Protein AF-0000000084711616 (afdb_homodimer)

Foldseek 3Di:
DDPDPPVPDDPDPDDDPDPPPPPPPPPPLPQVPDPDDDDDPPPPPPPPPDDPDPDPDDDDDDDDDPPDDDDDDDDDPPPDDDDPDDPPPCVPPPPDPPPPDCPPCPPVVVVVVVVVVVLLVVLLVLLLLVQLLQLQLLLLLLEALVLPLDPADSLLSSLLFLVLQLLLLVLCLPQPPFFFFHKTFDSLLSQLSHVLLVVLCVVQPSNALQSLLQSLLLQLVLLLVLLQVLQVCLVVVVLVVLVVDDPLLLLLSLQLSLLVLLQSLLCLQQSDHAAPDPVRVVVCPPPLRVCSLVLLVVLLVVCVVVSSVDVDPSPVSVSLVVPLVVVVVVCVVVVHDPVNCVVSPQFDDQRPPDFLCVLVVSNDVVSHPPVCSVVSVLSSVLSSSSVSNVQVVQQVLLCVLVVHDDRSSSQSNSQSVSSSVSSVVSHHHMHGDNSSSSSSVVSPHGGSVSSNVSSVVSVVCSRVVSRVRRSGTSSSSSNVSNNSSVVSNCSSQPVCPVPDDPLSNVLSNQLSVCCRHPHNSVSSVSSVVSVVVSVVCVCLDPDVNAQWPDKDQCLLAAFLDDDAPVLVVLCNPCSLLEMETETAEEQDPRRLVVVVVVLVLVQDPPPDVPPPPDPPVVCVVVCVCPPPRDHRQEYEYFCQRYDYYDPNSLVVVLVSLVVCVVSNHAYEYAQDDPVCVVSVVVSCVVVDPPVSYYYYNHLSRRNVSVSVVSLVVVCVVVVPPVPPVPCPVPPDQLQLVLLCRLQDPDDVVLVVVLLVLWDKDKDAAFDWPDAFFAWQFKKKAWRDAKKKWFQPPPPTDIDIDDHNDIPSLVCNVVRDTHRTIMGGNHTTMITMRGPVSLVVCCVVPVVSNVSSVSSVVVVLQSVLSNPNVVSPPVVSHDD/DDPDPPPPDDPPPPDDPDPPDPPPPPPPLPPVPDPDDDDDPPPPPPPPPDDPDPDPDDDDDDDDPDPDDDDDYDDDDDDDPDDPDDVPPCPPPVPDPPPPPCPPCVPVVVVVVVVLVVLLVVLLVLLLLVQLLQLQLLLLLLEDLVLPLDPADSLLSSLQFLVLQLLLLVLCLPQPPFFQFHKTFDSLLSQLSHVLLVVLCVVQPSNALQSLLQSLLLQLVLLLVLLVVLQVCLVVVVLCVLVVDDPLLLLLSLQQSLLVLLQSLLCLQQSDHAAPDPVRVVVCPPPLRVCSLVLLVVLLVVCVVVCSVDVDPSPVSVSLVVVLVVVVVVCVVVVHDPVNCVVSPQFDDQRPPDFLCVLVVSNDVVSHPPVVSVVSVLSSVLSSSSVSNVLVVQQVLLCVLVVHDDRSSSQSNSQSVSSSVSSVVSHHHMHGDNSSSSSSVVSPHGGSVSSNVSSVVSVVCSRVVSRVRRSGTSSSSSNVSNNSSVVSNCSSQPVCPVPDDPLSNVLSNQLSVCCRHPHSSRSSVSSVVSVVVSVVCVCLDPDVNAQWPDKDQCLLAAFLDDDAPVLVVLCNPCSLLEMETETAEAQDPRRLVVVVVVLVLVQDPPPPVPPPPDPPVVCVVVCVCPPPRDHRQEYEYECQRYDYYDPNSLVVVLVSLVVCVVSNHAYEYAQDDPVCVVSVVVSCVVVPPPVSYYYYNHLSRRNVSVSVVSLVVVCVVVVPPVPPVPPPVPPDQLQLVLLCRLQDPDDVVLVVVLLVLWDKDKDAAFDWPDAFQAWQFKKKAWRDAKKKWFQPPPVTDIDIDDHNDIPSLVCNVVRNTHRTIMGGNHTTMIIMRGPVSLVVCCVVPVVSNVSSVSSVVVVLQSVLSNPNVCSPPVVSHDD

InterPro domains:
  IPR000595 Cyclic nucleotide-binding domain [PF00027] (762-845)
  IPR000595 Cyclic nucleotide-binding domain [PS50042] (742-842)
  IPR000595 Cyclic nucleotide-binding domain [cd00038] (747-852)
  IPR002645 STAS domain [PF01740] (578-678)
  IPR002645 STAS domain [PS50801] (580-706)
  IPR011547 SLC26A/SulP transporter domain [PF00916] (157-495)
  IPR014710 RmlC-like jelly roll fold [G3DSA:2.60.120.10] (714-872)
  IPR018490 Cyclic nucleotide-binding domain superfamily [SSF51206] (729-853)
  IPR036513 STAS domain superfamily [G3DSA:3.30.750.24] (564-711)
  IPR036513 STAS domain superfamily [SSF52091] (573-707)
  IPR052706 Membrane-associated Transporter-like [PTHR43310] (111-846)

Solvent-accessible surface area (backbone atoms only — not comparable to full-atom values): 94488 Å² total; per-residue (Å²): 135,80,82,69,78,76,66,76,75,76,80,72,82,75,77,79,76,72,82,70,76,72,71,72,73,71,76,72,71,62,62,86,54,71,79,78,76,82,79,83,78,77,83,71,81,75,74,74,74,81,79,73,84,78,76,78,81,83,84,74,86,80,82,80,76,78,74,85,78,82,90,86,89,83,83,76,77,73,77,74,77,74,78,78,72,76,81,72,71,79,69,65,79,70,62,79,64,78,72,70,83,70,71,80,59,53,72,63,45,53,51,52,51,48,47,53,48,57,67,32,43,63,27,50,51,50,53,52,48,46,51,52,62,51,32,51,46,54,10,45,48,48,48,63,66,74,55,74,62,54,89,59,63,57,50,55,29,33,39,31,36,29,47,15,15,20,49,28,20,50,40,37,50,72,57,36,89,52,51,46,64,37,40,32,46,46,69,81,47,36,66,51,44,30,52,52,41,54,53,46,32,67,72,68,34,67,82,41,81,32,40,61,24,33,42,49,51,48,44,10,48,40,9,30,54,34,6,49,51,30,25,54,30,15,72,68,61,43,47,68,60,51,45,56,54,51,49,48,50,56,35,7,50,41,21,16,43,10,51,47,36,31,45,47,10,45,20,55,9,48,65,43,74,67,50,101,42,71,67,34,58,58,54,49,67,36,87,82,38,31,64,36,34,48,53,9,49,48,51,28,50,50,48,57,58,46,50,66,72,44,83,56,85,61,48,63,57,51,54,60,65,45,42,52,62,51,50,54,51,51,30,60,75,67,70,49,55,72,65,59,40,39,75,66,45,45,28,45,72,76,48,69,91,66,63,67,63,50,70,64,66,49,62,40,77,87,46,36,52,71,82,60,54,69,75,46,44,64,50,43,50,48,43,32,53,56,58,51,56,48,51,69,52,27,53,57,50,46,23,62,73,69,73,42,92,70,65,63,28,57,45,27,32,36,43,7,51,27,10,28,52,17,12,76,72,62,15,36,46,41,40,71,38,39,71,62,19,50,50,30,44,74,62,64,33,65,37,42,66,55,30,46,50,51,21,51,51,3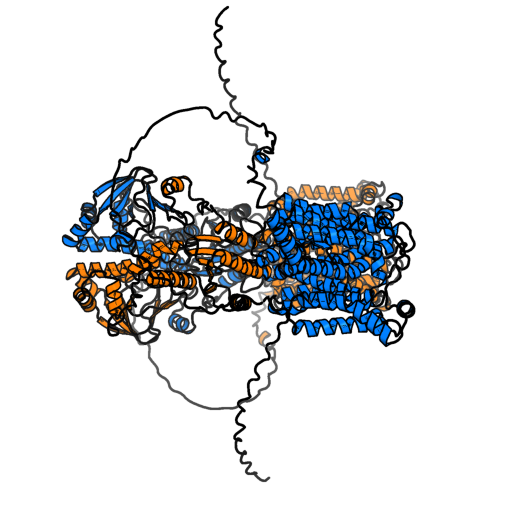6,46,49,39,36,62,54,38,56,62,57,50,36,75,36,42,19,38,52,38,11,16,53,28,37,41,52,10,47,51,33,29,40,52,33,69,54,63,37,64,82,68,42,54,69,67,47,47,51,43,20,52,50,17,17,49,34,23,64,75,73,27,62,62,57,12,53,51,50,28,54,46,44,51,34,48,45,49,51,50,59,57,36,36,77,76,58,32,42,38,59,74,48,68,33,44,27,53,74,54,42,34,81,65,88,69,52,72,68,55,47,55,52,42,58,67,53,27,48,23,28,34,38,37,34,33,30,27,68,36,25,40,61,30,40,60,56,54,54,52,48,54,50,44,68,72,37,91,78,63,63,80,65,78,36,79,31,62,67,72,62,49,59,74,57,44,78,67,64,68,76,80,63,72,57,43,33,38,36,42,29,28,76,51,42,40,42,74,37,63,42,23,52,52,50,53,54,48,47,53,55,56,29,53,76,63,67,25,28,41,31,43,10,19,65,58,74,90,46,47,68,55,52,50,49,49,47,65,70,64,41,87,72,73,46,52,46,81,26,77,31,61,46,55,38,41,41,50,52,50,50,51,51,53,53,53,51,31,61,68,66,67,42,64,62,71,49,86,49,77,56,57,86,80,57,59,57,36,58,56,42,49,46,66,52,38,71,92,59,59,68,68,59,54,51,58,57,51,68,53,35,43,81,45,77,42,54,54,74,38,67,78,47,46,56,64,36,76,51,59,46,26,37,33,32,64,40,59,34,41,34,33,32,37,77,73,48,73,40,50,68,46,77,52,58,64,23,40,71,34,36,44,60,30,41,74,66,67,40,53,30,75,33,21,34,33,20,75,29,62,21,39,30,35,38,38,39,60,67,47,48,53,49,34,47,71,77,36,35,65,58,43,37,50,53,53,46,32,43,38,47,52,51,49,53,36,31,51,33,43,65,69,42,90,74,48,65,71,38,53,78,89,138,76,86,71,80,77,69,76,75,76,80,73,80,76,78,77,76,75,83,72,77,73,73,75,76,71,77,73,70,60,69,88,53,72,80,78,74,84,82,82,79,76,82,71,80,75,75,72,72,80,76,73,81,80,76,79,81,85,87,81,86,85,87,81,83,80,79,85,79,86,83,87,86,88,86,82,82,82,83,74,82,72,76,87,69,78,82,69,75,78,73,61,81,70,61,78,64,76,69,69,80,67,69,80,58,52,70,62,46,51,49,53,51,49,48,52,47,58,67,31,41,63,29,50,51,50,52,52,49,46,50,54,62,51,33,50,45,54,11,44,49,47,48,63,64,72,54,75,62,54,90,60,64,56,50,55,30,33,40,32,36,30,46,14,16,20,48,27,19,49,39,37,50,73,56,36,88,51,48,48,64,38,38,31,46,44,69,81,45,37,66,51,44,32,52,52,43,52,52,45,31,69,71,67,33,68,81,40,81,31,39,62,23,34,42,50,50,48,43,9,48,40,9,29,53,34,5,49,51,30,25,53,31,15,72,69,62,42,49,68,62,52,46,55,54,51,49,48,48,55,36,7,51,42,21,18,45,11,52,48,35,30,44,49,10,45,20,55,9,49,65,44,75,67,51,101,42,73,67,34,58,60,54,48,66,35,86,83,36,31,65,38,35,48,53,8,50,50,51,28,49,49,47,56,57,47,51,70,73,45,82,55,86,60,48,63,57,52,54,59,63,45,41,52,62,51,50,53,50,51,30,58,74,67,71,50,54,72,64,59,41,38,76,64,46,47,29,45,72,76,47,70,93,66,62,66,61,50,69,64,64,50,61,41,77,87,47,36,52,70,81,60,54,69,76,44,46,66,50,42,49,48,44,32,54,57,58,50,56,48,50,71,53,27,52,59,51,44,22,62,73,69,72,42,92,70,65,64,26,56,46,26,31,35,42,6,52,25,10,28,51,16,12,76,72,61,14,36,47,41,40,72,38,40,71,62,20,51,50,31,45,73,62,64,33,65,37,42,65,55,31,46,51,52,21,52,51,36,47,49,39,37,62,54,39,55,64,58,50,37,74,37,43,18,37,53,39,9,16,53,27,37,40,52,10,46,51,33,29,40,54,33,69,54,62,37,65,84,68,43,54,70,65,47,47,51,44,19,52,48,16,19,48,34,24,66,75,74,27,62,62,58,11,51,52,51,29,55,45,44,50,33,48,45,49,53,51,59,58,36,38,75,75,58,32,42,37,60,74,49,68,36,44,27,54,74,53,39,32,80,67,89,70,53,73,68,52,48,56,51,43,60,66,53,27,47,23,28,36,38,36,33,33,30,28,67,35,25,39,59,31,39,60,57,53,54,51,48,54,49,44,66,71,37,92,79,62,62,79,63,78,37,79,33,62,67,72,62,49,58,73,59,43,79,67,65,69,78,82,63,72,57,44,33,40,35,40,30,29,73,52,43,39,41,76,40,62,41,25,53,52,51,54,56,48,46,53,53,56,30,54,76,64,67,25,27,40,33,42,11,20,67,58,74,91,47,46,67,56,53,50,49,49,47,63,71,64,39,88,72,72,45,53,46,80,26,78,31,60,44,53,35,42,42,51,52,50,50,52,52,52,54,52,51,32,61,68,66,68,42,65,62,72,48,88,51,77,60,58,87,80,57,59,59,36,59,56,42,49,46,66,52,39,71,92,61,58,69,68,58,55,51,57,57,51,67,53,35,43,81,45,79,42,53,54,74,37,69,77,47,46,56,63,37,76,50,58,45,25,35,34,31,64,43,58,35,40,35,34,32,36,77,72,47,72,40,48,69,46,77,51,58,62,23,40,71,34,35,44,58,30,42,74,67,65,41,54,30,75,34,22,34,32,20,76,28,63,22,39,31,35,39,37,40,60,68,46,48,52,48,35,47,71,75,36,36,64,60,42,37,49,53,51,44,33,43,38,46,53,52,49,51,37,30,52,32,41,61,71,44,90,73,46,68,70,37,53,76,90

Secondary structure (DSSP, 8-state):
------------------------------SS-----------------------------------------------------------GGGS------SSSHHHHHHHHHHHHHHHHHHHHHHHHHHHHHHHHHHHHTTS-TT-TT-SS-TTHHHHHHHHHHHHHHHHHHHH-S-TT--EEE-GGGHHHHHHHHHHHHHHH-TT-TTHHHHHHHHHHHHHHHHHHHHHHHHHTT-GGGGGGS-HHHHHHHHHHHHHHHHHHHHHHHHSS---SSHHHHHHTTSTTTHHHHHHHHHHHHHHHHHHHH---TTHHHHHHHHHHHHHHHHHHHHT--HHHHHHTTSB--------TTHHHHT--TTT--TTTGGGGHHHHHHHHHHHHTTHHHHHHHHHHHHT----HHHHHHHHHHHHHHHHHTT---EEE-HHHHHHHHHTT---HHHHHHHHHHHHHHHHHHHHHGGGSBHHHHHHHHHHHHHHHHIIIIIGGGTTS-HHHHHHHHHHHHHHHHT-HHHHHHHHHHHHHHHHHHHHH-TTTT-SEEEEEETTS---SS---HHHHHHHHHHGGGEEEEEEEEEE-TTTHHHHHHHHHHHHSTT--TT-S---HHHHHHHHTT-PPPPPP-EEEEEEEEEEEE-HHHHHHHHHHHHHHHHTT-EEEEE---GGGHHHHHHHHHHHTTSSSEEEESSHHHHHHHHHHHHHHHHHHHT------S----TTS-HHHHHHHHHSTT--HHHHHHHHTT-EEEEE-TT-EEE-TTPPP-EEEEEEES-EEEE-TTSS--EEEEPTT-EESHHHHHH-PPP-SEEEESS-EEEEEEEHHHHHHHHHH-HHHHHHHHHHHHHHHHHHHHT-GGGGT-GGGS--/------------------------------SS-----------------------------------------------------------GGGS------SSSHHHHHHHHHHHHHHHHHHHHHHHHHHHHHHHHHHHHTTS-TT-TT-SS-TTHHHHHHHHHHHHHHHHHHHH-S-TT--EEE-GGGHHHHHHHHHHHHHHH-TT-TTHHHHHHHHHHHHHHHHHHHHHHHHHTT-GGGGGGS-HHHHHHHHHHHHHHHHHHHHHHHHSS---SSHHHHHHTTSTTTHHHHHHHHHHHHHHHHHHHH---TTHHHHHHHHHHHHHHHHHHHHT--HHHHHHTTSB--------TTHHHHT--TTT--TTTGGGGHHHHHHHHHHHHTTHHHHHHHHHHHHT----HHHHHHHHHHHHHHHHHTT---EEE-HHHHHHHHHTT---HHHHHHHHHHHHHHHHHHHHHGGGSBHHHHHHHHHHHHHHHHIIIIIGGGTTS-HHHHHHHHHHHHHHHHT-HHHHHHHHHHHHHHHHHHHHH-TTTT-SEEEEEETTS---SS---HHHHHHHHHHGGGEEEEEEEEEE-TTTHHHHHHHHHHHHSTT--TT-S---HHHHHHHHTT---PPPP-EEEEEEEEEEEE-HHHHHHHHHHHHHHHHTT-EEEEE---GGGHHHHHHHHHHHTTSSSEEEESSHHHHHHHHHHHHHHHHHHHT------S----TTS-HHHHHHHHHSTT--HHHHHHHHTT-EEEEE-TT-EEE-TTPPP-EEEEEEES-EEEE-TTSS--EEEEPTT-EESHHHHHH-PPP-SEEEESS-EEEEEEEHHHHHHHHHH-HHHHHHHHHHHHHHHHHHHHT-TTTTT-GGGS--

Nearest PDB structures (foldseek):
  7lhv-assembly1_B  TM=7.183E-01  e=6.179E-16  Arabidopsis thaliana
  8opq-assembly1_B  TM=6.925E-01  e=3.090E-16  Homo sapiens
  7xuj-assembly1_B  TM=6.799E-01  e=1.535E-15  Homo sapiens
  3r6s-assembly4_F-3  TM=8.055E-01  e=1.710E-05  Corynebacterium glutamicum
  7tj6-assembly1_A  TM=3.256E-01  e=1.217E-06  Spirochaeta thermophila DSM 6578

Sequence (1758 aa):
MELLDDKPPPLPQLLRSPRRNAPTPEPSGMIFEPPPLRRDASITSLHFPPAPPVATPSPSGLESLPTTVASAVAASPPCNYAHYGATQLSIESWANSHFPDARDCSRFGWRRGVLDVVQAVPSVAIVVLVNLMICVPFGLSFFPVEWHEMPVPRALGIQMFLLTSAICQFTFVTLSNFDGAICQMMVENVPFMHTISMAIIQELGATNPSVLPTILVTYALSSVVCGLLFFVLGYWKLGNIVYLFPKHIIVGAVGGIGAFVLQSGIENATGRAFDWSWHGVKGLFDQTVVWLWVSSAILALILFFLARRIKSPLFPPLFFVSVPPLFYVVLLLLNISTDTAREHGWFFDRAPNVPFYSLWEQYDFSLVAWHVIPKHFGTVVGLTFFSLMHVPINIPSLSLTIDKEVDINDELVAHGISNTLGGLCGSVQNYLCYSTSALYYKCGGSGRRSGFVIGLILLFFFFVGPSAVSHLPRCMAGCVMMHLGWDLLKEALIDTYVQLDVLELGTVWAIAGTMTFWGMNQGLAVGALLACLTFVMQSARTPTNAPIRGSMSAATLRSNTWRTTDELDVLDRECRKIHVVQLKGHLFFGNINQLSEYVRELFGKGYSPTNCKVEPLLDSKLHEDVRPRLDICWLVLDFTLVVGLDSSAADRLTKIKCACDTHNCKIVFAAVPSAYEKFTIHLIELFGDNGMFYVASDLDSALAWCENGILEKTMVNKGEPVVSTSATNEDESAHIRNLRRFMPGQPLSVQQRLLDYFRMEEVDKDTVVWRQGDTPDRALLLIDGALTAVVEEEAGTTESVSVGSIVGEMCFLTGEKRKTSLIATKHSLVYVLDRKSFAIMLEKDCYLAFLFQGISLRYTSYRLQYVGNRIWETKCLPIMELLDDKPPPLPQLLRSPRRNAPTPEPSGMIFEPPPLRRDASITSLHFPPAPPVATPSPSGLESLPTTVASAVAASPPCNYAHYGATQLSIESWANSHFPDARDCSRFGWRRGVLDVVQAVPSVAIVVLVNLMICVPFGLSFFPVEWHEMPVPRALGIQMFLLTSAICQFTFVTLSNFDGAICQMMVENVPFMHTISMAIIQELGATNPSVLPTILVTYALSSVVCGLLFFVLGYWKLGNIVYLFPKHIIVGAVGGIGAFVLQSGIENATGRAFDWSWHGVKGLFDQTVVWLWVSSAILALILFFLARRIKSPLFPPLFFVSVPPLFYVVLLLLNISTDTAREHGWFFDRAPNVPFYSLWEQYDFSLVAWHVIPKHFGTVVGLTFFSLMHVPINIPSLSLTIDKEVDINDELVAHGISNTLGGLCGSVQNYLCYSTSALYYKCGGSGRRSGFVIGLILLFFFFVGPSAVSHLPRCMAGCVMMHLGWDLLKEALIDTYVQLDVLELGTVWAIAGTMTFWGMNQGLAVGALLACLTFVMQSARTPTNAPIRGSMSAATLRSNTWRTTDELDVLDRECRKIHVVQLKGHLFFGNINQLSEYVRELFGKGYSPTNCKVEPLLDSKLHEDVRPRLDICWLVLDFTLVVGLDSSAADRLTKIKCACDTHNCKIVFAAVPSAYEKFTIHLIELFGDNGMFYVASDLDSALAWCENGILEKTMVNKGEPVVSTSATNEDESAHIRNLRRFMPGQPLSVQQRLLDYFRMEEVDKDTVVWRQGDTPDRALLLIDGALTAVVEEEAGTTESVSVGSIVGEMCFLTGEKRKTSLIATKHSLVYVLDRKSFAIMLEKDCYLAFLFQGISLRYTSYRLQYVGNRIWETKCLPI

Structure (mmCIF, N/CA/C/O backbone):
data_AF-0000000084711616-model_v1
#
loop_
_entity.id
_entity.type
_entity.pdbx_description
1 polymer 'Cyclic nucleotide-binding domain-containing protein'
#
loop_
_atom_site.group_PDB
_atom_site.id
_atom_site.type_symbol
_atom_site.label_atom_id
_atom_site.label_alt_id
_atom_site.label_comp_id
_atom_site.label_asym_id
_atom_site.label_entity_id
_atom_site.label_seq_id
_atom_site.pdbx_PDB_ins_code
_atom_site.Cartn_x
_atom_site.Cartn_y
_atom_site.Cartn_z
_atom_site.occupancy
_atom_site.B_iso_or_equiv
_atom_site.auth_seq_id
_atom_site.auth_comp_id
_atom_site.auth_asym_id
_atom_site.auth_atom_id
_atom_site.pdbx_PDB_model_num
ATOM 1 N N . MET A 1 1 ? 4.207 -33.156 72.562 1 22.09 1 MET A N 1
ATOM 2 C CA . MET A 1 1 ? 3.299 -32.125 72.062 1 22.09 1 MET A CA 1
ATOM 3 C C . MET A 1 1 ? 3.986 -30.781 72.062 1 22.09 1 MET A C 1
ATOM 5 O O . MET A 1 1 ? 3.332 -29.75 71.875 1 22.09 1 MET A O 1
ATOM 9 N N . GLU A 1 2 ? 5.25 -30.812 72.25 1 22.62 2 GLU A N 1
ATOM 10 C CA . GLU A 1 2 ? 6.297 -29.891 72.688 1 22.62 2 GLU A CA 1
ATOM 11 C C . GLU A 1 2 ? 6.473 -28.75 71.688 1 22.62 2 GLU A C 1
ATOM 13 O O . GLU A 1 2 ? 6.598 -28.969 70.5 1 22.62 2 GLU A O 1
ATOM 18 N N . LEU A 1 3 ? 5.852 -27.531 72.062 1 23.45 3 LEU A N 1
ATOM 19 C CA . LEU A 1 3 ? 5.496 -26.172 71.75 1 23.45 3 LEU A CA 1
ATOM 20 C C . LEU A 1 3 ? 6.715 -25.406 71.188 1 23.45 3 LEU A C 1
ATOM 22 O O . LEU A 1 3 ? 7.453 -24.812 72 1 23.45 3 LEU A O 1
ATOM 26 N N . LEU A 1 4 ? 7.5 -26.188 70.375 1 22.62 4 LEU A N 1
ATOM 27 C CA . LEU A 1 4 ? 8.922 -25.953 70.125 1 22.62 4 LEU A CA 1
ATOM 28 C C . LEU A 1 4 ? 9.156 -24.547 69.562 1 22.62 4 LEU A C 1
ATOM 30 O O . LEU A 1 4 ? 8.352 -24.062 68.812 1 22.62 4 LEU A O 1
ATOM 34 N N . ASP A 1 5 ? 9.922 -23.719 70.188 1 23.73 5 ASP A N 1
ATOM 35 C CA . ASP A 1 5 ? 10.367 -22.359 70.438 1 23.73 5 ASP A CA 1
ATOM 36 C C . ASP A 1 5 ? 10.938 -21.734 69.125 1 23.73 5 ASP A C 1
ATOM 38 O O . ASP A 1 5 ? 11.852 -20.906 69.188 1 23.73 5 ASP A O 1
ATOM 42 N N . ASP A 1 6 ? 10.32 -22.094 67.938 1 23.09 6 ASP A N 1
ATOM 43 C CA . ASP A 1 6 ? 11.047 -22.203 66.625 1 23.09 6 ASP A CA 1
ATOM 44 C C . ASP A 1 6 ? 11.516 -20.844 66.188 1 23.09 6 ASP A C 1
ATOM 46 O O . ASP A 1 6 ? 10.711 -20.031 65.688 1 23.09 6 ASP A O 1
ATOM 50 N N . LYS A 1 7 ? 12.375 -20.266 66.938 1 28.77 7 LYS A N 1
ATOM 51 C CA . LYS A 1 7 ? 12.805 -18.875 66.875 1 28.77 7 LYS A CA 1
ATOM 52 C C . LYS A 1 7 ? 13.305 -18.5 65.5 1 28.77 7 LYS A C 1
ATOM 54 O O . LYS A 1 7 ? 14.195 -19.172 64.938 1 28.77 7 LYS A O 1
ATOM 59 N N . PRO A 1 8 ? 12.531 -17.969 64.625 1 26.58 8 PRO A N 1
ATOM 60 C CA . PRO A 1 8 ? 12.758 -18.094 63.188 1 26.58 8 PRO A CA 1
ATOM 61 C C . PRO A 1 8 ? 14.062 -17.453 62.719 1 26.58 8 PRO A C 1
ATOM 63 O O . PRO A 1 8 ? 14.461 -16.422 63.25 1 26.58 8 PRO A O 1
ATOM 66 N N . PRO A 1 9 ? 15.023 -18.234 62.344 1 25.8 9 PRO A N 1
ATOM 67 C CA . PRO A 1 9 ? 16.453 -17.891 62.25 1 25.8 9 PRO A CA 1
ATOM 68 C C . PRO A 1 9 ? 16.703 -16.609 61.469 1 25.8 9 PRO A C 1
ATOM 70 O O . PRO A 1 9 ? 15.859 -16.188 60.656 1 25.8 9 PRO A O 1
ATOM 73 N N . PRO A 1 10 ? 17.688 -15.906 61.875 1 22.61 10 PRO A N 1
ATOM 74 C CA . PRO A 1 10 ? 18.219 -14.562 61.594 1 22.61 10 PRO A CA 1
ATOM 75 C C . PRO A 1 10 ? 18.453 -14.312 60.125 1 22.61 10 PRO A C 1
ATOM 77 O O . PRO A 1 10 ? 18.719 -15.258 59.344 1 22.61 10 PRO A O 1
ATOM 80 N N . LEU A 1 11 ? 17.781 -13.43 59.5 1 23.38 11 LEU A N 1
ATOM 81 C CA . LEU A 1 11 ? 17.594 -13.008 58.125 1 23.38 11 LEU A CA 1
ATOM 82 C C . LEU A 1 11 ? 18.953 -12.75 57.469 1 23.38 11 LEU A C 1
ATOM 84 O O . LEU A 1 11 ? 19.688 -11.859 57.875 1 23.38 11 LEU A O 1
ATOM 88 N N . PRO A 1 12 ? 19.672 -13.875 57.188 1 20.2 12 PRO A N 1
ATOM 89 C CA . PRO A 1 12 ? 21.094 -13.75 56.844 1 20.2 12 PRO A CA 1
ATOM 90 C C . PRO A 1 12 ? 21.375 -12.594 55.875 1 20.2 12 PRO A C 1
ATOM 92 O O . PRO A 1 12 ? 20.469 -12.164 55.156 1 20.2 12 PRO A O 1
ATOM 95 N N . GLN A 1 13 ? 22.5 -11.875 56.062 1 21.14 13 GLN A N 1
ATOM 96 C CA . GLN A 1 13 ? 23.266 -10.719 55.625 1 21.14 13 GLN A CA 1
ATOM 97 C C . GLN A 1 13 ? 23.578 -10.812 54.125 1 21.14 13 GLN A C 1
ATOM 99 O O . GLN A 1 13 ? 24.688 -11.219 53.75 1 21.14 13 GLN A O 1
ATOM 104 N N . LEU A 1 14 ? 22.719 -11.516 53.406 1 19.17 14 LEU A N 1
ATOM 105 C CA . LEU A 1 14 ? 23.25 -12.086 52.156 1 19.17 14 LEU A CA 1
ATOM 106 C C . LEU A 1 14 ? 24.094 -11.062 51.438 1 19.17 14 LEU A C 1
ATOM 108 O O . LEU A 1 14 ? 23.828 -9.859 51.5 1 19.17 14 LEU A O 1
ATOM 112 N N . LEU A 1 15 ? 24.969 -11.578 50.531 1 19.47 15 LEU A N 1
ATOM 113 C CA . LEU A 1 15 ? 26.281 -11.406 49.938 1 19.47 15 LEU A CA 1
ATOM 114 C C . LEU A 1 15 ? 26.297 -10.203 49 1 19.47 15 LEU A C 1
ATOM 116 O O . LEU A 1 15 ? 25.281 -9.867 48.406 1 19.47 15 LEU A O 1
ATOM 120 N N . ARG A 1 16 ? 27.266 -9.305 49.188 1 21.33 16 ARG A N 1
ATOM 121 C CA . ARG A 1 16 ? 27.938 -8.117 48.688 1 21.33 16 ARG A CA 1
ATOM 122 C C . ARG A 1 16 ? 28.156 -8.227 47.188 1 21.33 16 ARG A C 1
ATOM 124 O O . ARG A 1 16 ? 28.859 -9.133 46.719 1 21.33 16 ARG A O 1
ATOM 131 N N . SER A 1 17 ? 27.125 -8.062 46.438 1 20.48 17 SER A N 1
ATOM 132 C CA . SER A 1 17 ? 27.031 -8.445 45.031 1 20.48 17 SER A CA 1
ATOM 133 C C . SER A 1 17 ? 28.266 -7.977 44.25 1 20.48 17 SER A C 1
ATOM 135 O O . SER A 1 17 ? 28.641 -6.805 44.312 1 20.48 17 SER A O 1
ATOM 137 N N . PRO A 1 18 ? 29.25 -8.781 44.125 1 21 18 PRO A N 1
ATOM 138 C CA . PRO A 1 18 ? 30.562 -8.391 43.594 1 21 18 PRO A CA 1
ATOM 139 C C . PRO A 1 18 ? 30.469 -7.52 42.344 1 21 18 PRO A C 1
ATOM 141 O O . PRO A 1 18 ? 29.453 -7.562 41.625 1 21 18 PRO A O 1
ATOM 144 N N . ARG A 1 19 ? 31.297 -6.473 42.25 1 23.02 19 ARG A N 1
ATOM 145 C CA . ARG A 1 19 ? 31.641 -5.383 41.344 1 23.02 19 ARG A CA 1
ATOM 146 C C . ARG A 1 19 ? 32 -5.914 39.938 1 23.02 19 ARG A C 1
ATOM 148 O O . ARG A 1 19 ? 33.156 -6.258 39.688 1 23.02 19 ARG A O 1
ATOM 155 N N . ARG A 1 20 ? 31.25 -7.016 39.562 1 21.27 20 ARG A N 1
ATOM 156 C CA . ARG A 1 20 ? 31.844 -7.805 38.5 1 21.27 20 ARG A CA 1
ATOM 157 C C . ARG A 1 20 ? 32.312 -6.91 37.344 1 21.27 20 ARG A C 1
ATOM 159 O O . ARG A 1 20 ? 31.641 -5.938 37 1 21.27 20 ARG A O 1
ATOM 166 N N . ASN A 1 21 ? 33.594 -7.047 37.062 1 20.8 21 ASN A N 1
ATOM 167 C CA . ASN A 1 21 ? 34.469 -6.488 36.031 1 20.8 21 ASN A CA 1
ATOM 168 C C . ASN A 1 21 ? 33.844 -6.59 34.656 1 20.8 21 ASN A C 1
ATOM 170 O O . ASN A 1 21 ? 33.531 -7.684 34.188 1 20.8 21 ASN A O 1
ATOM 174 N N . ALA A 1 22 ? 33.031 -5.695 34.344 1 23.88 22 ALA A N 1
ATOM 175 C CA . ALA A 1 22 ? 32.25 -5.598 33.125 1 23.88 22 ALA A CA 1
ATOM 176 C C . ALA A 1 22 ? 33.094 -5.898 31.906 1 23.88 22 ALA A C 1
ATOM 178 O O . ALA A 1 22 ? 34.062 -5.195 31.625 1 23.88 22 ALA A O 1
ATOM 179 N N . PRO A 1 23 ? 33.312 -7.242 31.688 1 22.81 23 PRO A N 1
ATOM 180 C CA . PRO A 1 23 ? 34.25 -7.504 30.594 1 22.81 23 PRO A CA 1
ATOM 181 C C . PRO A 1 23 ? 33.969 -6.641 29.359 1 22.81 23 PRO A C 1
ATOM 183 O O . PRO A 1 23 ? 32.844 -6.207 29.141 1 22.81 23 PRO A O 1
ATOM 186 N N . THR A 1 24 ? 35 -5.961 28.938 1 25.36 24 THR A N 1
ATOM 187 C CA . THR A 1 24 ? 35.094 -5.043 27.812 1 25.36 24 THR A CA 1
ATOM 188 C C . THR A 1 24 ? 34.594 -5.699 26.531 1 25.36 24 THR A C 1
ATOM 190 O O . THR A 1 24 ? 35.031 -6.785 26.172 1 25.36 24 THR A O 1
ATOM 193 N N . PRO A 1 25 ? 33.344 -5.629 26.359 1 25.62 25 PRO A N 1
ATOM 194 C CA . PRO A 1 25 ? 32.781 -6.402 25.25 1 25.62 25 PRO A CA 1
ATOM 195 C C . PRO A 1 25 ? 33.625 -6.348 23.984 1 25.62 25 PRO A C 1
ATOM 197 O O . PRO A 1 25 ? 34.219 -5.305 23.688 1 25.62 25 PRO A O 1
ATOM 200 N N . GLU A 1 26 ? 34.344 -7.395 23.766 1 25.12 26 GLU A N 1
ATOM 201 C CA . GLU A 1 26 ? 35.188 -7.555 22.578 1 25.12 26 GLU A CA 1
ATOM 202 C C . GLU A 1 26 ? 34.469 -7.016 21.344 1 25.12 26 GLU A C 1
ATOM 204 O O . GLU A 1 26 ? 33.25 -7.18 21.188 1 25.12 26 GLU A O 1
ATOM 209 N N . PRO A 1 27 ? 35.156 -6.055 20.781 1 25.75 27 PRO A N 1
ATOM 210 C CA . PRO A 1 27 ? 34.688 -5.309 19.609 1 25.75 27 PRO A CA 1
ATOM 211 C C . PRO A 1 27 ? 34.219 -6.223 18.469 1 25.75 27 PRO A C 1
ATOM 213 O O . PRO A 1 27 ? 34.938 -7.133 18.078 1 25.75 27 PRO A O 1
ATOM 216 N N . SER A 1 28 ? 33.062 -6.785 18.766 1 26.11 28 SER A N 1
ATOM 217 C CA . SER A 1 28 ? 32.531 -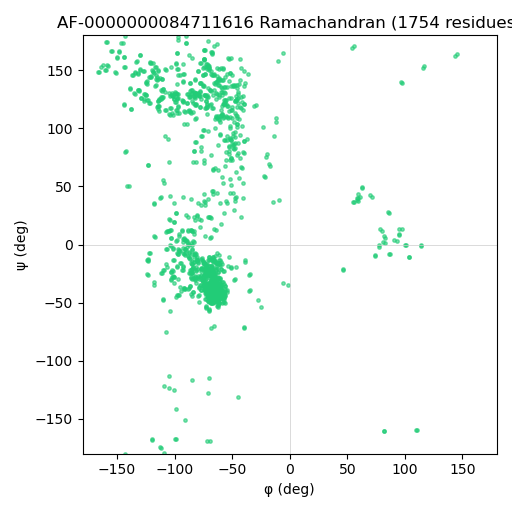7.715 17.781 1 26.11 28 SER A CA 1
ATOM 218 C C . SER A 1 28 ? 32.812 -7.234 16.359 1 26.11 28 SER A C 1
ATOM 220 O O . SER A 1 28 ? 32.5 -6.09 16.016 1 26.11 28 SER A O 1
ATOM 222 N N . GLY A 1 29 ? 33.906 -7.695 15.945 1 23.16 29 GLY A N 1
ATOM 223 C CA . GLY A 1 29 ? 34.531 -7.477 14.641 1 23.16 29 GLY A CA 1
ATOM 224 C C . GLY A 1 29 ? 33.531 -7.551 13.5 1 23.16 29 GLY A C 1
ATOM 225 O O . GLY A 1 29 ? 32.969 -8.617 13.227 1 23.16 29 GLY A O 1
ATOM 226 N N . MET A 1 30 ? 32.688 -6.555 13.562 1 23.88 30 MET A N 1
ATOM 227 C CA . MET A 1 30 ? 31.812 -6.516 12.406 1 23.88 30 MET A CA 1
ATOM 228 C C . MET A 1 30 ? 32.594 -6.672 11.109 1 23.88 30 MET A C 1
ATOM 230 O O . MET A 1 30 ? 33.562 -5.949 10.875 1 23.88 30 MET A O 1
ATOM 234 N N . ILE A 1 31 ? 32.781 -7.852 10.75 1 22.47 31 ILE A N 1
ATOM 235 C CA . ILE A 1 31 ? 33.688 -8.156 9.648 1 22.47 31 ILE A CA 1
ATOM 236 C C . ILE A 1 31 ? 33.531 -7.117 8.539 1 22.47 31 ILE A C 1
ATOM 238 O O . ILE A 1 31 ? 34.531 -6.637 7.977 1 22.47 31 ILE A O 1
ATOM 242 N N . PHE A 1 32 ? 32.406 -7.242 7.887 1 22.02 32 PHE A N 1
ATOM 243 C CA . PHE A 1 32 ? 32.438 -6.441 6.668 1 22.02 32 PHE A CA 1
ATOM 244 C C . PHE A 1 32 ? 32.281 -4.957 6.988 1 22.02 32 PHE A C 1
ATOM 246 O O . PHE A 1 32 ? 31.203 -4.508 7.379 1 22.02 32 PHE A O 1
ATOM 253 N N . GLU A 1 33 ? 33.312 -4.387 7.547 1 25.12 33 GLU A N 1
ATOM 254 C CA . GLU A 1 33 ? 33.469 -3.023 8.039 1 25.12 33 GLU A CA 1
ATOM 255 C C . GLU A 1 33 ? 33.156 -2.004 6.945 1 25.12 33 GLU A C 1
ATOM 257 O O . GLU A 1 33 ? 33.625 -2.141 5.812 1 25.12 33 GLU A O 1
ATOM 262 N N . PRO A 1 34 ? 32.125 -1.296 7.031 1 24.52 34 PRO A N 1
ATOM 263 C CA . PRO A 1 34 ? 32.062 -0.269 5.988 1 24.52 34 PRO A CA 1
ATOM 264 C C . PRO A 1 34 ? 33.406 0.456 5.801 1 24.52 34 PRO A C 1
ATOM 266 O O . PRO A 1 34 ? 34.188 0.514 6.727 1 24.52 34 PRO A O 1
ATOM 269 N N . PRO A 1 35 ? 33.906 0.601 4.594 1 24.47 35 PRO A N 1
ATOM 270 C CA . PRO A 1 35 ? 35.281 1.098 4.449 1 24.47 35 PRO A CA 1
ATOM 271 C C . PRO A 1 35 ? 35.594 2.246 5.406 1 24.47 35 PRO A C 1
ATOM 273 O O . PRO A 1 35 ? 34.688 2.992 5.797 1 24.47 35 PRO A O 1
ATOM 276 N N . PRO A 1 36 ? 36.688 2.119 6.18 1 23.94 36 PRO A N 1
ATOM 277 C CA . PRO A 1 36 ? 37.062 3.062 7.23 1 23.94 36 PRO A CA 1
ATOM 278 C C . PRO A 1 36 ? 37.156 4.5 6.727 1 23.94 36 PRO A C 1
ATOM 280 O O . PRO A 1 36 ? 37.719 4.75 5.648 1 23.94 36 PRO A O 1
ATOM 283 N N . LEU A 1 37 ? 36.344 5.305 7.07 1 21.38 37 LEU A N 1
ATOM 284 C CA . LEU A 1 37 ? 36.438 6.73 6.766 1 21.38 37 LEU A CA 1
ATOM 285 C C . LEU A 1 37 ? 37.812 7.289 7.16 1 21.38 37 LEU A C 1
ATOM 287 O O . LEU A 1 37 ? 38.406 6.82 8.125 1 21.38 37 LEU A O 1
ATOM 291 N N . ARG A 1 38 ? 38.594 7.965 6.27 1 19.94 38 ARG A N 1
ATOM 292 C CA . ARG A 1 38 ? 39.938 8.539 6.414 1 19.94 38 ARG A CA 1
ATOM 293 C C . ARG A 1 38 ? 40.094 9.195 7.785 1 19.94 38 ARG A C 1
ATOM 295 O O . ARG A 1 38 ? 39.125 9.664 8.375 1 19.94 38 ARG A O 1
ATOM 302 N N . ARG A 1 39 ? 41.312 8.906 8.414 1 21.34 39 ARG A N 1
ATOM 303 C CA . ARG A 1 39 ? 41.906 9.359 9.664 1 21.34 39 ARG A CA 1
ATOM 304 C C . ARG A 1 39 ? 41.875 10.883 9.766 1 21.34 39 ARG A C 1
ATOM 306 O O . ARG A 1 39 ? 41.844 11.578 8.742 1 21.34 39 ARG A O 1
ATOM 313 N N . ASP A 1 40 ? 42 11.406 11.008 1 20.06 40 ASP A N 1
ATOM 314 C CA . ASP A 1 40 ? 42.094 12.672 11.719 1 20.06 40 ASP A CA 1
ATOM 315 C C . ASP A 1 40 ? 43.375 13.422 11.344 1 20.06 40 ASP A C 1
ATOM 317 O O . ASP A 1 40 ? 44.469 12.992 11.672 1 20.06 40 ASP A O 1
ATOM 321 N N . ALA A 1 41 ? 43.625 13.914 10.117 1 19.41 41 ALA A N 1
ATOM 322 C CA . ALA A 1 41 ? 44.812 14.75 9.969 1 19.41 41 ALA A CA 1
ATOM 323 C C . ALA A 1 41 ? 44.906 15.797 11.078 1 19.41 41 ALA A C 1
ATOM 325 O O . ALA A 1 41 ? 43.906 16.422 11.422 1 19.41 41 ALA A O 1
ATOM 326 N N . SER A 1 42 ? 45.875 15.695 11.984 1 19.47 42 SER A N 1
ATOM 327 C CA . SER A 1 42 ? 46.312 16.609 13.031 1 19.47 42 SER A CA 1
ATOM 328 C C . SER A 1 42 ? 46.406 18.047 12.508 1 19.47 42 SER A C 1
ATOM 330 O O . SER A 1 42 ? 46.812 18.266 11.359 1 19.47 42 SER A O 1
ATOM 332 N N . ILE A 1 43 ? 45.688 18.953 13.109 1 20.64 43 ILE A N 1
ATOM 333 C CA . ILE A 1 43 ? 45.5 20.391 13.016 1 20.64 43 ILE A CA 1
ATOM 334 C C . ILE A 1 43 ? 46.844 21.094 13.016 1 20.64 43 ILE A C 1
ATOM 336 O O . ILE A 1 43 ? 47.5 21.234 14.07 1 20.64 43 ILE A O 1
ATOM 340 N N . THR A 1 44 ? 47.906 20.656 12.266 1 19.2 44 THR A N 1
ATOM 341 C CA . THR A 1 44 ? 49.031 21.578 12.398 1 19.2 44 THR A CA 1
ATOM 342 C C . THR A 1 44 ? 48.562 23.016 12.133 1 19.2 44 THR A C 1
ATOM 344 O O . THR A 1 44 ? 47.719 23.25 11.281 1 19.2 44 THR A O 1
ATOM 347 N N . SER A 1 45 ? 49.031 24.016 13.008 1 20.2 45 SER A N 1
ATOM 348 C CA . SER A 1 45 ? 48.844 25.438 13.32 1 20.2 45 SER A CA 1
ATOM 349 C C . SER A 1 45 ? 49.125 26.312 12.109 1 20.2 45 SER A C 1
ATOM 351 O O . SER A 1 45 ? 50.25 26.484 11.711 1 20.2 45 SER A O 1
ATOM 353 N N . LEU A 1 46 ? 48.438 25.984 10.969 1 18.48 46 LEU A N 1
ATOM 354 C CA . LEU A 1 46 ? 48.844 26.812 9.844 1 18.48 46 LEU A CA 1
ATOM 355 C C . LEU A 1 46 ? 48.781 28.281 10.203 1 18.48 46 LEU A C 1
ATOM 357 O O . LEU A 1 46 ? 47.719 28.766 10.648 1 18.48 46 LEU A O 1
ATOM 361 N N . HIS A 1 47 ? 49.906 28.906 10.523 1 19.83 47 HIS A N 1
ATOM 362 C CA . HIS A 1 47 ? 50.25 30.281 10.852 1 19.83 47 HIS A CA 1
ATOM 363 C C . HIS A 1 47 ? 49.812 31.234 9.75 1 19.83 47 HIS A C 1
ATOM 365 O O . HIS A 1 47 ? 50.281 31.141 8.617 1 19.83 47 HIS A O 1
ATOM 371 N N . PHE A 1 48 ? 48.469 31.438 9.688 1 19.81 48 PHE A N 1
ATOM 372 C CA . PHE A 1 48 ? 47.938 32.344 8.664 1 19.81 48 PHE A CA 1
ATOM 373 C C . PHE A 1 48 ? 48.656 33.688 8.695 1 19.81 48 PHE A C 1
ATOM 375 O O . PHE A 1 48 ? 48.781 34.281 9.758 1 19.81 48 PHE A O 1
ATOM 382 N N . PRO A 1 49 ? 49.531 33.844 7.781 1 20.38 49 PRO A N 1
ATOM 383 C CA . PRO A 1 49 ? 50.25 35.094 7.816 1 20.38 49 PRO A CA 1
ATOM 384 C C . PRO A 1 49 ? 49.344 36.312 7.773 1 20.38 49 PRO A C 1
ATOM 386 O O . PRO A 1 49 ? 48.188 36.219 7.289 1 20.38 49 PRO A O 1
ATOM 389 N N . PRO A 1 50 ? 49.656 37.375 8.438 1 19.5 50 PRO A N 1
ATOM 390 C CA . PRO A 1 50 ? 48.906 38.594 8.789 1 19.5 50 PRO A CA 1
ATOM 391 C C . PRO A 1 50 ? 48.406 39.344 7.562 1 19.5 50 PRO A C 1
ATOM 393 O O . PRO A 1 50 ? 49.062 39.375 6.527 1 19.5 50 PRO A O 1
ATOM 396 N N . ALA A 1 51 ? 47.062 39.375 7.371 1 19.73 51 ALA A N 1
ATOM 397 C CA . ALA A 1 51 ? 46.281 40 6.305 1 19.73 51 ALA A CA 1
ATOM 398 C C . ALA A 1 51 ? 46.75 41.406 6.02 1 19.73 51 ALA A C 1
ATOM 400 O O . ALA A 1 51 ? 46.906 42.219 6.941 1 19.73 51 ALA A O 1
ATOM 401 N N . PRO A 1 52 ? 47.531 41.531 4.922 1 20.77 52 PRO A N 1
ATOM 402 C CA . PRO A 1 52 ? 48 42.906 4.738 1 20.77 52 PRO A CA 1
ATOM 403 C C . PRO A 1 52 ? 46.875 43.938 4.613 1 20.77 52 PRO A C 1
ATOM 405 O O . PRO A 1 52 ? 45.75 43.562 4.262 1 20.77 52 PRO A O 1
ATOM 408 N N . PRO A 1 53 ? 47.062 45.188 5.004 1 20.5 53 PRO A N 1
ATOM 409 C CA . PRO A 1 53 ? 46.156 46.312 5.277 1 20.5 53 PRO A CA 1
ATOM 410 C C . PRO A 1 53 ? 45.469 46.844 4.02 1 20.5 53 PRO A C 1
ATOM 412 O O . PRO A 1 53 ? 46.156 47.25 3.061 1 20.5 53 PRO A O 1
ATOM 415 N N . VAL A 1 54 ? 44.438 46.094 3.555 1 19.33 54 VAL A N 1
ATOM 416 C CA . VAL A 1 54 ? 43.781 46.438 2.299 1 19.33 54 VAL A CA 1
ATOM 417 C C . VAL A 1 54 ? 43.375 47.906 2.309 1 19.33 54 VAL A C 1
ATOM 419 O O . VAL A 1 54 ? 42.719 48.375 3.246 1 19.33 54 VAL A O 1
ATOM 422 N N . ALA A 1 55 ? 44 48.688 1.374 1 20.44 55 ALA A N 1
ATOM 423 C CA . ALA A 1 55 ? 43.906 50.125 1.162 1 20.44 55 ALA A CA 1
ATOM 424 C C . ALA A 1 55 ? 42.5 50.531 0.714 1 20.44 55 ALA A C 1
ATOM 426 O O . ALA A 1 55 ? 41.812 49.75 0.046 1 20.44 55 ALA A O 1
ATOM 427 N N . THR A 1 56 ? 41.875 51.531 1.263 1 19.11 56 THR A N 1
ATOM 428 C CA . THR A 1 56 ? 40.594 52.188 1.403 1 19.11 56 THR A CA 1
ATOM 429 C C . THR A 1 56 ? 40.188 52.875 0.094 1 19.11 56 THR A C 1
ATOM 431 O O . THR A 1 56 ? 39.156 53.562 0.033 1 19.11 56 THR A O 1
ATOM 434 N N . PRO A 1 57 ? 40.5 52.156 -1.192 1 18.27 57 PRO A N 1
ATOM 435 C CA . PRO A 1 57 ? 40.406 53.281 -2.135 1 18.27 57 PRO A CA 1
ATOM 436 C C . PRO A 1 57 ? 39 53.906 -2.199 1 18.27 57 PRO A C 1
ATOM 438 O O . PRO A 1 57 ? 38.031 53.25 -1.804 1 18.27 57 PRO A O 1
ATOM 441 N N . SER A 1 58 ? 38.906 55.094 -2.979 1 18.55 58 SER A N 1
ATOM 442 C CA . SER A 1 58 ? 38.125 56.344 -3.014 1 18.55 58 SER A CA 1
ATOM 443 C C . SER A 1 58 ? 36.812 56.125 -3.768 1 18.55 58 SER A C 1
ATOM 445 O O . SER A 1 58 ? 36.688 55.219 -4.602 1 18.55 58 SER A O 1
ATOM 447 N N . PRO A 1 59 ? 35.781 56.969 -3.615 1 18.19 59 PRO A N 1
ATOM 448 C CA . PRO A 1 59 ? 34.344 57.094 -3.633 1 18.19 59 PRO A CA 1
ATOM 449 C C . PRO A 1 59 ? 33.781 57.281 -5.043 1 18.19 59 PRO A C 1
ATOM 451 O O . PRO A 1 59 ? 32.562 57.312 -5.227 1 18.19 59 PRO A O 1
ATOM 454 N N . SER A 1 60 ? 34.625 57.125 -6.234 1 16.45 60 SER A N 1
ATOM 455 C CA . SER A 1 60 ? 34.156 58.219 -7.051 1 16.45 60 SER A CA 1
ATOM 456 C C . SER A 1 60 ? 32.75 57.969 -7.566 1 16.45 60 SER A C 1
ATOM 458 O O . SER A 1 60 ? 31.844 58.781 -7.371 1 16.45 60 SER A O 1
ATOM 460 N N . GLY A 1 61 ? 32.594 57.812 -8.992 1 17.38 61 GLY A N 1
ATOM 461 C CA . GLY A 1 61 ? 31.828 58.688 -9.883 1 17.38 61 GLY A CA 1
ATOM 462 C C . GLY A 1 61 ? 30.438 58.125 -10.172 1 17.38 61 GLY A C 1
ATOM 463 O O . GLY A 1 61 ? 30.203 56.938 -10.133 1 17.38 61 GLY A O 1
ATOM 464 N N . LEU A 1 62 ? 29.344 58.906 -10.195 1 16.61 62 LEU A N 1
ATOM 465 C CA . LEU A 1 62 ? 27.891 59.031 -10.039 1 16.61 62 LEU A CA 1
ATOM 466 C C . LEU A 1 62 ? 27.172 58.562 -11.305 1 16.61 62 LEU A C 1
ATOM 468 O O . LEU A 1 62 ? 25.984 58.219 -11.266 1 16.61 62 LEU A O 1
ATOM 472 N N . GLU A 1 63 ? 27.891 58.281 -12.555 1 16.75 63 GLU A N 1
ATOM 473 C CA . GLU A 1 63 ? 27.062 58.969 -13.547 1 16.75 63 GLU A CA 1
ATOM 474 C C . GLU A 1 63 ? 25.75 58.25 -13.781 1 16.75 63 GLU A C 1
ATOM 476 O O . GLU A 1 63 ? 25.609 57.062 -13.445 1 16.75 63 GLU A O 1
ATOM 481 N N . SER A 1 64 ? 25 58.75 -14.93 1 17.31 64 SER A N 1
ATOM 482 C CA . SER A 1 64 ? 23.672 59.25 -15.281 1 17.31 64 SER A CA 1
ATOM 483 C C . SER A 1 64 ? 22.828 58.125 -15.883 1 17.31 64 SER A C 1
ATOM 485 O O . SER A 1 64 ? 23.359 57.219 -16.562 1 17.31 64 SER A O 1
ATOM 487 N N . LEU A 1 65 ? 21.656 57.844 -15.375 1 17 65 LEU A N 1
ATOM 488 C CA . LEU A 1 65 ? 20.594 56.844 -15.359 1 17 65 LEU A CA 1
ATOM 489 C C . LEU A 1 65 ? 19.906 56.75 -16.719 1 17 65 LEU A C 1
ATOM 491 O O . LEU A 1 65 ? 18.938 56.031 -16.875 1 17 65 LEU A O 1
ATOM 495 N N . PRO A 1 66 ? 20.734 56.688 -17.938 1 17.19 66 PRO A N 1
ATOM 496 C CA . PRO A 1 66 ? 19.797 57.188 -18.938 1 17.19 66 PRO A CA 1
ATOM 497 C C . PRO A 1 66 ? 18.609 56.25 -19.188 1 17.19 66 PRO A C 1
ATOM 499 O O . PRO A 1 66 ? 18.75 55.031 -19.031 1 17.19 66 PRO A O 1
ATOM 502 N N . THR A 1 67 ? 17.391 56.75 -19.125 1 17.02 67 THR A N 1
ATOM 503 C CA . THR A 1 67 ? 16.047 56.188 -18.969 1 17.02 67 THR A CA 1
ATOM 504 C C . THR A 1 67 ? 15.562 55.594 -20.297 1 17.02 67 THR A C 1
ATOM 506 O O . THR A 1 67 ? 14.469 55.031 -20.359 1 17.02 67 THR A O 1
ATOM 509 N N . THR A 1 68 ? 16.453 55.344 -21.359 1 16.67 68 THR A N 1
ATOM 510 C CA . THR A 1 68 ? 15.68 55.562 -22.578 1 16.67 68 THR A CA 1
ATOM 511 C C . THR A 1 68 ? 14.625 54.469 -22.75 1 16.67 68 THR A C 1
ATOM 513 O O . THR A 1 68 ? 14.898 53.281 -22.5 1 16.67 68 THR A O 1
ATOM 516 N N . VAL A 1 69 ? 13.383 54.875 -23.062 1 16.31 69 VAL A N 1
ATOM 517 C CA . VAL A 1 69 ? 12 54.406 -22.938 1 16.31 69 VAL A CA 1
ATOM 518 C C . VAL A 1 69 ? 11.703 53.375 -24.016 1 16.31 69 VAL A C 1
ATOM 520 O O . VAL A 1 69 ? 11.102 52.312 -23.734 1 16.31 69 VAL A O 1
ATOM 523 N N . ALA A 1 70 ? 11.992 53.562 -25.438 1 15.22 70 ALA A N 1
ATOM 524 C CA . ALA A 1 70 ? 10.781 53.75 -26.234 1 15.22 70 ALA A CA 1
ATOM 525 C C . ALA A 1 70 ? 10.164 52.406 -26.625 1 15.22 70 ALA A C 1
ATOM 527 O O . ALA A 1 70 ? 8.992 52.156 -26.344 1 15.22 70 ALA A O 1
ATOM 528 N N . SER A 1 71 ? 10.117 52.094 -28.016 1 15.24 71 SER A N 1
ATOM 529 C CA . SER A 1 71 ? 8.906 52.062 -28.828 1 15.24 71 SER A CA 1
ATOM 530 C C . SER A 1 71 ? 8.406 50.625 -29.047 1 15.24 71 SER A C 1
ATOM 532 O O . SER A 1 71 ? 9.078 49.688 -28.656 1 15.24 71 SER A O 1
ATOM 534 N N . ALA A 1 72 ? 8.195 50.156 -30.422 1 15.41 72 ALA A N 1
ATOM 535 C CA . ALA A 1 72 ? 6.98 49.969 -31.203 1 15.41 72 ALA A CA 1
ATOM 536 C C . ALA A 1 72 ? 6.617 48.5 -31.344 1 15.41 72 ALA A C 1
ATOM 538 O O . ALA A 1 72 ? 5.504 48.094 -31 1 15.41 72 ALA A O 1
ATOM 539 N N . VAL A 1 73 ? 6.695 47.938 -32.625 1 15.87 73 VAL A N 1
ATOM 540 C CA . VAL A 1 73 ? 5.57 47.531 -33.469 1 15.87 73 VAL A CA 1
ATOM 541 C C . VAL A 1 73 ? 5.359 46.031 -33.344 1 15.87 73 VAL A C 1
ATOM 543 O O . VAL A 1 73 ? 6.234 45.312 -32.875 1 15.87 73 VAL A O 1
ATOM 546 N N . ALA A 1 74 ? 5.004 45.312 -34.562 1 16.25 74 ALA A N 1
ATOM 547 C CA . ALA A 1 74 ? 3.795 44.688 -35.094 1 16.25 74 ALA A CA 1
ATOM 548 C C . ALA A 1 74 ? 3.9 43.188 -35.062 1 16.25 74 ALA A C 1
ATOM 550 O O . ALA A 1 74 ? 2.996 42.5 -34.562 1 16.25 74 ALA A O 1
ATOM 551 N N . ALA A 1 75 ? 4.695 42.594 -36 1 16.75 75 ALA A N 1
ATOM 552 C CA . ALA A 1 75 ? 4.121 41.781 -37.062 1 16.75 75 ALA A CA 1
ATOM 553 C C . ALA A 1 75 ? 4.016 40.312 -36.656 1 16.75 75 ALA A C 1
ATOM 555 O O . ALA A 1 75 ? 4.684 39.906 -35.688 1 16.75 75 ALA A O 1
ATOM 556 N N . SER A 1 76 ? 3.467 39.531 -37.625 1 18.36 76 SER A N 1
ATOM 557 C CA . SER A 1 76 ? 2.557 38.406 -37.812 1 18.36 76 SER A CA 1
ATOM 558 C C . SER A 1 76 ? 3.26 37.094 -37.594 1 18.36 76 SER A C 1
ATOM 560 O O . SER A 1 76 ? 4.418 36.906 -37.969 1 18.36 76 SER A O 1
ATOM 562 N N . PRO A 1 77 ? 2.734 36.312 -36.75 1 18.06 77 PRO A N 1
ATOM 563 C CA . PRO A 1 77 ? 3.379 35.219 -36.031 1 18.06 77 PRO A CA 1
ATOM 564 C C . PRO A 1 77 ? 3.617 34 -36.969 1 18.06 77 PRO A C 1
ATOM 566 O O . PRO A 1 77 ? 3.951 32.906 -36.469 1 18.06 77 PRO A O 1
ATOM 569 N N . PRO A 1 78 ? 4.109 34.312 -38.25 1 18.59 78 PRO A N 1
ATOM 570 C CA . PRO A 1 78 ? 3.77 33.188 -39.125 1 18.59 78 PRO A CA 1
ATOM 571 C C . PRO A 1 78 ? 4.324 31.875 -38.625 1 18.59 78 PRO A C 1
ATOM 573 O O . PRO A 1 78 ? 5.469 31.797 -38.156 1 18.59 78 PRO A O 1
ATOM 576 N N . CYS A 1 79 ? 3.443 31.062 -38.188 1 17.86 79 CYS A N 1
ATOM 577 C CA . CYS A 1 79 ? 3.688 29.828 -37.438 1 17.86 79 CYS A CA 1
ATOM 578 C C . CYS A 1 79 ? 4.387 28.797 -38.312 1 17.86 79 CYS A C 1
ATOM 580 O O . CYS A 1 79 ? 3.732 28.062 -39.062 1 17.86 79 CYS A O 1
ATOM 582 N N . ASN A 1 80 ? 5.434 29.359 -39.094 1 16.77 80 ASN A N 1
ATOM 583 C CA . ASN A 1 80 ? 6.043 28.469 -40.062 1 16.77 80 ASN A CA 1
ATOM 584 C C . ASN A 1 80 ? 6.363 27.109 -39.469 1 16.77 80 ASN A C 1
ATOM 586 O O . ASN A 1 80 ? 6.898 27.031 -38.344 1 16.77 80 ASN A O 1
ATOM 590 N N . TYR A 1 81 ? 5.688 26.141 -40.094 1 16.7 81 TYR A N 1
ATOM 591 C CA . TYR A 1 81 ? 5.59 24.719 -39.844 1 16.7 81 TYR A CA 1
ATOM 592 C C . TYR A 1 81 ? 6.961 24.109 -39.562 1 16.7 81 TYR A C 1
ATOM 594 O O . TYR A 1 81 ? 7.98 24.797 -39.688 1 16.7 81 TYR A O 1
ATOM 602 N N . ALA A 1 82 ? 7.215 23.062 -40.219 1 17.27 82 ALA A N 1
ATOM 603 C CA . ALA A 1 82 ? 7.441 21.656 -39.906 1 17.27 82 ALA A CA 1
ATOM 604 C C . ALA A 1 82 ? 8.93 21.328 -39.906 1 17.27 82 ALA A C 1
ATOM 606 O O . ALA A 1 82 ? 9.367 20.422 -39.188 1 17.27 82 ALA A O 1
ATOM 607 N N . HIS A 1 83 ? 9.703 22 -40.781 1 17.39 83 HIS A N 1
ATOM 608 C CA . HIS A 1 83 ? 10.695 21.109 -41.406 1 17.39 83 HIS A CA 1
ATOM 609 C C . HIS A 1 83 ? 11.766 20.719 -40.406 1 17.39 83 HIS A C 1
ATOM 611 O O . HIS A 1 83 ? 12.375 21.578 -39.75 1 17.39 83 HIS A O 1
ATOM 617 N N . TYR A 1 84 ? 11.57 19.484 -39.812 1 18 84 TYR A N 1
ATOM 618 C CA . TYR A 1 84 ? 12.414 18.812 -38.812 1 18 84 TYR A CA 1
ATOM 619 C C . TYR A 1 84 ? 13.867 18.766 -39.281 1 18 84 TYR A C 1
ATOM 621 O O . TYR A 1 84 ? 14.211 18.031 -40.188 1 18 84 TYR A O 1
ATOM 629 N N . GLY A 1 85 ? 14.383 20 -39.562 1 16.83 85 GLY A N 1
ATOM 630 C CA . GLY A 1 85 ? 15.695 20.062 -40.188 1 16.83 85 GLY A CA 1
ATOM 631 C C . GLY A 1 85 ? 16.703 19.141 -39.531 1 16.83 85 GLY A C 1
ATOM 632 O O . GLY A 1 85 ? 16.531 18.75 -38.375 1 16.83 85 GLY A O 1
ATOM 633 N N . ALA A 1 86 ? 17.469 18.469 -40.406 1 18.64 86 ALA A N 1
ATOM 634 C CA . ALA A 1 86 ? 18.547 17.484 -40.469 1 18.64 86 ALA A CA 1
ATOM 635 C C . ALA A 1 86 ? 19.703 17.875 -39.562 1 18.64 86 ALA A C 1
ATOM 637 O O . ALA A 1 86 ? 20.047 19.062 -39.438 1 18.64 86 ALA A O 1
ATOM 638 N N . THR A 1 87 ? 19.812 17.094 -38.469 1 18.03 87 THR A N 1
ATOM 639 C CA . THR A 1 87 ? 20.797 17.047 -37.406 1 18.03 87 THR A CA 1
ATOM 640 C C . THR A 1 87 ? 22.203 17.234 -37.938 1 18.03 87 THR A C 1
ATOM 642 O O . THR A 1 87 ? 22.797 16.312 -38.469 1 18.03 87 THR A O 1
ATOM 645 N N . GLN A 1 88 ? 22.359 18.188 -38.938 1 19.22 88 GLN A N 1
ATOM 646 C CA . GLN A 1 88 ? 23.734 18.219 -39.406 1 19.22 88 GLN A CA 1
ATOM 647 C C . GLN A 1 88 ? 24.703 18.453 -38.25 1 19.22 88 GLN A C 1
ATOM 649 O O . GLN A 1 88 ? 24.703 19.531 -37.656 1 19.22 88 GLN A O 1
ATOM 654 N N . LEU A 1 89 ? 24.953 17.375 -37.562 1 18.88 89 LEU A N 1
ATOM 655 C CA . LEU A 1 89 ? 25.938 17.312 -36.5 1 18.88 89 LEU A CA 1
ATOM 656 C C . LEU A 1 89 ? 27.25 17.984 -36.906 1 18.88 89 LEU A C 1
ATOM 658 O O . LEU A 1 89 ? 27.703 17.797 -38.031 1 18.88 89 LEU A O 1
ATOM 662 N N . SER A 1 90 ? 27.562 19.125 -36.344 1 21.5 90 SER A N 1
ATOM 663 C CA . SER A 1 90 ? 28.672 20.062 -36.406 1 21.5 90 SER A CA 1
ATOM 664 C C . SER A 1 90 ? 30.016 19.344 -36.312 1 21.5 90 SER A C 1
ATOM 666 O O . SER A 1 90 ? 30.391 18.844 -35.281 1 21.5 90 SER A O 1
ATOM 668 N N . ILE A 1 91 ? 30.359 18.469 -37.25 1 21.81 91 ILE A N 1
ATOM 669 C CA . ILE A 1 91 ? 31.641 17.766 -37.25 1 21.81 91 ILE A CA 1
ATOM 670 C C . ILE A 1 91 ? 32.781 18.797 -37.312 1 21.81 91 ILE A C 1
ATOM 672 O O . ILE A 1 91 ? 33.938 18.422 -37.188 1 21.81 91 ILE A O 1
ATOM 676 N N . GLU A 1 92 ? 32.438 20.016 -37.656 1 21.83 92 GLU A N 1
ATOM 677 C CA . GLU A 1 92 ? 33.562 20.688 -38.281 1 21.83 92 GLU A CA 1
ATOM 678 C C . GLU A 1 92 ? 34.656 21.031 -37.281 1 21.83 92 GLU A C 1
ATOM 680 O O . GLU A 1 92 ? 35.812 21.25 -37.625 1 21.83 92 GLU A O 1
ATOM 685 N N . SER A 1 93 ? 34.156 21.375 -36.094 1 23.88 93 SER A N 1
ATOM 686 C CA . SER A 1 93 ? 35.094 22.297 -35.438 1 23.88 93 SER A CA 1
ATOM 687 C C . SER A 1 93 ? 36.375 21.578 -35.031 1 23.88 93 SER A C 1
ATOM 689 O O . SER A 1 93 ? 37.125 22.078 -34.188 1 23.88 93 SER A O 1
ATOM 691 N N . TRP A 1 94 ? 36.531 20.312 -35.406 1 21.66 94 TRP A N 1
ATOM 692 C CA . TRP A 1 94 ? 37.688 19.641 -34.812 1 21.66 94 TRP A CA 1
ATOM 693 C C . TRP A 1 94 ? 38.969 20.344 -35.219 1 21.66 94 TRP A C 1
ATOM 695 O O . TRP A 1 94 ? 40.062 19.938 -34.812 1 21.66 94 TRP A O 1
ATOM 705 N N . ALA A 1 95 ? 38.812 21.141 -36.25 1 22.97 95 ALA A N 1
ATOM 706 C CA . ALA A 1 95 ? 40.062 21.234 -36.969 1 22.97 95 ALA A CA 1
ATOM 707 C C . ALA A 1 95 ? 41.125 22.016 -36.188 1 22.97 95 ALA A C 1
ATOM 709 O O . ALA A 1 95 ? 42.281 21.656 -36.156 1 22.97 95 ALA A O 1
ATOM 710 N N . ASN A 1 96 ? 40.688 23.234 -35.844 1 23.62 96 ASN A N 1
ATOM 711 C CA . ASN A 1 96 ? 41.844 24.156 -35.781 1 23.62 96 ASN A CA 1
ATOM 712 C C . ASN A 1 96 ? 42.562 24.047 -34.438 1 23.62 96 ASN A C 1
ATOM 714 O O . ASN A 1 96 ? 42.375 24.891 -33.562 1 23.62 96 ASN A O 1
ATOM 718 N N . SER A 1 97 ? 42.438 22.891 -33.719 1 25.53 97 SER A N 1
ATOM 719 C CA . SER A 1 97 ? 43.25 22.875 -32.5 1 25.53 97 SER A CA 1
ATOM 720 C C . SER A 1 97 ? 44.688 23.234 -32.781 1 25.53 97 SER A C 1
ATOM 722 O O . SER A 1 97 ? 45.312 22.656 -33.688 1 25.53 97 SER A O 1
ATOM 724 N N . HIS A 1 98 ? 45 24.469 -32.719 1 27.84 98 HIS A N 1
ATOM 725 C CA . HIS A 1 98 ? 46.406 24.922 -32.781 1 27.84 98 HIS A CA 1
ATOM 726 C C . HIS A 1 98 ? 47.281 24.031 -31.922 1 27.84 98 HIS A C 1
ATOM 728 O O . HIS A 1 98 ? 47.031 23.828 -30.734 1 27.84 98 HIS A O 1
ATOM 734 N N . PHE A 1 99 ? 47.875 23.031 -32.562 1 27.98 99 PHE A N 1
ATOM 735 C CA . PHE A 1 99 ? 48.875 22.078 -32.094 1 27.98 99 PHE A CA 1
ATOM 736 C C . PHE A 1 99 ? 50.031 22.812 -31.375 1 27.98 99 PHE A C 1
ATOM 738 O O . PHE A 1 99 ? 50.656 23.703 -31.938 1 27.98 99 PHE A O 1
ATOM 745 N N . PRO A 1 100 ? 49.906 23.078 -30.047 1 29.83 100 PRO A N 1
ATOM 746 C CA . PRO A 1 100 ? 51.094 23.719 -29.469 1 29.83 100 PRO A CA 1
ATOM 747 C C . PRO A 1 100 ? 52.406 23.141 -30 1 29.83 100 PRO A C 1
ATOM 749 O O . PRO A 1 100 ? 52.406 22.031 -30.531 1 29.83 100 PRO A O 1
ATOM 752 N N . ASP A 1 101 ? 53.5 23.844 -30.125 1 30.03 101 ASP A N 1
ATOM 753 C CA . ASP A 1 101 ? 54.812 23.469 -30.688 1 30.03 101 ASP A CA 1
ATOM 754 C C . ASP A 1 101 ? 55.281 22.125 -30.141 1 30.03 101 ASP A C 1
ATOM 756 O O . ASP A 1 101 ? 55.25 21.906 -28.922 1 30.03 101 ASP A O 1
ATOM 760 N N . ALA A 1 102 ? 55.406 21 -30.891 1 29.14 102 ALA A N 1
ATOM 761 C CA . ALA A 1 102 ? 55.719 19.578 -30.797 1 29.14 102 ALA A CA 1
ATOM 762 C C . ALA A 1 102 ? 57.031 19.359 -30.094 1 29.14 102 ALA A C 1
ATOM 764 O O . ALA A 1 102 ? 57.531 18.219 -30 1 29.14 102 ALA A O 1
ATOM 765 N N . ARG A 1 103 ? 57.906 20.422 -30 1 33.78 103 ARG A N 1
ATOM 766 C CA . ARG A 1 103 ? 59.281 20.062 -29.766 1 33.78 103 ARG A CA 1
ATOM 767 C C . ARG A 1 103 ? 59.469 19.469 -28.375 1 33.78 103 ARG A C 1
ATOM 769 O O . ARG A 1 103 ? 60.188 18.469 -28.219 1 33.78 103 ARG A O 1
ATOM 776 N N . ASP A 1 104 ? 59.375 20.328 -27.359 1 32.41 104 ASP A N 1
ATOM 777 C CA . ASP A 1 104 ? 59.906 19.922 -26.062 1 32.41 104 ASP A CA 1
ATOM 778 C C . ASP A 1 104 ? 59 18.906 -25.375 1 32.41 104 ASP A C 1
ATOM 780 O O . ASP A 1 104 ? 59.281 18.438 -24.266 1 32.41 104 ASP A O 1
ATOM 784 N N . CYS A 1 105 ? 57.719 18.953 -25.719 1 31.56 105 CYS A N 1
ATOM 785 C CA . CYS A 1 105 ? 56.75 18.188 -24.953 1 31.56 105 CYS A CA 1
ATOM 786 C C . CYS A 1 105 ? 56.812 16.719 -25.297 1 31.56 105 CYS A C 1
ATOM 788 O O . CYS A 1 105 ? 56.031 15.914 -24.812 1 31.56 105 CYS A O 1
ATOM 790 N N . SER A 1 106 ? 57.5 16.328 -26.344 1 35.75 106 SER A N 1
ATOM 791 C CA . SER A 1 106 ? 57.469 14.961 -26.875 1 35.75 106 SER A CA 1
ATOM 792 C C . SER A 1 106 ? 58.094 13.969 -25.906 1 35.75 106 SER A C 1
ATOM 794 O O . SER A 1 106 ? 57.594 12.844 -25.766 1 35.75 106 SER A O 1
ATOM 796 N N . ARG A 1 107 ? 59.344 14.336 -25.438 1 37.97 107 ARG A N 1
ATOM 797 C CA . ARG A 1 107 ? 60.094 13.297 -24.734 1 37.97 107 ARG A CA 1
ATOM 798 C C . ARG A 1 107 ? 59.438 12.953 -23.406 1 37.97 107 ARG A C 1
ATOM 800 O O . ARG A 1 107 ? 59.438 11.797 -22.969 1 37.97 107 ARG A O 1
ATOM 807 N N . PHE A 1 108 ? 59.031 13.969 -22.609 1 38.69 108 PHE A N 1
ATOM 808 C CA . PHE A 1 108 ? 58.531 13.75 -21.25 1 38.69 108 PHE A CA 1
ATOM 809 C C . PHE A 1 108 ? 57.094 13.297 -21.266 1 38.69 108 PHE A C 1
ATOM 811 O O . PHE A 1 108 ? 56.531 12.914 -20.234 1 38.69 108 PHE A O 1
ATOM 818 N N . GLY A 1 109 ? 56.375 13.414 -22.328 1 42.56 109 GLY A N 1
ATOM 819 C CA . GLY A 1 109 ? 54.969 12.969 -22.375 1 42.56 109 GLY A CA 1
ATOM 820 C C . GLY A 1 109 ? 54.844 11.461 -22.359 1 42.56 109 GLY A C 1
ATOM 821 O O . GLY A 1 109 ? 53.938 10.922 -21.734 1 42.56 109 GLY A O 1
ATOM 822 N N . TRP A 1 110 ? 55.688 10.805 -23.125 1 45.84 110 TRP A N 1
ATOM 823 C CA . TRP A 1 110 ? 55.625 9.344 -23.172 1 45.84 110 TRP A CA 1
ATOM 824 C C . TRP A 1 110 ? 56 8.75 -21.812 1 45.84 110 TRP A C 1
ATOM 826 O O . TRP A 1 110 ? 55.469 7.723 -21.406 1 45.84 110 TRP A O 1
ATOM 836 N N . ARG A 1 111 ? 56.906 9.336 -21.125 1 47.59 111 ARG A N 1
ATOM 837 C CA . ARG A 1 111 ? 57.281 8.836 -19.797 1 47.59 111 ARG A CA 1
ATOM 838 C C . ARG A 1 111 ? 56.125 8.969 -18.812 1 47.59 111 ARG A C 1
ATOM 840 O O . ARG A 1 111 ? 55.875 8.062 -18.016 1 47.59 111 ARG A O 1
ATOM 847 N N . ARG A 1 112 ? 55.438 10.086 -18.828 1 51.19 112 ARG A N 1
ATOM 848 C CA . ARG A 1 112 ? 54.281 10.203 -17.938 1 51.19 112 ARG A CA 1
ATOM 849 C C . ARG A 1 112 ? 53.188 9.203 -18.328 1 51.19 112 ARG A C 1
ATOM 851 O O . ARG A 1 112 ? 52.531 8.633 -17.453 1 51.19 112 ARG A O 1
ATOM 858 N N . GLY A 1 113 ? 53.062 9.055 -19.609 1 50.72 113 GLY A N 1
ATOM 859 C CA . GLY A 1 113 ? 52.125 8.047 -20.078 1 50.72 113 GLY A CA 1
ATOM 860 C C . GLY A 1 113 ? 52.5 6.637 -19.672 1 50.72 113 GLY A C 1
ATOM 861 O O . GLY A 1 113 ? 51.688 5.871 -19.188 1 50.72 113 GLY A O 1
ATOM 862 N N . VAL A 1 114 ? 53.812 6.316 -19.875 1 53.16 114 VAL A N 1
ATOM 863 C CA . VAL A 1 114 ? 54.312 5 -19.5 1 53.16 114 VAL A CA 1
ATOM 864 C C . VAL A 1 114 ? 54.25 4.852 -17.969 1 53.16 114 VAL A C 1
ATOM 866 O O . VAL A 1 114 ? 53.875 3.795 -17.469 1 53.16 114 VAL A O 1
ATOM 869 N N . LEU A 1 115 ? 54.562 5.879 -17.234 1 53.47 115 LEU A N 1
ATOM 870 C CA . LEU A 1 115 ? 54.531 5.805 -15.781 1 53.47 115 LEU A CA 1
ATOM 871 C C . LEU A 1 115 ? 53.094 5.66 -15.289 1 53.47 115 LEU A C 1
ATOM 873 O O . LEU A 1 115 ? 52.844 4.922 -14.336 1 53.47 115 LEU A O 1
ATOM 877 N N . ASP A 1 116 ? 52.219 6.363 -15.938 1 57.91 116 ASP A N 1
ATOM 878 C CA . ASP A 1 116 ? 50.812 6.207 -15.57 1 57.91 116 ASP A CA 1
ATOM 879 C C . ASP A 1 116 ? 50.312 4.789 -15.859 1 57.91 116 ASP A C 1
ATOM 881 O O . ASP A 1 116 ? 49.562 4.219 -15.07 1 57.91 116 ASP A O 1
ATOM 885 N N . VAL A 1 117 ? 50.906 4.289 -16.938 1 56.78 117 VAL A N 1
ATOM 886 C CA . VAL A 1 117 ? 50.531 2.924 -17.312 1 56.78 117 VAL A CA 1
ATOM 887 C C . VAL A 1 117 ? 51.156 1.943 -16.312 1 56.78 117 VAL A C 1
ATOM 889 O O . VAL A 1 117 ? 50.531 0.979 -15.898 1 56.78 117 VAL A O 1
ATOM 892 N N . VAL A 1 118 ? 52.5 2.219 -15.969 1 59.66 118 VAL A N 1
ATOM 893 C CA . VAL A 1 118 ? 53.188 1.32 -15.039 1 59.66 118 VAL A CA 1
ATOM 894 C C . VAL A 1 118 ? 52.5 1.4 -13.672 1 59.66 118 VAL A C 1
ATOM 896 O O . VAL A 1 118 ? 52.375 0.388 -12.977 1 59.66 118 VAL A O 1
ATOM 899 N N . GLN A 1 119 ? 52.062 2.537 -13.32 1 62.44 119 GLN A N 1
ATOM 900 C CA . GLN A 1 119 ? 51.406 2.676 -12.023 1 62.44 119 GLN A CA 1
ATOM 901 C C . GLN A 1 119 ? 50 2.037 -12.031 1 62.44 119 GLN A C 1
ATOM 903 O O . GLN A 1 119 ? 49.531 1.604 -10.992 1 62.44 119 GLN A O 1
ATOM 908 N N . ALA A 1 120 ? 49.531 1.89 -13.227 1 75.12 120 ALA A N 1
ATOM 909 C CA . ALA A 1 120 ? 48.188 1.307 -13.336 1 75.12 120 ALA A CA 1
ATOM 910 C C . ALA A 1 120 ? 48.25 -0.211 -13.484 1 75.12 120 ALA A C 1
ATOM 912 O O . ALA A 1 120 ? 47.25 -0.909 -13.297 1 75.12 120 ALA A O 1
ATOM 913 N N . VAL A 1 121 ? 49.469 -0.809 -13.664 1 80.81 121 VAL A N 1
ATOM 914 C CA . VAL A 1 121 ? 49.656 -2.213 -14.016 1 80.81 121 VAL A CA 1
ATOM 915 C C . VAL A 1 121 ? 49.25 -3.098 -12.836 1 80.81 121 VAL A C 1
ATOM 917 O O . VAL A 1 121 ? 48.531 -4.07 -13.008 1 80.81 121 VAL A O 1
ATOM 920 N N . PRO A 1 122 ? 49.688 -2.629 -11.68 1 79.94 122 PRO A N 1
ATOM 921 C CA . PRO A 1 122 ? 49.25 -3.512 -10.586 1 79.94 122 PRO A CA 1
ATOM 922 C C . PRO A 1 122 ? 47.75 -3.557 -10.43 1 79.94 122 PRO A C 1
ATOM 924 O O . PRO A 1 122 ? 47.188 -4.617 -10.141 1 79.94 122 PRO A O 1
ATOM 927 N N . SER A 1 123 ? 47.062 -2.449 -10.609 1 85.62 123 SER A N 1
ATOM 928 C CA . SER A 1 123 ? 45.625 -2.422 -10.477 1 85.62 123 SER A CA 1
ATOM 929 C C . SER A 1 123 ? 44.938 -3.227 -11.586 1 85.62 123 SER A C 1
ATOM 931 O O . SER A 1 123 ? 43.969 -3.938 -11.344 1 85.62 123 SER A O 1
ATOM 933 N N . VAL A 1 124 ? 45.469 -3.15 -12.758 1 89.38 124 VAL A N 1
ATOM 934 C CA . VAL A 1 124 ? 44.906 -3.889 -13.898 1 89.38 124 VAL A CA 1
ATOM 935 C C . VAL A 1 124 ? 45.125 -5.387 -13.695 1 89.38 124 VAL A C 1
ATOM 937 O O . VAL A 1 124 ? 44.25 -6.191 -13.953 1 89.38 124 VAL A O 1
ATOM 940 N N . ALA A 1 125 ? 46.312 -5.715 -13.211 1 85.62 125 ALA A N 1
ATOM 941 C CA . ALA A 1 125 ? 46.625 -7.117 -12.969 1 85.62 125 ALA A CA 1
ATOM 942 C C . ALA A 1 125 ? 45.688 -7.715 -11.914 1 85.62 125 ALA A C 1
ATOM 944 O O . ALA A 1 125 ? 45.25 -8.859 -12.047 1 85.62 125 ALA A O 1
ATOM 945 N N . ILE A 1 126 ? 45.406 -6.945 -10.992 1 82.5 126 ILE A N 1
ATOM 946 C CA . ILE A 1 126 ? 44.562 -7.422 -9.906 1 82.5 126 ILE A CA 1
ATOM 947 C C . ILE A 1 126 ? 43.156 -7.672 -10.43 1 82.5 126 ILE A C 1
ATOM 949 O O . ILE A 1 126 ? 42.531 -8.711 -10.133 1 82.5 126 ILE A O 1
ATOM 953 N N . VAL A 1 127 ? 42.656 -6.789 -11.156 1 88.31 127 VAL A N 1
ATOM 954 C CA . VAL A 1 127 ? 41.281 -6.902 -11.648 1 88.31 127 VAL A CA 1
ATOM 955 C C . VAL A 1 127 ? 41.156 -8.062 -12.633 1 88.31 127 VAL A C 1
ATOM 957 O O . VAL A 1 127 ? 40.188 -8.789 -12.641 1 88.31 127 VAL A O 1
ATOM 960 N N . VAL A 1 128 ? 42.156 -8.242 -13.469 1 88.19 128 VAL A N 1
ATOM 961 C CA . VAL A 1 128 ? 42.156 -9.344 -14.43 1 88.19 128 VAL A CA 1
ATOM 962 C C . VAL A 1 128 ? 42.219 -10.672 -13.688 1 88.19 128 VAL A C 1
ATOM 964 O O . VAL A 1 128 ? 41.531 -11.633 -14.055 1 88.19 128 VAL A O 1
ATOM 967 N N . LEU A 1 129 ? 42.969 -10.641 -12.703 1 82.56 129 LEU A N 1
ATOM 968 C CA . LEU A 1 129 ? 43.094 -11.852 -11.898 1 82.56 129 LEU A CA 1
ATOM 969 C C . LEU A 1 129 ? 41.781 -12.203 -11.234 1 82.56 129 LEU A C 1
ATOM 971 O O . LEU A 1 129 ? 41.406 -13.375 -11.188 1 82.56 129 LEU A O 1
ATOM 975 N N . VAL A 1 130 ? 41.125 -11.242 -10.695 1 85.25 130 VAL A N 1
ATOM 976 C CA . VAL A 1 130 ? 39.844 -11.461 -10.047 1 85.25 130 VAL A CA 1
ATOM 977 C C . VAL A 1 130 ? 38.844 -11.977 -11.062 1 85.25 130 VAL A C 1
ATOM 979 O O . VAL A 1 130 ? 38.094 -12.922 -10.789 1 85.25 130 VAL A O 1
ATOM 982 N N . ASN A 1 131 ? 38.844 -11.453 -12.195 1 88.69 131 ASN A N 1
ATOM 983 C CA . ASN A 1 131 ? 37.906 -11.859 -13.25 1 88.69 131 ASN A CA 1
ATOM 984 C C . ASN A 1 131 ? 38.188 -13.297 -13.688 1 88.69 131 ASN A C 1
ATOM 986 O O . ASN A 1 131 ? 37.25 -14.062 -13.922 1 88.69 131 ASN A O 1
ATOM 990 N N . LEU A 1 132 ? 39.406 -13.633 -13.789 1 84.5 132 LEU A N 1
ATOM 991 C CA . LEU A 1 132 ? 39.781 -14.977 -14.234 1 84.5 132 LEU A CA 1
ATOM 992 C C . LEU A 1 132 ? 39.438 -16.016 -13.164 1 84.5 132 LEU A C 1
ATOM 994 O O . LEU A 1 132 ? 39.031 -17.125 -13.484 1 84.5 132 LEU A O 1
ATOM 998 N N . MET A 1 133 ? 39.625 -15.609 -11.984 1 82.44 133 MET A N 1
ATOM 999 C CA . MET A 1 133 ? 39.344 -16.516 -10.875 1 82.44 133 MET A CA 1
ATOM 1000 C C . MET A 1 133 ? 37.844 -16.812 -10.797 1 82.44 133 MET A C 1
ATOM 1002 O O . MET A 1 133 ? 37.438 -17.922 -10.445 1 82.44 133 MET A O 1
ATOM 1006 N N . ILE A 1 134 ? 37.062 -15.883 -11.109 1 88.56 134 ILE A N 1
ATOM 1007 C CA . ILE A 1 134 ? 35.625 -16.031 -11.055 1 88.56 134 ILE A CA 1
ATOM 1008 C C . ILE A 1 134 ? 35.125 -16.719 -12.32 1 88.56 134 ILE A C 1
ATOM 1010 O O . ILE A 1 134 ? 34.156 -17.516 -12.273 1 88.56 134 ILE A O 1
ATOM 1014 N N . CYS A 1 135 ? 35.781 -16.562 -13.367 1 90.56 135 CYS A N 1
ATOM 1015 C CA . CYS A 1 135 ? 35.375 -17.047 -14.688 1 90.56 135 CYS A CA 1
ATOM 1016 C C . CYS A 1 135 ? 35.406 -18.578 -14.734 1 90.56 135 CYS A C 1
ATOM 1018 O O . CYS A 1 135 ? 34.469 -19.188 -15.273 1 90.56 135 CYS A O 1
ATOM 1020 N N . VAL A 1 136 ? 36.344 -19.172 -14.133 1 85.88 136 VAL A N 1
ATOM 1021 C CA . VAL A 1 136 ? 36.531 -20.609 -14.289 1 85.88 136 VAL A CA 1
ATOM 1022 C C . VAL A 1 136 ? 35.406 -21.375 -13.594 1 85.88 136 VAL A C 1
ATOM 1024 O O . VAL A 1 136 ? 34.688 -22.125 -14.234 1 85.88 136 VAL A O 1
ATOM 1027 N N . PRO A 1 137 ? 35.281 -21.094 -12.305 1 88.75 137 PRO A N 1
ATOM 1028 C CA . PRO A 1 137 ? 34.219 -21.875 -11.656 1 88.75 137 PRO A CA 1
ATOM 1029 C C . PRO A 1 137 ? 32.844 -21.531 -12.18 1 88.75 137 PRO A C 1
ATOM 1031 O O . PRO A 1 137 ? 32 -22.422 -12.383 1 88.75 137 PRO A O 1
ATOM 1034 N N . PHE A 1 138 ? 32.5 -20.328 -12.469 1 91.88 138 PHE A N 1
ATOM 1035 C CA . PHE A 1 138 ? 31.172 -19.953 -12.914 1 91.88 138 PHE A CA 1
ATOM 1036 C C . PHE A 1 138 ? 30.938 -20.359 -14.367 1 91.88 138 PHE A C 1
ATOM 1038 O O . PHE A 1 138 ? 29.844 -20.75 -14.742 1 91.88 138 PHE A O 1
ATOM 1045 N N . GLY A 1 139 ? 31.984 -20.266 -15.156 1 90.06 139 GLY A N 1
ATOM 1046 C CA . GLY A 1 139 ? 31.859 -20.719 -16.531 1 90.06 139 GLY A CA 1
ATOM 1047 C C . GLY A 1 139 ? 31.516 -22.188 -16.641 1 90.06 139 GLY A C 1
ATOM 1048 O O . GLY A 1 139 ? 30.719 -22.594 -17.484 1 90.06 139 GLY A O 1
ATOM 1049 N N . LEU A 1 140 ? 32.062 -22.938 -15.766 1 87.06 140 LEU A N 1
ATOM 1050 C CA . LEU A 1 140 ? 31.812 -24.359 -15.75 1 87.06 140 LEU A CA 1
ATOM 1051 C C . LEU A 1 140 ? 30.391 -24.656 -15.273 1 87.06 140 LEU A C 1
ATOM 1053 O O . LEU A 1 140 ? 29.828 -25.703 -15.594 1 87.06 140 LEU A O 1
ATOM 1057 N N . SER A 1 141 ? 29.828 -23.703 -14.594 1 89.81 141 SER A N 1
ATOM 1058 C CA . SER A 1 141 ? 28.531 -23.922 -13.969 1 89.81 141 SER A CA 1
ATOM 1059 C C . SER A 1 141 ? 27.391 -23.531 -14.906 1 89.81 141 SER A C 1
ATOM 1061 O O . SER A 1 141 ? 26.219 -23.641 -14.539 1 89.81 141 SER A O 1
ATOM 1063 N N . PHE A 1 142 ? 27.734 -23.141 -16.141 1 92.38 142 PHE A N 1
ATOM 1064 C CA . PHE A 1 142 ? 26.688 -22.797 -17.109 1 92.38 142 PHE A CA 1
ATOM 1065 C C . PHE A 1 142 ? 25.891 -24.047 -17.5 1 92.38 142 PHE A C 1
ATOM 1067 O O . PHE A 1 142 ? 24.719 -23.953 -17.875 1 92.38 142 PHE A O 1
ATOM 1074 N N . PHE A 1 143 ? 26.656 -25.125 -17.469 1 92 143 PHE A N 1
ATOM 1075 C CA . PHE A 1 143 ? 26.062 -26.391 -17.875 1 92 143 PHE A CA 1
ATOM 1076 C C . PHE A 1 143 ? 26.031 -27.375 -16.703 1 92 143 PHE A C 1
ATOM 1078 O O . PHE A 1 143 ? 26.984 -27.469 -15.93 1 92 143 PHE A O 1
ATOM 1085 N N . PRO A 1 144 ? 24.891 -28.062 -16.594 1 90.56 144 PRO A N 1
ATOM 1086 C CA . PRO A 1 144 ? 24.766 -28.953 -15.453 1 90.56 144 PRO A CA 1
ATOM 1087 C C . PRO A 1 144 ? 25.828 -30.062 -15.445 1 90.56 144 PRO A C 1
ATOM 1089 O O . PRO A 1 144 ? 26.156 -30.609 -16.5 1 90.56 144 PRO A O 1
ATOM 1092 N N . VAL A 1 145 ? 26.297 -30.391 -14.312 1 87.19 145 VAL A N 1
ATOM 1093 C CA . VAL A 1 145 ? 27.328 -31.406 -14.148 1 87.19 145 VAL A CA 1
ATOM 1094 C C . VAL A 1 145 ? 26.75 -32.781 -14.445 1 87.19 145 VAL A C 1
ATOM 1096 O O . VAL A 1 145 ? 27.469 -33.688 -14.852 1 87.19 145 VAL A O 1
ATOM 1099 N N . GLU A 1 146 ? 25.469 -32.844 -14.344 1 85.62 146 GLU A N 1
ATOM 1100 C CA . GLU A 1 146 ? 24.781 -34.125 -14.547 1 85.62 146 GLU A CA 1
ATOM 1101 C C . GLU A 1 146 ? 24.75 -34.5 -16.031 1 85.62 146 GLU A C 1
ATOM 1103 O O . GLU A 1 146 ? 24.5 -35.656 -16.375 1 85.62 146 GLU A O 1
ATOM 1108 N N . TRP A 1 147 ? 25.031 -33.5 -16.859 1 89.81 147 TRP A N 1
ATOM 1109 C CA . TRP A 1 147 ? 24.984 -33.781 -18.281 1 89.81 147 TRP A CA 1
ATOM 1110 C C . TRP A 1 147 ? 26.297 -34.406 -18.766 1 89.81 147 TRP A C 1
ATOM 1112 O O . TRP A 1 147 ? 27.125 -33.719 -19.375 1 89.81 147 TRP A O 1
ATOM 1122 N N . HIS A 1 148 ? 26.469 -35.688 -18.562 1 84.44 148 HIS A N 1
ATOM 1123 C CA . HIS A 1 148 ? 27.703 -36.375 -18.906 1 84.44 148 HIS A CA 1
ATOM 1124 C C . HIS A 1 148 ? 27.844 -36.562 -20.406 1 84.44 148 HIS A C 1
ATOM 1126 O O . HIS A 1 148 ? 28.953 -36.719 -20.922 1 84.44 148 HIS A O 1
ATOM 1132 N N . GLU A 1 149 ? 26.734 -36.5 -21.062 1 85.94 149 GLU A N 1
ATOM 1133 C CA . GLU A 1 149 ? 26.734 -36.781 -22.5 1 85.94 149 GLU A CA 1
ATOM 1134 C C . GLU A 1 149 ? 27 -35.531 -23.312 1 85.94 149 GLU A C 1
ATOM 1136 O O . GLU A 1 149 ? 26.828 -35.531 -24.531 1 85.94 149 GLU A O 1
ATOM 1141 N N . MET A 1 150 ? 27.438 -34.469 -22.656 1 87.94 150 MET A N 1
ATOM 1142 C CA . MET A 1 150 ? 27.703 -33.219 -23.391 1 87.94 150 MET A CA 1
ATOM 1143 C C . MET A 1 150 ? 28.766 -33.469 -24.469 1 87.94 150 MET A C 1
ATOM 1145 O O . MET A 1 150 ? 29.828 -34.031 -24.188 1 87.94 150 MET A O 1
ATOM 1149 N N . PRO A 1 151 ? 28.422 -33 -25.656 1 82.06 151 PRO A N 1
ATOM 1150 C CA . PRO A 1 151 ? 29.297 -33.312 -26.781 1 82.06 151 PRO A CA 1
ATOM 1151 C C . PRO A 1 151 ? 30.609 -32.531 -26.734 1 82.06 151 PRO A C 1
ATOM 1153 O O . PRO A 1 151 ? 31.594 -32.906 -27.375 1 82.06 151 PRO A O 1
ATOM 1156 N N . VAL A 1 152 ? 30.562 -31.391 -26.109 1 82.38 152 VAL A N 1
ATOM 1157 C CA . VAL A 1 152 ? 31.75 -30.547 -26.031 1 82.38 152 VAL A CA 1
ATOM 1158 C C . VAL A 1 152 ? 32.156 -30.359 -24.562 1 82.38 152 VAL A C 1
ATOM 1160 O O . VAL A 1 152 ? 31.328 -30.547 -23.656 1 82.38 152 VAL A O 1
ATOM 1163 N N . PRO A 1 153 ? 33.406 -30.062 -24.391 1 78.88 153 PRO A N 1
ATOM 1164 C CA . PRO A 1 153 ? 33.812 -29.828 -23 1 78.88 153 PRO A CA 1
ATOM 1165 C C . PRO A 1 153 ? 33.094 -28.625 -22.375 1 78.88 153 PRO A C 1
ATOM 1167 O O . PRO A 1 153 ? 32.75 -27.672 -23.078 1 78.88 153 PRO A O 1
ATOM 1170 N N . ARG A 1 154 ? 32.938 -28.672 -21.125 1 84.94 154 ARG A N 1
ATOM 1171 C CA . ARG A 1 154 ? 32.25 -27.641 -20.375 1 84.94 154 ARG A CA 1
ATOM 1172 C C . ARG A 1 154 ? 33 -26.312 -20.406 1 84.94 154 ARG A C 1
ATOM 1174 O O . ARG A 1 154 ? 32.469 -25.266 -20.094 1 84.94 154 ARG A O 1
ATOM 1181 N N . ALA A 1 155 ? 34.188 -26.422 -20.844 1 82 155 ALA A N 1
ATOM 1182 C CA . ALA A 1 155 ? 35.062 -25.234 -20.953 1 82 155 ALA A CA 1
ATOM 1183 C C . ALA A 1 155 ? 34.469 -24.219 -21.922 1 82 155 ALA A C 1
ATOM 1185 O O . ALA A 1 155 ? 34.875 -23.062 -21.938 1 82 155 ALA A O 1
ATOM 1186 N N . LEU A 1 156 ? 33.469 -24.672 -22.672 1 87.94 156 LEU A N 1
ATOM 1187 C CA . LEU A 1 156 ? 32.719 -23.75 -23.531 1 87.94 156 LEU A CA 1
ATOM 1188 C C . LEU A 1 156 ? 32.125 -22.594 -22.734 1 87.94 156 LEU A C 1
ATOM 1190 O O . LEU A 1 156 ? 32.062 -21.469 -23.219 1 87.94 156 LEU A O 1
ATOM 1194 N N . GLY A 1 157 ? 31.719 -22.906 -21.516 1 90.81 157 GLY A N 1
ATOM 1195 C CA . GLY A 1 157 ? 31.188 -21.875 -20.641 1 90.81 157 GLY A CA 1
ATOM 1196 C C . GLY A 1 157 ? 32.188 -20.812 -20.281 1 90.81 157 GLY A C 1
ATOM 1197 O O . GLY A 1 157 ? 31.844 -19.641 -20.109 1 90.81 157 GLY A O 1
ATOM 1198 N N . ILE A 1 158 ? 33.438 -21.156 -20.125 1 89.75 158 ILE A N 1
ATOM 1199 C CA . ILE A 1 158 ? 34.5 -20.219 -19.812 1 89.75 158 ILE A CA 1
ATOM 1200 C C . ILE A 1 158 ? 34.688 -19.25 -20.984 1 89.75 158 ILE A C 1
ATOM 1202 O O . ILE A 1 158 ? 34.906 -18.062 -20.781 1 89.75 158 ILE A O 1
ATOM 1206 N N . GLN A 1 159 ? 34.625 -19.812 -22.188 1 90.56 159 GLN A N 1
ATOM 1207 C CA . GLN A 1 159 ? 34.75 -18.969 -23.375 1 90.56 159 GLN A CA 1
ATOM 1208 C C . GLN A 1 159 ? 33.594 -17.953 -23.438 1 90.56 159 GLN A C 1
ATOM 1210 O O . GLN A 1 159 ? 33.844 -16.781 -23.766 1 90.56 159 GLN A O 1
ATOM 1215 N N . MET A 1 160 ? 32.438 -18.438 -23.156 1 93.5 160 MET A N 1
ATOM 1216 C CA . MET A 1 160 ? 31.266 -17.547 -23.172 1 93.5 160 MET A CA 1
ATOM 1217 C C . MET A 1 160 ? 31.406 -16.453 -22.125 1 93.5 160 MET A C 1
ATOM 1219 O O . MET A 1 160 ? 31.109 -15.289 -22.391 1 93.5 160 MET A O 1
ATOM 1223 N N . PHE A 1 161 ? 31.875 -16.844 -20.891 1 94.38 161 PHE A N 1
ATOM 1224 C CA . PHE A 1 161 ? 32.094 -15.898 -19.797 1 94.38 161 PHE A CA 1
ATOM 1225 C C . PHE A 1 161 ? 33.062 -14.805 -20.203 1 94.38 161 PHE A C 1
ATOM 1227 O O . PHE A 1 161 ? 32.781 -13.617 -20.016 1 94.38 161 PHE A O 1
ATOM 1234 N N . LEU A 1 162 ? 34.156 -15.164 -20.797 1 93.06 162 LEU A N 1
ATOM 1235 C CA . LEU A 1 162 ? 35.219 -14.227 -21.156 1 93.06 162 LEU A CA 1
ATOM 1236 C C . LEU A 1 162 ? 34.781 -13.352 -22.328 1 93.06 162 LEU A C 1
ATOM 1238 O O . LEU A 1 162 ? 35.094 -12.156 -22.359 1 93.06 162 LEU A O 1
ATOM 1242 N N . LEU A 1 163 ? 34.094 -13.953 -23.234 1 94.25 163 LEU A N 1
ATOM 1243 C CA . LEU A 1 163 ? 33.625 -13.188 -24.391 1 94.25 163 LEU A CA 1
ATOM 1244 C C . LEU A 1 163 ? 32.688 -12.078 -23.953 1 94.25 163 LEU A C 1
ATOM 1246 O O . LEU A 1 163 ? 32.875 -10.922 -24.359 1 94.25 163 LEU A O 1
ATOM 1250 N N . THR A 1 164 ? 31.672 -12.414 -23.172 1 96.44 164 THR A N 1
ATOM 1251 C CA . THR A 1 164 ? 30.688 -11.422 -22.766 1 96.44 164 THR A CA 1
ATOM 1252 C C . THR A 1 164 ? 31.328 -10.359 -21.875 1 96.44 164 THR A C 1
ATOM 1254 O O . THR A 1 164 ? 30.953 -9.188 -21.938 1 96.44 164 THR A O 1
ATOM 1257 N N . SER A 1 165 ? 32.281 -10.742 -21.016 1 96.12 165 SER A N 1
ATOM 1258 C CA . SER A 1 165 ? 32.969 -9.781 -20.172 1 96.12 165 SER A CA 1
ATOM 1259 C C . SER A 1 165 ? 33.781 -8.797 -21 1 96.12 165 SER A C 1
ATOM 1261 O O . SER A 1 165 ? 33.844 -7.605 -20.688 1 96.12 165 SER A O 1
ATOM 1263 N N . ALA A 1 166 ? 34.438 -9.32 -22.047 1 95.62 166 ALA A N 1
ATOM 1264 C CA . ALA A 1 166 ? 35.219 -8.461 -22.922 1 95.62 166 ALA A CA 1
ATOM 1265 C C . ALA A 1 166 ? 34.312 -7.484 -23.672 1 95.62 166 ALA A C 1
ATOM 1267 O O . ALA A 1 166 ? 34.625 -6.289 -23.75 1 95.62 166 ALA A O 1
ATOM 1268 N N . ILE A 1 167 ? 33.281 -8.008 -24.203 1 96.88 167 ILE A N 1
ATOM 1269 C CA . ILE A 1 167 ? 32.344 -7.152 -24.922 1 96.88 167 ILE A CA 1
ATOM 1270 C C . ILE A 1 167 ? 31.812 -6.051 -24 1 96.88 167 ILE A C 1
ATOM 1272 O O . ILE A 1 167 ? 31.75 -4.887 -24.391 1 96.88 167 ILE A O 1
ATOM 1276 N N . CYS A 1 168 ? 31.469 -6.477 -22.797 1 96.94 168 CYS A N 1
ATOM 1277 C CA . CYS A 1 168 ? 30.953 -5.527 -21.812 1 96.94 168 CYS A CA 1
ATOM 1278 C C . CYS A 1 168 ? 32 -4.465 -21.5 1 96.94 168 CYS A C 1
ATOM 1280 O O . CYS A 1 168 ? 31.688 -3.275 -21.438 1 96.94 168 CYS A O 1
ATOM 1282 N N . GLN A 1 169 ? 33.188 -4.859 -21.312 1 96.12 169 GLN A N 1
ATOM 1283 C CA . GLN A 1 169 ? 34.281 -3.936 -20.969 1 96.12 169 GLN A CA 1
ATOM 1284 C C . GLN A 1 169 ? 34.5 -2.906 -22.062 1 96.12 169 GLN A C 1
ATOM 1286 O O . GLN A 1 169 ? 34.656 -1.716 -21.781 1 96.12 169 GLN A O 1
ATOM 1291 N N . PHE A 1 170 ? 34.5 -3.355 -23.281 1 96.12 170 PHE A N 1
ATOM 1292 C CA . PHE A 1 170 ? 34.688 -2.447 -24.406 1 96.12 170 PHE A CA 1
ATOM 1293 C C . PHE A 1 170 ? 33.531 -1.475 -24.531 1 96.12 170 PHE A C 1
ATOM 1295 O O . PHE A 1 170 ? 33.719 -0.292 -24.812 1 96.12 170 PHE A O 1
ATOM 1302 N N . THR A 1 171 ? 32.344 -1.986 -24.344 1 96.56 171 THR A N 1
ATOM 1303 C CA . THR A 1 171 ? 31.172 -1.14 -24.453 1 96.56 171 THR A CA 1
ATOM 1304 C C . THR A 1 171 ? 31.172 -0.059 -23.375 1 96.56 171 THR A C 1
ATOM 1306 O O . THR A 1 171 ? 30.859 1.1 -23.641 1 96.56 171 THR A O 1
ATOM 1309 N N . PHE A 1 172 ? 31.516 -0.421 -22.141 1 95.5 172 PHE A N 1
ATOM 1310 C CA . PHE A 1 172 ? 31.469 0.521 -21.031 1 95.5 172 PHE A CA 1
ATOM 1311 C C . PHE A 1 172 ? 32.594 1.53 -21.125 1 95.5 172 PHE A C 1
ATOM 1313 O O . PHE A 1 172 ? 32.469 2.672 -20.672 1 95.5 172 PHE A O 1
ATOM 1320 N N . VAL A 1 173 ? 33.719 1.177 -21.703 1 94.31 173 VAL A N 1
ATOM 1321 C CA . VAL A 1 173 ? 34.812 2.115 -21.922 1 94.31 173 VAL A CA 1
ATOM 1322 C C . VAL A 1 173 ? 34.375 3.191 -22.922 1 94.31 173 VAL A C 1
ATOM 1324 O O . VAL A 1 173 ? 34.75 4.355 -22.781 1 94.31 173 VAL A O 1
ATOM 1327 N N . THR A 1 174 ? 33.5 2.826 -23.797 1 94.06 174 THR A N 1
ATOM 1328 C CA . THR A 1 174 ? 33.094 3.742 -24.859 1 94.06 174 THR A CA 1
ATOM 1329 C C . THR A 1 174 ? 31.875 4.547 -24.438 1 94.06 174 THR A C 1
ATOM 1331 O O . THR A 1 174 ? 31.781 5.746 -24.719 1 94.06 174 THR A O 1
ATOM 1334 N N . LEU A 1 175 ? 30.953 3.889 -23.734 1 93.44 175 LEU A N 1
ATOM 1335 C CA . LEU A 1 175 ? 29.656 4.516 -23.594 1 93.44 175 LEU A CA 1
ATOM 1336 C C . LEU A 1 175 ? 29.422 4.957 -22.141 1 93.44 175 LEU A C 1
ATOM 1338 O O . LEU A 1 175 ? 28.594 5.844 -21.891 1 93.44 175 LEU A O 1
ATOM 1342 N N . SER A 1 176 ? 30.047 4.383 -21.141 1 93.5 176 SER A N 1
ATOM 1343 C CA . SER A 1 176 ? 29.75 4.656 -19.75 1 93.5 176 SER A CA 1
ATOM 1344 C C . SER A 1 176 ? 30.297 6.02 -19.328 1 93.5 176 SER A C 1
ATOM 1346 O O . SER A 1 176 ? 31.266 6.504 -19.891 1 93.5 176 SER A O 1
ATOM 1348 N N . ASN A 1 177 ? 29.656 6.609 -18.344 1 91.12 177 ASN A N 1
ATOM 1349 C CA . ASN A 1 177 ? 30.109 7.883 -17.797 1 91.12 177 ASN A CA 1
ATOM 1350 C C . ASN A 1 177 ? 31.141 7.684 -16.688 1 91.12 177 ASN A C 1
ATOM 1352 O O . ASN A 1 177 ? 31.75 8.648 -16.219 1 91.12 177 ASN A O 1
ATOM 1356 N N . PHE A 1 178 ? 31.328 6.422 -16.328 1 91.25 178 PHE A N 1
ATOM 1357 C CA . PHE A 1 178 ? 32.406 6.105 -15.391 1 91.25 178 PHE A CA 1
ATOM 1358 C C . PHE A 1 178 ? 33.719 5.934 -16.109 1 91.25 178 PHE A C 1
ATOM 1360 O O . PHE A 1 178 ? 33.781 5.27 -17.141 1 91.25 178 PHE A O 1
ATOM 1367 N N . ASP A 1 179 ? 34.75 6.48 -15.703 1 86.88 179 ASP A N 1
ATOM 1368 C CA . ASP A 1 179 ? 36.062 6.41 -16.359 1 86.88 179 ASP A CA 1
ATOM 1369 C C . ASP A 1 179 ? 36.75 5.062 -16.109 1 86.88 179 ASP A C 1
ATOM 1371 O O . ASP A 1 179 ? 37.656 4.684 -16.828 1 86.88 179 ASP A O 1
ATOM 1375 N N . GLY A 1 180 ? 36.375 4.363 -15.102 1 85.88 180 GLY A N 1
ATOM 1376 C CA . GLY A 1 180 ? 37.031 3.109 -14.773 1 85.88 180 GLY A CA 1
ATOM 1377 C C . GLY A 1 180 ? 36.062 2.039 -14.289 1 85.88 180 GLY A C 1
ATOM 1378 O O . GLY A 1 180 ? 36.375 1.34 -13.312 1 85.88 180 GLY A O 1
ATOM 1379 N N . ALA A 1 181 ? 35.031 1.849 -15.031 1 91.44 181 ALA A N 1
ATOM 1380 C CA . ALA A 1 181 ? 34.094 0.809 -14.648 1 91.44 181 ALA A CA 1
ATOM 1381 C C . ALA A 1 181 ? 34.562 -0.565 -15.117 1 91.44 181 ALA A C 1
ATOM 1383 O O . ALA A 1 181 ? 35.031 -0.712 -16.234 1 91.44 181 ALA A O 1
ATOM 1384 N N . ILE A 1 182 ? 34.562 -1.506 -14.211 1 93.62 182 ILE A N 1
ATOM 1385 C CA . ILE A 1 182 ? 34.938 -2.877 -14.539 1 93.62 182 ILE A CA 1
ATOM 1386 C C . ILE A 1 182 ? 33.688 -3.715 -14.758 1 93.62 182 ILE A C 1
ATOM 1388 O O . ILE A 1 182 ? 32.75 -3.678 -13.945 1 93.62 182 ILE A O 1
ATOM 1392 N N . CYS A 1 183 ? 33.688 -4.41 -15.891 1 94.56 183 CYS A N 1
ATOM 1393 C CA . CYS A 1 183 ? 32.5 -5.168 -16.297 1 94.56 183 CYS A CA 1
ATOM 1394 C C . CYS A 1 183 ? 32.781 -6.664 -16.297 1 94.56 183 CYS A C 1
ATOM 1396 O O . CYS A 1 183 ? 33.938 -7.078 -16.391 1 94.56 183 CYS A O 1
ATOM 1398 N N . GLN A 1 184 ? 31.781 -7.406 -16.047 1 94.06 184 GLN A N 1
ATOM 1399 C CA . GLN A 1 184 ? 31.906 -8.859 -16.031 1 94.06 184 GLN A CA 1
ATOM 1400 C C . GLN A 1 184 ? 30.562 -9.523 -16.312 1 94.06 184 GLN A C 1
ATOM 1402 O O . GLN A 1 184 ? 29.531 -8.852 -16.375 1 94.06 184 GLN A O 1
ATOM 1407 N N . MET A 1 185 ? 30.656 -10.82 -16.594 1 95.75 185 MET A N 1
ATOM 1408 C CA . MET A 1 185 ? 29.453 -11.625 -16.75 1 95.75 185 MET A CA 1
ATOM 1409 C C . MET A 1 185 ? 28.594 -11.586 -15.484 1 95.75 185 MET A C 1
ATOM 1411 O O . MET A 1 185 ? 29.125 -11.547 -14.375 1 95.75 185 MET A O 1
ATOM 1415 N N . MET A 1 186 ? 27.312 -11.547 -15.633 1 94.44 186 MET A N 1
ATOM 1416 C CA . MET A 1 186 ? 26.391 -11.508 -14.5 1 94.44 186 MET A CA 1
ATOM 1417 C C . MET A 1 186 ? 26.266 -12.891 -13.859 1 94.44 186 MET A C 1
ATOM 1419 O O . MET A 1 186 ? 25.312 -13.617 -14.148 1 94.44 186 MET A O 1
ATOM 1423 N N . VAL A 1 187 ? 27.047 -13.133 -12.875 1 91.38 187 VAL A N 1
ATOM 1424 C CA . VAL A 1 187 ? 27.156 -14.461 -12.273 1 91.38 187 VAL A CA 1
ATOM 1425 C C . VAL A 1 187 ? 25.859 -14.828 -11.562 1 91.38 187 VAL A C 1
ATOM 1427 O O . VAL A 1 187 ? 25.547 -16 -11.391 1 91.38 187 VAL A O 1
ATOM 1430 N N . GLU A 1 188 ? 25.141 -13.852 -11.203 1 88.38 188 GLU A N 1
ATOM 1431 C CA . GLU A 1 188 ? 23.906 -14.07 -10.453 1 88.38 188 GLU A CA 1
ATOM 1432 C C . GLU A 1 188 ? 22.828 -14.695 -11.336 1 88.38 188 GLU A C 1
ATOM 1434 O O . GLU A 1 188 ? 21.828 -15.211 -10.836 1 88.38 188 GLU A O 1
ATOM 1439 N N . ASN A 1 189 ? 23.031 -14.695 -12.594 1 93.88 189 ASN A N 1
ATOM 1440 C CA . ASN A 1 189 ? 22.047 -15.25 -13.516 1 93.88 189 ASN A CA 1
ATOM 1441 C C . ASN A 1 189 ? 22.312 -16.734 -13.789 1 93.88 189 ASN A C 1
ATOM 1443 O O . ASN A 1 189 ? 21.484 -17.406 -14.414 1 93.88 189 ASN A O 1
ATOM 1447 N N . VAL A 1 190 ? 23.359 -17.297 -13.273 1 93.44 190 VAL A N 1
ATOM 1448 C CA . VAL A 1 190 ? 23.781 -18.672 -13.562 1 93.44 190 VAL A CA 1
ATOM 1449 C C . VAL A 1 190 ? 22.688 -19.656 -13.109 1 93.44 190 VAL A C 1
ATOM 1451 O O . VAL A 1 190 ? 22.375 -20.609 -13.82 1 93.44 190 VAL A O 1
ATOM 1454 N N . PRO A 1 191 ? 22.094 -19.406 -11.977 1 92.12 191 PRO A N 1
ATOM 1455 C CA . PRO A 1 191 ? 21.047 -20.344 -11.57 1 92.12 191 PRO A CA 1
ATOM 1456 C C . PRO A 1 191 ? 19.875 -20.375 -12.562 1 92.12 191 PRO A C 1
ATOM 1458 O O . PRO A 1 191 ? 19.281 -21.438 -12.766 1 92.12 191 PRO A O 1
ATOM 1461 N N . PHE A 1 192 ? 19.531 -19.281 -13.148 1 93.5 192 PHE A N 1
ATOM 1462 C CA . PHE A 1 192 ? 18.484 -19.25 -14.156 1 93.5 192 PHE A CA 1
ATOM 1463 C C . PHE A 1 192 ? 18.906 -20.016 -15.406 1 93.5 192 PHE A C 1
ATOM 1465 O O . PHE A 1 192 ? 18.094 -20.719 -16.016 1 93.5 192 PHE A O 1
ATOM 1472 N N . MET A 1 193 ? 20.141 -19.859 -15.742 1 93.81 193 MET A N 1
ATOM 1473 C CA . MET A 1 193 ? 20.688 -20.578 -16.891 1 93.81 193 MET A CA 1
ATOM 1474 C C . MET A 1 193 ? 20.688 -22.078 -16.656 1 93.81 193 MET A C 1
ATOM 1476 O O . MET A 1 193 ? 20.344 -22.859 -17.547 1 93.81 193 MET A O 1
ATOM 1480 N N . HIS A 1 194 ? 21.062 -22.375 -15.477 1 91.38 194 HIS A N 1
ATOM 1481 C CA . HIS A 1 194 ? 21.047 -23.781 -15.094 1 91.38 194 HIS A CA 1
ATOM 1482 C C . HIS A 1 194 ? 19.641 -24.359 -15.188 1 91.38 194 HIS A C 1
ATOM 1484 O O . HIS A 1 194 ? 19.453 -25.484 -15.656 1 91.38 194 HIS A O 1
ATOM 1490 N N . THR A 1 195 ? 18.672 -23.594 -14.797 1 90.69 195 THR A N 1
ATOM 1491 C CA . THR A 1 195 ? 17.281 -24.031 -14.867 1 90.69 195 THR A CA 1
ATOM 1492 C C . THR A 1 195 ? 16.844 -24.234 -16.312 1 90.69 195 THR A C 1
ATOM 1494 O O . THR A 1 195 ? 16.172 -25.203 -16.625 1 90.69 195 THR A O 1
ATOM 1497 N N . ILE A 1 196 ? 17.25 -23.438 -17.188 1 94.44 196 ILE A N 1
ATOM 1498 C CA . ILE A 1 196 ? 16.922 -23.516 -18.594 1 94.44 196 ILE A CA 1
ATOM 1499 C C . ILE A 1 196 ? 17.547 -24.781 -19.203 1 94.44 196 ILE A C 1
ATOM 1501 O O . ILE A 1 196 ? 16.875 -25.562 -19.875 1 94.44 196 ILE A O 1
ATOM 1505 N N . SER A 1 197 ? 18.828 -25 -18.938 1 94.88 197 SER A N 1
ATOM 1506 C CA . SER A 1 197 ? 19.547 -26.125 -19.516 1 94.88 197 SER A CA 1
ATOM 1507 C C . SER A 1 197 ? 18.969 -27.453 -19.031 1 94.88 197 SER A C 1
ATOM 1509 O O . SER A 1 197 ? 18.734 -28.375 -19.828 1 94.88 197 SER A O 1
ATOM 1511 N N . MET A 1 198 ? 18.672 -27.484 -17.75 1 92.06 198 MET A N 1
ATOM 1512 C CA . MET A 1 198 ? 18.125 -28.719 -17.203 1 92.06 198 MET A CA 1
ATOM 1513 C C . MET A 1 198 ? 16.766 -29.016 -17.797 1 92.06 198 MET A C 1
ATOM 1515 O O . MET A 1 198 ? 16.453 -30.172 -18.094 1 92.06 198 MET A O 1
ATOM 1519 N N . ALA A 1 199 ? 15.977 -28.016 -17.953 1 92.88 199 ALA A N 1
ATOM 1520 C CA . ALA A 1 199 ? 14.633 -28.203 -18.5 1 92.88 199 ALA A CA 1
ATOM 1521 C C . ALA A 1 199 ? 14.688 -28.672 -19.953 1 92.88 199 ALA A C 1
ATOM 1523 O O . ALA A 1 199 ? 13.914 -29.531 -20.359 1 92.88 199 ALA A O 1
ATOM 1524 N N . ILE A 1 200 ? 15.625 -28.188 -20.719 1 95.38 200 ILE A N 1
ATOM 1525 C CA . ILE A 1 200 ? 15.758 -28.547 -22.125 1 95.38 200 ILE A CA 1
ATOM 1526 C C . ILE A 1 200 ? 16.281 -29.969 -22.25 1 95.38 200 ILE A C 1
ATOM 1528 O O . ILE A 1 200 ? 15.812 -30.75 -23.078 1 95.38 200 ILE A O 1
ATOM 1532 N N . ILE A 1 201 ? 17.266 -30.344 -21.422 1 95.06 201 ILE A N 1
ATOM 1533 C CA . ILE A 1 201 ? 17.828 -31.688 -21.422 1 95.06 201 ILE A CA 1
ATOM 1534 C C . ILE A 1 201 ? 16.734 -32.719 -21.078 1 95.06 201 ILE A C 1
ATOM 1536 O O . ILE A 1 201 ? 16.641 -33.75 -21.703 1 95.06 201 ILE A O 1
ATOM 1540 N N . GLN A 1 202 ? 15.914 -32.312 -20.141 1 92.62 202 GLN A N 1
ATOM 1541 C CA . GLN A 1 202 ? 14.852 -33.219 -19.703 1 92.62 202 GLN A CA 1
ATOM 1542 C C . GLN A 1 202 ? 13.781 -33.375 -20.781 1 92.62 202 GLN A C 1
ATOM 1544 O O . GLN A 1 202 ? 13.227 -34.438 -20.984 1 92.62 202 GLN A O 1
ATOM 1549 N N . GLU A 1 203 ? 13.547 -32.344 -21.484 1 93.56 203 GLU A N 1
ATOM 1550 C CA . GLU A 1 203 ? 12.484 -32.375 -22.484 1 93.56 203 GLU A CA 1
ATOM 1551 C C . GLU A 1 203 ? 12.945 -33.094 -23.75 1 93.56 203 GLU A C 1
ATOM 1553 O O . GLU A 1 203 ? 12.195 -33.875 -24.328 1 93.56 203 GLU A O 1
ATOM 1558 N N . LEU A 1 204 ? 14.164 -32.844 -24.25 1 94.62 204 LEU A N 1
ATOM 1559 C CA . LEU A 1 204 ? 14.648 -33.375 -25.516 1 94.62 204 LEU A CA 1
ATOM 1560 C C . LEU A 1 204 ? 15.391 -34.688 -25.312 1 94.62 204 LEU A C 1
ATOM 1562 O O . LEU A 1 204 ? 15.484 -35.5 -26.234 1 94.62 204 LEU A O 1
ATOM 1566 N N . GLY A 1 205 ? 15.859 -34.938 -24.188 1 93.06 205 GLY A N 1
ATOM 1567 C CA . GLY A 1 205 ? 16.688 -36.094 -23.906 1 93.06 205 GLY A CA 1
ATOM 1568 C C . GLY A 1 205 ? 18.172 -35.781 -23.922 1 93.06 205 GLY A C 1
ATOM 1569 O O . GLY A 1 205 ? 18.656 -35.062 -24.812 1 93.06 205 GLY A O 1
ATOM 1570 N N . ALA A 1 206 ? 18.969 -36.25 -23.094 1 91.25 206 ALA A N 1
ATOM 1571 C CA . ALA A 1 206 ? 20.375 -35.906 -22.844 1 91.25 206 ALA A CA 1
ATOM 1572 C C . ALA A 1 206 ? 21.25 -36.281 -24.031 1 91.25 206 ALA A C 1
ATOM 1574 O O . ALA A 1 206 ? 22.281 -35.656 -24.281 1 91.25 206 ALA A O 1
ATOM 1575 N N . THR A 1 207 ? 20.844 -37.312 -24.812 1 92.38 207 THR A N 1
ATOM 1576 C CA . THR A 1 207 ? 21.703 -37.812 -25.891 1 92.38 207 THR A CA 1
ATOM 1577 C C . THR A 1 207 ? 21.297 -37.188 -27.219 1 92.38 207 THR A C 1
ATOM 1579 O O . THR A 1 207 ? 21.984 -37.375 -28.234 1 92.38 207 THR A O 1
ATOM 1582 N N . ASN A 1 208 ? 20.266 -36.406 -27.25 1 93.88 208 ASN A N 1
ATOM 1583 C CA . ASN A 1 208 ? 19.797 -35.75 -28.469 1 93.88 208 ASN A CA 1
ATOM 1584 C C . ASN A 1 208 ? 20.734 -34.656 -28.906 1 93.88 208 ASN A C 1
ATOM 1586 O O . ASN A 1 208 ? 21.109 -33.781 -28.125 1 93.88 208 ASN A O 1
ATOM 1590 N N . PRO A 1 209 ? 21.219 -34.625 -30.141 1 93.56 209 PRO A N 1
ATOM 1591 C CA . PRO A 1 209 ? 22.156 -33.625 -30.641 1 93.56 209 PRO A CA 1
ATOM 1592 C C . PRO A 1 209 ? 21.547 -32.25 -30.703 1 93.56 209 PRO A C 1
ATOM 1594 O O . PRO A 1 209 ? 22.281 -31.25 -30.797 1 93.56 209 PRO A O 1
ATOM 1597 N N . SER A 1 210 ? 20.297 -32.125 -30.531 1 94.94 210 SER A N 1
ATOM 1598 C CA . SER A 1 210 ? 19.625 -30.812 -30.609 1 94.94 210 SER A CA 1
ATOM 1599 C C . SER A 1 210 ? 19.703 -30.094 -29.281 1 94.94 210 SER A C 1
ATOM 1601 O O . SER A 1 210 ? 19.391 -28.891 -29.188 1 94.94 210 SER A O 1
ATOM 1603 N N . VAL A 1 211 ? 20.156 -30.719 -28.25 1 95.75 211 VAL A N 1
ATOM 1604 C CA . VAL A 1 211 ? 20.094 -30.172 -26.891 1 95.75 211 VAL A CA 1
ATOM 1605 C C . VAL A 1 211 ? 21.062 -29 -26.766 1 95.75 211 VAL A C 1
ATOM 1607 O O . VAL A 1 211 ? 20.672 -27.906 -26.359 1 95.75 211 VAL A O 1
ATOM 1610 N N . LEU A 1 212 ? 22.297 -29.203 -27.188 1 95 212 LEU A N 1
ATOM 1611 C CA . LEU A 1 212 ? 23.328 -28.172 -26.984 1 95 212 LEU A CA 1
ATOM 1612 C C . LEU A 1 212 ? 23.016 -26.938 -27.812 1 95 212 LEU A C 1
ATOM 1614 O O . LEU A 1 212 ? 23 -25.812 -27.281 1 95 212 LEU A O 1
ATOM 1618 N N . PRO A 1 213 ? 22.719 -27.062 -29.125 1 95.75 213 PRO A N 1
ATOM 1619 C CA . PRO A 1 213 ? 22.391 -25.859 -29.891 1 95.75 213 PRO A CA 1
ATOM 1620 C C . PRO A 1 213 ? 21.156 -25.125 -29.359 1 95.75 213 PRO A C 1
ATOM 1622 O O . PRO A 1 213 ? 21.094 -23.906 -29.391 1 95.75 213 PRO A O 1
ATOM 1625 N N . THR A 1 214 ? 20.203 -25.844 -28.828 1 96.81 214 THR A N 1
ATOM 1626 C CA . THR A 1 214 ? 18.984 -25.234 -28.281 1 96.81 214 THR A CA 1
ATOM 1627 C C . THR A 1 214 ? 19.297 -24.453 -27 1 96.81 214 THR A C 1
ATOM 1629 O O . THR A 1 214 ? 18.781 -23.344 -26.797 1 96.81 214 THR A O 1
ATOM 1632 N N . ILE A 1 215 ? 20.141 -25 -26.172 1 96.5 215 ILE A N 1
ATOM 1633 C CA . ILE A 1 215 ? 20.547 -24.328 -24.938 1 96.5 215 ILE A CA 1
ATOM 1634 C C . ILE A 1 215 ? 21.297 -23.031 -25.281 1 96.5 215 ILE A C 1
ATOM 1636 O O . ILE A 1 215 ? 21 -21.984 -24.719 1 96.5 215 ILE A O 1
ATOM 1640 N N . LEU A 1 216 ? 22.203 -23.141 -26.234 1 96.19 216 LEU A N 1
ATOM 1641 C CA . LEU A 1 216 ? 23.031 -22 -26.594 1 96.19 216 LEU A CA 1
ATOM 1642 C C . LEU A 1 216 ? 22.188 -20.875 -27.188 1 96.19 216 LEU A C 1
ATOM 1644 O O . LEU A 1 216 ? 22.359 -19.703 -26.828 1 96.19 216 LEU A O 1
ATOM 1648 N N . VAL A 1 217 ? 21.281 -21.219 -28.016 1 96.56 217 VAL A N 1
ATOM 1649 C CA . VAL A 1 217 ? 20.422 -20.219 -28.641 1 96.56 217 VAL A CA 1
ATOM 1650 C C . VAL A 1 217 ? 19.531 -19.594 -27.578 1 96.56 217 VAL A C 1
ATOM 1652 O O . VAL A 1 217 ? 19.281 -18.375 -27.609 1 96.56 217 VAL A O 1
ATOM 1655 N N . THR A 1 218 ? 19.047 -20.391 -26.641 1 97 218 THR A N 1
ATOM 1656 C CA . THR A 1 218 ? 18.203 -19.859 -25.578 1 97 218 THR A CA 1
ATOM 1657 C C . THR A 1 218 ? 19 -18.906 -24.672 1 97 218 THR A C 1
ATOM 1659 O O . THR A 1 218 ? 18.484 -17.875 -24.266 1 97 218 THR A O 1
ATOM 1662 N N . TYR A 1 219 ? 20.219 -19.312 -24.359 1 97.19 219 TYR A N 1
ATOM 1663 C CA . TYR A 1 219 ? 21.094 -18.438 -23.594 1 97.19 219 TYR A CA 1
ATOM 1664 C C . TYR A 1 219 ? 21.297 -17.094 -24.297 1 97.19 219 TYR A C 1
ATOM 1666 O O . TYR A 1 219 ? 21.125 -16.031 -23.688 1 97.19 219 TYR A O 1
ATOM 1674 N N . ALA A 1 220 ? 21.625 -17.172 -25.547 1 97.19 220 ALA A N 1
ATOM 1675 C CA . ALA A 1 220 ? 21.891 -15.977 -26.344 1 97.19 220 ALA A CA 1
ATOM 1676 C C . ALA A 1 220 ? 20.641 -15.109 -26.453 1 97.19 220 ALA A C 1
ATOM 1678 O O . ALA A 1 220 ? 20.719 -13.883 -26.344 1 97.19 220 ALA A O 1
ATOM 1679 N N . LEU A 1 221 ? 19.562 -15.727 -26.641 1 96.56 221 LEU A N 1
ATOM 1680 C CA . LEU A 1 221 ? 18.297 -15 -26.75 1 96.56 221 LEU A CA 1
ATOM 1681 C C . LEU A 1 221 ? 17.953 -14.312 -25.438 1 96.56 221 LEU A C 1
ATOM 1683 O O . LEU A 1 221 ? 17.406 -13.203 -25.438 1 96.56 221 LEU A O 1
ATOM 1687 N N . SER A 1 222 ? 18.188 -15.016 -24.359 1 97 222 SER A N 1
ATOM 1688 C CA . SER A 1 222 ? 17.922 -14.406 -23.062 1 97 222 SER A CA 1
ATOM 1689 C C . SER A 1 222 ? 18.75 -13.141 -22.875 1 97 222 SER A C 1
ATOM 1691 O O . SER A 1 222 ? 18.281 -12.164 -22.281 1 97 222 SER A O 1
ATOM 1693 N N . SER A 1 223 ? 19.953 -13.102 -23.328 1 97.31 223 SER A N 1
ATOM 1694 C CA . SER A 1 223 ? 20.812 -11.922 -23.234 1 97.31 223 SER A CA 1
ATOM 1695 C C . SER A 1 223 ? 20.281 -10.797 -24.125 1 97.31 223 SER A C 1
ATOM 1697 O O . SER A 1 223 ? 20.328 -9.625 -23.75 1 97.31 223 SER A O 1
ATOM 1699 N N . VAL A 1 224 ? 19.766 -11.172 -25.281 1 97.31 224 VAL A N 1
ATOM 1700 C CA . VAL A 1 224 ? 19.203 -10.18 -26.188 1 97.31 224 VAL A CA 1
ATOM 1701 C C . VAL A 1 224 ? 17.953 -9.555 -25.578 1 97.31 224 VAL A C 1
ATOM 1703 O O . VAL A 1 224 ? 17.781 -8.336 -25.625 1 97.31 224 VAL A O 1
ATOM 1706 N N . VAL A 1 225 ? 17.156 -10.406 -25 1 96.44 225 VAL A N 1
ATOM 1707 C CA . VAL A 1 225 ? 15.938 -9.914 -24.359 1 96.44 225 VAL A CA 1
ATOM 1708 C C . VAL A 1 225 ? 16.297 -8.984 -23.203 1 96.44 225 VAL A C 1
ATOM 1710 O O . VAL A 1 225 ? 15.703 -7.914 -23.062 1 96.44 225 VAL A O 1
ATOM 1713 N N . CYS A 1 226 ? 17.234 -9.383 -22.438 1 95.62 226 CYS A N 1
ATOM 1714 C CA . CYS A 1 226 ? 17.719 -8.555 -21.344 1 95.62 226 CYS A CA 1
ATOM 1715 C C . CYS A 1 226 ? 18.25 -7.223 -21.859 1 95.62 226 CYS A C 1
ATOM 1717 O O . CYS A 1 226 ? 17.906 -6.164 -21.312 1 95.62 226 CYS A O 1
ATOM 1719 N N . GLY A 1 227 ? 19.047 -7.32 -22.922 1 96.44 227 GLY A N 1
ATOM 1720 C CA . GLY A 1 227 ? 19.609 -6.117 -23.5 1 96.44 227 GLY A CA 1
ATOM 1721 C C . GLY A 1 227 ? 18.578 -5.168 -24.062 1 96.44 227 GLY A C 1
ATOM 1722 O O . GLY A 1 227 ? 18.656 -3.955 -23.875 1 96.44 227 GLY A O 1
ATOM 1723 N N . LEU A 1 228 ? 17.609 -5.66 -24.656 1 96 228 LEU A N 1
ATOM 1724 C CA . LEU A 1 228 ? 16.547 -4.844 -25.234 1 96 228 LEU A CA 1
ATOM 1725 C C . LEU A 1 228 ? 15.758 -4.137 -24.141 1 96 228 LEU A C 1
ATOM 1727 O O . LEU A 1 228 ? 15.398 -2.967 -24.281 1 96 228 LEU A O 1
ATOM 1731 N N . LEU A 1 229 ? 15.539 -4.852 -23.109 1 94 229 LEU A N 1
ATOM 1732 C CA . LEU A 1 229 ? 14.789 -4.238 -22.016 1 94 229 LEU A CA 1
ATOM 1733 C C . LEU A 1 229 ? 15.609 -3.141 -21.344 1 94 229 LEU A C 1
ATOM 1735 O O . LEU A 1 229 ? 15.078 -2.078 -21.016 1 94 229 LEU A O 1
ATOM 1739 N N . PHE A 1 230 ? 16.859 -3.4 -21.141 1 94.69 230 PHE A N 1
ATOM 1740 C CA . PHE A 1 230 ? 17.734 -2.367 -20.609 1 94.69 230 PHE A CA 1
ATOM 1741 C C . PHE A 1 230 ? 17.719 -1.134 -21.516 1 94.69 230 PHE A C 1
ATOM 1743 O O . PHE A 1 230 ? 17.609 -0.007 -21.031 1 94.69 230 PHE A O 1
ATOM 1750 N N . PHE A 1 231 ? 17.812 -1.413 -22.734 1 94.56 231 PHE A N 1
ATOM 1751 C CA . PHE A 1 231 ? 17.906 -0.33 -23.703 1 94.56 231 PHE A CA 1
ATOM 1752 C C . PHE A 1 231 ? 16.609 0.479 -23.734 1 94.56 231 PHE A C 1
ATOM 1754 O O . PHE A 1 231 ? 16.641 1.711 -23.75 1 94.56 231 PHE A O 1
ATOM 1761 N N . VAL A 1 232 ? 15.523 -0.173 -23.75 1 93.81 232 VAL A N 1
ATOM 1762 C CA . VAL A 1 232 ? 14.219 0.486 -23.812 1 93.81 232 VAL A CA 1
ATOM 1763 C C . VAL A 1 232 ? 14.008 1.338 -22.562 1 93.81 232 VAL A C 1
ATOM 1765 O O . VAL A 1 232 ? 13.539 2.475 -22.656 1 93.81 232 VAL A O 1
ATOM 1768 N N . LEU A 1 233 ? 14.383 0.874 -21.422 1 90.44 233 LEU A N 1
ATOM 1769 C CA . LEU A 1 233 ? 14.234 1.616 -20.188 1 90.44 233 LEU A CA 1
ATOM 1770 C C . LEU A 1 233 ? 15.133 2.844 -20.156 1 90.44 233 LEU A C 1
ATOM 1772 O O . LEU A 1 233 ? 14.719 3.92 -19.734 1 90.44 233 LEU A O 1
ATOM 1776 N N . GLY A 1 234 ? 16.344 2.678 -20.641 1 90.25 234 GLY A N 1
ATOM 1777 C CA . GLY A 1 234 ? 17.281 3.789 -20.672 1 90.25 234 GLY A CA 1
ATOM 1778 C C . GLY A 1 234 ? 16.953 4.828 -21.719 1 90.25 234 GLY A C 1
ATOM 1779 O O . GLY A 1 234 ? 17 6.031 -21.453 1 90.25 234 GLY A O 1
ATOM 1780 N N . TYR A 1 235 ? 16.562 4.336 -22.828 1 90.62 235 TYR A N 1
ATOM 1781 C CA . TYR A 1 235 ? 16.312 5.211 -23.953 1 90.62 235 TYR A CA 1
ATOM 1782 C C . TYR A 1 235 ? 15.086 6.09 -23.703 1 90.62 235 TYR A C 1
ATOM 1784 O O . TYR A 1 235 ? 15.086 7.273 -24.062 1 90.62 235 TYR A O 1
ATOM 1792 N N . TRP A 1 236 ? 14.094 5.598 -23.016 1 89.5 236 TRP A N 1
ATOM 1793 C CA . TRP A 1 236 ? 12.883 6.359 -22.734 1 89.5 236 TRP A CA 1
ATOM 1794 C C . TRP A 1 236 ? 12.961 7.008 -21.359 1 89.5 236 TRP A C 1
ATOM 1796 O O . TRP A 1 236 ? 11.961 7.5 -20.844 1 89.5 236 TRP A O 1
ATOM 1806 N N . LYS A 1 237 ? 14.078 6.93 -20.75 1 84.31 237 LYS A N 1
ATOM 1807 C CA . LYS A 1 237 ? 14.352 7.566 -19.469 1 84.31 237 LYS A CA 1
ATOM 1808 C C . LYS A 1 237 ? 13.398 7.066 -18.391 1 84.31 237 LYS A C 1
ATOM 1810 O O . LYS A 1 237 ? 12.82 7.863 -17.641 1 84.31 237 LYS A O 1
ATOM 1815 N N . LEU A 1 238 ? 13.18 5.785 -18.484 1 78.69 238 LEU A N 1
ATOM 1816 C CA . LEU A 1 238 ? 12.328 5.117 -17.5 1 78.69 238 LEU A CA 1
ATOM 1817 C C . LEU A 1 238 ? 13.172 4.422 -16.438 1 78.69 238 LEU A C 1
ATOM 1819 O O . LEU A 1 238 ? 12.75 3.414 -15.859 1 78.69 238 LEU A O 1
ATOM 1823 N N . GLY A 1 239 ? 14.305 4.93 -16.234 1 74.62 239 GLY A N 1
ATOM 1824 C CA . GLY A 1 239 ? 15.195 4.324 -15.266 1 74.62 239 GLY A CA 1
ATOM 1825 C C . GLY A 1 239 ? 14.625 4.316 -13.859 1 74.62 239 GLY A C 1
ATOM 1826 O O . GLY A 1 239 ? 15.008 3.482 -13.031 1 74.62 239 GLY A O 1
ATOM 1827 N N . ASN A 1 240 ? 13.648 5.074 -13.609 1 72.75 240 ASN A N 1
ATOM 1828 C CA . ASN A 1 240 ? 13.047 5.16 -12.281 1 72.75 240 ASN A CA 1
ATOM 1829 C C . ASN A 1 240 ? 12.234 3.912 -11.953 1 72.75 240 ASN A C 1
ATOM 1831 O O . ASN A 1 240 ? 11.961 3.629 -10.789 1 72.75 240 ASN A O 1
ATOM 1835 N N . ILE A 1 241 ? 11.914 3.221 -12.977 1 72.62 241 ILE A N 1
ATOM 1836 C CA . ILE A 1 241 ? 11.117 2.014 -12.797 1 72.62 241 ILE A CA 1
ATOM 1837 C C . ILE A 1 241 ? 11.938 0.954 -12.062 1 72.62 241 ILE A C 1
ATOM 1839 O O . ILE A 1 241 ? 11.391 0.126 -11.336 1 72.62 241 ILE A O 1
ATOM 1843 N N . VAL A 1 242 ? 13.234 1.107 -12.188 1 70.81 242 VAL A N 1
ATOM 1844 C CA . VAL A 1 242 ? 14.102 0.087 -11.609 1 70.81 242 VAL A CA 1
ATOM 1845 C C . VAL A 1 242 ? 14.141 0.246 -10.094 1 70.81 242 VAL A C 1
ATOM 1847 O O . VAL A 1 242 ? 14.453 -0.703 -9.367 1 70.81 242 VAL A O 1
ATOM 1850 N N . TYR A 1 243 ? 13.688 1.4 -9.695 1 69.19 243 TYR A N 1
ATOM 1851 C CA . TYR A 1 243 ? 13.68 1.657 -8.266 1 69.19 243 TYR A CA 1
ATOM 1852 C C . TYR A 1 243 ? 12.391 1.16 -7.625 1 69.19 243 TYR A C 1
ATOM 1854 O O . TYR A 1 243 ? 12.242 1.195 -6.402 1 69.19 243 TYR A O 1
ATOM 1862 N N . LEU A 1 244 ? 11.578 0.629 -8.445 1 71.38 244 LEU A N 1
ATOM 1863 C CA . LEU A 1 244 ? 10.281 0.198 -7.949 1 71.38 244 LEU A CA 1
ATOM 1864 C C . LEU A 1 244 ? 10.359 -1.21 -7.367 1 71.38 244 LEU A C 1
ATOM 1866 O O . LEU A 1 244 ? 9.336 -1.797 -7.012 1 71.38 244 LEU A O 1
ATOM 1870 N N . PHE A 1 245 ? 11.594 -1.657 -7.188 1 76.31 245 PHE A N 1
ATOM 1871 C CA . PHE A 1 245 ? 11.727 -2.969 -6.566 1 76.31 245 PHE A CA 1
ATOM 1872 C C . PHE A 1 245 ? 12.086 -2.834 -5.09 1 76.31 245 PHE A C 1
ATOM 1874 O O . PHE A 1 245 ? 13.07 -2.184 -4.742 1 76.31 245 PHE A O 1
ATOM 1881 N N . PRO A 1 246 ? 11.289 -3.512 -4.273 1 78.88 246 PRO A N 1
ATOM 1882 C CA . PRO A 1 246 ? 11.617 -3.455 -2.846 1 78.88 246 PRO A CA 1
ATOM 1883 C C . PRO A 1 246 ? 12.961 -4.094 -2.52 1 78.88 246 PRO A C 1
ATOM 1885 O O . PRO A 1 246 ? 13.32 -5.121 -3.098 1 78.88 246 PRO A O 1
ATOM 1888 N N . LYS A 1 247 ? 13.664 -3.514 -1.679 1 81.25 247 LYS A N 1
ATOM 1889 C CA . LYS A 1 247 ? 15 -3.967 -1.288 1 81.25 247 LYS A CA 1
ATOM 1890 C C . LYS A 1 247 ? 14.961 -5.398 -0.768 1 81.25 247 LYS A C 1
ATOM 1892 O O . LYS A 1 247 ? 15.859 -6.195 -1.057 1 81.25 247 LYS A O 1
ATOM 1897 N N . HIS A 1 248 ? 14 -5.77 0.007 1 86.44 248 HIS A N 1
ATOM 1898 C CA . HIS A 1 248 ? 13.992 -7.082 0.644 1 86.44 248 HIS A CA 1
ATOM 1899 C C . HIS A 1 248 ? 13.773 -8.188 -0.381 1 86.44 248 HIS A C 1
ATOM 1901 O O . HIS A 1 248 ? 14.133 -9.344 -0.139 1 86.44 248 HIS A O 1
ATOM 1907 N N . ILE A 1 249 ? 13.172 -7.879 -1.572 1 86.62 249 ILE A N 1
ATOM 1908 C CA . ILE A 1 249 ? 13.062 -8.867 -2.639 1 86.62 249 ILE A CA 1
ATOM 1909 C C . ILE A 1 249 ? 14.445 -9.141 -3.227 1 86.62 249 ILE A C 1
ATOM 1911 O O . ILE A 1 249 ? 14.805 -10.297 -3.471 1 86.62 249 ILE A O 1
ATOM 1915 N N . ILE A 1 250 ? 15.148 -8.055 -3.426 1 84.31 250 ILE A N 1
ATOM 1916 C CA . ILE A 1 250 ? 16.484 -8.172 -3.988 1 84.31 250 ILE A CA 1
ATOM 1917 C C . ILE A 1 250 ? 17.391 -8.953 -3.031 1 84.31 250 ILE A C 1
ATOM 1919 O O . ILE A 1 250 ? 18.094 -9.867 -3.449 1 84.31 250 ILE A O 1
ATOM 1923 N N . VAL A 1 251 ? 17.281 -8.648 -1.777 1 89.19 251 VAL A N 1
ATOM 1924 C CA . VAL A 1 251 ? 18.094 -9.305 -0.758 1 89.19 251 VAL A CA 1
ATOM 1925 C C . VAL A 1 251 ? 17.703 -10.781 -0.652 1 89.19 251 VAL A C 1
ATOM 1927 O O . VAL A 1 251 ? 18.562 -11.648 -0.485 1 89.19 251 VAL A O 1
ATOM 1930 N N . GLY A 1 252 ? 16.438 -11.047 -0.712 1 90.44 252 GLY A N 1
ATOM 1931 C CA . GLY A 1 252 ? 15.992 -12.438 -0.702 1 90.44 252 GLY A CA 1
ATOM 1932 C C . GLY A 1 252 ? 16.484 -13.234 -1.89 1 90.44 252 GLY A C 1
ATOM 1933 O O . GLY A 1 252 ? 16.922 -14.383 -1.738 1 90.44 252 GLY A O 1
ATOM 1934 N N . ALA A 1 253 ? 16.453 -12.648 -3.037 1 90.44 253 ALA A N 1
ATOM 1935 C CA . ALA A 1 253 ? 16.953 -13.305 -4.242 1 90.44 253 ALA A CA 1
ATOM 1936 C C . ALA A 1 253 ? 18.453 -13.547 -4.148 1 90.44 253 ALA A C 1
ATOM 1938 O O . ALA A 1 253 ? 18.953 -14.57 -4.621 1 90.44 253 ALA A O 1
ATOM 1939 N N . VAL A 1 254 ? 19.156 -12.594 -3.543 1 90.12 254 VAL A N 1
ATOM 1940 C CA . VAL A 1 254 ? 20.594 -12.75 -3.332 1 90.12 254 VAL A CA 1
ATOM 1941 C C . VAL A 1 254 ? 20.859 -13.945 -2.41 1 90.12 254 VAL A C 1
ATOM 1943 O O . VAL A 1 254 ? 21.812 -14.695 -2.613 1 90.12 254 VAL A O 1
ATOM 1946 N N . GLY A 1 255 ? 20.016 -14.086 -1.457 1 92.56 255 GLY A N 1
ATOM 1947 C CA . GLY A 1 255 ? 20.125 -15.25 -0.591 1 92.56 255 GLY A CA 1
ATOM 1948 C C . GLY A 1 255 ? 19.922 -16.562 -1.325 1 92.56 255 GLY A C 1
ATOM 1949 O O . GLY A 1 255 ? 20.672 -17.516 -1.111 1 92.56 255 GLY A O 1
ATOM 1950 N N . GLY A 1 256 ? 18.922 -16.625 -2.156 1 93.31 256 GLY A N 1
ATOM 1951 C CA . GLY A 1 256 ? 18.703 -17.812 -2.961 1 93.31 256 GLY A CA 1
ATOM 1952 C C . GLY A 1 256 ? 19.859 -18.125 -3.896 1 93.31 256 GLY A C 1
ATOM 1953 O O . GLY A 1 256 ? 20.234 -19.281 -4.059 1 93.31 256 GLY A O 1
ATOM 1954 N N . ILE A 1 257 ? 20.422 -17.109 -4.445 1 92.44 257 ILE A N 1
ATOM 1955 C CA . ILE A 1 257 ? 21.578 -17.266 -5.332 1 92.44 257 ILE A CA 1
ATOM 1956 C C . ILE A 1 257 ? 22.781 -17.734 -4.531 1 92.44 257 ILE A C 1
ATOM 1958 O O . ILE A 1 257 ? 23.562 -18.578 -4.996 1 92.44 257 ILE A O 1
ATOM 1962 N N . GLY A 1 258 ? 22.938 -17.141 -3.383 1 93.94 258 GLY A N 1
ATOM 1963 C CA . GLY A 1 258 ? 24.016 -17.578 -2.523 1 93.94 258 GLY A CA 1
ATOM 1964 C C . GLY A 1 258 ? 23.984 -19.078 -2.227 1 93.94 258 GLY A C 1
ATOM 1965 O O . GLY A 1 258 ? 25.016 -19.75 -2.256 1 93.94 258 GLY A O 1
ATOM 1966 N N . ALA A 1 259 ? 22.828 -19.578 -1.999 1 94.88 259 ALA A N 1
ATOM 1967 C CA . ALA A 1 259 ? 22.672 -21.016 -1.743 1 94.88 259 ALA A CA 1
ATOM 1968 C C . ALA A 1 259 ? 23.016 -21.828 -2.986 1 94.88 259 ALA A C 1
ATOM 1970 O O . ALA A 1 259 ? 23.625 -22.891 -2.887 1 94.88 259 ALA A O 1
ATOM 1971 N N . PHE A 1 260 ? 22.625 -21.328 -4.078 1 93.38 260 PHE A N 1
ATOM 1972 C CA . PHE A 1 260 ? 22.922 -22.016 -5.332 1 93.38 260 PHE A CA 1
ATOM 1973 C C . PHE A 1 260 ? 24.422 -22.016 -5.598 1 93.38 260 PHE A C 1
ATOM 1975 O O . PHE A 1 260 ? 24.969 -23.016 -6.047 1 93.38 260 PHE A O 1
ATOM 1982 N N . VAL A 1 261 ? 25.062 -20.875 -5.391 1 93.75 261 VAL A N 1
ATOM 1983 C CA . VAL A 1 261 ? 26.5 -20.766 -5.621 1 93.75 261 VAL A CA 1
ATOM 1984 C C . VAL A 1 261 ? 27.25 -21.719 -4.688 1 93.75 261 VAL A C 1
ATOM 1986 O O . VAL A 1 261 ? 28.234 -22.359 -5.09 1 93.75 261 VAL A O 1
ATOM 1989 N N . LEU A 1 262 ? 26.781 -21.828 -3.516 1 94.62 262 LEU A N 1
ATOM 1990 C CA . LEU A 1 262 ? 27.375 -22.781 -2.586 1 94.62 262 LEU A CA 1
ATOM 1991 C C . LEU A 1 262 ? 27.203 -24.219 -3.094 1 94.62 262 LEU A C 1
ATOM 1993 O O . LEU A 1 262 ? 28.141 -25.016 -3.035 1 94.62 262 LEU A O 1
ATOM 1997 N N . GLN A 1 263 ? 26.047 -24.5 -3.541 1 94.06 263 GLN A N 1
ATOM 1998 C CA . GLN A 1 263 ? 25.781 -25.797 -4.121 1 94.06 263 GLN A CA 1
ATOM 1999 C C . GLN A 1 263 ? 26.688 -26.078 -5.324 1 94.06 263 GLN A C 1
ATOM 2001 O O . GLN A 1 263 ? 27.266 -27.156 -5.438 1 94.06 263 GLN A O 1
ATOM 2006 N N . SER A 1 264 ? 26.812 -25.094 -6.145 1 92.44 264 SER A N 1
ATOM 2007 C CA . SER A 1 264 ? 27.656 -25.234 -7.328 1 92.44 264 SER A CA 1
ATOM 2008 C C . SER A 1 264 ? 29.125 -25.375 -6.941 1 92.44 264 SER A C 1
ATOM 2010 O O . SER A 1 264 ? 29.906 -26.016 -7.656 1 92.44 264 SER A O 1
ATOM 2012 N N . GLY A 1 265 ? 29.484 -24.703 -5.848 1 93.94 265 GLY A N 1
ATOM 2013 C CA . GLY A 1 265 ? 30.828 -24.859 -5.344 1 93.94 265 GLY A CA 1
ATOM 2014 C C . GLY A 1 265 ? 31.156 -26.297 -4.945 1 93.94 265 GLY A C 1
ATOM 2015 O O . GLY A 1 265 ? 32.25 -26.797 -5.25 1 93.94 265 GLY A O 1
ATOM 2016 N N . ILE A 1 266 ? 30.25 -26.938 -4.355 1 94.06 266 ILE A N 1
ATOM 2017 C CA . ILE A 1 266 ? 30.422 -28.328 -3.977 1 94.06 266 ILE A CA 1
ATOM 2018 C C . ILE A 1 266 ? 30.484 -29.203 -5.23 1 94.06 266 ILE A C 1
ATOM 2020 O O . ILE A 1 266 ? 31.328 -30.094 -5.328 1 94.06 266 ILE A O 1
ATOM 2024 N N . GLU A 1 267 ? 29.688 -28.875 -6.141 1 93.12 267 GLU A N 1
ATOM 2025 C CA . GLU A 1 267 ? 29.641 -29.641 -7.387 1 93.12 267 GLU A CA 1
ATOM 2026 C C . GLU A 1 267 ? 30.953 -29.484 -8.164 1 93.12 267 GLU A C 1
ATOM 2028 O O . GLU A 1 267 ? 31.453 -30.453 -8.734 1 93.12 267 GLU A O 1
ATOM 2033 N N . ASN A 1 268 ? 31.438 -28.266 -8.211 1 90.88 268 ASN A N 1
ATOM 2034 C CA . ASN A 1 268 ? 32.688 -28.016 -8.922 1 90.88 268 ASN A CA 1
ATOM 2035 C C . ASN A 1 268 ? 33.875 -28.688 -8.227 1 90.88 268 ASN A C 1
ATOM 2037 O O . ASN A 1 268 ? 34.812 -29.125 -8.883 1 90.88 268 ASN A O 1
ATOM 2041 N N . ALA A 1 269 ? 33.781 -28.75 -6.953 1 93.5 269 ALA A N 1
ATOM 2042 C CA . ALA A 1 269 ? 34.844 -29.375 -6.184 1 93.5 269 ALA A CA 1
ATOM 2043 C C . ALA A 1 269 ? 34.844 -30.891 -6.344 1 93.5 269 ALA A C 1
ATOM 2045 O O . ALA A 1 269 ? 35.906 -31.531 -6.344 1 93.5 269 ALA A O 1
ATOM 2046 N N . THR A 1 270 ? 33.688 -31.531 -6.512 1 92.06 270 THR A N 1
ATOM 2047 C CA . THR A 1 270 ? 33.562 -32.969 -6.512 1 92.06 270 THR A CA 1
ATOM 2048 C C . THR A 1 270 ? 33.406 -33.5 -7.934 1 92.06 270 THR A C 1
ATOM 2050 O O . THR A 1 270 ? 33.719 -34.656 -8.219 1 92.06 270 THR A O 1
ATOM 2053 N N . GLY A 1 271 ? 32.812 -32.688 -8.781 1 88.69 271 GLY A N 1
ATOM 2054 C CA . GLY A 1 271 ? 32.5 -33.156 -10.125 1 88.69 271 GLY A CA 1
ATOM 2055 C C . GLY A 1 271 ? 31.203 -33.938 -10.18 1 88.69 271 GLY A C 1
ATOM 2056 O O . GLY A 1 271 ? 30.859 -34.5 -11.219 1 88.69 271 GLY A O 1
ATOM 2057 N N . ARG A 1 272 ? 30.516 -33.969 -9.055 1 89.88 272 ARG A N 1
ATOM 2058 C CA . ARG A 1 272 ? 29.25 -34.688 -8.969 1 89.88 272 ARG A CA 1
ATOM 2059 C C . ARG A 1 272 ? 28.094 -33.75 -8.641 1 89.88 272 ARG A C 1
ATOM 2061 O O . ARG A 1 272 ? 28.297 -32.719 -7.973 1 89.88 272 ARG A O 1
ATOM 2068 N N . ALA A 1 273 ? 26.953 -34.156 -9.211 1 90.06 273 ALA A N 1
ATOM 2069 C CA . ALA A 1 273 ? 25.75 -33.375 -8.961 1 90.06 273 ALA A CA 1
ATOM 2070 C C . ALA A 1 273 ? 25.359 -33.438 -7.488 1 90.06 273 ALA A C 1
ATOM 2072 O O . ALA A 1 273 ? 25.469 -34.469 -6.855 1 90.06 273 ALA A O 1
ATOM 2073 N N . PHE A 1 274 ? 24.953 -32.281 -6.934 1 90.81 274 PHE A N 1
ATOM 2074 C CA . PHE A 1 274 ? 24.578 -32.188 -5.531 1 90.81 274 PHE A CA 1
ATOM 2075 C C . PHE A 1 274 ? 23.234 -31.469 -5.379 1 90.81 274 PHE A C 1
ATOM 2077 O O . PHE A 1 274 ? 22.938 -30.516 -6.098 1 90.81 274 PHE A O 1
ATOM 2084 N N . ASP A 1 275 ? 22.359 -32.062 -4.582 1 86.88 275 ASP A N 1
ATOM 2085 C CA . ASP A 1 275 ? 21.109 -31.422 -4.199 1 86.88 275 ASP A CA 1
ATOM 2086 C C . ASP A 1 275 ? 20.938 -31.422 -2.682 1 86.88 275 ASP A C 1
ATOM 2088 O O . ASP A 1 275 ? 21.5 -32.25 -1.983 1 86.88 275 ASP A O 1
ATOM 2092 N N . TRP A 1 276 ? 20.266 -30.422 -2.148 1 88.06 276 TRP A N 1
ATOM 2093 C CA . TRP A 1 276 ? 20.094 -30.25 -0.71 1 88.06 276 TRP A CA 1
ATOM 2094 C C . TRP A 1 276 ? 19.078 -31.25 -0.162 1 88.06 276 TRP A C 1
ATOM 2096 O O . TRP A 1 276 ? 18.297 -30.922 0.73 1 88.06 276 TRP A O 1
ATOM 2106 N N . SER A 1 277 ? 19.141 -32.438 -0.719 1 87.88 277 SER A N 1
ATOM 2107 C CA . SER A 1 277 ? 18.328 -33.531 -0.221 1 87.88 277 SER A CA 1
ATOM 2108 C C . SER A 1 277 ? 19.141 -34.438 0.723 1 87.88 277 SER A C 1
ATOM 2110 O O . SER A 1 277 ? 20.359 -34.312 0.815 1 87.88 277 SER A O 1
ATOM 2112 N N . TRP A 1 278 ? 18.469 -35.25 1.448 1 88.75 278 TRP A N 1
ATOM 2113 C CA . TRP A 1 278 ? 19.141 -36.156 2.363 1 88.75 278 TRP A CA 1
ATOM 2114 C C . TRP A 1 278 ? 20.109 -37.062 1.609 1 88.75 278 TRP A C 1
ATOM 2116 O O . TRP A 1 278 ? 21.219 -37.344 2.08 1 88.75 278 TRP A O 1
ATOM 2126 N N . HIS A 1 279 ? 19.703 -37.5 0.477 1 89.62 279 HIS A N 1
ATOM 2127 C CA . HIS A 1 279 ? 20.562 -38.344 -0.351 1 89.62 279 HIS A CA 1
ATOM 2128 C C . HIS A 1 279 ? 21.781 -37.562 -0.856 1 89.62 279 HIS A C 1
ATOM 2130 O O . HIS A 1 279 ? 22.875 -38.125 -0.948 1 89.62 279 HIS A O 1
ATOM 2136 N N . GLY A 1 280 ? 21.547 -36.344 -1.121 1 89.12 280 GLY A N 1
ATOM 2137 C CA . GLY A 1 280 ? 22.641 -35.5 -1.57 1 89.12 280 GLY A CA 1
ATOM 2138 C C . GLY A 1 280 ? 23.672 -35.25 -0.49 1 89.12 280 GLY A C 1
ATOM 2139 O O . GLY A 1 280 ? 24.875 -35.344 -0.732 1 89.12 280 GLY A O 1
ATOM 2140 N N . VAL A 1 281 ? 23.219 -35.031 0.719 1 91.5 281 VAL A N 1
ATOM 2141 C CA . VAL A 1 281 ? 24.109 -34.719 1.83 1 91.5 281 VAL A CA 1
ATOM 2142 C C . VAL A 1 281 ? 24.891 -35.969 2.244 1 91.5 281 VAL A C 1
ATOM 2144 O O . VAL A 1 281 ? 26.078 -35.906 2.543 1 91.5 281 VAL A O 1
ATOM 2147 N N . LYS A 1 282 ? 24.188 -37.125 2.238 1 91.5 282 LYS A N 1
ATOM 2148 C CA . LYS A 1 282 ? 24.859 -38.375 2.572 1 91.5 282 LYS A CA 1
ATOM 2149 C C . LYS A 1 282 ? 25.906 -38.75 1.524 1 91.5 282 LYS A C 1
ATOM 2151 O O . LYS A 1 282 ? 26.969 -39.281 1.856 1 91.5 282 LYS A O 1
ATOM 2156 N N . GLY A 1 283 ? 25.641 -38.375 0.297 1 91.25 283 GLY A N 1
ATOM 2157 C CA . GLY A 1 283 ? 26.562 -38.625 -0.789 1 91.25 283 GLY A CA 1
ATOM 2158 C C . GLY A 1 283 ? 27.859 -37.844 -0.688 1 91.25 283 GLY A C 1
ATOM 2159 O O . GLY A 1 283 ? 28.875 -38.25 -1.234 1 91.25 283 GLY A O 1
ATOM 2160 N N . LEU A 1 284 ? 27.859 -36.844 0.03 1 92.06 284 LEU A N 1
ATOM 2161 C CA . LEU A 1 284 ? 29.047 -36 0.192 1 92.06 284 LEU A CA 1
ATOM 2162 C C . LEU A 1 284 ? 30.094 -36.688 1.058 1 92.06 284 LEU A C 1
ATOM 2164 O O . LEU A 1 284 ? 31.281 -36.344 1.003 1 92.06 284 LEU A O 1
ATOM 2168 N N . PHE A 1 285 ? 29.688 -37.688 1.782 1 92.44 285 PHE A N 1
ATOM 2169 C CA . PHE A 1 285 ? 30.609 -38.344 2.709 1 92.44 285 PHE A CA 1
ATOM 2170 C C . PHE A 1 285 ? 31.094 -39.688 2.148 1 92.44 285 PHE A C 1
ATOM 2172 O O . PHE A 1 285 ? 31.703 -40.469 2.865 1 92.44 285 PHE A O 1
ATOM 2179 N N . ASP A 1 286 ? 30.812 -39.844 0.877 1 92.06 286 ASP A N 1
ATOM 2180 C CA . ASP A 1 286 ? 31.422 -41 0.19 1 92.06 286 ASP A CA 1
ATOM 2181 C C . ASP A 1 286 ? 32.938 -40.844 0.132 1 92.06 286 ASP A C 1
ATOM 2183 O O . ASP A 1 286 ? 33.469 -39.75 -0.013 1 92.06 286 ASP A O 1
ATOM 2187 N N . GLN A 1 287 ? 33.688 -41.844 0.206 1 88.56 287 GLN A N 1
ATOM 2188 C CA . GLN A 1 287 ? 35.156 -41.875 0.307 1 88.56 287 GLN A CA 1
ATOM 2189 C C . GLN A 1 287 ? 35.812 -41.312 -0.957 1 88.56 287 GLN A C 1
ATOM 2191 O O . GLN A 1 287 ? 36.906 -40.75 -0.906 1 88.56 287 GLN A O 1
ATOM 2196 N N . THR A 1 288 ? 35.062 -41.406 -2.045 1 89.06 288 THR A N 1
ATOM 2197 C CA . THR A 1 288 ? 35.625 -40.969 -3.314 1 89.06 288 THR A CA 1
ATOM 2198 C C . THR A 1 288 ? 35.531 -39.469 -3.465 1 89.06 288 THR A C 1
ATOM 2200 O O . THR A 1 288 ? 36.312 -38.844 -4.207 1 89.06 288 THR A O 1
ATOM 2203 N N . VAL A 1 289 ? 34.625 -38.781 -2.76 1 92.12 289 VAL A N 1
ATOM 2204 C CA . VAL A 1 289 ? 34.406 -37.344 -3.041 1 92.12 289 VAL A CA 1
ATOM 2205 C C . VAL A 1 289 ? 34.625 -36.531 -1.77 1 92.12 289 VAL A C 1
ATOM 2207 O O . VAL A 1 289 ? 34.844 -35.312 -1.833 1 92.12 289 VAL A O 1
ATOM 2210 N N . VAL A 1 290 ? 34.688 -37.031 -0.594 1 93.69 290 VAL A N 1
ATOM 2211 C CA . VAL A 1 290 ? 34.688 -36.344 0.69 1 93.69 290 VAL A CA 1
ATOM 2212 C C . VAL A 1 290 ? 35.875 -35.375 0.78 1 93.69 290 VAL A C 1
ATOM 2214 O O . VAL A 1 290 ? 35.719 -34.219 1.189 1 93.69 290 VAL A O 1
ATOM 2217 N N . TRP A 1 291 ? 37.062 -35.781 0.342 1 92.88 291 TRP A N 1
ATOM 2218 C CA . TRP A 1 291 ? 38.25 -34.969 0.524 1 92.88 291 TRP A CA 1
ATOM 2219 C C . TRP A 1 291 ? 38.344 -33.875 -0.546 1 92.88 291 TRP A C 1
ATOM 2221 O O . TRP A 1 291 ? 39 -32.875 -0.363 1 92.88 291 TRP A O 1
ATOM 2231 N N . LEU A 1 292 ? 37.625 -34.094 -1.607 1 94.44 292 LEU A N 1
ATOM 2232 C CA . LEU A 1 292 ? 37.625 -33.094 -2.678 1 94.44 292 LEU A CA 1
ATOM 2233 C C . LEU A 1 292 ? 36.906 -31.812 -2.24 1 94.44 292 LEU A C 1
ATOM 2235 O O . LEU A 1 292 ? 37.406 -30.719 -2.436 1 94.44 292 LEU A O 1
ATOM 2239 N N . TRP A 1 293 ? 35.719 -31.922 -1.627 1 94.81 293 TRP A N 1
ATOM 2240 C CA . TRP A 1 293 ? 35 -30.734 -1.232 1 94.81 293 TRP A CA 1
ATOM 2241 C C . TRP A 1 293 ? 35.469 -30.234 0.132 1 94.81 293 TRP A C 1
ATOM 2243 O O . TRP A 1 293 ? 35.406 -29.031 0.408 1 94.81 293 TRP A O 1
ATOM 2253 N N . VAL A 1 294 ? 35.938 -31.125 1.021 1 95.75 294 VAL A N 1
ATOM 2254 C CA . VAL A 1 294 ? 36.406 -30.719 2.346 1 95.75 294 VAL A CA 1
ATOM 2255 C C . VAL A 1 294 ? 37.656 -29.844 2.211 1 95.75 294 VAL A C 1
ATOM 2257 O O . VAL A 1 294 ? 37.844 -28.875 2.967 1 95.75 294 VAL A O 1
ATOM 2260 N N . SER A 1 295 ? 38.562 -30.234 1.257 1 94.94 295 SER A N 1
ATOM 2261 C CA . SER A 1 295 ? 39.75 -29.391 1.019 1 94.94 295 SER A CA 1
ATOM 2262 C C . SER A 1 295 ? 39.344 -27.984 0.585 1 94.94 295 SER A C 1
ATOM 2264 O O . SER A 1 295 ? 39.906 -27 1.046 1 94.94 295 SER A O 1
ATOM 2266 N N . SER A 1 296 ? 38.344 -27.891 -0.276 1 95.88 296 SER A N 1
ATOM 2267 C CA . SER A 1 296 ? 37.844 -26.594 -0.702 1 95.88 296 SER A CA 1
ATOM 2268 C C . SER A 1 296 ? 37.219 -25.844 0.464 1 95.88 296 SER A C 1
ATOM 2270 O O . SER A 1 296 ? 37.406 -24.641 0.606 1 95.88 296 SER A O 1
ATOM 2272 N N . ALA A 1 297 ? 36.469 -26.531 1.306 1 96.19 297 ALA A N 1
ATOM 2273 C CA . ALA A 1 297 ? 35.781 -25.938 2.455 1 96.19 297 ALA A CA 1
ATOM 2274 C C . ALA A 1 297 ? 36.812 -25.406 3.465 1 96.19 297 ALA A C 1
ATOM 2276 O O . ALA A 1 297 ? 36.625 -24.344 4.055 1 96.19 297 ALA A O 1
ATOM 2277 N N . ILE A 1 298 ? 37.875 -26.172 3.662 1 96.12 298 ILE A N 1
ATOM 2278 C CA . ILE A 1 298 ? 38.906 -25.766 4.59 1 96.12 298 ILE A CA 1
ATOM 2279 C C . ILE A 1 298 ? 39.594 -24.5 4.074 1 96.12 298 ILE A C 1
ATOM 2281 O O . ILE A 1 298 ? 39.844 -23.562 4.844 1 96.12 298 ILE A O 1
ATOM 2285 N N . LEU A 1 299 ? 39.875 -24.484 2.832 1 95.56 299 LEU A N 1
ATOM 2286 C CA . LEU A 1 299 ? 40.5 -23.297 2.234 1 95.56 299 LEU A CA 1
ATOM 2287 C C . LEU A 1 299 ? 39.562 -22.094 2.375 1 95.56 299 LEU A C 1
ATOM 2289 O O . LEU A 1 299 ? 40.031 -20.984 2.67 1 95.56 299 LEU A O 1
ATOM 2293 N N . ALA A 1 300 ? 38.312 -22.281 2.1 1 95.75 300 ALA A N 1
ATOM 2294 C CA . ALA A 1 300 ? 37.344 -21.203 2.236 1 95.75 300 ALA A CA 1
ATOM 2295 C C . ALA A 1 300 ? 37.25 -20.719 3.68 1 95.75 300 ALA A C 1
ATOM 2297 O O . ALA A 1 300 ? 37.125 -19.516 3.932 1 95.75 300 ALA A O 1
ATOM 2298 N N . LEU A 1 301 ? 37.312 -21.641 4.637 1 95.12 301 LEU A N 1
ATOM 2299 C CA . LEU A 1 301 ? 37.281 -21.281 6.055 1 95.12 301 LEU A CA 1
ATOM 2300 C C . LEU A 1 301 ? 38.531 -20.516 6.461 1 95.12 301 LEU A C 1
ATOM 2302 O O . LEU A 1 301 ? 38.438 -19.578 7.254 1 95.12 301 LEU A O 1
ATOM 2306 N N . ILE A 1 302 ? 39.656 -20.906 5.945 1 94.62 302 ILE A N 1
ATOM 2307 C CA . ILE A 1 302 ? 40.906 -20.188 6.211 1 94.62 302 ILE A CA 1
ATOM 2308 C C . ILE A 1 302 ? 40.781 -18.766 5.684 1 94.62 302 ILE A C 1
ATOM 2310 O O . ILE A 1 302 ? 41.188 -17.812 6.367 1 94.62 302 ILE A O 1
ATOM 2314 N N . LEU A 1 303 ? 40.312 -18.688 4.527 1 93.56 303 LEU A N 1
ATOM 2315 C CA . LEU A 1 303 ? 40.125 -17.359 3.951 1 93.56 303 LEU A CA 1
ATOM 2316 C C . LEU A 1 303 ? 39.188 -16.516 4.809 1 93.56 303 LEU A C 1
ATOM 2318 O O . LEU A 1 303 ? 39.438 -15.336 5.039 1 93.56 303 LEU A O 1
ATOM 2322 N N . PHE A 1 304 ? 38.156 -17.156 5.254 1 90.94 304 PHE A N 1
ATOM 2323 C CA . PHE A 1 304 ? 37.156 -16.469 6.074 1 90.94 304 PHE A CA 1
ATOM 2324 C C . PHE A 1 304 ? 37.781 -15.93 7.348 1 90.94 304 PHE A C 1
ATOM 2326 O O . PHE A 1 304 ? 37.531 -14.781 7.727 1 90.94 304 PHE A O 1
ATOM 2333 N N . PHE A 1 305 ? 38.656 -16.656 7.973 1 91.44 305 PHE A N 1
ATOM 2334 C CA . PHE A 1 305 ? 39.281 -16.266 9.227 1 91.44 305 PHE A CA 1
ATOM 2335 C C . PHE A 1 305 ? 40.406 -15.258 8.977 1 91.44 305 PHE A C 1
ATOM 2337 O O . PHE A 1 305 ? 40.531 -14.281 9.719 1 91.44 305 PHE A O 1
ATOM 2344 N N . LEU A 1 306 ? 41.094 -15.43 7.961 1 91.44 306 LEU A N 1
ATOM 2345 C CA . LEU A 1 306 ? 42.219 -14.547 7.664 1 91.44 306 LEU A CA 1
ATOM 2346 C C . LEU A 1 306 ? 41.719 -13.188 7.18 1 91.44 306 LEU A C 1
ATOM 2348 O O . LEU A 1 306 ? 42.344 -12.156 7.457 1 91.44 306 LEU A O 1
ATOM 2352 N N . ALA A 1 307 ? 40.688 -13.203 6.441 1 88.75 307 ALA A N 1
ATOM 2353 C CA . ALA A 1 307 ? 40.125 -11.961 5.91 1 88.75 307 ALA A CA 1
ATOM 2354 C C . ALA A 1 307 ? 39.594 -11.07 7.031 1 88.75 307 ALA A C 1
ATOM 2356 O O . ALA A 1 307 ? 39.5 -9.852 6.871 1 88.75 307 ALA A O 1
ATOM 2357 N N . ARG A 1 308 ? 39.219 -11.625 8.117 1 85.81 308 ARG A N 1
ATOM 2358 C CA . ARG A 1 308 ? 38.75 -10.852 9.273 1 85.81 308 ARG A CA 1
ATOM 2359 C C . ARG A 1 308 ? 39.938 -10.148 9.961 1 85.81 308 ARG A C 1
ATOM 2361 O O . ARG A 1 308 ? 39.75 -9.094 10.57 1 85.81 308 ARG A O 1
ATOM 2368 N N . ARG A 1 309 ? 41.125 -10.68 9.812 1 86.88 309 ARG A N 1
ATOM 2369 C CA . ARG A 1 309 ? 42.281 -10.117 10.461 1 86.88 309 ARG A CA 1
ATOM 2370 C C . ARG A 1 309 ? 43.031 -9.164 9.531 1 86.88 309 ARG A C 1
ATOM 2372 O O . ARG A 1 309 ? 43.562 -8.141 9.969 1 86.88 309 ARG A O 1
ATOM 2379 N N . ILE A 1 310 ? 43.031 -9.57 8.289 1 87.56 310 ILE A N 1
ATOM 2380 C CA . ILE A 1 310 ? 43.719 -8.75 7.301 1 87.56 310 ILE A CA 1
ATOM 2381 C C . ILE A 1 310 ? 42.719 -7.867 6.566 1 87.56 310 ILE A C 1
ATOM 2383 O O . ILE A 1 310 ? 41.875 -8.367 5.82 1 87.56 310 ILE A O 1
ATOM 2387 N N . LYS A 1 311 ? 42.781 -6.582 6.738 1 78.56 311 LYS A N 1
ATOM 2388 C CA . LYS A 1 311 ? 41.75 -5.676 6.215 1 78.56 311 LYS A CA 1
ATOM 2389 C C . LYS A 1 311 ? 42.156 -5.148 4.84 1 78.56 311 LYS A C 1
ATOM 2391 O O . LYS A 1 311 ? 41.375 -4.43 4.203 1 78.56 311 LYS A O 1
ATOM 2396 N N . SER A 1 312 ? 43.125 -5.715 4.262 1 78.62 312 SER A N 1
ATOM 2397 C CA . SER A 1 312 ? 43.531 -5.234 2.938 1 78.62 312 SER A CA 1
ATOM 2398 C C . SER A 1 312 ? 42.562 -5.762 1.863 1 78.62 312 SER A C 1
ATOM 2400 O O . SER A 1 312 ? 42.219 -6.945 1.861 1 78.62 312 SER A O 1
ATOM 2402 N N . PRO A 1 313 ? 42.125 -4.898 1.042 1 75.94 313 PRO A N 1
ATOM 2403 C CA . PRO A 1 313 ? 41.219 -5.344 -0.03 1 75.94 313 PRO A CA 1
ATOM 2404 C C . PRO A 1 313 ? 41.906 -6.262 -1.032 1 75.94 313 PRO A C 1
ATOM 2406 O O . PRO A 1 313 ? 41.25 -6.965 -1.795 1 75.94 313 PRO A O 1
ATOM 2409 N N . LEU A 1 314 ? 43.219 -6.414 -1.022 1 79.12 314 LEU A N 1
ATOM 2410 C CA . LEU A 1 314 ? 43.969 -7.227 -1.973 1 79.12 314 LEU A CA 1
ATOM 2411 C C . LEU A 1 314 ? 44.125 -8.656 -1.456 1 79.12 314 LEU A C 1
ATOM 2413 O O . LEU A 1 314 ? 44.5 -9.555 -2.213 1 79.12 314 LEU A O 1
ATOM 2417 N N . PHE A 1 315 ? 43.781 -8.828 -0.364 1 85.94 315 PHE A N 1
ATOM 2418 C CA . PHE A 1 315 ? 44.094 -10.102 0.273 1 85.94 315 PHE A CA 1
ATOM 2419 C C . PHE A 1 315 ? 43.281 -11.234 -0.364 1 85.94 315 PHE A C 1
ATOM 2421 O O . PHE A 1 315 ? 43.844 -12.258 -0.753 1 85.94 315 PHE A O 1
ATOM 2428 N N . PRO A 1 316 ? 42 -11.109 -0.563 1 85.06 316 PRO A N 1
ATOM 2429 C CA . PRO A 1 316 ? 41.25 -12.25 -1.104 1 85.06 316 PRO A CA 1
ATOM 2430 C C . PRO A 1 316 ? 41.688 -12.648 -2.506 1 85.06 316 PRO A C 1
ATOM 2432 O O . PRO A 1 316 ? 41.938 -13.828 -2.77 1 85.06 316 PRO A O 1
ATOM 2435 N N . PRO A 1 317 ? 41.875 -11.727 -3.395 1 80.75 317 PRO A N 1
ATOM 2436 C CA . PRO A 1 317 ? 42.375 -12.109 -4.719 1 80.75 317 PRO A CA 1
ATOM 2437 C C . PRO A 1 317 ? 43.75 -12.789 -4.664 1 80.75 317 PRO A C 1
ATOM 2439 O O . PRO A 1 317 ? 44 -13.758 -5.387 1 80.75 317 PRO A O 1
ATOM 2442 N N . LEU A 1 318 ? 44.562 -12.328 -3.811 1 84.62 318 LEU A N 1
ATOM 2443 C CA . LEU A 1 318 ? 45.906 -12.93 -3.693 1 84.62 318 LEU A CA 1
ATOM 2444 C C . LEU A 1 318 ? 45.812 -14.32 -3.086 1 84.62 318 LEU A C 1
ATOM 2446 O O . LEU A 1 318 ? 46.594 -15.203 -3.43 1 84.62 318 LEU A O 1
ATOM 2450 N N . PHE A 1 319 ? 44.906 -14.43 -2.162 1 90.62 319 PHE A N 1
ATOM 2451 C CA . PHE A 1 319 ? 44.688 -15.742 -1.561 1 90.62 319 PHE A CA 1
ATOM 2452 C C . PHE A 1 319 ? 44.281 -16.75 -2.617 1 90.62 319 PHE A C 1
ATOM 2454 O O . PHE A 1 319 ? 44.844 -17.859 -2.686 1 90.62 319 PHE A O 1
ATOM 2461 N N . PHE A 1 320 ? 43.438 -16.453 -3.502 1 87.69 320 PHE A N 1
ATOM 2462 C CA . PHE A 1 320 ? 42.906 -17.359 -4.52 1 87.69 320 PHE A CA 1
ATOM 2463 C C . PHE A 1 320 ? 44 -17.703 -5.531 1 87.69 320 PHE A C 1
ATOM 2465 O O . PHE A 1 320 ? 44.125 -18.859 -5.953 1 87.69 320 PHE A O 1
ATOM 2472 N N . VAL A 1 321 ? 44.812 -16.812 -5.918 1 83.31 321 VAL A N 1
ATOM 2473 C CA . VAL A 1 321 ? 45.844 -17.031 -6.918 1 83.31 321 VAL A CA 1
ATOM 2474 C C . VAL A 1 321 ? 46.969 -17.906 -6.34 1 83.31 321 VAL A C 1
ATOM 2476 O O . VAL A 1 321 ? 47.656 -18.625 -7.074 1 83.31 321 VAL A O 1
ATOM 2479 N N . SER A 1 322 ? 47.062 -17.844 -5.098 1 89.81 322 SER A N 1
ATOM 2480 C CA . SER A 1 322 ? 48.125 -18.609 -4.461 1 89.81 322 SER A CA 1
ATOM 2481 C C . SER A 1 322 ? 47.75 -20.078 -4.309 1 89.81 322 SER A C 1
ATOM 2483 O O . SER A 1 322 ? 48.625 -20.922 -4.117 1 89.81 322 SER A O 1
ATOM 2485 N N . VAL A 1 323 ? 46.562 -20.391 -4.496 1 92.06 323 VAL A N 1
ATOM 2486 C CA . VAL A 1 323 ? 46.094 -21.734 -4.23 1 92.06 323 VAL A CA 1
ATOM 2487 C C . VAL A 1 323 ? 46.688 -22.703 -5.258 1 92.06 323 VAL A C 1
ATOM 2489 O O . VAL A 1 323 ? 47.219 -23.75 -4.898 1 92.06 323 VAL A O 1
ATOM 2492 N N . PRO A 1 324 ? 46.688 -22.422 -6.59 1 89.44 324 PRO A N 1
ATOM 2493 C CA . PRO A 1 324 ? 47.219 -23.375 -7.562 1 89.44 324 PRO A CA 1
ATOM 2494 C C . PRO A 1 324 ? 48.719 -23.672 -7.371 1 89.44 324 PRO A C 1
ATOM 2496 O O . PRO A 1 324 ? 49.094 -24.828 -7.266 1 89.44 324 PRO A O 1
ATOM 2499 N N . PRO A 1 325 ? 49.531 -22.672 -7.246 1 90.5 325 PRO A N 1
ATOM 2500 C CA . PRO A 1 325 ? 50.969 -22.984 -7.023 1 90.5 325 PRO A CA 1
ATOM 2501 C C . PRO A 1 325 ? 51.188 -23.75 -5.723 1 90.5 325 PRO A C 1
ATOM 2503 O O . PRO A 1 325 ? 52.031 -24.641 -5.676 1 90.5 325 PRO A O 1
ATOM 2506 N N . LEU A 1 326 ? 50.438 -23.375 -4.727 1 93.75 326 LEU A N 1
ATOM 2507 C CA . LEU A 1 326 ? 50.594 -24.078 -3.457 1 93.75 326 LEU A CA 1
ATOM 2508 C C . LEU A 1 326 ? 50.156 -25.531 -3.588 1 93.75 326 LEU A C 1
ATOM 2510 O O . LEU A 1 326 ? 50.719 -26.422 -2.951 1 93.75 326 LEU A O 1
ATOM 2514 N N . PHE A 1 327 ? 49.156 -25.766 -4.379 1 94.44 327 PHE A N 1
ATOM 2515 C CA . PHE A 1 327 ? 48.688 -27.109 -4.625 1 94.44 327 PHE A CA 1
ATOM 2516 C C . PHE A 1 327 ? 49.75 -27.953 -5.32 1 94.44 327 PHE A C 1
ATOM 2518 O O . PHE A 1 327 ? 49.969 -29.109 -4.945 1 94.44 327 PHE A O 1
ATOM 2525 N N . TYR A 1 328 ? 50.438 -27.391 -6.297 1 93.44 328 TYR A N 1
ATOM 2526 C CA . TYR A 1 328 ? 51.5 -28.109 -7.004 1 93.44 328 TYR A CA 1
ATOM 2527 C C . TYR A 1 328 ? 52.656 -28.391 -6.074 1 93.44 328 TYR A C 1
ATOM 2529 O O . TYR A 1 328 ? 53.312 -29.438 -6.18 1 93.44 328 TYR A O 1
ATOM 2537 N N . VAL A 1 329 ? 52.938 -27.484 -5.199 1 94.88 329 VAL A N 1
ATOM 2538 C CA . VAL A 1 329 ? 54 -27.672 -4.227 1 94.88 329 VAL A CA 1
ATOM 2539 C C . VAL A 1 329 ? 53.656 -28.844 -3.297 1 94.88 329 VAL A C 1
ATOM 2541 O O . VAL A 1 329 ? 54.5 -29.656 -2.967 1 94.88 329 VAL A O 1
ATOM 2544 N N . VAL A 1 330 ? 52.406 -28.891 -2.908 1 94.25 330 VAL A N 1
ATOM 2545 C CA . VAL A 1 330 ? 51.969 -29.969 -2.037 1 94.25 330 VAL A CA 1
ATOM 2546 C C . VAL A 1 330 ? 52.062 -31.312 -2.766 1 94.25 330 VAL A C 1
ATOM 2548 O O . VAL A 1 330 ? 52.469 -32.312 -2.174 1 94.25 330 VAL A O 1
ATOM 2551 N N . LEU A 1 331 ? 51.75 -31.312 -4.043 1 94.44 331 LEU A N 1
ATOM 2552 C CA . LEU A 1 331 ? 51.875 -32.531 -4.828 1 94.44 331 LEU A CA 1
ATOM 2553 C C . LEU A 1 331 ? 53.344 -33 -4.922 1 94.44 331 LEU A C 1
ATOM 2555 O O . LEU A 1 331 ? 53.625 -34.188 -4.824 1 94.44 331 LEU A O 1
ATOM 2559 N N . LEU A 1 332 ? 54.25 -32.031 -5.047 1 94.31 332 LEU A N 1
ATOM 2560 C CA . LEU A 1 332 ? 55.688 -32.312 -5.141 1 94.31 332 LEU A CA 1
ATOM 2561 C C . LEU A 1 332 ? 56.219 -32.844 -3.818 1 94.31 332 LEU A C 1
ATOM 2563 O O . LEU A 1 332 ? 57 -33.781 -3.801 1 94.31 332 LEU A O 1
ATOM 2567 N N . LEU A 1 333 ? 55.781 -32.312 -2.783 1 94.5 333 LEU A N 1
ATOM 2568 C CA . LEU A 1 333 ? 56.219 -32.75 -1.462 1 94.5 333 LEU A CA 1
ATOM 2569 C C . LEU A 1 333 ? 55.719 -34.125 -1.125 1 94.5 333 LEU A C 1
ATOM 2571 O O . LEU A 1 333 ? 56.438 -34.906 -0.469 1 94.5 333 LEU A O 1
ATOM 2575 N N . LEU A 1 334 ? 54.562 -34.438 -1.628 1 94.12 334 LEU A N 1
ATOM 2576 C CA . LEU A 1 334 ? 53.969 -35.75 -1.351 1 94.12 334 LEU A CA 1
ATOM 2577 C C . LEU A 1 334 ? 54.344 -36.75 -2.43 1 94.12 334 LEU A C 1
ATOM 2579 O O . LEU A 1 334 ? 54 -37.938 -2.33 1 94.12 334 LEU A O 1
ATOM 2583 N N . ASN A 1 335 ? 55 -36.438 -3.398 1 93.81 335 ASN A N 1
ATOM 2584 C CA . ASN A 1 335 ? 55.469 -37.25 -4.508 1 93.81 335 ASN A CA 1
ATOM 2585 C C . ASN A 1 335 ? 54.312 -37.906 -5.262 1 93.81 335 ASN A C 1
ATOM 2587 O O . ASN A 1 335 ? 54.344 -39.094 -5.531 1 93.81 335 ASN A O 1
ATOM 2591 N N . ILE A 1 336 ? 53.281 -37.094 -5.48 1 94.56 336 ILE A N 1
ATOM 2592 C CA . ILE A 1 336 ? 52.125 -37.531 -6.27 1 94.56 336 ILE A CA 1
ATOM 2593 C C . ILE A 1 336 ? 52.188 -36.906 -7.656 1 94.56 336 ILE A C 1
ATOM 2595 O O . ILE A 1 336 ? 52.375 -35.688 -7.785 1 94.56 336 ILE A O 1
ATOM 2599 N N . SER A 1 337 ? 52.094 -37.719 -8.641 1 93.25 337 SER A N 1
ATOM 2600 C CA . SER A 1 337 ? 52.125 -37.188 -10.008 1 93.25 337 SER A CA 1
ATOM 2601 C C . SER A 1 337 ? 50.844 -36.469 -10.352 1 93.25 337 SER A C 1
ATOM 2603 O O . SER A 1 337 ? 49.781 -36.719 -9.758 1 93.25 337 SER A O 1
ATOM 2605 N N . THR A 1 338 ? 50.875 -35.531 -11.234 1 90.69 338 THR A N 1
ATOM 2606 C CA . THR A 1 338 ? 49.719 -34.75 -11.664 1 90.69 338 THR A CA 1
ATOM 2607 C C . THR A 1 338 ? 48.688 -35.656 -12.336 1 90.69 338 THR A C 1
ATOM 2609 O O . THR A 1 338 ? 47.469 -35.406 -12.227 1 90.69 338 THR A O 1
ATOM 2612 N N . ASP A 1 339 ? 49.125 -36.719 -12.945 1 89.62 339 ASP A N 1
ATOM 2613 C CA . ASP A 1 339 ? 48.219 -37.625 -13.625 1 89.62 339 ASP A CA 1
ATOM 2614 C C . ASP A 1 339 ? 47.406 -38.469 -12.625 1 89.62 339 ASP A C 1
ATOM 2616 O O . ASP A 1 339 ? 46.219 -38.719 -12.82 1 89.62 339 ASP A O 1
ATOM 2620 N N . THR A 1 340 ? 48.125 -38.844 -11.625 1 93 340 THR A N 1
ATOM 2621 C CA . THR A 1 340 ? 47.438 -39.594 -10.578 1 93 340 THR A CA 1
ATOM 2622 C C . THR A 1 340 ? 46.406 -38.688 -9.875 1 93 340 THR A C 1
ATOM 2624 O O . THR A 1 340 ? 45.312 -39.156 -9.562 1 93 340 THR A O 1
ATOM 2627 N N . ALA A 1 341 ? 46.781 -37.531 -9.641 1 92.88 341 ALA A N 1
ATOM 2628 C CA . ALA A 1 341 ? 45.875 -36.594 -9.008 1 92.88 341 ALA A CA 1
ATOM 2629 C C . ALA A 1 341 ? 44.656 -36.344 -9.891 1 92.88 341 ALA A C 1
ATOM 2631 O O . ALA A 1 341 ? 43.531 -36.219 -9.391 1 92.88 341 ALA A O 1
ATOM 2632 N N . ARG A 1 342 ? 44.812 -36.344 -11.156 1 90.31 342 ARG A N 1
ATOM 2633 C CA . ARG A 1 342 ? 43.719 -36.125 -12.102 1 90.31 342 ARG A CA 1
ATOM 2634 C C . ARG A 1 342 ? 42.812 -37.312 -12.141 1 90.31 342 ARG A C 1
ATOM 2636 O O . ARG A 1 342 ? 41.594 -37.156 -12.242 1 90.31 342 ARG A O 1
ATOM 2643 N N . GLU A 1 343 ? 43.344 -38.469 -12.039 1 89.5 343 GLU A N 1
ATOM 2644 C CA . GLU A 1 343 ? 42.562 -39.688 -12.039 1 89.5 343 GLU A CA 1
ATOM 2645 C C . GLU A 1 343 ? 41.656 -39.75 -10.805 1 89.5 343 GLU A C 1
ATOM 2647 O O . GLU A 1 343 ? 40.562 -40.312 -10.852 1 89.5 343 GLU A O 1
ATOM 2652 N N . HIS A 1 344 ? 42.156 -39.125 -9.773 1 90.44 344 HIS A N 1
ATOM 2653 C CA . HIS A 1 344 ? 41.375 -39.156 -8.539 1 90.44 344 HIS A CA 1
ATOM 2654 C C . HIS A 1 344 ? 40.469 -37.938 -8.438 1 90.44 344 HIS A C 1
ATOM 2656 O O . HIS A 1 344 ? 39.906 -37.656 -7.379 1 90.44 344 HIS A O 1
ATOM 2662 N N . GLY A 1 345 ? 40.438 -37.094 -9.391 1 90 345 GLY A N 1
ATOM 2663 C CA . GLY A 1 345 ? 39.406 -36.031 -9.484 1 90 345 GLY A CA 1
ATOM 2664 C C . GLY A 1 345 ? 39.875 -34.688 -8.938 1 90 345 GLY A C 1
ATOM 2665 O O . GLY A 1 345 ? 39.094 -33.781 -8.727 1 90 345 GLY A O 1
ATOM 2666 N N . TRP A 1 346 ? 41.156 -34.5 -8.695 1 93.06 346 TRP A N 1
ATOM 2667 C CA . TRP A 1 346 ? 41.656 -33.281 -8.086 1 93.06 346 TRP A CA 1
ATOM 2668 C C . TRP A 1 346 ? 41.844 -32.188 -9.133 1 93.06 346 TRP A C 1
ATOM 2670 O O . TRP A 1 346 ? 41.969 -31 -8.789 1 93.06 346 TRP A O 1
ATOM 2680 N N . PHE A 1 347 ? 41.844 -32.594 -10.43 1 89.94 347 PHE A N 1
ATOM 2681 C CA . PHE A 1 347 ? 41.938 -31.656 -11.531 1 89.94 347 PHE A CA 1
ATOM 2682 C C . PHE A 1 347 ? 40.719 -31.781 -12.453 1 89.94 347 PHE A C 1
ATOM 2684 O O . PHE A 1 347 ? 40.031 -32.812 -12.43 1 89.94 347 PHE A O 1
ATOM 2691 N N . PHE A 1 348 ? 40.469 -30.719 -13.164 1 84.75 348 PHE A N 1
ATOM 2692 C CA . PHE A 1 348 ? 39.438 -30.766 -14.195 1 84.75 348 PHE A CA 1
ATOM 2693 C C . PHE A 1 348 ? 39.875 -31.609 -15.375 1 84.75 348 PHE A C 1
ATOM 2695 O O . PHE A 1 348 ? 41.094 -31.797 -15.594 1 84.75 348 PHE A O 1
ATOM 2702 N N . ASP A 1 349 ? 38.938 -32.156 -16.047 1 75.88 349 ASP A N 1
ATOM 2703 C CA . ASP A 1 349 ? 39.281 -33 -17.203 1 75.88 349 ASP A CA 1
ATOM 2704 C C . ASP A 1 349 ? 40 -32.188 -18.281 1 75.88 349 ASP A C 1
ATOM 2706 O O . ASP A 1 349 ? 39.781 -30.984 -18.422 1 75.88 349 ASP A O 1
ATOM 2710 N N . ARG A 1 350 ? 40.938 -32.844 -18.844 1 66.06 350 ARG A N 1
ATOM 2711 C CA . ARG A 1 350 ? 41.688 -32.188 -19.891 1 66.06 350 ARG A CA 1
ATOM 2712 C C . ARG A 1 350 ? 40.812 -31.781 -21.062 1 66.06 350 ARG A C 1
ATOM 2714 O O . ARG A 1 350 ? 39.969 -32.562 -21.531 1 66.06 350 ARG A O 1
ATOM 2721 N N . ALA A 1 351 ? 40.625 -30.422 -21.203 1 60.81 351 ALA A N 1
ATOM 2722 C CA . ALA A 1 351 ? 39.875 -29.938 -22.359 1 60.81 351 ALA A CA 1
ATOM 2723 C C . ALA A 1 351 ? 40.625 -30.203 -23.656 1 60.81 351 ALA A C 1
ATOM 2725 O O . ALA A 1 351 ? 41.844 -29.969 -23.75 1 60.81 351 ALA A O 1
ATOM 2726 N N . PRO A 1 352 ? 40.062 -31.016 -24.578 1 58.69 352 PRO A N 1
ATOM 2727 C CA . PRO A 1 352 ? 40.75 -31.109 -25.859 1 58.69 352 PRO A CA 1
ATOM 2728 C C . PRO A 1 352 ? 41.094 -29.75 -26.453 1 58.69 352 PRO A C 1
ATOM 2730 O O . PRO A 1 352 ? 40.5 -28.75 -26.109 1 58.69 352 PRO A O 1
ATOM 2733 N N . ASN A 1 353 ? 42.25 -29.609 -26.969 1 60.66 353 ASN A N 1
ATOM 2734 C CA . ASN A 1 353 ? 42.625 -28.391 -27.688 1 60.66 353 ASN A CA 1
ATOM 2735 C C . ASN A 1 353 ? 41.5 -27.859 -28.562 1 60.66 353 ASN A C 1
ATOM 2737 O O . ASN A 1 353 ? 41.25 -28.391 -29.656 1 60.66 353 ASN A O 1
ATOM 2741 N N . VAL A 1 354 ? 40.562 -27.188 -27.906 1 65.31 354 VAL A N 1
ATOM 2742 C CA . VAL A 1 354 ? 39.438 -26.672 -28.641 1 65.31 354 VAL A CA 1
ATOM 2743 C C . VAL A 1 354 ? 39.781 -25.312 -29.25 1 65.31 354 VAL A C 1
ATOM 2745 O O . VAL A 1 354 ? 40.344 -24.453 -28.578 1 65.31 354 VAL A O 1
ATOM 2748 N N . PRO A 1 355 ? 39.625 -25.25 -30.625 1 73.75 355 PRO A N 1
ATOM 2749 C CA . PRO A 1 355 ? 39.875 -23.953 -31.266 1 73.75 355 PRO A CA 1
ATOM 2750 C C . PRO A 1 355 ? 38.938 -22.859 -30.719 1 73.75 355 PRO A C 1
ATOM 2752 O O . PRO A 1 355 ? 37.906 -23.156 -30.141 1 73.75 355 PRO A O 1
ATOM 2755 N N . PHE A 1 356 ? 39.375 -21.656 -30.75 1 76.94 356 PHE A N 1
ATOM 2756 C CA . PHE A 1 356 ? 38.656 -20.516 -30.203 1 76.94 356 PHE A CA 1
ATOM 2757 C C . PHE A 1 356 ? 37.312 -20.344 -30.875 1 76.94 356 PHE A C 1
ATOM 2759 O O . PHE A 1 356 ? 36.375 -19.766 -30.281 1 76.94 356 PHE A O 1
ATOM 2766 N N . TYR A 1 357 ? 37.031 -20.859 -32.094 1 82.88 357 TYR A N 1
ATOM 2767 C CA . TYR A 1 357 ? 35.781 -20.688 -32.812 1 82.88 357 TYR A CA 1
ATOM 2768 C C . TYR A 1 357 ? 34.812 -21.812 -32.5 1 82.88 357 TYR A C 1
ATOM 2770 O O . TYR A 1 357 ? 33.75 -21.906 -33.125 1 82.88 357 TYR A O 1
ATOM 2778 N N . SER A 1 358 ? 35.156 -22.656 -31.625 1 83.06 358 SER A N 1
ATOM 2779 C CA . SER A 1 358 ? 34.312 -23.797 -31.266 1 83.06 358 SER A CA 1
ATOM 2780 C C . SER A 1 358 ? 32.969 -23.344 -30.766 1 83.06 358 SER A C 1
ATOM 2782 O O . SER A 1 358 ? 31.953 -24.031 -30.969 1 83.06 358 SER A O 1
ATOM 2784 N N . LEU A 1 359 ? 32.938 -22.219 -30.125 1 87.69 359 LEU A N 1
ATOM 2785 C CA . LEU A 1 359 ? 31.688 -21.672 -29.609 1 87.69 359 LEU A CA 1
ATOM 2786 C C . LEU A 1 359 ? 30.688 -21.469 -30.75 1 87.69 359 LEU A C 1
ATOM 2788 O O . LEU A 1 359 ? 29.547 -21.891 -30.656 1 87.69 359 LEU A O 1
ATOM 2792 N N . TRP A 1 360 ? 31.109 -20.984 -31.812 1 91.62 360 TRP A N 1
ATOM 2793 C CA . TRP A 1 360 ? 30.219 -20.625 -32.906 1 91.62 360 TRP A CA 1
ATOM 2794 C C . TRP A 1 360 ? 29.922 -21.844 -33.781 1 91.62 360 TRP A C 1
ATOM 2796 O O . TRP A 1 360 ? 28.906 -21.875 -34.5 1 91.62 360 TRP A O 1
ATOM 2806 N N . GLU A 1 361 ? 30.75 -22.875 -33.625 1 89.5 361 GLU A N 1
ATOM 2807 C CA . GLU A 1 361 ? 30.5 -24.109 -34.344 1 89.5 361 GLU A CA 1
ATOM 2808 C C . GLU A 1 361 ? 29.328 -24.875 -33.75 1 89.5 361 GLU A C 1
ATOM 2810 O O . GLU A 1 361 ? 28.672 -25.656 -34.438 1 89.5 361 GLU A O 1
ATOM 2815 N N . GLN A 1 362 ? 29.172 -24.578 -32.562 1 90.12 362 GLN A N 1
ATOM 2816 C CA . GLN A 1 362 ? 28.109 -25.312 -31.859 1 90.12 362 GLN A CA 1
ATOM 2817 C C . GLN A 1 362 ? 26.75 -24.656 -32.125 1 90.12 362 GLN A C 1
ATOM 2819 O O . GLN A 1 362 ? 25.703 -25.234 -31.797 1 90.12 362 GLN A O 1
ATOM 2824 N N . TYR A 1 363 ? 26.781 -23.516 -32.688 1 92.94 363 TYR A N 1
ATOM 2825 C CA . TYR A 1 363 ? 25.547 -22.844 -33.062 1 92.94 363 TYR A CA 1
ATOM 2826 C C . TYR A 1 363 ? 25.016 -23.391 -34.406 1 92.94 363 TYR A C 1
ATOM 2828 O O . TYR A 1 363 ? 25.109 -22.719 -35.438 1 92.94 363 TYR A O 1
ATOM 2836 N N . ASP A 1 364 ? 24.531 -24.578 -34.406 1 92.5 364 ASP A N 1
ATOM 2837 C CA . ASP A 1 364 ? 23.906 -25.156 -35.594 1 92.5 364 ASP A CA 1
ATOM 2838 C C . ASP A 1 364 ? 22.391 -24.891 -35.594 1 92.5 364 ASP A C 1
ATOM 2840 O O . ASP A 1 364 ? 21.625 -25.641 -34.969 1 92.5 364 ASP A O 1
ATOM 2844 N N . PHE A 1 365 ? 21.953 -24 -36.344 1 93.44 365 PHE A N 1
ATOM 2845 C CA . PHE A 1 365 ? 20.578 -23.531 -36.344 1 93.44 365 PHE A CA 1
ATOM 2846 C C . PHE A 1 365 ? 19.641 -24.578 -36.938 1 93.44 365 PHE A C 1
ATOM 2848 O O . PHE A 1 365 ? 18.422 -24.547 -36.719 1 93.44 365 PHE A O 1
ATOM 2855 N N . SER A 1 366 ? 20.219 -25.562 -37.656 1 93.62 366 SER A N 1
ATOM 2856 C CA . SER A 1 366 ? 19.422 -26.641 -38.25 1 93.62 366 SER A CA 1
ATOM 2857 C C . SER A 1 366 ? 19.016 -27.672 -37.188 1 93.62 366 SER A C 1
ATOM 2859 O O . SER A 1 366 ? 18 -28.359 -37.344 1 93.62 366 SER A O 1
ATOM 2861 N N . LEU A 1 367 ? 19.703 -27.719 -36.125 1 94.5 367 LEU A N 1
ATOM 2862 C CA . LEU A 1 367 ? 19.453 -28.719 -35.094 1 94.5 367 LEU A CA 1
ATOM 2863 C C . LEU A 1 367 ? 18.672 -28.125 -33.938 1 94.5 367 LEU A C 1
ATOM 2865 O O . LEU A 1 367 ? 18.203 -28.844 -33.031 1 94.5 367 LEU A O 1
ATOM 2869 N N . VAL A 1 368 ? 18.406 -26.906 -33.969 1 96.25 368 VAL A N 1
ATOM 2870 C CA . VAL A 1 368 ? 17.766 -26.234 -32.844 1 96.25 368 VAL A CA 1
ATOM 2871 C C . VAL A 1 368 ? 16.297 -26.609 -32.781 1 96.25 368 VAL A C 1
ATOM 2873 O O . VAL A 1 368 ? 15.594 -26.578 -33.812 1 96.25 368 VAL A O 1
ATOM 2876 N N . ALA A 1 369 ? 15.867 -27.016 -31.672 1 96.44 369 ALA A N 1
ATOM 2877 C CA . ALA A 1 369 ? 14.453 -27.266 -31.422 1 96.44 369 ALA A CA 1
ATOM 2878 C C . ALA A 1 369 ? 13.711 -25.969 -31.094 1 96.44 369 ALA A C 1
ATOM 2880 O O . ALA A 1 369 ? 13.398 -25.703 -29.938 1 96.44 369 ALA A O 1
ATOM 2881 N N . TRP A 1 370 ? 13.25 -25.328 -32.094 1 94.75 370 TRP A N 1
ATOM 2882 C CA . TRP A 1 370 ? 12.656 -24 -31.969 1 94.75 370 TRP A CA 1
ATOM 2883 C C . TRP A 1 370 ? 11.352 -24.047 -31.172 1 94.75 370 TRP A C 1
ATOM 2885 O O . TRP A 1 370 ? 10.969 -23.078 -30.516 1 94.75 370 TRP A O 1
ATOM 2895 N N . HIS A 1 371 ? 10.68 -25.141 -31.094 1 92.88 371 HIS A N 1
ATOM 2896 C CA . HIS A 1 371 ? 9.383 -25.281 -30.422 1 92.88 371 HIS A CA 1
ATOM 2897 C C . HIS A 1 371 ? 9.547 -25.328 -28.922 1 92.88 371 HIS A C 1
ATOM 2899 O O . HIS A 1 371 ? 8.602 -25.047 -28.172 1 92.88 371 HIS A O 1
ATOM 2905 N N . VAL A 1 372 ? 10.734 -25.641 -28.438 1 94.44 372 VAL A N 1
ATOM 2906 C CA . VAL A 1 372 ? 10.984 -25.781 -27.016 1 94.44 372 VAL A CA 1
ATOM 2907 C C . VAL A 1 372 ? 11.32 -24.422 -26.406 1 94.44 372 VAL A C 1
ATOM 2909 O O . VAL A 1 372 ? 11.078 -24.188 -25.219 1 94.44 372 VAL A O 1
ATOM 2912 N N . ILE A 1 373 ? 11.766 -23.453 -27.141 1 94.44 373 ILE A N 1
ATOM 2913 C CA . ILE A 1 373 ? 12.32 -22.203 -26.656 1 94.44 373 ILE A CA 1
ATOM 2914 C C . ILE A 1 373 ? 11.219 -21.359 -26.016 1 94.44 373 ILE A C 1
ATOM 2916 O O . ILE A 1 373 ? 11.383 -20.844 -24.906 1 94.44 373 ILE A O 1
ATOM 2920 N N . PRO A 1 374 ? 10 -21.266 -26.609 1 92.25 374 PRO A N 1
ATOM 2921 C CA . PRO A 1 374 ? 8.961 -20.422 -26 1 92.25 374 PRO A CA 1
ATOM 2922 C C . PRO A 1 374 ? 8.469 -20.969 -24.656 1 92.25 374 PRO A C 1
ATOM 2924 O O . PRO A 1 374 ? 7.941 -20.219 -23.844 1 92.25 374 PRO A O 1
ATOM 2927 N N . LYS A 1 375 ? 8.672 -22.219 -24.422 1 90.06 375 LYS A N 1
ATOM 2928 C CA . LYS A 1 375 ? 8.242 -22.828 -23.172 1 90.06 375 LYS A CA 1
ATOM 2929 C C . LYS A 1 375 ? 9.07 -22.297 -21.984 1 90.06 375 LYS A C 1
ATOM 2931 O O . LYS A 1 375 ? 8.641 -22.375 -20.844 1 90.06 375 LYS A O 1
ATOM 2936 N N . HIS A 1 376 ? 10.211 -21.719 -22.281 1 91.62 376 HIS A N 1
ATOM 2937 C CA . HIS A 1 376 ? 11.086 -21.234 -21.234 1 91.62 376 HIS A CA 1
ATOM 2938 C C . HIS A 1 376 ? 11.016 -19.703 -21.125 1 91.62 376 HIS A C 1
ATOM 2940 O O . HIS A 1 376 ? 11.898 -19.078 -20.547 1 91.62 376 HIS A O 1
ATOM 2946 N N . PHE A 1 377 ? 9.922 -19.172 -21.625 1 90.31 377 PHE A N 1
ATOM 2947 C CA . PHE A 1 377 ? 9.727 -17.734 -21.609 1 90.31 377 PHE A CA 1
ATOM 2948 C C . PHE A 1 377 ? 9.641 -17.219 -20.188 1 90.31 377 PHE A C 1
ATOM 2950 O O . PHE A 1 377 ? 10.148 -16.141 -19.875 1 90.31 377 PHE A O 1
ATOM 2957 N N . GLY A 1 378 ? 9.031 -18 -19.312 1 85.94 378 GLY A N 1
ATOM 2958 C CA . GLY A 1 378 ? 8.938 -17.609 -17.906 1 85.94 378 GLY A CA 1
ATOM 2959 C C . GLY A 1 378 ? 10.289 -17.453 -17.234 1 85.94 378 GLY A C 1
ATOM 2960 O O . GLY A 1 378 ? 10.523 -16.484 -16.516 1 85.94 378 GLY A O 1
ATOM 2961 N N . THR A 1 379 ? 11.203 -18.328 -17.547 1 92.31 379 THR A N 1
ATOM 2962 C CA . THR A 1 379 ? 12.531 -18.266 -16.953 1 92.31 379 THR A CA 1
ATOM 2963 C C . THR A 1 379 ? 13.344 -17.125 -17.547 1 92.31 379 THR A C 1
ATOM 2965 O O . THR A 1 379 ? 14.117 -16.469 -16.844 1 92.31 379 THR A O 1
ATOM 2968 N N . VAL A 1 380 ? 13.102 -16.891 -18.859 1 94.25 380 VAL A N 1
ATOM 2969 C CA . VAL A 1 380 ? 13.797 -15.797 -19.531 1 94.25 380 VAL A CA 1
ATOM 2970 C C . VAL A 1 380 ? 13.352 -14.461 -18.953 1 94.25 380 VAL A C 1
ATOM 2972 O O . VAL A 1 380 ? 14.172 -13.57 -18.719 1 94.25 380 VAL A O 1
ATOM 2975 N N . VAL A 1 381 ? 12.164 -14.359 -18.625 1 89.31 381 VAL A N 1
ATOM 2976 C CA . VAL A 1 381 ? 11.633 -13.141 -18.031 1 89.31 381 VAL A CA 1
ATOM 2977 C C . VAL A 1 381 ? 12.164 -12.969 -16.609 1 89.31 381 VAL A C 1
ATOM 2979 O O . VAL A 1 381 ? 12.539 -11.867 -16.219 1 89.31 381 VAL A O 1
ATOM 2982 N N . GLY A 1 382 ? 12.125 -14.086 -15.898 1 88.19 382 GLY A N 1
ATOM 2983 C CA . GLY A 1 382 ? 12.68 -14.031 -14.555 1 88.19 382 GLY A CA 1
ATOM 2984 C C . GLY A 1 382 ? 14.133 -13.602 -14.531 1 88.19 382 GLY A C 1
ATOM 2985 O O . GLY A 1 382 ? 14.523 -12.742 -13.734 1 88.19 382 GLY A O 1
ATOM 2986 N N . LEU A 1 383 ? 14.867 -14.133 -15.406 1 93.38 383 LEU A N 1
ATOM 2987 C CA . LEU A 1 383 ? 16.281 -13.805 -15.555 1 93.38 383 LEU A CA 1
ATOM 2988 C C . LEU A 1 383 ? 16.453 -12.336 -15.922 1 93.38 383 LEU A C 1
ATOM 2990 O O . LEU A 1 383 ? 17.344 -11.664 -15.398 1 93.38 383 LEU A O 1
ATOM 2994 N N . THR A 1 384 ? 15.656 -11.836 -16.781 1 92.56 384 THR A N 1
ATOM 2995 C CA . THR A 1 384 ? 15.734 -10.453 -17.234 1 92.56 384 THR A CA 1
ATOM 2996 C C . THR A 1 384 ? 15.391 -9.492 -16.094 1 92.56 384 THR A C 1
ATOM 2998 O O . THR A 1 384 ? 16.094 -8.5 -15.891 1 92.56 384 THR A O 1
ATOM 3001 N N . PHE A 1 385 ? 14.43 -9.773 -15.336 1 86.69 385 PHE A N 1
ATOM 3002 C CA . PHE A 1 385 ? 14.031 -8.922 -14.219 1 86.69 385 PHE A CA 1
ATOM 3003 C C . PHE A 1 385 ? 15.109 -8.898 -13.141 1 86.69 385 PHE A C 1
ATOM 3005 O O . PHE A 1 385 ? 15.383 -7.859 -12.547 1 86.69 385 PHE A O 1
ATOM 3012 N N . PHE A 1 386 ? 15.656 -9.977 -12.945 1 87.44 386 PHE A N 1
ATOM 3013 C CA . PHE A 1 386 ? 16.719 -10.062 -11.953 1 87.44 386 PHE A CA 1
ATOM 3014 C C . PHE A 1 386 ? 17.938 -9.266 -12.398 1 87.44 386 PHE A C 1
ATOM 3016 O O . PHE A 1 386 ? 18.609 -8.641 -11.578 1 87.44 386 PHE A O 1
ATOM 3023 N N . SER A 1 387 ? 18.172 -9.352 -13.672 1 92.19 387 SER A N 1
ATOM 3024 C CA . SER A 1 387 ? 19.281 -8.57 -14.219 1 92.19 387 SER A CA 1
ATOM 3025 C C . SER A 1 387 ? 19.047 -7.078 -14.047 1 92.19 387 SER A C 1
ATOM 3027 O O . SER A 1 387 ? 19.984 -6.328 -13.742 1 92.19 387 SER A O 1
ATOM 3029 N N . LEU A 1 388 ? 17.859 -6.672 -14.172 1 88.19 388 LEU A N 1
ATOM 3030 C CA . LEU A 1 388 ? 17.5 -5.266 -14.062 1 88.19 388 LEU A CA 1
ATOM 3031 C C . LEU A 1 388 ? 17.672 -4.762 -12.633 1 88.19 388 LEU A C 1
ATOM 3033 O O . LEU A 1 388 ? 17.969 -3.586 -12.422 1 88.19 388 LEU A O 1
ATOM 3037 N N . MET A 1 389 ? 17.578 -5.594 -11.703 1 83.12 389 MET A N 1
ATOM 3038 C CA . MET A 1 389 ? 17.594 -5.215 -10.297 1 83.12 389 MET A CA 1
ATOM 3039 C C . MET A 1 389 ? 19 -4.883 -9.828 1 83.12 389 MET A C 1
ATOM 3041 O O . MET A 1 389 ? 19.188 -4.238 -8.797 1 83.12 389 MET A O 1
ATOM 3045 N N . HIS A 1 390 ? 19.953 -5.219 -10.602 1 82.31 390 HIS A N 1
ATOM 3046 C CA . HIS A 1 390 ? 21.328 -4.992 -10.188 1 82.31 390 HIS A CA 1
ATOM 3047 C C . HIS A 1 390 ? 21.781 -3.572 -10.516 1 82.31 390 HIS A C 1
ATOM 3049 O O . HIS A 1 390 ? 22.656 -3.023 -9.844 1 82.31 390 HIS A O 1
ATOM 3055 N N . VAL A 1 391 ? 21.156 -2.926 -11.414 1 80 391 VAL A N 1
ATOM 3056 C CA . VAL A 1 391 ? 21.609 -1.632 -11.922 1 80 391 VAL A CA 1
ATOM 3057 C C . VAL A 1 391 ? 21.359 -0.551 -10.875 1 80 391 VAL A C 1
ATOM 3059 O O . VAL A 1 391 ? 22.25 0.238 -10.555 1 80 391 VAL A O 1
ATOM 3062 N N . PRO A 1 392 ? 20.188 -0.453 -10.234 1 71.19 392 PRO A N 1
ATOM 3063 C CA . PRO A 1 392 ? 19.922 0.595 -9.242 1 71.19 392 PRO A CA 1
ATOM 3064 C C . PRO A 1 392 ? 20.797 0.463 -8 1 71.19 392 PRO A C 1
ATOM 3066 O O . PRO A 1 392 ? 20.906 1.412 -7.219 1 71.19 392 PRO A O 1
ATOM 3069 N N . ILE A 1 393 ? 21.406 -0.636 -7.844 1 74.94 393 ILE A N 1
ATOM 3070 C CA . ILE A 1 393 ? 22.234 -0.854 -6.672 1 74.94 393 ILE A CA 1
ATOM 3071 C C . ILE A 1 393 ? 23.703 -0.545 -7.016 1 74.94 393 ILE A C 1
ATOM 3073 O O . ILE A 1 393 ? 24.375 0.182 -6.285 1 74.94 393 ILE A O 1
ATOM 3077 N N . ASN A 1 394 ? 24.125 -1.005 -8.172 1 86.44 394 ASN A N 1
ATOM 3078 C CA . ASN A 1 394 ? 25.547 -0.935 -8.523 1 86.44 394 ASN A CA 1
ATOM 3079 C C . ASN A 1 394 ? 25.938 0.477 -8.945 1 86.44 394 ASN A C 1
ATOM 3081 O O . ASN A 1 394 ? 27 0.973 -8.539 1 86.44 394 ASN A O 1
ATOM 3085 N N . ILE A 1 395 ? 25.156 1.152 -9.633 1 87.19 395 ILE A N 1
ATOM 3086 C CA . ILE A 1 395 ? 25.516 2.441 -10.211 1 87.19 395 ILE A CA 1
ATOM 3087 C C . ILE A 1 395 ? 25.578 3.498 -9.109 1 87.19 395 ILE A C 1
ATOM 3089 O O . ILE A 1 395 ? 26.594 4.188 -8.969 1 87.19 395 ILE A O 1
ATOM 3093 N N . PRO A 1 396 ? 24.516 3.672 -8.305 1 75.62 396 PRO A N 1
ATOM 3094 C CA . PRO A 1 396 ? 24.609 4.676 -7.246 1 75.62 396 PRO A CA 1
ATOM 3095 C C . PRO A 1 396 ? 25.703 4.355 -6.227 1 75.62 396 PRO A C 1
ATOM 3097 O O . PRO A 1 396 ? 26.328 5.27 -5.695 1 75.62 396 PRO A O 1
ATOM 3100 N N . SER A 1 397 ? 25.906 3.104 -5.969 1 81.25 397 SER A N 1
ATOM 3101 C CA . SER A 1 397 ? 26.953 2.719 -5.027 1 81.25 397 SER A CA 1
ATOM 3102 C C . SER A 1 397 ? 28.344 3.104 -5.547 1 81.25 397 SER A C 1
ATOM 3104 O O . SER A 1 397 ? 29.188 3.59 -4.789 1 81.25 397 SER A O 1
ATOM 3106 N N . LEU A 1 398 ? 28.5 2.846 -6.766 1 87.19 398 LEU A N 1
ATOM 3107 C CA . LEU A 1 398 ? 29.781 3.221 -7.355 1 87.19 398 LEU A CA 1
ATOM 3108 C C . LEU A 1 398 ? 29.938 4.738 -7.414 1 87.19 398 LEU A C 1
ATOM 3110 O O . LEU A 1 398 ? 31.031 5.266 -7.199 1 87.19 398 LEU A O 1
ATOM 3114 N N . SER A 1 399 ? 28.828 5.422 -7.641 1 83.19 399 SER A N 1
ATOM 3115 C CA . SER A 1 399 ? 28.828 6.883 -7.664 1 83.19 399 SER A CA 1
ATOM 3116 C C . SER A 1 399 ? 29.25 7.457 -6.312 1 83.19 399 SER A C 1
ATOM 3118 O O . SER A 1 399 ? 30.016 8.422 -6.25 1 83.19 399 SER A O 1
ATOM 3120 N N . LEU A 1 400 ? 28.828 6.844 -5.355 1 72.81 400 LEU A N 1
ATOM 3121 C CA . LEU A 1 400 ? 29.141 7.285 -4.004 1 72.81 400 LEU A CA 1
ATOM 3122 C C . LEU A 1 400 ? 30.594 6.992 -3.662 1 72.81 400 LEU A C 1
ATOM 3124 O O . LEU A 1 400 ? 31.25 7.781 -2.98 1 72.81 400 LEU A O 1
ATOM 3128 N N . THR A 1 401 ? 31.062 5.887 -4.152 1 78.5 401 THR A N 1
ATOM 3129 C CA . THR A 1 401 ? 32.438 5.477 -3.865 1 78.5 401 THR A CA 1
ATOM 3130 C C . THR A 1 401 ? 33.438 6.406 -4.559 1 78.5 401 THR A C 1
ATOM 3132 O O . THR A 1 401 ? 34.469 6.734 -3.99 1 78.5 401 THR A O 1
ATOM 3135 N N . ILE A 1 402 ? 33.094 6.828 -5.699 1 82.56 402 ILE A N 1
ATOM 3136 C CA . ILE A 1 402 ? 34.031 7.633 -6.469 1 82.56 402 ILE A CA 1
ATOM 3137 C C . ILE A 1 402 ? 33.625 9.102 -6.414 1 82.56 402 ILE A C 1
ATOM 3139 O O . ILE A 1 402 ? 34.281 9.961 -7.02 1 82.56 402 ILE A O 1
ATOM 3143 N N . ASP A 1 403 ? 32.531 9.422 -5.715 1 75.38 403 ASP A N 1
ATOM 3144 C CA . ASP A 1 403 ? 32.031 10.781 -5.523 1 75.38 403 ASP A CA 1
ATOM 3145 C C . ASP A 1 403 ? 31.75 11.445 -6.863 1 75.38 403 ASP A C 1
ATOM 3147 O O . ASP A 1 403 ? 32.219 12.555 -7.129 1 75.38 403 ASP A O 1
ATOM 3151 N N . LYS A 1 404 ? 31.234 10.625 -7.738 1 79.06 404 LYS A N 1
ATOM 3152 C CA . LYS A 1 404 ? 30.828 11.141 -9.047 1 79.06 404 LYS A CA 1
ATOM 3153 C C . LYS A 1 404 ? 29.375 10.805 -9.336 1 79.06 404 LYS A C 1
ATOM 3155 O O . LYS A 1 404 ? 28.953 9.656 -9.211 1 79.06 404 LYS A O 1
ATOM 3160 N N . GLU A 1 405 ? 28.641 11.805 -9.703 1 76.19 405 GLU A N 1
ATOM 3161 C CA . GLU A 1 405 ? 27.219 11.578 -10.016 1 76.19 405 GLU A CA 1
ATOM 3162 C C . GLU A 1 405 ? 27.031 11.234 -11.492 1 76.19 405 GLU A C 1
ATOM 3164 O O . GLU A 1 405 ? 27.594 11.898 -12.367 1 76.19 405 GLU A O 1
ATOM 3169 N N . VAL A 1 406 ? 26.453 10.094 -11.734 1 84.38 406 VAL A N 1
ATOM 3170 C CA . VAL A 1 406 ? 26.203 9.641 -13.094 1 84.38 406 VAL A CA 1
ATOM 3171 C C . VAL A 1 406 ? 24.703 9.453 -13.312 1 84.38 406 VAL A C 1
ATOM 3173 O O . VAL A 1 406 ? 23.969 9.164 -12.367 1 84.38 406 VAL A O 1
ATOM 3176 N N . ASP A 1 407 ? 24.328 9.664 -14.547 1 84.06 407 ASP A N 1
ATOM 3177 C CA . ASP A 1 407 ? 22.922 9.469 -14.906 1 84.06 407 ASP A CA 1
ATOM 3178 C C . ASP A 1 407 ? 22.609 7.984 -15.078 1 84.06 407 ASP A C 1
ATOM 3180 O O . ASP A 1 407 ? 23.25 7.293 -15.867 1 84.06 407 ASP A O 1
ATOM 3184 N N . ILE A 1 408 ? 21.656 7.508 -14.484 1 86.5 408 ILE A N 1
ATOM 3185 C CA . ILE A 1 408 ? 21.281 6.094 -14.477 1 86.5 408 ILE A CA 1
ATOM 3186 C C . ILE A 1 408 ? 20.781 5.684 -15.852 1 86.5 408 ILE A C 1
ATOM 3188 O O . ILE A 1 408 ? 20.984 4.547 -16.281 1 86.5 408 ILE A O 1
ATOM 3192 N N . ASN A 1 409 ? 20.125 6.574 -16.641 1 89.69 409 ASN A N 1
ATOM 3193 C CA . ASN A 1 409 ? 19.562 6.238 -17.953 1 89.69 409 ASN A CA 1
ATOM 3194 C C . ASN A 1 409 ? 20.672 5.965 -18.969 1 89.69 409 ASN A C 1
ATOM 3196 O O . ASN A 1 409 ? 20.547 5.059 -19.797 1 89.69 409 ASN A O 1
ATOM 3200 N N . ASP A 1 410 ? 21.688 6.715 -18.891 1 92 410 ASP A N 1
ATOM 3201 C CA . ASP A 1 410 ? 22.812 6.477 -19.781 1 92 410 ASP A CA 1
ATOM 3202 C C . ASP A 1 410 ? 23.469 5.129 -19.5 1 92 410 ASP A C 1
ATOM 3204 O O . ASP A 1 410 ? 23.875 4.422 -20.422 1 92 410 ASP A O 1
ATOM 3208 N N . GLU A 1 411 ? 23.578 4.891 -18.266 1 93.12 411 GLU A N 1
ATOM 3209 C CA . GLU A 1 411 ? 24.172 3.617 -17.891 1 93.12 411 GLU A CA 1
ATOM 3210 C C . GLU A 1 411 ? 23.297 2.443 -18.297 1 93.12 411 GLU A C 1
ATOM 3212 O O . GLU A 1 411 ? 23.797 1.369 -18.641 1 93.12 411 GLU A O 1
ATOM 3217 N N . LEU A 1 412 ? 22 2.633 -18.266 1 93.69 412 LEU A N 1
ATOM 3218 C CA . LEU A 1 412 ? 21.062 1.594 -18.703 1 93.69 412 LEU A CA 1
ATOM 3219 C C . LEU A 1 412 ? 21.219 1.331 -20.203 1 93.69 412 LEU A C 1
ATOM 3221 O O . LEU A 1 412 ? 21.172 0.18 -20.641 1 93.69 412 LEU A O 1
ATOM 3225 N N . VAL A 1 413 ? 21.422 2.383 -20.938 1 95.31 413 VAL A N 1
ATOM 3226 C CA . VAL A 1 413 ? 21.609 2.234 -22.375 1 95.31 413 VAL A CA 1
ATOM 3227 C C . VAL A 1 413 ? 22.906 1.463 -22.641 1 95.31 413 VAL A C 1
ATOM 3229 O O . VAL A 1 413 ? 22.938 0.593 -23.516 1 95.31 413 VAL A O 1
ATOM 3232 N N . ALA A 1 414 ? 23.906 1.826 -21.891 1 95.94 414 ALA A N 1
ATOM 3233 C CA . ALA A 1 414 ? 25.172 1.101 -22.031 1 95.94 414 ALA A CA 1
ATOM 3234 C C . ALA A 1 414 ? 24.984 -0.382 -21.719 1 95.94 414 ALA A C 1
ATOM 3236 O O . ALA A 1 414 ? 25.516 -1.241 -22.438 1 95.94 414 ALA A O 1
ATOM 3237 N N . HIS A 1 415 ? 24.25 -0.699 -20.672 1 96.31 415 HIS A N 1
ATOM 3238 C CA . HIS A 1 415 ? 23.953 -2.086 -20.328 1 96.31 415 HIS A CA 1
ATOM 3239 C C . HIS A 1 415 ? 23.141 -2.758 -21.438 1 96.31 415 HIS A C 1
ATOM 3241 O O . HIS A 1 415 ? 23.344 -3.939 -21.734 1 96.31 415 HIS A O 1
ATOM 3247 N N . GLY A 1 416 ? 22.188 -1.977 -22 1 96.81 416 GLY A N 1
ATOM 3248 C CA . GLY A 1 416 ? 21.359 -2.516 -23.078 1 96.81 416 GLY A CA 1
ATOM 3249 C C . GLY A 1 416 ? 22.172 -2.9 -24.312 1 96.81 416 GLY A C 1
ATOM 3250 O O . GLY A 1 416 ? 22 -3.996 -24.844 1 96.81 416 GLY A O 1
ATOM 3251 N N . ILE A 1 417 ? 23.078 -2.086 -24.672 1 97.38 417 ILE A N 1
ATOM 3252 C CA . ILE A 1 417 ? 23.891 -2.334 -25.859 1 97.38 417 ILE A CA 1
ATOM 3253 C C . ILE A 1 417 ? 24.859 -3.486 -25.578 1 97.38 417 ILE A C 1
ATOM 3255 O O . ILE A 1 417 ? 25.031 -4.375 -26.422 1 97.38 417 ILE A O 1
ATOM 3259 N N . SER A 1 418 ? 25.422 -3.463 -24.422 1 97.5 418 SER A N 1
ATOM 3260 C CA . SER A 1 418 ? 26.391 -4.5 -24.078 1 97.5 418 SER A CA 1
ATOM 3261 C C . SER A 1 418 ? 25.734 -5.879 -24.078 1 97.5 418 SER A C 1
ATOM 3263 O O . SER A 1 418 ? 26.297 -6.828 -24.641 1 97.5 418 SER A O 1
ATOM 3265 N N . ASN A 1 419 ? 24.578 -6.039 -23.484 1 98.06 419 ASN A N 1
ATOM 3266 C CA . ASN A 1 419 ? 23.922 -7.332 -23.406 1 98.06 419 ASN A CA 1
ATOM 3267 C C . ASN A 1 419 ? 23.359 -7.77 -24.766 1 98.06 419 ASN A C 1
ATOM 3269 O O . ASN A 1 419 ? 23.375 -8.953 -25.094 1 98.06 419 ASN A O 1
ATOM 3273 N N . THR A 1 420 ? 22.844 -6.805 -25.547 1 97.88 420 THR A N 1
ATOM 3274 C CA . THR A 1 420 ? 22.375 -7.145 -26.875 1 97.88 420 THR A CA 1
ATOM 3275 C C . THR A 1 420 ? 23.531 -7.645 -27.75 1 97.88 420 THR A C 1
ATOM 3277 O O . THR A 1 420 ? 23.406 -8.648 -28.438 1 97.88 420 THR A O 1
ATOM 3280 N N . LEU A 1 421 ? 24.641 -6.98 -27.656 1 97.38 421 LEU A N 1
ATOM 3281 C CA . LEU A 1 421 ? 25.828 -7.406 -28.406 1 97.38 421 LEU A CA 1
ATOM 3282 C C . LEU A 1 421 ? 26.328 -8.758 -27.906 1 97.38 421 LEU A C 1
ATOM 3284 O O . LEU A 1 421 ? 26.75 -9.602 -28.703 1 97.38 421 LEU A O 1
ATOM 3288 N N . GLY A 1 422 ? 26.297 -8.922 -26.625 1 96.5 422 GLY A N 1
ATOM 3289 C CA . GLY A 1 422 ? 26.672 -10.211 -26.062 1 96.5 422 GLY A CA 1
ATOM 3290 C C . GLY A 1 422 ? 25.812 -11.352 -26.578 1 96.5 422 GLY A C 1
ATOM 3291 O O . GLY A 1 422 ? 26.328 -12.398 -26.969 1 96.5 422 GLY A O 1
ATOM 3292 N N . GLY A 1 423 ? 24.484 -11.133 -26.594 1 96.62 423 GLY A N 1
ATOM 3293 C CA . GLY A 1 423 ? 23.578 -12.141 -27.109 1 96.62 423 GLY A CA 1
ATOM 3294 C C . GLY A 1 423 ? 23.75 -12.398 -28.594 1 96.62 423 GLY A C 1
ATOM 3295 O O . GLY A 1 423 ? 23.719 -13.547 -29.047 1 96.62 423 GLY A O 1
ATOM 3296 N N . LEU A 1 424 ? 24 -11.367 -29.375 1 96.31 424 LEU A N 1
ATOM 3297 C CA . LEU A 1 424 ? 24.172 -11.5 -30.828 1 96.31 424 LEU A CA 1
ATOM 3298 C C . LEU A 1 424 ? 25.469 -12.211 -31.156 1 96.31 424 LEU A C 1
ATOM 3300 O O . LEU A 1 424 ? 25.562 -12.898 -32.188 1 96.31 424 LEU A O 1
ATOM 3304 N N . CYS A 1 425 ? 26.453 -12.109 -30.234 1 95.62 425 CYS A N 1
ATOM 3305 C CA . CYS A 1 425 ? 27.719 -12.805 -30.422 1 95.62 425 CYS A CA 1
ATOM 3306 C C . CYS A 1 425 ? 27.672 -14.211 -29.828 1 95.62 425 CYS A C 1
ATOM 3308 O O . CYS A 1 425 ? 28.672 -14.922 -29.812 1 95.62 425 CYS A O 1
ATOM 3310 N N . GLY A 1 426 ? 26.531 -14.547 -29.328 1 94.44 426 GLY A N 1
ATOM 3311 C CA . GLY A 1 426 ? 26.344 -15.906 -28.844 1 94.44 426 GLY A CA 1
ATOM 3312 C C . GLY A 1 426 ? 26.797 -16.094 -27.406 1 94.44 426 GLY A C 1
ATOM 3313 O O . GLY A 1 426 ? 27.203 -17.188 -27.016 1 94.44 426 GLY A O 1
ATOM 3314 N N . SER A 1 427 ? 26.766 -15.078 -26.625 1 94.88 427 SER A N 1
ATOM 3315 C CA . SER A 1 427 ? 27.203 -15.18 -25.234 1 94.88 427 SER A CA 1
ATOM 3316 C C . SER A 1 427 ? 26.062 -14.836 -24.281 1 94.88 427 SER A C 1
ATOM 3318 O O . SER A 1 427 ? 24.891 -14.875 -24.672 1 94.88 427 SER A O 1
ATOM 3320 N N . VAL A 1 428 ? 26.422 -14.641 -23.016 1 96.75 428 VAL A N 1
ATOM 3321 C CA . VAL A 1 428 ? 25.406 -14.539 -21.953 1 96.75 428 VAL A CA 1
ATOM 3322 C C . VAL A 1 428 ? 25.391 -13.125 -21.391 1 96.75 428 VAL A C 1
ATOM 3324 O O . VAL A 1 428 ? 25.984 -12.203 -21.969 1 96.75 428 VAL A O 1
ATOM 3327 N N . GLN A 1 429 ? 24.609 -12.914 -20.359 1 96.69 429 GLN A N 1
ATOM 3328 C CA . GLN A 1 429 ? 24.359 -11.586 -19.812 1 96.69 429 GLN A CA 1
ATOM 3329 C C . GLN A 1 429 ? 25.594 -11.031 -19.109 1 96.69 429 GLN A C 1
ATOM 3331 O O . GLN A 1 429 ? 26.406 -11.789 -18.578 1 96.69 429 GLN A O 1
ATOM 3336 N N . ASN A 1 430 ? 25.703 -9.688 -19.094 1 96.94 430 ASN A N 1
ATOM 3337 C CA . ASN A 1 430 ? 26.828 -8.992 -18.469 1 96.94 430 ASN A CA 1
ATOM 3338 C C . ASN A 1 430 ? 26.375 -7.688 -17.812 1 96.94 430 ASN A C 1
ATOM 3340 O O . ASN A 1 430 ? 25.219 -7.281 -17.953 1 96.94 430 ASN A O 1
ATOM 3344 N N . TYR A 1 431 ? 27.172 -7.168 -16.922 1 94.81 431 TYR A N 1
ATOM 3345 C CA . TYR A 1 431 ? 26.844 -5.918 -16.25 1 94.81 431 TYR A CA 1
ATOM 3346 C C . TYR A 1 431 ? 28.094 -5.262 -15.664 1 94.81 431 TYR A C 1
ATOM 3348 O O . TYR A 1 431 ? 29.188 -5.82 -15.75 1 94.81 431 TYR A O 1
ATOM 3356 N N . LEU A 1 432 ? 27.891 -4.078 -15.141 1 94.5 432 LEU A N 1
ATOM 3357 C CA . LEU A 1 432 ? 28.906 -3.404 -14.344 1 94.5 432 LEU A CA 1
ATOM 3358 C C . LEU A 1 432 ? 28.953 -3.977 -12.93 1 94.5 432 LEU A C 1
ATOM 3360 O O . LEU A 1 432 ? 27.953 -3.955 -12.211 1 94.5 432 LEU A O 1
ATOM 3364 N N . CYS A 1 433 ? 30.062 -4.527 -12.586 1 92.06 433 CYS A N 1
ATOM 3365 C CA . CYS A 1 433 ? 30.203 -5.109 -11.258 1 92.06 433 CYS A CA 1
ATOM 3366 C C . CYS A 1 433 ? 30.766 -4.086 -10.273 1 92.06 433 CYS A C 1
ATOM 3368 O O . CYS A 1 433 ? 31.906 -3.658 -10.391 1 92.06 433 CYS A O 1
ATOM 3370 N N . TYR A 1 434 ? 30 -3.725 -9.328 1 88 434 TYR A N 1
ATOM 3371 C CA . TYR A 1 434 ? 30.359 -2.701 -8.352 1 88 434 TYR A CA 1
ATOM 3372 C C . TYR A 1 434 ? 31.578 -3.131 -7.543 1 88 434 TYR A C 1
ATOM 3374 O O . TYR A 1 434 ? 32.531 -2.355 -7.371 1 88 434 TYR A O 1
ATOM 3382 N N . SER A 1 435 ? 31.594 -4.371 -6.992 1 84.19 435 SER A N 1
ATOM 3383 C CA . SER A 1 435 ? 32.656 -4.828 -6.086 1 84.19 435 SER A CA 1
ATOM 3384 C C . SER A 1 435 ? 34 -4.781 -6.75 1 84.19 435 SER A C 1
ATOM 3386 O O . SER A 1 435 ? 34.969 -4.27 -6.168 1 84.19 435 SER A O 1
ATOM 3388 N N . THR A 1 436 ? 34.062 -5.23 -7.984 1 88.38 436 THR A N 1
ATOM 3389 C CA . THR A 1 436 ? 35.312 -5.242 -8.695 1 88.38 436 THR A CA 1
ATOM 3390 C C . THR A 1 436 ? 35.719 -3.832 -9.117 1 88.38 436 THR A C 1
ATOM 3392 O O . THR A 1 436 ? 36.906 -3.49 -9.109 1 88.38 436 THR A O 1
ATOM 3395 N N . SER A 1 437 ? 34.75 -3.012 -9.445 1 91 437 SER A N 1
ATOM 3396 C CA . SER A 1 437 ? 35.031 -1.624 -9.797 1 91 437 SER A CA 1
ATOM 3397 C C . SER A 1 437 ? 35.531 -0.842 -8.594 1 91 437 SER A C 1
ATOM 3399 O O . SER A 1 437 ? 36.5 -0.065 -8.703 1 91 437 SER A O 1
ATOM 3401 N N . ALA A 1 438 ? 34.875 -1.054 -7.504 1 87 438 ALA A N 1
ATOM 3402 C CA . ALA A 1 438 ? 35.312 -0.383 -6.273 1 87 438 ALA A CA 1
ATOM 3403 C C . ALA A 1 438 ? 36.719 -0.783 -5.883 1 87 438 ALA A C 1
ATOM 3405 O O . ALA A 1 438 ? 37.5 0.06 -5.453 1 87 438 ALA A O 1
ATOM 3406 N N . LEU A 1 439 ? 37 -2.031 -6.031 1 84.69 439 LEU A N 1
ATOM 3407 C CA . LEU A 1 439 ? 38.344 -2.516 -5.758 1 84.69 439 LEU A CA 1
ATOM 3408 C C . LEU A 1 439 ? 39.344 -1.872 -6.699 1 84.69 439 LEU A C 1
ATOM 3410 O O . LEU A 1 439 ? 40.438 -1.49 -6.277 1 84.69 439 LEU A O 1
ATOM 3414 N N . TYR A 1 440 ? 39.031 -1.798 -7.914 1 88.69 440 TYR A N 1
ATOM 3415 C CA . TYR A 1 440 ? 39.875 -1.193 -8.922 1 88.69 440 TYR A CA 1
ATOM 3416 C C . TYR A 1 440 ? 40.219 0.247 -8.562 1 88.69 440 TYR A C 1
ATOM 3418 O O . TYR A 1 440 ? 41.375 0.645 -8.602 1 88.69 440 TYR A O 1
ATOM 3426 N N . TYR A 1 441 ? 39.25 1.04 -8.094 1 86 441 TYR A N 1
ATOM 3427 C CA . TYR A 1 441 ? 39.438 2.439 -7.738 1 86 441 TYR A CA 1
ATOM 3428 C C . TYR A 1 441 ? 40.219 2.564 -6.434 1 86 441 TYR A C 1
ATOM 3430 O O . TYR A 1 441 ? 41.094 3.443 -6.297 1 86 441 TYR A O 1
ATOM 3438 N N . LYS A 1 442 ? 39.938 1.691 -5.508 1 81.69 442 LYS A N 1
ATOM 3439 C CA . LYS A 1 442 ? 40.625 1.731 -4.219 1 81.69 442 LYS A CA 1
ATOM 3440 C C . LYS A 1 442 ? 42.125 1.403 -4.367 1 81.69 442 LYS A C 1
ATOM 3442 O O . LYS A 1 442 ? 42.938 1.876 -3.586 1 81.69 442 LYS A O 1
ATOM 3447 N N . CYS A 1 443 ? 42.406 0.583 -5.375 1 80.38 443 CYS A N 1
ATOM 3448 C CA . CYS A 1 443 ? 43.781 0.232 -5.637 1 80.38 443 CYS A CA 1
ATOM 3449 C C . CYS A 1 443 ? 44.469 1.301 -6.48 1 80.38 443 CYS A C 1
ATOM 3451 O O . CYS A 1 443 ? 45.625 1.147 -6.863 1 80.38 443 CYS A O 1
ATOM 3453 N N . GLY A 1 444 ? 43.719 2.352 -6.773 1 78 444 GLY A N 1
ATOM 3454 C CA . GLY A 1 444 ? 44.281 3.477 -7.488 1 78 444 GLY A CA 1
ATOM 3455 C C . GLY A 1 444 ? 44.062 3.422 -8.984 1 78 444 GLY A C 1
ATOM 3456 O O . GLY A 1 444 ? 44.688 4.152 -9.75 1 78 444 GLY A O 1
ATOM 3457 N N . GLY A 1 445 ? 43.281 2.5 -9.32 1 82.44 445 GLY A N 1
ATOM 3458 C CA . GLY A 1 445 ? 42.969 2.393 -10.742 1 82.44 445 GLY A CA 1
ATOM 3459 C C . GLY A 1 445 ? 42 3.445 -11.227 1 82.44 445 GLY A C 1
ATOM 3460 O O . GLY A 1 445 ? 41.188 3.951 -10.453 1 82.44 445 GLY A O 1
ATOM 3461 N N . SER A 1 446 ? 42.25 4.016 -12.359 1 79.75 446 SER A N 1
ATOM 3462 C CA . SER A 1 446 ? 41.312 4.93 -12.992 1 79.75 446 SER A CA 1
ATOM 3463 C C . SER A 1 446 ? 41.625 5.129 -14.469 1 79.75 446 SER A C 1
ATOM 3465 O O . SER A 1 446 ? 42.688 4.668 -14.953 1 79.75 446 SER A O 1
ATOM 3467 N N . GLY A 1 447 ? 40.656 5.461 -15.219 1 83.88 447 GLY A N 1
ATOM 3468 C CA . GLY A 1 447 ? 40.906 5.863 -16.594 1 83.88 447 GLY A CA 1
ATOM 3469 C C . GLY A 1 447 ? 40.281 4.93 -17.625 1 83.88 447 GLY A C 1
ATOM 3470 O O . GLY A 1 447 ? 40.188 3.727 -17.375 1 83.88 447 GLY A O 1
ATOM 3471 N N . ARG A 1 448 ? 40 5.398 -18.719 1 88.38 448 ARG A N 1
ATOM 3472 C CA . ARG A 1 448 ? 39.375 4.668 -19.812 1 88.38 448 ARG A CA 1
ATOM 3473 C C . ARG A 1 448 ? 40.375 3.82 -20.578 1 88.38 448 ARG A C 1
ATOM 3475 O O . ARG A 1 448 ? 40.062 2.746 -21.078 1 88.38 448 ARG A O 1
ATOM 3482 N N . ARG A 1 449 ? 41.594 4.262 -20.594 1 88 449 ARG A N 1
ATOM 3483 C CA . ARG A 1 449 ? 42.656 3.51 -21.281 1 88 449 ARG A CA 1
ATOM 3484 C C . ARG A 1 449 ? 42.938 2.201 -20.562 1 88 449 ARG A C 1
ATOM 3486 O O . ARG A 1 449 ? 43.156 1.166 -21.203 1 88 449 ARG A O 1
ATOM 3493 N N . SER A 1 450 ? 43 2.33 -19.266 1 89.38 450 SER A N 1
ATOM 3494 C CA . SER A 1 450 ? 43.219 1.106 -18.5 1 89.38 450 SER A CA 1
ATOM 3495 C C . SER A 1 450 ? 42.062 0.133 -18.688 1 89.38 450 SER A C 1
ATOM 3497 O O . SER A 1 450 ? 42.281 -1.082 -18.734 1 89.38 450 SER A O 1
ATOM 3499 N N . GLY A 1 451 ? 40.906 0.7 -18.812 1 90.81 451 GLY A N 1
ATOM 3500 C CA . GLY A 1 451 ? 39.75 -0.153 -19.078 1 90.81 451 GLY A CA 1
ATOM 3501 C C . GLY A 1 451 ? 39.844 -0.869 -20.406 1 90.81 451 GLY A C 1
ATOM 3502 O O . GLY A 1 451 ? 39.469 -2.033 -20.516 1 90.81 451 GLY A O 1
ATOM 3503 N N . PHE A 1 452 ? 40.375 -0.189 -21.344 1 92.94 452 PHE A N 1
ATOM 3504 C CA . PHE A 1 452 ? 40.531 -0.768 -22.672 1 92.94 452 PHE A CA 1
ATOM 3505 C C . PHE A 1 452 ? 41.562 -1.895 -22.641 1 92.94 452 PHE A C 1
ATOM 3507 O O . PHE A 1 452 ? 41.375 -2.936 -23.266 1 92.94 452 PHE A O 1
ATOM 3514 N N . VAL A 1 453 ? 42.594 -1.71 -21.891 1 92.25 453 VAL A N 1
ATOM 3515 C CA . VAL A 1 453 ? 43.625 -2.725 -21.75 1 92.25 453 VAL A CA 1
ATOM 3516 C C . VAL A 1 453 ? 43.062 -3.961 -21.062 1 92.25 453 VAL A C 1
ATOM 3518 O O . VAL A 1 453 ? 43.375 -5.09 -21.438 1 92.25 453 VAL A O 1
ATOM 3521 N N . ILE A 1 454 ? 42.281 -3.738 -20.078 1 93.31 454 ILE A N 1
ATOM 3522 C CA . ILE A 1 454 ? 41.625 -4.855 -19.406 1 93.31 454 ILE A CA 1
ATOM 3523 C C . ILE A 1 454 ? 40.812 -5.66 -20.391 1 93.31 454 ILE A C 1
ATOM 3525 O O . ILE A 1 454 ? 40.844 -6.891 -20.406 1 93.31 454 ILE A O 1
ATOM 3529 N N . GLY A 1 455 ? 40.094 -4.961 -21.281 1 93.94 455 GLY A N 1
ATOM 3530 C CA . GLY A 1 455 ? 39.281 -5.633 -22.297 1 93.94 455 GLY A CA 1
ATOM 3531 C C . GLY A 1 455 ? 40.125 -6.465 -23.25 1 93.94 455 GLY A C 1
ATOM 3532 O O . GLY A 1 455 ? 39.75 -7.582 -23.609 1 93.94 455 GLY A O 1
ATOM 3533 N N . LEU A 1 456 ? 41.281 -6 -23.562 1 94 456 LEU A N 1
ATOM 3534 C CA . LEU A 1 456 ? 42.188 -6.703 -24.469 1 94 456 LEU A CA 1
ATOM 3535 C C . LEU A 1 456 ? 42.781 -7.949 -23.797 1 94 456 LEU A C 1
ATOM 3537 O O . LEU A 1 456 ? 42.938 -8.984 -24.453 1 94 456 LEU A O 1
ATOM 3541 N N . ILE A 1 457 ? 43.062 -7.793 -22.547 1 92.44 457 ILE A N 1
ATOM 3542 C CA . ILE A 1 457 ? 43.594 -8.938 -21.828 1 92.44 457 ILE A CA 1
ATOM 3543 C C . ILE A 1 457 ? 42.531 -10.031 -21.719 1 92.44 457 ILE A C 1
ATOM 3545 O O . ILE A 1 457 ? 42.844 -11.211 -21.891 1 92.44 457 ILE A O 1
ATOM 3549 N N . LEU A 1 458 ? 41.344 -9.625 -21.422 1 92.88 458 LEU A N 1
ATOM 3550 C CA . LEU A 1 458 ? 40.25 -10.602 -21.344 1 92.88 458 LEU A CA 1
ATOM 3551 C C . LEU A 1 458 ? 40.031 -11.273 -22.688 1 92.88 458 LEU A C 1
ATOM 3553 O O . LEU A 1 458 ? 39.781 -12.477 -22.75 1 92.88 458 LEU A O 1
ATOM 3557 N N . LEU A 1 459 ? 40.125 -10.5 -23.734 1 91.69 459 LEU A N 1
ATOM 3558 C CA . LEU A 1 459 ? 39.969 -11.047 -25.078 1 91.69 459 LEU A CA 1
ATOM 3559 C C . LEU A 1 459 ? 41.125 -12.023 -25.391 1 91.69 459 LEU A C 1
ATOM 3561 O O . LEU A 1 459 ? 40.906 -13.039 -26.047 1 91.69 459 LEU A O 1
ATOM 3565 N N . PHE A 1 460 ? 42.25 -11.711 -24.875 1 89.69 460 PHE A N 1
ATOM 3566 C CA . PHE A 1 460 ? 43.406 -12.602 -25.031 1 89.69 460 PHE A CA 1
ATOM 3567 C C . PHE A 1 460 ? 43.125 -13.953 -24.375 1 89.69 460 PHE A C 1
ATOM 3569 O O . PHE A 1 460 ? 43.406 -15 -24.969 1 89.69 460 PHE A O 1
ATOM 3576 N N . PHE A 1 461 ? 42.656 -13.906 -23.234 1 88.94 461 PHE A N 1
ATOM 3577 C CA . PHE A 1 461 ? 42.375 -15.148 -22.5 1 88.94 461 PHE A CA 1
ATOM 3578 C C . PHE A 1 461 ? 41.219 -15.898 -23.141 1 88.94 461 PHE A C 1
ATOM 3580 O O . PHE A 1 461 ? 41.094 -17.109 -22.953 1 88.94 461 PHE A O 1
ATOM 3587 N N . PHE A 1 462 ? 40.312 -15.188 -23.812 1 89.31 462 PHE A N 1
ATOM 3588 C CA . PHE A 1 462 ? 39.281 -15.836 -24.578 1 89.31 462 PHE A CA 1
ATOM 3589 C C . PHE A 1 462 ? 39.875 -16.781 -25.625 1 89.31 462 PHE A C 1
ATOM 3591 O O . PHE A 1 462 ? 39.344 -17.875 -25.859 1 89.31 462 PHE A O 1
ATOM 3598 N N . PHE A 1 463 ? 41 -16.453 -26.188 1 84.56 463 PHE A N 1
ATOM 3599 C CA . PHE A 1 463 ? 41.625 -17.234 -27.234 1 84.56 463 PHE A CA 1
ATOM 3600 C C . PHE A 1 463 ? 42.469 -18.375 -26.641 1 84.56 463 PHE A C 1
ATOM 3602 O O . PHE A 1 463 ? 42.5 -19.469 -27.203 1 84.56 463 PHE A O 1
ATOM 3609 N N . VAL A 1 464 ? 43 -18.141 -25.406 1 77.12 464 VAL A N 1
ATOM 3610 C CA . VAL A 1 464 ? 43.906 -19.125 -24.828 1 77.12 464 VAL A CA 1
ATOM 3611 C C . VAL A 1 464 ? 43.188 -19.859 -23.688 1 77.12 464 VAL A C 1
ATOM 3613 O O . VAL A 1 464 ? 43.594 -20.984 -23.328 1 77.12 464 VAL A O 1
ATOM 3616 N N . GLY A 1 465 ? 42.188 -19.391 -23.203 1 67.62 465 GLY A N 1
ATOM 3617 C CA . GLY A 1 465 ? 41.562 -19.656 -21.922 1 67.62 465 GLY A CA 1
ATOM 3618 C C . GLY A 1 465 ? 41.188 -21.125 -21.75 1 67.62 465 GLY A C 1
ATOM 3619 O O . GLY A 1 465 ? 41.594 -21.766 -20.781 1 67.62 465 GLY A O 1
ATOM 3620 N N . PRO A 1 466 ? 40.531 -21.844 -22.594 1 68.62 466 PRO A N 1
ATOM 3621 C CA . PRO A 1 466 ? 40.031 -23.172 -22.297 1 68.62 466 PRO A CA 1
ATOM 3622 C C . PRO A 1 466 ? 41.125 -24.188 -22.016 1 68.62 466 PRO A C 1
ATOM 3624 O O . PRO A 1 466 ? 40.969 -25.109 -21.234 1 68.62 466 PRO A O 1
ATOM 3627 N N . SER A 1 467 ? 42.281 -23.969 -22.453 1 73.75 467 SER A N 1
ATOM 3628 C CA . SER A 1 467 ? 43.375 -24.906 -22.25 1 73.75 467 SER A CA 1
ATOM 3629 C C . SER A 1 467 ? 44.031 -24.703 -20.875 1 73.75 467 SER A C 1
ATOM 3631 O O . SER A 1 467 ? 44.594 -25.625 -20.312 1 73.75 467 SER A O 1
ATOM 3633 N N . ALA A 1 468 ? 43.844 -23.562 -20.297 1 74.5 468 ALA A N 1
ATOM 3634 C CA . ALA A 1 468 ? 44.469 -23.234 -19.031 1 74.5 468 ALA A CA 1
ATOM 3635 C C . ALA A 1 468 ? 43.688 -23.844 -17.859 1 74.5 468 ALA A C 1
ATOM 3637 O O . ALA A 1 468 ? 44.25 -24.047 -16.781 1 74.5 468 ALA A O 1
ATOM 3638 N N . VAL A 1 469 ? 42.531 -24.281 -18.125 1 77.62 469 VAL A N 1
ATOM 3639 C CA . VAL A 1 469 ? 41.656 -24.75 -17.047 1 77.62 469 VAL A CA 1
ATOM 3640 C C . VAL A 1 469 ? 42.094 -26.141 -16.594 1 77.62 469 VAL A C 1
ATOM 3642 O O . VAL A 1 469 ? 41.938 -26.484 -15.422 1 77.62 469 VAL A O 1
ATOM 3645 N N . SER A 1 470 ? 42.719 -26.875 -17.469 1 79.56 470 SER A N 1
ATOM 3646 C CA . SER A 1 470 ? 43.125 -28.234 -17.141 1 79.56 470 SER A CA 1
ATOM 3647 C C . SER A 1 470 ? 44.219 -28.25 -16.078 1 79.56 470 SER A C 1
ATOM 3649 O O . SER A 1 470 ? 44.438 -29.266 -15.398 1 79.56 470 SER A O 1
ATOM 3651 N N . HIS A 1 471 ? 44.781 -27.078 -15.852 1 81.56 471 HIS A N 1
ATOM 3652 C CA . HIS A 1 471 ? 45.906 -27.047 -14.906 1 81.56 471 HIS A CA 1
ATOM 3653 C C . HIS A 1 471 ? 45.469 -26.484 -13.555 1 81.56 471 HIS A C 1
ATOM 3655 O O . HIS A 1 471 ? 46.25 -26.422 -12.609 1 81.56 471 HIS A O 1
ATOM 3661 N N . LEU A 1 472 ? 44.219 -26.25 -13.461 1 86.31 472 LEU A N 1
ATOM 3662 C CA . LEU A 1 472 ? 43.719 -25.672 -12.219 1 86.31 472 LEU A CA 1
ATOM 3663 C C . LEU A 1 472 ? 43.156 -26.766 -11.32 1 86.31 472 LEU A C 1
ATOM 3665 O O . LEU A 1 472 ? 42.406 -27.625 -11.781 1 86.31 472 LEU A O 1
ATOM 3669 N N . PRO A 1 473 ? 43.562 -26.797 -10.102 1 91.31 473 PRO A N 1
ATOM 3670 C CA . PRO A 1 473 ? 42.969 -27.75 -9.164 1 91.31 473 PRO A CA 1
ATOM 3671 C C . PRO A 1 473 ? 41.5 -27.422 -8.867 1 91.31 473 PRO A C 1
ATOM 3673 O O . PRO A 1 473 ? 41.125 -26.234 -8.766 1 91.31 473 PRO A O 1
ATOM 3676 N N . ARG A 1 474 ? 40.719 -28.375 -8.664 1 92.25 474 ARG A N 1
ATOM 3677 C CA . ARG A 1 474 ? 39.281 -28.219 -8.391 1 92.25 474 ARG A CA 1
ATOM 3678 C C . ARG A 1 474 ? 39.062 -27.516 -7.047 1 92.25 474 ARG A C 1
ATOM 3680 O O . ARG A 1 474 ? 38.062 -26.844 -6.852 1 92.25 474 ARG A O 1
ATOM 3687 N N . CYS A 1 475 ? 40 -27.672 -6.137 1 93.06 475 CYS A N 1
ATOM 3688 C CA . CYS A 1 475 ? 39.812 -27.094 -4.809 1 93.06 475 CYS A CA 1
ATOM 3689 C C . CYS A 1 475 ? 39.812 -25.562 -4.871 1 93.06 475 CYS A C 1
ATOM 3691 O O . CYS A 1 475 ? 39.156 -24.922 -4.043 1 93.06 475 CYS A O 1
ATOM 3693 N N . MET A 1 476 ? 40.469 -25.031 -5.84 1 91.56 476 MET A N 1
ATOM 3694 C CA . MET A 1 476 ? 40.469 -23.578 -6.004 1 91.56 476 MET A CA 1
ATOM 3695 C C . MET A 1 476 ? 39.062 -23.109 -6.426 1 91.56 476 MET A C 1
ATOM 3697 O O . MET A 1 476 ? 38.531 -22.156 -5.855 1 91.56 476 MET A O 1
ATOM 3701 N N . ALA A 1 477 ? 38.531 -23.797 -7.441 1 90.06 477 ALA A N 1
ATOM 3702 C CA . ALA A 1 477 ? 37.188 -23.453 -7.926 1 90.06 477 ALA A CA 1
ATOM 3703 C C . ALA A 1 477 ? 36.156 -23.609 -6.824 1 90.06 477 ALA A C 1
ATOM 3705 O O . ALA A 1 477 ? 35.281 -22.734 -6.652 1 90.06 477 ALA A O 1
ATOM 3706 N N . GLY A 1 478 ? 36.25 -24.656 -6.113 1 93.56 478 GLY A N 1
ATOM 3707 C CA . GLY A 1 478 ? 35.312 -24.875 -4.996 1 93.56 478 GLY A CA 1
ATOM 3708 C C . GLY A 1 478 ? 35.469 -23.812 -3.91 1 93.56 478 GLY A C 1
ATOM 3709 O O . GLY A 1 478 ? 34.469 -23.359 -3.346 1 93.56 478 GLY A O 1
ATOM 3710 N N . CYS A 1 479 ? 36.656 -23.453 -3.676 1 93.88 479 CYS A N 1
ATOM 3711 C CA . CYS A 1 479 ? 36.938 -22.469 -2.639 1 93.88 479 CYS A CA 1
ATOM 3712 C C . CYS A 1 479 ? 36.312 -21.109 -2.998 1 93.88 479 CYS A C 1
ATOM 3714 O O . CYS A 1 479 ? 35.656 -20.484 -2.172 1 93.88 479 CYS A O 1
ATOM 3716 N N . VAL A 1 480 ? 36.5 -20.703 -4.184 1 91.31 480 VAL A N 1
ATOM 3717 C CA . VAL A 1 480 ? 35.969 -19.406 -4.629 1 91.31 480 VAL A CA 1
ATOM 3718 C C . VAL A 1 480 ? 34.469 -19.406 -4.531 1 91.31 480 VAL A C 1
ATOM 3720 O O . VAL A 1 480 ? 33.875 -18.469 -3.975 1 91.31 480 VAL A O 1
ATOM 3723 N N . MET A 1 481 ? 33.875 -20.391 -4.965 1 94 481 MET A N 1
ATOM 3724 C CA . MET A 1 481 ? 32.406 -20.453 -5.012 1 94 481 MET A CA 1
ATOM 3725 C C . MET A 1 481 ? 31.828 -20.594 -3.607 1 94 481 MET A C 1
ATOM 3727 O O . MET A 1 481 ? 30.812 -19.969 -3.287 1 94 481 MET A O 1
ATOM 3731 N N . MET A 1 482 ? 32.5 -21.422 -2.805 1 95 482 MET A N 1
ATOM 3732 C CA . MET A 1 482 ? 32 -21.594 -1.438 1 95 482 MET A CA 1
ATOM 3733 C C . MET A 1 482 ? 32.125 -20.297 -0.649 1 95 482 MET A C 1
ATOM 3735 O O . MET A 1 482 ? 31.266 -19.938 0.141 1 95 482 MET A O 1
ATOM 3739 N N . HIS A 1 483 ? 33.188 -19.625 -0.91 1 93.25 483 HIS A N 1
ATOM 3740 C CA . HIS A 1 483 ? 33.406 -18.344 -0.245 1 93.25 483 HIS A CA 1
ATOM 3741 C C . HIS A 1 483 ? 32.375 -17.312 -0.708 1 93.25 483 HIS A C 1
ATOM 3743 O O . HIS A 1 483 ? 31.734 -16.641 0.114 1 93.25 483 HIS A O 1
ATOM 3749 N N . LEU A 1 484 ? 32.219 -17.188 -1.963 1 90.25 484 LEU A N 1
ATOM 3750 C CA . LEU A 1 484 ? 31.25 -16.234 -2.518 1 90.25 484 LEU A CA 1
ATOM 3751 C C . LEU A 1 484 ? 29.828 -16.594 -2.105 1 90.25 484 LEU A C 1
ATOM 3753 O O . LEU A 1 484 ? 29.031 -15.719 -1.78 1 90.25 484 LEU A O 1
ATOM 3757 N N . GLY A 1 485 ? 29.5 -17.859 -2.186 1 93.56 485 GLY A N 1
ATOM 3758 C CA . GLY A 1 485 ? 28.188 -18.312 -1.766 1 93.56 485 GLY A CA 1
ATOM 3759 C C . GLY A 1 485 ? 27.891 -18 -0.313 1 93.56 485 GLY A C 1
ATOM 3760 O O . GLY A 1 485 ? 26.797 -17.531 0.011 1 93.56 485 GLY A O 1
ATOM 3761 N N . TRP A 1 486 ? 28.859 -18.172 0.455 1 93.06 486 TRP A N 1
ATOM 3762 C CA . TRP A 1 486 ? 28.688 -17.891 1.876 1 93.06 486 TRP A CA 1
ATOM 3763 C C . TRP A 1 486 ? 28.531 -16.391 2.119 1 93.06 486 TRP A C 1
ATOM 3765 O O . TRP A 1 486 ? 27.719 -15.977 2.945 1 93.06 486 TRP A O 1
ATOM 3775 N N . ASP A 1 487 ? 29.281 -15.672 1.472 1 90.88 487 ASP A N 1
ATOM 3776 C CA . ASP A 1 487 ? 29.219 -14.219 1.61 1 90.88 487 ASP A CA 1
ATOM 3777 C C . ASP A 1 487 ? 27.828 -13.695 1.204 1 90.88 487 ASP A C 1
ATOM 3779 O O . ASP A 1 487 ? 27.281 -12.82 1.867 1 90.88 487 ASP A O 1
ATOM 3783 N N . LEU A 1 488 ? 27.344 -14.211 0.167 1 91.31 488 LEU A N 1
ATOM 3784 C CA . LEU A 1 488 ? 26.031 -13.797 -0.306 1 91.31 488 LEU A CA 1
ATOM 3785 C C . LEU A 1 488 ? 24.938 -14.227 0.667 1 91.31 488 LEU A C 1
ATOM 3787 O O . LEU A 1 488 ? 24.016 -13.461 0.948 1 91.31 488 LEU A O 1
ATOM 3791 N N . LEU A 1 489 ? 25.094 -15.43 1.21 1 94.12 489 LEU A N 1
ATOM 3792 C CA . LEU A 1 489 ? 24.125 -15.938 2.174 1 94.12 489 LEU A CA 1
ATOM 3793 C C . LEU A 1 489 ? 24.141 -15.109 3.453 1 94.12 489 LEU A C 1
ATOM 3795 O O . LEU A 1 489 ? 23.094 -14.773 3.996 1 94.12 489 LEU A O 1
ATOM 3799 N N . LYS A 1 490 ? 25.328 -14.82 3.881 1 93.12 490 LYS A N 1
ATOM 3800 C CA . LYS A 1 490 ? 25.469 -14.023 5.098 1 93.12 490 LYS A CA 1
ATOM 3801 C C . LYS A 1 490 ? 24.891 -12.617 4.906 1 93.12 490 LYS A C 1
ATOM 3803 O O . LYS A 1 490 ? 24.203 -12.102 5.781 1 93.12 490 LYS A O 1
ATOM 3808 N N . GLU A 1 491 ? 25.172 -12.094 3.85 1 89 491 GLU A N 1
ATOM 3809 C CA . GLU A 1 491 ? 24.688 -10.75 3.541 1 89 491 GLU A CA 1
ATOM 3810 C C . GLU A 1 491 ? 23.156 -10.727 3.492 1 89 491 GLU A C 1
ATOM 3812 O O . GLU A 1 491 ? 22.531 -9.773 3.965 1 89 491 GLU A O 1
ATOM 3817 N N . ALA A 1 492 ? 22.578 -11.703 2.953 1 91.56 492 ALA A N 1
ATOM 3818 C CA . ALA A 1 492 ? 21.125 -11.719 2.738 1 91.56 492 ALA A CA 1
ATOM 3819 C C . ALA A 1 492 ? 20.391 -12.188 3.988 1 91.56 492 ALA A C 1
ATOM 3821 O O . ALA A 1 492 ? 19.391 -11.594 4.387 1 91.56 492 ALA A O 1
ATOM 3822 N N . LEU A 1 493 ? 20.922 -13.234 4.703 1 92.56 493 LEU A N 1
ATOM 3823 C CA . LEU A 1 493 ? 20.125 -13.898 5.738 1 92.56 493 LEU A CA 1
ATOM 3824 C C . LEU A 1 493 ? 20.562 -13.453 7.129 1 92.56 493 LEU A C 1
ATOM 3826 O O . LEU A 1 493 ? 19.781 -13.484 8.07 1 92.56 493 LEU A O 1
ATOM 3830 N N . ILE A 1 494 ? 21.828 -12.977 7.254 1 90.88 494 ILE A N 1
ATOM 3831 C CA . ILE A 1 494 ? 22.328 -12.711 8.602 1 90.88 494 ILE A CA 1
ATOM 3832 C C . ILE A 1 494 ? 22.469 -11.203 8.805 1 90.88 494 ILE A C 1
ATOM 3834 O O . ILE A 1 494 ? 21.953 -10.648 9.781 1 90.88 494 ILE A O 1
ATOM 3838 N N . ASP A 1 495 ? 23.047 -10.562 7.91 1 86.69 495 ASP A N 1
ATOM 3839 C CA . ASP A 1 495 ? 23.328 -9.141 8.078 1 86.69 495 ASP A CA 1
ATOM 3840 C C . ASP A 1 495 ? 22.047 -8.305 8.023 1 86.69 495 ASP A C 1
ATOM 3842 O O . ASP A 1 495 ? 22.031 -7.164 8.492 1 86.69 495 ASP A O 1
ATOM 3846 N N . THR A 1 496 ? 21 -8.836 7.492 1 84.25 496 THR A N 1
ATOM 3847 C CA . THR A 1 496 ? 19.766 -8.086 7.293 1 84.25 496 THR A CA 1
ATOM 3848 C C . THR A 1 496 ? 18.906 -8.094 8.562 1 84.25 496 THR A C 1
ATOM 3850 O O . THR A 1 496 ? 17.922 -7.367 8.656 1 84.25 496 THR A O 1
ATOM 3853 N N . TYR A 1 497 ? 19.281 -8.773 9.578 1 82.81 497 TYR A N 1
ATOM 3854 C CA . TYR A 1 497 ? 18.484 -8.922 10.797 1 82.81 497 TYR A CA 1
ATOM 3855 C C . TYR A 1 497 ? 18.344 -7.586 11.516 1 82.81 497 TYR A C 1
ATOM 3857 O O . TYR A 1 497 ? 17.312 -7.328 12.148 1 82.81 497 TYR A O 1
ATOM 3865 N N . VAL A 1 498 ? 19.312 -6.684 11.391 1 74.38 498 VAL A N 1
ATOM 3866 C CA . VAL A 1 498 ? 19.281 -5.43 12.141 1 74.38 498 VAL A CA 1
ATOM 3867 C C . VAL A 1 498 ? 18.656 -4.332 11.273 1 74.38 498 VAL A C 1
ATOM 3869 O O . VAL A 1 498 ? 18.141 -3.342 11.797 1 74.38 498 VAL A O 1
ATOM 3872 N N . GLN A 1 499 ? 18.578 -4.574 10.047 1 75.94 499 GLN A N 1
ATOM 3873 C CA . GLN A 1 499 ? 18.188 -3.492 9.148 1 75.94 499 GLN A CA 1
ATOM 3874 C C . GLN A 1 499 ? 16.719 -3.621 8.734 1 75.94 499 GLN A C 1
ATOM 3876 O O . GLN A 1 499 ? 16.094 -2.633 8.367 1 75.94 499 GLN A O 1
ATOM 3881 N N . LEU A 1 500 ? 16.203 -4.859 8.727 1 82 500 LEU A N 1
ATOM 3882 C CA . LEU A 1 500 ? 14.875 -5.055 8.148 1 82 500 LEU A CA 1
ATOM 3883 C C . LEU A 1 500 ? 13.844 -5.316 9.242 1 82 500 LEU A C 1
ATOM 3885 O O . LEU A 1 500 ? 14.195 -5.77 10.336 1 82 500 LEU A O 1
ATOM 3889 N N . ASP A 1 501 ? 12.633 -4.906 8.945 1 79.06 501 ASP A N 1
ATOM 3890 C CA . ASP A 1 501 ? 11.508 -5.223 9.812 1 79.06 501 ASP A CA 1
ATOM 3891 C C . ASP A 1 501 ? 11.203 -6.719 9.805 1 79.06 501 ASP A C 1
ATOM 3893 O O . ASP A 1 501 ? 11.68 -7.449 8.93 1 79.06 501 ASP A O 1
ATOM 3897 N N . VAL A 1 502 ? 10.5 -7.176 10.68 1 83.12 502 VAL A N 1
ATOM 3898 C CA . VAL A 1 502 ? 10.242 -8.602 10.883 1 83.12 502 VAL A CA 1
ATOM 3899 C C . VAL A 1 502 ? 9.516 -9.172 9.664 1 83.12 502 VAL A C 1
ATOM 3901 O O . VAL A 1 502 ? 9.797 -10.297 9.242 1 83.12 502 VAL A O 1
ATOM 3904 N N . LEU A 1 503 ? 8.57 -8.438 9.125 1 84.38 503 LEU A N 1
ATOM 3905 C CA . LEU A 1 503 ? 7.84 -8.93 7.961 1 84.38 503 LEU A CA 1
ATOM 3906 C C . LEU A 1 503 ? 8.75 -8.992 6.738 1 84.38 503 LEU A C 1
ATOM 3908 O O . LEU A 1 503 ? 8.664 -9.945 5.949 1 84.38 503 LEU A O 1
ATOM 3912 N N . GLU A 1 504 ? 9.57 -8.047 6.637 1 87.56 504 GLU A N 1
ATOM 3913 C CA . GLU A 1 504 ? 10.523 -8.047 5.531 1 87.56 504 GLU A CA 1
ATOM 3914 C C . GLU A 1 504 ? 11.539 -9.18 5.676 1 87.56 504 GLU A C 1
ATOM 3916 O O . GLU A 1 504 ? 11.914 -9.812 4.688 1 87.56 504 GLU A O 1
ATOM 3921 N N . LEU A 1 505 ? 11.961 -9.461 6.93 1 89.31 505 LEU A N 1
ATOM 3922 C CA . LEU A 1 505 ? 12.891 -10.555 7.191 1 89.31 505 LEU A CA 1
ATOM 3923 C C . LEU A 1 505 ? 12.266 -11.898 6.828 1 89.31 505 LEU A C 1
ATOM 3925 O O . LEU A 1 505 ? 12.93 -12.758 6.246 1 89.31 505 LEU A O 1
ATOM 3929 N N . GLY A 1 506 ? 11.031 -12 7.195 1 91.19 506 GLY A N 1
ATOM 3930 C CA . GLY A 1 506 ? 10.32 -13.219 6.82 1 91.19 506 GLY A CA 1
ATOM 3931 C C . GLY A 1 506 ? 10.242 -13.422 5.32 1 91.19 506 GLY A C 1
ATOM 3932 O O . GLY A 1 506 ? 10.391 -14.547 4.832 1 91.19 506 GLY A O 1
ATOM 3933 N N . THR A 1 507 ? 10.031 -12.359 4.645 1 90.12 507 THR A N 1
ATOM 3934 C CA . THR A 1 507 ? 9.945 -12.43 3.191 1 90.12 507 THR A CA 1
ATOM 3935 C C . THR A 1 507 ? 11.297 -12.812 2.59 1 90.12 507 THR A C 1
ATOM 3937 O O . THR A 1 507 ? 11.359 -13.594 1.643 1 90.12 507 THR A O 1
ATOM 3940 N N . VAL A 1 508 ? 12.398 -12.289 3.121 1 93.5 508 VAL A N 1
ATOM 3941 C CA . VAL A 1 508 ? 13.742 -12.602 2.637 1 93.5 508 VAL A CA 1
ATOM 3942 C C . VAL A 1 508 ? 14.016 -14.094 2.795 1 93.5 508 VAL A C 1
ATOM 3944 O O . VAL A 1 508 ? 14.445 -14.758 1.849 1 93.5 508 VAL A O 1
ATOM 3947 N N . TRP A 1 509 ? 13.664 -14.656 3.877 1 94.75 509 TRP A N 1
ATOM 3948 C CA . TRP A 1 509 ? 13.898 -16.062 4.156 1 94.75 509 TRP A CA 1
ATOM 3949 C C . TRP A 1 509 ? 13 -16.953 3.295 1 94.75 509 TRP A C 1
ATOM 3951 O O . TRP A 1 509 ? 13.414 -18.016 2.83 1 94.75 509 TRP A O 1
ATOM 3961 N N . ALA A 1 510 ? 11.82 -16.5 3.074 1 93.5 510 ALA A N 1
ATOM 3962 C CA . ALA A 1 510 ? 10.883 -17.266 2.25 1 93.5 510 ALA A CA 1
ATOM 3963 C C . ALA A 1 510 ? 11.344 -17.312 0.797 1 93.5 510 ALA A C 1
ATOM 3965 O O . ALA A 1 510 ? 11.266 -18.359 0.148 1 93.5 510 ALA A O 1
ATOM 3966 N N . ILE A 1 511 ? 11.805 -16.219 0.343 1 92.88 511 ILE A N 1
ATOM 3967 C CA . ILE A 1 511 ? 12.281 -16.156 -1.035 1 92.88 511 ILE A CA 1
ATOM 3968 C C . ILE A 1 511 ? 13.516 -17.047 -1.189 1 92.88 511 ILE A C 1
ATOM 3970 O O . ILE A 1 511 ? 13.578 -17.891 -2.09 1 92.88 511 ILE A O 1
ATOM 3974 N N . ALA A 1 512 ? 14.484 -16.891 -0.249 1 94.75 512 ALA A N 1
ATOM 3975 C CA . ALA A 1 512 ? 15.703 -17.688 -0.289 1 94.75 512 ALA A CA 1
ATOM 3976 C C . ALA A 1 512 ? 15.391 -19.172 -0.182 1 94.75 512 ALA A C 1
ATOM 3978 O O . ALA A 1 512 ? 15.938 -19.984 -0.927 1 94.75 512 ALA A O 1
ATOM 3979 N N . GLY A 1 513 ? 14.508 -19.516 0.67 1 94.19 513 GLY A N 1
ATOM 3980 C CA . GLY A 1 513 ? 14.109 -20.906 0.836 1 94.19 513 GLY A CA 1
ATOM 3981 C C . GLY A 1 513 ? 13.414 -21.469 -0.383 1 94.19 513 GLY A C 1
ATOM 3982 O O . GLY A 1 513 ? 13.719 -22.594 -0.811 1 94.19 513 GLY A O 1
ATOM 3983 N N . THR A 1 514 ? 12.508 -20.719 -0.972 1 92.31 514 THR A N 1
ATOM 3984 C CA . THR A 1 514 ? 11.766 -21.203 -2.137 1 92.31 514 THR A CA 1
ATOM 3985 C C . THR A 1 514 ? 12.688 -21.344 -3.34 1 92.31 514 THR A C 1
ATOM 3987 O O . THR A 1 514 ? 12.562 -22.312 -4.109 1 92.31 514 THR A O 1
ATOM 3990 N N . MET A 1 515 ? 13.609 -20.453 -3.496 1 92.25 515 MET A N 1
ATOM 3991 C CA . MET A 1 515 ? 14.555 -20.547 -4.605 1 92.25 515 MET A CA 1
ATOM 3992 C C . MET A 1 515 ? 15.469 -21.766 -4.441 1 92.25 515 MET A C 1
ATOM 3994 O O . MET A 1 515 ? 15.844 -22.391 -5.43 1 92.25 515 MET A O 1
ATOM 3998 N N . THR A 1 516 ? 15.805 -22.109 -3.244 1 91.81 516 THR A N 1
ATOM 3999 C CA . THR A 1 516 ? 16.734 -23.203 -2.961 1 91.81 516 THR A CA 1
ATOM 4000 C C . THR A 1 516 ? 16.062 -24.562 -3.129 1 91.81 516 THR A C 1
ATOM 4002 O O . THR A 1 516 ? 16.625 -25.469 -3.734 1 91.81 516 THR A O 1
ATOM 4005 N N . PHE A 1 517 ? 14.789 -24.609 -2.779 1 90.62 517 PHE A N 1
ATOM 4006 C CA . PHE A 1 517 ? 14.188 -25.938 -2.688 1 90.62 517 PHE A CA 1
ATOM 4007 C C . PHE A 1 517 ? 13.188 -26.156 -3.814 1 90.62 517 PHE A C 1
ATOM 4009 O O . PHE A 1 517 ? 12.906 -27.297 -4.191 1 90.62 517 PHE A O 1
ATOM 4016 N N . TRP A 1 518 ? 12.672 -25.078 -4.383 1 87.75 518 TRP A N 1
ATOM 4017 C CA . TRP A 1 518 ? 11.625 -25.281 -5.375 1 87.75 518 TRP A CA 1
ATOM 4018 C C . TRP A 1 518 ? 12.055 -24.75 -6.738 1 87.75 518 TRP A C 1
ATOM 4020 O O . TRP A 1 518 ? 11.648 -25.281 -7.773 1 87.75 518 TRP A O 1
ATOM 4030 N N . GLY A 1 519 ? 12.812 -23.75 -6.789 1 87.62 519 GLY A N 1
ATOM 4031 C CA . GLY A 1 519 ? 13.273 -23.234 -8.07 1 87.62 519 GLY A CA 1
ATOM 4032 C C . GLY A 1 519 ? 13.383 -21.719 -8.102 1 87.62 519 GLY A C 1
ATOM 4033 O O . GLY A 1 519 ? 12.766 -21.031 -7.281 1 87.62 519 GLY A O 1
ATOM 4034 N N . MET A 1 520 ? 14.109 -21.266 -9.062 1 88.12 520 MET A N 1
ATOM 4035 C CA . MET A 1 520 ? 14.391 -19.828 -9.172 1 88.12 520 MET A CA 1
ATOM 4036 C C . MET A 1 520 ? 13.141 -19.062 -9.594 1 88.12 520 MET A C 1
ATOM 4038 O O . MET A 1 520 ? 12.844 -18 -9.047 1 88.12 520 MET A O 1
ATOM 4042 N N . ASN A 1 521 ? 12.406 -19.562 -10.547 1 84.5 521 ASN A N 1
ATOM 4043 C CA . ASN A 1 521 ? 11.203 -18.906 -11.031 1 84.5 521 ASN A CA 1
ATOM 4044 C C . ASN A 1 521 ? 10.141 -18.797 -9.938 1 84.5 521 ASN A C 1
ATOM 4046 O O . ASN A 1 521 ? 9.5 -17.75 -9.781 1 84.5 521 ASN A O 1
ATOM 4050 N N . GLN A 1 522 ? 10.008 -19.875 -9.203 1 84.12 522 GLN A N 1
ATOM 4051 C CA . GLN A 1 522 ? 9.031 -19.891 -8.117 1 84.12 522 GLN A CA 1
ATOM 4052 C C . GLN A 1 522 ? 9.414 -18.922 -7.004 1 84.12 522 GLN A C 1
ATOM 4054 O O . GLN A 1 522 ? 8.555 -18.281 -6.414 1 84.12 522 GLN A O 1
ATOM 4059 N N . GLY A 1 523 ? 10.703 -18.859 -6.785 1 87.06 523 GLY A N 1
ATOM 4060 C CA . GLY A 1 523 ? 11.156 -17.953 -5.754 1 87.06 523 GLY A CA 1
ATOM 4061 C C . GLY A 1 523 ? 10.883 -16.5 -6.078 1 87.06 523 GLY A C 1
ATOM 4062 O O . GLY A 1 523 ? 10.461 -15.727 -5.211 1 87.06 523 GLY A O 1
ATOM 4063 N N . LEU A 1 524 ? 11.031 -16.141 -7.277 1 85.5 524 LEU A N 1
ATOM 4064 C CA . LEU A 1 524 ? 10.789 -14.766 -7.691 1 85.5 524 LEU A CA 1
ATOM 4065 C C . LEU A 1 524 ? 9.297 -14.445 -7.652 1 85.5 524 LEU A C 1
ATOM 4067 O O . LEU A 1 524 ? 8.906 -13.336 -7.262 1 85.5 524 LEU A O 1
ATOM 4071 N N . ALA A 1 525 ? 8.484 -15.367 -8.055 1 81.19 525 ALA A N 1
ATOM 4072 C CA . ALA A 1 525 ? 7.035 -15.172 -8.039 1 81.19 525 ALA A CA 1
ATOM 4073 C C . ALA A 1 525 ? 6.523 -15.016 -6.609 1 81.19 525 ALA A C 1
ATOM 4075 O O . ALA A 1 525 ? 5.727 -14.117 -6.324 1 81.19 525 ALA A O 1
ATOM 4076 N N . VAL A 1 526 ? 7.004 -15.922 -5.781 1 83.44 526 VAL A N 1
ATOM 4077 C CA . VAL A 1 526 ? 6.617 -15.859 -4.375 1 83.44 526 VAL A CA 1
ATOM 4078 C C . VAL A 1 526 ? 7.129 -14.562 -3.758 1 83.44 526 VAL A C 1
ATOM 4080 O O . VAL A 1 526 ? 6.449 -13.945 -2.928 1 83.44 526 VAL A O 1
ATOM 4083 N N . GLY A 1 527 ? 8.328 -14.195 -4.129 1 84 527 GLY A N 1
ATOM 4084 C CA . GLY A 1 527 ? 8.883 -12.945 -3.641 1 84 527 GLY A CA 1
ATOM 4085 C C . GLY A 1 527 ? 8.055 -11.734 -4.012 1 84 527 GLY A C 1
ATOM 4086 O O . GLY A 1 527 ? 7.797 -10.867 -3.17 1 84 527 GLY A O 1
ATOM 4087 N N . ALA A 1 528 ? 7.586 -11.68 -5.207 1 80.12 528 ALA A N 1
ATOM 4088 C CA . ALA A 1 528 ? 6.746 -10.57 -5.656 1 80.12 528 ALA A CA 1
ATOM 4089 C C . ALA A 1 528 ? 5.43 -10.531 -4.887 1 80.12 528 ALA A C 1
ATOM 4091 O O . ALA A 1 528 ? 4.988 -9.461 -4.445 1 80.12 528 ALA A O 1
ATOM 4092 N N . LEU A 1 529 ? 4.852 -11.68 -4.688 1 79.69 529 LEU A N 1
ATOM 4093 C CA . LEU A 1 529 ? 3.59 -11.781 -3.959 1 79.69 529 LEU A CA 1
ATOM 4094 C C . LEU A 1 529 ? 3.764 -11.367 -2.504 1 79.69 529 LEU A C 1
ATOM 4096 O O . LEU A 1 529 ? 2.965 -10.586 -1.978 1 79.69 529 LEU A O 1
ATOM 4100 N N . LEU A 1 530 ? 4.805 -11.883 -1.957 1 82.75 530 LEU A N 1
ATOM 4101 C CA . LEU A 1 530 ? 5.023 -11.609 -0.542 1 82.75 530 LEU A CA 1
ATOM 4102 C C . LEU A 1 530 ? 5.402 -10.148 -0.327 1 82.75 530 LEU A C 1
ATOM 4104 O O . LEU A 1 530 ? 5.051 -9.555 0.696 1 82.75 530 LEU A O 1
ATOM 4108 N N . ALA A 1 531 ? 6.125 -9.602 -1.221 1 81.94 531 ALA A N 1
ATOM 4109 C CA . ALA A 1 531 ? 6.484 -8.188 -1.102 1 81.94 531 ALA A CA 1
ATOM 4110 C C . ALA A 1 531 ? 5.246 -7.301 -1.125 1 81.94 531 ALA A C 1
ATOM 4112 O O . ALA A 1 531 ? 5.137 -6.355 -0.343 1 81.94 531 ALA A O 1
ATOM 4113 N N . CYS A 1 532 ? 4.336 -7.625 -1.985 1 78.56 532 CYS A N 1
ATOM 4114 C CA . CYS A 1 532 ? 3.09 -6.871 -2.062 1 78.56 532 CYS A CA 1
ATOM 4115 C C . CYS A 1 532 ? 2.262 -7.055 -0.795 1 78.56 532 CYS A C 1
ATOM 4117 O O . CYS A 1 532 ? 1.694 -6.09 -0.276 1 78.56 532 CYS A O 1
ATOM 4119 N N . LEU A 1 533 ? 2.297 -8.305 -0.346 1 78.06 533 LEU A N 1
ATOM 4120 C CA . LEU A 1 533 ? 1.553 -8.594 0.875 1 78.06 533 LEU A CA 1
ATOM 4121 C C . LEU A 1 533 ? 2.16 -7.863 2.068 1 78.06 533 LEU A C 1
ATOM 4123 O O . LEU A 1 533 ? 1.436 -7.355 2.928 1 78.06 533 LEU A O 1
ATOM 4127 N N . THR A 1 534 ? 3.457 -7.863 2.115 1 80.19 534 THR A N 1
ATOM 4128 C CA . THR A 1 534 ? 4.152 -7.16 3.189 1 80.19 534 THR A CA 1
ATOM 4129 C C . THR A 1 534 ? 3.844 -5.668 3.15 1 80.19 534 THR A C 1
ATOM 4131 O O . THR A 1 534 ? 3.625 -5.047 4.191 1 80.19 534 THR A O 1
ATOM 4134 N N . PHE A 1 535 ? 3.807 -5.117 2.076 1 79.31 535 PHE A N 1
ATOM 4135 C CA . PHE A 1 535 ? 3.488 -3.703 1.92 1 79.31 535 PHE A CA 1
ATOM 4136 C C . PHE A 1 535 ? 2.072 -3.41 2.4 1 79.31 535 PHE A C 1
ATOM 4138 O O . PHE A 1 535 ? 1.837 -2.41 3.084 1 79.31 535 PHE A O 1
ATOM 4145 N N . VAL A 1 536 ? 1.172 -4.234 1.932 1 77.19 536 VAL A N 1
ATOM 4146 C CA . VAL A 1 536 ? -0.222 -4.051 2.324 1 77.19 536 VAL A CA 1
ATOM 4147 C C . VAL A 1 536 ? -0.351 -4.156 3.842 1 77.19 536 VAL A C 1
ATOM 4149 O O . VAL A 1 536 ? -1.029 -3.342 4.473 1 77.19 536 VAL A O 1
ATOM 4152 N N . MET A 1 537 ? 0.294 -5.117 4.375 1 77.94 537 MET A N 1
ATOM 4153 C CA . MET A 1 537 ? 0.206 -5.336 5.816 1 77.94 537 MET A CA 1
ATOM 4154 C C . MET A 1 537 ? 0.858 -4.188 6.578 1 77.94 537 MET A C 1
ATOM 4156 O O . MET A 1 537 ? 0.357 -3.768 7.625 1 77.94 537 MET A O 1
ATOM 4160 N N . GLN A 1 538 ? 1.939 -3.701 6.051 1 76.5 538 GLN A N 1
ATOM 4161 C CA . GLN A 1 538 ? 2.621 -2.576 6.68 1 76.5 538 GLN A CA 1
ATOM 4162 C C . GLN A 1 538 ? 1.792 -1.3 6.574 1 76.5 538 GLN A C 1
ATOM 4164 O O . GLN A 1 538 ? 1.832 -0.45 7.469 1 76.5 538 GLN A O 1
ATOM 4169 N N . SER A 1 539 ? 1.134 -1.168 5.5 1 76.62 539 SER A N 1
ATOM 4170 C CA . SER A 1 539 ? 0.308 0.016 5.285 1 76.62 539 SER A CA 1
ATOM 4171 C C . SER A 1 539 ? -0.964 -0.038 6.125 1 76.62 539 SER A C 1
ATOM 4173 O O . SER A 1 539 ? -1.608 0.989 6.352 1 76.62 539 SER A O 1
ATOM 4175 N N . ALA A 1 540 ? -1.319 -1.259 6.508 1 72.12 540 ALA A N 1
ATOM 4176 C CA . ALA A 1 540 ? -2.549 -1.43 7.277 1 72.12 540 ALA A CA 1
ATOM 4177 C C . ALA A 1 540 ? -2.254 -1.493 8.773 1 72.12 540 ALA A C 1
ATOM 4179 O O . ALA A 1 540 ? -3.174 -1.476 9.594 1 72.12 540 ALA A O 1
ATOM 4180 N N . ARG A 1 541 ? -0.98 -1.558 9.156 1 66.88 541 ARG A N 1
ATOM 4181 C CA . ARG A 1 541 ? -0.611 -1.769 10.547 1 66.88 541 ARG A CA 1
ATOM 4182 C C . ARG A 1 541 ? -0.896 -0.524 11.383 1 66.88 541 ARG A C 1
ATOM 4184 O O . ARG A 1 541 ? -0.591 0.594 10.961 1 66.88 541 ARG A O 1
ATOM 4191 N N . THR A 1 542 ? -1.842 -0.72 12.5 1 61.44 542 THR A N 1
ATOM 4192 C CA . THR A 1 542 ? -2.07 0.286 13.531 1 61.44 542 THR A CA 1
ATOM 4193 C C . THR A 1 542 ? -0.993 0.211 14.609 1 61.44 542 THR A C 1
ATOM 4195 O O . THR A 1 542 ? -0.406 -0.849 14.836 1 61.44 542 THR A O 1
ATOM 4198 N N . PRO A 1 543 ? -0.561 1.388 15.117 1 60.81 543 PRO A N 1
ATOM 4199 C CA . PRO A 1 543 ? -1.232 2.686 15.203 1 60.81 543 PRO A CA 1
ATOM 4200 C C . PRO A 1 543 ? -0.671 3.707 14.219 1 60.81 543 PRO A C 1
ATOM 4202 O O . PRO A 1 543 ? -1.275 4.762 14.008 1 60.81 543 PRO A O 1
ATOM 4205 N N . THR A 1 544 ? 0.359 3.225 13.555 1 59.28 544 THR A N 1
ATOM 4206 C CA . THR A 1 544 ? 1.029 4.27 12.789 1 59.28 544 THR A CA 1
ATOM 4207 C C . THR A 1 544 ? 0.211 4.645 11.555 1 59.28 544 THR A C 1
ATOM 4209 O O . THR A 1 544 ? 0.206 5.805 11.141 1 59.28 544 THR A O 1
ATOM 4212 N N . ASN A 1 545 ? -0.541 3.672 11.07 1 68.62 545 ASN A N 1
ATOM 4213 C CA . ASN A 1 545 ? -1.213 3.988 9.812 1 68.62 545 ASN A CA 1
ATOM 4214 C C . ASN A 1 545 ? -2.725 4.086 10 1 68.62 545 ASN A C 1
ATOM 4216 O O . ASN A 1 545 ? -3.486 3.658 9.125 1 68.62 545 ASN A O 1
ATOM 4220 N N . ALA A 1 546 ? -3.07 4.711 11.141 1 76.81 546 ALA A N 1
ATOM 4221 C CA . ALA A 1 546 ? -4.492 4.941 11.375 1 76.81 546 ALA A CA 1
ATOM 4222 C C . ALA A 1 546 ? -5.043 5.988 10.414 1 76.81 546 ALA A C 1
ATOM 4224 O O . ALA A 1 546 ? -4.367 6.969 10.094 1 76.81 546 ALA A O 1
ATOM 4225 N N . PRO A 1 547 ? -6.199 5.621 9.836 1 85 547 PRO A N 1
ATOM 4226 C CA . PRO A 1 547 ? -6.789 6.574 8.891 1 85 547 PRO A CA 1
ATOM 4227 C C . PRO A 1 547 ? -7.176 7.898 9.555 1 85 547 PRO A C 1
ATOM 4229 O O . PRO A 1 547 ? -7.402 8.891 8.867 1 85 547 PRO A O 1
ATOM 4232 N N . ILE A 1 548 ? -7.25 7.918 10.914 1 86.62 548 ILE A N 1
ATOM 4233 C CA . ILE A 1 548 ? -7.656 9.109 11.648 1 86.62 548 ILE A CA 1
ATOM 4234 C C . ILE A 1 548 ? -6.434 9.758 12.289 1 86.62 548 ILE A C 1
ATOM 4236 O O . ILE A 1 548 ? -5.734 9.133 13.086 1 86.62 548 ILE A O 1
ATOM 4240 N N . ARG A 1 549 ? -6.105 10.898 11.805 1 79.38 549 ARG A N 1
ATOM 4241 C CA . ARG A 1 549 ? -5.008 11.641 12.422 1 79.38 549 ARG A CA 1
ATOM 4242 C C . ARG A 1 549 ? -5.406 12.172 13.797 1 79.38 549 ARG A C 1
ATOM 4244 O O . ARG A 1 549 ? -4.621 12.102 14.742 1 79.38 549 ARG A O 1
ATOM 4251 N N . GLY A 1 550 ? -6.617 12.781 13.797 1 77.12 550 GLY A N 1
ATOM 4252 C CA . GLY A 1 550 ? -7.16 13.359 15.016 1 77.12 550 GLY A CA 1
ATOM 4253 C C . GLY A 1 550 ? -8.641 13.68 14.922 1 77.12 550 GLY A C 1
ATOM 4254 O O . GLY A 1 550 ? -9.18 13.812 13.82 1 77.12 550 GLY A O 1
ATOM 4255 N N . SER A 1 551 ? -9.312 13.578 16.047 1 81.94 551 SER A N 1
ATOM 4256 C CA . SER A 1 551 ? -10.727 13.922 16.125 1 81.94 551 SER A CA 1
ATOM 4257 C C . SER A 1 551 ? -11.016 14.828 17.312 1 81.94 551 SER A C 1
ATOM 4259 O O . SER A 1 551 ? -10.406 14.672 18.391 1 81.94 551 SER A O 1
ATOM 4261 N N . MET A 1 552 ? -11.773 15.875 17.047 1 76.81 552 MET A N 1
ATOM 4262 C CA . MET A 1 552 ? -12.102 16.797 18.125 1 76.81 552 MET A CA 1
ATOM 4263 C C . MET A 1 552 ? -13.453 17.453 17.891 1 76.81 552 MET A C 1
ATOM 4265 O O . MET A 1 552 ? -13.969 17.438 16.766 1 76.81 552 MET A O 1
ATOM 4269 N N . SER A 1 553 ? -13.922 17.938 18.984 1 80.12 553 SER A N 1
ATOM 4270 C CA . SER A 1 553 ? -15.102 18.781 18.875 1 80.12 553 SER A CA 1
ATOM 4271 C C . SER A 1 553 ? -14.742 20.156 18.297 1 80.12 553 SER A C 1
ATOM 4273 O O . SER A 1 553 ? -13.617 20.625 18.453 1 80.12 553 SER A O 1
ATOM 4275 N N . ALA A 1 554 ? -15.602 20.703 17.578 1 79.69 554 ALA A N 1
ATOM 4276 C CA . ALA A 1 554 ? -15.336 22 16.984 1 79.69 554 ALA A CA 1
ATOM 4277 C C . ALA A 1 554 ? -15.562 23.125 17.984 1 79.69 554 ALA A C 1
ATOM 4279 O O . ALA A 1 554 ? -15.922 24.25 17.609 1 79.69 554 ALA A O 1
ATOM 4280 N N . ALA A 1 555 ? -15.438 22.844 19.266 1 71.25 555 ALA A N 1
ATOM 4281 C CA . ALA A 1 555 ? -15.625 23.875 20.297 1 71.25 555 ALA A CA 1
ATOM 4282 C C . ALA A 1 555 ? -14.609 25 20.125 1 71.25 555 ALA A C 1
ATOM 4284 O O . ALA A 1 555 ? -14.906 26.156 20.438 1 71.25 555 ALA A O 1
ATOM 4285 N N . THR A 1 556 ? -13.453 24.609 19.578 1 67.5 556 THR A N 1
ATOM 4286 C CA . THR A 1 556 ? -12.406 25.625 19.438 1 67.5 556 THR A CA 1
ATOM 4287 C C . THR A 1 556 ? -12.07 25.844 17.969 1 67.5 556 THR A C 1
ATOM 4289 O O . THR A 1 556 ? -11.102 26.547 17.656 1 67.5 556 THR A O 1
ATOM 4292 N N . LEU A 1 557 ? -12.859 25.203 17.172 1 74.94 557 LEU A N 1
ATOM 4293 C CA . LEU A 1 557 ? -12.648 25.391 15.742 1 74.94 557 LEU A CA 1
ATOM 4294 C C . LEU A 1 557 ? -13.648 26.391 15.172 1 74.94 557 LEU A C 1
ATOM 4296 O O . LEU A 1 557 ? -14.82 26.375 15.539 1 74.94 557 LEU A O 1
ATOM 4300 N N . ARG A 1 558 ? -13.102 27.344 14.422 1 74.31 558 ARG A N 1
ATOM 4301 C CA . ARG A 1 558 ? -13.984 28.344 13.812 1 74.31 558 ARG A CA 1
ATOM 4302 C C . ARG A 1 558 ? -13.617 28.562 12.352 1 74.31 558 ARG A C 1
ATOM 4304 O O . ARG A 1 558 ? -12.461 28.391 11.961 1 74.31 558 ARG A O 1
ATOM 4311 N N . SER A 1 559 ? -14.648 28.844 11.641 1 77.62 559 SER A N 1
ATOM 4312 C CA . SER A 1 559 ? -14.398 29.219 10.258 1 77.62 559 SER A CA 1
ATOM 4313 C C . SER A 1 559 ? -13.82 30.625 10.164 1 77.62 559 SER A C 1
ATOM 4315 O O . SER A 1 559 ? -13.852 31.375 11.141 1 77.62 559 SER A O 1
ATOM 4317 N N . ASN A 1 560 ? -13.328 30.984 9.016 1 68.88 560 ASN A N 1
ATOM 4318 C CA . ASN A 1 560 ? -12.758 32.312 8.773 1 68.88 560 ASN A CA 1
ATOM 4319 C C . ASN A 1 560 ? -13.836 33.312 8.414 1 68.88 560 ASN A C 1
ATOM 4321 O O . ASN A 1 560 ? -13.531 34.469 8.125 1 68.88 560 ASN A O 1
ATOM 4325 N N . THR A 1 561 ? -15.07 32.906 8.617 1 69.5 561 THR A N 1
ATOM 4326 C CA . THR A 1 561 ? -16.156 33.812 8.305 1 69.5 561 THR A CA 1
ATOM 4327 C C . THR A 1 561 ? -16.344 34.844 9.43 1 69.5 561 THR A C 1
ATOM 4329 O O . THR A 1 561 ? -16.297 34.5 10.609 1 69.5 561 THR A O 1
ATOM 4332 N N . TRP A 1 562 ? -16.391 36.062 9.055 1 61.78 562 TRP A N 1
ATOM 4333 C CA . TRP A 1 562 ? -16.594 37.125 10.055 1 61.78 562 TRP A CA 1
ATOM 4334 C C . TRP A 1 562 ? -17.969 36.969 10.703 1 61.78 562 TRP A C 1
ATOM 4336 O O . TRP A 1 562 ? -18.969 36.75 10.008 1 61.78 562 TRP A O 1
ATOM 4346 N N . ARG A 1 563 ? -17.984 37 12.055 1 70.69 563 ARG A N 1
ATOM 4347 C CA . ARG A 1 563 ? -19.219 36.844 12.82 1 70.69 563 ARG A CA 1
ATOM 4348 C C . ARG A 1 563 ? -19.328 37.969 13.859 1 70.69 563 ARG A C 1
ATOM 4350 O O . ARG A 1 563 ? -18.328 38.5 14.32 1 70.69 563 ARG A O 1
ATOM 4357 N N . THR A 1 564 ? -20.547 38.312 14.172 1 61.31 564 THR A N 1
ATOM 4358 C CA . THR A 1 564 ? -20.812 39.281 15.227 1 61.31 564 THR A CA 1
ATOM 4359 C C . THR A 1 564 ? -20.594 38.688 16.609 1 61.31 564 THR A C 1
ATOM 4361 O O . THR A 1 564 ? -20.516 37.438 16.734 1 61.31 564 THR A O 1
ATOM 4364 N N . THR A 1 565 ? -20.391 39.5 17.578 1 58.94 565 THR A N 1
ATOM 4365 C CA . THR A 1 565 ? -20.172 39.031 18.953 1 58.94 565 THR A CA 1
ATOM 4366 C C . THR A 1 565 ? -21.312 38.125 19.422 1 58.94 565 THR A C 1
ATOM 4368 O O . THR A 1 565 ? -21.109 37.156 20.125 1 58.94 565 THR A O 1
ATOM 4371 N N . ASP A 1 566 ? -22.5 38.562 19 1 64.44 566 ASP A N 1
ATOM 4372 C CA . ASP A 1 566 ? -23.656 37.75 19.391 1 64.44 566 ASP A CA 1
ATOM 4373 C C . ASP A 1 566 ? -23.609 36.375 18.75 1 64.44 566 ASP A C 1
ATOM 4375 O O . ASP A 1 566 ? -23.938 35.375 19.391 1 64.44 566 ASP A O 1
ATOM 4379 N N . GLU A 1 567 ? -23.266 36.469 17.516 1 75.44 567 GLU A N 1
ATOM 4380 C CA . GLU A 1 567 ? -23.156 35.188 16.812 1 75.44 567 GLU A CA 1
ATOM 4381 C C . GLU A 1 567 ? -22.062 34.312 17.422 1 75.44 567 GLU A C 1
ATOM 4383 O O . GLU A 1 567 ? -22.219 33.094 17.531 1 75.44 567 GLU A O 1
ATOM 4388 N N . LEU A 1 568 ? -21 34.906 17.797 1 71.88 568 LEU A N 1
ATOM 4389 C CA . LEU A 1 568 ? -19.875 34.188 18.375 1 71.88 568 LEU A CA 1
ATOM 4390 C C . LEU A 1 568 ? -20.266 33.562 19.719 1 71.88 568 LEU A C 1
ATOM 4392 O O . LEU A 1 568 ? -19.797 32.469 20.062 1 71.88 568 LEU A O 1
ATOM 4396 N N . ASP A 1 569 ? -21.094 34.25 20.422 1 71.44 569 ASP A N 1
ATOM 4397 C CA . ASP A 1 569 ? -21.562 33.688 21.688 1 71.44 569 ASP A CA 1
ATOM 4398 C C . ASP A 1 569 ? -22.406 32.438 21.469 1 71.44 569 ASP A C 1
ATOM 4400 O O . ASP A 1 569 ? -22.297 31.484 22.25 1 71.44 569 ASP A O 1
ATOM 4404 N N . VAL A 1 570 ? -23.219 32.531 20.438 1 80.81 570 VAL A N 1
ATOM 4405 C CA . VAL A 1 570 ? -24.031 31.359 20.125 1 80.81 570 VAL A CA 1
ATOM 4406 C C . VAL A 1 570 ? -23.141 30.203 19.688 1 80.81 570 VAL A C 1
ATOM 4408 O O . VAL A 1 570 ? -23.344 29.062 20.094 1 80.81 570 VAL A O 1
ATOM 4411 N N . LEU A 1 571 ? -22.203 30.516 18.906 1 82.62 571 LEU A N 1
ATOM 4412 C CA . LEU A 1 571 ? -21.328 29.484 18.344 1 82.62 571 LEU A CA 1
ATOM 4413 C C . LEU A 1 571 ? -20.453 28.875 19.438 1 82.62 571 LEU A C 1
ATOM 4415 O O . LEU A 1 571 ? -20.109 27.688 19.375 1 82.62 571 LEU A O 1
ATOM 4419 N N . ASP A 1 572 ? -20.047 29.562 20.375 1 72.31 572 ASP A N 1
ATOM 4420 C CA . ASP A 1 572 ? -19.219 29.062 21.484 1 72.31 572 ASP A CA 1
ATOM 4421 C C . ASP A 1 572 ? -19.969 27.984 22.266 1 72.31 572 ASP A C 1
ATOM 4423 O O . ASP A 1 572 ? -19.359 27.047 22.781 1 72.31 572 ASP A O 1
ATOM 4427 N N . ARG A 1 573 ? -21.25 28.125 22.234 1 74.88 573 ARG A N 1
ATOM 4428 C CA . ARG A 1 573 ? -22.062 27.188 23 1 74.88 573 ARG A CA 1
ATOM 4429 C C . ARG A 1 573 ? -22.469 25.984 22.125 1 74.88 573 ARG A C 1
ATOM 4431 O O . ARG A 1 573 ? -22.438 24.844 22.594 1 74.88 573 ARG A O 1
ATOM 4438 N N . GLU A 1 574 ? -22.734 26.312 20.906 1 86.06 574 GLU A N 1
ATOM 4439 C CA . GLU A 1 574 ? -23.406 25.297 20.109 1 86.06 574 GLU A CA 1
ATOM 4440 C C . GLU A 1 574 ? -22.422 24.578 19.188 1 86.06 574 GLU A C 1
ATOM 4442 O O . GLU A 1 574 ? -22.734 23.5 18.672 1 86.06 574 GLU A O 1
ATOM 4447 N N . CYS A 1 575 ? -21.297 25.062 19.016 1 85.06 575 CYS A N 1
ATOM 4448 C CA . CYS A 1 575 ? -20.344 24.438 18.094 1 85.06 575 CYS A CA 1
ATOM 4449 C C . CYS A 1 575 ? -19.844 23.109 18.641 1 85.06 575 CYS A C 1
ATOM 4451 O O . CYS A 1 575 ? -19.281 22.312 17.906 1 85.06 575 CYS A O 1
ATOM 4453 N N . ARG A 1 576 ? -20.141 22.844 19.844 1 82.25 576 ARG A N 1
ATOM 4454 C CA . ARG A 1 576 ? -19.797 21.562 20.453 1 82.25 576 ARG A CA 1
ATOM 4455 C C . ARG A 1 576 ? -20.578 20.422 19.797 1 82.25 576 ARG A C 1
ATOM 4457 O O . ARG A 1 576 ? -20.188 19.266 19.906 1 82.25 576 ARG A O 1
ATOM 4464 N N . LYS A 1 577 ? -21.562 20.812 19.094 1 88.81 577 LYS A N 1
ATOM 4465 C CA . LYS A 1 577 ? -22.391 19.812 18.422 1 88.81 577 LYS A CA 1
ATOM 4466 C C . LYS A 1 577 ? -21.75 19.359 17.109 1 88.81 577 LYS A C 1
ATOM 4468 O O . LYS A 1 577 ? -22.203 18.406 16.484 1 88.81 577 LYS A O 1
ATOM 4473 N N . ILE A 1 578 ? -20.688 20.062 16.781 1 90.5 578 ILE A N 1
ATOM 4474 C CA . ILE A 1 578 ? -19.953 19.703 15.578 1 90.5 578 ILE A CA 1
ATOM 4475 C C . ILE A 1 578 ? -18.75 18.844 15.953 1 90.5 578 ILE A C 1
ATOM 4477 O O . ILE A 1 578 ? -17.969 19.219 16.828 1 90.5 578 ILE A O 1
ATOM 4481 N N . HIS A 1 579 ? -18.625 17.719 15.367 1 89.62 579 HIS A N 1
ATOM 4482 C CA . HIS A 1 579 ? -17.453 16.859 15.555 1 89.62 579 HIS A CA 1
ATOM 4483 C C . HIS A 1 579 ? -16.641 16.75 14.266 1 89.62 579 HIS A C 1
ATOM 4485 O O . HIS A 1 579 ? -17.203 16.438 13.211 1 89.62 579 HIS A O 1
ATOM 4491 N N . VAL A 1 580 ? -15.391 17.062 14.383 1 88.62 580 VAL A N 1
ATOM 4492 C CA . VAL A 1 580 ? -14.531 17.062 13.203 1 88.62 580 VAL A CA 1
ATOM 4493 C C . VAL A 1 580 ? -13.531 15.914 13.297 1 88.62 580 VAL A C 1
ATOM 4495 O O . VAL A 1 580 ? -12.859 15.742 14.312 1 88.62 580 VAL A O 1
ATOM 4498 N N . VAL A 1 581 ? -13.5 15.094 12.242 1 89.38 581 VAL A N 1
ATOM 4499 C CA . VAL A 1 581 ? -12.539 13.992 12.125 1 89.38 581 VAL A CA 1
ATOM 4500 C C . VAL A 1 581 ? -11.602 14.25 10.945 1 89.38 581 VAL A C 1
ATOM 4502 O O . VAL A 1 581 ? -12.047 14.375 9.805 1 89.38 581 VAL A O 1
ATOM 4505 N N . GLN A 1 582 ? -10.352 14.375 11.203 1 87.5 582 GLN A N 1
ATOM 4506 C CA . GLN A 1 582 ? -9.375 14.562 10.133 1 87.5 582 GLN A CA 1
ATOM 4507 C C . GLN A 1 582 ? -8.789 13.234 9.68 1 87.5 582 GLN A C 1
ATOM 4509 O O . GLN A 1 582 ? -8.211 12.492 10.484 1 87.5 582 GLN A O 1
ATOM 4514 N N . LEU A 1 583 ? -8.938 13.023 8.438 1 88.44 583 LEU A N 1
ATOM 4515 C CA . LEU A 1 583 ? -8.438 11.781 7.855 1 88.44 583 LEU A CA 1
ATOM 4516 C C . LEU A 1 583 ? -7.062 11.992 7.223 1 88.44 583 LEU A C 1
ATOM 4518 O O . LEU A 1 583 ? -6.695 13.125 6.895 1 88.44 583 LEU A O 1
ATOM 4522 N N . LYS A 1 584 ? -6.258 10.922 7.215 1 82.12 584 LYS A N 1
ATOM 4523 C CA . LYS A 1 584 ? -4.926 11.055 6.637 1 82.12 584 LYS A CA 1
ATOM 4524 C C . LYS A 1 584 ? -4.512 9.789 5.898 1 82.12 584 LYS A C 1
ATOM 4526 O O . LYS A 1 584 ? -5.016 8.703 6.191 1 82.12 584 LYS A O 1
ATOM 4531 N N . GLY A 1 585 ? -3.662 9.977 4.941 1 80.25 585 GLY A N 1
ATOM 4532 C CA . GLY A 1 585 ? -3.041 8.844 4.281 1 80.25 585 GLY A CA 1
ATOM 4533 C C . GLY A 1 585 ? -3.918 8.219 3.211 1 80.25 585 GLY A C 1
ATOM 4534 O O . GLY A 1 585 ? -4.723 8.906 2.582 1 80.25 585 GLY A O 1
ATOM 4535 N N . HIS A 1 586 ? -3.572 7.02 2.906 1 81.81 586 HIS A N 1
ATOM 4536 C CA . HIS A 1 586 ? -4.344 6.25 1.937 1 81.81 586 HIS A CA 1
ATOM 4537 C C . HIS A 1 586 ? -5.488 5.504 2.613 1 81.81 586 HIS A C 1
ATOM 4539 O O . HIS A 1 586 ? -5.258 4.676 3.496 1 81.81 586 HIS A O 1
ATOM 4545 N N . LEU A 1 587 ? -6.691 5.914 2.203 1 86.44 587 LEU A N 1
ATOM 4546 C CA . LEU A 1 587 ? -7.852 5.191 2.715 1 86.44 587 LEU A CA 1
ATOM 4547 C C . LEU A 1 587 ? -8.164 3.977 1.844 1 86.44 587 LEU A C 1
ATOM 4549 O O . LEU A 1 587 ? -8.492 4.125 0.665 1 86.44 587 LEU A O 1
ATOM 4553 N N . PHE A 1 588 ? -8.008 2.881 2.375 1 81.38 588 PHE A N 1
ATOM 4554 C CA . PHE A 1 588 ? -8.188 1.666 1.588 1 81.38 588 PHE A CA 1
ATOM 4555 C C . PHE A 1 588 ? -8.828 0.568 2.426 1 81.38 588 PHE A C 1
ATOM 4557 O O . PHE A 1 588 ? -9.195 0.795 3.58 1 81.38 588 PHE A O 1
ATOM 4564 N N . PHE A 1 589 ? -9.047 -0.549 1.88 1 73.81 589 PHE A N 1
ATOM 4565 C CA . PHE A 1 589 ? -9.805 -1.646 2.467 1 73.81 589 PHE A CA 1
ATOM 4566 C C . PHE A 1 589 ? -9.203 -2.074 3.797 1 73.81 589 PHE A C 1
ATOM 4568 O O . PHE A 1 589 ? -9.922 -2.504 4.703 1 73.81 589 PHE A O 1
ATOM 4575 N N . GLY A 1 590 ? -8 -1.814 4.031 1 74.12 590 GLY A N 1
ATOM 4576 C CA . GLY A 1 590 ? -7.32 -2.33 5.211 1 74.12 590 GLY A CA 1
ATOM 4577 C C . GLY A 1 590 ? -7.484 -1.44 6.43 1 74.12 590 GLY A C 1
ATOM 4578 O O . GLY A 1 590 ? -7.352 -1.903 7.562 1 74.12 590 GLY A O 1
ATOM 4579 N N . ASN A 1 591 ? -7.738 -0.15 6.238 1 81.25 591 ASN A N 1
ATOM 4580 C CA . ASN A 1 591 ? -7.734 0.73 7.402 1 81.25 591 ASN A CA 1
ATOM 4581 C C . ASN A 1 591 ? -9.062 1.47 7.551 1 81.25 591 ASN A C 1
ATOM 4583 O O . ASN A 1 591 ? -9.352 2.023 8.609 1 81.25 591 ASN A O 1
ATOM 4587 N N . ILE A 1 592 ? -9.93 1.464 6.543 1 84.69 592 ILE A N 1
ATOM 4588 C CA . ILE A 1 592 ? -11.133 2.291 6.539 1 84.69 592 ILE A CA 1
ATOM 4589 C C . ILE A 1 592 ? -12.125 1.771 7.582 1 84.69 592 ILE A C 1
ATOM 4591 O O . ILE A 1 592 ? -12.969 2.52 8.07 1 84.69 592 ILE A O 1
ATOM 4595 N N . ASN A 1 593 ? -12.023 0.532 7.934 1 79.94 593 ASN A N 1
ATOM 4596 C CA . ASN A 1 593 ? -12.938 -0.025 8.922 1 79.94 593 ASN A CA 1
ATOM 4597 C C . ASN A 1 593 ? -12.734 0.617 10.297 1 79.94 593 ASN A C 1
ATOM 4599 O O . ASN A 1 593 ? -13.664 0.679 11.102 1 79.94 593 ASN A O 1
ATOM 4603 N N . GLN A 1 594 ? -11.602 1.056 10.508 1 83.31 594 GLN A N 1
ATOM 4604 C CA . GLN A 1 594 ? -11.328 1.741 11.766 1 83.31 594 GLN A CA 1
ATOM 4605 C C . GLN A 1 594 ? -12.141 3.031 11.875 1 83.31 594 GLN A C 1
ATOM 4607 O O . GLN A 1 594 ? -12.539 3.43 12.969 1 83.31 594 GLN A O 1
ATOM 4612 N N . LEU A 1 595 ? -12.281 3.645 10.742 1 88.12 595 LEU A N 1
ATOM 4613 C CA . LEU A 1 595 ? -13.102 4.852 10.727 1 88.12 595 LEU A CA 1
ATOM 4614 C C . LEU A 1 595 ? -14.562 4.523 11.039 1 88.12 595 LEU A C 1
ATOM 4616 O O . LEU A 1 595 ? -15.211 5.234 11.812 1 88.12 595 LEU A O 1
ATOM 4620 N N . SER A 1 596 ? -15.023 3.432 10.453 1 84.12 596 SER A N 1
ATOM 4621 C CA . SER A 1 596 ? -16.406 3.018 10.703 1 84.12 596 SER A CA 1
ATOM 4622 C C . SER A 1 596 ? -16.609 2.648 12.164 1 84.12 596 SER A C 1
ATOM 4624 O O . SER A 1 596 ? -17.656 2.963 12.742 1 84.12 596 SER A O 1
ATOM 4626 N N . GLU A 1 597 ? -15.648 2.025 12.68 1 81.06 597 GLU A N 1
ATOM 4627 C CA . GLU A 1 597 ? -15.727 1.656 14.094 1 81.06 597 GLU A CA 1
ATOM 4628 C C . GLU A 1 597 ? -15.664 2.891 14.984 1 81.06 597 GLU A C 1
ATOM 4630 O O . GLU A 1 597 ? -16.375 2.967 15.992 1 81.06 597 GLU A O 1
ATOM 4635 N N . TYR A 1 598 ? -14.844 3.826 14.617 1 86.31 598 TYR A N 1
ATOM 4636 C CA . TYR A 1 598 ? -14.734 5.066 15.375 1 86.31 598 TYR A CA 1
ATOM 4637 C C . TYR A 1 598 ? -16.047 5.828 15.367 1 86.31 598 TYR A C 1
ATOM 4639 O O . TYR A 1 598 ? -16.5 6.332 16.406 1 86.31 598 TYR A O 1
ATOM 4647 N N . VAL A 1 599 ? -16.641 5.887 14.234 1 87 599 VAL A N 1
ATOM 4648 C CA . VAL A 1 599 ? -17.906 6.609 14.109 1 87 599 VAL A CA 1
ATOM 4649 C C . VAL A 1 599 ? -18.984 5.902 14.914 1 87 599 VAL A C 1
ATOM 4651 O O . VAL A 1 599 ? -19.812 6.551 15.555 1 87 599 VAL A O 1
ATOM 4654 N N . ARG A 1 600 ? -18.922 4.629 14.922 1 81.44 600 ARG A N 1
ATOM 4655 C CA . ARG A 1 600 ? -19.891 3.873 15.711 1 81.44 600 ARG A CA 1
ATOM 4656 C C . ARG A 1 600 ? -19.703 4.129 17.203 1 81.44 600 ARG A C 1
ATOM 4658 O O . ARG A 1 600 ? -20.672 4.273 17.938 1 81.44 600 ARG A O 1
ATOM 4665 N N . GLU A 1 601 ? -18.453 4.211 17.547 1 82.44 601 GLU A N 1
ATOM 4666 C CA . GLU A 1 601 ? -18.141 4.48 18.953 1 82.44 601 GLU A CA 1
ATOM 4667 C C . GLU A 1 601 ? -18.531 5.906 19.344 1 82.44 601 GLU A C 1
ATOM 4669 O O . GLU A 1 601 ? -18.906 6.16 20.5 1 82.44 601 GLU A O 1
ATOM 4674 N N . LEU A 1 602 ? -18.406 6.777 18.375 1 83.62 602 LEU A N 1
ATOM 4675 C CA . LEU A 1 602 ? -18.766 8.172 18.625 1 83.62 602 LEU A CA 1
ATOM 4676 C C . LEU A 1 602 ? -20.25 8.297 18.953 1 83.62 602 LEU A C 1
ATOM 4678 O O . LEU A 1 602 ? -20.641 9.117 19.781 1 83.62 602 LEU A O 1
ATOM 4682 N N . PHE A 1 603 ? -21.062 7.449 18.328 1 81.25 603 PHE A N 1
ATOM 4683 C CA . PHE A 1 603 ? -22.5 7.539 18.516 1 81.25 603 PHE A CA 1
ATOM 4684 C C . PHE A 1 603 ? -22.953 6.613 19.641 1 81.25 603 PHE A C 1
ATOM 4686 O O . PHE A 1 603 ? -24.078 6.73 20.141 1 81.25 603 PHE A O 1
ATOM 4693 N N . GLY A 1 604 ? -22.062 5.656 19.906 1 71.44 604 GLY A N 1
ATOM 4694 C CA . GLY A 1 604 ? -22.438 4.746 20.969 1 71.44 604 GLY A CA 1
ATOM 4695 C C . GLY A 1 604 ? -22.453 5.398 22.344 1 71.44 604 GLY A C 1
ATOM 4696 O O . GLY A 1 604 ? -21.828 6.441 22.547 1 71.44 604 GLY A O 1
ATOM 4697 N N . LYS A 1 605 ? -23.297 4.949 23.25 1 59.34 605 LYS A N 1
ATOM 4698 C CA . LYS A 1 605 ? -23.531 5.426 24.625 1 59.34 605 LYS A CA 1
ATOM 4699 C C . LYS A 1 605 ? -22.25 5.352 25.453 1 59.34 605 LYS A C 1
ATOM 4701 O O . LYS A 1 605 ? -21.547 4.344 25.422 1 59.34 605 LYS A O 1
ATOM 4706 N N . GLY A 1 606 ? -21.547 6.504 25.906 1 53.88 606 GLY A N 1
ATOM 4707 C CA . GLY A 1 606 ? -20.516 6.57 26.922 1 53.88 606 GLY A CA 1
ATOM 4708 C C . GLY A 1 606 ? -19.156 6.957 26.359 1 53.88 606 GLY A C 1
ATOM 4709 O O . GLY A 1 606 ? -18.125 6.785 27.031 1 53.88 606 GLY A O 1
ATOM 4710 N N . TYR A 1 607 ? -19.109 7.156 25.094 1 51.53 607 TYR A N 1
ATOM 4711 C CA . TYR A 1 607 ? -17.781 7.496 24.609 1 51.53 607 TYR A CA 1
ATOM 4712 C C . TYR A 1 607 ? -17.266 8.781 25.25 1 51.53 607 TYR A C 1
ATOM 4714 O O . TYR A 1 607 ? -17.969 9.797 25.266 1 51.53 607 TYR A O 1
ATOM 4722 N N . SER A 1 608 ? -16.531 8.57 26.297 1 46.72 608 SER A N 1
ATOM 4723 C CA . SER A 1 608 ? -15.836 9.742 26.828 1 46.72 608 SER A CA 1
ATOM 4724 C C . SER A 1 608 ? -14.648 10.133 25.953 1 46.72 608 SER A C 1
ATOM 4726 O O . SER A 1 608 ? -13.789 9.297 25.656 1 46.72 608 SER A O 1
ATOM 4728 N N . PRO A 1 609 ? -14.883 11.047 25.172 1 44.88 609 PRO A N 1
ATOM 4729 C CA . PRO A 1 609 ? -13.773 11.516 24.344 1 44.88 609 PRO A CA 1
ATOM 4730 C C . PRO A 1 609 ? -12.445 11.547 25.094 1 44.88 609 PRO A C 1
ATOM 4732 O O . PRO A 1 609 ? -11.43 11.977 24.531 1 44.88 609 PRO A O 1
ATOM 4735 N N . THR A 1 610 ? -12.477 11.438 26.375 1 41.25 610 THR A N 1
ATOM 4736 C CA . THR A 1 610 ? -11.352 11.773 27.25 1 41.25 610 THR A CA 1
ATOM 4737 C C . THR A 1 610 ? -10.148 10.883 26.938 1 41.25 610 THR A C 1
ATOM 4739 O O . THR A 1 610 ? -9.156 10.898 27.672 1 41.25 610 THR A O 1
ATOM 4742 N N . ASN A 1 611 ? -10.297 9.945 26.172 1 40.38 611 ASN A N 1
ATOM 4743 C CA . ASN A 1 611 ? -9.039 9.211 26.172 1 40.38 611 ASN A CA 1
ATOM 4744 C C . ASN A 1 611 ? -7.902 10.055 25.578 1 40.38 611 ASN A C 1
ATOM 4746 O O . ASN A 1 611 ? -7.121 9.562 24.766 1 40.38 611 ASN A O 1
ATOM 4750 N N . CYS A 1 612 ? -8.109 11.18 25.438 1 36.94 612 CYS A N 1
ATOM 4751 C CA . CYS A 1 612 ? -6.949 11.977 25.047 1 36.94 612 CYS A CA 1
ATOM 4752 C C . CYS A 1 612 ? -5.887 11.953 26.156 1 36.94 612 CYS A C 1
ATOM 4754 O O . CYS A 1 612 ? -6.188 12.219 27.312 1 36.94 612 CYS A O 1
ATOM 4756 N N . LYS A 1 613 ? -4.941 11.383 25.969 1 39.16 613 LYS A N 1
ATOM 4757 C CA . LYS A 1 613 ? -3.76 11.281 26.828 1 39.16 613 LYS A CA 1
ATOM 4758 C C . LYS A 1 613 ? -3.338 12.648 27.344 1 39.16 613 LYS A C 1
ATOM 4760 O O . LYS A 1 613 ? -2.396 13.258 26.828 1 39.16 613 LYS A O 1
ATOM 4765 N N . VAL A 1 614 ? -4.234 13.5 27.734 1 38.88 614 VAL A N 1
ATOM 4766 C CA . VAL A 1 614 ? -3.682 14.602 28.516 1 38.88 614 VAL A CA 1
ATOM 4767 C C . VAL A 1 614 ? -3.055 14.055 29.797 1 38.88 614 VAL A C 1
ATOM 4769 O O . VAL A 1 614 ? -3.469 13.008 30.297 1 38.88 614 VAL A O 1
ATOM 4772 N N . GLU A 1 615 ? -2.037 14.602 30.156 1 46.25 615 GLU A N 1
ATOM 4773 C CA . GLU A 1 615 ? -1.435 14.18 31.422 1 46.25 615 GLU A CA 1
ATOM 4774 C C . GLU A 1 615 ? -2.496 13.969 32.5 1 46.25 615 GLU A C 1
ATOM 4776 O O . GLU A 1 615 ? -3.373 14.812 32.688 1 46.25 615 GLU A O 1
ATOM 4781 N N . PRO A 1 616 ? -2.574 12.766 32.938 1 43.34 616 PRO A N 1
ATOM 4782 C CA . PRO A 1 616 ? -3.543 12.344 33.969 1 43.34 616 PRO A CA 1
ATOM 4783 C C . PRO A 1 616 ? -3.818 13.43 35 1 43.34 616 PRO A C 1
ATOM 4785 O O . PRO A 1 616 ? -4.949 13.57 35.469 1 43.34 616 PRO A O 1
ATOM 4788 N N . LEU A 1 617 ? -2.832 14.117 35.375 1 44.78 617 LEU A N 1
ATOM 4789 C CA . LEU A 1 617 ? -3 15.047 36.5 1 44.78 617 LEU A CA 1
ATOM 4790 C C . LEU A 1 617 ? -3.906 16.203 36.094 1 44.78 617 LEU A C 1
ATOM 4792 O O . LEU A 1 617 ? -4.727 16.656 36.906 1 44.78 617 LEU A O 1
ATOM 4796 N N . LEU A 1 618 ? -3.797 16.688 34.938 1 50.81 618 LEU A N 1
ATOM 4797 C CA . LEU A 1 618 ? -4.574 17.859 34.531 1 50.81 618 LEU A CA 1
ATOM 4798 C C . LEU A 1 618 ? -6.02 17.469 34.25 1 50.81 618 LEU A C 1
ATOM 4800 O O . LEU A 1 618 ? -6.938 18.25 34.5 1 50.81 618 LEU A O 1
ATOM 4804 N N . ASP A 1 619 ? -6.203 16.297 33.812 1 52.5 619 ASP A N 1
ATOM 4805 C CA . ASP A 1 619 ? -7.523 15.742 33.5 1 52.5 619 ASP A CA 1
ATOM 4806 C C . ASP A 1 619 ? -8.375 15.641 34.781 1 52.5 619 ASP A C 1
ATOM 4808 O O . ASP A 1 619 ? -9.578 15.898 34.719 1 52.5 619 ASP A O 1
ATOM 4812 N N . SER A 1 620 ? -7.789 15.242 35.875 1 49.5 620 SER A N 1
ATOM 4813 C CA . SER A 1 620 ? -8.547 15.062 37.094 1 49.5 620 SER A CA 1
ATOM 4814 C C . SER A 1 620 ? -9.086 16.391 37.625 1 49.5 620 SER A C 1
ATOM 4816 O O . SER A 1 620 ? -10.195 16.438 38.156 1 49.5 620 SER A O 1
ATOM 4818 N N . LYS A 1 621 ? -8.352 17.375 37.5 1 53.31 621 LYS A N 1
ATOM 4819 C CA . LYS A 1 621 ? -8.789 18.641 38.125 1 53.31 621 LYS A CA 1
ATOM 4820 C C . LYS A 1 621 ? -9.828 19.344 37.25 1 53.31 621 LYS A C 1
ATOM 4822 O O . LYS A 1 621 ? -10.711 20.016 37.781 1 53.31 621 LYS A O 1
ATOM 4827 N N . LEU A 1 622 ? -9.703 19.047 35.969 1 55.25 622 LEU A N 1
ATOM 4828 C CA . LEU A 1 622 ? -10.688 19.641 35.062 1 55.25 622 LEU A CA 1
ATOM 4829 C C . LEU A 1 622 ? -11.945 18.781 35 1 55.25 622 LEU A C 1
ATOM 4831 O O . LEU A 1 622 ? -12.984 19.234 34.531 1 55.25 622 LEU A O 1
ATOM 4835 N N . HIS A 1 623 ? -11.852 17.5 35.281 1 52.91 623 HIS A N 1
ATOM 4836 C CA . HIS A 1 623 ? -12.93 16.531 35.094 1 52.91 623 HIS A CA 1
ATOM 4837 C C . HIS A 1 623 ? -14.086 16.797 36.062 1 52.91 623 HIS A C 1
ATOM 4839 O O . HIS A 1 623 ? -15.172 16.219 35.906 1 52.91 623 HIS A O 1
ATOM 4845 N N . GLU A 1 624 ? -13.859 17.297 37.156 1 47.94 624 GLU A N 1
ATOM 4846 C CA . GLU A 1 624 ? -15.008 17.375 38.062 1 47.94 624 GLU A CA 1
ATOM 4847 C C . GLU A 1 624 ? -16.219 17.969 37.344 1 47.94 624 GLU A C 1
ATOM 4849 O O . GLU A 1 624 ? -17.359 17.625 37.656 1 47.94 624 GLU A O 1
ATOM 4854 N N . ASP A 1 625 ? -16.156 18.781 36.438 1 45.31 625 ASP A N 1
ATOM 4855 C CA . ASP A 1 625 ? -17.344 19.328 35.781 1 45.31 625 ASP A CA 1
ATOM 4856 C C . ASP A 1 625 ? -17.484 18.797 34.344 1 45.31 625 ASP A C 1
ATOM 4858 O O . ASP A 1 625 ? -17.156 19.5 33.406 1 45.31 625 ASP A O 1
ATOM 4862 N N . VAL A 1 626 ? -17.453 17.547 34.281 1 48.16 626 VAL A N 1
ATOM 4863 C CA . VAL A 1 626 ? -17.578 16.938 32.969 1 48.16 626 VAL A CA 1
ATOM 4864 C C . VAL A 1 626 ? -18.875 17.422 32.312 1 48.16 626 VAL A C 1
ATOM 4866 O O . VAL A 1 626 ? -19.969 17.125 32.781 1 48.16 626 VAL A O 1
ATOM 4869 N N . ARG A 1 627 ? -18.875 18.453 31.609 1 53 627 ARG A N 1
ATOM 4870 C CA . ARG A 1 627 ? -20.016 18.906 30.828 1 53 627 ARG A CA 1
ATOM 4871 C C . ARG A 1 627 ? -20.562 17.766 29.969 1 53 627 ARG A C 1
ATOM 4873 O O . ARG A 1 627 ? -19.797 16.984 29.391 1 53 627 ARG A O 1
ATOM 4880 N N . PRO A 1 628 ? -21.75 17.422 30.203 1 54.44 628 PRO A N 1
ATOM 4881 C CA . PRO A 1 628 ? -22.359 16.359 29.391 1 54.44 628 PRO A CA 1
ATOM 4882 C C . PRO A 1 628 ? -22.109 16.547 27.891 1 54.44 628 PRO A C 1
ATOM 4884 O O . PRO A 1 628 ? -22.125 17.672 27.391 1 54.44 628 PRO A O 1
ATOM 4887 N N . ARG A 1 629 ? -21.562 15.617 27.25 1 58.22 629 ARG A N 1
ATOM 4888 C CA . ARG A 1 629 ? -21.344 15.688 25.812 1 58.22 629 ARG A CA 1
ATOM 4889 C C . ARG A 1 629 ? -22.672 15.883 25.062 1 58.22 629 ARG A C 1
ATOM 4891 O O . ARG A 1 629 ? -23.641 15.188 25.344 1 58.22 629 ARG A O 1
ATOM 4898 N N . LEU A 1 630 ? -22.719 16.969 24.375 1 65.62 630 LEU A N 1
ATOM 4899 C CA . LEU A 1 630 ? -23.891 17.234 23.516 1 65.62 630 LEU A CA 1
ATOM 4900 C C . LEU A 1 630 ? -23.953 16.219 22.375 1 65.62 630 LEU A C 1
ATOM 4902 O O . LEU A 1 630 ? -22.953 15.609 22.016 1 65.62 630 LEU A O 1
ATOM 4906 N N . ASP A 1 631 ? -25.156 15.875 21.984 1 80.12 631 ASP A N 1
ATOM 4907 C CA . ASP A 1 631 ? -25.391 15.023 20.812 1 80.12 631 ASP A CA 1
ATOM 4908 C C . ASP A 1 631 ? -24.75 15.633 19.562 1 80.12 631 ASP A C 1
ATOM 4910 O O . ASP A 1 631 ? -24.875 16.828 19.312 1 80.12 631 ASP A O 1
ATOM 4914 N N . ILE A 1 632 ? -24.047 14.883 18.875 1 88.94 632 ILE A N 1
ATOM 4915 C CA . ILE A 1 632 ? -23.391 15.336 17.656 1 88.94 632 ILE A CA 1
ATOM 4916 C C . ILE A 1 632 ? -24.422 15.5 16.547 1 88.94 632 ILE A C 1
ATOM 4918 O O . ILE A 1 632 ? -25.125 14.547 16.188 1 88.94 632 ILE A O 1
ATOM 4922 N N . CYS A 1 633 ? -24.547 16.688 16.094 1 91.25 633 CYS A N 1
ATOM 4923 C CA . CYS A 1 633 ? -25.516 16.969 15.039 1 91.25 633 CYS A CA 1
ATOM 4924 C C . CYS A 1 633 ? -24.828 17.062 13.68 1 91.25 633 CYS A C 1
ATOM 4926 O O . CYS A 1 633 ? -25.469 16.891 12.648 1 91.25 633 CYS A O 1
ATOM 4928 N N . TRP A 1 634 ? -23.594 17.438 13.727 1 93.31 634 TRP A N 1
ATOM 4929 C CA . TRP A 1 634 ? -22.812 17.531 12.5 1 93.31 634 TRP A CA 1
ATOM 4930 C C . TRP A 1 634 ? -21.516 16.734 12.625 1 93.31 634 TRP A C 1
ATOM 4932 O O . TRP A 1 634 ? -20.797 16.859 13.625 1 93.31 634 TRP A O 1
ATOM 4942 N N . LEU A 1 635 ? -21.25 15.93 11.719 1 94.12 635 LEU A N 1
ATOM 4943 C CA . LEU A 1 635 ? -19.984 15.219 11.617 1 94.12 635 LEU A CA 1
ATOM 4944 C C . LEU A 1 635 ? -19.203 15.664 10.383 1 94.12 635 LEU A C 1
ATOM 4946 O O . LEU A 1 635 ? -19.688 15.508 9.258 1 94.12 635 LEU A O 1
ATOM 4950 N N . VAL A 1 636 ? -18.078 16.266 10.586 1 93.69 636 VAL A N 1
ATOM 4951 C CA . VAL A 1 636 ? -17.25 16.734 9.484 1 93.69 636 VAL A CA 1
ATOM 4952 C C . VAL A 1 636 ? -16.062 15.797 9.273 1 93.69 636 VAL A C 1
ATOM 4954 O O . VAL A 1 636 ? -15.258 15.602 10.18 1 93.69 636 VAL A O 1
ATOM 4957 N N . LEU A 1 637 ? -15.992 15.188 8.125 1 93.38 637 LEU A N 1
ATOM 4958 C CA . LEU A 1 637 ? -14.836 14.391 7.734 1 93.38 637 LEU A CA 1
ATOM 4959 C C . LEU A 1 637 ? -13.898 15.195 6.836 1 93.38 637 LEU A C 1
ATOM 4961 O O . LEU A 1 637 ? -14.273 15.578 5.723 1 93.38 637 LEU A O 1
ATOM 4965 N N . ASP A 1 638 ? -12.695 15.445 7.324 1 90.38 638 ASP A N 1
ATOM 4966 C CA . ASP A 1 638 ? -11.727 16.266 6.613 1 90.38 638 ASP A CA 1
ATOM 4967 C C . ASP A 1 638 ? -10.742 15.406 5.824 1 90.38 638 ASP A C 1
ATOM 4969 O O . ASP A 1 638 ? -9.938 14.68 6.414 1 90.38 638 ASP A O 1
ATOM 4973 N N . PHE A 1 639 ? -10.734 15.57 4.461 1 89.25 639 PHE A N 1
ATOM 4974 C CA . PHE A 1 639 ? -9.898 14.766 3.578 1 89.25 639 PHE A CA 1
ATOM 4975 C C . PHE A 1 639 ? -8.648 15.531 3.162 1 89.25 639 PHE A C 1
ATOM 4977 O O . PHE A 1 639 ? -7.984 15.172 2.189 1 89.25 639 PHE A O 1
ATOM 4984 N N . THR A 1 640 ? -8.273 16.531 3.859 1 81.06 640 THR A N 1
ATOM 4985 C CA . THR A 1 640 ? -7.184 17.422 3.469 1 81.06 640 THR A CA 1
ATOM 4986 C C . THR A 1 640 ? -5.879 16.625 3.332 1 81.06 640 THR A C 1
ATOM 4988 O O . THR A 1 640 ? -5.086 16.891 2.424 1 81.06 640 THR A O 1
ATOM 4991 N N . LEU A 1 641 ? -5.688 15.625 4.191 1 79.81 641 LEU A N 1
ATOM 4992 C CA . LEU A 1 641 ? -4.422 14.898 4.223 1 79.81 641 LEU A CA 1
ATOM 4993 C C . LEU A 1 641 ? -4.57 13.523 3.578 1 79.81 641 LEU A C 1
ATOM 4995 O O . LEU A 1 641 ? -3.684 12.68 3.703 1 79.81 641 LEU A O 1
ATOM 4999 N N . VAL A 1 642 ? -5.664 13.312 2.918 1 84.75 642 VAL A N 1
ATOM 5000 C CA . VAL A 1 642 ? -5.898 12.031 2.266 1 84.75 642 VAL A CA 1
ATOM 5001 C C . VAL A 1 642 ? -5.203 12.008 0.906 1 84.75 642 VAL A C 1
ATOM 5003 O O . VAL A 1 642 ? -5.348 12.945 0.112 1 84.75 642 VAL A O 1
ATOM 5006 N N . VAL A 1 643 ? -4.395 10.984 0.682 1 77.94 643 VAL A N 1
ATOM 5007 C CA . VAL A 1 643 ? -3.596 10.914 -0.537 1 77.94 643 VAL A CA 1
ATOM 5008 C C . VAL A 1 643 ? -4.25 9.961 -1.532 1 77.94 643 VAL A C 1
ATOM 5010 O O . VAL A 1 643 ? -4.012 10.047 -2.738 1 77.94 643 VAL A O 1
ATOM 5013 N N . GLY A 1 644 ? -5.039 9.094 -1.056 1 79.81 644 GLY A N 1
ATOM 5014 C CA . GLY A 1 644 ? -5.668 8.125 -1.94 1 79.81 644 GLY A CA 1
ATOM 5015 C C . GLY A 1 644 ? -6.906 7.492 -1.344 1 79.81 644 GLY A C 1
ATOM 5016 O O . GLY A 1 644 ? -7.047 7.418 -0.121 1 79.81 644 GLY A O 1
ATOM 5017 N N . LEU A 1 645 ? -7.832 7.125 -2.289 1 83.38 645 LEU A N 1
ATOM 5018 C CA . LEU A 1 645 ? -9.094 6.5 -1.908 1 83.38 645 LEU A CA 1
ATOM 5019 C C . LEU A 1 645 ? -9.43 5.348 -2.844 1 83.38 645 LEU A C 1
ATOM 5021 O O . LEU A 1 645 ? -9.539 5.535 -4.059 1 83.38 645 LEU A O 1
ATOM 5025 N N . ASP A 1 646 ? -9.469 4.172 -2.281 1 79.25 646 ASP A N 1
ATOM 5026 C CA . ASP A 1 646 ? -9.844 3.037 -3.119 1 79.25 646 ASP A CA 1
ATOM 5027 C C . ASP A 1 646 ? -11.352 2.807 -3.09 1 79.25 646 ASP A C 1
ATOM 5029 O O . ASP A 1 646 ? -12.07 3.459 -2.332 1 79.25 646 ASP A O 1
ATOM 5033 N N . SER A 1 647 ? -11.844 1.882 -3.91 1 78.94 647 SER A N 1
ATOM 5034 C CA . SER A 1 647 ? -13.281 1.644 -4.055 1 78.94 647 SER A CA 1
ATOM 5035 C C . SER A 1 647 ? -13.875 1.069 -2.777 1 78.94 647 SER A C 1
ATOM 5037 O O . SER A 1 647 ? -15.023 1.359 -2.438 1 78.94 647 SER A O 1
ATOM 5039 N N . SER A 1 648 ? -13.172 0.253 -2.045 1 80.19 648 SER A N 1
ATOM 5040 C CA . SER A 1 648 ? -13.672 -0.293 -0.788 1 80.19 648 SER A CA 1
ATOM 5041 C C . SER A 1 648 ? -13.875 0.806 0.249 1 80.19 648 SER A C 1
ATOM 5043 O O . SER A 1 648 ? -14.859 0.785 0.994 1 80.19 648 SER A O 1
ATOM 5045 N N . ALA A 1 649 ? -12.922 1.678 0.283 1 84.25 649 ALA A N 1
ATOM 5046 C CA . ALA A 1 649 ? -13.047 2.807 1.203 1 84.25 649 ALA A CA 1
ATOM 5047 C C . ALA A 1 649 ? -14.219 3.699 0.822 1 84.25 649 ALA A C 1
ATOM 5049 O O . ALA A 1 649 ? -14.938 4.195 1.693 1 84.25 649 ALA A O 1
ATOM 5050 N N . ALA A 1 650 ? -14.391 3.898 -0.466 1 83.94 650 ALA A N 1
ATOM 5051 C CA . ALA A 1 650 ? -15.516 4.699 -0.942 1 83.94 650 ALA A CA 1
ATOM 5052 C C . ALA A 1 650 ? -16.844 4.078 -0.529 1 83.94 650 ALA A C 1
ATOM 5054 O O . ALA A 1 650 ? -17.766 4.785 -0.099 1 83.94 650 ALA A O 1
ATOM 5055 N N . ASP A 1 651 ? -16.906 2.83 -0.633 1 81.38 651 ASP A N 1
ATOM 5056 C CA . ASP A 1 651 ? -18.125 2.115 -0.239 1 81.38 651 ASP A CA 1
ATOM 5057 C C . ASP A 1 651 ? -18.375 2.252 1.261 1 81.38 651 ASP A C 1
ATOM 5059 O O . ASP A 1 651 ? -19.516 2.426 1.688 1 81.38 651 ASP A O 1
ATOM 5063 N N . ARG A 1 652 ? -17.375 2.121 2.025 1 83.81 652 ARG A N 1
ATOM 5064 C CA . ARG A 1 652 ? -17.516 2.232 3.473 1 83.81 652 ARG A CA 1
ATOM 5065 C C . ARG A 1 652 ? -17.906 3.648 3.877 1 83.81 652 ARG A C 1
ATOM 5067 O O . ARG A 1 652 ? -18.672 3.836 4.832 1 83.81 652 ARG A O 1
ATOM 5074 N N . LEU A 1 653 ? -17.359 4.605 3.197 1 87.19 653 LEU A N 1
ATOM 5075 C CA . LEU A 1 653 ? -17.719 5.996 3.463 1 87.19 653 LEU A CA 1
ATOM 5076 C C . LEU A 1 653 ? -19.203 6.238 3.158 1 87.19 653 LEU A C 1
ATOM 5078 O O . LEU A 1 653 ? -19.859 6.996 3.871 1 87.19 653 LEU A O 1
ATOM 5082 N N . THR A 1 654 ? -19.688 5.574 2.127 1 82.69 654 THR A N 1
ATOM 5083 C CA . THR A 1 654 ? -21.109 5.66 1.804 1 82.69 654 THR A CA 1
ATOM 5084 C C . THR A 1 654 ? -21.953 5.055 2.918 1 82.69 654 THR A C 1
ATOM 5086 O O . THR A 1 654 ? -23 5.594 3.271 1 82.69 654 THR A O 1
ATOM 5089 N N . LYS A 1 655 ? -21.438 4.07 3.484 1 80.25 655 LYS A N 1
ATOM 5090 C CA . LYS A 1 655 ? -22.172 3.396 4.551 1 80.25 655 LYS A CA 1
ATOM 5091 C C . LYS A 1 655 ? -22.141 4.211 5.84 1 80.25 655 LYS A C 1
ATOM 5093 O O . LYS A 1 655 ? -23.062 4.137 6.652 1 80.25 655 LYS A O 1
ATOM 5098 N N . ILE A 1 656 ? -21.094 4.918 6.055 1 86.44 656 ILE A N 1
ATOM 5099 C CA . ILE A 1 656 ? -21 5.793 7.219 1 86.44 656 ILE A CA 1
ATOM 5100 C C . ILE A 1 656 ? -22.094 6.859 7.145 1 86.44 656 ILE A C 1
ATOM 5102 O O . ILE A 1 656 ? -22.688 7.223 8.164 1 86.44 656 ILE A O 1
ATOM 5106 N N . LYS A 1 657 ? -22.328 7.293 5.969 1 84.06 657 LYS A N 1
ATOM 5107 C CA . LYS A 1 657 ? -23.406 8.25 5.793 1 84.06 657 LYS A CA 1
ATOM 5108 C C . LYS A 1 657 ? -24.75 7.645 6.207 1 84.06 657 LYS A C 1
ATOM 5110 O O . LYS A 1 657 ? -25.562 8.305 6.867 1 84.06 657 LYS A O 1
ATOM 5115 N N . CYS A 1 658 ? -24.875 6.398 5.91 1 76.19 658 CYS A N 1
ATOM 5116 C CA . CYS A 1 658 ? -26.109 5.715 6.285 1 76.19 658 CYS A CA 1
ATOM 5117 C C . CYS A 1 658 ? -26.203 5.547 7.797 1 76.19 658 CYS A C 1
ATOM 5119 O O . CYS A 1 658 ? -27.281 5.68 8.375 1 76.19 658 CYS A O 1
ATOM 5121 N N . ALA A 1 659 ? -25.125 5.332 8.383 1 79 659 ALA A N 1
ATOM 5122 C CA . ALA A 1 659 ? -25.078 5.195 9.836 1 79 659 ALA A CA 1
ATOM 5123 C C . ALA A 1 659 ? -25.406 6.523 10.523 1 79 659 ALA A C 1
ATOM 5125 O O . ALA A 1 659 ? -26.062 6.547 11.555 1 79 659 ALA A O 1
ATOM 5126 N N . CYS A 1 660 ? -24.922 7.602 9.945 1 85.06 660 CYS A N 1
ATOM 5127 C CA . CYS A 1 660 ? -25.172 8.922 10.508 1 85.06 660 CYS A CA 1
ATOM 5128 C C . CYS A 1 660 ? -26.641 9.305 10.367 1 85.06 660 CYS A C 1
ATOM 5130 O O . CYS A 1 660 ? -27.203 10 11.227 1 85.06 660 CYS A O 1
ATOM 5132 N N . ASP A 1 661 ? -27.312 8.789 9.352 1 80.38 661 ASP A N 1
ATOM 5133 C CA . ASP A 1 661 ? -28.719 9.078 9.133 1 80.38 661 ASP A CA 1
ATOM 5134 C C . ASP A 1 661 ? -29.578 8.477 10.25 1 80.38 661 ASP A C 1
ATOM 5136 O O . ASP A 1 661 ? -30.594 9.062 10.648 1 80.38 661 ASP A O 1
ATOM 5140 N N . THR A 1 662 ? -29.078 7.391 10.711 1 76.81 662 THR A N 1
ATOM 5141 C CA . THR A 1 662 ? -29.812 6.73 11.789 1 76.81 662 THR A CA 1
ATOM 5142 C C . THR A 1 662 ? -29.781 7.57 13.062 1 76.81 662 THR A C 1
ATOM 5144 O O . THR A 1 662 ? -30.703 7.512 13.875 1 76.81 662 THR A O 1
ATOM 5147 N N . HIS A 1 663 ? -28.797 8.414 13.219 1 83.44 663 HIS A N 1
ATOM 5148 C CA . HIS A 1 663 ? -28.656 9.258 14.406 1 83.44 663 HIS A CA 1
ATOM 5149 C C . HIS A 1 663 ? -29 10.711 14.086 1 83.44 663 HIS A C 1
ATOM 5151 O O . HIS A 1 663 ? -28.719 11.609 14.883 1 83.44 663 HIS A O 1
ATOM 5157 N N . ASN A 1 664 ? -29.562 11 12.961 1 85.38 664 ASN A N 1
ATOM 5158 C CA . ASN A 1 664 ? -29.953 12.328 12.516 1 85.38 664 ASN A CA 1
ATOM 5159 C C . ASN A 1 664 ? -28.766 13.297 12.547 1 85.38 664 ASN A C 1
ATOM 5161 O O . ASN A 1 664 ? -28.891 14.414 13.047 1 85.38 664 ASN A O 1
ATOM 5165 N N . CYS A 1 665 ? -27.641 12.766 12.219 1 91.31 665 CYS A N 1
ATOM 5166 C CA . CYS A 1 665 ? -26.422 13.562 12.141 1 91.31 665 CYS A CA 1
ATOM 5167 C C . CYS A 1 665 ? -26.094 13.922 10.695 1 91.31 665 CYS A C 1
ATOM 5169 O O . CYS A 1 665 ? -26.109 13.055 9.82 1 91.31 665 CYS A O 1
ATOM 5171 N N . LYS A 1 666 ? -25.953 15.242 10.516 1 92.31 666 LYS A N 1
ATOM 5172 C CA . LYS A 1 666 ? -25.547 15.68 9.188 1 92.31 666 LYS A CA 1
ATOM 5173 C C . LYS A 1 666 ? -24.062 15.406 8.945 1 92.31 666 LYS A C 1
ATOM 5175 O O . LYS A 1 666 ? -23.25 15.57 9.852 1 92.31 666 LYS A O 1
ATOM 5180 N N . ILE A 1 667 ? -23.766 14.922 7.793 1 92.75 667 ILE A N 1
ATOM 5181 C CA . ILE A 1 667 ? -22.375 14.594 7.484 1 92.75 667 ILE A CA 1
ATOM 5182 C C . ILE A 1 667 ? -21.844 15.562 6.426 1 92.75 667 ILE A C 1
ATOM 5184 O O . ILE A 1 667 ? -22.562 15.906 5.48 1 92.75 667 ILE A O 1
ATOM 5188 N N . VAL A 1 668 ? -20.672 16.109 6.676 1 93.75 668 VAL A N 1
ATOM 5189 C CA . VAL A 1 668 ? -20.016 17.031 5.762 1 93.75 668 VAL A CA 1
ATOM 5190 C C . VAL A 1 668 ? -18.656 16.5 5.355 1 93.75 668 VAL A C 1
ATOM 5192 O O . VAL A 1 668 ? -17.828 16.172 6.215 1 93.75 668 VAL A O 1
ATOM 5195 N N . PHE A 1 669 ? -18.406 16.312 4.059 1 93.06 669 PHE A N 1
ATOM 5196 C CA . PHE A 1 669 ? -17.078 15.969 3.541 1 93.06 669 PHE A CA 1
ATOM 5197 C C . PHE A 1 669 ? -16.312 17.219 3.139 1 93.06 669 PHE A C 1
ATOM 5199 O O . PHE A 1 669 ? -16.797 18.031 2.336 1 93.06 669 PHE A O 1
ATOM 5206 N N . ALA A 1 670 ? -15.133 17.328 3.773 1 91.81 670 ALA A N 1
ATOM 5207 C CA . ALA A 1 670 ? -14.328 18.516 3.477 1 91.81 670 ALA A CA 1
ATOM 5208 C C . ALA A 1 670 ? -13.086 18.156 2.684 1 91.81 670 ALA A C 1
ATOM 5210 O O . ALA A 1 670 ? -12.414 17.156 2.992 1 91.81 670 ALA A O 1
ATOM 5211 N N . ALA A 1 671 ? -12.773 18.875 1.644 1 88.5 671 ALA A N 1
ATOM 5212 C CA . ALA A 1 671 ? -11.516 18.828 0.901 1 88.5 671 ALA A CA 1
ATOM 5213 C C . ALA A 1 671 ? -11.289 17.469 0.27 1 88.5 671 ALA A C 1
ATOM 5215 O O . ALA A 1 671 ? -10.211 16.875 0.402 1 88.5 671 ALA A O 1
ATOM 5216 N N . VAL A 1 672 ? -12.273 16.953 -0.406 1 87.81 672 VAL A N 1
ATOM 5217 C CA . VAL A 1 672 ? -12.094 15.719 -1.161 1 87.81 672 VAL A CA 1
ATOM 5218 C C . VAL A 1 672 ? -11.25 15.992 -2.402 1 87.81 672 VAL A C 1
ATOM 5220 O O . VAL A 1 672 ? -11.539 16.906 -3.176 1 87.81 672 VAL A O 1
ATOM 5223 N N . PRO A 1 673 ? -10.164 15.258 -2.488 1 80.25 673 PRO A N 1
ATOM 5224 C CA . PRO A 1 673 ? -9.297 15.508 -3.639 1 80.25 673 PRO A CA 1
ATOM 5225 C C . PRO A 1 673 ? -10.047 15.461 -4.969 1 80.25 673 PRO A C 1
ATOM 5227 O O . PRO A 1 673 ? -10.977 14.672 -5.129 1 80.25 673 PRO A O 1
ATOM 5230 N N . SER A 1 674 ? -9.617 16.25 -5.902 1 79.06 674 SER A N 1
ATOM 5231 C CA . SER A 1 674 ? -10.289 16.406 -7.191 1 79.06 674 SER A CA 1
ATOM 5232 C C . SER A 1 674 ? -10.219 15.117 -8.016 1 79.06 674 SER A C 1
ATOM 5234 O O . SER A 1 674 ? -11.062 14.891 -8.883 1 79.06 674 SER A O 1
ATOM 5236 N N . ALA A 1 675 ? -9.266 14.297 -7.719 1 75.5 675 ALA A N 1
ATOM 5237 C CA . ALA A 1 675 ? -9.117 13.031 -8.438 1 75.5 675 ALA A CA 1
ATOM 5238 C C . ALA A 1 675 ? -10.328 12.133 -8.203 1 75.5 675 ALA A C 1
ATOM 5240 O O . ALA A 1 675 ? -10.617 11.242 -9.008 1 75.5 675 ALA A O 1
ATOM 5241 N N . TYR A 1 676 ? -11.117 12.453 -7.184 1 80.94 676 TYR A N 1
ATOM 5242 C CA . TYR A 1 676 ? -12.242 11.602 -6.836 1 80.94 676 TYR A CA 1
ATOM 5243 C C . TYR A 1 676 ? -13.562 12.344 -6.988 1 80.94 676 TYR A C 1
ATOM 5245 O O . TYR A 1 676 ? -14.477 12.172 -6.184 1 80.94 676 TYR A O 1
ATOM 5253 N N . GLU A 1 677 ? -13.609 13.203 -7.969 1 80.62 677 GLU A N 1
ATOM 5254 C CA . GLU A 1 677 ? -14.82 13.961 -8.25 1 80.62 677 GLU A CA 1
ATOM 5255 C C . GLU A 1 677 ? -15.984 13.039 -8.594 1 80.62 677 GLU A C 1
ATOM 5257 O O . GLU A 1 677 ? -17.125 13.312 -8.227 1 80.62 677 GLU A O 1
ATOM 5262 N N . LYS A 1 678 ? -15.672 11.93 -9.25 1 77.31 678 LYS A N 1
ATOM 5263 C CA . LYS A 1 678 ? -16.719 10.969 -9.602 1 77.31 678 LYS A CA 1
ATOM 5264 C C . LYS A 1 678 ? -17.359 10.375 -8.352 1 77.31 678 LYS A C 1
ATOM 5266 O O . LYS A 1 678 ? -18.578 10.148 -8.32 1 77.31 678 LYS A O 1
ATOM 5271 N N . PHE A 1 679 ? -16.578 10.219 -7.453 1 81.38 679 PHE A N 1
ATOM 5272 C CA . PHE A 1 679 ? -17.062 9.688 -6.184 1 81.38 679 PHE A CA 1
ATOM 5273 C C . PHE A 1 679 ? -18 10.68 -5.5 1 81.38 679 PHE A C 1
ATOM 5275 O O . PHE A 1 679 ? -19.078 10.312 -5.031 1 81.38 679 PHE A O 1
ATOM 5282 N N . THR A 1 680 ? -17.578 11.938 -5.469 1 82.25 680 THR A N 1
ATOM 5283 C CA . THR A 1 680 ? -18.375 12.969 -4.82 1 82.25 680 THR A CA 1
ATOM 5284 C C . THR A 1 680 ? -19.703 13.18 -5.559 1 82.25 680 THR A C 1
ATOM 5286 O O . THR A 1 680 ? -20.75 13.375 -4.934 1 82.25 680 THR A O 1
ATOM 5289 N N . ILE A 1 681 ? -19.641 13.086 -6.816 1 81.06 681 ILE A N 1
ATOM 5290 C CA . ILE A 1 681 ? -20.844 13.266 -7.617 1 81.06 681 ILE A CA 1
ATOM 5291 C C . ILE A 1 681 ? -21.797 12.094 -7.375 1 81.06 681 ILE A C 1
ATOM 5293 O O . ILE A 1 681 ? -23 12.289 -7.25 1 81.06 681 ILE A O 1
ATOM 5297 N N . HIS A 1 682 ? -21.172 10.961 -7.234 1 79.12 682 HIS A N 1
ATOM 5298 C CA . HIS A 1 682 ? -21.984 9.773 -6.965 1 79.12 682 HIS A CA 1
ATOM 5299 C C . HIS A 1 682 ? -22.688 9.883 -5.621 1 79.12 682 HIS A C 1
ATOM 5301 O O . HIS A 1 682 ? -23.859 9.516 -5.5 1 79.12 682 HIS A O 1
ATOM 5307 N N . LEU A 1 683 ? -22.031 10.359 -4.668 1 79.31 683 LEU A N 1
ATOM 5308 C CA . LEU A 1 683 ? -22.625 10.5 -3.338 1 79.31 683 LEU A CA 1
ATOM 5309 C C . LEU A 1 683 ? -23.719 11.555 -3.34 1 79.31 683 LEU A C 1
ATOM 5311 O O . LEU A 1 683 ? -24.75 11.375 -2.689 1 79.31 683 LEU A O 1
ATOM 5315 N N . ILE A 1 684 ? -23.422 12.656 -4.051 1 78.62 684 ILE A N 1
ATOM 5316 C CA . ILE A 1 684 ? -24.406 13.734 -4.133 1 78.62 684 ILE A CA 1
ATOM 5317 C C . ILE A 1 684 ? -25.656 13.227 -4.84 1 78.62 684 ILE A C 1
ATOM 5319 O O . ILE A 1 684 ? -26.781 13.562 -4.445 1 78.62 684 ILE A O 1
ATOM 5323 N N . GLU A 1 685 ? -25.438 12.383 -5.781 1 76.5 685 GLU A N 1
ATOM 5324 C CA . GLU A 1 685 ? -26.562 11.82 -6.52 1 76.5 685 GLU A CA 1
ATOM 5325 C C . GLU A 1 685 ? -27.328 10.797 -5.676 1 76.5 685 GLU A C 1
ATOM 5327 O O . GLU A 1 685 ? -28.547 10.711 -5.746 1 76.5 685 GLU A O 1
ATOM 5332 N N . LEU A 1 686 ? -26.578 10.062 -4.957 1 74.5 686 LEU A N 1
ATOM 5333 C CA . LEU A 1 686 ? -27.172 9.008 -4.141 1 74.5 686 LEU A CA 1
ATOM 5334 C C . LEU A 1 686 ? -27.984 9.594 -2.99 1 74.5 686 LEU A C 1
ATOM 5336 O O . LEU A 1 686 ? -29.062 9.102 -2.672 1 74.5 686 LEU A O 1
ATOM 5340 N N . PHE A 1 687 ? -27.438 10.555 -2.289 1 74.06 687 PHE A N 1
ATOM 5341 C CA . PHE A 1 687 ? -28.062 11.039 -1.061 1 74.06 687 PHE A CA 1
ATOM 5342 C C . PHE A 1 687 ? -28.875 12.305 -1.321 1 74.06 687 PHE A C 1
ATOM 5344 O O . PHE A 1 687 ? -29.719 12.688 -0.506 1 74.06 687 PHE A O 1
ATOM 5351 N N . GLY A 1 688 ? -28.984 12.727 -2.488 1 62.12 688 GLY A N 1
ATOM 5352 C CA . GLY A 1 688 ? -29.781 13.883 -2.857 1 62.12 688 GLY A CA 1
ATOM 5353 C C . GLY A 1 688 ? -29.422 15.133 -2.068 1 62.12 688 GLY A C 1
ATOM 5354 O O . GLY A 1 688 ? -28.531 15.094 -1.216 1 62.12 688 GLY A O 1
ATOM 5355 N N . ASP A 1 689 ? -29.844 16.312 -2.344 1 60 689 ASP A N 1
ATOM 5356 C CA . ASP A 1 689 ? -29.656 17.609 -1.706 1 60 689 ASP A CA 1
ATOM 5357 C C . ASP A 1 689 ? -30.531 17.75 -0.458 1 60 689 ASP A C 1
ATOM 5359 O O . ASP A 1 689 ? -31.203 18.766 -0.271 1 60 689 ASP A O 1
ATOM 5363 N N . ASN A 1 690 ? -30.781 16.609 0.32 1 62.22 690 ASN A N 1
ATOM 5364 C CA . ASN A 1 690 ? -31.703 16.719 1.432 1 62.22 690 ASN A CA 1
ATOM 5365 C C . ASN A 1 690 ? -31.062 17.406 2.637 1 62.22 690 ASN A C 1
ATOM 5367 O O . ASN A 1 690 ? -31.516 17.234 3.77 1 62.22 690 ASN A O 1
ATOM 5371 N N . GLY A 1 691 ? -30.016 18.156 2.469 1 74.56 691 GLY A N 1
ATOM 5372 C CA . GLY A 1 691 ? -29.422 18.938 3.545 1 74.56 691 GLY A CA 1
ATOM 5373 C C . GLY A 1 691 ? -28.656 18.094 4.543 1 74.56 691 GLY A C 1
ATOM 5374 O O . GLY A 1 691 ? -28.031 18.625 5.457 1 74.56 691 GLY A O 1
ATOM 5375 N N . MET A 1 692 ? -28.781 16.75 4.434 1 85.62 692 MET A N 1
ATOM 5376 C CA . MET A 1 692 ? -28.125 15.898 5.418 1 85.62 692 MET A CA 1
ATOM 5377 C C . MET A 1 692 ? -26.688 15.602 4.996 1 85.62 692 MET A C 1
ATOM 5379 O O . MET A 1 692 ? -25.906 15.086 5.793 1 85.62 692 MET A O 1
ATOM 5383 N N . PHE A 1 693 ? -26.391 15.938 3.732 1 89.88 693 PHE A N 1
ATOM 5384 C CA . PHE A 1 693 ? -25.047 15.695 3.219 1 89.88 693 PHE A CA 1
ATOM 5385 C C . PHE A 1 693 ? -24.531 16.906 2.455 1 89.88 693 PHE A C 1
ATOM 5387 O O . PHE A 1 693 ? -25.281 17.516 1.678 1 89.88 693 PHE A O 1
ATOM 5394 N N . TYR A 1 694 ? -23.328 17.328 2.801 1 91.25 694 TYR A N 1
ATOM 5395 C CA . TYR A 1 694 ? -22.734 18.484 2.145 1 91.25 694 TYR A CA 1
ATOM 5396 C C . TYR A 1 694 ? -21.25 18.25 1.858 1 91.25 694 TYR A C 1
ATOM 5398 O O . TYR A 1 694 ? -20.547 17.672 2.686 1 91.25 694 TYR A O 1
ATOM 5406 N N . VAL A 1 695 ? -20.828 18.578 0.629 1 91.19 695 VAL A N 1
ATOM 5407 C CA . VAL A 1 695 ? -19.422 18.484 0.263 1 91.19 695 VAL A CA 1
ATOM 5408 C C . VAL A 1 695 ? -18.828 19.891 0.154 1 91.19 695 VAL A C 1
ATOM 5410 O O . VAL A 1 695 ? -19.266 20.703 -0.669 1 91.19 695 VAL A O 1
ATOM 5413 N N . ALA A 1 696 ? -17.875 20.125 1.064 1 90.5 696 ALA A N 1
ATOM 5414 C CA . ALA A 1 696 ? -17.219 21.422 1.077 1 90.5 696 ALA A CA 1
ATOM 5415 C C . ALA A 1 696 ? -15.867 21.375 0.361 1 90.5 696 ALA A C 1
ATOM 5417 O O . ALA A 1 696 ? -15.258 20.297 0.256 1 90.5 696 ALA A O 1
ATOM 5418 N N . SER A 1 697 ? -15.398 22.422 -0.12 1 86.31 697 SER A N 1
ATOM 5419 C CA . SER A 1 697 ? -14.125 22.5 -0.827 1 86.31 697 SER A CA 1
ATOM 5420 C C . SER A 1 697 ? -12.953 22.391 0.138 1 86.31 697 SER A C 1
ATOM 5422 O O . SER A 1 697 ? -11.898 21.859 -0.214 1 86.31 697 SER A O 1
ATOM 5424 N N . ASP A 1 698 ? -13.109 22.953 1.291 1 83.75 698 ASP A N 1
ATOM 5425 C CA . ASP A 1 698 ? -12.078 22.891 2.326 1 83.75 698 ASP A CA 1
ATOM 5426 C C . ASP A 1 698 ? -12.703 22.812 3.717 1 83.75 698 ASP A C 1
ATOM 5428 O O . ASP A 1 698 ? -13.93 22.812 3.854 1 83.75 698 ASP A O 1
ATOM 5432 N N . LEU A 1 699 ? -11.875 22.625 4.633 1 83.38 699 LEU A N 1
ATOM 5433 C CA . LEU A 1 699 ? -12.352 22.5 6.008 1 83.38 699 LEU A CA 1
ATOM 5434 C C . LEU A 1 699 ? -13.016 23.797 6.469 1 83.38 699 LEU A C 1
ATOM 5436 O O . LEU A 1 699 ? -14 23.75 7.211 1 83.38 699 LEU A O 1
ATOM 5440 N N . ASP A 1 700 ? -12.523 24.969 6.039 1 79.44 700 ASP A N 1
ATOM 5441 C CA . ASP A 1 700 ? -13.094 26.25 6.414 1 79.44 700 ASP A CA 1
ATOM 5442 C C . ASP A 1 700 ? -14.531 26.375 5.918 1 79.44 700 ASP A C 1
ATOM 5444 O O . ASP A 1 700 ? -15.414 26.812 6.66 1 79.44 700 ASP A O 1
ATOM 5448 N N . SER A 1 701 ? -14.688 26.062 4.734 1 85.19 701 SER A N 1
ATOM 5449 C CA . SER A 1 701 ? -16.016 26.125 4.156 1 85.19 701 SER A CA 1
ATOM 5450 C C . SER A 1 701 ? -16.969 25.141 4.836 1 85.19 701 SER A C 1
ATOM 5452 O O . SER A 1 701 ? -18.156 25.406 4.969 1 85.19 701 SER A O 1
ATOM 5454 N N . ALA A 1 702 ? -16.422 24.016 5.219 1 90.94 702 ALA A N 1
ATOM 5455 C CA . ALA A 1 702 ? -17.234 23.016 5.922 1 90.94 702 ALA A CA 1
ATOM 5456 C C . ALA A 1 702 ? -17.719 23.547 7.27 1 90.94 702 ALA A C 1
ATOM 5458 O O . ALA A 1 702 ? -18.891 23.422 7.617 1 90.94 702 ALA A O 1
ATOM 5459 N N . LEU A 1 703 ? -16.797 24.141 7.961 1 87.88 703 LEU A N 1
ATOM 5460 C CA . LEU A 1 703 ? -17.156 24.719 9.258 1 87.88 703 LEU A CA 1
ATOM 5461 C C . LEU A 1 703 ? -18.125 25.875 9.094 1 87.88 703 LEU A C 1
ATOM 5463 O O . LEU A 1 703 ? -19.047 26.031 9.898 1 87.88 703 LEU A O 1
ATOM 5467 N N . ALA A 1 704 ? -17.906 26.688 8.07 1 86.5 704 ALA A N 1
ATOM 5468 C CA . ALA A 1 704 ? -18.812 27.797 7.809 1 86.5 704 ALA A CA 1
ATOM 5469 C C . ALA A 1 704 ? -20.234 27.297 7.555 1 86.5 704 ALA A C 1
ATOM 5471 O O . ALA A 1 704 ? -21.203 27.891 8.016 1 86.5 704 ALA A O 1
ATOM 5472 N N . TRP A 1 705 ? -20.25 26.234 6.855 1 91.5 705 TRP A N 1
ATOM 5473 C CA . TRP A 1 705 ? -21.547 25.656 6.547 1 91.5 705 TRP A CA 1
ATOM 5474 C C . TRP A 1 705 ? -22.25 25.172 7.816 1 91.5 705 TRP A C 1
ATOM 5476 O O . TRP A 1 705 ? -23.453 25.375 7.992 1 91.5 705 TRP A O 1
ATOM 5486 N N . CYS A 1 706 ? -21.547 24.5 8.617 1 92.69 706 CYS A N 1
ATOM 5487 C CA . CYS A 1 706 ? -22.094 24.016 9.875 1 92.69 706 CYS A CA 1
ATOM 5488 C C . CYS A 1 706 ? -22.516 25.172 10.773 1 92.69 706 CYS A C 1
ATOM 5490 O O . CYS A 1 706 ? -23.578 25.141 11.383 1 92.69 706 CYS A O 1
ATOM 5492 N N . GLU A 1 707 ? -21.641 26.172 10.867 1 90 707 GLU A N 1
ATOM 5493 C CA . GLU A 1 707 ? -21.953 27.359 11.68 1 90 707 GLU A CA 1
ATOM 5494 C C . GLU A 1 707 ? -23.219 28.047 11.195 1 90 707 GLU A C 1
ATOM 5496 O O . GLU A 1 707 ? -24.047 28.453 12.008 1 90 707 GLU A O 1
ATOM 5501 N N . ASN A 1 708 ? -23.312 28.188 9.914 1 89.06 708 ASN A N 1
ATOM 5502 C CA . ASN A 1 708 ? -24.5 28.797 9.336 1 89.06 708 ASN A CA 1
ATOM 5503 C C . ASN A 1 708 ? -25.766 28 9.672 1 89.06 708 ASN A C 1
ATOM 5505 O O . ASN A 1 708 ? -26.828 28.578 9.906 1 89.06 708 ASN A O 1
ATOM 5509 N N . GLY A 1 709 ? -25.609 26.734 9.68 1 89.19 709 GLY A N 1
ATOM 5510 C CA . GLY A 1 709 ? -26.719 25.875 10.047 1 89.19 709 GLY A CA 1
ATOM 5511 C C . GLY A 1 709 ? -27.156 26.047 11.484 1 89.19 709 GLY A C 1
ATOM 5512 O O . GLY A 1 709 ? -28.359 26.078 11.773 1 89.19 709 GLY A O 1
ATOM 5513 N N . ILE A 1 710 ? -26.203 26.219 12.336 1 90 710 ILE A N 1
ATOM 5514 C CA . ILE A 1 710 ? -26.484 26.422 13.75 1 90 710 ILE A CA 1
ATOM 5515 C C . ILE A 1 710 ? -27.156 27.781 13.953 1 90 710 ILE A C 1
ATOM 5517 O O . ILE A 1 710 ? -28.141 27.891 14.688 1 90 710 ILE A O 1
ATOM 5521 N N . LEU A 1 711 ? -26.641 28.797 13.328 1 87.38 711 LEU A N 1
ATOM 5522 C CA . LEU A 1 711 ? -27.156 30.156 13.469 1 87.38 711 LEU A CA 1
ATOM 5523 C C . LEU A 1 711 ? -28.578 30.25 12.914 1 87.38 711 LEU A C 1
ATOM 5525 O O . LEU A 1 711 ? -29.422 30.938 13.477 1 87.38 711 LEU A O 1
ATOM 5529 N N . GLU A 1 712 ? -28.781 29.562 11.828 1 83.94 712 GLU A N 1
ATOM 5530 C CA . GLU A 1 712 ? -30.125 29.562 11.234 1 83.94 712 GLU A CA 1
ATOM 5531 C C . GLU A 1 712 ? -31.141 28.875 12.156 1 83.94 712 GLU A C 1
ATOM 5533 O O . GLU A 1 712 ? -32.281 29.344 12.289 1 83.94 712 GLU A O 1
ATOM 5538 N N . LYS A 1 713 ? -30.734 27.891 12.789 1 83.38 713 LYS A N 1
ATOM 5539 C CA . LYS A 1 713 ? -31.625 27.156 13.688 1 83.38 713 LYS A CA 1
ATOM 5540 C C . LYS A 1 713 ? -31.938 27.969 14.938 1 83.38 713 LYS A C 1
ATOM 5542 O O . LYS A 1 713 ? -33.062 27.953 15.438 1 83.38 713 LYS A O 1
ATOM 5547 N N . THR A 1 714 ? -30.969 28.641 15.508 1 77.44 714 THR A N 1
ATOM 5548 C CA . THR A 1 714 ? -31.156 29.422 16.719 1 77.44 714 THR A CA 1
ATOM 5549 C C . THR A 1 714 ? -31.984 30.672 16.438 1 77.44 714 THR A C 1
ATOM 5551 O O . THR A 1 714 ? -32.781 31.094 17.281 1 77.44 714 THR A O 1
ATOM 5554 N N . MET A 1 715 ? -31.781 31.266 15.352 1 65.44 715 MET A N 1
ATOM 5555 C CA . MET A 1 715 ? -32.562 32.438 14.984 1 65.44 715 MET A CA 1
ATOM 5556 C C . MET A 1 715 ? -34.031 32.062 14.82 1 65.44 715 MET A C 1
ATOM 5558 O O . MET A 1 715 ? -34.906 32.844 15.195 1 65.44 715 MET A O 1
ATOM 5562 N N . VAL A 1 716 ? -34.25 30.922 14.328 1 61 716 VAL A N 1
ATOM 5563 C CA . VAL A 1 716 ? -35.625 30.453 14.148 1 61 716 VAL A CA 1
ATOM 5564 C C . VAL A 1 716 ? -36.281 30.219 15.516 1 61 716 VAL A C 1
ATOM 5566 O O . VAL A 1 716 ? -37.438 30.562 15.719 1 61 716 VAL A O 1
ATOM 5569 N N . ASN A 1 717 ? -35.594 29.688 16.438 1 61.81 717 ASN A N 1
ATOM 5570 C CA . ASN A 1 717 ? -36.125 29.391 17.766 1 61.81 717 ASN A CA 1
ATOM 5571 C C . ASN A 1 717 ? -36.406 30.672 18.562 1 61.81 717 ASN A C 1
ATOM 5573 O O . ASN A 1 717 ? -37.312 30.719 19.375 1 61.81 717 ASN A O 1
ATOM 5577 N N . LYS A 1 718 ? -35.531 31.656 18.703 1 57.25 718 LYS A N 1
ATOM 5578 C CA . LYS A 1 718 ? -35.75 32.844 19.5 1 57.25 718 LYS A CA 1
ATOM 5579 C C . LYS A 1 718 ? -36.781 33.781 18.859 1 57.25 718 LYS A C 1
ATOM 5581 O O . LYS A 1 718 ? -37.188 34.781 19.438 1 57.25 718 LYS A O 1
ATOM 5586 N N . GLY A 1 719 ? -37.625 33.156 18.031 1 50.09 719 GLY A N 1
ATOM 5587 C CA . GLY A 1 719 ? -38.625 34.031 17.422 1 50.09 719 GLY A CA 1
ATOM 5588 C C . GLY A 1 719 ? -38.031 35.312 16.891 1 50.09 719 GLY A C 1
ATOM 5589 O O . GLY A 1 719 ? -38.75 36.281 16.656 1 50.09 719 GLY A O 1
ATOM 5590 N N . GLU A 1 720 ? -36.938 35.656 17.391 1 44.31 720 GLU A N 1
ATOM 5591 C CA . GLU A 1 720 ? -36.344 36.906 16.969 1 44.31 720 GLU A CA 1
ATOM 5592 C C . GLU A 1 720 ? -36.031 36.906 15.477 1 44.31 720 GLU A C 1
ATOM 5594 O O . GLU A 1 720 ? -35.594 35.906 14.922 1 44.31 720 GLU A O 1
ATOM 5599 N N . PRO A 1 721 ? -36.812 37.656 14.781 1 37.22 721 PRO A N 1
ATOM 5600 C CA . PRO A 1 721 ? -36.5 37.781 13.359 1 37.22 721 PRO A CA 1
ATOM 5601 C C . PRO A 1 721 ? -35 37.625 13.062 1 37.22 721 PRO A C 1
ATOM 5603 O O . PRO A 1 721 ? -34.188 37.906 13.922 1 37.22 721 PRO A O 1
ATOM 5606 N N . VAL A 1 722 ? -34.688 36.656 12.266 1 38.56 722 VAL A N 1
ATOM 5607 C CA . VAL A 1 722 ? -33.344 36.75 11.727 1 38.56 722 VAL A CA 1
ATOM 5608 C C . VAL A 1 722 ? -32.812 38.188 11.883 1 38.56 722 VAL A C 1
ATOM 5610 O O . VAL A 1 722 ? -33.406 39.125 11.344 1 38.56 722 VAL A O 1
ATOM 5613 N N . VAL A 1 723 ? -32.594 38.531 12.969 1 34.97 723 VAL A N 1
ATOM 5614 C CA . VAL A 1 723 ? -31.875 39.812 12.789 1 34.97 723 VAL A CA 1
ATOM 5615 C C . VAL A 1 723 ? -31.266 39.875 11.391 1 34.97 723 VAL A C 1
ATOM 5617 O O . VAL A 1 723 ? -30.359 39.094 11.07 1 34.97 723 VAL A O 1
ATOM 5620 N N . SER A 1 724 ? -32.094 39.75 10.367 1 32.25 724 SER A N 1
ATOM 5621 C CA . SER A 1 724 ? -31.562 40.312 9.133 1 32.25 724 SER A CA 1
ATOM 5622 C C . SER A 1 724 ? -30.312 41.156 9.398 1 32.25 724 SER A C 1
ATOM 5624 O O . SER A 1 724 ? -30.188 41.75 10.461 1 32.25 724 SER A O 1
ATOM 5626 N N . THR A 1 725 ? -29.156 40.75 9.031 1 33.47 725 THR A N 1
ATOM 5627 C CA . THR A 1 725 ? -28.359 41.938 8.719 1 33.47 725 THR A CA 1
ATOM 5628 C C . THR A 1 725 ? -29.25 43.188 8.594 1 33.47 725 THR A C 1
ATOM 5630 O O . THR A 1 725 ? -29.906 43.375 7.57 1 33.47 725 THR A O 1
ATOM 5633 N N . SER A 1 726 ? -30.312 43.312 9.414 1 32.69 726 SER A N 1
ATOM 5634 C CA . SER A 1 726 ? -31.109 44.531 9.32 1 32.69 726 SER A CA 1
ATOM 5635 C C . SER A 1 726 ? -30.484 45.531 8.375 1 32.69 726 SER A C 1
ATOM 5637 O O . SER A 1 726 ? -29.297 45.469 8.078 1 32.69 726 SER A O 1
ATOM 5639 N N . ALA A 1 727 ? -31.266 46.469 8.023 1 33.22 727 ALA A N 1
ATOM 5640 C CA . ALA A 1 727 ? -30.969 47.688 7.254 1 33.22 727 ALA A CA 1
ATOM 5641 C C . ALA A 1 727 ? -29.75 48.406 7.801 1 33.22 727 ALA A C 1
ATOM 5643 O O . ALA A 1 727 ? -29.844 49.219 8.719 1 33.22 727 ALA A O 1
ATOM 5644 N N . THR A 1 728 ? -28.828 47.719 8.375 1 33.66 728 THR A N 1
ATOM 5645 C CA . THR A 1 728 ? -27.672 48.562 8.133 1 33.66 728 THR A CA 1
ATOM 5646 C C . THR A 1 728 ? -28 49.625 7.066 1 33.66 728 THR A C 1
ATOM 5648 O O . THR A 1 728 ? -28.516 49.281 5.992 1 33.66 728 THR A O 1
ATOM 5651 N N . ASN A 1 729 ? -28.344 50.594 7.473 1 36.16 729 ASN A N 1
ATOM 5652 C CA . ASN A 1 729 ? -28.531 51.625 6.445 1 36.16 729 ASN A CA 1
ATOM 5653 C C . ASN A 1 729 ? -27.75 51.281 5.176 1 36.16 729 ASN A C 1
ATOM 5655 O O . ASN A 1 729 ? -26.516 51.219 5.199 1 36.16 729 ASN A O 1
ATOM 5659 N N . GLU A 1 730 ? -28.188 50.344 4.359 1 41.97 730 GLU A N 1
ATOM 5660 C CA . GLU A 1 730 ? -27.688 50.125 3.008 1 41.97 730 GLU A CA 1
ATOM 5661 C C . GLU A 1 730 ? -26.688 51.219 2.617 1 41.97 730 GLU A C 1
ATOM 5663 O O . GLU A 1 730 ? -25.781 50.969 1.808 1 41.97 730 GLU A O 1
ATOM 5668 N N . ASP A 1 731 ? -26.953 52.469 3.158 1 45.31 731 ASP A N 1
ATOM 5669 C CA . ASP A 1 731 ? -26.188 53.625 2.717 1 45.31 731 ASP A CA 1
ATOM 5670 C C . ASP A 1 731 ? -24.875 53.75 3.49 1 45.31 731 ASP A C 1
ATOM 5672 O O . ASP A 1 731 ? -24.109 54.688 3.283 1 45.31 731 ASP A O 1
ATOM 5676 N N . GLU A 1 732 ? -24.766 53.062 4.621 1 56 732 GLU A N 1
ATOM 5677 C CA . GLU A 1 732 ? -23.516 53.312 5.34 1 56 732 GLU A CA 1
ATOM 5678 C C . GLU A 1 732 ? -22.359 52.531 4.711 1 56 732 GLU A C 1
ATOM 5680 O O . GLU A 1 732 ? -22.5 51.375 4.355 1 56 732 GLU A O 1
ATOM 5685 N N . SER A 1 733 ? -21.359 53.25 4.445 1 67.5 733 SER A N 1
ATOM 5686 C CA . SER A 1 733 ? -20.156 52.781 3.793 1 67.5 733 SER A CA 1
ATOM 5687 C C . SER A 1 733 ? -19.547 51.594 4.566 1 67.5 733 SER A C 1
ATOM 5689 O O . SER A 1 733 ? -19.594 51.594 5.797 1 67.5 733 SER A O 1
ATOM 5691 N N . ALA A 1 734 ? -19.25 50.375 4.113 1 71.19 734 ALA A N 1
ATOM 5692 C CA . ALA A 1 734 ? -18.672 49.156 4.625 1 71.19 734 ALA A CA 1
ATOM 5693 C C . ALA A 1 734 ? -17.578 49.438 5.645 1 71.19 734 ALA A C 1
ATOM 5695 O O . ALA A 1 734 ? -17.438 48.75 6.648 1 71.19 734 ALA A O 1
ATOM 5696 N N . HIS A 1 735 ? -16.938 50.594 5.547 1 76.88 735 HIS A N 1
ATOM 5697 C CA . HIS A 1 735 ? -15.805 50.875 6.418 1 76.88 735 HIS A CA 1
ATOM 5698 C C . HIS A 1 735 ? -16.266 51.375 7.785 1 76.88 735 HIS A C 1
ATOM 5700 O O . HIS A 1 735 ? -15.664 51.031 8.805 1 76.88 735 HIS A O 1
ATOM 5706 N N . ILE A 1 736 ? -17.359 52.031 7.852 1 76.19 736 ILE A N 1
ATOM 5707 C CA . ILE A 1 736 ? -17.875 52.531 9.117 1 76.19 736 ILE A CA 1
ATOM 5708 C C . ILE A 1 736 ? -18.469 51.375 9.93 1 76.19 736 ILE A C 1
ATOM 5710 O O . ILE A 1 736 ? -18.297 51.312 11.148 1 76.19 736 ILE A O 1
ATOM 5714 N N . ARG A 1 737 ? -19.031 50.531 9.188 1 74.94 737 ARG A N 1
ATOM 5715 C CA . ARG A 1 737 ? -19.609 49.344 9.844 1 74.94 737 ARG A CA 1
ATOM 5716 C C . ARG A 1 737 ? -18.516 48.5 10.492 1 74.94 737 ARG A C 1
ATOM 5718 O O . ARG A 1 737 ? -18.688 48.031 11.617 1 74.94 737 ARG A O 1
ATOM 5725 N N . ASN A 1 738 ? -17.484 48.312 9.773 1 75.56 738 ASN A N 1
ATOM 5726 C CA . ASN A 1 738 ? -16.391 47.5 10.297 1 75.56 738 ASN A CA 1
ATOM 5727 C C . ASN A 1 738 ? -15.703 48.188 11.477 1 75.56 738 ASN A C 1
ATOM 5729 O O . ASN A 1 738 ? -15.305 47.531 12.438 1 75.56 738 ASN A O 1
ATOM 5733 N N . LEU A 1 739 ? -15.594 49.406 11.367 1 77.25 739 LEU A N 1
ATOM 5734 C CA . LEU A 1 739 ? -14.977 50.156 12.469 1 77.25 739 LEU A CA 1
ATOM 5735 C C . LEU A 1 739 ? -15.828 50.062 13.727 1 77.25 739 LEU A C 1
ATOM 5737 O O . LEU A 1 739 ? -15.289 49.969 14.836 1 77.25 739 LEU A O 1
ATOM 5741 N N . ARG A 1 740 ? -17.109 50.125 13.523 1 75.38 740 ARG A N 1
ATOM 5742 C CA . ARG A 1 740 ? -18 50 14.664 1 75.38 740 ARG A CA 1
ATOM 5743 C C . ARG A 1 740 ? -17.906 48.625 15.32 1 75.38 740 ARG A C 1
ATOM 5745 O O . ARG A 1 740 ? -17.984 48.5 16.547 1 75.38 740 ARG A O 1
ATOM 5752 N N . ARG A 1 741 ? -17.656 47.719 14.516 1 74.19 741 ARG A N 1
ATOM 5753 C CA . ARG A 1 741 ? -17.547 46.344 15 1 74.19 741 ARG A CA 1
ATOM 5754 C C . ARG A 1 741 ? -16.281 46.188 15.852 1 74.19 741 ARG A C 1
ATOM 5756 O O . ARG A 1 741 ? -16.297 45.438 16.828 1 74.19 741 ARG A O 1
ATOM 5763 N N . PHE A 1 742 ? -15.273 46.875 15.477 1 77.62 742 PHE A N 1
ATOM 5764 C CA . PHE A 1 742 ? -14 46.656 16.156 1 77.62 742 PHE A CA 1
ATOM 5765 C C . PHE A 1 742 ? -13.805 47.688 17.266 1 77.62 742 PHE A C 1
ATOM 5767 O O . PHE A 1 742 ? -12.828 47.625 18.016 1 77.62 742 PHE A O 1
ATOM 5774 N N . MET A 1 743 ? -14.688 48.594 17.359 1 78.94 743 MET A N 1
ATOM 5775 C CA . MET A 1 743 ? -14.734 49.531 18.484 1 78.94 743 MET A CA 1
ATOM 5776 C C . MET A 1 743 ? -16.094 49.469 19.188 1 78.94 743 MET A C 1
ATOM 5778 O O . MET A 1 743 ? -16.828 50.438 19.188 1 78.94 743 MET A O 1
ATOM 5782 N N . PRO A 1 744 ? -16.25 48.344 19.797 1 74.62 744 PRO A N 1
ATOM 5783 C CA . PRO A 1 744 ? -17.578 48.188 20.391 1 74.62 744 PRO A CA 1
ATOM 5784 C C . PRO A 1 744 ? -17.859 49.25 21.469 1 74.62 744 PRO A C 1
ATOM 5786 O O . PRO A 1 744 ? -16.984 49.594 22.25 1 74.62 744 PRO A O 1
ATOM 5789 N N . GLY A 1 745 ? -19.078 49.812 21.469 1 73.19 745 GLY A N 1
ATOM 5790 C CA . GLY A 1 745 ? -19.547 50.719 22.531 1 73.19 745 GLY A CA 1
ATOM 5791 C C . GLY A 1 745 ? -19.156 52.156 22.297 1 73.19 745 GLY A C 1
ATOM 5792 O O . GLY A 1 745 ? -19.547 53.031 23.078 1 73.19 745 GLY A O 1
ATOM 5793 N N . GLN A 1 746 ? -18.312 52.375 21.266 1 80.69 746 GLN A N 1
ATOM 5794 C CA . GLN A 1 746 ? -17.875 53.75 21.047 1 80.69 746 GLN A CA 1
ATOM 5795 C C . GLN A 1 746 ? -18.859 54.531 20.156 1 80.69 746 GLN A C 1
ATOM 5797 O O . GLN A 1 746 ? -19.406 53.938 19.219 1 80.69 746 GLN A O 1
ATOM 5802 N N . PRO A 1 747 ? -19.094 55.75 20.516 1 82.44 747 PRO A N 1
ATOM 5803 C CA . PRO A 1 747 ? -19.984 56.562 19.703 1 82.44 747 PRO A CA 1
ATOM 5804 C C . PRO A 1 747 ? -19.406 56.875 18.328 1 82.44 747 PRO A C 1
ATOM 5806 O O . PRO A 1 747 ? -18.203 56.719 18.109 1 82.44 747 PRO A O 1
ATOM 5809 N N . LEU A 1 748 ? -20.203 57.344 17.391 1 83.5 748 LEU A N 1
ATOM 5810 C CA . LEU A 1 748 ? -19.828 57.656 16.016 1 83.5 748 LEU A CA 1
ATOM 5811 C C . LEU A 1 748 ? -18.844 58.812 15.977 1 83.5 748 LEU A C 1
ATOM 5813 O O . LEU A 1 748 ? -18 58.906 15.078 1 83.5 748 LEU A O 1
ATOM 5817 N N . SER A 1 749 ? -18.953 59.688 16.938 1 86.31 749 SER A N 1
ATOM 5818 C CA . SER A 1 749 ? -18.062 60.844 16.969 1 86.31 749 SER A CA 1
ATOM 5819 C C . SER A 1 749 ? -16.609 60.406 17.125 1 86.31 749 SER A C 1
ATOM 5821 O O . SER A 1 749 ? -15.711 61.031 16.531 1 86.31 749 SER A O 1
ATOM 5823 N N . VAL A 1 750 ? -16.422 59.344 17.844 1 88.81 750 VAL A N 1
ATOM 5824 C CA . VAL A 1 750 ? -15.07 58.844 18.062 1 88.81 750 VAL A CA 1
ATOM 5825 C C . VAL A 1 750 ? -14.531 58.219 16.766 1 88.81 750 VAL A C 1
ATOM 5827 O O . VAL A 1 750 ? -13.352 58.375 16.453 1 88.81 750 VAL A O 1
ATOM 5830 N N . GLN A 1 751 ? -15.375 57.625 16 1 87.56 751 GLN A N 1
ATOM 5831 C CA . GLN A 1 751 ? -14.984 57.062 14.727 1 87.56 751 GLN A CA 1
ATOM 5832 C C . GLN A 1 751 ? -14.555 58.125 13.734 1 87.56 751 GLN A C 1
ATOM 5834 O O . GLN A 1 751 ? -13.555 57.969 13.023 1 87.56 751 GLN A O 1
ATOM 5839 N N . GLN A 1 752 ? -15.336 59.156 13.781 1 87 752 GLN A N 1
ATOM 5840 C CA . GLN A 1 752 ? -15.023 60.25 12.867 1 87 752 GLN A CA 1
ATOM 5841 C C . GLN A 1 752 ? -13.703 60.938 13.25 1 87 752 GLN A C 1
ATOM 5843 O O . GLN A 1 752 ? -12.922 61.312 12.375 1 87 752 GLN A O 1
ATOM 5848 N N . ARG A 1 753 ? -13.492 61.062 14.539 1 91.19 753 ARG A N 1
ATOM 5849 C CA . ARG A 1 753 ? -12.234 61.656 14.992 1 91.19 753 ARG A CA 1
ATOM 5850 C C . ARG A 1 753 ? -11.047 60.781 14.547 1 91.19 753 ARG A C 1
ATOM 5852 O O . ARG A 1 753 ? -9.992 61.312 14.203 1 91.19 753 ARG A O 1
ATOM 5859 N N . LEU A 1 754 ? -11.242 59.5 14.617 1 91.69 754 LEU A N 1
ATOM 5860 C CA . LEU A 1 754 ? -10.18 58.594 14.18 1 91.69 754 LEU A CA 1
ATOM 5861 C C . LEU A 1 754 ? -9.891 58.75 12.695 1 91.69 754 LEU A C 1
ATOM 5863 O O . LEU A 1 754 ? -8.734 58.844 12.289 1 91.69 754 LEU A O 1
ATOM 5867 N N . LEU A 1 755 ? -10.938 58.906 11.898 1 90.25 755 LEU A N 1
ATOM 5868 C CA . LEU A 1 755 ? -10.789 59 10.453 1 90.25 755 LEU A CA 1
ATOM 5869 C C . LEU A 1 755 ? -10.172 60.344 10.062 1 90.25 755 LEU A C 1
ATOM 5871 O O . LEU A 1 755 ? -9.57 60.469 8.992 1 90.25 755 LEU A O 1
ATOM 5875 N N . ASP A 1 756 ? -10.336 61.375 10.953 1 92 756 ASP A N 1
ATOM 5876 C CA . ASP A 1 756 ? -9.789 62.688 10.68 1 92 756 ASP A CA 1
ATOM 5877 C C . ASP A 1 756 ? -8.266 62.656 10.617 1 92 756 ASP A C 1
ATOM 5879 O O . ASP A 1 756 ? -7.641 63.531 10.039 1 92 756 ASP A O 1
ATOM 5883 N N . TYR A 1 757 ? -7.715 61.594 11.203 1 94.25 757 TYR A N 1
ATOM 5884 C CA . TYR A 1 757 ? -6.262 61.5 11.188 1 94.25 757 TYR A CA 1
ATOM 5885 C C . TYR A 1 757 ? -5.781 60.781 9.93 1 94.25 757 TYR A C 1
ATOM 5887 O O . TYR A 1 757 ? -4.582 60.719 9.656 1 94.25 757 TYR A O 1
ATOM 5895 N N . PHE A 1 758 ? -6.738 60.188 9.195 1 94.06 758 PHE A N 1
ATOM 5896 C CA . PHE A 1 758 ? -6.41 59.469 7.965 1 94.06 758 PHE A CA 1
ATOM 5897 C C . PHE A 1 758 ? -6.5 60.406 6.758 1 94.06 758 PHE A C 1
ATOM 5899 O O . PHE A 1 758 ? -7.289 61.344 6.754 1 94.06 758 PHE A O 1
ATOM 5906 N N . ARG A 1 759 ? -5.664 60.156 5.82 1 94.75 759 ARG A N 1
ATOM 5907 C CA . ARG A 1 759 ? -5.742 60.875 4.551 1 94.75 759 ARG A CA 1
ATOM 5908 C C . ARG A 1 759 ? -6.188 59.938 3.428 1 94.75 759 ARG A C 1
ATOM 5910 O O . ARG A 1 759 ? -5.793 58.781 3.383 1 94.75 759 ARG A O 1
ATOM 5917 N N . MET A 1 760 ? -6.969 60.406 2.533 1 93.44 760 MET A N 1
ATOM 5918 C CA . MET A 1 760 ? -7.477 59.594 1.419 1 93.44 760 MET A CA 1
ATOM 5919 C C . MET A 1 760 ? -6.461 59.531 0.283 1 93.44 760 MET A C 1
ATOM 5921 O O . MET A 1 760 ? -5.844 60.562 -0.054 1 93.44 760 MET A O 1
ATOM 5925 N N . GLU A 1 761 ? -6.238 58.406 -0.139 1 94.88 761 GLU A N 1
ATOM 5926 C CA . GLU A 1 761 ? -5.312 58.188 -1.248 1 94.88 761 GLU A CA 1
ATOM 5927 C C . GLU A 1 761 ? -5.875 57.156 -2.248 1 94.88 761 GLU A C 1
ATOM 5929 O O . GLU A 1 761 ? -6.582 56.25 -1.865 1 94.88 761 GLU A O 1
ATOM 5934 N N . GLU A 1 762 ? -5.578 57.344 -3.496 1 95.38 762 GLU A N 1
ATOM 5935 C CA . GLU A 1 762 ? -5.957 56.406 -4.547 1 95.38 762 GLU A CA 1
ATOM 5936 C C . GLU A 1 762 ? -4.77 55.531 -4.973 1 95.38 762 GLU A C 1
ATOM 5938 O O . GLU A 1 762 ? -3.648 56.031 -5.098 1 95.38 762 GLU A O 1
ATOM 5943 N N . VAL A 1 763 ? -5.016 54.344 -4.996 1 94.12 763 VAL A N 1
ATOM 5944 C CA . VAL A 1 763 ? -3.992 53.375 -5.438 1 94.12 763 VAL A CA 1
ATOM 5945 C C . VAL A 1 763 ? -4.402 52.75 -6.77 1 94.12 763 VAL A C 1
ATOM 5947 O O . VAL A 1 763 ? -5.473 52.156 -6.879 1 94.12 763 VAL A O 1
ATOM 5950 N N . ASP A 1 764 ? -3.518 52.812 -7.719 1 92.75 764 ASP A N 1
ATOM 5951 C CA . ASP A 1 764 ? -3.807 52.281 -9.047 1 92.75 764 ASP A CA 1
ATOM 5952 C C . ASP A 1 764 ? -3.691 50.781 -9.07 1 92.75 764 ASP A C 1
ATOM 5954 O O . ASP A 1 764 ? -2.994 50.188 -8.242 1 92.75 764 ASP A O 1
ATOM 5958 N N . LYS A 1 765 ? -4.395 50.281 -10.023 1 90.38 765 LYS A N 1
ATOM 5959 C CA . LYS A 1 765 ? -4.32 48.812 -10.234 1 90.38 765 LYS A CA 1
ATOM 5960 C C . LYS A 1 765 ? -2.881 48.375 -10.484 1 90.38 765 LYS A C 1
ATOM 5962 O O . LYS A 1 765 ? -2.117 49.062 -11.148 1 90.38 765 LYS A O 1
ATOM 5967 N N . ASP A 1 766 ? -2.414 47.312 -9.875 1 85.19 766 ASP A N 1
ATOM 5968 C CA . ASP A 1 766 ? -1.141 46.625 -10.07 1 85.19 766 ASP A CA 1
ATOM 5969 C C . ASP A 1 766 ? -0.011 47.344 -9.344 1 85.19 766 ASP A C 1
ATOM 5971 O O . ASP A 1 766 ? 1.167 47.062 -9.586 1 85.19 766 ASP A O 1
ATOM 5975 N N . THR A 1 767 ? -0.403 48.281 -8.5 1 89.25 767 THR A N 1
ATOM 5976 C CA . THR A 1 767 ? 0.606 48.938 -7.688 1 89.25 767 THR A CA 1
ATOM 5977 C C . THR A 1 767 ? 0.968 48.094 -6.469 1 89.25 767 THR A C 1
ATOM 5979 O O . THR A 1 767 ? 0.087 47.562 -5.801 1 89.25 767 THR A O 1
ATOM 5982 N N . VAL A 1 768 ? 2.256 47.938 -6.297 1 90 768 VAL A N 1
ATOM 5983 C CA . VAL A 1 768 ? 2.727 47.281 -5.066 1 90 768 VAL A CA 1
ATOM 5984 C C . VAL A 1 768 ? 2.773 48.312 -3.943 1 90 768 VAL A C 1
ATOM 5986 O O . VAL A 1 768 ? 3.619 49.219 -3.951 1 90 768 VAL A O 1
ATOM 5989 N N . VAL A 1 769 ? 1.898 48.219 -3.031 1 91.06 769 VAL A N 1
ATOM 5990 C CA . VAL A 1 769 ? 1.792 49.188 -1.937 1 91.06 769 VAL A CA 1
ATOM 5991 C C . VAL A 1 769 ? 3.014 49.062 -1.028 1 91.06 769 VAL A C 1
ATOM 5993 O O . VAL A 1 769 ? 3.59 50.094 -0.622 1 91.06 769 VAL A O 1
ATOM 5996 N N . TRP A 1 770 ? 3.312 47.875 -0.614 1 89.75 770 TRP A N 1
ATOM 5997 C CA . TRP A 1 770 ? 4.555 47.562 0.086 1 89.75 770 TRP A CA 1
ATOM 5998 C C . TRP A 1 770 ? 5.008 46.156 -0.211 1 89.75 770 TRP A C 1
ATOM 6000 O O . TRP A 1 770 ? 4.246 45.344 -0.763 1 89.75 770 TRP A O 1
ATOM 6010 N N . ARG A 1 771 ? 6.227 45.844 0.114 1 83.81 771 ARG A N 1
ATOM 6011 C CA . ARG A 1 771 ? 6.805 44.531 -0.12 1 83.81 771 ARG A CA 1
ATOM 6012 C C . ARG A 1 771 ? 7.156 43.844 1.196 1 83.81 771 ARG A C 1
ATOM 6014 O O . ARG A 1 771 ? 7.445 44.5 2.191 1 83.81 771 ARG A O 1
ATOM 6021 N N . GLN A 1 772 ? 7.117 42.594 1.092 1 80.19 772 GLN A N 1
ATOM 6022 C CA . GLN A 1 772 ? 7.547 41.812 2.242 1 80.19 772 GLN A CA 1
ATOM 6023 C C . GLN A 1 772 ? 8.969 42.188 2.66 1 80.19 772 GLN A C 1
ATOM 6025 O O . GLN A 1 772 ? 9.867 42.25 1.821 1 80.19 772 GLN A O 1
ATOM 6030 N N . GLY A 1 773 ? 9.125 42.562 3.924 1 77.81 773 GLY A N 1
ATOM 6031 C CA . GLY A 1 773 ? 10.438 42.938 4.43 1 77.81 773 GLY A CA 1
ATOM 6032 C C . GLY A 1 773 ? 10.617 44.438 4.574 1 77.81 773 GLY A C 1
ATOM 6033 O O . GLY A 1 773 ? 11.555 44.906 5.227 1 77.81 773 GLY A O 1
ATOM 6034 N N . ASP A 1 774 ? 9.688 45.219 4.027 1 84.31 774 ASP A N 1
ATOM 6035 C CA . ASP A 1 774 ? 9.773 46.656 4.117 1 84.31 774 ASP A CA 1
ATOM 6036 C C . ASP A 1 774 ? 9.508 47.156 5.539 1 84.31 774 ASP A C 1
ATOM 6038 O O . ASP A 1 774 ? 8.867 46.438 6.328 1 84.31 774 ASP A O 1
ATOM 6042 N N . THR A 1 775 ? 10.047 48.281 5.863 1 88.06 775 THR A N 1
ATOM 6043 C CA . THR A 1 775 ? 9.734 48.938 7.133 1 88.06 775 THR A CA 1
ATOM 6044 C C . THR A 1 775 ? 8.328 49.531 7.105 1 88.06 775 THR A C 1
ATOM 6046 O O . THR A 1 775 ? 7.953 50.219 6.152 1 88.06 775 THR A O 1
ATOM 6049 N N . PRO A 1 776 ? 7.559 49.219 8.047 1 90 776 PRO A N 1
ATOM 6050 C CA . PRO A 1 776 ? 6.172 49.688 8.055 1 90 776 PRO A CA 1
ATOM 6051 C C . PRO A 1 776 ? 6.074 51.188 8.266 1 90 776 PRO A C 1
ATOM 6053 O O . PRO A 1 776 ? 6.531 51.719 9.289 1 90 776 PRO A O 1
ATOM 6056 N N . ASP A 1 777 ? 5.473 51.969 7.332 1 91.69 777 ASP A N 1
ATOM 6057 C CA . ASP A 1 777 ? 5.398 53.406 7.426 1 91.69 777 ASP A CA 1
ATOM 6058 C C . ASP A 1 777 ? 3.947 53.906 7.398 1 91.69 777 ASP A C 1
ATOM 6060 O O . ASP A 1 777 ? 3.672 55.062 7.637 1 91.69 777 ASP A O 1
ATOM 6064 N N . ARG A 1 778 ? 3.076 52.969 7.152 1 93.06 778 ARG A N 1
ATOM 6065 C CA . ARG A 1 778 ? 1.684 53.406 7.059 1 93.06 778 ARG A CA 1
ATOM 6066 C C . ARG A 1 778 ? 0.735 52.219 7.301 1 93.06 778 ARG A C 1
ATOM 6068 O O . ARG A 1 778 ? 1.132 51.062 7.195 1 93.06 778 ARG A O 1
ATOM 6075 N N . ALA A 1 779 ? -0.439 52.469 7.738 1 94.25 779 ALA A N 1
ATOM 6076 C CA . ALA A 1 779 ? -1.58 51.562 7.812 1 94.25 779 ALA A CA 1
ATOM 6077 C C . ALA A 1 779 ? -2.711 52.031 6.898 1 94.25 779 ALA A C 1
ATOM 6079 O O . ALA A 1 779 ? -2.904 53.25 6.695 1 94.25 779 ALA A O 1
ATOM 6080 N N . LEU A 1 780 ? -3.412 51.062 6.309 1 92.62 780 LEU A N 1
ATOM 6081 C CA . LEU A 1 780 ? -4.434 51.406 5.324 1 92.62 780 LEU A CA 1
ATOM 6082 C C . LEU A 1 780 ? -5.801 50.906 5.758 1 92.62 780 LEU A C 1
ATOM 6084 O O . LEU A 1 780 ? -5.902 49.844 6.375 1 92.62 780 LEU A O 1
ATOM 6088 N N . LEU A 1 781 ? -6.777 51.625 5.477 1 91.5 781 LEU A N 1
ATOM 6089 C CA . LEU A 1 781 ? -8.172 51.219 5.523 1 91.5 781 LEU A CA 1
ATOM 6090 C C . LEU A 1 781 ? -8.781 51.188 4.125 1 91.5 781 LEU A C 1
ATOM 6092 O O . LEU A 1 781 ? -8.875 52.25 3.471 1 91.5 781 LEU A O 1
ATOM 6096 N N . LEU A 1 782 ? -9.211 50.062 3.729 1 89.44 782 LEU A N 1
ATOM 6097 C CA . LEU A 1 782 ? -9.742 49.906 2.377 1 89.44 782 LEU A CA 1
ATOM 6098 C C . LEU A 1 782 ? -11.195 50.375 2.312 1 89.44 782 LEU A C 1
ATOM 6100 O O . LEU A 1 782 ? -12.055 49.812 3.002 1 89.44 782 LEU A O 1
ATOM 6104 N N . ILE A 1 783 ? -11.445 51.281 1.523 1 87.94 783 ILE A N 1
ATOM 6105 C CA . ILE A 1 783 ? -12.797 51.812 1.381 1 87.94 783 ILE A CA 1
ATOM 6106 C C . ILE A 1 783 ? -13.469 51.188 0.163 1 87.94 783 ILE A C 1
ATOM 6108 O O . ILE A 1 783 ? -14.641 50.812 0.221 1 87.94 783 ILE A O 1
ATOM 6112 N N . ASP A 1 784 ? -12.719 51.156 -0.867 1 86.38 784 ASP A N 1
ATOM 6113 C CA . ASP A 1 784 ? -13.219 50.594 -2.115 1 86.38 784 ASP A CA 1
ATOM 6114 C C . ASP A 1 784 ? -12.078 50 -2.949 1 86.38 784 ASP A C 1
ATOM 6116 O O . ASP A 1 784 ? -10.938 50.438 -2.852 1 86.38 784 ASP A O 1
ATOM 6120 N N . GLY A 1 785 ? -12.422 49 -3.633 1 87.31 785 GLY A N 1
ATOM 6121 C CA . GLY A 1 785 ? -11.422 48.344 -4.469 1 87.31 785 GLY A CA 1
ATOM 6122 C C . GLY A 1 785 ? -11.031 46.969 -3.963 1 87.31 785 GLY A C 1
ATOM 6123 O O . GLY A 1 785 ? -11.852 46.25 -3.391 1 87.31 785 GLY A O 1
ATOM 6124 N N . ALA A 1 786 ? -9.797 46.594 -4.496 1 87.94 786 ALA A N 1
ATOM 6125 C CA . ALA A 1 786 ? -9.352 45.25 -4.133 1 87.94 786 ALA A CA 1
ATOM 6126 C C . ALA A 1 786 ? -7.84 45.219 -3.943 1 87.94 786 ALA A C 1
ATOM 6128 O O . ALA A 1 786 ? -7.086 45.594 -4.84 1 87.94 786 ALA A O 1
ATOM 6129 N N . LEU A 1 787 ? -7.477 44.812 -2.695 1 85.62 787 LEU A N 1
ATOM 6130 C CA . LEU A 1 787 ? -6.074 44.594 -2.363 1 85.62 787 LEU A CA 1
ATOM 6131 C C . LEU A 1 787 ? -5.824 43.094 -2.061 1 85.62 787 LEU A C 1
ATOM 6133 O O . LEU A 1 787 ? -6.707 42.406 -1.535 1 85.62 787 LEU A O 1
ATOM 6137 N N . THR A 1 788 ? -4.699 42.625 -2.473 1 81.88 788 THR A N 1
ATOM 6138 C CA . THR A 1 788 ? -4.34 41.219 -2.215 1 81.88 788 THR A CA 1
ATOM 6139 C C . THR A 1 788 ? -2.979 41.125 -1.531 1 81.88 788 THR A C 1
ATOM 6141 O O . THR A 1 788 ? -2.01 41.75 -1.982 1 81.88 788 THR A O 1
ATOM 6144 N N . ALA A 1 789 ? -2.969 40.469 -0.35 1 80 789 ALA A N 1
ATOM 6145 C CA . ALA A 1 789 ? -1.716 40.188 0.354 1 80 789 ALA A CA 1
ATOM 6146 C C . ALA A 1 789 ? -1.067 38.906 -0.149 1 80 789 ALA A C 1
ATOM 6148 O O . ALA A 1 789 ? -1.752 37.906 -0.371 1 80 789 ALA A O 1
ATOM 6149 N N . VAL A 1 790 ? 0.207 38.969 -0.46 1 76 790 VAL A N 1
ATOM 6150 C CA . VAL A 1 790 ? 0.932 37.812 -1.005 1 76 790 VAL A CA 1
ATOM 6151 C C . VAL A 1 790 ? 2.135 37.5 -0.12 1 76 790 VAL A C 1
ATOM 6153 O O . VAL A 1 790 ? 2.865 38.406 0.296 1 76 790 VAL A O 1
ATOM 6156 N N . VAL A 1 791 ? 2.225 36.344 0.342 1 72.75 791 VAL A N 1
ATOM 6157 C CA . VAL A 1 791 ? 3.453 35.906 0.987 1 72.75 791 VAL A CA 1
ATOM 6158 C C . VAL A 1 791 ? 4.465 35.469 -0.072 1 72.75 791 VAL A C 1
ATOM 6160 O O . VAL A 1 791 ? 4.219 34.531 -0.833 1 72.75 791 VAL A O 1
ATOM 6163 N N . GLU A 1 792 ? 5.551 36.156 -0.03 1 67.81 792 GLU A N 1
ATOM 6164 C CA . GLU A 1 792 ? 6.57 35.875 -1.036 1 67.81 792 GLU A CA 1
ATOM 6165 C C . GLU A 1 792 ? 7.375 34.625 -0.668 1 67.81 792 GLU A C 1
ATOM 6167 O O . GLU A 1 792 ? 7.543 34.312 0.513 1 67.81 792 GLU A O 1
ATOM 6172 N N . GLU A 1 793 ? 7.867 33.875 -1.49 1 60.69 793 GLU A N 1
ATOM 6173 C CA . GLU A 1 793 ? 8.82 32.781 -1.34 1 60.69 793 GLU A CA 1
ATOM 6174 C C . GLU A 1 793 ? 8.148 31.531 -0.788 1 60.69 793 GLU A C 1
ATOM 6176 O O . GLU A 1 793 ? 8.781 30.734 -0.094 1 60.69 793 GLU A O 1
ATOM 6181 N N . GLU A 1 794 ? 6.895 31.609 -0.54 1 61.78 794 GLU A N 1
ATOM 6182 C CA . GLU A 1 794 ? 6.148 30.406 -0.217 1 61.78 794 GLU A CA 1
ATOM 6183 C C . GLU A 1 794 ? 5.379 29.891 -1.43 1 61.78 794 GLU A C 1
ATOM 6185 O O . GLU A 1 794 ? 5.707 30.219 -2.568 1 61.78 794 GLU A O 1
ATOM 6190 N N . ALA A 1 795 ? 4.406 28.891 -1.191 1 55.66 795 ALA A N 1
ATOM 6191 C CA . ALA A 1 795 ? 3.629 28.266 -2.26 1 55.66 795 ALA A CA 1
ATOM 6192 C C . ALA A 1 795 ? 2.656 29.266 -2.885 1 55.66 795 ALA A C 1
ATOM 6194 O O . ALA A 1 795 ? 1.724 28.875 -3.59 1 55.66 795 ALA A O 1
ATOM 6195 N N . GLY A 1 796 ? 3.02 30.734 -2.719 1 57.81 796 GLY A N 1
ATOM 6196 C CA . GLY A 1 796 ? 2.154 31.734 -3.322 1 57.81 796 GLY A CA 1
ATOM 6197 C C . GLY A 1 796 ? 0.816 31.875 -2.617 1 57.81 796 GLY A C 1
ATOM 6198 O O . GLY A 1 796 ? -0.225 31.984 -3.268 1 57.81 796 GLY A O 1
ATOM 6199 N N . THR A 1 797 ? 0.855 31.844 -1.358 1 62.06 797 THR A N 1
ATOM 6200 C CA . THR A 1 797 ? -0.372 32 -0.589 1 62.06 797 THR A CA 1
ATOM 6201 C C . THR A 1 797 ? -0.857 33.469 -0.663 1 62.06 797 THR A C 1
ATOM 6203 O O . THR A 1 797 ? -0.066 34.406 -0.52 1 62.06 797 THR A O 1
ATOM 6206 N N . THR A 1 798 ? -2.053 33.656 -1.217 1 67.81 798 THR A N 1
ATOM 6207 C CA . THR A 1 798 ? -2.637 34.969 -1.331 1 67.81 798 THR A CA 1
ATOM 6208 C C . THR A 1 798 ? -3.908 35.094 -0.494 1 67.81 798 THR A C 1
ATOM 6210 O O . THR A 1 798 ? -4.57 34.062 -0.23 1 67.81 798 THR A O 1
ATOM 6213 N N . GLU A 1 799 ? -4.082 36.188 0.081 1 71.5 799 GLU A N 1
ATOM 6214 C CA . GLU A 1 799 ? -5.316 36.5 0.795 1 71.5 799 GLU A CA 1
ATOM 6215 C C . GLU A 1 799 ? -5.895 37.844 0.353 1 71.5 799 GLU A C 1
ATOM 6217 O O . GLU A 1 799 ? -5.176 38.844 0.274 1 71.5 799 GLU A O 1
ATOM 6222 N N . SER A 1 800 ? -7.137 37.844 -0.045 1 75.44 800 SER A N 1
ATOM 6223 C CA . SER A 1 800 ? -7.801 39.094 -0.44 1 75.44 800 SER A CA 1
ATOM 6224 C C . SER A 1 800 ? -8.227 39.906 0.779 1 75.44 800 SER A C 1
ATOM 6226 O O . SER A 1 800 ? -8.688 39.344 1.776 1 75.44 800 SER A O 1
ATOM 6228 N N . VAL A 1 801 ? -8.016 41.188 0.653 1 78.12 801 VAL A N 1
ATOM 6229 C CA . VAL A 1 801 ? -8.414 42.094 1.726 1 78.12 801 VAL A CA 1
ATOM 6230 C C . VAL A 1 801 ? -9.867 42.5 1.54 1 78.12 801 VAL A C 1
ATOM 6232 O O . VAL A 1 801 ? -10.266 42.938 0.451 1 78.12 801 VAL A O 1
ATOM 6235 N N . SER A 1 802 ? -10.648 42.344 2.564 1 72.69 802 SER A N 1
ATOM 6236 C CA . SER A 1 802 ? -12.055 42.75 2.504 1 72.69 802 SER A CA 1
ATOM 6237 C C . SER A 1 802 ? -12.211 44.25 2.582 1 72.69 802 SER A C 1
ATOM 6239 O O . SER A 1 802 ? -11.461 44.938 3.297 1 72.69 802 SER A O 1
ATOM 6241 N N . VAL A 1 803 ? -13.203 44.781 1.9 1 80.5 803 VAL A N 1
ATOM 6242 C CA . VAL A 1 803 ? -13.531 46.188 1.983 1 80.5 803 VAL A CA 1
ATOM 6243 C C . VAL A 1 803 ? -13.93 46.562 3.414 1 80.5 803 VAL A C 1
ATOM 6245 O O . VAL A 1 803 ? -14.688 45.812 4.055 1 80.5 803 VAL A O 1
ATOM 6248 N N . GLY A 1 804 ? -13.305 47.562 3.971 1 78.69 804 GLY A N 1
ATOM 6249 C CA . GLY A 1 804 ? -13.594 48 5.328 1 78.69 804 GLY A CA 1
ATOM 6250 C C . GLY A 1 804 ? -12.578 47.5 6.344 1 78.69 804 GLY A C 1
ATOM 6251 O O . GLY A 1 804 ? -12.648 47.844 7.523 1 78.69 804 GLY A O 1
ATOM 6252 N N . SER A 1 805 ? -11.633 46.781 5.891 1 82.12 805 SER A N 1
ATOM 6253 C CA . SER A 1 805 ? -10.633 46.25 6.805 1 82.12 805 SER A CA 1
ATOM 6254 C C . SER A 1 805 ? -9.398 47.125 6.867 1 82.12 805 SER A C 1
ATOM 6256 O O . SER A 1 805 ? -9.055 47.812 5.891 1 82.12 805 SER A O 1
ATOM 6258 N N . ILE A 1 806 ? -8.805 47.188 8.016 1 87.56 806 ILE A N 1
ATOM 6259 C CA . ILE A 1 806 ? -7.535 47.875 8.18 1 87.56 806 ILE A CA 1
ATOM 6260 C C . ILE A 1 806 ? -6.383 46.906 7.91 1 87.56 806 ILE A C 1
ATOM 6262 O O . ILE A 1 806 ? -6.379 45.781 8.422 1 87.56 806 ILE A O 1
ATOM 6266 N N . VAL A 1 807 ? -5.488 47.344 7.062 1 88.81 807 VAL A N 1
ATOM 6267 C CA . VAL A 1 807 ? -4.379 46.469 6.695 1 88.81 807 VAL A CA 1
ATOM 6268 C C . VAL A 1 807 ? -3.053 47.156 7.062 1 88.81 807 VAL A C 1
ATOM 6270 O O . VAL A 1 807 ? -2.945 48.375 7.055 1 88.81 807 VAL A O 1
ATOM 6273 N N . GLY A 1 808 ? -2.111 46.312 7.488 1 89.38 808 GLY A N 1
ATOM 6274 C CA . GLY A 1 808 ? -0.769 46.781 7.797 1 89.38 808 GLY A CA 1
ATOM 6275 C C . GLY A 1 808 ? -0.649 47.375 9.18 1 89.38 808 GLY A C 1
ATOM 6276 O O . GLY A 1 808 ? 0.412 47.875 9.555 1 89.38 808 GLY A O 1
ATOM 6277 N N . GLU A 1 809 ? -1.708 47.375 9.898 1 89.12 809 GLU A N 1
ATOM 6278 C CA . GLU A 1 809 ? -1.767 48.031 11.203 1 89.12 809 GLU A CA 1
ATOM 6279 C C . GLU A 1 809 ? -0.885 47.312 12.227 1 89.12 809 GLU A C 1
ATOM 6281 O O . GLU A 1 809 ? -0.291 47.938 13.094 1 89.12 809 GLU A O 1
ATOM 6286 N N . MET A 1 810 ? -0.801 46.031 12.141 1 87.56 810 MET A N 1
ATOM 6287 C CA . MET A 1 810 ? -0.064 45.25 13.141 1 87.56 810 MET A CA 1
ATOM 6288 C C . MET A 1 810 ? 1.417 45.625 13.117 1 87.56 810 MET A C 1
ATOM 6290 O O . MET A 1 810 ? 1.978 46 14.141 1 87.56 810 MET A O 1
ATOM 6294 N N . CYS A 1 811 ? 2.016 45.562 11.914 1 86.31 811 CYS A N 1
ATOM 6295 C CA . CYS A 1 811 ? 3.438 45.875 11.805 1 86.31 811 CYS A CA 1
ATOM 6296 C C . CYS A 1 811 ? 3.688 47.344 12.039 1 86.31 811 CYS A C 1
ATOM 6298 O O . CYS A 1 811 ? 4.734 47.719 12.562 1 86.31 811 CYS A O 1
ATOM 6300 N N . PHE A 1 812 ? 2.713 48.156 11.648 1 91.12 812 PHE A N 1
ATOM 6301 C CA . PHE A 1 812 ? 2.791 49.594 11.859 1 91.12 812 PHE A CA 1
ATOM 6302 C C . PHE A 1 812 ? 2.9 49.906 13.352 1 91.12 812 PHE A C 1
ATOM 6304 O O . PHE A 1 812 ? 3.674 50.781 13.742 1 91.12 812 PHE A O 1
ATOM 6311 N N . LEU A 1 813 ? 2.197 49.219 14.156 1 90.12 813 LEU A N 1
ATOM 6312 C CA . LEU A 1 813 ? 2.125 49.5 15.586 1 90.12 813 LEU A CA 1
ATOM 6313 C C . LEU A 1 813 ? 3.252 48.781 16.328 1 90.12 813 LEU A C 1
ATOM 6315 O O . LEU A 1 813 ? 3.773 49.312 17.312 1 90.12 813 LEU A O 1
ATOM 6319 N N . THR A 1 814 ? 3.609 47.594 15.953 1 84.94 814 THR A N 1
ATOM 6320 C CA . THR A 1 814 ? 4.629 46.812 16.656 1 84.94 814 THR A CA 1
ATOM 6321 C C . THR A 1 814 ? 6.027 47.25 16.203 1 84.94 814 THR A C 1
ATOM 6323 O O . THR A 1 814 ? 7.008 47 16.922 1 84.94 814 THR A O 1
ATOM 6326 N N . GLY A 1 815 ? 6.145 47.688 15.016 1 80.69 815 GLY A N 1
ATOM 6327 C CA . GLY A 1 815 ? 7.438 48.094 14.492 1 80.69 815 GLY A CA 1
ATOM 6328 C C . GLY A 1 815 ? 8.156 46.969 13.742 1 80.69 815 GLY A C 1
ATOM 6329 O O . GLY A 1 815 ? 9.273 47.156 13.258 1 80.69 815 GLY A O 1
ATOM 6330 N N . GLU A 1 816 ? 7.555 45.875 13.602 1 78.94 816 GLU A N 1
ATOM 6331 C CA . GLU A 1 816 ? 8.133 44.75 12.859 1 78.94 816 GLU A CA 1
ATOM 6332 C C . GLU A 1 816 ? 8.078 45 11.359 1 78.94 816 GLU A C 1
ATOM 6334 O O . GLU A 1 816 ? 7.27 45.812 10.883 1 78.94 816 GLU A O 1
ATOM 6339 N N . LYS A 1 817 ? 8.922 44.281 10.648 1 81.06 817 LYS A N 1
ATOM 6340 C CA . LYS A 1 817 ? 8.914 44.438 9.195 1 81.06 817 LYS A CA 1
ATOM 6341 C C . LYS A 1 817 ? 7.668 43.781 8.594 1 81.06 817 LYS A C 1
ATOM 6343 O O . LYS A 1 817 ? 7.07 42.875 9.195 1 81.06 817 LYS A O 1
ATOM 6348 N N . ARG A 1 818 ? 7.34 44.312 7.426 1 82.44 818 ARG A N 1
ATOM 6349 C CA . ARG A 1 818 ? 6.168 43.781 6.742 1 82.44 818 ARG A CA 1
ATOM 6350 C C . ARG A 1 818 ? 6.324 42.281 6.477 1 82.44 818 ARG A C 1
ATOM 6352 O O . ARG A 1 818 ? 7.391 41.812 6.055 1 82.44 818 ARG A O 1
ATOM 6359 N N . LYS A 1 819 ? 5.352 41.531 6.727 1 77.38 819 LYS A N 1
ATOM 6360 C CA . LYS A 1 819 ? 5.414 40.062 6.582 1 77.38 819 LYS A CA 1
ATOM 6361 C C . LYS A 1 819 ? 4.824 39.625 5.246 1 77.38 819 LYS A C 1
ATOM 6363 O O . LYS A 1 819 ? 5.055 38.5 4.809 1 77.38 819 LYS A O 1
ATOM 6368 N N . THR A 1 820 ? 4.051 40.406 4.602 1 79.81 820 THR A N 1
ATOM 6369 C CA . THR A 1 820 ? 3.447 40.125 3.307 1 79.81 820 THR A CA 1
ATOM 6370 C C . THR A 1 820 ? 3.611 41.312 2.355 1 79.81 820 THR A C 1
ATOM 6372 O O . THR A 1 820 ? 3.836 42.438 2.795 1 79.81 820 THR A O 1
ATOM 6375 N N . SER A 1 821 ? 3.523 40.969 1.08 1 82 821 SER A N 1
ATOM 6376 C CA . SER A 1 821 ? 3.422 42.031 0.081 1 82 821 SER A CA 1
ATOM 6377 C C . SER A 1 821 ? 1.966 42.344 -0.23 1 82 821 SER A C 1
ATOM 6379 O O . SER A 1 821 ? 1.114 41.469 -0.25 1 82 821 SER A O 1
ATOM 6381 N N . LEU A 1 822 ? 1.714 43.594 -0.379 1 87.69 822 LEU A N 1
ATOM 6382 C CA . LEU A 1 822 ? 0.354 44.031 -0.675 1 87.69 822 LEU A CA 1
ATOM 6383 C C . LEU A 1 822 ? 0.275 44.656 -2.066 1 87.69 822 LEU A C 1
ATOM 6385 O O . LEU A 1 822 ? 1.018 45.594 -2.379 1 87.69 822 LEU A O 1
ATOM 6389 N N . ILE A 1 823 ? -0.625 44.062 -2.857 1 87.44 823 ILE A N 1
ATOM 6390 C CA . ILE A 1 823 ? -0.772 44.5 -4.238 1 87.44 823 ILE A CA 1
ATOM 6391 C C . ILE A 1 823 ? -2.225 44.906 -4.504 1 87.44 823 ILE A C 1
ATOM 6393 O O . ILE A 1 823 ? -3.15 44.219 -4.031 1 87.44 823 ILE A O 1
ATOM 6397 N N . ALA A 1 824 ? -2.4 46.031 -5.242 1 89.88 824 ALA A N 1
ATOM 6398 C CA . ALA A 1 824 ? -3.738 46.438 -5.668 1 89.88 824 ALA A CA 1
ATOM 6399 C C . ALA A 1 824 ? -4.145 45.719 -6.953 1 89.88 824 ALA A C 1
ATOM 6401 O O . ALA A 1 824 ? -3.547 45.969 -8.008 1 89.88 824 ALA A O 1
ATOM 6402 N N . THR A 1 825 ? -5.074 44.938 -6.832 1 86.81 825 THR A N 1
ATOM 6403 C CA . THR A 1 825 ? -5.531 44.188 -7.992 1 86.81 825 THR A CA 1
ATOM 6404 C C . THR A 1 825 ? -6.543 45 -8.805 1 86.81 825 THR A C 1
ATOM 6406 O O . THR A 1 825 ? -6.801 44.688 -9.969 1 86.81 825 THR A O 1
ATOM 6409 N N . LYS A 1 826 ? -7.215 45.938 -8.18 1 88.69 826 LYS A N 1
ATOM 6410 C CA . LYS A 1 826 ? -8.094 46.906 -8.805 1 88.69 826 LYS A CA 1
ATOM 6411 C C . LYS A 1 826 ? -7.758 48.312 -8.328 1 88.69 826 LYS A C 1
ATOM 6413 O O . LYS A 1 826 ? -7.039 48.5 -7.34 1 88.69 826 LYS A O 1
ATOM 6418 N N . HIS A 1 827 ? -8.297 49.25 -9.141 1 91.94 827 HIS A N 1
ATOM 6419 C CA . HIS A 1 827 ? -8.227 50.594 -8.625 1 91.94 827 HIS A CA 1
ATOM 6420 C C . HIS A 1 827 ? -8.906 50.719 -7.266 1 91.94 827 HIS A C 1
ATOM 6422 O O . HIS A 1 827 ? -10.07 50.344 -7.117 1 91.94 827 HIS A O 1
ATOM 6428 N N . SER A 1 828 ? -8.062 51.156 -6.27 1 92.25 828 SER A N 1
ATOM 6429 C CA . SER A 1 828 ? -8.578 51.125 -4.902 1 92.25 828 SER A CA 1
ATOM 6430 C C . SER A 1 828 ? -8.492 52.5 -4.242 1 92.25 828 SER A C 1
ATOM 6432 O O . SER A 1 828 ? -7.613 53.312 -4.574 1 92.25 828 SER A O 1
ATOM 6434 N N . LEU A 1 829 ? -9.484 52.812 -3.52 1 93.06 829 LEU A N 1
ATOM 6435 C CA . LEU A 1 829 ? -9.508 53.969 -2.639 1 93.06 829 LEU A CA 1
ATOM 6436 C C . LEU A 1 829 ? -9.234 53.562 -1.194 1 93.06 829 LEU A C 1
ATOM 6438 O O . LEU A 1 829 ? -9.922 52.688 -0.645 1 93.06 829 LEU A O 1
ATOM 6442 N N . VAL A 1 830 ? -8.141 54.188 -0.571 1 93.56 830 VAL A N 1
ATOM 6443 C CA . VAL A 1 830 ? -7.758 53.781 0.773 1 93.56 830 VAL A CA 1
ATOM 6444 C C . VAL A 1 830 ? -7.574 55 1.662 1 93.56 830 VAL A C 1
ATOM 6446 O O . VAL A 1 830 ? -7.277 56.094 1.171 1 93.56 830 VAL A O 1
ATOM 6449 N N . TYR A 1 831 ? -7.895 54.875 2.979 1 93.06 831 TYR A N 1
ATOM 6450 C CA . TYR A 1 831 ? -7.461 55.812 4.012 1 93.06 831 TYR A CA 1
ATOM 6451 C C . TYR A 1 831 ? -6.082 55.438 4.543 1 93.06 831 TYR A C 1
ATOM 6453 O O . TYR A 1 831 ? -5.828 54.281 4.852 1 93.06 831 TYR A O 1
ATOM 6461 N N . VAL A 1 832 ? -5.18 56.375 4.582 1 95.44 832 VAL A N 1
ATOM 6462 C CA . VAL A 1 832 ? -3.805 56.094 4.977 1 95.44 832 VAL A CA 1
ATOM 6463 C C . VAL A 1 832 ? -3.488 56.781 6.297 1 95.44 832 VAL A C 1
ATOM 6465 O O . VAL A 1 832 ? -3.764 57.969 6.457 1 95.44 832 VAL A O 1
ATOM 6468 N N . LEU A 1 833 ? -3.057 56.094 7.277 1 95.62 833 LEU A N 1
ATOM 6469 C CA . LEU A 1 833 ? -2.494 56.594 8.516 1 95.62 833 LEU A CA 1
ATOM 6470 C C . LEU A 1 833 ? -0.975 56.5 8.516 1 95.62 833 LEU A C 1
ATOM 6472 O O . LEU A 1 833 ? -0.436 55.375 8.539 1 95.62 833 LEU A O 1
ATOM 6476 N N . ASP A 1 834 ? -0.254 57.594 8.484 1 94.69 834 ASP A N 1
ATOM 6477 C CA . ASP A 1 834 ? 1.205 57.531 8.469 1 94.69 834 ASP A CA 1
ATOM 6478 C C . ASP A 1 834 ? 1.776 57.719 9.875 1 94.69 834 ASP A C 1
ATOM 6480 O O . ASP A 1 834 ? 1.032 57.969 10.82 1 94.69 834 ASP A O 1
ATOM 6484 N N . ARG A 1 835 ? 2.992 57.656 10.016 1 94.44 835 ARG A N 1
ATOM 6485 C CA . ARG A 1 835 ? 3.678 57.688 11.305 1 94.44 835 ARG A CA 1
ATOM 6486 C C . ARG A 1 835 ? 3.535 59.062 11.961 1 94.44 835 ARG A C 1
ATOM 6488 O O . ARG A 1 835 ? 3.408 59.188 13.18 1 94.44 835 ARG A O 1
ATOM 6495 N N . LYS A 1 836 ? 3.582 60.094 11.164 1 94.25 836 LYS A N 1
ATOM 6496 C CA . LYS A 1 836 ? 3.477 61.469 11.688 1 94.25 836 LYS A CA 1
ATOM 6497 C C . LYS A 1 836 ? 2.09 61.719 12.273 1 94.25 836 LYS A C 1
ATOM 6499 O O . LYS A 1 836 ? 1.966 62.25 13.375 1 94.25 836 LYS A O 1
ATOM 6504 N N . SER A 1 837 ? 1.126 61.344 11.5 1 95.19 837 SER A N 1
ATOM 6505 C CA . SER A 1 837 ? -0.244 61.531 11.961 1 95.19 837 SER A CA 1
ATOM 6506 C C . SER A 1 837 ? -0.521 60.688 13.211 1 95.19 837 SER A C 1
ATOM 6508 O O . SER A 1 837 ? -1.259 61.125 14.102 1 95.19 837 SER A O 1
ATOM 6510 N N . PHE A 1 838 ? 0.029 59.594 13.281 1 95.5 838 PHE A N 1
ATOM 6511 C CA . PHE A 1 838 ? -0.174 58.75 14.453 1 95.5 838 PHE A CA 1
ATOM 6512 C C . PHE A 1 838 ? 0.504 59.344 15.68 1 95.5 838 PHE A C 1
ATOM 6514 O O . PHE A 1 838 ? -0.025 59.25 16.781 1 95.5 838 PHE A O 1
ATOM 6521 N N . ALA A 1 839 ? 1.657 59.906 15.477 1 94.19 839 ALA A N 1
ATOM 6522 C CA . ALA A 1 839 ? 2.35 60.562 16.578 1 94.19 839 ALA A CA 1
ATOM 6523 C C . ALA A 1 839 ? 1.525 61.719 17.141 1 94.19 839 ALA A C 1
ATOM 6525 O O . ALA A 1 839 ? 1.479 61.938 18.359 1 94.19 839 ALA A O 1
ATOM 6526 N N . ILE A 1 840 ? 0.888 62.438 16.234 1 95.38 840 ILE A N 1
ATOM 6527 C CA . ILE A 1 840 ? 0.029 63.562 16.656 1 95.38 840 ILE A CA 1
ATOM 6528 C C . ILE A 1 840 ? -1.177 63 17.422 1 95.38 840 ILE A C 1
ATOM 6530 O O . ILE A 1 840 ? -1.584 63.594 18.438 1 95.38 840 ILE A O 1
ATOM 6534 N N . MET A 1 841 ? -1.689 61.906 16.906 1 94.75 841 MET A N 1
ATOM 6535 C CA . MET A 1 841 ? -2.816 61.281 17.578 1 94.75 841 MET A CA 1
ATOM 6536 C C . MET A 1 841 ? -2.436 60.844 19 1 94.75 841 MET A C 1
ATOM 6538 O O . MET A 1 841 ? -3.197 61.062 19.938 1 94.75 841 MET A O 1
ATOM 6542 N N . LEU A 1 842 ? -1.296 60.281 19.156 1 93.75 842 LEU A N 1
ATOM 6543 C CA . LEU A 1 842 ? -0.824 59.781 20.453 1 93.75 842 LEU A CA 1
ATOM 6544 C C . LEU A 1 842 ? -0.611 60.938 21.422 1 93.75 842 LEU A C 1
ATOM 6546 O O . LEU A 1 842 ? -0.871 60.781 22.625 1 93.75 842 LEU A O 1
ATOM 6550 N N . GLU A 1 843 ? -0.265 62.094 20.938 1 93 843 GLU A N 1
ATOM 6551 C CA . GLU A 1 843 ? 0.009 63.25 21.766 1 93 843 GLU A CA 1
ATOM 6552 C C . GLU A 1 843 ? -1.275 64 22.109 1 93 843 GLU A C 1
ATOM 6554 O O . GLU A 1 843 ? -1.497 64.375 23.266 1 93 843 GLU A O 1
ATOM 6559 N N . LYS A 1 844 ? -2.135 64.188 21.094 1 93.5 844 LYS A N 1
ATOM 6560 C CA . LYS A 1 844 ? -3.314 65.062 21.266 1 93.5 844 LYS A CA 1
ATOM 6561 C C . LYS A 1 844 ? -4.48 64.25 21.844 1 93.5 844 LYS A C 1
ATOM 6563 O O . LYS A 1 844 ? -5.305 64.75 22.578 1 93.5 844 LYS A O 1
ATOM 6568 N N . ASP A 1 845 ? -4.559 63.031 21.438 1 93.06 845 ASP A N 1
ATOM 6569 C CA . ASP A 1 845 ? -5.672 62.188 21.844 1 93.06 845 ASP A CA 1
ATOM 6570 C C . ASP A 1 845 ? -5.211 60.75 22.078 1 93.06 845 ASP A C 1
ATOM 6572 O O . ASP A 1 845 ? -5.488 59.875 21.281 1 93.06 845 ASP A O 1
ATOM 6576 N N . CYS A 1 846 ? -4.648 60.531 23.188 1 93.25 846 CYS A N 1
ATOM 6577 C CA . CYS A 1 846 ? -4.066 59.25 23.531 1 93.25 846 CYS A CA 1
ATOM 6578 C C . CYS A 1 846 ? -5.141 58.156 23.594 1 93.25 846 CYS A C 1
ATOM 6580 O O . CYS A 1 846 ? -4.871 57 23.312 1 93.25 846 CYS A O 1
ATOM 6582 N N . TYR A 1 847 ? -6.328 58.5 23.969 1 92.94 847 TYR A N 1
ATOM 6583 C CA . TYR A 1 847 ? -7.422 57.562 24.047 1 92.94 847 TYR A CA 1
ATOM 6584 C C . TYR A 1 847 ? -7.777 57 22.672 1 92.94 847 TYR A C 1
ATOM 6586 O O . TYR A 1 847 ? -8.07 55.812 22.516 1 92.94 847 TYR A O 1
ATOM 6594 N N . LEU A 1 848 ? -7.734 57.906 21.703 1 92.88 848 LEU A N 1
ATOM 6595 C CA . LEU A 1 848 ? -8 57.469 20.344 1 92.88 848 LEU A CA 1
ATOM 6596 C C . LEU A 1 848 ? -6.93 56.5 19.859 1 92.88 848 LEU A C 1
ATOM 6598 O O . LEU A 1 848 ? -7.227 55.562 19.125 1 92.88 848 LEU A O 1
ATOM 6602 N N . ALA A 1 849 ? -5.719 56.781 20.203 1 94.31 849 ALA A N 1
ATOM 6603 C CA . ALA A 1 849 ? -4.625 55.875 19.859 1 94.31 849 ALA A CA 1
ATOM 6604 C C . ALA A 1 849 ? -4.812 54.5 20.531 1 94.31 849 ALA A C 1
ATOM 6606 O O . ALA A 1 849 ? -4.508 53.469 19.938 1 94.31 849 ALA A O 1
ATOM 6607 N N . PHE A 1 850 ? -5.289 54.531 21.734 1 93.94 850 PHE A N 1
ATOM 6608 C CA . PHE A 1 850 ? -5.602 53.312 22.469 1 93.94 850 PHE A CA 1
ATOM 6609 C C . PHE A 1 850 ? -6.688 52.531 21.766 1 93.94 850 PHE A C 1
ATOM 6611 O O . PHE A 1 850 ? -6.586 51.312 21.641 1 93.94 850 PHE A O 1
ATOM 6618 N N . LEU A 1 851 ? -7.652 53.188 21.281 1 91.81 851 LEU A N 1
ATOM 6619 C CA . LEU A 1 851 ? -8.742 52.5 20.578 1 91.81 851 LEU A CA 1
ATOM 6620 C C . LEU A 1 851 ? -8.266 51.938 19.25 1 91.81 851 LEU A C 1
ATOM 6622 O O . LEU A 1 851 ? -8.672 50.844 18.859 1 91.81 851 LEU A O 1
ATOM 6626 N N . PHE A 1 852 ? -7.434 52.656 18.562 1 92.69 852 PHE A N 1
ATOM 6627 C CA . PHE A 1 852 ? -6.887 52.156 17.297 1 92.69 852 PHE A CA 1
ATOM 6628 C C . PHE A 1 852 ? -6.066 50.906 17.5 1 92.69 852 PHE A C 1
ATOM 6630 O O . PHE A 1 852 ? -6.191 49.938 16.75 1 92.69 852 PHE A O 1
ATOM 6637 N N . GLN A 1 853 ? -5.254 50.906 18.453 1 93.12 853 GLN A N 1
ATOM 6638 C CA . GLN A 1 853 ? -4.473 49.75 18.797 1 93.12 853 GLN A CA 1
ATOM 6639 C C . GLN A 1 853 ? -5.375 48.594 19.234 1 93.12 853 GLN A C 1
ATOM 6641 O O . GLN A 1 853 ? -5.062 47.406 18.984 1 93.12 853 GLN A O 1
ATOM 6646 N N . GLY A 1 854 ? -6.457 48.938 19.906 1 90.75 854 GLY A N 1
ATOM 6647 C CA . GLY A 1 854 ? -7.445 47.906 20.266 1 90.75 854 GLY A CA 1
ATOM 6648 C C . GLY A 1 854 ? -8.062 47.25 19.062 1 90.75 854 GLY A C 1
ATOM 6649 O O . GLY A 1 854 ? -8.352 46.031 19.094 1 90.75 854 GLY A O 1
ATOM 6650 N N . ILE A 1 855 ? -8.258 47.969 18.016 1 88.31 855 ILE A N 1
ATOM 6651 C CA . ILE A 1 855 ? -8.758 47.406 16.766 1 88.31 855 ILE A CA 1
ATOM 6652 C C . ILE A 1 855 ? -7.762 46.375 16.219 1 88.31 855 ILE A C 1
ATOM 6654 O O . ILE A 1 855 ? -8.141 45.281 15.82 1 88.31 855 ILE A O 1
ATOM 6658 N N . SER A 1 856 ? -6.516 46.75 16.219 1 88.69 856 SER A N 1
ATOM 6659 C CA . SER A 1 856 ? -5.465 45.875 15.75 1 88.69 856 SER A CA 1
ATOM 6660 C C . SER A 1 856 ? -5.398 44.594 16.594 1 88.69 856 SER A C 1
ATOM 6662 O O . SER A 1 856 ? -5.16 43.5 16.062 1 88.69 856 SER A O 1
ATOM 6664 N N . LEU A 1 857 ? -5.508 44.719 17.812 1 88.38 857 LEU A N 1
ATOM 6665 C CA . LEU A 1 857 ? -5.469 43.562 18.719 1 88.38 857 LEU A CA 1
ATOM 6666 C C . LEU A 1 857 ? -6.633 42.625 18.438 1 88.38 857 LEU A C 1
ATOM 6668 O O . LEU A 1 857 ? -6.469 41.406 18.453 1 88.38 857 LEU A O 1
ATOM 6672 N N . ARG A 1 858 ? -7.781 43.156 18.266 1 82.75 858 ARG A N 1
ATOM 6673 C CA . ARG A 1 858 ? -8.953 42.344 17.969 1 82.75 858 ARG A CA 1
ATOM 6674 C C . ARG A 1 858 ? -8.797 41.625 16.625 1 82.75 858 ARG A C 1
ATOM 6676 O O . ARG A 1 858 ? -9.195 40.469 16.484 1 82.75 858 ARG A O 1
ATOM 6683 N N . TYR A 1 859 ? -8.258 42.281 15.664 1 79.56 859 TYR A N 1
ATOM 6684 C CA . TYR A 1 859 ? -7.973 41.656 14.375 1 79.56 859 TYR A CA 1
ATOM 6685 C C . TYR A 1 859 ? -6.992 40.5 14.531 1 79.56 859 TYR A C 1
ATOM 6687 O O . TYR A 1 859 ? -7.199 39.406 13.969 1 79.56 859 TYR A O 1
ATOM 6695 N N . THR A 1 860 ? -5.953 40.812 15.195 1 79.62 860 THR A N 1
ATOM 6696 C CA . THR A 1 860 ? -4.914 39.781 15.391 1 79.62 860 THR A CA 1
ATOM 6697 C C . THR A 1 860 ? -5.449 38.625 16.203 1 79.62 860 THR A C 1
ATOM 6699 O O . THR A 1 860 ? -5.082 37.469 15.945 1 79.62 860 THR A O 1
ATOM 6702 N N . SER A 1 861 ? -6.227 38.938 17.188 1 78.12 861 SER A N 1
ATOM 6703 C CA . SER A 1 861 ? -6.844 37.875 17.984 1 78.12 861 SER A CA 1
ATOM 6704 C C . SER A 1 861 ? -7.742 37 17.125 1 78.12 861 SER A C 1
ATOM 6706 O O . SER A 1 861 ? -7.738 35.781 17.266 1 78.12 861 SER A O 1
ATOM 6708 N N . TYR A 1 862 ? -8.461 37.594 16.328 1 74.25 862 TYR A N 1
ATOM 6709 C CA . TYR A 1 862 ? -9.336 36.875 15.422 1 74.25 862 TYR A CA 1
ATOM 6710 C C . TYR A 1 862 ? -8.523 35.938 14.516 1 74.25 862 TYR A C 1
ATOM 6712 O O . TYR A 1 862 ? -8.906 34.812 14.289 1 74.25 862 TYR A O 1
ATOM 6720 N N . ARG A 1 863 ? -7.469 36.344 14.016 1 73.94 863 ARG A N 1
ATOM 6721 C CA . ARG A 1 863 ? -6.645 35.562 13.102 1 73.94 863 ARG A CA 1
ATOM 6722 C C . ARG A 1 863 ? -5.934 34.438 13.828 1 73.94 863 ARG A C 1
ATOM 6724 O O . ARG A 1 863 ? -5.684 33.375 13.25 1 73.94 863 ARG A O 1
ATOM 6731 N N . LEU A 1 864 ? -5.582 34.719 14.992 1 73.19 864 LEU A N 1
ATOM 6732 C CA . LEU A 1 864 ? -4.906 33.688 15.797 1 73.19 864 LEU A CA 1
ATOM 6733 C C . LEU A 1 864 ? -5.844 32.531 16.109 1 73.19 864 LEU A C 1
ATOM 6735 O O . LEU A 1 864 ? -5.418 31.375 16.141 1 73.19 864 LEU A O 1
ATOM 6739 N N . GLN A 1 865 ? -6.984 32.844 16.422 1 63.81 865 GLN A N 1
ATOM 6740 C CA . GLN A 1 865 ? -7.945 31.844 16.859 1 63.81 865 GLN A CA 1
ATOM 6741 C C . GLN A 1 865 ? -8.438 31 15.695 1 63.81 865 GLN A C 1
ATOM 6743 O O . GLN A 1 865 ? -8.836 29.844 15.875 1 63.81 865 GLN A O 1
ATOM 6748 N N . TYR A 1 866 ? -8.523 31.531 14.68 1 59.41 866 TYR A N 1
ATOM 6749 C CA . TYR A 1 866 ? -9.219 30.844 13.602 1 59.41 866 TYR A CA 1
ATOM 6750 C C . TYR A 1 866 ? -8.219 30.203 12.641 1 59.41 866 TYR A C 1
ATOM 6752 O O . TYR A 1 866 ? -8.242 30.484 11.438 1 59.41 866 TYR A O 1
ATOM 6760 N N . VAL A 1 867 ? -7.18 29.75 13.273 1 54.5 867 VAL A N 1
ATOM 6761 C CA . VAL A 1 867 ? -6.266 28.938 12.477 1 54.5 867 VAL A CA 1
ATOM 6762 C C . VAL A 1 867 ? -6.852 27.531 12.289 1 54.5 867 VAL A C 1
ATOM 6764 O O . VAL A 1 867 ? -7.199 26.859 13.266 1 54.5 867 VAL A O 1
ATOM 6767 N N . GLY A 1 868 ? -7.828 27.375 11.289 1 45.47 868 GLY A N 1
ATOM 6768 C CA . GLY A 1 868 ? -8.516 26.141 10.938 1 45.47 868 GLY A CA 1
ATOM 6769 C C . GLY A 1 868 ? -7.734 24.891 11.297 1 45.47 868 GLY A C 1
ATOM 6770 O O . GLY A 1 868 ? -8.32 23.844 11.57 1 45.47 868 GLY A O 1
ATOM 6771 N N . ASN A 1 869 ? -6.488 24.734 10.875 1 49.59 869 ASN A N 1
ATOM 6772 C CA . ASN A 1 869 ? -5.914 23.391 10.883 1 49.59 869 ASN A CA 1
ATOM 6773 C C . ASN A 1 869 ? -5.312 23.047 12.242 1 49.59 869 ASN A C 1
ATOM 6775 O O . ASN A 1 869 ? -4.211 22.5 12.32 1 49.59 869 ASN A O 1
ATOM 6779 N N . ARG A 1 870 ? -6.145 23.547 13.305 1 50.69 870 ARG A N 1
ATOM 6780 C CA . ARG A 1 870 ? -5.66 23.375 14.672 1 50.69 870 ARG A CA 1
ATOM 6781 C C . ARG A 1 870 ? -5.473 21.906 15.016 1 50.69 870 ARG A C 1
ATOM 6783 O O . ARG A 1 870 ? -4.938 21.562 16.078 1 50.69 870 ARG A O 1
ATOM 6790 N N . ILE A 1 871 ? -6.066 21.125 14.242 1 47.5 871 ILE A N 1
ATOM 6791 C CA . ILE A 1 871 ? -5.91 19.766 14.727 1 47.5 871 ILE A CA 1
ATOM 6792 C C . ILE A 1 871 ? -4.434 19.469 14.992 1 47.5 871 ILE A C 1
ATOM 6794 O O . ILE A 1 871 ? -4.098 18.703 15.891 1 47.5 871 ILE A O 1
ATOM 6798 N N . TRP A 1 872 ? -3.443 20.266 14.406 1 49.09 872 TRP A N 1
ATOM 6799 C CA . TRP A 1 872 ? -2.07 19.797 14.578 1 49.09 872 TRP A CA 1
ATOM 6800 C C . TRP A 1 872 ? -1.206 20.875 15.234 1 49.09 872 TRP A C 1
ATOM 6802 O O . TRP A 1 872 ? -0.058 20.609 15.602 1 49.09 872 TRP A O 1
ATOM 6812 N N . GLU A 1 873 ? -1.607 22.141 15.07 1 49.19 873 GLU A N 1
ATOM 6813 C CA . GLU A 1 873 ? -0.667 23.125 15.594 1 49.19 873 GLU A CA 1
ATOM 6814 C C . GLU A 1 873 ? -1.205 23.781 16.859 1 49.19 873 GLU A C 1
ATOM 6816 O O . GLU A 1 873 ? -2.23 24.469 16.828 1 49.19 873 GLU A O 1
ATOM 6821 N N . THR A 1 874 ? -0.832 23.219 17.969 1 44.84 874 THR A N 1
ATOM 6822 C CA . THR A 1 874 ? -1.261 23.672 19.281 1 44.84 874 THR A CA 1
ATOM 6823 C C . THR A 1 874 ? -0.78 25.094 19.547 1 44.84 874 THR A C 1
ATOM 6825 O O . THR A 1 874 ? -1.316 25.781 20.422 1 44.84 874 THR A O 1
ATOM 6828 N N . LYS A 1 875 ? 0.24 25.531 18.922 1 46.12 875 LYS A N 1
ATOM 6829 C CA . LYS A 1 875 ? 0.854 26.719 19.516 1 46.12 875 LYS A CA 1
ATOM 6830 C C . LYS A 1 875 ? 0.169 27.984 19.016 1 46.12 875 LYS A C 1
ATOM 6832 O O . LYS A 1 875 ? 0.578 29.094 19.375 1 46.12 875 LYS A O 1
ATOM 6837 N N . CYS A 1 876 ? -0.915 27.781 18.125 1 50.06 876 CYS A N 1
ATOM 6838 C CA . CYS A 1 876 ? -1.558 29 17.672 1 50.06 876 CYS A CA 1
ATOM 6839 C C . CYS A 1 876 ? -2.695 29.406 18.594 1 50.06 876 CYS A C 1
ATOM 6841 O O . CYS A 1 876 ? -3.689 29.984 18.156 1 50.06 876 CYS A O 1
ATOM 6843 N N . LEU A 1 877 ? -2.635 28.969 19.922 1 49.22 877 LEU A N 1
ATOM 6844 C CA . LEU A 1 877 ? -3.746 29.406 20.75 1 49.22 877 LEU A CA 1
ATOM 6845 C C . LEU A 1 877 ? -3.291 30.469 21.75 1 49.22 877 LEU A C 1
ATOM 6847 O O . LEU A 1 877 ? -2.156 30.422 22.234 1 49.22 877 LEU A O 1
ATOM 6851 N N . PRO A 1 878 ? -4.078 31.531 21.781 1 46.97 878 PRO A N 1
ATOM 6852 C CA . PRO A 1 878 ? -3.791 32.562 22.797 1 46.97 878 PRO A CA 1
ATOM 6853 C C . PRO A 1 878 ? -3.742 31.969 24.203 1 46.97 878 PRO A C 1
ATOM 6855 O O . PRO A 1 878 ? -4.484 31.047 24.531 1 46.97 878 PRO A O 1
ATOM 6858 N N . ILE A 1 879 ? -2.543 32.094 24.906 1 44.22 879 ILE A N 1
ATOM 6859 C CA . ILE A 1 879 ? -2.496 31.734 26.328 1 44.22 879 ILE A CA 1
ATOM 6860 C C . ILE A 1 879 ? -3.053 32.875 27.156 1 44.22 879 ILE A C 1
ATOM 6862 O O . ILE A 1 879 ? -2.768 34.031 26.891 1 44.22 879 ILE A O 1
ATOM 6866 N N . MET B 1 1 ? -4.973 45.719 -70.625 1 22.62 1 MET B N 1
ATOM 6867 C CA . MET B 1 1 ? -3.945 45.375 -69.688 1 22.62 1 MET B CA 1
ATOM 6868 C C . MET B 1 1 ? -4.441 45.625 -68.25 1 22.62 1 MET B C 1
ATOM 6870 O O . MET B 1 1 ? -3.652 45.656 -67.312 1 22.62 1 MET B O 1
ATOM 6874 N N . GLU B 1 2 ? -5.656 45.688 -68.062 1 23.25 2 GLU B N 1
ATOM 6875 C CA . GLU B 1 2 ? -6.648 46.312 -67.188 1 23.25 2 GLU B CA 1
ATOM 6876 C C . GLU B 1 2 ? -6.652 45.719 -65.812 1 23.25 2 GLU B C 1
ATOM 6878 O O . GLU B 1 2 ? -6.531 44.5 -65.625 1 23.25 2 GLU B O 1
ATOM 6883 N N . LEU B 1 3 ? -6.211 46.562 -64.75 1 23.88 3 LEU B N 1
ATOM 6884 C CA . LEU B 1 3 ? -5.863 46.656 -63.344 1 23.88 3 LEU B CA 1
ATOM 6885 C C . LEU B 1 3 ? -6.973 46.062 -62.469 1 23.88 3 LEU B C 1
ATOM 6887 O O . LEU B 1 3 ? -7.992 46.719 -62.25 1 23.88 3 LEU B O 1
ATOM 6891 N N . LEU B 1 4 ? -7.387 44.812 -62.812 1 23.78 4 LEU B N 1
ATOM 6892 C CA . LEU B 1 4 ? -8.672 44.156 -62.531 1 23.78 4 LEU B CA 1
ATOM 6893 C C . LEU B 1 4 ? -8.938 44.062 -61.031 1 23.78 4 LEU B C 1
ATOM 6895 O O . LEU B 1 4 ? -8.039 43.719 -60.281 1 23.78 4 LEU B O 1
ATOM 6899 N N . ASP B 1 5 ? -9.969 44.719 -60.531 1 24.22 5 ASP B N 1
ATOM 6900 C CA . ASP B 1 5 ? -10.617 45.25 -59.344 1 24.22 5 ASP B CA 1
ATOM 6901 C C . ASP B 1 5 ? -10.992 44.156 -58.375 1 24.22 5 ASP B C 1
ATOM 6903 O O . ASP B 1 5 ? -11.898 43.344 -58.625 1 24.22 5 ASP B O 1
ATOM 6907 N N . ASP B 1 6 ? -9.992 43.406 -57.781 1 23.88 6 ASP B N 1
ATOM 6908 C CA . ASP B 1 6 ? -9.859 42.094 -57.188 1 23.88 6 ASP B CA 1
ATOM 6909 C C . ASP B 1 6 ? -10.656 42 -55.906 1 23.88 6 ASP B C 1
ATOM 6911 O O . ASP B 1 6 ? -10.133 42.281 -54.812 1 23.88 6 ASP B O 1
ATOM 6915 N N . LYS B 1 7 ? -11.898 42.5 -56 1 27.77 7 LYS B N 1
ATOM 6916 C CA . LYS B 1 7 ? -12.695 42.812 -54.812 1 27.77 7 LYS B CA 1
ATOM 6917 C C . LYS B 1 7 ? -12.938 41.562 -53.938 1 27.77 7 LYS B C 1
ATOM 6919 O O . LYS B 1 7 ? -13.391 40.531 -54.469 1 27.77 7 LYS B O 1
ATOM 6924 N N . PRO B 1 8 ? -12.297 41.406 -52.812 1 27.88 8 PRO B N 1
ATOM 6925 C CA . PRO B 1 8 ? -12.094 40.156 -52.125 1 27.88 8 PRO B CA 1
ATOM 6926 C C . PRO B 1 8 ? -13.398 39.531 -51.625 1 27.88 8 PRO B C 1
ATOM 6928 O O . PRO B 1 8 ? -14.297 40.281 -51.188 1 27.88 8 PRO B O 1
ATOM 6931 N N . PRO B 1 9 ? -13.867 38.5 -52.188 1 26.88 9 PRO B N 1
ATOM 6932 C CA . PRO B 1 9 ? -15.266 38.062 -52.125 1 26.88 9 PRO B CA 1
ATOM 6933 C C . PRO B 1 9 ? -15.766 37.906 -50.688 1 26.88 9 PRO B C 1
ATOM 6935 O O . PRO B 1 9 ? -14.969 37.719 -49.781 1 26.88 9 PRO B O 1
ATOM 6938 N N . PRO B 1 10 ? -16.906 38.375 -50.438 1 22.88 10 PRO B N 1
ATOM 6939 C CA . PRO B 1 10 ? -17.672 38.625 -49.188 1 22.88 10 PRO B CA 1
ATOM 6940 C C . PRO B 1 10 ? -17.812 37.406 -48.344 1 22.88 10 PRO B C 1
ATOM 6942 O O . PRO B 1 10 ? -17.797 36.281 -48.844 1 22.88 10 PRO B O 1
ATOM 6945 N N . LEU B 1 11 ? -17.344 37.438 -47.125 1 23.2 11 LEU B N 1
ATOM 6946 C CA . LEU B 1 11 ? -17.141 36.5 -46.031 1 23.2 11 LEU B CA 1
ATOM 6947 C C . LEU B 1 11 ? -18.422 35.75 -45.719 1 23.2 11 LEU B C 1
ATOM 6949 O O . LEU B 1 11 ? -19.438 36.375 -45.375 1 23.2 11 LEU B O 1
ATOM 6953 N N . PRO B 1 12 ? -18.688 34.719 -46.531 1 22.09 12 PRO B N 1
ATOM 6954 C CA . PRO B 1 12 ? -20.016 34.125 -46.5 1 22.09 12 PRO B CA 1
ATOM 6955 C C . PRO B 1 12 ? -20.531 33.875 -45.094 1 22.09 12 PRO B C 1
ATOM 6957 O O . PRO B 1 12 ? -19.719 33.75 -44.156 1 22.09 12 PRO B O 1
ATOM 6960 N N . GLN B 1 13 ? -21.766 34.219 -44.844 1 21.69 13 GLN B N 1
ATOM 6961 C CA . GLN B 1 13 ? -22.719 34.312 -43.75 1 21.69 13 GLN B CA 1
ATOM 6962 C C . GLN B 1 13 ? -22.859 32.938 -43.062 1 21.69 13 GLN B C 1
ATOM 6964 O O . GLN B 1 13 ? -23.328 31.984 -43.656 1 21.69 13 GLN B O 1
ATOM 6969 N N . LEU B 1 14 ? -21.75 32.562 -42.406 1 20.27 14 LEU B N 1
ATOM 6970 C CA . LEU B 1 14 ? -21.625 31.266 -41.75 1 20.27 14 LEU B CA 1
ATOM 6971 C C . LEU B 1 14 ? -22.922 30.891 -41.031 1 20.27 14 LEU B C 1
ATOM 6973 O O . LEU B 1 14 ? -23.469 31.688 -40.281 1 20.27 14 LEU B O 1
ATOM 6977 N N . LEU B 1 15 ? -23.5 29.844 -41.5 1 20.34 15 LEU B N 1
ATOM 6978 C CA . LEU B 1 15 ? -24.75 29.094 -41.375 1 20.34 15 LEU B CA 1
ATOM 6979 C C . LEU B 1 15 ? -25.094 28.891 -39.906 1 20.34 15 LEU B C 1
ATOM 6981 O O . LEU B 1 15 ? -24.219 28.641 -39.094 1 20.34 15 LEU B O 1
ATOM 6985 N N . ARG B 1 16 ? -26.281 29.312 -39.469 1 21.53 16 ARG B N 1
ATOM 6986 C CA . ARG B 1 16 ? -27.188 29.422 -38.312 1 21.53 16 ARG B CA 1
ATOM 6987 C C . ARG B 1 16 ? -27.375 28.062 -37.656 1 21.53 16 ARG B C 1
ATOM 6989 O O . ARG B 1 16 ? -27.875 27.125 -38.281 1 21.53 16 ARG B O 1
ATOM 6996 N N . SER B 1 17 ? -26.391 27.672 -36.906 1 20.86 17 SER B N 1
ATOM 6997 C CA . SER B 1 17 ? -26.281 26.312 -36.375 1 20.86 17 SER B CA 1
ATOM 6998 C C . SER B 1 17 ? -27.594 25.844 -35.75 1 20.86 17 SER B C 1
ATOM 7000 O O . SER B 1 17 ? -28.203 26.547 -34.969 1 20.86 17 SER B O 1
ATOM 7002 N N . PRO B 1 18 ? -28.391 25.125 -36.469 1 21.83 18 PRO B N 1
ATOM 7003 C CA . PRO B 1 18 ? -29.75 24.781 -36.031 1 21.83 18 PRO B CA 1
ATOM 7004 C C . PRO B 1 18 ? -29.812 24.266 -34.594 1 21.83 18 PRO B C 1
ATOM 7006 O O . PRO B 1 18 ? -28.812 23.781 -34.094 1 21.83 18 PRO B O 1
ATOM 7009 N N . ARG B 1 19 ? -30.781 24.688 -33.781 1 23.42 19 ARG B N 1
ATOM 7010 C CA . ARG B 1 19 ? -31.281 24.562 -32.438 1 23.42 19 ARG B CA 1
ATOM 7011 C C . ARG B 1 19 ? -31.562 23.109 -32.062 1 23.42 19 ARG B C 1
ATOM 7013 O O . ARG B 1 19 ? -32.656 22.594 -32.344 1 23.42 19 ARG B O 1
ATOM 7020 N N . ARG B 1 20 ? -30.656 22.172 -32.562 1 21.58 20 ARG B N 1
ATOM 7021 C CA . ARG B 1 20 ? -31.109 20.781 -32.562 1 21.58 20 ARG B CA 1
ATOM 7022 C C . ARG B 1 20 ? -31.719 20.391 -31.219 1 21.58 20 ARG B C 1
ATOM 7024 O O . ARG B 1 20 ? -31.219 20.781 -30.172 1 21.58 20 ARG B O 1
ATOM 7031 N N . ASN B 1 21 ? -32.969 19.922 -31.266 1 21.53 21 ASN B N 1
ATOM 7032 C CA . ASN B 1 21 ? -33.906 19.406 -30.297 1 21.53 21 ASN B CA 1
ATOM 7033 C C . ASN B 1 21 ? -33.281 18.312 -29.422 1 21.53 21 ASN B C 1
ATOM 7035 O O . ASN B 1 21 ? -32.812 17.297 -29.938 1 21.53 21 ASN B O 1
ATOM 7039 N N . ALA B 1 22 ? -32.656 18.656 -28.406 1 24.28 22 ALA B N 1
ATOM 7040 C CA . ALA B 1 22 ? -31.891 17.828 -27.484 1 24.28 22 ALA B CA 1
ATOM 7041 C C . ALA B 1 22 ? -32.688 16.609 -27.031 1 24.28 22 ALA B C 1
ATOM 7043 O O . ALA B 1 22 ? -33.75 16.766 -26.422 1 24.28 22 ALA B O 1
ATOM 7044 N N . PRO B 1 23 ? -32.688 15.523 -27.875 1 23.62 23 PRO B N 1
ATOM 7045 C CA . PRO B 1 23 ? -33.562 14.422 -27.484 1 23.62 23 PRO B CA 1
ATOM 7046 C C . PRO B 1 23 ? -33.438 14.047 -26.016 1 23.62 23 PRO B C 1
ATOM 7048 O O . PRO B 1 23 ? -32.375 14.281 -25.406 1 23.62 23 PRO B O 1
ATOM 7051 N N . THR B 1 24 ? -34.562 13.992 -25.328 1 25.8 24 THR B N 1
ATOM 7052 C CA . THR B 1 24 ? -34.781 13.688 -23.922 1 25.8 24 THR B CA 1
ATOM 7053 C C . THR B 1 24 ? -34.156 12.359 -23.531 1 25.8 24 THR B C 1
ATOM 7055 O O . THR B 1 24 ? -34.375 11.336 -24.188 1 25.8 24 THR B O 1
ATOM 7058 N N . PRO B 1 25 ? -32.938 12.383 -23.109 1 25.91 25 PRO B N 1
ATOM 7059 C CA . PRO B 1 25 ? -32.219 11.125 -22.906 1 25.91 25 PRO B CA 1
ATOM 7060 C C . PRO B 1 25 ? -33.062 10.086 -22.156 1 25.91 25 PRO B C 1
ATOM 7062 O O . PRO B 1 25 ? -33.844 10.445 -21.25 1 25.91 25 PRO B O 1
ATOM 7065 N N . GLU B 1 26 ? -33.562 9.133 -22.859 1 26.14 26 GLU B N 1
ATOM 7066 C CA . GLU B 1 26 ? -34.312 7.996 -22.344 1 26.14 26 GLU B CA 1
ATOM 7067 C C . GLU B 1 26 ? -33.688 7.484 -21.031 1 26.14 26 GLU B C 1
ATOM 7069 O O . GLU B 1 26 ? -32.469 7.445 -20.906 1 26.14 26 GLU B O 1
ATOM 7074 N N . PRO B 1 27 ? -34.531 7.523 -20 1 26.28 27 PRO B N 1
ATOM 7075 C CA . PRO B 1 27 ? -34.188 7.164 -18.641 1 26.28 27 PRO B CA 1
ATOM 7076 C C . PRO B 1 27 ? -33.5 5.789 -18.547 1 26.28 27 PRO B C 1
ATOM 7078 O O . PRO B 1 27 ? -34.031 4.809 -19.078 1 26.28 27 PRO B O 1
ATOM 7081 N N . SER B 1 28 ? -32.25 5.832 -18.969 1 26.47 28 SER B N 1
ATOM 7082 C CA . SER B 1 28 ? -31.5 4.574 -18.969 1 26.47 28 SER B CA 1
ATOM 7083 C C . SER B 1 28 ? -31.812 3.752 -17.719 1 26.47 28 SER B C 1
ATOM 7085 O O . SER B 1 28 ? -31.703 4.254 -16.594 1 26.47 28 SER B O 1
ATOM 7087 N N . GLY B 1 29 ? -32.812 2.98 -17.891 1 23.44 29 GLY B N 1
ATOM 7088 C CA . GLY B 1 29 ? -33.375 2.029 -16.953 1 23.44 29 GLY B CA 1
ATOM 7089 C C . GLY B 1 29 ? -32.312 1.253 -16.188 1 23.44 29 GLY B C 1
ATOM 7090 O O . GLY B 1 29 ? -31.609 0.42 -16.766 1 23.44 29 GLY B O 1
ATOM 7091 N N . MET B 1 30 ? -31.641 2.029 -15.414 1 23.91 30 MET B N 1
ATOM 7092 C CA . MET B 1 30 ? -30.703 1.27 -14.586 1 23.91 30 MET B CA 1
ATOM 7093 C C . MET B 1 30 ? -31.422 0.128 -13.867 1 23.91 30 MET B C 1
ATOM 7095 O O . MET B 1 30 ? -32.438 0.339 -13.234 1 23.91 30 MET B O 1
ATOM 7099 N N . ILE B 1 31 ? -31.438 -0.967 -14.469 1 22.7 31 ILE B N 1
ATOM 7100 C CA . ILE B 1 31 ? -32.219 -2.096 -13.984 1 22.7 31 ILE B CA 1
ATOM 7101 C C . ILE B 1 31 ? -32.125 -2.184 -12.461 1 22.7 31 ILE B C 1
ATOM 7103 O O . ILE B 1 31 ? -33.125 -2.414 -11.781 1 22.7 31 ILE B O 1
ATOM 7107 N N . PHE B 1 32 ? -30.938 -2.574 -12.023 1 22.31 32 PHE B N 1
ATOM 7108 C CA . PHE B 1 32 ? -30.984 -2.889 -10.602 1 22.31 32 PHE B CA 1
ATOM 7109 C C . PHE B 1 32 ? -31.047 -1.615 -9.766 1 22.31 32 PHE B C 1
ATOM 7111 O O . PHE B 1 32 ? -30.047 -0.891 -9.656 1 22.31 32 PHE B O 1
ATOM 7118 N N . GLU B 1 33 ? -32.156 -0.947 -9.828 1 25.48 33 GLU B N 1
ATOM 7119 C CA . GLU B 1 33 ? -32.531 0.317 -9.188 1 25.48 33 GLU B CA 1
ATOM 7120 C C . GLU B 1 33 ? -32.312 0.253 -7.68 1 25.48 33 GLU B C 1
ATOM 7122 O O . GLU B 1 33 ? -32.719 -0.713 -7.031 1 25.48 33 GLU B O 1
ATOM 7127 N N . PRO B 1 34 ? -31.359 0.921 -7.164 1 24.67 34 PRO B N 1
ATOM 7128 C CA . PRO B 1 34 ? -31.422 0.865 -5.699 1 24.67 34 PRO B CA 1
ATOM 7129 C C . PRO B 1 34 ? -32.812 1.072 -5.152 1 24.67 34 PRO B C 1
ATOM 7131 O O . PRO B 1 34 ? -33.656 1.694 -5.812 1 24.67 34 PRO B O 1
ATOM 7134 N N . PRO B 1 35 ? -33.344 0.227 -4.27 1 24.56 35 PRO B N 1
ATOM 7135 C CA . PRO B 1 35 ? -34.75 0.321 -3.908 1 24.56 35 PRO B CA 1
ATOM 7136 C C . PRO B 1 35 ? -35.219 1.763 -3.738 1 24.56 35 PRO B C 1
ATOM 7138 O O . PRO B 1 35 ? -34.438 2.643 -3.41 1 24.56 35 PRO B O 1
ATOM 7141 N N . PRO B 1 36 ? -36.312 2.143 -4.414 1 23.95 36 PRO B N 1
ATOM 7142 C CA . PRO B 1 36 ? -36.875 3.506 -4.449 1 23.95 36 PRO B CA 1
ATOM 7143 C C . PRO B 1 36 ? -37.094 4.09 -3.059 1 23.95 36 PRO B C 1
ATOM 7145 O O . PRO B 1 36 ? -37.594 3.41 -2.172 1 23.95 36 PRO B O 1
ATOM 7148 N N . LEU B 1 37 ? -36.406 4.98 -2.654 1 21.52 37 LEU B N 1
ATOM 7149 C CA . LEU B 1 37 ? -36.625 5.703 -1.405 1 21.52 37 LEU B CA 1
ATOM 7150 C C . LEU B 1 37 ? -38.031 6.227 -1.321 1 21.52 37 LEU B C 1
ATOM 7152 O O . LEU B 1 37 ? -38.656 6.559 -2.344 1 21.52 37 LEU B O 1
ATOM 7156 N N . ARG B 1 38 ? -38.875 5.957 -0.251 1 19.88 38 ARG B N 1
ATOM 7157 C CA . ARG B 1 38 ? -40.25 6.328 0.013 1 19.88 38 ARG B CA 1
ATOM 7158 C C . ARG B 1 38 ? -40.531 7.758 -0.435 1 19.88 38 ARG B C 1
ATOM 7160 O O . ARG B 1 38 ? -39.625 8.594 -0.466 1 19.88 38 ARG B O 1
ATOM 7167 N N . ARG B 1 39 ? -41.781 7.953 -1.076 1 21.42 39 ARG B N 1
ATOM 7168 C CA . ARG B 1 39 ? -42.469 9.133 -1.591 1 21.42 39 ARG B CA 1
ATOM 7169 C C . ARG B 1 39 ? -42.562 10.227 -0.536 1 21.42 39 ARG B C 1
ATOM 7171 O O . ARG B 1 39 ? -42.5 9.945 0.664 1 21.42 39 ARG B O 1
ATOM 7178 N N . ASP B 1 40 ? -42.781 11.5 -0.98 1 20.28 40 ASP B N 1
ATOM 7179 C CA . ASP B 1 40 ? -42.969 12.875 -0.523 1 20.28 40 ASP B CA 1
ATOM 7180 C C . ASP B 1 40 ? -44.281 13.023 0.251 1 20.28 40 ASP B C 1
ATOM 7182 O O . ASP B 1 40 ? -45.344 12.914 -0.324 1 20.28 40 ASP B O 1
ATOM 7186 N N . ALA B 1 41 ? -44.594 12.445 1.428 1 19.72 41 ALA B N 1
ATOM 7187 C CA . ALA B 1 41 ? -45.812 12.828 2.117 1 19.72 41 ALA B CA 1
ATOM 7188 C C . ALA B 1 41 ? -45.969 14.344 2.145 1 19.72 41 ALA B C 1
ATOM 7190 O O . ALA B 1 41 ? -45 15.07 2.4 1 19.72 41 ALA B O 1
ATOM 7191 N N . SER B 1 42 ? -46.938 14.922 1.425 1 19.53 42 SER B N 1
ATOM 7192 C CA . SER B 1 42 ? -47.5 16.281 1.402 1 19.53 42 SER B CA 1
ATOM 7193 C C . SER B 1 42 ? -47.656 16.828 2.812 1 19.53 42 SER B C 1
ATOM 7195 O O . SER B 1 42 ? -48.031 16.109 3.734 1 19.53 42 SER B O 1
ATOM 7197 N N . ILE B 1 43 ? -47.062 17.938 3.109 1 20.47 43 ILE B N 1
ATOM 7198 C CA . ILE B 1 43 ? -46.938 18.844 4.25 1 20.47 43 ILE B CA 1
ATOM 7199 C C . ILE B 1 43 ? -48.312 19.219 4.754 1 20.47 43 ILE B C 1
ATOM 7201 O O . ILE B 1 43 ? -49 20.062 4.156 1 20.47 43 ILE B O 1
ATOM 7205 N N . THR B 1 44 ? -49.312 18.312 4.914 1 19.05 44 THR B N 1
ATOM 7206 C CA . THR B 1 44 ? -50.5 18.922 5.516 1 19.05 44 THR B CA 1
ATOM 7207 C C . THR B 1 44 ? -50.125 19.719 6.762 1 19.05 44 THR B C 1
ATOM 7209 O O . THR B 1 44 ? -49.219 19.328 7.496 1 19.05 44 THR B O 1
ATOM 7212 N N . SER B 1 45 ? -50.719 21 6.934 1 19.98 45 SER B N 1
ATOM 7213 C CA . SER B 1 45 ? -50.625 22.188 7.766 1 19.98 45 SER B CA 1
ATOM 7214 C C . SER B 1 45 ? -50.844 21.859 9.234 1 19.98 45 SER B C 1
ATOM 7216 O O . SER B 1 45 ? -51.969 21.5 9.633 1 19.98 45 SER B O 1
ATOM 7218 N N . LEU B 1 46 ? -50 20.953 9.742 1 18.55 46 LEU B N 1
ATOM 7219 C CA . LEU B 1 46 ? -50.281 20.625 11.133 1 18.55 46 LEU B CA 1
ATOM 7220 C C . LEU B 1 46 ? -50.438 21.891 11.969 1 18.55 46 LEU B C 1
ATOM 7222 O O . LEU B 1 46 ? -49.562 22.734 12 1 18.55 46 LEU B O 1
ATOM 7226 N N . HIS B 1 47 ? -51.688 22.328 12.102 1 19.64 47 HIS B N 1
ATOM 7227 C CA . HIS B 1 47 ? -52.188 23.406 12.938 1 19.64 47 HIS B CA 1
ATOM 7228 C C . HIS B 1 47 ? -51.719 23.266 14.383 1 19.64 47 HIS B C 1
ATOM 7230 O O . HIS B 1 47 ? -52.031 22.25 15.031 1 19.64 47 HIS B O 1
ATOM 7236 N N . PHE B 1 48 ? -50.438 23.578 14.586 1 19.75 48 PHE B N 1
ATOM 7237 C CA . PHE B 1 48 ? -49.875 23.484 15.914 1 19.75 48 PHE B CA 1
ATOM 7238 C C . PHE B 1 48 ? -50.75 24.188 16.938 1 19.75 48 PHE B C 1
ATOM 7240 O O . PHE B 1 48 ? -51.094 25.359 16.75 1 19.75 48 PHE B O 1
ATOM 7247 N N . PRO B 1 49 ? -51.562 23.438 17.562 1 20.38 49 PRO B N 1
ATOM 7248 C CA . PRO B 1 49 ? -52.438 24.141 18.516 1 20.38 49 PRO B CA 1
ATOM 7249 C C . PRO B 1 49 ? -51.656 25 19.5 1 20.38 49 PRO B C 1
ATOM 7251 O O . PRO B 1 49 ? -50.469 24.75 19.75 1 20.38 49 PRO B O 1
ATOM 7254 N N . PRO B 1 50 ? -52.125 26.141 19.828 1 19.7 50 PRO B N 1
ATOM 7255 C CA . PRO B 1 50 ? -51.531 27.281 20.547 1 19.7 50 PRO B CA 1
ATOM 7256 C C . PRO B 1 50 ? -51.031 26.906 21.938 1 19.7 50 PRO B C 1
ATOM 7258 O O . PRO B 1 50 ? -51.625 26.078 22.609 1 19.7 50 PRO B O 1
ATOM 7261 N N . ALA B 1 51 ? -49.656 26.859 22.109 1 19.64 51 ALA B N 1
ATOM 7262 C CA . ALA B 1 51 ? -48.938 26.516 23.312 1 19.64 51 ALA B CA 1
ATOM 7263 C C . ALA B 1 51 ? -49.5 27.203 24.547 1 19.64 51 ALA B C 1
ATOM 7265 O O . ALA B 1 51 ? -49.781 28.406 24.516 1 19.64 51 ALA B O 1
ATOM 7266 N N . PRO B 1 52 ? -50.219 26.422 25.312 1 20.88 52 PRO B N 1
ATOM 7267 C CA . PRO B 1 52 ? -50.844 27.094 26.453 1 20.88 52 PRO B CA 1
ATOM 7268 C C . PRO B 1 52 ? -49.875 27.859 27.328 1 20.88 52 PRO B C 1
ATOM 7270 O O . PRO B 1 52 ? -48.688 27.547 27.328 1 20.88 52 PRO B O 1
ATOM 7273 N N . PRO B 1 53 ? -50.188 28.953 27.938 1 20.31 53 PRO B N 1
ATOM 7274 C CA . PRO B 1 53 ? -49.469 30.016 28.625 1 20.31 53 PRO B CA 1
ATOM 7275 C C . PRO B 1 53 ? -48.719 29.516 29.859 1 20.31 53 PRO B C 1
ATOM 7277 O O . PRO B 1 53 ? -49.312 28.859 30.719 1 20.31 53 PRO B O 1
ATOM 7280 N N . VAL B 1 54 ? -47.469 29.016 29.625 1 19.41 54 VAL B N 1
ATOM 7281 C CA . VAL B 1 54 ? -46.625 28.5 30.703 1 19.41 54 VAL B CA 1
ATOM 7282 C C . VAL B 1 54 ? -46.594 29.5 31.844 1 19.41 54 VAL B C 1
ATOM 7284 O O . VAL B 1 54 ? -46.25 30.672 31.656 1 19.41 54 VAL B O 1
ATOM 7287 N N . ALA B 1 55 ? -47.312 29.172 32.938 1 20.31 55 ALA B N 1
ATOM 7288 C CA . ALA B 1 55 ? -47.438 29.969 34.156 1 20.31 55 ALA B CA 1
ATOM 7289 C C . ALA B 1 55 ? -46.094 30.125 34.875 1 20.31 55 ALA B C 1
ATOM 7291 O O . ALA B 1 55 ? -45.25 29.219 34.812 1 20.31 55 ALA B O 1
ATOM 7292 N N . THR B 1 56 ? -45.594 31.297 35.188 1 19.05 56 THR B N 1
ATOM 7293 C CA . THR B 1 56 ? -44.406 31.984 35.688 1 19.05 56 THR B CA 1
ATOM 7294 C C . THR B 1 56 ? -44.094 31.531 37.125 1 19.05 56 THR B C 1
ATOM 7296 O O . THR B 1 56 ? -43.188 32.094 37.781 1 19.05 56 THR B O 1
ATOM 7299 N N . PRO B 1 57 ? -44.156 30.109 37.5 1 18.38 57 PRO B N 1
ATOM 7300 C CA . PRO B 1 57 ? -44.25 30.125 38.969 1 18.38 57 PRO B CA 1
ATOM 7301 C C . PRO B 1 57 ? -43 30.672 39.625 1 18.38 57 PRO B C 1
ATOM 7303 O O . PRO B 1 57 ? -41.938 30.688 39.031 1 18.38 57 PRO B O 1
ATOM 7306 N N . SER B 1 58 ? -43.031 30.938 41.094 1 19.09 58 SER B N 1
ATOM 7307 C CA . SER B 1 58 ? -42.469 31.812 42.094 1 19.09 58 SER B CA 1
ATOM 7308 C C . SER B 1 58 ? -41.125 31.25 42.625 1 19.09 58 SER B C 1
ATOM 7310 O O . SER B 1 58 ? -40.875 30.047 42.5 1 19.09 58 SER B O 1
ATOM 7312 N N . PRO B 1 59 ? -40.188 31.969 43.312 1 18.53 59 PRO B N 1
ATOM 7313 C CA . PRO B 1 59 ? -38.781 32.219 43.656 1 18.53 59 PRO B CA 1
ATOM 7314 C C . PRO B 1 59 ? -38.281 31.297 44.781 1 18.53 59 PRO B C 1
ATOM 7316 O O . PRO B 1 59 ? -37.125 31.391 45.188 1 18.53 59 PRO B O 1
ATOM 7319 N N . SER B 1 60 ? -39 30.141 45.281 1 17.16 60 SER B N 1
ATOM 7320 C CA . SER B 1 60 ? -38.812 30.125 46.719 1 17.16 60 SER B CA 1
ATOM 7321 C C . SER B 1 60 ? -37.375 29.75 47.062 1 17.16 60 SER B C 1
ATOM 7323 O O . SER B 1 60 ? -36.688 30.469 47.812 1 17.16 60 SER B O 1
ATOM 7325 N N . GLY B 1 61 ? -37.125 28.656 48 1 17.73 61 GLY B N 1
ATOM 7326 C CA . GLY B 1 61 ? -36.562 28.547 49.344 1 17.73 61 GLY B CA 1
ATOM 7327 C C . GLY B 1 61 ? -35.125 28.016 49.344 1 17.73 61 GLY B C 1
ATOM 7328 O O . GLY B 1 61 ? -34.688 27.391 48.375 1 17.73 61 GLY B O 1
ATOM 7329 N N . LEU B 1 62 ? -34.125 28.281 50.312 1 17.89 62 LEU B N 1
ATOM 7330 C CA . LEU B 1 62 ? -32.781 28.594 50.719 1 17.89 62 LEU B CA 1
ATOM 7331 C C . LEU B 1 62 ? -32.031 27.328 51.125 1 17.89 62 LEU B C 1
ATOM 7333 O O . LEU B 1 62 ? -30.797 27.328 51.219 1 17.89 62 LEU B O 1
ATOM 7337 N N . GLU B 1 63 ? -32.656 25.984 51.25 1 17.42 63 GLU B N 1
ATOM 7338 C CA . GLU B 1 63 ? -32.188 25.328 52.469 1 17.42 63 GLU B CA 1
ATOM 7339 C C . GLU B 1 63 ? -30.734 24.844 52.312 1 17.42 63 GLU B C 1
ATOM 7341 O O . GLU B 1 63 ? -30.266 24.625 51.188 1 17.42 63 GLU B O 1
ATOM 7346 N N . SER B 1 64 ? -30 24.422 53.531 1 18.92 64 SER B N 1
ATOM 7347 C CA . SER B 1 64 ? -28.812 24.469 54.375 1 18.92 64 SER B CA 1
ATOM 7348 C C . SER B 1 64 ? -27.984 23.188 54.25 1 18.92 64 SER B C 1
ATOM 7350 O O . SER B 1 64 ? -28.438 22.109 54.656 1 18.92 64 SER B O 1
ATOM 7352 N N . LEU B 1 65 ? -27.281 22.891 53.125 1 17.58 65 LEU B N 1
ATOM 7353 C CA . LEU B 1 65 ? -26.719 21.578 52.875 1 17.58 65 LEU B CA 1
ATOM 7354 C C . LEU B 1 65 ? -25.656 21.234 53.906 1 17.58 65 LEU B C 1
ATOM 7356 O O . LEU B 1 65 ? -24.672 21.953 54.031 1 17.58 65 LEU B O 1
ATOM 7360 N N . PRO B 1 66 ? -25.953 20.25 54.812 1 17.91 66 PRO B N 1
ATOM 7361 C CA . PRO B 1 66 ? -25.188 19.953 56 1 17.91 66 PRO B CA 1
ATOM 7362 C C . PRO B 1 66 ? -23.906 19.172 55.719 1 17.91 66 PRO B C 1
ATOM 7364 O O . PRO B 1 66 ? -23.859 18.406 54.75 1 17.91 66 PRO B O 1
ATOM 7367 N N . THR B 1 67 ? -22.656 19.594 56.125 1 18.47 67 THR B N 1
ATOM 7368 C CA . THR B 1 67 ? -21.25 19.297 55.938 1 18.47 67 THR B CA 1
ATOM 7369 C C . THR B 1 67 ? -20.844 18.016 56.656 1 18.47 67 THR B C 1
ATOM 7371 O O . THR B 1 67 ? -19.656 17.688 56.719 1 18.47 67 THR B O 1
ATOM 7374 N N . THR B 1 68 ? -21.672 16.922 56.812 1 16.47 68 THR B N 1
ATOM 7375 C CA . THR B 1 68 ? -21.297 16.047 57.906 1 16.47 68 THR B CA 1
ATOM 7376 C C . THR B 1 68 ? -20.016 15.281 57.562 1 16.47 68 THR B C 1
ATOM 7378 O O . THR B 1 68 ? -19.844 14.82 56.438 1 16.47 68 THR B O 1
ATOM 7381 N N . VAL B 1 69 ? -18.891 15.133 58.5 1 17.66 69 VAL B N 1
ATOM 7382 C CA . VAL B 1 69 ? -17.469 14.898 58.656 1 17.66 69 VAL B CA 1
ATOM 7383 C C . VAL B 1 69 ? -17.188 13.398 58.75 1 17.66 69 VAL B C 1
ATOM 7385 O O . VAL B 1 69 ? -16.047 12.953 58.625 1 17.66 69 VAL B O 1
ATOM 7388 N N . ALA B 1 70 ? -18.062 12.367 58.75 1 15.66 70 ALA B N 1
ATOM 7389 C CA . ALA B 1 70 ? -17.859 11.367 59.781 1 15.66 70 ALA B CA 1
ATOM 7390 C C . ALA B 1 70 ? -16.594 10.539 59.5 1 15.66 70 ALA B C 1
ATOM 7392 O O . ALA B 1 70 ? -16.172 10.422 58.344 1 15.66 70 ALA B O 1
ATOM 7393 N N . SER B 1 71 ? -16.156 9.57 60.469 1 16.25 71 SER B N 1
ATOM 7394 C CA . SER B 1 71 ? -15.047 9.078 61.281 1 16.25 71 SER B CA 1
ATOM 7395 C C . SER B 1 71 ? -14.453 7.801 60.719 1 16.25 71 SER B C 1
ATOM 7397 O O . SER B 1 71 ? -13.227 7.656 60.656 1 16.25 71 SER B O 1
ATOM 7399 N N . ALA B 1 72 ? -15.086 6.605 60.469 1 15.27 72 ALA B N 1
ATOM 7400 C CA . ALA B 1 72 ? -14.773 5.488 61.375 1 15.27 72 ALA B CA 1
ATOM 7401 C C . ALA B 1 72 ? -13.602 4.672 60.844 1 15.27 72 ALA B C 1
ATOM 7403 O O . ALA B 1 72 ? -13.25 4.766 59.656 1 15.27 72 ALA B O 1
ATOM 7404 N N . VAL B 1 73 ? -13.555 3.293 61.188 1 15.8 73 VAL B N 1
ATOM 7405 C CA . VAL B 1 73 ? -12.695 2.404 61.969 1 15.8 73 VAL B CA 1
ATOM 7406 C C . VAL B 1 73 ? -11.844 1.551 61.031 1 15.8 73 VAL B C 1
ATOM 7408 O O . VAL B 1 73 ? -12.102 1.5 59.844 1 15.8 73 VAL B O 1
ATOM 7411 N N . ALA B 1 74 ? -11.859 0.084 61.094 1 16.19 74 ALA B N 1
ATOM 7412 C CA . ALA B 1 74 ? -10.953 -0.876 61.719 1 16.19 74 ALA B CA 1
ATOM 7413 C C . ALA B 1 74 ? -10.156 -1.645 60.688 1 16.19 74 ALA B C 1
ATOM 7415 O O . ALA B 1 74 ? -10.367 -1.464 59.469 1 16.19 74 ALA B O 1
ATOM 7416 N N . ALA B 1 75 ? -10.227 -3.1 60.625 1 16.7 75 ALA B N 1
ATOM 7417 C CA . ALA B 1 75 ? -9.359 -4.227 60.969 1 16.7 75 ALA B CA 1
ATOM 7418 C C . ALA B 1 75 ? -8.844 -4.91 59.719 1 16.7 75 ALA B C 1
ATOM 7420 O O . ALA B 1 75 ? -9.43 -4.758 58.625 1 16.7 75 ALA B O 1
ATOM 7421 N N . SER B 1 76 ? -7.992 -6.051 59.812 1 17.39 76 SER B N 1
ATOM 7422 C CA . SER B 1 76 ? -6.777 -6.656 59.281 1 17.39 76 SER B CA 1
ATOM 7423 C C . SER B 1 76 ? -7.102 -7.668 58.188 1 17.39 76 SER B C 1
ATOM 7425 O O . SER B 1 76 ? -6.32 -7.855 57.25 1 17.39 76 SER B O 1
ATOM 7427 N N . PRO B 1 77 ? -8.289 -8.344 58.219 1 16.53 77 PRO B N 1
ATOM 7428 C CA . PRO B 1 77 ? -8.031 -9.789 58.188 1 16.53 77 PRO B CA 1
ATOM 7429 C C . PRO B 1 77 ? -7.473 -10.266 56.844 1 16.53 77 PRO B C 1
ATOM 7431 O O . PRO B 1 77 ? -7.566 -9.555 55.844 1 16.53 77 PRO B O 1
ATOM 7434 N N . PRO B 1 78 ? -7.414 -11.664 56.625 1 19.17 78 PRO B N 1
ATOM 7435 C CA . PRO B 1 78 ? -6.637 -12.828 56.188 1 19.17 78 PRO B CA 1
ATOM 7436 C C . PRO B 1 78 ? -6.828 -13.148 54.719 1 19.17 78 PRO B C 1
ATOM 7438 O O . PRO B 1 78 ? -7.816 -12.719 54.094 1 19.17 78 PRO B O 1
ATOM 7441 N N . CYS B 1 79 ? -5.828 -13.82 54.094 1 18.7 79 CYS B N 1
ATOM 7442 C CA . CYS B 1 79 ? -5.32 -14.078 52.75 1 18.7 79 CYS B CA 1
ATOM 7443 C C . CYS B 1 79 ? -6.23 -15.047 52 1 18.7 79 CYS B C 1
ATOM 7445 O O . CYS B 1 79 ? -5.895 -15.5 50.906 1 18.7 79 CYS B O 1
ATOM 7447 N N . ASN B 1 80 ? -7.426 -15.391 52.625 1 16.72 80 ASN B N 1
ATOM 7448 C CA . ASN B 1 80 ? -7.902 -16.719 52.25 1 16.72 80 ASN B CA 1
ATOM 7449 C C . ASN B 1 80 ? -8.117 -16.812 50.75 1 16.72 80 ASN B C 1
ATOM 7451 O O . ASN B 1 80 ? -8.57 -15.859 50.094 1 16.72 80 ASN B O 1
ATOM 7455 N N . TYR B 1 81 ? -7.508 -17.891 50.156 1 18.66 81 TYR B N 1
ATOM 7456 C CA . TYR B 1 81 ? -7.289 -18.469 48.844 1 18.66 81 TYR B CA 1
ATOM 7457 C C . TYR B 1 81 ? -8.617 -18.797 48.156 1 18.66 81 TYR B C 1
ATOM 7459 O O . TYR B 1 81 ? -8.641 -19.438 47.094 1 18.66 81 TYR B O 1
ATOM 7467 N N . ALA B 1 82 ? -9.742 -18.141 48.719 1 15.91 82 ALA B N 1
ATOM 7468 C CA . ALA B 1 82 ? -10.93 -18.984 48.562 1 15.91 82 ALA B CA 1
ATOM 7469 C C . ALA B 1 82 ? -11.125 -19.391 47.094 1 15.91 82 ALA B C 1
ATOM 7471 O O . ALA B 1 82 ? -10.617 -18.734 46.188 1 15.91 82 ALA B O 1
ATOM 7472 N N . HIS B 1 83 ? -11.969 -20.516 47.031 1 17.45 83 HIS B N 1
ATOM 7473 C CA . HIS B 1 83 ? -12.633 -21.516 46.219 1 17.45 83 HIS B CA 1
ATOM 7474 C C . HIS B 1 83 ? -13.414 -20.875 45.094 1 17.45 83 HIS B C 1
ATOM 7476 O O . HIS B 1 83 ? -14.227 -19.969 45.312 1 17.45 83 HIS B O 1
ATOM 7482 N N . TYR B 1 84 ? -12.727 -20.719 43.969 1 17.88 84 TYR B N 1
ATOM 7483 C CA . TYR B 1 84 ? -13.227 -20.188 42.688 1 17.88 84 TYR B CA 1
ATOM 7484 C C . TYR B 1 84 ? -14.594 -20.766 42.344 1 17.88 84 TYR B C 1
ATOM 7486 O O . TYR B 1 84 ? -14.695 -21.938 42 1 17.88 84 TYR B O 1
ATOM 7494 N N . GLY B 1 85 ? -15.555 -20.5 43.406 1 16.7 85 GLY B N 1
ATOM 7495 C CA . GLY B 1 85 ? -16.875 -21.109 43.375 1 16.7 85 GLY B CA 1
ATOM 7496 C C . GLY B 1 85 ? -17.516 -21.109 42 1 16.7 85 GLY B C 1
ATOM 7497 O O . GLY B 1 85 ? -17.078 -20.391 41.125 1 16.7 85 GLY B O 1
ATOM 7498 N N . ALA B 1 86 ? -18.391 -22.172 41.875 1 18.05 86 ALA B N 1
ATOM 7499 C CA . ALA B 1 86 ? -19.344 -22.875 41.031 1 18.05 86 ALA B CA 1
ATOM 7500 C C . ALA B 1 86 ? -20.406 -21.906 40.5 1 18.05 86 ALA B C 1
ATOM 7502 O O . ALA B 1 86 ? -21.078 -21.219 41.281 1 18.05 86 ALA B O 1
ATOM 7503 N N . THR B 1 87 ? -20.031 -21.234 39.406 1 17.95 87 THR B N 1
ATOM 7504 C CA . THR B 1 87 ? -20.891 -20.344 38.656 1 17.95 87 THR B CA 1
ATOM 7505 C C . THR B 1 87 ? -22.297 -20.922 38.531 1 17.95 87 THR B C 1
ATOM 7507 O O . THR B 1 87 ? -22.531 -21.875 37.781 1 17.95 87 THR B O 1
ATOM 7510 N N . GLN B 1 88 ? -22.875 -21.281 39.75 1 18.78 88 GLN B N 1
ATOM 7511 C CA . GLN B 1 88 ? -24.234 -21.812 39.75 1 18.78 88 GLN B CA 1
ATOM 7512 C C . GLN B 1 88 ? -25.172 -20.875 38.969 1 18.78 88 GLN B C 1
ATOM 7514 O O . GLN B 1 88 ? -25.328 -19.703 39.344 1 18.78 88 GLN B O 1
ATOM 7519 N N . LEU B 1 89 ? -25.266 -21.141 37.688 1 19.34 89 LEU B N 1
ATOM 7520 C CA . LEU B 1 89 ? -26.219 -20.562 36.75 1 19.34 89 LEU B CA 1
ATOM 7521 C C . LEU B 1 89 ? -27.625 -20.547 37.312 1 19.34 89 LEU B C 1
ATOM 7523 O O . LEU B 1 89 ? -28.172 -21.578 37.688 1 19.34 89 LEU B O 1
ATOM 7527 N N . SER B 1 90 ? -27.875 -19.578 38.219 1 20.61 90 SER B N 1
ATOM 7528 C CA . SER B 1 90 ? -29.172 -19.453 38.875 1 20.61 90 SER B CA 1
ATOM 7529 C C . SER B 1 90 ? -30.312 -19.5 37.875 1 20.61 90 SER B C 1
ATOM 7531 O O . SER B 1 90 ? -30.422 -18.625 37 1 20.61 90 SER B O 1
ATOM 7533 N N . ILE B 1 91 ? -30.75 -20.688 37.438 1 21.62 91 ILE B N 1
ATOM 7534 C CA . ILE B 1 91 ? -31.891 -21.109 36.625 1 21.62 91 ILE B CA 1
ATOM 7535 C C . ILE B 1 91 ? -33.188 -20.547 37.219 1 21.62 91 ILE B C 1
ATOM 7537 O O . ILE B 1 91 ? -34.25 -20.719 36.656 1 21.62 91 ILE B O 1
ATOM 7541 N N . GLU B 1 92 ? -33.062 -20 38.438 1 21.34 92 GLU B N 1
ATOM 7542 C CA . GLU B 1 92 ? -34.312 -20.109 39.188 1 21.34 92 GLU B CA 1
ATOM 7543 C C . GLU B 1 92 ? -35.375 -19.172 38.594 1 21.34 92 GLU B C 1
ATOM 7545 O O . GLU B 1 92 ? -36.562 -19.438 38.719 1 21.34 92 GLU B O 1
ATOM 7550 N N . SER B 1 93 ? -34.906 -17.984 38.344 1 24.02 93 SER B N 1
ATOM 7551 C CA . SER B 1 93 ? -35.938 -16.984 38.531 1 24.02 93 SER B CA 1
ATOM 7552 C C . SER B 1 93 ? -37.031 -17.094 37.469 1 24.02 93 SER B C 1
ATOM 7554 O O . SER B 1 93 ? -37.719 -16.125 37.156 1 24.02 93 SER B O 1
ATOM 7556 N N . TRP B 1 94 ? -36.969 -18.156 36.625 1 21.5 94 TRP B N 1
ATOM 7557 C CA . TRP B 1 94 ? -37.969 -18.188 35.531 1 21.5 94 TRP B CA 1
ATOM 7558 C C . TRP B 1 94 ? -39.375 -18.172 36.125 1 21.5 94 TRP B C 1
ATOM 7560 O O . TRP B 1 94 ? -40.375 -18.156 35.375 1 21.5 94 TRP B O 1
ATOM 7570 N N . ALA B 1 95 ? -39.375 -18.484 37.406 1 23.22 95 ALA B N 1
ATOM 7571 C CA . ALA B 1 95 ? -40.688 -19.078 37.75 1 23.22 95 ALA B CA 1
ATOM 7572 C C . ALA B 1 95 ? -41.781 -18.016 37.781 1 23.22 95 ALA B C 1
ATOM 7574 O O . ALA B 1 95 ? -42.906 -18.266 37.375 1 23.22 95 ALA B O 1
ATOM 7575 N N . ASN B 1 96 ? -41.469 -16.969 38.562 1 23.45 96 ASN B N 1
ATOM 7576 C CA . ASN B 1 96 ? -42.688 -16.406 39.094 1 23.45 96 ASN B CA 1
ATOM 7577 C C . ASN B 1 96 ? -43.344 -15.469 38.094 1 23.45 96 ASN B C 1
ATOM 7579 O O . ASN B 1 96 ? -43.281 -14.242 38.219 1 23.45 96 ASN B O 1
ATOM 7583 N N . SER B 1 97 ? -43.031 -15.602 36.781 1 25.42 97 SER B N 1
ATOM 7584 C CA . SER B 1 97 ? -43.812 -14.758 35.875 1 25.42 97 SER B CA 1
ATOM 7585 C C . SER B 1 97 ? -45.312 -14.898 36.188 1 25.42 97 SER B C 1
ATOM 7587 O O . SER B 1 97 ? -45.844 -16.016 36.219 1 25.42 97 SER B O 1
ATOM 7589 N N . HIS B 1 98 ? -45.781 -14.164 37.094 1 27.59 98 HIS B N 1
ATOM 7590 C CA . HIS B 1 98 ? -47.219 -14.047 37.312 1 27.59 98 HIS B CA 1
ATOM 7591 C C . HIS B 1 98 ? -47.969 -13.992 36 1 27.59 98 HIS B C 1
ATOM 7593 O O . HIS B 1 98 ? -47.688 -13.133 35.156 1 27.59 98 HIS B O 1
ATOM 7599 N N . PHE B 1 99 ? -48.312 -15.172 35.531 1 27.83 99 PHE B N 1
ATOM 7600 C CA . PHE B 1 99 ? -49.188 -15.438 34.406 1 27.83 99 PHE B CA 1
ATOM 7601 C C . PHE B 1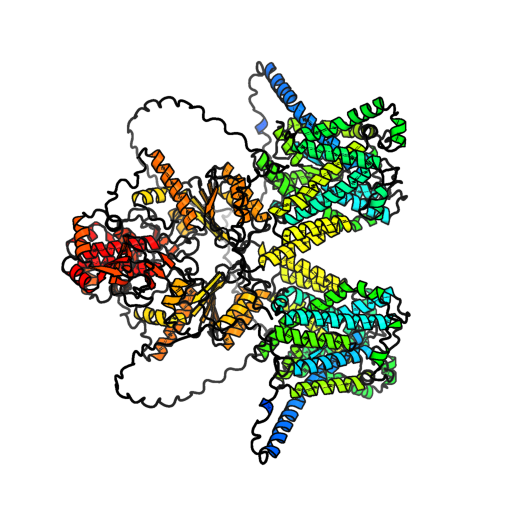 99 ? -50.438 -14.57 34.469 1 27.83 99 PHE B C 1
ATOM 7603 O O . PHE B 1 99 ? -51.156 -14.555 35.5 1 27.83 99 PHE B O 1
ATOM 7610 N N . PRO B 1 100 ? -50.406 -13.32 33.906 1 29.97 100 PRO B N 1
ATOM 7611 C CA . PRO B 1 100 ? -51.688 -12.633 33.969 1 29.97 100 PRO B CA 1
ATOM 7612 C C . PRO B 1 100 ? -52.875 -13.578 33.781 1 29.97 100 PRO B C 1
ATOM 7614 O O . PRO B 1 100 ? -52.719 -14.695 33.281 1 29.97 100 PRO B O 1
ATOM 7617 N N . ASP B 1 101 ? -54 -13.406 34.375 1 29.78 101 ASP B N 1
ATOM 7618 C CA . ASP B 1 101 ? -55.219 -14.25 34.344 1 29.78 101 ASP B CA 1
ATOM 7619 C C . ASP B 1 101 ? -55.531 -14.711 32.938 1 29.78 101 ASP B C 1
ATOM 7621 O O . ASP B 1 101 ? -55.531 -13.906 32 1 29.78 101 ASP B O 1
ATOM 7625 N N . ALA B 1 102 ? -55.344 -16.016 32.531 1 29.11 102 ALA B N 1
ATOM 7626 C CA . ALA B 1 102 ? -55.5 -16.875 31.359 1 29.11 102 ALA B CA 1
ATOM 7627 C C . ALA B 1 102 ? -56.844 -16.672 30.703 1 29.11 102 ALA B C 1
ATOM 7629 O O . ALA B 1 102 ? -57.219 -17.391 29.766 1 29.11 102 ALA B O 1
ATOM 7630 N N . ARG B 1 103 ? -57.812 -16.094 31.484 1 33.47 103 ARG B N 1
ATOM 7631 C CA . ARG B 1 103 ? -59.156 -16.328 30.969 1 33.47 103 ARG B CA 1
ATOM 7632 C C . ARG B 1 103 ? -59.375 -15.648 29.625 1 33.47 103 ARG B C 1
ATOM 7634 O O . ARG B 1 103 ? -59.938 -16.234 28.719 1 33.47 103 ARG B O 1
ATOM 7641 N N . ASP B 1 104 ? -59.438 -14.289 29.656 1 32.34 104 ASP B N 1
ATOM 7642 C CA . ASP B 1 104 ? -59.969 -13.617 28.484 1 32.34 104 ASP B CA 1
ATOM 7643 C C . ASP B 1 104 ? -58.969 -13.609 27.344 1 32.34 104 ASP B C 1
ATOM 7645 O O . ASP B 1 104 ? -59.25 -13.109 26.25 1 32.34 104 ASP B O 1
ATOM 7649 N N . CYS B 1 105 ? -57.688 -13.641 27.719 1 31.58 105 CYS B N 1
ATOM 7650 C CA . CYS B 1 105 ? -56.656 -13.43 26.719 1 31.58 105 CYS B CA 1
ATOM 7651 C C . CYS B 1 105 ? -56.469 -14.656 25.828 1 31.58 105 CYS B C 1
ATOM 7653 O O . CYS B 1 105 ? -55.594 -14.688 24.969 1 31.58 105 CYS B O 1
ATOM 7655 N N . SER B 1 106 ? -57 -15.789 26.203 1 35.81 106 SER B N 1
ATOM 7656 C CA . SER B 1 106 ? -56.719 -17.062 25.531 1 35.81 106 SER B CA 1
ATOM 7657 C C . SER B 1 106 ? -57.281 -17.062 24.109 1 35.81 106 SER B C 1
ATOM 7659 O O . SER B 1 106 ? -56.688 -17.625 23.203 1 35.81 106 SER B O 1
ATOM 7661 N N . ARG B 1 107 ? -58.625 -16.656 24.031 1 37.81 107 ARG B N 1
ATOM 7662 C CA . ARG B 1 107 ? -59.281 -16.891 22.75 1 37.81 107 ARG B CA 1
ATOM 7663 C C . ARG B 1 107 ? -58.656 -15.992 21.672 1 37.81 107 ARG B C 1
ATOM 7665 O O . ARG B 1 107 ? -58.562 -16.406 20.516 1 37.81 107 ARG B O 1
ATOM 7672 N N . PHE B 1 108 ? -58.438 -14.703 21.984 1 38.56 108 PHE B N 1
ATOM 7673 C CA . PHE B 1 108 ? -58 -13.742 20.984 1 38.56 108 PHE B CA 1
ATOM 7674 C C . PHE B 1 108 ? -56.5 -13.859 20.734 1 38.56 108 PHE B C 1
ATOM 7676 O O . PHE B 1 108 ? -55.969 -13.266 19.781 1 38.56 108 PHE B O 1
ATOM 7683 N N . GLY B 1 109 ? -55.75 -14.484 21.562 1 42.31 109 GLY B N 1
ATOM 7684 C CA . GLY B 1 109 ? -54.312 -14.641 21.344 1 42.31 109 GLY B CA 1
ATOM 7685 C C . GLY B 1 109 ? -54 -15.602 20.219 1 42.31 109 GLY B C 1
ATOM 7686 O O . GLY B 1 109 ? -53.062 -15.367 19.438 1 42.31 109 GLY B O 1
ATOM 7687 N N . TRP B 1 110 ? -54.719 -16.719 20.203 1 45.41 110 TRP B N 1
ATOM 7688 C CA . TRP B 1 110 ? -54.5 -17.688 19.141 1 45.41 110 TRP B CA 1
ATOM 7689 C C . TRP B 1 110 ? -54.875 -17.109 17.781 1 45.41 110 TRP B C 1
ATOM 7691 O O . TRP B 1 110 ? -54.25 -17.406 16.766 1 45.41 110 TRP B O 1
ATOM 7701 N N . ARG B 1 111 ? -55.906 -16.328 17.734 1 47.75 111 ARG B N 1
ATOM 7702 C CA . ARG B 1 111 ? -56.281 -15.711 16.469 1 47.75 111 ARG B CA 1
ATOM 7703 C C . ARG B 1 111 ? -55.219 -14.742 15.969 1 47.75 111 ARG B C 1
ATOM 7705 O O . ARG B 1 111 ? -54.938 -14.695 14.773 1 47.75 111 ARG B O 1
ATOM 7712 N N . ARG B 1 112 ? -54.656 -13.945 16.859 1 51.09 112 ARG B N 1
ATOM 7713 C CA . ARG B 1 112 ? -53.594 -13.055 16.406 1 51.09 112 ARG B CA 1
ATOM 7714 C C . ARG B 1 112 ? -52.375 -13.852 15.969 1 51.09 112 ARG B C 1
ATOM 7716 O O . ARG B 1 112 ? -51.719 -13.492 14.992 1 51.09 112 ARG B O 1
ATOM 7723 N N . GLY B 1 113 ? -52.125 -14.906 16.734 1 50.69 113 GLY B N 1
ATOM 7724 C CA . GLY B 1 113 ? -51.062 -15.789 16.328 1 50.69 113 GLY B CA 1
ATOM 7725 C C . GLY B 1 113 ? -51.312 -16.453 14.984 1 50.69 113 GLY B C 1
ATOM 7726 O O . GLY B 1 113 ? -50.406 -16.484 14.133 1 50.69 113 GLY B O 1
ATOM 7727 N N . VAL B 1 114 ? -52.531 -16.984 14.828 1 52.94 114 VAL B N 1
ATOM 7728 C CA . VAL B 1 114 ? -52.906 -17.625 13.562 1 52.94 114 VAL B CA 1
ATOM 7729 C C . VAL B 1 114 ? -52.938 -16.562 12.453 1 52.94 114 VAL B C 1
ATOM 7731 O O . VAL B 1 114 ? -52.469 -16.828 11.344 1 52.94 114 VAL B O 1
ATOM 7734 N N . LEU B 1 115 ? -53.406 -15.391 12.734 1 53.19 115 LEU B N 1
ATOM 7735 C CA . LEU B 1 115 ? -53.469 -14.336 11.727 1 53.19 115 LEU B CA 1
ATOM 7736 C C . LEU B 1 115 ? -52.062 -13.883 11.352 1 53.19 115 LEU B C 1
ATOM 7738 O O . LEU B 1 115 ? -51.781 -13.609 10.18 1 53.19 115 LEU B O 1
ATOM 7742 N N . ASP B 1 116 ? -51.219 -13.789 12.344 1 57.56 116 ASP B N 1
ATOM 7743 C CA . ASP B 1 116 ? -49.844 -13.445 12.047 1 57.56 116 ASP B CA 1
ATOM 7744 C C . ASP B 1 116 ? -49.188 -14.523 11.203 1 57.56 116 ASP B C 1
ATOM 7746 O O . ASP B 1 116 ? -48.406 -14.211 10.289 1 57.56 116 ASP B O 1
ATOM 7750 N N . VAL B 1 117 ? -49.625 -15.734 11.523 1 56.53 117 VAL B N 1
ATOM 7751 C CA . VAL B 1 117 ? -49.094 -16.859 10.758 1 56.53 117 VAL B CA 1
ATOM 7752 C C . VAL B 1 117 ? -49.656 -16.844 9.344 1 56.53 117 VAL B C 1
ATOM 7754 O O . VAL B 1 117 ? -48.938 -17.078 8.367 1 56.53 117 VAL B O 1
ATOM 7757 N N . VAL B 1 118 ? -51.031 -16.562 9.266 1 59.5 118 VAL B N 1
ATOM 7758 C CA . VAL B 1 118 ? -51.656 -16.547 7.953 1 59.5 118 VAL B CA 1
ATOM 7759 C C . VAL B 1 118 ? -51.094 -15.383 7.133 1 59.5 118 VAL B C 1
ATOM 7761 O O . VAL B 1 118 ? -50.906 -15.508 5.922 1 59.5 118 VAL B O 1
ATOM 7764 N N . GLN B 1 119 ? -50.812 -14.32 7.777 1 62.44 119 GLN B N 1
ATOM 7765 C CA . GLN B 1 119 ? -50.25 -13.18 7.047 1 62.44 119 GLN B CA 1
ATOM 7766 C C . GLN B 1 119 ? -48.812 -13.43 6.637 1 62.44 119 GLN B C 1
ATOM 7768 O O . GLN B 1 119 ? -48.344 -12.875 5.645 1 62.44 119 GLN B O 1
ATOM 7773 N N . ALA B 1 120 ? -48.219 -14.359 7.34 1 75.06 120 ALA B N 1
ATOM 7774 C CA . ALA B 1 120 ? -46.844 -14.664 7.035 1 75.06 120 ALA B CA 1
ATOM 7775 C C . ALA B 1 120 ? -46.719 -15.781 5.996 1 75.06 120 ALA B C 1
ATOM 7777 O O . ALA B 1 120 ? -45.656 -15.984 5.398 1 75.06 120 ALA B O 1
ATOM 7778 N N . VAL B 1 121 ? -47.875 -16.438 5.605 1 80.88 121 VAL B N 1
ATOM 7779 C CA . VAL B 1 121 ? -47.875 -17.641 4.777 1 80.88 121 VAL B CA 1
ATOM 7780 C C . VAL B 1 121 ? -47.438 -17.281 3.355 1 80.88 121 VAL B C 1
ATOM 7782 O O . VAL B 1 121 ? -46.594 -17.969 2.779 1 80.88 121 VAL B O 1
ATOM 7785 N N . PRO B 1 122 ? -47.969 -16.156 2.918 1 79.88 122 PRO B N 1
ATOM 7786 C CA . PRO B 1 122 ? -47.5 -15.875 1.56 1 79.88 122 PRO B CA 1
ATOM 7787 C C . PRO B 1 122 ? -46 -15.602 1.494 1 79.88 122 PRO B C 1
ATOM 7789 O O . PRO B 1 122 ? -45.344 -16.016 0.539 1 79.88 122 PRO B O 1
ATOM 7792 N N . SER B 1 123 ? -45.469 -14.945 2.486 1 85.5 123 SER B N 1
ATOM 7793 C CA . SER B 1 123 ? -44.031 -14.664 2.498 1 85.5 123 SER B CA 1
ATOM 7794 C C . SER B 1 123 ? -43.219 -15.945 2.662 1 85.5 123 SER B C 1
ATOM 7796 O O . SER B 1 123 ? -42.188 -16.109 2.018 1 85.5 123 SER B O 1
ATOM 7798 N N . VAL B 1 124 ? -43.656 -16.828 3.467 1 89.38 124 VAL B N 1
ATOM 7799 C CA . VAL B 1 124 ? -43 -18.109 3.691 1 89.38 124 VAL B CA 1
ATOM 7800 C C . VAL B 1 124 ? -43.031 -18.953 2.422 1 89.38 124 VAL B C 1
ATOM 7802 O O . VAL B 1 124 ? -42.031 -19.562 2.037 1 89.38 124 VAL B O 1
ATOM 7805 N N . ALA B 1 125 ? -44.188 -18.938 1.797 1 85.5 125 ALA B N 1
ATOM 7806 C CA . ALA B 1 125 ? -44.344 -19.703 0.564 1 85.5 125 ALA B CA 1
ATOM 7807 C C . ALA B 1 125 ? -43.406 -19.203 -0.526 1 85.5 125 ALA B C 1
ATOM 7809 O O . ALA B 1 125 ? -42.812 -19.984 -1.275 1 85.5 125 ALA B O 1
ATOM 7810 N N . ILE B 1 126 ? -43.281 -17.969 -0.543 1 82.62 126 ILE B N 1
ATOM 7811 C CA . ILE B 1 126 ? -42.438 -17.359 -1.572 1 82.62 126 ILE B CA 1
ATOM 7812 C C . ILE B 1 126 ? -40.969 -17.75 -1.341 1 82.62 126 ILE B C 1
ATOM 7814 O O . ILE B 1 126 ? -40.281 -18.156 -2.275 1 82.62 126 ILE B O 1
ATOM 7818 N N . VAL B 1 127 ? -40.531 -17.672 -0.17 1 88.19 127 VAL B N 1
ATOM 7819 C CA . VAL B 1 127 ? -39.125 -17.953 0.144 1 88.19 127 VAL B CA 1
ATOM 7820 C C . VAL B 1 127 ? -38.844 -19.422 -0.069 1 88.19 127 VAL B C 1
ATOM 7822 O O . VAL B 1 127 ? -37.781 -19.797 -0.563 1 88.19 127 VAL B O 1
ATOM 7825 N N . VAL B 1 128 ? -39.75 -20.281 0.289 1 88 128 VAL B N 1
ATOM 7826 C CA . VAL B 1 128 ? -39.594 -21.719 0.098 1 88 128 VAL B CA 1
ATOM 7827 C C . VAL B 1 128 ? -39.531 -22.047 -1.395 1 88 128 VAL B C 1
ATOM 7829 O O . VAL B 1 128 ? -38.719 -22.859 -1.834 1 88 128 VAL B O 1
ATOM 7832 N N . LEU B 1 129 ? -40.344 -21.375 -2.066 1 82.31 129 LEU B N 1
ATOM 7833 C CA . LEU B 1 129 ? -40.375 -21.578 -3.51 1 82.31 129 LEU B CA 1
ATOM 7834 C C . LEU B 1 129 ? -39.031 -21.141 -4.145 1 82.31 129 LEU B C 1
ATOM 7836 O O . LEU B 1 129 ? -38.531 -21.828 -5.035 1 82.31 129 LEU B O 1
ATOM 7840 N N . VAL B 1 130 ? -38.562 -20.047 -3.738 1 85.06 130 VAL B N 1
ATOM 7841 C CA . VAL B 1 130 ? -37.281 -19.547 -4.258 1 85.06 130 VAL B CA 1
ATOM 7842 C C . VAL B 1 130 ? -36.156 -20.531 -3.918 1 85.06 130 VAL B C 1
ATOM 7844 O O . VAL B 1 130 ? -35.344 -20.859 -4.77 1 85.06 130 VAL B O 1
ATOM 7847 N N . ASN B 1 131 ? -36.188 -21.047 -2.779 1 88.56 131 ASN B N 1
ATOM 7848 C CA . ASN B 1 131 ? -35.156 -21.984 -2.342 1 88.56 131 ASN B CA 1
ATOM 7849 C C . ASN B 1 131 ? -35.219 -23.297 -3.139 1 88.56 131 ASN B C 1
ATOM 7851 O O . ASN B 1 131 ? -34.188 -23.859 -3.506 1 88.56 131 ASN B O 1
ATOM 7855 N N . LEU B 1 132 ? -36.406 -23.734 -3.391 1 84.38 132 LEU B N 1
ATOM 7856 C CA . LEU B 1 132 ? -36.594 -24.984 -4.125 1 84.38 132 LEU B CA 1
ATOM 7857 C C . LEU B 1 132 ? -36.188 -24.812 -5.586 1 84.38 132 LEU B C 1
ATOM 7859 O O . LEU B 1 132 ? -35.625 -25.734 -6.188 1 84.38 132 LEU B O 1
ATOM 7863 N N . MET B 1 133 ? -36.5 -23.688 -6.082 1 82.31 133 MET B N 1
ATOM 7864 C CA . MET B 1 133 ? -36.156 -23.406 -7.473 1 82.31 133 MET B CA 1
ATOM 7865 C C . MET B 1 133 ? -34.625 -23.375 -7.668 1 82.31 133 MET B C 1
ATOM 7867 O O . MET B 1 133 ? -34.125 -23.781 -8.711 1 82.31 133 MET B O 1
ATOM 7871 N N . ILE B 1 134 ? -33.938 -22.906 -6.723 1 88.44 134 ILE B N 1
ATOM 7872 C CA . ILE B 1 134 ? -32.5 -22.797 -6.797 1 88.44 134 ILE B CA 1
ATOM 7873 C C . ILE B 1 134 ? -31.844 -24.141 -6.453 1 88.44 134 ILE B C 1
ATOM 7875 O O . ILE B 1 134 ? -30.812 -24.5 -7.02 1 88.44 134 ILE B O 1
ATOM 7879 N N . CYS B 1 135 ? -32.469 -24.906 -5.688 1 90.5 135 CYS B N 1
ATOM 7880 C CA . CYS B 1 135 ? -31.953 -26.156 -5.152 1 90.5 135 CYS B CA 1
ATOM 7881 C C . CYS B 1 135 ? -31.766 -27.188 -6.258 1 90.5 135 CYS B C 1
ATOM 7883 O O . CYS B 1 135 ? -30.75 -27.875 -6.312 1 90.5 135 CYS B O 1
ATOM 7885 N N . VAL B 1 136 ? -32.688 -27.234 -7.152 1 86 136 VAL B N 1
ATOM 7886 C CA . VAL B 1 136 ? -32.688 -28.312 -8.133 1 86 136 VAL B CA 1
ATOM 7887 C C . VAL B 1 136 ? -31.531 -28.156 -9.102 1 86 136 VAL B C 1
ATOM 7889 O O . VAL B 1 136 ? -30.688 -29.047 -9.211 1 86 136 VAL B O 1
ATOM 7892 N N . PRO B 1 137 ? -31.5 -27 -9.742 1 88.88 137 PRO B N 1
ATOM 7893 C CA . PRO B 1 137 ? -30.391 -26.891 -10.703 1 88.88 137 PRO B CA 1
ATOM 7894 C C . PRO B 1 137 ? -29.031 -26.891 -10.023 1 88.88 137 PRO B C 1
ATOM 7896 O O . PRO B 1 137 ? -28.094 -27.531 -10.523 1 88.88 137 PRO B O 1
ATOM 7899 N N . PHE B 1 138 ? -28.828 -26.281 -8.914 1 91.88 138 PHE B N 1
ATOM 7900 C CA . PHE B 1 138 ? -27.531 -26.203 -8.258 1 91.88 138 PHE B CA 1
ATOM 7901 C C . PHE B 1 138 ? -27.172 -27.531 -7.598 1 91.88 138 PHE B C 1
ATOM 7903 O O . PHE B 1 138 ? -26.016 -27.938 -7.582 1 91.88 138 PHE B O 1
ATOM 7910 N N . GLY B 1 139 ? -28.172 -28.188 -7.066 1 90.06 139 GLY B N 1
ATOM 7911 C CA . GLY B 1 139 ? -27.922 -29.516 -6.496 1 90.06 139 GLY B CA 1
ATOM 7912 C C . GLY B 1 139 ? -27.406 -30.516 -7.512 1 90.06 139 GLY B C 1
ATOM 7913 O O . GLY B 1 139 ? -26.516 -31.312 -7.203 1 90.06 139 GLY B O 1
ATOM 7914 N N . LEU B 1 140 ? -27.922 -30.406 -8.664 1 87.19 140 LEU B N 1
ATOM 7915 C CA . LEU B 1 140 ? -27.5 -31.297 -9.734 1 87.19 140 LEU B CA 1
ATOM 7916 C C . LEU B 1 140 ? -26.078 -30.969 -10.195 1 87.19 140 LEU B C 1
ATOM 7918 O O . LEU B 1 140 ? -25.375 -31.828 -10.734 1 87.19 140 LEU B O 1
ATOM 7922 N N . SER B 1 141 ? -25.672 -29.766 -9.906 1 89.88 141 SER B N 1
ATOM 7923 C CA . SER B 1 141 ? -24.391 -29.281 -10.406 1 89.88 141 SER B CA 1
ATOM 7924 C C . SER B 1 141 ? -23.25 -29.594 -9.438 1 89.88 141 SER B C 1
ATOM 7926 O O . SER B 1 141 ? -22.094 -29.266 -9.695 1 89.88 141 SER B O 1
ATOM 7928 N N . PHE B 1 142 ? -2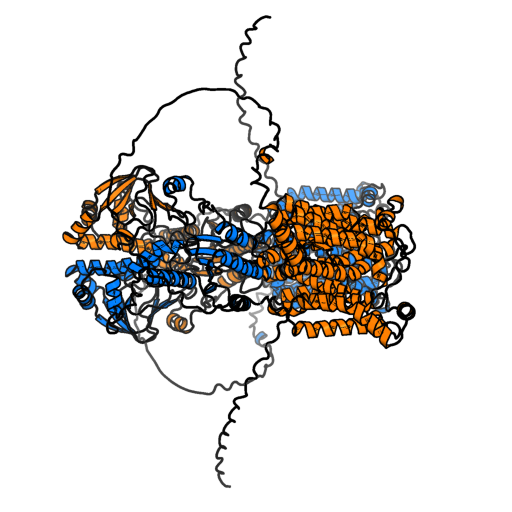3.578 -30.328 -8.336 1 92.31 142 PHE B N 1
ATOM 7929 C CA . PHE B 1 142 ? -22.531 -30.703 -7.391 1 92.31 142 PHE B CA 1
ATOM 7930 C C . PHE B 1 142 ? -21.578 -31.719 -8.016 1 92.31 142 PHE B C 1
ATOM 7932 O O . PHE B 1 142 ? -20.406 -31.797 -7.641 1 92.31 142 PHE B O 1
ATOM 7939 N N . PHE B 1 143 ? -22.203 -32.469 -8.891 1 92.06 143 PHE B N 1
ATOM 7940 C CA . PHE B 1 143 ? -21.453 -33.531 -9.547 1 92.06 143 PHE B CA 1
ATOM 7941 C C . PHE B 1 143 ? -21.359 -33.312 -11.047 1 92.06 143 PHE B C 1
ATOM 7943 O O . PHE B 1 143 ? -22.344 -32.906 -11.68 1 92.06 143 PHE B O 1
ATOM 7950 N N . PRO B 1 144 ? -20.172 -33.531 -11.57 1 90.69 144 PRO B N 1
ATOM 7951 C CA . PRO B 1 144 ? -20 -33.25 -13 1 90.69 144 PRO B CA 1
ATOM 7952 C C . PRO B 1 144 ? -20.922 -34.094 -13.875 1 90.69 144 PRO B C 1
ATOM 7954 O O . PRO B 1 144 ? -21.141 -35.281 -13.609 1 90.69 144 PRO B O 1
ATOM 7957 N N . VAL B 1 145 ? -21.422 -33.531 -14.891 1 87.44 145 VAL B N 1
ATOM 7958 C CA . VAL B 1 145 ? -22.344 -34.188 -15.812 1 87.44 145 VAL B CA 1
ATOM 7959 C C . VAL B 1 145 ? -21.594 -35.25 -16.625 1 87.44 145 VAL B C 1
ATOM 7961 O O . VAL B 1 145 ? -22.188 -36.219 -17.062 1 87.44 145 VAL B O 1
ATOM 7964 N N . GLU B 1 146 ? -20.328 -35.062 -16.672 1 85.81 146 GLU B N 1
ATOM 7965 C CA . GLU B 1 146 ? -19.484 -35.969 -17.453 1 85.81 146 GLU B CA 1
ATOM 7966 C C . GLU B 1 146 ? -19.328 -37.312 -16.734 1 85.81 146 GLU B C 1
ATOM 7968 O O . GLU B 1 146 ? -18.922 -38.312 -17.359 1 85.81 146 GLU B O 1
ATOM 7973 N N . TRP B 1 147 ? -19.672 -37.312 -15.477 1 89.94 147 TRP B N 1
ATOM 7974 C CA . TRP B 1 147 ? -19.531 -38.562 -14.719 1 89.94 147 TRP B CA 1
ATOM 7975 C C . TRP B 1 147 ? -20.719 -39.469 -14.938 1 89.94 147 TRP B C 1
ATOM 7977 O O . TRP B 1 147 ? -21.594 -39.594 -14.062 1 89.94 147 TRP B O 1
ATOM 7987 N N . HIS B 1 148 ? -20.75 -40.188 -16.031 1 84.5 148 HIS B N 1
ATOM 7988 C CA . HIS B 1 148 ? -21.859 -41.062 -16.406 1 84.5 148 HIS B CA 1
ATOM 7989 C C . HIS B 1 148 ? -21.906 -42.312 -15.547 1 84.5 148 HIS B C 1
ATOM 7991 O O . HIS B 1 148 ? -22.969 -42.906 -15.352 1 84.5 148 HIS B O 1
ATOM 7997 N N . GLU B 1 149 ? -20.781 -42.625 -15.008 1 86.19 149 GLU B N 1
ATOM 7998 C CA . GLU B 1 149 ? -20.656 -43.875 -14.273 1 86.19 149 GLU B CA 1
ATOM 7999 C C . GLU B 1 149 ? -21.031 -43.688 -12.805 1 86.19 149 GLU B C 1
ATOM 8001 O O . GLU B 1 149 ? -20.781 -44.562 -11.977 1 86.19 149 GLU B O 1
ATOM 8006 N N . MET B 1 150 ? -21.609 -42.562 -12.461 1 88.19 150 MET B N 1
ATOM 8007 C CA . MET B 1 150 ? -21.984 -42.344 -11.07 1 88.19 150 MET B CA 1
ATOM 8008 C C . MET B 1 150 ? -22.953 -43.406 -10.586 1 88.19 150 MET B C 1
ATOM 8010 O O . MET B 1 150 ? -23.953 -43.688 -11.242 1 88.19 150 MET B O 1
ATOM 8014 N N . PRO B 1 151 ? -22.609 -43.938 -9.438 1 81.94 151 PRO B N 1
ATOM 8015 C CA . PRO B 1 151 ? -23.375 -45.094 -8.969 1 81.94 151 PRO B CA 1
ATOM 8016 C C . PRO B 1 151 ? -24.766 -44.719 -8.469 1 81.94 151 PRO B C 1
ATOM 8018 O O . PRO B 1 151 ? -25.656 -45.562 -8.383 1 81.94 151 PRO B O 1
ATOM 8021 N N . VAL B 1 152 ? -24.891 -43.5 -8.055 1 82.75 152 VAL B N 1
ATOM 8022 C CA . VAL B 1 152 ? -26.172 -43.031 -7.539 1 82.75 152 VAL B CA 1
ATOM 8023 C C . VAL B 1 152 ? -26.656 -41.844 -8.391 1 82.75 152 VAL B C 1
ATOM 8025 O O . VAL B 1 152 ? -25.875 -41.188 -9.078 1 82.75 152 VAL B O 1
ATOM 8028 N N . PRO B 1 153 ? -27.953 -41.688 -8.336 1 79.38 153 PRO B N 1
ATOM 8029 C CA . PRO B 1 153 ? -28.469 -40.531 -9.094 1 79.38 153 PRO B CA 1
ATOM 8030 C C . PRO B 1 153 ? -27.922 -39.188 -8.578 1 79.38 153 PRO B C 1
ATOM 8032 O O . PRO B 1 153 ? -27.656 -39.062 -7.383 1 79.38 153 PRO B O 1
ATOM 8035 N N . ARG B 1 154 ? -27.828 -38.281 -9.438 1 85.31 154 ARG B N 1
ATOM 8036 C CA . ARG B 1 154 ? -27.297 -36.969 -9.125 1 85.31 154 ARG B CA 1
ATOM 8037 C C . ARG B 1 154 ? -28.219 -36.219 -8.164 1 85.31 154 ARG B C 1
ATOM 8039 O O . ARG B 1 154 ? -27.812 -35.219 -7.555 1 85.31 154 ARG B O 1
ATOM 8046 N N . ALA B 1 155 ? -29.375 -36.75 -8.008 1 82.06 155 ALA B N 1
ATOM 8047 C CA . ALA B 1 155 ? -30.344 -36.156 -7.098 1 82.06 155 ALA B CA 1
ATOM 8048 C C . ALA B 1 155 ? -29.812 -36.125 -5.66 1 82.06 155 ALA B C 1
ATOM 8050 O O . ALA B 1 155 ? -30.344 -35.438 -4.805 1 82.06 155 ALA B O 1
ATOM 8051 N N . LEU B 1 156 ? -28.719 -36.875 -5.453 1 87.88 156 LEU B N 1
ATOM 8052 C CA . LEU B 1 156 ? -28.047 -36.844 -4.16 1 87.88 156 LEU B CA 1
ATOM 8053 C C . LEU B 1 156 ? -27.641 -35.406 -3.801 1 87.88 156 LEU B C 1
ATOM 8055 O O . LEU B 1 156 ? -27.688 -35.031 -2.629 1 87.88 156 LEU B O 1
ATOM 8059 N N . GLY B 1 157 ? -27.266 -34.656 -4.82 1 90.81 157 GLY B N 1
ATOM 8060 C CA . GLY B 1 157 ? -26.906 -33.25 -4.602 1 90.81 157 GLY B CA 1
ATOM 8061 C C . GLY B 1 157 ? -28.047 -32.406 -4.098 1 90.81 157 GLY B C 1
ATOM 8062 O O . GLY B 1 157 ? -27.844 -31.469 -3.314 1 90.81 157 GLY B O 1
ATOM 8063 N N . ILE B 1 158 ? -29.234 -32.656 -4.508 1 89.75 158 ILE B N 1
ATOM 8064 C CA . ILE B 1 158 ? -30.422 -31.953 -4.066 1 89.75 158 ILE B CA 1
ATOM 8065 C C . ILE B 1 158 ? -30.672 -32.219 -2.584 1 89.75 158 ILE B C 1
ATOM 8067 O O . ILE B 1 158 ? -31.016 -31.297 -1.832 1 89.75 158 ILE B O 1
ATOM 8071 N N . GLN B 1 159 ? -30.469 -33.469 -2.205 1 90.56 159 GLN B N 1
ATOM 8072 C CA . GLN B 1 159 ? -30.625 -33.844 -0.796 1 90.56 159 GLN B CA 1
ATOM 8073 C C . GLN B 1 159 ? -29.609 -33.094 0.065 1 90.56 159 GLN B C 1
ATOM 8075 O O . GLN B 1 159 ? -29.953 -32.562 1.136 1 90.56 159 GLN B O 1
ATOM 8080 N N . MET B 1 160 ? -28.406 -33.031 -0.419 1 93.5 160 MET B N 1
ATOM 8081 C CA . MET B 1 160 ? -27.359 -32.344 0.315 1 93.5 160 MET B CA 1
ATOM 8082 C C . MET B 1 160 ? -27.688 -30.844 0.434 1 93.5 160 MET B C 1
ATOM 8084 O O . MET B 1 160 ? -27.5 -30.25 1.497 1 93.5 160 MET B O 1
ATOM 8088 N N . PHE B 1 161 ? -28.172 -30.234 -0.695 1 94.31 161 PHE B N 1
ATOM 8089 C CA . PHE B 1 161 ? -28.547 -28.828 -0.726 1 94.31 161 PHE B CA 1
ATOM 8090 C C . PHE B 1 161 ? -29.625 -28.531 0.309 1 94.31 161 PHE B C 1
ATOM 8092 O O . PHE B 1 161 ? -29.5 -27.594 1.09 1 94.31 161 PHE B O 1
ATOM 8099 N N . LEU B 1 162 ? -30.625 -29.344 0.371 1 93.06 162 LEU B N 1
ATOM 8100 C CA . LEU B 1 162 ? -31.766 -29.125 1.259 1 93.06 162 LEU B CA 1
ATOM 8101 C C . LEU B 1 162 ? -31.375 -29.375 2.713 1 93.06 162 LEU B C 1
ATOM 8103 O O . LEU B 1 162 ? -31.812 -28.656 3.607 1 93.06 162 LEU B O 1
ATOM 8107 N N . LEU B 1 163 ? -30.578 -30.359 2.893 1 94.25 163 LEU B N 1
ATOM 8108 C CA . LEU B 1 163 ? -30.141 -30.672 4.25 1 94.25 163 LEU B CA 1
ATOM 8109 C C . LEU B 1 163 ? -29.359 -29.516 4.848 1 94.25 163 LEU B C 1
ATOM 8111 O O . LEU B 1 163 ? -29.641 -29.078 5.965 1 94.25 163 LEU B O 1
ATOM 8115 N N . THR B 1 164 ? -28.359 -29.047 4.129 1 96.44 164 THR B N 1
ATOM 8116 C CA . THR B 1 164 ? -27.516 -27.969 4.656 1 96.44 164 THR B CA 1
ATOM 8117 C C . THR B 1 164 ? -28.328 -26.688 4.836 1 96.44 164 THR B C 1
ATOM 8119 O O . THR B 1 164 ? -28.078 -25.922 5.77 1 96.44 164 THR B O 1
ATOM 8122 N N . SER B 1 165 ? -29.266 -26.391 3.922 1 96.12 165 SER B N 1
ATOM 8123 C CA . SER B 1 165 ? -30.109 -25.219 4.043 1 96.12 165 SER B CA 1
ATOM 8124 C C . SER B 1 165 ? -30.984 -25.297 5.285 1 96.12 165 SER B C 1
ATOM 8126 O O . SER B 1 165 ? -31.188 -24.297 5.977 1 96.12 165 SER B O 1
ATOM 8128 N N . ALA B 1 166 ? -31.5 -26.5 5.555 1 95.62 166 ALA B N 1
ATOM 8129 C CA . ALA B 1 166 ? -32.344 -26.688 6.738 1 95.62 166 ALA B CA 1
ATOM 8130 C C . ALA B 1 166 ? -31.531 -26.5 8.016 1 95.62 166 ALA B C 1
ATOM 8132 O O . ALA B 1 166 ? -31.969 -25.828 8.945 1 95.62 166 ALA B O 1
ATOM 8133 N N . ILE B 1 167 ? -30.391 -27.109 8.023 1 96.88 167 ILE B N 1
ATOM 8134 C CA . ILE B 1 167 ? -29.516 -26.984 9.188 1 96.88 167 ILE B CA 1
ATOM 8135 C C . ILE B 1 167 ? -29.188 -25.516 9.43 1 96.88 167 ILE B C 1
ATOM 8137 O O . ILE B 1 167 ? -29.234 -25.047 10.57 1 96.88 167 ILE B O 1
ATOM 8141 N N . CYS B 1 168 ? -28.859 -24.859 8.344 1 96.94 168 CYS B N 1
ATOM 8142 C CA . CYS B 1 168 ? -28.516 -23.453 8.43 1 96.94 168 CYS B CA 1
ATOM 8143 C C . CYS B 1 168 ? -29.688 -22.625 8.953 1 96.94 168 CYS B C 1
ATOM 8145 O O . CYS B 1 168 ? -29.516 -21.766 9.82 1 96.94 168 CYS B O 1
ATOM 8147 N N . GLN B 1 169 ? -30.844 -22.891 8.477 1 96.12 169 GLN B N 1
ATOM 8148 C CA . GLN B 1 169 ? -32.031 -22.156 8.883 1 96.12 169 GLN B CA 1
ATOM 8149 C C . GLN B 1 169 ? -32.312 -22.344 10.367 1 96.12 169 GLN B C 1
ATOM 8151 O O . GLN B 1 169 ? -32.625 -21.375 11.07 1 96.12 169 GLN B O 1
ATOM 8156 N N . PHE B 1 170 ? -32.188 -23.547 10.836 1 96.12 170 PHE B N 1
ATOM 8157 C CA . PHE B 1 170 ? -32.438 -23.812 12.242 1 96.12 170 PHE B CA 1
ATOM 8158 C C . PHE B 1 170 ? -31.391 -23.141 13.117 1 96.12 170 PHE B C 1
ATOM 8160 O O . PHE B 1 170 ? -31.719 -22.609 14.18 1 96.12 170 PHE B O 1
ATOM 8167 N N . THR B 1 171 ? -30.172 -23.188 12.672 1 96.56 171 THR B N 1
ATOM 8168 C CA . THR B 1 171 ? -29.094 -22.578 13.43 1 96.56 171 THR B CA 1
ATOM 8169 C C . THR B 1 171 ? -29.297 -21.078 13.531 1 96.56 171 THR B C 1
ATOM 8171 O O . THR B 1 171 ? -29.094 -20.484 14.594 1 96.56 171 THR B O 1
ATOM 8174 N N . PHE B 1 172 ? -29.656 -20.422 12.43 1 95.56 172 PHE B N 1
ATOM 8175 C CA . PHE B 1 172 ? -29.781 -18.969 12.398 1 95.56 172 PHE B CA 1
ATOM 8176 C C . PHE B 1 172 ? -31.016 -18.516 13.156 1 95.56 172 PHE B C 1
ATOM 8178 O O . PHE B 1 172 ? -31.047 -17.422 13.727 1 95.56 172 PHE B O 1
ATOM 8185 N N . VAL B 1 173 ? -32.031 -19.312 13.219 1 94.38 173 VAL B N 1
ATOM 8186 C CA . VAL B 1 173 ? -33.219 -19 14.008 1 94.38 173 VAL B CA 1
ATOM 8187 C C . VAL B 1 173 ? -32.875 -18.984 15.492 1 94.38 173 VAL B C 1
ATOM 8189 O O . VAL B 1 173 ? -33.375 -18.172 16.266 1 94.38 173 VAL B O 1
ATOM 8192 N N . THR B 1 174 ? -31.922 -19.781 15.852 1 94.06 174 THR B N 1
ATOM 8193 C CA . THR B 1 174 ? -31.562 -19.938 17.266 1 94.06 174 THR B CA 1
ATOM 8194 C C . THR B 1 174 ? -30.469 -18.953 17.656 1 94.06 174 THR B C 1
ATOM 8196 O O . THR B 1 174 ? -30.5 -18.359 18.734 1 94.06 174 THR B O 1
ATOM 8199 N N . LEU B 1 175 ? -29.516 -18.734 16.734 1 93.5 175 LEU B N 1
ATOM 8200 C CA . LEU B 1 175 ? -28.297 -18.078 17.172 1 93.5 175 LEU B CA 1
ATOM 8201 C C . LEU B 1 175 ? -28.188 -16.672 16.562 1 93.5 175 LEU B C 1
ATOM 8203 O O . LEU B 1 175 ? -27.484 -15.812 17.109 1 93.5 175 LEU B O 1
ATOM 8207 N N . SER B 1 176 ? -28.812 -16.375 15.438 1 93.56 176 SER B N 1
ATOM 8208 C CA . SER B 1 176 ? -28.625 -15.117 14.734 1 93.56 176 SER B CA 1
ATOM 8209 C C . SER B 1 176 ? -29.344 -13.977 15.445 1 93.56 176 SER B C 1
ATOM 8211 O O . SER B 1 176 ? -30.344 -14.195 16.125 1 93.56 176 SER B O 1
ATOM 8213 N N . ASN B 1 177 ? -28.828 -12.781 15.281 1 91.19 177 ASN B N 1
ATOM 8214 C CA . ASN B 1 177 ? -29.453 -11.594 15.852 1 91.19 177 ASN B CA 1
ATOM 8215 C C . ASN B 1 177 ? -30.5 -11.016 14.914 1 91.19 177 ASN B C 1
ATOM 8217 O O . ASN B 1 177 ? -31.25 -10.109 15.289 1 91.19 177 ASN B O 1
ATOM 8221 N N . PHE B 1 178 ? -30.578 -11.594 13.711 1 91.38 178 PHE B N 1
ATOM 8222 C CA . PHE B 1 178 ? -31.656 -11.219 12.797 1 91.38 178 PHE B CA 1
ATOM 8223 C C . PHE B 1 178 ? -32.906 -12.031 13.07 1 91.38 178 PHE B C 1
ATOM 8225 O O . PHE B 1 178 ? -32.844 -13.25 13.266 1 91.38 178 PHE B O 1
ATOM 8232 N N . ASP B 1 179 ? -34 -11.492 13.148 1 87 179 ASP B N 1
ATOM 8233 C CA . ASP B 1 179 ? -35.25 -12.18 13.461 1 87 179 ASP B CA 1
ATOM 8234 C C . ASP B 1 179 ? -35.781 -12.953 12.25 1 87 179 ASP B C 1
ATOM 8236 O O . ASP B 1 179 ? -36.625 -13.844 12.391 1 87 179 ASP B O 1
ATOM 8240 N N . GLY B 1 180 ? -35.406 -12.586 11.094 1 86 180 GLY B N 1
ATOM 8241 C CA . GLY B 1 180 ? -35.938 -13.242 9.906 1 86 180 GLY B CA 1
ATOM 8242 C C . GLY B 1 180 ? -34.875 -13.461 8.836 1 86 180 GLY B C 1
ATOM 8243 O O . GLY B 1 180 ? -35.125 -13.227 7.652 1 86 180 GLY B O 1
ATOM 8244 N N . ALA B 1 181 ? -33.781 -14.031 9.242 1 91.44 181 ALA B N 1
ATOM 8245 C CA . ALA B 1 181 ? -32.719 -14.312 8.266 1 91.44 181 ALA B CA 1
ATOM 8246 C C . ALA B 1 181 ? -33 -15.617 7.52 1 91.44 181 ALA B C 1
ATOM 8248 O O . ALA B 1 181 ? -33.406 -16.609 8.133 1 91.44 181 ALA B O 1
ATOM 8249 N N . ILE B 1 182 ? -32.969 -15.57 6.223 1 93.69 182 ILE B N 1
ATOM 8250 C CA . ILE B 1 182 ? -33.156 -16.75 5.395 1 93.69 182 ILE B CA 1
ATOM 8251 C C . ILE B 1 182 ? -31.797 -17.312 4.98 1 93.69 182 ILE B C 1
ATOM 8253 O O . ILE B 1 182 ? -30.922 -16.578 4.516 1 93.69 182 ILE B O 1
ATOM 8257 N N . CYS B 1 183 ? -31.656 -18.609 5.207 1 94.56 183 CYS B N 1
ATOM 8258 C CA . CYS B 1 183 ? -30.375 -19.266 4.965 1 94.56 183 CYS B CA 1
ATOM 8259 C C . CYS B 1 183 ? -30.484 -20.281 3.834 1 94.56 183 CYS B C 1
ATOM 8261 O O . CYS B 1 183 ? -31.578 -20.766 3.535 1 94.56 183 CYS B O 1
ATOM 8263 N N . GLN B 1 184 ? -29.422 -20.438 3.152 1 94 184 GLN B N 1
ATOM 8264 C CA . GLN B 1 184 ? -29.375 -21.391 2.051 1 94 184 GLN B CA 1
ATOM 8265 C C . GLN B 1 184 ? -27.953 -21.875 1.805 1 94 184 GLN B C 1
ATOM 8267 O O . GLN B 1 184 ? -27 -21.375 2.402 1 94 184 GLN B O 1
ATOM 8272 N N . MET B 1 185 ? -27.875 -22.953 1.017 1 95.75 185 MET B N 1
ATOM 8273 C CA . MET B 1 185 ? -26.578 -23.453 0.579 1 95.75 185 MET B CA 1
ATOM 8274 C C . MET B 1 185 ? -25.797 -22.375 -0.185 1 95.75 185 MET B C 1
ATOM 8276 O O . MET B 1 185 ? -26.406 -21.578 -0.913 1 95.75 185 MET B O 1
ATOM 8280 N N . MET B 1 186 ? -24.531 -22.312 0.009 1 94.31 186 MET B N 1
ATOM 8281 C CA . MET B 1 186 ? -23.688 -21.328 -0.666 1 94.31 186 MET B CA 1
ATOM 8282 C C . MET B 1 186 ? -23.422 -21.734 -2.111 1 94.31 186 MET B C 1
ATOM 8284 O O . MET B 1 186 ? -22.391 -22.328 -2.416 1 94.31 186 MET B O 1
ATOM 8288 N N . VAL B 1 187 ? -24.219 -21.25 -2.977 1 91.31 187 VAL B N 1
ATOM 8289 C CA . VAL B 1 187 ? -24.219 -21.688 -4.371 1 91.31 187 VAL B CA 1
ATOM 8290 C C . VAL B 1 187 ? -22.922 -21.234 -5.047 1 91.31 187 VAL B C 1
ATOM 8292 O O . VAL B 1 187 ? -22.484 -21.859 -6.012 1 91.31 187 VAL B O 1
ATOM 8295 N N . GLU B 1 188 ? -22.344 -20.25 -4.531 1 88.5 188 GLU B N 1
ATOM 8296 C CA . GLU B 1 188 ? -21.141 -19.688 -5.121 1 88.5 188 GLU B CA 1
ATOM 8297 C C . GLU B 1 188 ? -19.953 -20.641 -4.945 1 88.5 188 GLU B C 1
ATOM 8299 O O . GLU B 1 188 ? -18.922 -20.484 -5.617 1 88.5 188 GLU B O 1
ATOM 8304 N N . ASN B 1 189 ? -20.094 -21.594 -4.125 1 93.88 189 ASN B N 1
ATOM 8305 C CA . ASN B 1 189 ? -19 -22.531 -3.883 1 93.88 189 ASN B CA 1
ATOM 8306 C C . ASN B 1 189 ? -19.078 -23.734 -4.828 1 93.88 189 ASN B C 1
ATOM 8308 O O . ASN B 1 189 ? -18.156 -24.547 -4.867 1 93.88 189 ASN B O 1
ATOM 8312 N N . VAL B 1 190 ? -20.078 -23.844 -5.648 1 93.44 190 VAL B N 1
ATOM 8313 C CA . VAL B 1 190 ? -20.312 -25 -6.504 1 93.44 190 VAL B CA 1
ATOM 8314 C C . VAL B 1 190 ? -19.156 -25.172 -7.477 1 93.44 190 VAL B C 1
ATOM 8316 O O . VAL B 1 190 ? -18.688 -26.297 -7.695 1 93.44 190 VAL B O 1
ATOM 8319 N N . PRO B 1 191 ? -18.656 -24.094 -8.016 1 92.12 191 PRO B N 1
ATOM 8320 C CA . PRO B 1 191 ? -17.516 -24.281 -8.93 1 92.12 191 PRO B CA 1
ATOM 8321 C C . PRO B 1 191 ? -16.312 -24.922 -8.25 1 92.12 191 PRO B C 1
ATOM 8323 O O . PRO B 1 191 ? -15.586 -25.688 -8.875 1 92.12 191 PRO B O 1
ATOM 8326 N N . PHE B 1 192 ? -16.062 -24.609 -7.012 1 93.56 192 PHE B N 1
ATOM 8327 C CA . PHE B 1 192 ? -14.969 -25.203 -6.273 1 93.56 192 PHE B CA 1
ATOM 8328 C C . PHE B 1 192 ? -15.227 -26.688 -6.031 1 93.56 192 PHE B C 1
ATOM 8330 O O . PHE B 1 192 ? -14.312 -27.516 -6.117 1 93.56 192 PHE B O 1
ATOM 8337 N N . MET B 1 193 ? -16.453 -26.984 -5.77 1 93.81 193 MET B N 1
ATOM 8338 C CA . MET B 1 193 ? -16.844 -28.375 -5.566 1 93.81 193 MET B CA 1
ATOM 8339 C C . MET B 1 193 ? -16.688 -29.188 -6.855 1 93.81 193 MET B C 1
ATOM 8341 O O . MET B 1 193 ? -16.203 -30.312 -6.828 1 93.81 193 MET B O 1
ATOM 8345 N N . HIS B 1 194 ? -17.078 -28.531 -7.867 1 91.38 194 HIS B N 1
ATOM 8346 C CA . HIS B 1 194 ? -16.922 -29.156 -9.18 1 91.38 194 HIS B CA 1
ATOM 8347 C C . HIS B 1 194 ? -15.445 -29.453 -9.469 1 91.38 194 HIS B C 1
ATOM 8349 O O . HIS B 1 194 ? -15.109 -30.516 -9.992 1 91.38 194 HIS B O 1
ATOM 8355 N N . THR B 1 195 ? -14.609 -28.547 -9.109 1 90.75 195 THR B N 1
ATOM 8356 C CA . THR B 1 195 ? -13.172 -28.719 -9.312 1 90.75 195 THR B CA 1
ATOM 8357 C C . THR B 1 195 ? -12.641 -29.891 -8.484 1 90.75 195 THR B C 1
ATOM 8359 O O . THR B 1 195 ? -11.844 -30.688 -8.977 1 90.75 195 THR B O 1
ATOM 8362 N N . ILE B 1 196 ? -13.094 -30.062 -7.336 1 94.5 196 ILE B N 1
ATOM 8363 C CA . ILE B 1 196 ? -12.68 -31.141 -6.445 1 94.5 196 ILE B CA 1
ATOM 8364 C C . ILE B 1 196 ? -13.125 -32.469 -7.02 1 94.5 196 ILE B C 1
ATOM 8366 O O . ILE B 1 196 ? -12.328 -33.406 -7.125 1 94.5 196 ILE B O 1
ATOM 8370 N N . SER B 1 197 ? -14.383 -32.594 -7.43 1 94.88 197 SER B N 1
ATOM 8371 C CA . SER B 1 197 ? -14.93 -33.844 -7.93 1 94.88 197 SER B CA 1
ATOM 8372 C C . SER B 1 197 ? -14.234 -34.281 -9.219 1 94.88 197 SER B C 1
ATOM 8374 O O . SER B 1 197 ? -13.844 -35.438 -9.359 1 94.88 197 SER B O 1
ATOM 8376 N N . MET B 1 198 ? -14.008 -33.281 -10.062 1 92.06 198 MET B N 1
ATOM 8377 C CA . MET B 1 198 ? -13.352 -33.625 -11.328 1 92.06 198 MET B CA 1
ATOM 8378 C C . MET B 1 198 ? -11.922 -34.094 -11.086 1 92.06 198 MET B C 1
ATOM 8380 O O . MET B 1 198 ? -11.469 -35.062 -11.727 1 92.06 198 MET B O 1
ATOM 8384 N N . ALA B 1 199 ? -11.258 -33.469 -10.18 1 92.88 199 ALA B N 1
ATOM 8385 C CA . ALA B 1 199 ? -9.875 -33.844 -9.891 1 92.88 199 ALA B CA 1
ATOM 8386 C C . ALA B 1 199 ? -9.797 -35.25 -9.281 1 92.88 199 ALA B C 1
ATOM 8388 O O . ALA B 1 199 ? -8.906 -36.031 -9.617 1 92.88 199 ALA B O 1
ATOM 8389 N N . ILE B 1 200 ? -10.727 -35.625 -8.477 1 95.38 200 ILE B N 1
ATOM 8390 C CA . ILE B 1 200 ? -10.742 -36.906 -7.816 1 95.38 200 ILE B CA 1
ATOM 8391 C C . ILE B 1 200 ? -11.102 -38 -8.828 1 95.38 200 ILE B C 1
ATOM 8393 O O . ILE B 1 200 ? -10.492 -39.094 -8.828 1 95.38 200 ILE B O 1
ATOM 8397 N N . ILE B 1 201 ? -12.062 -37.75 -9.695 1 95.06 201 ILE B N 1
ATOM 8398 C CA . ILE B 1 201 ? -12.469 -38.688 -10.734 1 95.06 201 ILE B CA 1
ATOM 8399 C C . ILE B 1 201 ? -11.289 -38.969 -11.664 1 95.06 201 ILE B C 1
ATOM 8401 O O . ILE B 1 201 ? -11.047 -40.125 -12.039 1 95.06 201 ILE B O 1
ATOM 8405 N N . GLN B 1 202 ? -10.57 -37.906 -11.961 1 92.62 202 GLN B N 1
ATOM 8406 C CA . GLN B 1 202 ? -9.43 -38.062 -12.867 1 92.62 202 GLN B CA 1
ATOM 8407 C C . GLN B 1 202 ? -8.297 -38.844 -12.203 1 92.62 202 GLN B C 1
ATOM 8409 O O . GLN B 1 202 ? -7.621 -39.625 -12.859 1 92.62 202 GLN B O 1
ATOM 8414 N N . GLU B 1 203 ? -8.148 -38.688 -10.977 1 93.56 203 GLU B N 1
ATOM 8415 C CA . GLU B 1 203 ? -7.047 -39.312 -10.266 1 93.56 203 GLU B CA 1
ATOM 8416 C C . GLU B 1 203 ? -7.348 -40.781 -9.984 1 93.56 203 GLU B C 1
ATOM 8418 O O . GLU B 1 203 ? -6.488 -41.656 -10.172 1 93.56 203 GLU B O 1
ATOM 8423 N N . LEU B 1 204 ? -8.57 -41.156 -9.531 1 94.69 204 LEU B N 1
ATOM 8424 C CA . LEU B 1 204 ? -8.922 -42.5 -9.109 1 94.69 204 LEU B CA 1
ATOM 8425 C C . LEU B 1 204 ? -9.523 -43.281 -10.273 1 94.69 204 LEU B C 1
ATOM 8427 O O . LEU B 1 204 ? -9.469 -44.5 -10.281 1 94.69 204 LEU B O 1
ATOM 8431 N N . GLY B 1 205 ? -10.016 -42.656 -11.211 1 93.12 205 GLY B N 1
ATOM 8432 C CA . GLY B 1 205 ? -10.719 -43.281 -12.305 1 93.12 205 GLY B CA 1
ATOM 8433 C C . GLY B 1 205 ? -12.227 -43.281 -12.141 1 93.12 205 GLY B C 1
ATOM 8434 O O . GLY B 1 205 ? -12.742 -43.531 -11.047 1 93.12 205 GLY B O 1
ATOM 8435 N N . ALA B 1 206 ? -13.016 -43.062 -13.062 1 91.12 206 ALA B N 1
ATOM 8436 C CA . ALA B 1 206 ? -14.453 -42.812 -13.055 1 91.12 206 ALA B CA 1
ATOM 8437 C C . ALA B 1 206 ? -15.211 -44.062 -12.594 1 91.12 206 ALA B C 1
ATOM 8439 O O . ALA B 1 206 ? -16.297 -43.938 -12.008 1 91.12 206 ALA B O 1
ATOM 8440 N N . THR B 1 207 ? -14.656 -45.25 -12.82 1 92.44 207 THR B N 1
ATOM 8441 C CA . THR B 1 207 ? -15.383 -46.5 -12.523 1 92.44 207 THR B CA 1
ATOM 8442 C C . THR B 1 207 ? -14.992 -47.031 -11.148 1 92.44 207 THR B C 1
ATOM 8444 O O . THR B 1 207 ? -15.594 -47.969 -10.656 1 92.44 207 THR B O 1
ATOM 8447 N N . ASN B 1 208 ? -14.047 -46.406 -10.508 1 94.06 208 ASN B N 1
ATOM 8448 C CA . ASN B 1 208 ? -13.586 -46.844 -9.195 1 94.06 208 ASN B CA 1
ATOM 8449 C C . ASN B 1 208 ? -14.625 -46.562 -8.109 1 94.06 208 ASN B C 1
ATOM 8451 O O . ASN B 1 208 ? -15.133 -45.469 -8 1 94.06 208 ASN B O 1
ATOM 8455 N N . PRO B 1 209 ? -15.031 -47.531 -7.32 1 93.62 209 PRO B N 1
ATOM 8456 C CA . PRO B 1 209 ? -16.062 -47.375 -6.285 1 93.62 209 PRO B CA 1
ATOM 8457 C C . PRO B 1 209 ? -15.617 -46.406 -5.172 1 93.62 209 PRO B C 1
ATOM 8459 O O . PRO B 1 209 ? -16.453 -45.938 -4.398 1 93.62 209 PRO B O 1
ATOM 8462 N N . SER B 1 210 ? -14.391 -46.094 -5.125 1 95.06 210 SER B N 1
ATOM 8463 C CA . SER B 1 210 ? -13.875 -45.219 -4.074 1 95.06 210 SER B CA 1
ATOM 8464 C C . SER B 1 210 ? -14.094 -43.75 -4.414 1 95.06 210 SER B C 1
ATOM 8466 O O . SER B 1 210 ? -13.914 -42.875 -3.561 1 95.06 210 SER B O 1
ATOM 8468 N N . VAL B 1 211 ? -14.531 -43.438 -5.602 1 95.81 211 VAL B N 1
ATOM 8469 C CA . VAL B 1 211 ? -14.594 -42.062 -6.078 1 95.81 211 VAL B CA 1
ATOM 8470 C C . VAL B 1 211 ? -15.703 -41.312 -5.34 1 95.81 211 VAL B C 1
ATOM 8472 O O . VAL B 1 211 ? -15.453 -40.25 -4.758 1 95.81 211 VAL B O 1
ATOM 8475 N N . LEU B 1 212 ? -16.891 -41.906 -5.27 1 94.94 212 LEU B N 1
ATOM 8476 C CA . LEU B 1 212 ? -18.031 -41.188 -4.699 1 94.94 212 LEU B CA 1
ATOM 8477 C C . LEU B 1 212 ? -17.828 -40.969 -3.203 1 94.94 212 LEU B C 1
ATOM 8479 O O . LEU B 1 212 ? -17.953 -39.844 -2.723 1 94.94 212 LEU B O 1
ATOM 8483 N N . PRO B 1 213 ? -17.438 -42 -2.422 1 95.75 213 PRO B N 1
ATOM 8484 C CA . PRO B 1 213 ? -17.219 -41.75 -0.996 1 95.75 213 PRO B CA 1
ATOM 8485 C C . PRO B 1 213 ? -16.109 -40.75 -0.743 1 95.75 213 PRO B C 1
ATOM 8487 O O . PRO B 1 213 ? -16.188 -39.969 0.207 1 95.75 213 PRO B O 1
ATOM 8490 N N . THR B 1 214 ? -15.102 -40.688 -1.573 1 96.81 214 THR B N 1
ATOM 8491 C CA . THR B 1 214 ? -14 -39.719 -1.418 1 96.81 214 THR B CA 1
ATOM 8492 C C . THR B 1 214 ? -14.477 -38.312 -1.689 1 96.81 214 THR B C 1
ATOM 8494 O O . THR B 1 214 ? -14.102 -37.375 -0.971 1 96.81 214 THR B O 1
ATOM 8497 N N . ILE B 1 215 ? -15.289 -38.156 -2.701 1 96.56 215 ILE B N 1
ATOM 8498 C CA . ILE B 1 215 ? -15.836 -36.844 -3.033 1 96.56 215 ILE B CA 1
ATOM 8499 C C . ILE B 1 215 ? -16.703 -36.344 -1.885 1 96.56 215 ILE B C 1
ATOM 8501 O O . ILE B 1 215 ? -16.562 -35.188 -1.441 1 96.56 215 ILE B O 1
ATOM 8505 N N . LEU B 1 216 ? -17.547 -37.219 -1.379 1 96.25 216 LEU B N 1
ATOM 8506 C CA . LEU B 1 216 ? -18.484 -36.844 -0.326 1 96.25 216 LEU B CA 1
ATOM 8507 C C . LEU B 1 216 ? -17.734 -36.469 0.948 1 96.25 216 LEU B C 1
ATOM 8509 O O . LEU B 1 216 ? -18.062 -35.438 1.576 1 96.25 216 LEU B O 1
ATOM 8513 N N . VAL B 1 217 ? -16.766 -37.188 1.279 1 96.56 217 VAL B N 1
ATOM 8514 C CA . VAL B 1 217 ? -16 -36.906 2.482 1 96.56 217 VAL B CA 1
ATOM 8515 C C . VAL B 1 217 ? -15.242 -35.594 2.299 1 96.56 217 VAL B C 1
ATOM 8517 O O . VAL B 1 217 ? -15.125 -34.781 3.236 1 96.56 217 VAL B O 1
ATOM 8520 N N . THR B 1 218 ? -14.711 -35.344 1.111 1 97.06 218 THR B N 1
ATOM 8521 C CA . THR B 1 218 ? -13.992 -34.125 0.848 1 97.06 218 THR B CA 1
ATOM 8522 C C . THR B 1 218 ? -14.938 -32.906 0.922 1 97.06 218 THR B C 1
ATOM 8524 O O . THR B 1 218 ? -14.578 -31.859 1.451 1 97.06 218 THR B O 1
ATOM 8527 N N . TYR B 1 219 ? -16.141 -33.094 0.352 1 97.19 219 TYR B N 1
ATOM 8528 C CA . TYR B 1 219 ? -17.141 -32.062 0.451 1 97.19 219 TYR B CA 1
ATOM 8529 C C . TYR B 1 219 ? -17.453 -31.734 1.908 1 97.19 219 TYR B C 1
ATOM 8531 O O . TYR B 1 219 ? -17.453 -30.562 2.309 1 97.19 219 TYR B O 1
ATOM 8539 N N . ALA B 1 220 ? -17.703 -32.75 2.66 1 97.12 220 ALA B N 1
ATOM 8540 C CA . ALA B 1 220 ? -18.047 -32.594 4.066 1 97.12 220 ALA B CA 1
ATOM 8541 C C . ALA B 1 220 ? -16.906 -31.969 4.855 1 97.12 220 ALA B C 1
ATOM 8543 O O . ALA B 1 220 ? -17.125 -31.094 5.695 1 97.12 220 ALA B O 1
ATOM 8544 N N . LEU B 1 221 ? -15.758 -32.375 4.57 1 96.56 221 LEU B N 1
ATOM 8545 C CA . LEU B 1 221 ? -14.578 -31.828 5.246 1 96.56 221 LEU B CA 1
ATOM 8546 C C . LEU B 1 221 ? -14.391 -30.359 4.914 1 96.56 221 LEU B C 1
ATOM 8548 O O . LEU B 1 221 ? -13.984 -29.562 5.77 1 96.56 221 LEU B O 1
ATOM 8552 N N . SER B 1 222 ? -14.602 -30.047 3.662 1 97 222 SER B N 1
ATOM 8553 C CA . SER B 1 222 ? -14.492 -28.641 3.27 1 97 222 SER B CA 1
ATOM 8554 C C . SER B 1 222 ? -15.477 -27.781 4.047 1 97 222 SER B C 1
ATOM 8556 O O . SER B 1 222 ? -15.156 -26.641 4.41 1 97 222 SER B O 1
ATOM 8558 N N . SER B 1 223 ? -16.641 -28.234 4.316 1 97.31 223 SER B N 1
ATOM 8559 C CA . SER B 1 223 ? -17.625 -27.5 5.105 1 97.31 223 SER B CA 1
ATOM 8560 C C . SER B 1 223 ? -17.188 -27.375 6.559 1 97.31 223 SER B C 1
ATOM 8562 O O . SER B 1 223 ? -17.406 -26.328 7.184 1 97.31 223 SER B O 1
ATOM 8564 N N . VAL B 1 224 ? -16.578 -28.406 7.062 1 97.25 224 VAL B N 1
ATOM 8565 C CA . VAL B 1 224 ? -16.094 -28.375 8.438 1 97.25 224 VAL B CA 1
ATOM 8566 C C . VAL B 1 224 ? -14.953 -27.359 8.562 1 97.25 224 VAL B C 1
ATOM 8568 O O . VAL B 1 224 ? -14.914 -26.578 9.516 1 97.25 224 VAL B O 1
ATOM 8571 N N . VAL B 1 225 ? -14.086 -27.391 7.586 1 96.44 225 VAL B N 1
ATOM 8572 C CA . VAL B 1 225 ? -12.969 -26.438 7.598 1 96.44 225 VAL B CA 1
ATOM 8573 C C . VAL B 1 225 ? -13.508 -25.016 7.512 1 96.44 225 VAL B C 1
ATOM 8575 O O . VAL B 1 225 ? -13.055 -24.141 8.25 1 96.44 225 VAL B O 1
ATOM 8578 N N . CYS B 1 226 ? -14.43 -24.812 6.656 1 95.56 226 CYS B N 1
ATOM 8579 C CA . CYS B 1 226 ? -15.062 -23.5 6.523 1 95.56 226 CYS B CA 1
ATOM 8580 C C . CYS B 1 226 ? -15.727 -23.078 7.832 1 95.56 226 CYS B C 1
ATOM 8582 O O . CYS B 1 226 ? -15.539 -21.953 8.289 1 95.56 226 CYS B O 1
ATOM 8584 N N . GLY B 1 227 ? -16.438 -24.047 8.422 1 96.44 227 GLY B N 1
ATOM 8585 C CA . GLY B 1 227 ? -17.109 -23.766 9.68 1 96.44 227 GLY B CA 1
ATOM 8586 C C . GLY B 1 227 ? -16.156 -23.438 10.812 1 96.44 227 GLY B C 1
ATOM 8587 O O . GLY B 1 227 ? -16.391 -22.5 11.578 1 96.44 227 GLY B O 1
ATOM 8588 N N . LEU B 1 228 ? -15.117 -24.094 10.883 1 96 228 LEU B N 1
ATOM 8589 C CA . LEU B 1 228 ? -14.125 -23.859 11.93 1 96 228 LEU B CA 1
ATOM 8590 C C . LEU B 1 228 ? -13.484 -22.5 11.773 1 96 228 LEU B C 1
ATOM 8592 O O . LEU B 1 228 ? -13.25 -21.797 12.766 1 96 228 LEU B O 1
ATOM 8596 N N . LEU B 1 229 ? -13.234 -22.156 10.578 1 93.88 229 LEU B N 1
ATOM 8597 C CA . LEU B 1 229 ? -12.625 -20.859 10.352 1 93.88 229 LEU B CA 1
ATOM 8598 C C . LEU B 1 229 ? -13.602 -19.734 10.695 1 93.88 229 LEU B C 1
ATOM 8600 O O . LEU B 1 229 ? -13.211 -18.734 11.305 1 93.88 229 LEU B O 1
ATOM 8604 N N . PHE B 1 230 ? -14.82 -19.906 10.297 1 94.62 230 PHE B N 1
ATOM 8605 C CA . PHE B 1 230 ? -15.844 -18.938 10.68 1 94.62 230 PHE B CA 1
ATOM 8606 C C . PHE B 1 230 ? -15.922 -18.812 12.195 1 94.62 230 PHE B C 1
ATOM 8608 O O . PHE B 1 230 ? -15.969 -17.688 12.727 1 94.62 230 PHE B O 1
ATOM 8615 N N . PHE B 1 231 ? -15.906 -19.922 12.789 1 94.56 231 PHE B N 1
ATOM 8616 C CA . PHE B 1 231 ? -16.078 -19.953 14.234 1 94.56 231 PHE B CA 1
ATOM 8617 C C . PHE B 1 231 ? -14.891 -19.297 14.93 1 94.56 231 PHE B C 1
ATOM 8619 O O . PHE B 1 231 ? -15.062 -18.5 15.852 1 94.56 231 PHE B O 1
ATOM 8626 N N . VAL B 1 232 ? -13.734 -19.594 14.516 1 93.75 232 VAL B N 1
ATOM 8627 C CA . VAL B 1 232 ? -12.516 -19.062 15.117 1 93.75 232 VAL B CA 1
ATOM 8628 C C . VAL B 1 232 ? -12.477 -17.547 14.938 1 93.75 232 VAL B C 1
ATOM 8630 O O . VAL B 1 232 ? -12.141 -16.812 15.875 1 93.75 232 VAL B O 1
ATOM 8633 N N . LEU B 1 233 ? -12.852 -17.047 13.812 1 90.31 233 LEU B N 1
ATOM 8634 C CA . LEU B 1 233 ? -12.859 -15.609 13.555 1 90.31 233 LEU B CA 1
ATOM 8635 C C . LEU B 1 233 ? -13.898 -14.898 14.414 1 90.31 233 LEU B C 1
ATOM 8637 O O . LEU B 1 233 ? -13.633 -13.828 14.961 1 90.31 233 LEU B O 1
ATOM 8641 N N . GLY B 1 234 ? -15.055 -15.508 14.539 1 90.19 234 GLY B N 1
ATOM 8642 C CA . GLY B 1 234 ? -16.109 -14.914 15.344 1 90.19 234 GLY B CA 1
ATOM 8643 C C . GLY B 1 234 ? -15.836 -14.984 16.828 1 90.19 234 GLY B C 1
ATOM 8644 O O . GLY B 1 234 ? -16.031 -14 17.547 1 90.19 234 GLY B O 1
ATOM 8645 N N . TYR B 1 235 ? -15.336 -16.078 17.203 1 90.5 235 TYR B N 1
ATOM 8646 C CA . TYR B 1 235 ? -15.117 -16.344 18.625 1 90.5 235 TYR B CA 1
ATOM 8647 C C . TYR B 1 235 ? -14.031 -15.43 19.188 1 90.5 235 TYR B C 1
ATOM 8649 O O . TYR B 1 235 ? -14.141 -14.922 20.297 1 90.5 235 TYR B O 1
ATOM 8657 N N . TRP B 1 236 ? -13.023 -15.125 18.406 1 89.19 236 TRP B N 1
ATOM 8658 C CA . TRP B 1 236 ? -11.93 -14.266 18.859 1 89.19 236 TRP B CA 1
ATOM 8659 C C . TRP B 1 236 ? -12.156 -12.82 18.422 1 89.19 236 TRP B C 1
ATOM 8661 O O . TRP B 1 236 ? -11.25 -11.992 18.516 1 89.19 236 TRP B O 1
ATOM 8671 N N . LYS B 1 237 ? -13.281 -12.539 17.922 1 84.25 237 LYS B N 1
ATOM 8672 C CA . LYS B 1 237 ? -13.703 -11.195 17.531 1 84.25 237 LYS B CA 1
ATOM 8673 C C . LYS B 1 237 ? -12.758 -10.602 16.484 1 84.25 237 LYS B C 1
ATOM 8675 O O . LYS B 1 237 ? -12.32 -9.461 16.625 1 84.25 237 LYS B O 1
ATOM 8680 N N . LEU B 1 238 ? -12.391 -11.492 15.602 1 78.62 238 LEU B N 1
ATOM 8681 C CA . LEU B 1 238 ? -11.523 -11.094 14.492 1 78.62 238 LEU B CA 1
ATOM 8682 C C . LEU B 1 238 ? -12.344 -10.852 13.227 1 78.62 238 LEU B C 1
ATOM 8684 O O . LEU B 1 238 ? -11.836 -11.031 12.117 1 78.62 238 LEU B O 1
ATOM 8688 N N . GLY B 1 239 ? -13.523 -10.5 13.422 1 74.31 239 GLY B N 1
ATOM 8689 C CA . GLY B 1 239 ? -14.398 -10.266 12.281 1 74.31 239 GLY B CA 1
ATOM 8690 C C . GLY B 1 239 ? -13.914 -9.148 11.375 1 74.31 239 GLY B C 1
ATOM 8691 O O . GLY B 1 239 ? -14.242 -9.117 10.188 1 74.31 239 GLY B O 1
ATOM 8692 N N . ASN B 1 240 ? -13.039 -8.344 11.836 1 72.38 240 ASN B N 1
ATOM 8693 C CA . ASN B 1 240 ? -12.531 -7.227 11.047 1 72.38 240 ASN B CA 1
ATOM 8694 C C . ASN B 1 240 ? -11.594 -7.699 9.938 1 72.38 240 ASN B C 1
ATOM 8696 O O . ASN B 1 240 ? -11.359 -6.98 8.969 1 72.38 240 ASN B O 1
ATOM 8700 N N . ILE B 1 241 ? -11.125 -8.883 10.102 1 72.56 241 ILE B N 1
ATOM 8701 C CA . ILE B 1 241 ? -10.203 -9.445 9.117 1 72.56 241 ILE B CA 1
ATOM 8702 C C . ILE B 1 241 ? -10.938 -9.68 7.801 1 72.56 241 ILE B C 1
ATOM 8704 O O . ILE B 1 241 ? -10.336 -9.609 6.727 1 72.56 241 ILE B O 1
ATOM 8708 N N . VAL B 1 242 ? -12.25 -9.828 7.938 1 70.56 242 VAL B N 1
ATOM 8709 C CA . VAL B 1 242 ? -13.023 -10.156 6.746 1 70.56 242 VAL B CA 1
ATOM 8710 C C . VAL B 1 242 ? -13.156 -8.922 5.859 1 70.56 242 VAL B C 1
ATOM 8712 O O . VAL B 1 242 ? -13.398 -9.039 4.656 1 70.56 242 VAL B O 1
ATOM 8715 N N . TYR B 1 243 ? -12.852 -7.824 6.488 1 69.06 243 TYR B N 1
ATOM 8716 C CA . TYR B 1 243 ? -12.961 -6.578 5.738 1 69.06 243 TYR B CA 1
ATOM 8717 C C . TYR B 1 243 ? -11.656 -6.27 5.012 1 69.06 243 TYR B C 1
ATOM 8719 O O . TYR B 1 243 ? -11.578 -5.312 4.238 1 69.06 243 TYR B O 1
ATOM 8727 N N . LEU B 1 244 ? -10.742 -7.137 5.191 1 71.12 244 LEU B N 1
ATOM 8728 C CA . LEU B 1 244 ? -9.43 -6.891 4.605 1 71.12 244 LEU B CA 1
ATOM 8729 C C . LEU B 1 244 ? -9.375 -7.383 3.164 1 71.12 244 LEU B C 1
ATOM 8731 O O . LEU B 1 244 ? -8.305 -7.383 2.543 1 71.12 244 LEU B O 1
ATOM 8735 N N . PHE B 1 245 ? -10.562 -7.68 2.648 1 76.19 245 PHE B N 1
ATOM 8736 C CA . PHE B 1 245 ? -10.578 -8.094 1.249 1 76.19 245 PHE B CA 1
ATOM 8737 C C . PHE B 1 245 ? -11.031 -6.945 0.353 1 76.19 245 PHE B C 1
ATOM 8739 O O . PHE B 1 245 ? -12.109 -6.379 0.559 1 76.19 245 PHE B O 1
ATOM 8746 N N . PRO B 1 246 ? -10.211 -6.676 -0.659 1 78.75 246 PRO B N 1
ATOM 8747 C CA . PRO B 1 246 ? -10.617 -5.609 -1.578 1 78.75 246 PRO B CA 1
ATOM 8748 C C . PRO B 1 246 ? -11.898 -5.941 -2.342 1 78.75 246 PRO B C 1
ATOM 8750 O O . PRO B 1 246 ? -12.094 -7.09 -2.748 1 78.75 246 PRO B O 1
ATOM 8753 N N . LYS B 1 247 ? -12.703 -5.02 -2.506 1 81.06 247 LYS B N 1
ATOM 8754 C CA . LYS B 1 247 ? -13.992 -5.18 -3.172 1 81.06 247 LYS B CA 1
ATOM 8755 C C . LYS B 1 247 ? -13.812 -5.723 -4.59 1 81.06 247 LYS B C 1
ATOM 8757 O O . LYS B 1 247 ? -14.594 -6.562 -5.039 1 81.06 247 LYS B O 1
ATOM 8762 N N . HIS B 1 248 ? -12.867 -5.27 -5.328 1 86.44 248 HIS B N 1
ATOM 8763 C CA . HIS B 1 248 ? -12.734 -5.645 -6.73 1 86.44 248 HIS B CA 1
ATOM 8764 C C . HIS B 1 248 ? -12.336 -7.109 -6.871 1 86.44 248 HIS B C 1
ATOM 8766 O O . HIS B 1 248 ? -12.57 -7.723 -7.914 1 86.44 248 HIS B O 1
ATOM 8772 N N . ILE B 1 249 ? -11.703 -7.727 -5.816 1 86.56 249 ILE B N 1
ATOM 8773 C CA . ILE B 1 249 ? -11.43 -9.156 -5.848 1 86.56 249 ILE B CA 1
ATOM 8774 C C . ILE B 1 249 ? -12.734 -9.938 -5.734 1 86.56 249 ILE B C 1
ATOM 8776 O O . ILE B 1 249 ? -12.953 -10.914 -6.461 1 86.56 249 ILE B O 1
ATOM 8780 N N . ILE B 1 250 ? -13.547 -9.453 -4.828 1 84.19 250 ILE B N 1
ATOM 8781 C CA . ILE B 1 250 ? -14.836 -10.109 -4.613 1 84.19 250 ILE B CA 1
ATOM 8782 C C . ILE B 1 250 ? -15.68 -10.016 -5.879 1 84.19 250 ILE B C 1
ATOM 8784 O O . ILE B 1 250 ? -16.25 -11.008 -6.332 1 84.19 250 ILE B O 1
ATOM 8788 N N . VAL B 1 251 ? -15.688 -8.867 -6.477 1 89.12 251 VAL B N 1
ATOM 8789 C CA . VAL B 1 251 ? -16.469 -8.633 -7.684 1 89.12 251 VAL B CA 1
ATOM 8790 C C . VAL B 1 251 ? -15.914 -9.469 -8.836 1 89.12 251 VAL B C 1
ATOM 8792 O O . VAL B 1 251 ? -16.672 -10.016 -9.633 1 89.12 251 VAL B O 1
ATOM 8795 N N . GLY B 1 252 ? -14.617 -9.531 -8.922 1 90.5 252 GLY B N 1
ATOM 8796 C CA . GLY B 1 252 ? -14.016 -10.375 -9.945 1 90.5 252 GLY B CA 1
ATOM 8797 C C . GLY B 1 252 ? -14.359 -11.844 -9.781 1 90.5 252 GLY B C 1
ATOM 8798 O O . GLY B 1 252 ? -14.656 -12.531 -10.758 1 90.5 252 GLY B O 1
ATOM 8799 N N . ALA B 1 253 ? -14.32 -12.32 -8.578 1 90.38 253 ALA B N 1
ATOM 8800 C CA . ALA B 1 253 ? -14.68 -13.703 -8.305 1 90.38 253 ALA B CA 1
ATOM 8801 C C . ALA B 1 253 ? -16.141 -13.969 -8.625 1 90.38 253 ALA B C 1
ATOM 8803 O O . ALA B 1 253 ? -16.5 -15.055 -9.094 1 90.38 253 ALA B O 1
ATOM 8804 N N . VAL B 1 254 ? -16.984 -12.984 -8.352 1 90.12 254 VAL B N 1
ATOM 8805 C CA . VAL B 1 254 ? -18.406 -13.102 -8.68 1 90.12 254 VAL B CA 1
ATOM 8806 C C . VAL B 1 254 ? -18.578 -13.219 -10.195 1 90.12 254 VAL B C 1
ATOM 8808 O O . VAL B 1 254 ? -19.422 -13.977 -10.672 1 90.12 254 VAL B O 1
ATOM 8811 N N . GLY B 1 255 ? -17.781 -12.5 -10.883 1 92.5 255 GLY B N 1
ATOM 8812 C CA . GLY B 1 255 ? -17.797 -12.625 -12.336 1 92.5 255 GLY B CA 1
ATOM 8813 C C . GLY B 1 255 ? -17.406 -14.008 -12.82 1 92.5 255 GLY B C 1
ATOM 8814 O O . GLY B 1 255 ? -18.047 -14.562 -13.711 1 92.5 255 GLY B O 1
ATOM 8815 N N . GLY B 1 256 ? -16.359 -14.547 -12.266 1 93.25 256 GLY B N 1
ATOM 8816 C CA . GLY B 1 256 ? -15.953 -15.898 -12.609 1 93.25 256 GLY B CA 1
ATOM 8817 C C . GLY B 1 256 ? -17.016 -16.938 -12.281 1 93.25 256 GLY B C 1
ATOM 8818 O O . GLY B 1 256 ? -17.25 -17.859 -13.062 1 93.25 256 GLY B O 1
ATOM 8819 N N . ILE B 1 257 ? -17.672 -16.766 -11.188 1 92.31 257 ILE B N 1
ATOM 8820 C CA . ILE B 1 257 ? -18.734 -17.672 -10.781 1 92.31 257 ILE B CA 1
ATOM 8821 C C . ILE B 1 257 ? -19.938 -17.516 -11.727 1 92.31 257 ILE B C 1
ATOM 8823 O O . ILE B 1 257 ? -20.578 -18.5 -12.086 1 92.31 257 ILE B O 1
ATOM 8827 N N . GLY B 1 258 ? -20.203 -16.281 -12.047 1 93.88 258 GLY B N 1
ATOM 8828 C CA . GLY B 1 258 ? -21.281 -16.062 -13.008 1 93.88 258 GLY B CA 1
ATOM 8829 C C . GLY B 1 258 ? -21.078 -16.797 -14.312 1 93.88 258 GLY B C 1
ATOM 8830 O O . GLY B 1 258 ? -22.016 -17.391 -14.852 1 93.88 258 GLY B O 1
ATOM 8831 N N . ALA B 1 259 ? -19.891 -16.828 -14.789 1 94.81 259 ALA B N 1
ATOM 8832 C CA . ALA B 1 259 ? -19.594 -17.547 -16.016 1 94.81 259 ALA B CA 1
ATOM 8833 C C . ALA B 1 259 ? -19.766 -19.062 -15.828 1 94.81 259 ALA B C 1
ATOM 8835 O O . ALA B 1 259 ? -20.25 -19.75 -16.719 1 94.81 259 ALA B O 1
ATOM 8836 N N . PHE B 1 260 ? -19.375 -19.5 -14.703 1 93.31 260 PHE B N 1
ATOM 8837 C CA . PHE B 1 260 ? -19.531 -20.922 -14.398 1 93.31 260 PHE B CA 1
ATOM 8838 C C . PHE B 1 260 ? -21 -21.297 -14.297 1 93.31 260 PHE B C 1
ATOM 8840 O O . PHE B 1 260 ? -21.406 -22.359 -14.781 1 93.31 260 PHE B O 1
ATOM 8847 N N . VAL B 1 261 ? -21.797 -20.484 -13.633 1 93.75 261 VAL B N 1
ATOM 8848 C CA . VAL B 1 261 ? -23.219 -20.75 -13.477 1 93.75 261 VAL B CA 1
ATOM 8849 C C . VAL B 1 261 ? -23.891 -20.766 -14.844 1 93.75 261 VAL B C 1
ATOM 8851 O O . VAL B 1 261 ? -24.766 -21.594 -15.109 1 93.75 261 VAL B O 1
ATOM 8854 N N . LEU B 1 262 ? -23.484 -19.906 -15.672 1 94.69 262 LEU B N 1
ATOM 8855 C CA . LEU B 1 262 ? -24 -19.906 -17.031 1 94.69 262 LEU B CA 1
ATOM 8856 C C . LEU B 1 262 ? -23.641 -21.203 -17.75 1 94.69 262 LEU B C 1
ATOM 8858 O O . LEU B 1 262 ? -24.469 -21.797 -18.438 1 94.69 262 LEU B O 1
ATOM 8862 N N . GLN B 1 263 ? -22.438 -21.578 -17.609 1 94.12 263 GLN B N 1
ATOM 8863 C CA . GLN B 1 263 ? -21.969 -22.828 -18.188 1 94.12 263 GLN B CA 1
ATOM 8864 C C . GLN B 1 263 ? -22.781 -24.016 -17.641 1 94.12 263 GLN B C 1
ATOM 8866 O O . GLN B 1 263 ? -23.219 -24.875 -18.406 1 94.12 263 GLN B O 1
ATOM 8871 N N . SER B 1 264 ? -22.984 -24 -16.375 1 92.5 264 SER B N 1
ATOM 8872 C CA . SER B 1 264 ? -23.75 -25.078 -15.734 1 92.5 264 SER B CA 1
ATOM 8873 C C . SER B 1 264 ? -25.203 -25.047 -16.172 1 92.5 264 SER B C 1
ATOM 8875 O O . SER B 1 264 ? -25.859 -26.094 -16.219 1 92.5 264 SER B O 1
ATOM 8877 N N . GLY B 1 265 ? -25.688 -23.844 -16.422 1 93.94 265 GLY B N 1
ATOM 8878 C CA . GLY B 1 265 ? -27.047 -23.734 -16.953 1 93.94 265 GLY B CA 1
ATOM 8879 C C . GLY B 1 265 ? -27.219 -24.406 -18.297 1 93.94 265 GLY B C 1
ATOM 8880 O O . GLY B 1 265 ? -28.219 -25.094 -18.531 1 93.94 265 GLY B O 1
ATOM 8881 N N . ILE B 1 266 ? -26.266 -24.281 -19.125 1 94.12 266 ILE B N 1
ATOM 8882 C CA . ILE B 1 266 ? -26.281 -24.938 -20.422 1 94.12 266 ILE B CA 1
ATOM 8883 C C . ILE B 1 266 ? -26.172 -26.453 -20.25 1 94.12 266 ILE B C 1
ATOM 8885 O O . ILE B 1 266 ? -26.906 -27.203 -20.891 1 94.12 266 ILE B O 1
ATOM 8889 N N . GLU B 1 267 ? -25.375 -26.828 -19.359 1 93.19 267 GLU B N 1
ATOM 8890 C CA . GLU B 1 267 ? -25.188 -28.25 -19.094 1 93.19 267 GLU B CA 1
ATOM 8891 C C . GLU B 1 267 ? -26.453 -28.875 -18.531 1 93.19 267 GLU B C 1
ATOM 8893 O O . GLU B 1 267 ? -26.812 -30 -18.906 1 93.19 267 GLU B O 1
ATOM 8898 N N . ASN B 1 268 ? -27.078 -28.172 -17.609 1 90.88 268 ASN B N 1
ATOM 8899 C CA . ASN B 1 268 ? -28.312 -28.688 -17.031 1 90.88 268 ASN B CA 1
ATOM 8900 C C . ASN B 1 268 ? -29.438 -28.734 -18.047 1 90.88 268 ASN B C 1
ATOM 8902 O O . ASN B 1 268 ? -30.297 -29.625 -17.984 1 90.88 268 ASN B O 1
ATOM 8906 N N . ALA B 1 269 ? -29.406 -27.812 -18.938 1 93.56 269 ALA B N 1
ATOM 8907 C CA . ALA B 1 269 ? -30.453 -27.781 -19.969 1 93.56 269 ALA B CA 1
ATOM 8908 C C . ALA B 1 269 ? -30.25 -28.891 -21 1 93.56 269 ALA B C 1
ATOM 8910 O O . ALA B 1 269 ? -31.219 -29.438 -21.516 1 93.56 269 ALA B O 1
ATOM 8911 N N . THR B 1 270 ? -29.031 -29.297 -21.297 1 92.25 270 THR B N 1
ATOM 8912 C CA . THR B 1 270 ? -28.734 -30.234 -22.375 1 92.25 270 THR B CA 1
ATOM 8913 C C . THR B 1 270 ? -28.438 -31.625 -21.828 1 92.25 270 THR B C 1
ATOM 8915 O O . THR B 1 270 ? -28.594 -32.625 -22.516 1 92.25 270 THR B O 1
ATOM 8918 N N . GLY B 1 271 ? -27.906 -31.656 -20.625 1 88.88 271 GLY B N 1
ATOM 8919 C CA . GLY B 1 271 ? -27.453 -32.906 -20.062 1 88.88 271 GLY B CA 1
ATOM 8920 C C . GLY B 1 271 ? -26.078 -33.312 -20.547 1 88.88 271 GLY B C 1
ATOM 8921 O O . GLY B 1 271 ? -25.625 -34.438 -20.25 1 88.88 271 GLY B O 1
ATOM 8922 N N . ARG B 1 272 ? -25.453 -32.406 -21.281 1 89.94 272 ARG B N 1
ATOM 8923 C CA . ARG B 1 272 ? -24.109 -32.688 -21.797 1 89.94 272 ARG B CA 1
ATOM 8924 C C . ARG B 1 272 ? -23.109 -31.688 -21.25 1 89.94 272 ARG B C 1
ATOM 8926 O O . ARG B 1 272 ? -23.453 -30.547 -20.938 1 89.94 272 ARG B O 1
ATOM 8933 N N . ALA B 1 273 ? -21.891 -32.25 -21.109 1 90.19 273 ALA B N 1
ATOM 8934 C CA . ALA B 1 273 ? -20.812 -31.375 -20.625 1 90.19 273 ALA B CA 1
ATOM 8935 C C . ALA B 1 273 ? -20.484 -30.281 -21.625 1 90.19 273 ALA B C 1
ATOM 8937 O O . ALA B 1 273 ? -20.516 -30.5 -22.844 1 90.19 273 ALA B O 1
ATOM 8938 N N . PHE B 1 274 ? -20.25 -29.062 -21.109 1 90.94 274 PHE B N 1
ATOM 8939 C CA . PHE B 1 274 ? -19.969 -27.906 -21.953 1 90.94 274 PHE B CA 1
ATOM 8940 C C . PHE B 1 274 ? -18.734 -27.188 -21.453 1 90.94 274 PHE B C 1
ATOM 8942 O O . PHE B 1 274 ? -18.516 -27.062 -20.25 1 90.94 274 PHE B O 1
ATOM 8949 N N . ASP B 1 275 ? -17.844 -26.875 -22.375 1 86.88 275 ASP B N 1
ATOM 8950 C CA . ASP B 1 275 ? -16.688 -26.016 -22.094 1 86.88 275 ASP B CA 1
ATOM 8951 C C . ASP B 1 275 ? -16.609 -24.859 -23.078 1 86.88 275 ASP B C 1
ATOM 8953 O O . ASP B 1 275 ? -17.109 -24.953 -24.203 1 86.88 275 ASP B O 1
ATOM 8957 N N . TRP B 1 276 ? -16.094 -23.734 -22.656 1 88.12 276 TRP B N 1
ATOM 8958 C CA . TRP B 1 276 ? -16.016 -22.531 -23.469 1 88.12 276 TRP B CA 1
ATOM 8959 C C . TRP B 1 276 ? -14.93 -22.656 -24.531 1 88.12 276 TRP B C 1
ATOM 8961 O O . TRP B 1 276 ? -14.25 -21.672 -24.859 1 88.12 276 TRP B O 1
ATOM 8971 N N . SER B 1 277 ? -14.812 -23.844 -25.047 1 88 277 SER B N 1
ATOM 8972 C CA . SER B 1 277 ? -13.906 -24.094 -26.156 1 88 277 SER B CA 1
ATOM 8973 C C . SER B 1 277 ? -14.641 -24.078 -27.5 1 88 277 SER B C 1
ATOM 8975 O O . SER B 1 277 ? -15.875 -24.062 -27.531 1 88 277 SER B O 1
ATOM 8977 N N . TRP B 1 278 ? -13.922 -23.984 -28.547 1 88.88 278 TRP B N 1
ATOM 8978 C CA . TRP B 1 278 ? -14.539 -23.984 -29.875 1 88.88 278 TRP B CA 1
ATOM 8979 C C . TRP B 1 278 ? -15.352 -25.25 -30.109 1 88.88 278 TRP B C 1
ATOM 8981 O O . TRP B 1 278 ? -16.438 -25.203 -30.672 1 88.88 278 TRP B O 1
ATOM 8991 N N . HIS B 1 279 ? -14.836 -26.344 -29.656 1 89.62 279 HIS B N 1
ATOM 8992 C CA . HIS B 1 279 ? -15.547 -27.609 -29.781 1 89.62 279 HIS B CA 1
ATOM 8993 C C . HIS B 1 279 ? -16.812 -27.625 -28.922 1 89.62 279 HIS B C 1
ATOM 8995 O O . HIS B 1 279 ? -17.828 -28.172 -29.328 1 89.62 279 HIS B O 1
ATOM 9001 N N . GLY B 1 280 ? -16.719 -26.984 -27.828 1 89.19 280 GLY B N 1
ATOM 9002 C CA . GLY B 1 280 ? -17.875 -26.906 -26.953 1 89.19 280 GLY B CA 1
ATOM 9003 C C . GLY B 1 280 ? -18.984 -26.047 -27.531 1 89.19 280 GLY B C 1
ATOM 9004 O O . GLY B 1 280 ? -20.156 -26.438 -27.516 1 89.19 280 GLY B O 1
ATOM 9005 N N . VAL B 1 281 ? -18.625 -24.953 -28.156 1 91.5 281 VAL B N 1
ATOM 9006 C CA . VAL B 1 281 ? -19.594 -24.031 -28.703 1 91.5 281 VAL B CA 1
ATOM 9007 C C . VAL B 1 281 ? -20.234 -24.625 -29.953 1 91.5 281 VAL B C 1
ATOM 9009 O O . VAL B 1 281 ? -21.453 -24.5 -30.156 1 91.5 281 VAL B O 1
ATOM 9012 N N . LYS B 1 282 ? -19.422 -25.297 -30.781 1 91.62 282 LYS B N 1
ATOM 9013 C CA . LYS B 1 282 ? -19.953 -25.953 -31.969 1 91.62 282 LYS B CA 1
ATOM 9014 C C . LYS B 1 282 ? -20.906 -27.094 -31.594 1 91.62 282 LYS B C 1
ATOM 9016 O O . LYS B 1 282 ? -21.906 -27.312 -32.281 1 91.62 282 LYS B O 1
ATOM 9021 N N . GLY B 1 283 ? -20.609 -27.734 -30.484 1 91.31 283 GLY B N 1
ATOM 9022 C CA . GLY B 1 283 ? -21.438 -28.828 -30.016 1 91.31 283 GLY B CA 1
ATOM 9023 C C . GLY B 1 283 ? -22.812 -28.391 -29.562 1 91.31 283 GLY B C 1
ATOM 9024 O O . GLY B 1 283 ? -23.75 -29.188 -29.562 1 91.31 283 GLY B O 1
ATOM 9025 N N . LEU B 1 284 ? -22.984 -27.203 -29.297 1 92.19 284 LEU B N 1
ATOM 9026 C CA . LEU B 1 284 ? -24.266 -26.672 -28.828 1 92.19 284 LEU B CA 1
ATOM 9027 C C . LEU B 1 284 ? -25.266 -26.594 -29.984 1 92.19 284 LEU B C 1
ATOM 9029 O O . LEU B 1 284 ? -26.484 -26.547 -29.75 1 92.19 284 LEU B O 1
ATOM 9033 N N . PHE B 1 285 ? -24.766 -26.656 -31.172 1 92.62 285 PHE B N 1
ATOM 9034 C CA . PHE B 1 285 ? -25.656 -26.5 -32.312 1 92.62 285 PHE B CA 1
ATOM 9035 C C . PHE B 1 285 ? -25.953 -27.844 -32.969 1 92.62 285 PHE B C 1
ATOM 9037 O O . PHE B 1 285 ? -26.516 -27.891 -34.062 1 92.62 285 PHE B O 1
ATOM 9044 N N . ASP B 1 286 ? -25.594 -28.875 -32.281 1 92.12 286 ASP B N 1
ATOM 9045 C CA . ASP B 1 286 ? -26.016 -30.203 -32.688 1 92.12 286 ASP B CA 1
ATOM 9046 C C . ASP B 1 286 ? -27.547 -30.344 -32.625 1 92.12 286 ASP B C 1
ATOM 9048 O O . ASP B 1 286 ? -28.188 -29.797 -31.734 1 92.12 286 ASP B O 1
ATOM 9052 N N . GLN B 1 287 ? -28.188 -31.047 -33.469 1 88.69 287 GLN B N 1
ATOM 9053 C CA . GLN B 1 287 ? -29.625 -31.156 -33.625 1 88.69 287 GLN B CA 1
ATOM 9054 C C . GLN B 1 287 ? -30.266 -31.812 -32.406 1 88.69 287 GLN B C 1
ATOM 9056 O O . GLN B 1 287 ? -31.422 -31.531 -32.094 1 88.69 287 GLN B O 1
ATOM 9061 N N . THR B 1 288 ? -29.469 -32.594 -31.703 1 89.25 288 THR B N 1
ATOM 9062 C CA . THR B 1 288 ? -30.016 -33.312 -30.578 1 89.25 288 THR B CA 1
ATOM 9063 C C . THR B 1 288 ? -30.109 -32.438 -29.344 1 89.25 288 THR B C 1
ATOM 9065 O O . THR B 1 288 ? -30.906 -32.688 -28.438 1 89.25 288 THR B O 1
ATOM 9068 N N . VAL B 1 289 ? -29.312 -31.344 -29.234 1 92.19 289 VAL B N 1
ATOM 9069 C CA . VAL B 1 289 ? -29.25 -30.609 -27.984 1 92.19 289 VAL B CA 1
ATOM 9070 C C . VAL B 1 289 ? -29.625 -29.141 -28.219 1 92.19 289 VAL B C 1
ATOM 9072 O O . VAL B 1 289 ? -29.984 -28.422 -27.281 1 92.19 289 VAL B O 1
ATOM 9075 N N . VAL B 1 290 ? -29.719 -28.594 -29.375 1 93.81 290 VAL B N 1
ATOM 9076 C CA . VAL B 1 290 ? -29.844 -27.188 -29.703 1 93.81 290 VAL B CA 1
ATOM 9077 C C . VAL B 1 290 ? -31.141 -26.625 -29.109 1 93.81 290 VAL B C 1
ATOM 9079 O O . VAL B 1 290 ? -31.141 -25.547 -28.516 1 93.81 290 VAL B O 1
ATOM 9082 N N . TRP B 1 291 ? -32.25 -27.359 -29.188 1 92.94 291 TRP B N 1
ATOM 9083 C CA . TRP B 1 291 ? -33.531 -26.828 -28.75 1 92.94 291 TRP B CA 1
ATOM 9084 C C . TRP B 1 291 ? -33.656 -26.922 -27.234 1 92.94 291 TRP B C 1
ATOM 9086 O O . TRP B 1 291 ? -34.469 -26.203 -26.641 1 92.94 291 TRP B O 1
ATOM 9096 N N . LEU B 1 292 ? -32.906 -27.766 -26.641 1 94.44 292 LEU B N 1
ATOM 9097 C CA . LEU B 1 292 ? -32.938 -27.922 -25.203 1 94.44 292 LEU B CA 1
ATOM 9098 C C . LEU B 1 292 ? -32.406 -26.672 -24.5 1 94.44 292 LEU B C 1
ATOM 9100 O O . LEU B 1 292 ? -33.031 -26.156 -23.562 1 94.44 292 LEU B O 1
ATOM 9104 N N . TRP B 1 293 ? -31.266 -26.141 -24.922 1 94.88 293 TRP B N 1
ATOM 9105 C CA . TRP B 1 293 ? -30.703 -24.969 -24.25 1 94.88 293 TRP B CA 1
ATOM 9106 C C . TRP B 1 293 ? -31.281 -23.672 -24.797 1 94.88 293 TRP B C 1
ATOM 9108 O O . TRP B 1 293 ? -31.406 -22.688 -24.094 1 94.88 293 TRP B O 1
ATOM 9118 N N . VAL B 1 294 ? -31.719 -23.672 -26.094 1 95.81 294 VAL B N 1
ATOM 9119 C CA . VAL B 1 294 ? -32.312 -22.469 -26.688 1 95.81 294 VAL B CA 1
ATOM 9120 C C . VAL B 1 294 ? -33.625 -22.141 -26 1 95.81 294 VAL B C 1
ATOM 9122 O O . VAL B 1 294 ? -33.969 -20.969 -25.797 1 95.81 294 VAL B O 1
ATOM 9125 N N . SER B 1 295 ? -34.438 -23.219 -25.719 1 95 295 SER B N 1
ATOM 9126 C CA . SER B 1 295 ? -35.688 -22.984 -25 1 95 295 SER B CA 1
ATOM 9127 C C . SER B 1 295 ? -35.438 -22.344 -23.641 1 95 295 SER B C 1
ATOM 9129 O O . SER B 1 295 ? -36.125 -21.422 -23.234 1 95 295 SER B O 1
ATOM 9131 N N . SER B 1 296 ? -34.438 -22.812 -22.938 1 95.88 296 SER B N 1
ATOM 9132 C CA . SER B 1 296 ? -34.031 -22.219 -21.656 1 95.88 296 SER B CA 1
ATOM 9133 C C . SER B 1 296 ? -33.562 -20.781 -21.828 1 95.88 296 SER B C 1
ATOM 9135 O O . SER B 1 296 ? -33.938 -19.906 -21.031 1 95.88 296 SER B O 1
ATOM 9137 N N . ALA B 1 297 ? -32.781 -20.516 -22.875 1 96.25 297 ALA B N 1
ATOM 9138 C CA . ALA B 1 297 ? -32.25 -19.188 -23.156 1 96.25 297 ALA B CA 1
ATOM 9139 C C . ALA B 1 297 ? -33.375 -18.203 -23.484 1 96.25 297 ALA B C 1
ATOM 9141 O O . ALA B 1 297 ? -33.344 -17.047 -23.062 1 96.25 297 ALA B O 1
ATOM 9142 N N . ILE B 1 298 ? -34.344 -18.688 -24.234 1 96.12 298 ILE B N 1
ATOM 9143 C CA . ILE B 1 298 ? -35.5 -17.844 -24.609 1 96.12 298 ILE B CA 1
ATOM 9144 C C . ILE B 1 298 ? -36.281 -17.484 -23.344 1 96.12 298 ILE B C 1
ATOM 9146 O O . ILE B 1 298 ? -36.688 -16.328 -23.172 1 96.12 298 ILE B O 1
ATOM 9150 N N . LEU B 1 299 ? -36.5 -18.453 -22.531 1 95.5 299 LEU B N 1
ATOM 9151 C CA . LEU B 1 299 ? -37.219 -18.188 -21.281 1 95.5 299 LEU B CA 1
ATOM 9152 C C . LEU B 1 299 ? -36.438 -17.188 -20.422 1 95.5 299 LEU B C 1
ATOM 9154 O O . LEU B 1 299 ? -37.062 -16.297 -19.812 1 95.5 299 LEU B O 1
ATOM 9158 N N . ALA B 1 300 ? -35.156 -17.359 -20.312 1 95.69 300 ALA B N 1
ATOM 9159 C CA . ALA B 1 300 ? -34.312 -16.438 -19.547 1 95.69 300 ALA B CA 1
ATOM 9160 C C . ALA B 1 300 ? -34.375 -15.031 -20.141 1 95.69 300 ALA B C 1
ATOM 9162 O O . ALA B 1 300 ? -34.406 -14.047 -19.391 1 95.69 300 ALA B O 1
ATOM 9163 N N . LEU B 1 301 ? -34.375 -14.922 -21.453 1 95.12 301 LEU B N 1
ATOM 9164 C CA . LEU B 1 301 ? -34.469 -13.633 -22.141 1 95.12 301 LEU B CA 1
ATOM 9165 C C . LEU B 1 301 ? -35.812 -12.969 -21.891 1 95.12 301 LEU B C 1
ATOM 9167 O O . LEU B 1 301 ? -35.875 -11.75 -21.703 1 95.12 301 LEU B O 1
ATOM 9171 N N . ILE B 1 302 ? -36.844 -13.742 -21.906 1 94.62 302 ILE B N 1
ATOM 9172 C CA . ILE B 1 302 ? -38.188 -13.234 -21.609 1 94.62 302 ILE B CA 1
ATOM 9173 C C . ILE B 1 302 ? -38.219 -12.68 -20.188 1 94.62 302 ILE B C 1
ATOM 9175 O O . ILE B 1 302 ? -38.75 -11.594 -19.953 1 94.62 302 ILE B O 1
ATOM 9179 N N . LEU B 1 303 ? -37.688 -13.43 -19.328 1 93.56 303 LEU B N 1
ATOM 9180 C CA . LEU B 1 303 ? -37.625 -12.977 -17.938 1 93.56 303 LEU B CA 1
ATOM 9181 C C . LEU B 1 303 ? -36.844 -11.672 -17.828 1 93.56 303 LEU B C 1
ATOM 9183 O O . LEU B 1 303 ? -37.25 -10.758 -17.109 1 93.56 303 LEU B O 1
ATOM 9187 N N . PHE B 1 304 ? -35.75 -11.641 -18.562 1 90.88 304 PHE B N 1
ATOM 9188 C CA . PHE B 1 304 ? -34.906 -10.461 -18.531 1 90.88 304 PHE B CA 1
ATOM 9189 C C . PHE B 1 304 ? -35.656 -9.227 -19.016 1 90.88 304 PHE B C 1
ATOM 9191 O O . PHE B 1 304 ? -35.562 -8.164 -18.391 1 90.88 304 PHE B O 1
ATOM 9198 N N . PHE B 1 305 ? -36.469 -9.336 -20.016 1 91.44 305 PHE B N 1
ATOM 9199 C CA . PHE B 1 305 ? -37.219 -8.219 -20.578 1 91.44 305 PHE B CA 1
ATOM 9200 C C . PHE B 1 305 ? -38.438 -7.875 -19.734 1 91.44 305 PHE B C 1
ATOM 9202 O O . PHE B 1 305 ? -38.719 -6.699 -19.5 1 91.44 305 PHE B O 1
ATOM 9209 N N . LEU B 1 306 ? -39.031 -8.836 -19.219 1 91.38 306 LEU B N 1
ATOM 9210 C CA . LEU B 1 306 ? -40.219 -8.609 -18.422 1 91.38 306 LEU B CA 1
ATOM 9211 C C . LEU B 1 306 ? -39.875 -8.023 -17.062 1 91.38 306 LEU B C 1
ATOM 9213 O O . LEU B 1 306 ? -40.625 -7.219 -16.5 1 91.38 306 LEU B O 1
ATOM 9217 N N . ALA B 1 307 ? -38.781 -8.453 -16.531 1 88.81 307 ALA B N 1
ATOM 9218 C CA . ALA B 1 307 ? -38.375 -7.98 -15.219 1 88.81 307 ALA B CA 1
ATOM 9219 C C . ALA B 1 307 ? -38 -6.496 -15.266 1 88.81 307 ALA B C 1
ATOM 9221 O O . ALA B 1 307 ? -38.031 -5.809 -14.242 1 88.81 307 ALA B O 1
ATOM 9222 N N . ARG B 1 308 ? -37.625 -6.004 -16.375 1 85.69 308 ARG B N 1
ATOM 9223 C CA . ARG B 1 308 ? -37.312 -4.586 -16.531 1 85.69 308 ARG B CA 1
ATOM 9224 C C . ARG B 1 308 ? -38.594 -3.746 -16.531 1 85.69 308 ARG B C 1
ATOM 9226 O O . ARG B 1 308 ? -38.562 -2.578 -16.141 1 85.69 308 ARG B O 1
ATOM 9233 N N . ARG B 1 309 ? -39.688 -4.348 -16.891 1 86.88 309 ARG B N 1
ATOM 9234 C CA . ARG B 1 309 ? -40.969 -3.631 -16.969 1 86.88 309 ARG B CA 1
ATOM 9235 C C . ARG B 1 309 ? -41.75 -3.793 -15.672 1 86.88 309 ARG B C 1
ATOM 9237 O O . ARG B 1 309 ? -42.438 -2.855 -15.227 1 86.88 309 ARG B O 1
ATOM 9244 N N . ILE B 1 310 ? -41.688 -4.98 -15.164 1 87.5 310 ILE B N 1
ATOM 9245 C CA . ILE B 1 310 ? -42.406 -5.27 -13.93 1 87.5 310 ILE B CA 1
ATOM 9246 C C . ILE B 1 310 ? -41.469 -5.129 -12.734 1 87.5 310 ILE B C 1
ATOM 9248 O O . ILE B 1 310 ? -40.531 -5.918 -12.57 1 87.5 310 ILE B O 1
ATOM 9252 N N . LYS B 1 311 ? -41.688 -4.16 -11.875 1 78.38 311 LYS B N 1
ATOM 9253 C CA . LYS B 1 311 ? -40.75 -3.842 -10.797 1 78.38 311 LYS B CA 1
ATOM 9254 C C . LYS B 1 311 ? -41.125 -4.574 -9.508 1 78.38 311 LYS B C 1
ATOM 9256 O O . LYS B 1 311 ? -40.406 -4.48 -8.508 1 78.38 311 LYS B O 1
ATOM 9261 N N . SER B 1 312 ? -42 -5.496 -9.609 1 78.56 312 SER B N 1
ATOM 9262 C CA . SER B 1 312 ? -42.344 -6.215 -8.398 1 78.56 312 SER B CA 1
ATOM 9263 C C . SER B 1 312 ? -41.312 -7.25 -8.023 1 78.56 312 SER B C 1
ATOM 9265 O O . SER B 1 312 ? -40.812 -7.988 -8.891 1 78.56 312 SER B O 1
ATOM 9267 N N . PRO B 1 313 ? -40.906 -7.25 -6.809 1 76 313 PRO B N 1
ATOM 9268 C CA . PRO B 1 313 ? -39.906 -8.234 -6.379 1 76 313 PRO B CA 1
ATOM 9269 C C . PRO B 1 313 ? -40.438 -9.672 -6.441 1 76 313 PRO B C 1
ATOM 9271 O O . PRO B 1 313 ? -39.656 -10.617 -6.426 1 76 313 PRO B O 1
ATOM 9274 N N . LEU B 1 314 ? -41.688 -9.906 -6.645 1 79.06 314 LEU B N 1
ATOM 9275 C CA . LEU B 1 314 ? -42.281 -11.234 -6.664 1 79.06 314 LEU B CA 1
ATOM 9276 C C . LEU B 1 314 ? -42.312 -11.797 -8.078 1 79.06 314 LEU B C 1
ATOM 9278 O O . LEU B 1 314 ? -42.531 -13 -8.273 1 79.06 314 LEU B O 1
ATOM 9282 N N . PHE B 1 315 ? -42 -11.047 -8.906 1 85.94 315 PHE B N 1
ATOM 9283 C CA . PHE B 1 315 ? -42.188 -11.445 -10.297 1 85.94 315 PHE B CA 1
ATOM 9284 C C . PHE B 1 315 ? -41.25 -12.562 -10.68 1 85.94 315 PHE B C 1
ATOM 9286 O O . PHE B 1 315 ? -41.656 -13.594 -11.219 1 85.94 315 PHE B O 1
ATOM 9293 N N . PRO B 1 316 ? -39.969 -12.477 -10.391 1 85 316 PRO B N 1
ATOM 9294 C CA . PRO B 1 316 ? -39.062 -13.531 -10.844 1 85 316 PRO B CA 1
ATOM 9295 C C . PRO B 1 316 ? -39.375 -14.891 -10.234 1 85 316 PRO B C 1
ATOM 9297 O O . PRO B 1 316 ? -39.5 -15.891 -10.953 1 85 316 PRO B O 1
ATOM 9300 N N . PRO B 1 317 ? -39.656 -14.984 -8.961 1 80.56 317 PRO B N 1
ATOM 9301 C CA . PRO B 1 317 ? -40.031 -16.281 -8.398 1 80.56 317 PRO B CA 1
ATOM 9302 C C . PRO B 1 317 ? -41.312 -16.844 -9.016 1 80.56 317 PRO B C 1
ATOM 9304 O O . PRO B 1 317 ? -41.375 -18.047 -9.273 1 80.56 317 PRO B O 1
ATOM 9307 N N . LEU B 1 318 ? -42.219 -16.016 -9.281 1 84.56 318 LEU B N 1
ATOM 9308 C CA . LEU B 1 318 ? -43.469 -16.469 -9.875 1 84.56 318 LEU B CA 1
ATOM 9309 C C . LEU B 1 318 ? -43.25 -16.922 -11.312 1 84.56 318 LEU B C 1
ATOM 9311 O O . LEU B 1 318 ? -43.906 -17.844 -11.781 1 84.56 318 LEU B O 1
ATOM 9315 N N . PHE B 1 319 ? -42.406 -16.188 -11.953 1 90.5 319 PHE B N 1
ATOM 9316 C CA . PHE B 1 319 ? -42.062 -16.562 -13.32 1 90.5 319 PHE B CA 1
ATOM 9317 C C . PHE B 1 319 ? -41.469 -17.969 -13.359 1 90.5 319 PHE B C 1
ATOM 9319 O O . PHE B 1 319 ? -41.875 -18.812 -14.156 1 90.5 319 PHE B O 1
ATOM 9326 N N . PHE B 1 320 ? -40.625 -18.344 -12.508 1 87.56 320 PHE B N 1
ATOM 9327 C CA . PHE B 1 320 ? -39.938 -19.641 -12.484 1 87.56 320 PHE B CA 1
ATOM 9328 C C . PHE B 1 320 ? -40.938 -20.75 -12.125 1 87.56 320 PHE B C 1
ATOM 9330 O O . PHE B 1 320 ? -40.906 -21.828 -12.719 1 87.56 320 PHE B O 1
ATOM 9337 N N . VAL B 1 321 ? -41.812 -20.547 -11.25 1 83.25 321 VAL B N 1
ATOM 9338 C CA . VAL B 1 321 ? -42.781 -21.547 -10.789 1 83.25 321 VAL B CA 1
ATOM 9339 C C . VAL B 1 321 ? -43.812 -21.828 -11.883 1 83.25 321 VAL B C 1
ATOM 9341 O O . VAL B 1 321 ? -44.344 -22.922 -11.969 1 83.25 321 VAL B O 1
ATOM 9344 N N . SER B 1 322 ? -43.969 -20.875 -12.672 1 89.75 322 SER B N 1
ATOM 9345 C CA . SER B 1 322 ? -44.969 -21.016 -13.711 1 89.75 322 SER B CA 1
ATOM 9346 C C . SER B 1 322 ? -44.438 -21.828 -14.891 1 89.75 322 SER B C 1
ATOM 9348 O O . SER B 1 322 ? -45.219 -22.344 -15.703 1 89.75 322 SER B O 1
ATOM 9350 N N . VAL B 1 323 ? -43.219 -22.031 -14.938 1 92 323 VAL B N 1
ATOM 9351 C CA . VAL B 1 323 ? -42.594 -22.656 -16.109 1 92 323 VAL B CA 1
ATOM 9352 C C . VAL B 1 323 ? -43 -24.125 -16.172 1 92 323 VAL B C 1
ATOM 9354 O O . VAL B 1 323 ? -43.438 -24.609 -17.219 1 92 323 VAL B O 1
ATOM 9357 N N . PRO B 1 324 ? -43 -24.938 -15.086 1 89.38 324 PRO B N 1
ATOM 9358 C CA . PRO B 1 324 ? -43.344 -26.359 -15.188 1 89.38 324 PRO B CA 1
ATOM 9359 C C . PRO B 1 324 ? -44.781 -26.578 -15.602 1 89.38 324 PRO B C 1
ATOM 9361 O O . PRO B 1 324 ? -45.062 -27.312 -16.562 1 89.38 324 PRO B O 1
ATOM 9364 N N . PRO B 1 325 ? -45.75 -25.938 -14.977 1 90.5 325 PRO B N 1
ATOM 9365 C CA . PRO B 1 325 ? -47.125 -26.141 -15.43 1 90.5 325 PRO B CA 1
ATOM 9366 C C . PRO B 1 325 ? -47.344 -25.703 -16.875 1 90.5 325 PRO B C 1
ATOM 9368 O O . PRO B 1 325 ? -48.094 -26.344 -17.625 1 90.5 325 PRO B O 1
ATOM 9371 N N . LEU B 1 326 ? -46.719 -24.625 -17.219 1 93.81 326 LEU B N 1
ATOM 9372 C CA . LEU B 1 326 ? -46.844 -24.156 -18.594 1 93.81 326 LEU B CA 1
ATOM 9373 C C . LEU B 1 326 ? -46.219 -25.156 -19.578 1 93.81 326 LEU B C 1
ATOM 9375 O O . LEU B 1 326 ? -46.719 -25.328 -20.688 1 93.81 326 LEU B O 1
ATOM 9379 N N . PHE B 1 327 ? -45.188 -25.781 -19.188 1 94.44 327 PHE B N 1
ATOM 9380 C CA . PHE B 1 327 ? -44.531 -26.797 -20 1 94.44 327 PHE B CA 1
ATOM 9381 C C . PHE B 1 327 ? -45.438 -27.984 -20.219 1 94.44 327 PHE B C 1
ATOM 9383 O O . PHE B 1 327 ? -45.562 -28.484 -21.344 1 94.44 327 PHE B O 1
ATOM 9390 N N . TYR B 1 328 ? -46.156 -28.422 -19.188 1 93.5 328 TYR B N 1
ATOM 9391 C CA . TYR B 1 328 ? -47.062 -29.547 -19.297 1 93.5 328 TYR B CA 1
ATOM 9392 C C . TYR B 1 328 ? -48.25 -29.172 -20.188 1 93.5 328 TYR B C 1
ATOM 9394 O O . TYR B 1 328 ? -48.75 -30.016 -20.938 1 93.5 328 TYR B O 1
ATOM 9402 N N . VAL B 1 329 ? -48.656 -27.953 -20.109 1 94.81 329 VAL B N 1
ATOM 9403 C CA . VAL B 1 329 ? -49.75 -27.484 -20.953 1 94.81 329 VAL B CA 1
ATOM 9404 C C . VAL B 1 329 ? -49.312 -27.516 -22.422 1 94.81 329 VAL B C 1
ATOM 9406 O O . VAL B 1 329 ? -50.094 -27.906 -23.297 1 94.81 329 VAL B O 1
ATOM 9409 N N . VAL B 1 330 ? -48.125 -27.109 -22.656 1 94.25 330 VAL B N 1
ATOM 9410 C CA . VAL B 1 330 ? -47.594 -27.109 -24.016 1 94.25 330 VAL B CA 1
ATOM 9411 C C . VAL B 1 330 ? -47.5 -28.547 -24.531 1 94.25 330 VAL B C 1
ATOM 9413 O O . VAL B 1 330 ? -47.812 -28.812 -25.703 1 94.25 330 VAL B O 1
ATOM 9416 N N . LEU B 1 331 ? -47.125 -29.469 -23.688 1 94.5 331 LEU B N 1
ATOM 9417 C CA . LEU B 1 331 ? -47.062 -30.875 -24.078 1 94.5 331 LEU B CA 1
ATOM 9418 C C . LEU B 1 331 ? -48.438 -31.406 -24.422 1 94.5 331 LEU B C 1
ATOM 9420 O O . LEU B 1 331 ? -48.625 -32.156 -25.391 1 94.5 331 LEU B O 1
ATOM 9424 N N . LEU B 1 332 ? -49.469 -30.969 -23.656 1 94.38 332 LEU B N 1
ATOM 9425 C CA . LEU B 1 332 ? -50.844 -31.406 -23.891 1 94.38 332 LEU B CA 1
ATOM 9426 C C . LEU B 1 332 ? -51.375 -30.828 -25.188 1 94.38 332 LEU B C 1
ATOM 9428 O O . LEU B 1 332 ? -52.062 -31.516 -25.938 1 94.38 332 LEU B O 1
ATOM 9432 N N . LEU B 1 333 ? -51.062 -29.656 -25.469 1 94.56 333 LEU B N 1
ATOM 9433 C CA . LEU B 1 333 ? -51.531 -29 -26.672 1 94.56 333 LEU B CA 1
ATOM 9434 C C . LEU B 1 333 ? -50.906 -29.609 -27.922 1 94.56 333 LEU B C 1
ATOM 9436 O O . LEU B 1 333 ? -51.531 -29.703 -28.969 1 94.56 333 LEU B O 1
ATOM 9440 N N . LEU B 1 334 ? -49.656 -30.047 -27.766 1 94.19 334 LEU B N 1
ATOM 9441 C CA . LEU B 1 334 ? -48.938 -30.625 -28.891 1 94.19 334 LEU B CA 1
ATOM 9442 C C . LEU B 1 334 ? -49.156 -32.125 -28.953 1 94.19 334 LEU B C 1
ATOM 9444 O O . LEU B 1 334 ? -48.688 -32.781 -29.875 1 94.19 334 LEU B O 1
ATOM 9448 N N . ASN B 1 335 ? -49.781 -32.719 -28.078 1 93.88 335 ASN B N 1
ATOM 9449 C CA . ASN B 1 335 ? -50.094 -34.156 -27.984 1 93.88 335 ASN B CA 1
ATOM 9450 C C . ASN B 1 335 ? -48.844 -35 -27.906 1 93.88 335 ASN B C 1
ATOM 9452 O O . ASN B 1 335 ? -48.688 -35.969 -28.625 1 93.88 335 ASN B O 1
ATOM 9456 N N . ILE B 1 336 ? -47.875 -34.5 -27.125 1 94.69 336 ILE B N 1
ATOM 9457 C CA . ILE B 1 336 ? -46.656 -35.25 -26.859 1 94.69 336 ILE B CA 1
ATOM 9458 C C . ILE B 1 336 ? -46.719 -35.875 -25.469 1 94.69 336 ILE B C 1
ATOM 9460 O O . ILE B 1 336 ? -47.031 -35.188 -24.5 1 94.69 336 ILE B O 1
ATOM 9464 N N . SER B 1 337 ? -46.469 -37.125 -25.422 1 93.31 337 SER B N 1
ATOM 9465 C CA . SER B 1 337 ? -46.469 -37.812 -24.141 1 93.31 337 SER B CA 1
ATOM 9466 C C . SER B 1 337 ? -45.25 -37.438 -23.297 1 93.31 337 SER B C 1
ATOM 9468 O O . SER B 1 337 ? -44.219 -37.031 -23.844 1 93.31 337 SER B O 1
ATOM 9470 N N . THR B 1 338 ? -45.344 -37.469 -22.016 1 90.81 338 THR B N 1
ATOM 9471 C CA . THR B 1 338 ? -44.25 -37.156 -21.094 1 90.81 338 THR B CA 1
ATOM 9472 C C . THR B 1 338 ? -43.094 -38.125 -21.266 1 90.81 338 THR B C 1
ATOM 9474 O O . THR B 1 338 ? -41.938 -37.75 -21.109 1 90.81 338 THR B O 1
ATOM 9477 N N . ASP B 1 339 ? -43.375 -39.312 -21.688 1 89.69 339 ASP B N 1
ATOM 9478 C CA . ASP B 1 339 ? -42.312 -40.344 -21.875 1 89.69 339 ASP B CA 1
ATOM 9479 C C . ASP B 1 339 ? -41.5 -40.031 -23.125 1 89.69 339 ASP B C 1
ATOM 9481 O O . ASP B 1 339 ? -40.281 -40.188 -23.109 1 89.69 339 ASP B O 1
ATOM 9485 N N . THR B 1 340 ? -42.219 -39.594 -24.094 1 93 340 THR B N 1
ATOM 9486 C CA . THR B 1 340 ? -41.5 -39.219 -25.312 1 93 340 THR B CA 1
ATOM 9487 C C . THR B 1 340 ? -40.625 -38 -25.062 1 93 340 THR B C 1
ATOM 9489 O O . THR B 1 340 ? -39.469 -37.938 -25.547 1 93 340 THR B O 1
ATOM 9492 N N . ALA B 1 341 ? -41.125 -37.125 -24.375 1 92.94 341 ALA B N 1
ATOM 9493 C CA . ALA B 1 341 ? -40.375 -35.906 -24.047 1 92.94 341 ALA B CA 1
ATOM 9494 C C . ALA B 1 341 ? -39.125 -36.281 -23.203 1 92.94 341 ALA B C 1
ATOM 9496 O O . ALA B 1 341 ? -38.062 -35.656 -23.375 1 92.94 341 ALA B O 1
ATOM 9497 N N . ARG B 1 342 ? -39.25 -37.219 -22.375 1 90.31 342 ARG B N 1
ATOM 9498 C CA . ARG B 1 342 ? -38.156 -37.688 -21.531 1 90.31 342 ARG B CA 1
ATOM 9499 C C . ARG B 1 342 ? -37.062 -38.375 -22.359 1 90.31 342 ARG B C 1
ATOM 9501 O O . ARG B 1 342 ? -35.875 -38.219 -22.109 1 90.31 342 ARG B O 1
ATOM 9508 N N . GLU B 1 343 ? -37.5 -39.125 -23.297 1 89.5 343 GLU B N 1
ATOM 9509 C CA . GLU B 1 343 ? -36.562 -39.812 -24.172 1 89.5 343 GLU B CA 1
ATOM 9510 C C . GLU B 1 343 ? -35.719 -38.844 -24.984 1 89.5 343 GLU B C 1
ATOM 9512 O O . GLU B 1 343 ? -34.562 -39.125 -25.328 1 89.5 343 GLU B O 1
ATOM 9517 N N . HIS B 1 344 ? -36.375 -37.719 -25.234 1 90.69 344 HIS B N 1
ATOM 9518 C CA . HIS B 1 344 ? -35.656 -36.719 -26.031 1 90.69 344 HIS B CA 1
ATOM 9519 C C . HIS B 1 344 ? -34.906 -35.719 -25.141 1 90.69 344 HIS B C 1
ATOM 9521 O O . HIS B 1 344 ? -34.406 -34.719 -25.609 1 90.69 344 HIS B O 1
ATOM 9527 N N . GLY B 1 345 ? -34.906 -35.906 -23.859 1 90.06 345 GLY B N 1
ATOM 9528 C CA . GLY B 1 345 ? -34.031 -35.156 -22.969 1 90.06 345 GLY B CA 1
ATOM 9529 C C . GLY B 1 345 ? -34.688 -33.938 -22.359 1 90.06 345 GLY B C 1
ATOM 9530 O O . GLY B 1 345 ? -34 -33.094 -21.766 1 90.06 345 GLY B O 1
ATOM 9531 N N . TRP B 1 346 ? -35.969 -33.781 -22.422 1 93.12 346 TRP B N 1
ATOM 9532 C CA . TRP B 1 346 ? -36.625 -32.562 -21.938 1 93.12 346 TRP B CA 1
ATOM 9533 C C . TRP B 1 346 ? -36.875 -32.656 -20.438 1 93.12 346 TRP B C 1
ATOM 9535 O O . TRP B 1 346 ? -37.188 -31.641 -19.797 1 93.12 346 TRP B O 1
ATOM 9545 N N . PHE B 1 347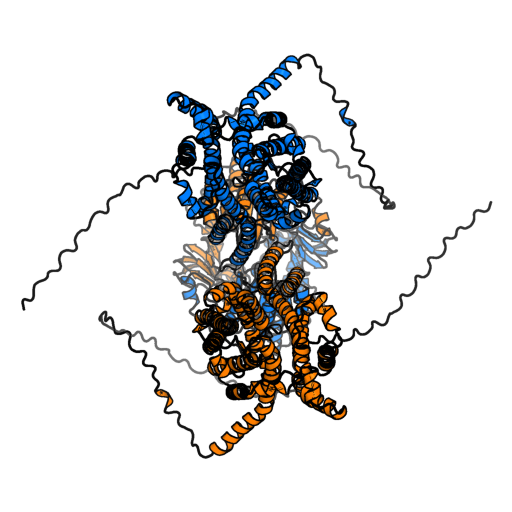 ? -36.75 -33.906 -19.891 1 89.94 347 PHE B N 1
ATOM 9546 C CA . PHE B 1 347 ? -36.906 -34.125 -18.453 1 89.94 347 PHE B CA 1
ATOM 9547 C C . PHE B 1 347 ? -35.625 -34.75 -17.891 1 89.94 347 PHE B C 1
ATOM 9549 O O . PHE B 1 347 ? -34.812 -35.312 -18.625 1 89.94 347 PHE B O 1
ATOM 9556 N N . PHE B 1 348 ? -35.469 -34.531 -16.594 1 84.81 348 PHE B N 1
ATOM 9557 C CA . PHE B 1 348 ? -34.406 -35.219 -15.898 1 84.81 348 PHE B CA 1
ATOM 9558 C C . PHE B 1 348 ? -34.688 -36.719 -15.766 1 84.81 348 PHE B C 1
ATOM 9560 O O . PHE B 1 348 ? -35.844 -37.125 -15.812 1 84.81 348 PHE B O 1
ATOM 9567 N N . ASP B 1 349 ? -33.656 -37.469 -15.672 1 75.62 349 ASP B N 1
ATOM 9568 C CA . ASP B 1 349 ? -33.812 -38.906 -15.562 1 75.62 349 ASP B CA 1
ATOM 9569 C C . ASP B 1 349 ? -34.562 -39.281 -14.289 1 75.62 349 ASP B C 1
ATOM 9571 O O . ASP B 1 349 ? -34.469 -38.562 -13.281 1 75.62 349 ASP B O 1
ATOM 9575 N N . ARG B 1 350 ? -35.375 -40.219 -14.445 1 65.75 350 ARG B N 1
ATOM 9576 C CA . ARG B 1 350 ? -36.156 -40.688 -13.305 1 65.75 350 ARG B CA 1
ATOM 9577 C C . ARG B 1 350 ? -35.25 -41.188 -12.18 1 65.75 350 ARG B C 1
ATOM 9579 O O . ARG B 1 350 ? -34.312 -41.969 -12.422 1 65.75 350 ARG B O 1
ATOM 9586 N N . ALA B 1 351 ? -35.25 -40.375 -11.047 1 60.78 351 ALA B N 1
ATOM 9587 C CA . ALA B 1 351 ? -34.5 -40.844 -9.891 1 60.78 351 ALA B CA 1
ATOM 9588 C C . ALA B 1 351 ? -35.125 -42.094 -9.266 1 60.78 351 ALA B C 1
ATOM 9590 O O . ALA B 1 351 ? -36.344 -42.156 -9.102 1 60.78 351 ALA B O 1
ATOM 9591 N N . PRO B 1 352 ? -34.406 -43.219 -9.266 1 58.62 352 PRO B N 1
ATOM 9592 C CA . PRO B 1 352 ? -35 -44.344 -8.523 1 58.62 352 PRO B CA 1
ATOM 9593 C C . PRO B 1 352 ? -35.469 -43.938 -7.133 1 58.62 352 PRO B C 1
ATOM 9595 O O . PRO B 1 352 ? -35 -42.969 -6.574 1 58.62 352 PRO B O 1
ATOM 9598 N N . ASN B 1 353 ? -36.625 -44.375 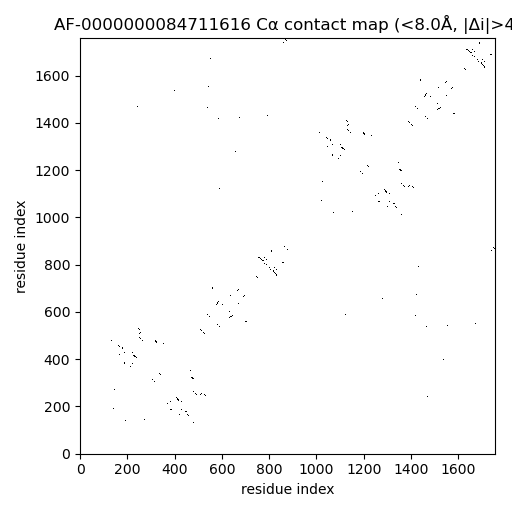-6.727 1 60.5 353 ASN B N 1
ATOM 9599 C CA . ASN B 1 353 ? -37.094 -44.156 -5.367 1 60.5 353 ASN B CA 1
ATOM 9600 C C . ASN B 1 353 ? -35.969 -44.344 -4.34 1 60.5 353 ASN B C 1
ATOM 9602 O O . ASN B 1 353 ? -35.625 -45.469 -3.996 1 60.5 353 ASN B O 1
ATOM 9606 N N . VAL B 1 354 ? -35.156 -43.312 -4.223 1 65.38 354 VAL B N 1
ATOM 9607 C CA . VAL B 1 354 ? -34.062 -43.375 -3.285 1 65.38 354 VAL B CA 1
ATOM 9608 C C . VAL B 1 354 ? -34.531 -43 -1.887 1 65.38 354 VAL B C 1
ATOM 9610 O O . VAL B 1 354 ? -35.219 -41.969 -1.713 1 65.38 354 VAL B O 1
ATOM 9613 N N . PRO B 1 355 ? -34.344 -43.938 -0.921 1 73.62 355 PRO B N 1
ATOM 9614 C CA . PRO B 1 355 ? -34.688 -43.594 0.461 1 73.62 355 PRO B CA 1
ATOM 9615 C C . PRO B 1 355 ? -33.938 -42.375 0.958 1 73.62 355 PRO B C 1
ATOM 9617 O O . PRO B 1 355 ? -32.875 -42.031 0.417 1 73.62 355 PRO B O 1
ATOM 9620 N N . PHE B 1 356 ? -34.5 -41.656 1.858 1 76.75 356 PHE B N 1
ATOM 9621 C CA . PHE B 1 356 ? -33.969 -40.406 2.375 1 76.75 356 PHE B CA 1
ATOM 9622 C C . PHE B 1 356 ? -32.594 -40.625 3.008 1 76.75 356 PHE B C 1
ATOM 9624 O O . PHE B 1 356 ? -31.766 -39.719 3.086 1 76.75 356 PHE B O 1
ATOM 9631 N N . TYR B 1 357 ? -32.188 -41.875 3.439 1 82.81 357 TYR B N 1
ATOM 9632 C CA . TYR B 1 357 ? -30.938 -42.156 4.121 1 82.81 357 TYR B CA 1
ATOM 9633 C C . TYR B 1 357 ? -29.859 -42.531 3.121 1 82.81 357 TYR B C 1
ATOM 9635 O O . TYR B 1 357 ? -28.75 -42.938 3.512 1 82.81 357 TYR B O 1
ATOM 9643 N N . SER B 1 358 ? -30.156 -42.438 1.889 1 83 358 SER B N 1
ATOM 9644 C CA . SER B 1 358 ? -29.219 -42.844 0.845 1 83 358 SER B CA 1
ATOM 9645 C C . SER B 1 358 ? -27.953 -42 0.915 1 83 358 SER B C 1
ATOM 9647 O O . SER B 1 358 ? -26.859 -42.469 0.585 1 83 358 SER B O 1
ATOM 9649 N N . LEU B 1 359 ? -28.109 -40.781 1.334 1 87.62 359 LEU B N 1
ATOM 9650 C CA . LEU B 1 359 ? -26.953 -39.906 1.469 1 87.62 359 LEU B CA 1
ATOM 9651 C C . LEU B 1 359 ? -25.922 -40.5 2.426 1 87.62 359 LEU B C 1
ATOM 9653 O O . LEU B 1 359 ? -24.734 -40.562 2.102 1 87.62 359 LEU B O 1
ATOM 9657 N N . TRP B 1 360 ? -26.328 -41.031 3.473 1 91.56 360 TRP B N 1
ATOM 9658 C CA . TRP B 1 360 ? -25.422 -41.5 4.508 1 91.56 360 TRP B CA 1
ATOM 9659 C C . TRP B 1 360 ? -24.938 -42.938 4.191 1 91.56 360 TRP B C 1
ATOM 9661 O O . TRP B 1 360 ? -23.891 -43.344 4.684 1 91.56 360 TRP B O 1
ATOM 9671 N N . GLU B 1 361 ? -25.656 -43.562 3.287 1 89.44 361 GLU B N 1
ATOM 9672 C CA . GLU B 1 361 ? -25.234 -44.906 2.848 1 89.44 361 GLU B CA 1
ATOM 9673 C C . GLU B 1 361 ? -24 -44.812 1.942 1 89.44 361 GLU B C 1
ATOM 9675 O O . GLU B 1 361 ? -23.219 -45.75 1.851 1 89.44 361 GLU B O 1
ATOM 9680 N N . GLN B 1 362 ? -23.938 -43.719 1.368 1 90.06 362 GLN B N 1
ATOM 9681 C CA . GLN B 1 362 ? -22.844 -43.531 0.426 1 90.06 362 GLN B CA 1
ATOM 9682 C C . GLN B 1 362 ? -21.547 -43.125 1.145 1 90.06 362 GLN B C 1
ATOM 9684 O O . GLN B 1 362 ? -20.469 -43.156 0.556 1 90.06 362 GLN B O 1
ATOM 9689 N N . TYR B 1 363 ? -21.703 -42.844 2.391 1 92.88 363 TYR B N 1
ATOM 9690 C CA . TYR B 1 363 ? -20.516 -42.531 3.197 1 92.88 363 TYR B CA 1
ATOM 9691 C C . TYR B 1 363 ? -19.859 -43.812 3.701 1 92.88 363 TYR B C 1
ATOM 9693 O O . TYR B 1 363 ? -19.984 -44.156 4.879 1 92.88 363 TYR B O 1
ATOM 9701 N N . ASP B 1 364 ? -19.25 -44.562 2.83 1 92.5 364 ASP B N 1
ATOM 9702 C CA . ASP B 1 364 ? -18.484 -45.75 3.207 1 92.5 364 ASP B CA 1
ATOM 9703 C C . ASP B 1 364 ? -17.031 -45.375 3.484 1 92.5 364 ASP B C 1
ATOM 9705 O O . ASP B 1 364 ? -16.219 -45.344 2.564 1 92.5 364 ASP B O 1
ATOM 9709 N N . PHE B 1 365 ? -16.656 -45.312 4.676 1 93.44 365 PHE B N 1
ATOM 9710 C CA . PHE B 1 365 ? -15.344 -44.844 5.102 1 93.44 365 PHE B CA 1
ATOM 9711 C C . PHE B 1 365 ? -14.266 -45.875 4.762 1 93.44 365 PHE B C 1
ATOM 9713 O O . PHE B 1 365 ? -13.078 -45.531 4.715 1 93.44 365 PHE B O 1
ATOM 9720 N N . SER B 1 366 ? -14.688 -47.125 4.473 1 93.56 366 SER B N 1
ATOM 9721 C CA . SER B 1 366 ? -13.734 -48.156 4.109 1 93.56 366 SER B CA 1
ATOM 9722 C C . SER B 1 366 ? -13.266 -48 2.666 1 93.56 366 SER B C 1
ATOM 9724 O O . SER B 1 366 ? -12.172 -48.438 2.311 1 93.56 366 SER B O 1
ATOM 9726 N N . LEU B 1 367 ? -14 -47.312 1.876 1 94.56 367 LEU B N 1
ATOM 9727 C CA . LEU B 1 367 ? -13.688 -47.156 0.459 1 94.56 367 LEU B CA 1
ATOM 9728 C C . LEU B 1 367 ? -13.047 -45.812 0.18 1 94.56 367 LEU B C 1
ATOM 9730 O O . LEU B 1 367 ? -12.539 -45.562 -0.919 1 94.56 367 LEU B O 1
ATOM 9734 N N . VAL B 1 368 ? -12.93 -45 1.126 1 96.19 368 VAL B N 1
ATOM 9735 C CA . VAL B 1 368 ? -12.438 -43.656 0.931 1 96.19 368 VAL B CA 1
ATOM 9736 C C . VAL B 1 368 ? -10.93 -43.688 0.682 1 96.19 368 VAL B C 1
ATOM 9738 O O . VAL B 1 368 ? -10.188 -44.344 1.41 1 96.19 368 VAL B O 1
ATOM 9741 N N . ALA B 1 369 ? -10.523 -43.062 -0.348 1 96.44 369 ALA B N 1
ATOM 9742 C CA . ALA B 1 369 ? -9.102 -42.875 -0.632 1 96.44 369 ALA B CA 1
ATOM 9743 C C . ALA B 1 369 ? -8.531 -41.688 0.162 1 96.44 369 ALA B C 1
ATOM 9745 O O . ALA B 1 369 ? -8.32 -40.625 -0.386 1 96.44 369 ALA B O 1
ATOM 9746 N N . TRP B 1 370 ? -8.094 -41.969 1.322 1 94.75 370 TRP B N 1
ATOM 9747 C CA . TRP B 1 370 ? -7.664 -40.938 2.268 1 94.75 370 TRP B CA 1
ATOM 9748 C C . TRP B 1 370 ? -6.41 -40.219 1.768 1 94.75 370 TRP B C 1
ATOM 9750 O O . TRP B 1 370 ? -6.18 -39.062 2.08 1 94.75 370 TRP B O 1
ATOM 9760 N N . HIS B 1 371 ? -5.617 -40.812 0.943 1 92.88 371 HIS B N 1
ATOM 9761 C CA . HIS B 1 371 ? -4.359 -40.25 0.47 1 92.88 371 HIS B CA 1
ATOM 9762 C C . HIS B 1 371 ? -4.598 -39.156 -0.574 1 92.88 371 HIS B C 1
ATOM 9764 O O . HIS B 1 371 ? -3.727 -38.312 -0.811 1 92.88 371 HIS B O 1
ATOM 9770 N N . VAL B 1 372 ? -5.77 -39.156 -1.188 1 94.5 372 VAL B N 1
ATOM 9771 C CA . VAL B 1 372 ? -6.082 -38.219 -2.26 1 94.5 372 VAL B CA 1
ATOM 9772 C C . VAL B 1 372 ? -6.602 -36.906 -1.663 1 94.5 372 VAL B C 1
ATOM 9774 O O . VAL B 1 372 ? -6.453 -35.844 -2.266 1 94.5 372 VAL B O 1
ATOM 9777 N N . ILE B 1 373 ? -7.102 -36.875 -0.481 1 94.44 373 ILE B N 1
ATOM 9778 C CA . ILE B 1 373 ? -7.824 -35.75 0.11 1 94.44 373 ILE B CA 1
ATOM 9779 C C . ILE B 1 373 ? -6.863 -34.594 0.374 1 94.44 373 ILE B C 1
ATOM 9781 O O . ILE B 1 373 ? -7.148 -33.438 0.016 1 94.44 373 ILE B O 1
ATOM 9785 N N . PRO B 1 374 ? -5.629 -34.812 0.9 1 92.31 374 PRO B N 1
ATOM 9786 C CA . PRO B 1 374 ? -4.73 -33.688 1.176 1 92.31 374 PRO B CA 1
ATOM 9787 C C . PRO B 1 374 ? -4.258 -33 -0.095 1 92.31 374 PRO B C 1
ATOM 9789 O O . PRO B 1 374 ? -3.855 -31.828 -0.048 1 92.31 374 PRO B O 1
ATOM 9792 N N . LYS B 1 375 ? -4.328 -33.656 -1.197 1 90.19 375 LYS B N 1
ATOM 9793 C CA . LYS B 1 375 ? -3.906 -33.062 -2.463 1 90.19 375 LYS B CA 1
ATOM 9794 C C . LYS B 1 375 ? -4.844 -31.953 -2.885 1 90.19 375 LYS B C 1
ATOM 9796 O O . LYS B 1 375 ? -4.473 -31.094 -3.691 1 90.19 375 LYS B O 1
ATOM 9801 N N . HIS B 1 376 ? -6.023 -31.938 -2.32 1 91.75 376 HIS B N 1
ATOM 9802 C CA . HIS B 1 376 ? -7.008 -30.922 -2.693 1 91.75 376 HIS B CA 1
ATOM 9803 C C . HIS B 1 376 ? -7.121 -29.844 -1.623 1 91.75 376 HIS B C 1
ATOM 9805 O O . HIS B 1 376 ? -8.109 -29.109 -1.584 1 91.75 376 HIS B O 1
ATOM 9811 N N . PHE B 1 377 ? -6.078 -29.75 -0.832 1 90.38 377 PHE B N 1
ATOM 9812 C CA . PHE B 1 377 ? -6.051 -28.766 0.25 1 90.38 377 PHE B CA 1
ATOM 9813 C C . PHE B 1 377 ? -6.105 -27.344 -0.303 1 90.38 377 PHE B C 1
ATOM 9815 O O . PHE B 1 377 ? -6.75 -26.469 0.279 1 90.38 377 PHE B O 1
ATOM 9822 N N . GLY B 1 378 ? -5.457 -27.141 -1.447 1 86 378 GLY B N 1
ATOM 9823 C CA . GLY B 1 378 ? -5.488 -25.812 -2.062 1 86 378 GLY B CA 1
ATOM 9824 C C . GLY B 1 378 ? -6.887 -25.375 -2.457 1 86 378 GLY B C 1
ATOM 9825 O O . GLY B 1 378 ? -7.27 -24.234 -2.223 1 86 378 GLY B O 1
ATOM 9826 N N . THR B 1 379 ? -7.672 -26.281 -2.955 1 92.25 379 THR B N 1
ATOM 9827 C CA . THR B 1 379 ? -9.031 -25.953 -3.373 1 92.25 379 THR B CA 1
ATOM 9828 C C . THR B 1 379 ? -9.938 -25.75 -2.16 1 92.25 379 THR B C 1
ATOM 9830 O O . THR B 1 379 ? -10.812 -24.891 -2.174 1 92.25 379 THR B O 1
ATOM 9833 N N . VAL B 1 380 ? -9.648 -26.547 -1.115 1 94.31 380 VAL B N 1
ATOM 9834 C CA . VAL B 1 380 ? -10.43 -26.422 0.11 1 94.31 380 VAL B CA 1
ATOM 9835 C C . VAL B 1 380 ? -10.172 -25.062 0.751 1 94.31 380 VAL B C 1
ATOM 9837 O O . VAL B 1 380 ? -11.102 -24.406 1.225 1 94.31 380 VAL B O 1
ATOM 9840 N N . VAL B 1 381 ? -9.031 -24.609 0.674 1 89.44 381 VAL B N 1
ATOM 9841 C CA . VAL B 1 381 ? -8.672 -23.312 1.23 1 89.44 381 VAL B CA 1
ATOM 9842 C C . VAL B 1 381 ? -9.297 -22.203 0.389 1 89.44 381 VAL B C 1
ATOM 9844 O O . VAL B 1 381 ? -9.82 -21.219 0.929 1 89.44 381 VAL B O 1
ATOM 9847 N N . GLY B 1 382 ? -9.156 -22.391 -0.919 1 88.25 382 GLY B N 1
ATOM 9848 C CA . GLY B 1 382 ? -9.797 -21.422 -1.797 1 88.25 382 GLY B CA 1
ATOM 9849 C C . GLY B 1 382 ? -11.289 -21.281 -1.564 1 88.25 382 GLY B C 1
ATOM 9850 O O . GLY B 1 382 ? -11.812 -20.172 -1.46 1 88.25 382 GLY B O 1
ATOM 9851 N N . LEU B 1 383 ? -11.898 -22.375 -1.42 1 93.38 383 LEU B N 1
ATOM 9852 C CA . LEU B 1 383 ? -13.336 -22.438 -1.147 1 93.38 383 LEU B CA 1
ATOM 9853 C C . LEU B 1 383 ? -13.664 -21.766 0.186 1 93.38 383 LEU B C 1
ATOM 9855 O O . LEU B 1 383 ? -14.648 -21.047 0.295 1 93.38 383 LEU B O 1
ATOM 9859 N N . THR B 1 384 ? -12.875 -22 1.163 1 92.56 384 THR B N 1
ATOM 9860 C CA . THR B 1 384 ? -13.086 -21.438 2.496 1 92.56 384 THR B CA 1
ATOM 9861 C C . THR B 1 384 ? -12.922 -19.922 2.484 1 92.56 384 THR B C 1
ATOM 9863 O O . THR B 1 384 ? -13.742 -19.203 3.045 1 92.56 384 THR B O 1
ATOM 9866 N N . PHE B 1 385 ? -11.977 -19.422 1.818 1 86.56 385 PHE B N 1
ATOM 9867 C CA . PHE B 1 385 ? -11.742 -17.984 1.738 1 86.56 385 PHE B CA 1
ATOM 9868 C C . PHE B 1 385 ? -12.867 -17.297 0.982 1 86.56 385 PHE B C 1
ATOM 9870 O O . PHE B 1 385 ? -13.297 -16.203 1.358 1 86.56 385 PHE B O 1
ATOM 9877 N N . PHE B 1 386 ? -13.289 -17.906 0.013 1 87.38 386 PHE B N 1
ATOM 9878 C CA . PHE B 1 386 ? -14.391 -17.344 -0.761 1 87.38 386 PHE B CA 1
ATOM 9879 C C . PHE B 1 386 ? -15.672 -17.297 0.065 1 87.38 386 PHE B C 1
ATOM 9881 O O . PHE B 1 386 ? -16.453 -16.359 -0.05 1 87.38 386 PHE B O 1
ATOM 9888 N N . SER B 1 387 ? -15.828 -18.344 0.831 1 92.19 387 SER B N 1
ATOM 9889 C CA . SER B 1 387 ? -16.984 -18.375 1.716 1 92.19 387 SER B CA 1
ATOM 9890 C C . SER B 1 387 ? -16.938 -17.234 2.732 1 92.19 387 SER B C 1
ATOM 9892 O O . SER B 1 387 ? -17.969 -16.625 3.039 1 92.19 387 SER B O 1
ATOM 9894 N N . LEU B 1 388 ? -15.805 -16.922 3.174 1 88.12 388 LEU B N 1
ATOM 9895 C CA . LEU B 1 388 ? -15.617 -15.875 4.176 1 88.12 388 LEU B CA 1
ATOM 9896 C C . LEU B 1 388 ? -15.922 -14.5 3.596 1 88.12 388 LEU B C 1
ATOM 9898 O O . LEU B 1 388 ? -16.359 -13.602 4.316 1 88.12 388 LEU B O 1
ATOM 9902 N N . MET B 1 389 ? -15.789 -14.344 2.363 1 83.06 389 MET B N 1
ATOM 9903 C CA . MET B 1 389 ? -15.922 -13.047 1.712 1 83.06 389 MET B CA 1
ATOM 9904 C C . MET B 1 389 ? -17.391 -12.648 1.578 1 83.06 389 MET B C 1
ATOM 9906 O O . MET B 1 389 ? -17.703 -11.477 1.357 1 83.06 389 MET B O 1
ATOM 9910 N N . HIS B 1 390 ? -18.234 -13.547 1.794 1 82.5 390 HIS B N 1
ATOM 9911 C CA . HIS B 1 390 ? -19.656 -13.25 1.618 1 82.5 390 HIS B CA 1
ATOM 9912 C C . HIS B 1 390 ? -20.25 -12.617 2.871 1 82.5 390 HIS B C 1
ATOM 9914 O O . HIS B 1 390 ? -21.219 -11.859 2.789 1 82.5 390 HIS B O 1
ATOM 9920 N N . VAL B 1 391 ? -19.656 -12.781 3.992 1 80.06 391 VAL B N 1
ATOM 9921 C CA . VAL B 1 391 ? -20.219 -12.359 5.27 1 80.06 391 VAL B CA 1
ATOM 9922 C C . VAL B 1 391 ? -20.156 -10.836 5.387 1 80.06 391 VAL B C 1
ATOM 9924 O O . VAL B 1 391 ? -21.141 -10.188 5.707 1 80.06 391 VAL B O 1
ATOM 9927 N N . PRO B 1 392 ? -19.031 -10.164 5.078 1 71.12 392 PRO B N 1
ATOM 9928 C CA . PRO B 1 392 ? -18.938 -8.711 5.207 1 71.12 392 PRO B CA 1
ATOM 9929 C C . PRO B 1 392 ? -19.875 -7.977 4.242 1 71.12 392 PRO B C 1
ATOM 9931 O O . PRO B 1 392 ? -20.125 -6.781 4.418 1 71.12 392 PRO B O 1
ATOM 9934 N N . ILE B 1 393 ? -20.375 -8.664 3.303 1 74.88 393 ILE B N 1
ATOM 9935 C CA . ILE B 1 393 ? -21.25 -8.031 2.322 1 74.88 393 ILE B CA 1
ATOM 9936 C C . ILE B 1 393 ? -22.703 -8.266 2.713 1 74.88 393 ILE B C 1
ATOM 9938 O O . ILE B 1 393 ? -23.5 -7.324 2.75 1 74.88 393 ILE B O 1
ATOM 9942 N N . ASN B 1 394 ? -23.016 -9.477 3.119 1 86.56 394 ASN B N 1
ATOM 9943 C CA . ASN B 1 394 ? -24.406 -9.867 3.34 1 86.56 394 ASN B CA 1
ATOM 9944 C C . ASN B 1 394 ? -24.938 -9.305 4.652 1 86.56 394 ASN B C 1
ATOM 9946 O O . ASN B 1 394 ? -26.062 -8.789 4.699 1 86.56 394 ASN B O 1
ATOM 9950 N N . ILE B 1 395 ? -24.203 -9.281 5.66 1 87.12 395 ILE B N 1
ATOM 9951 C CA . ILE B 1 395 ? -24.672 -8.914 6.988 1 87.12 395 ILE B CA 1
ATOM 9952 C C . ILE B 1 395 ? -24.922 -7.41 7.051 1 87.12 395 ILE B C 1
ATOM 9954 O O . ILE B 1 395 ? -26.016 -6.973 7.414 1 87.12 395 ILE B O 1
ATOM 9958 N N . PRO B 1 396 ? -23.922 -6.578 6.699 1 75.5 396 PRO B N 1
ATOM 9959 C CA . PRO B 1 396 ? -24.188 -5.137 6.746 1 75.5 396 PRO B CA 1
ATOM 9960 C C . PRO B 1 396 ? -25.297 -4.711 5.781 1 75.5 396 PRO B C 1
ATOM 9962 O O . PRO B 1 396 ? -26.062 -3.791 6.082 1 75.5 396 PRO B O 1
ATOM 9965 N N . SER B 1 397 ? -25.391 -5.359 4.66 1 81.19 397 SER B N 1
ATOM 9966 C CA . SER B 1 397 ? -26.422 -5.027 3.697 1 81.19 397 SER B CA 1
ATOM 9967 C C . SER B 1 397 ? -27.812 -5.328 4.262 1 81.19 397 SER B C 1
ATOM 9969 O O . SER B 1 397 ? -28.75 -4.539 4.082 1 81.19 397 SER B O 1
ATOM 9971 N N . LEU B 1 398 ? -27.875 -6.426 4.867 1 87.19 398 LEU B N 1
ATOM 9972 C CA . LEU B 1 398 ? -29.156 -6.773 5.473 1 87.19 398 LEU B CA 1
ATOM 9973 C C . LEU B 1 398 ? -29.484 -5.844 6.641 1 87.19 398 LEU B C 1
ATOM 9975 O O . LEU B 1 398 ? -30.641 -5.465 6.836 1 87.19 398 LEU B O 1
ATOM 9979 N N . SER B 1 399 ? -28.453 -5.441 7.363 1 83.25 399 SER B N 1
ATOM 9980 C CA . SER B 1 399 ? -28.609 -4.508 8.469 1 83.25 399 SER B CA 1
ATOM 9981 C C . SER B 1 399 ? -29.172 -3.168 7.988 1 83.25 399 SER B C 1
ATOM 9983 O O . SER B 1 399 ? -30.047 -2.584 8.633 1 83.25 399 SER B O 1
ATOM 9985 N N . LEU B 1 400 ? -28.734 -2.803 6.918 1 72.81 400 LEU B N 1
ATOM 9986 C CA . LEU B 1 400 ? -29.172 -1.538 6.34 1 72.81 400 LEU B CA 1
ATOM 9987 C C . LEU B 1 400 ? -30.609 -1.647 5.816 1 72.81 400 LEU B C 1
ATOM 9989 O O . LEU B 1 400 ? -31.391 -0.702 5.938 1 72.81 400 LEU B O 1
ATOM 9993 N N . THR B 1 401 ? -30.922 -2.783 5.293 1 78.5 401 THR B N 1
ATOM 9994 C CA . THR B 1 401 ? -32.25 -2.998 4.727 1 78.5 401 THR B CA 1
ATOM 9995 C C . THR B 1 401 ? -33.312 -3.027 5.828 1 78.5 401 THR B C 1
ATOM 9997 O O . THR B 1 401 ? -34.406 -2.508 5.652 1 78.5 401 THR B O 1
ATOM 10000 N N . ILE B 1 402 ? -32.969 -3.566 6.918 1 82.69 402 ILE B N 1
ATOM 10001 C CA . ILE B 1 402 ? -33.938 -3.73 7.98 1 82.69 402 ILE B CA 1
ATOM 10002 C C . ILE B 1 402 ? -33.719 -2.682 9.07 1 82.69 402 ILE B C 1
ATOM 10004 O O . ILE B 1 402 ? -34.438 -2.646 10.07 1 82.69 402 ILE B O 1
ATOM 10008 N N . ASP B 1 403 ? -32.688 -1.826 8.891 1 75.31 403 ASP B N 1
ATOM 10009 C CA . ASP B 1 403 ? -32.375 -0.74 9.812 1 75.31 403 ASP B CA 1
ATOM 10010 C C . ASP B 1 403 ? -32.094 -1.271 11.211 1 75.31 403 ASP B C 1
ATOM 10012 O O . ASP B 1 403 ? -32.688 -0.805 12.188 1 75.31 403 ASP B O 1
ATOM 10016 N N . LYS B 1 404 ? -31.438 -2.41 11.211 1 79.38 404 LYS B N 1
ATOM 10017 C CA . LYS B 1 404 ? -31.031 -3.006 12.477 1 79.38 404 LYS B CA 1
ATOM 10018 C C . LYS B 1 404 ? -29.516 -3.271 12.492 1 79.38 404 LYS B C 1
ATOM 10020 O O . LYS B 1 404 ? -28.984 -3.883 11.57 1 79.38 404 LYS B O 1
ATOM 10025 N N . GLU B 1 405 ? -28.875 -2.812 13.523 1 76.38 405 GLU B N 1
ATOM 10026 C CA . GLU B 1 405 ? -27.438 -3.029 13.633 1 76.38 405 GLU B CA 1
ATOM 10027 C C . GLU B 1 405 ? -27.125 -4.336 14.352 1 76.38 405 GLU B C 1
ATOM 10029 O O . GLU B 1 405 ? -27.703 -4.625 15.406 1 76.38 405 GLU B O 1
ATOM 10034 N N . VAL B 1 406 ? -26.422 -5.191 13.688 1 84.5 406 VAL B N 1
ATOM 10035 C CA . VAL B 1 406 ? -26.047 -6.48 14.258 1 84.5 406 VAL B CA 1
ATOM 10036 C C . VAL B 1 406 ? -24.531 -6.594 14.336 1 84.5 406 VAL B C 1
ATOM 10038 O O . VAL B 1 406 ? -23.812 -5.992 13.531 1 84.5 406 VAL B O 1
ATOM 10041 N N . ASP B 1 407 ? -24.109 -7.324 15.328 1 84 407 ASP B N 1
ATOM 10042 C CA . ASP B 1 407 ? -22.672 -7.559 15.5 1 84 407 ASP B CA 1
ATOM 10043 C C . ASP B 1 407 ? -22.172 -8.617 14.516 1 84 407 ASP B C 1
ATOM 10045 O O . ASP B 1 407 ? -22.688 -9.734 14.484 1 84 407 ASP B O 1
ATOM 10049 N N . ILE B 1 408 ? -21.203 -8.367 13.805 1 86.38 408 ILE B N 1
ATOM 10050 C CA . ILE B 1 408 ? -20.672 -9.242 12.766 1 86.38 408 ILE B CA 1
ATOM 10051 C C . ILE B 1 408 ? -20.062 -10.484 13.398 1 86.38 408 ILE B C 1
ATOM 10053 O O . ILE B 1 408 ? -20.109 -11.57 12.82 1 86.38 408 ILE B O 1
ATOM 10057 N N . ASN B 1 409 ? -19.453 -10.414 14.625 1 89.62 409 ASN B N 1
ATOM 10058 C CA . ASN B 1 409 ? -18.797 -11.547 15.266 1 89.62 409 ASN B CA 1
ATOM 10059 C C . ASN B 1 409 ? -19.797 -12.617 15.68 1 89.62 409 ASN B C 1
ATOM 10061 O O . ASN B 1 409 ? -19.531 -13.812 15.547 1 89.62 409 ASN B O 1
ATOM 10065 N N . ASP B 1 410 ? -20.906 -12.188 16.125 1 92 410 ASP B N 1
ATOM 10066 C CA . ASP B 1 410 ? -21.953 -13.148 16.484 1 92 410 ASP B CA 1
ATOM 10067 C C . ASP B 1 410 ? -22.453 -13.891 15.25 1 92 410 ASP B C 1
ATOM 10069 O O . ASP B 1 410 ? -22.719 -15.094 15.305 1 92 410 ASP B O 1
ATOM 10073 N N . GLU B 1 411 ? -22.594 -13.141 14.25 1 93.12 411 GLU B N 1
ATOM 10074 C CA . GLU B 1 411 ? -23.078 -13.758 13.016 1 93.12 411 GLU B CA 1
ATOM 10075 C C . GLU B 1 411 ? -22.031 -14.727 12.453 1 93.12 411 GLU B C 1
ATOM 10077 O O . GLU B 1 411 ? -22.391 -15.742 11.844 1 93.12 411 GLU B O 1
ATOM 10082 N N . LEU B 1 412 ? -20.766 -14.43 12.648 1 93.69 412 LEU B N 1
ATOM 10083 C CA . LEU B 1 412 ? -19.719 -15.328 12.211 1 93.69 412 LEU B CA 1
ATOM 10084 C C . LEU B 1 412 ? -19.75 -16.641 12.992 1 93.69 412 LEU B C 1
ATOM 10086 O O . LEU B 1 412 ? -19.547 -17.719 12.422 1 93.69 412 LEU B O 1
ATOM 10090 N N . VAL B 1 413 ? -20.031 -16.516 14.25 1 95.31 413 VAL B N 1
ATOM 10091 C CA . VAL B 1 413 ? -20.125 -17.719 15.078 1 95.31 413 VAL B CA 1
ATOM 10092 C C . VAL B 1 413 ? -21.297 -18.578 14.617 1 95.31 413 VAL B C 1
ATOM 10094 O O . VAL B 1 413 ? -21.188 -19.797 14.539 1 95.31 413 VAL B O 1
ATOM 10097 N N . ALA B 1 414 ? -22.391 -17.891 14.336 1 95.94 414 ALA B N 1
ATOM 10098 C CA . ALA B 1 414 ? -23.547 -18.625 13.828 1 95.94 414 ALA B CA 1
ATOM 10099 C C . ALA B 1 414 ? -23.203 -19.328 12.516 1 95.94 414 ALA B C 1
ATOM 10101 O O . ALA B 1 414 ? -23.578 -20.484 12.32 1 95.94 414 ALA B O 1
ATOM 10102 N N . HIS B 1 415 ? -22.5 -18.656 11.617 1 96.25 415 HIS B N 1
ATOM 10103 C CA . HIS B 1 415 ? -22.047 -19.281 10.367 1 96.25 415 HIS B CA 1
ATOM 10104 C C . HIS B 1 415 ? -21.109 -20.453 10.641 1 96.25 415 HIS B C 1
ATOM 10106 O O . HIS B 1 415 ? -21.172 -21.469 9.938 1 96.25 415 HIS B O 1
ATOM 10112 N N . GLY B 1 416 ? -20.219 -20.25 11.656 1 96.81 416 GLY B N 1
ATOM 10113 C CA . GLY B 1 416 ? -19.297 -21.312 12.008 1 96.81 416 GLY B CA 1
ATOM 10114 C C . GLY B 1 416 ? -19.969 -22.578 12.484 1 96.81 416 GLY B C 1
ATOM 10115 O O . GLY B 1 416 ? -19.656 -23.672 12.031 1 96.81 416 GLY B O 1
ATOM 10116 N N . ILE B 1 417 ? -20.953 -22.422 13.289 1 97.38 417 ILE B N 1
ATOM 10117 C CA . ILE B 1 417 ? -21.672 -23.562 13.844 1 97.38 417 ILE B CA 1
ATOM 10118 C C . ILE B 1 417 ? -22.516 -24.219 12.75 1 97.38 417 ILE B C 1
ATOM 10120 O O . ILE B 1 417 ? -22.531 -25.453 12.625 1 97.38 417 ILE B O 1
ATOM 10124 N N . SER B 1 418 ? -23.125 -23.422 11.977 1 97.5 418 SER B N 1
ATOM 10125 C CA . SER B 1 418 ? -23.984 -23.938 10.922 1 97.5 418 SER B CA 1
ATOM 10126 C C . SER B 1 418 ? -23.188 -24.766 9.922 1 97.5 418 SER B C 1
ATOM 10128 O O . SER B 1 418 ? -23.594 -25.875 9.562 1 97.5 418 SER B O 1
ATOM 10130 N N . ASN B 1 419 ? -22.047 -24.297 9.477 1 98 419 ASN B N 1
ATOM 10131 C CA . ASN B 1 419 ? -21.234 -25 8.492 1 98 419 ASN B CA 1
ATOM 10132 C C . ASN B 1 419 ? -20.562 -26.234 9.086 1 98 419 ASN B C 1
ATOM 10134 O O . ASN B 1 419 ? -20.422 -27.25 8.414 1 98 419 ASN B O 1
ATOM 10138 N N . THR B 1 420 ? -20.141 -26.125 10.359 1 97.81 420 THR B N 1
ATOM 10139 C CA . THR B 1 420 ? -19.562 -27.297 11.016 1 97.81 420 THR B CA 1
ATOM 10140 C C . THR B 1 420 ? -20.594 -28.406 11.156 1 97.81 420 THR B C 1
ATOM 10142 O O . THR B 1 420 ? -20.312 -29.562 10.867 1 97.81 420 THR B O 1
ATOM 10145 N N . LEU B 1 421 ? -21.781 -28.031 11.531 1 97.38 421 LEU B N 1
ATOM 10146 C CA . LEU B 1 421 ? -22.859 -29.016 11.641 1 97.38 421 LEU B CA 1
ATOM 10147 C C . LEU B 1 421 ? -23.219 -29.578 10.281 1 97.38 421 LEU B C 1
ATOM 10149 O O . LEU B 1 421 ? -23.5 -30.781 10.156 1 97.38 421 LEU B O 1
ATOM 10153 N N . GLY B 1 422 ? -23.25 -28.719 9.312 1 96.5 422 GLY B N 1
ATOM 10154 C CA . GLY B 1 422 ? -23.5 -29.188 7.961 1 96.5 422 GLY B CA 1
ATOM 10155 C C . GLY B 1 422 ? -22.484 -30.219 7.488 1 96.5 422 GLY B C 1
ATOM 10156 O O . GLY B 1 422 ? -22.859 -31.266 6.941 1 96.5 422 GLY B O 1
ATOM 10157 N N . GLY B 1 423 ? -21.188 -29.922 7.734 1 96.62 423 GLY B N 1
ATOM 10158 C CA . GLY B 1 423 ? -20.141 -30.859 7.367 1 96.62 423 GLY B CA 1
ATOM 10159 C C . GLY B 1 423 ? -20.203 -32.156 8.148 1 96.62 423 GLY B C 1
ATOM 10160 O O . GLY B 1 423 ? -20.016 -33.25 7.582 1 96.62 423 GLY B O 1
ATOM 10161 N N . LEU B 1 424 ? -20.547 -32.094 9.422 1 96.25 424 LEU B N 1
ATOM 10162 C CA . LEU B 1 424 ? -20.609 -33.281 10.266 1 96.25 424 LEU B CA 1
ATOM 10163 C C . LEU B 1 424 ? -21.812 -34.156 9.883 1 96.25 424 LEU B C 1
ATOM 10165 O O . LEU B 1 424 ? -21.766 -35.375 10.039 1 96.25 424 LEU B O 1
ATOM 10169 N N . CYS B 1 425 ? -22.844 -33.531 9.297 1 95.5 425 CYS B N 1
ATOM 10170 C CA . CYS B 1 425 ? -24 -34.25 8.828 1 95.5 425 CYS B CA 1
ATOM 10171 C C . CYS B 1 425 ? -23.828 -34.719 7.387 1 95.5 425 CYS B C 1
ATOM 10173 O O . CYS B 1 425 ? -24.734 -35.281 6.789 1 95.5 425 CYS B O 1
ATOM 10175 N N . GLY B 1 426 ? -22.672 -34.438 6.867 1 94.38 426 GLY B N 1
ATOM 10176 C CA . GLY B 1 426 ? -22.359 -34.938 5.535 1 94.38 426 GLY B CA 1
ATOM 10177 C C . GLY B 1 426 ? -22.875 -34.031 4.426 1 94.38 426 GLY B C 1
ATOM 10178 O O . GLY B 1 426 ? -23.188 -34.5 3.33 1 94.38 426 GLY B O 1
ATOM 10179 N N . SER B 1 427 ? -23 -32.781 4.676 1 94.75 427 SER B N 1
ATOM 10180 C CA . SER B 1 427 ? -23.5 -31.859 3.664 1 94.75 427 SER B CA 1
ATOM 10181 C C . SER B 1 427 ? -22.453 -30.781 3.35 1 94.75 427 SER B C 1
ATOM 10183 O O . SER B 1 427 ? -21.266 -30.953 3.648 1 94.75 427 SER B O 1
ATOM 10185 N N . VAL B 1 428 ? -22.891 -29.75 2.629 1 96.69 428 VAL B N 1
ATOM 10186 C CA . VAL B 1 428 ? -21.969 -28.766 2.059 1 96.69 428 VAL B CA 1
ATOM 10187 C C . VAL B 1 428 ? -22.141 -27.422 2.746 1 96.69 428 VAL B C 1
ATOM 10189 O O . VAL B 1 428 ? -22.797 -27.328 3.781 1 96.69 428 VAL B O 1
ATOM 10192 N N . GLN B 1 429 ? -21.438 -26.422 2.258 1 96.69 429 GLN B N 1
ATOM 10193 C CA . GLN B 1 429 ? -21.375 -25.125 2.902 1 96.69 429 GLN B CA 1
ATOM 10194 C C . GLN B 1 429 ? -22.703 -24.375 2.797 1 96.69 429 GLN B C 1
ATOM 10196 O O . GLN B 1 429 ? -23.453 -24.562 1.84 1 96.69 429 GLN B O 1
ATOM 10201 N N . ASN B 1 430 ? -22.969 -23.5 3.779 1 96.88 430 ASN B N 1
ATOM 10202 C CA . ASN B 1 430 ? -24.188 -22.703 3.838 1 96.88 430 ASN B CA 1
ATOM 10203 C C . ASN B 1 430 ? -23.922 -21.312 4.398 1 96.88 430 ASN B C 1
ATOM 10205 O O . ASN B 1 430 ? -22.812 -21.016 4.867 1 96.88 430 ASN B O 1
ATOM 10209 N N . TYR B 1 431 ? -24.828 -20.391 4.152 1 94.88 431 TYR B N 1
ATOM 10210 C CA . TYR B 1 431 ? -24.688 -19.031 4.656 1 94.88 431 TYR B CA 1
ATOM 10211 C C . TYR B 1 431 ? -26.031 -18.328 4.703 1 94.88 431 TYR B C 1
ATOM 10213 O O . TYR B 1 431 ? -27.047 -18.875 4.281 1 94.88 431 TYR B O 1
ATOM 10221 N N . LEU B 1 432 ? -26 -17.141 5.25 1 94.56 432 LEU B N 1
ATOM 10222 C CA . LEU B 1 432 ? -27.125 -16.219 5.172 1 94.56 432 LEU B CA 1
ATOM 10223 C C . LEU B 1 432 ? -27.188 -15.539 3.807 1 94.56 432 LEU B C 1
ATOM 10225 O O . LEU B 1 432 ? -26.234 -14.875 3.402 1 94.56 432 LEU B O 1
ATOM 10229 N N . CYS B 1 433 ? -28.25 -15.766 3.125 1 92.06 433 CYS B N 1
ATOM 10230 C CA . CYS B 1 433 ? -28.406 -15.172 1.804 1 92.06 433 CYS B CA 1
ATOM 10231 C C . CYS B 1 433 ? -29.109 -13.828 1.893 1 92.06 433 CYS B C 1
ATOM 10233 O O . CYS B 1 433 ? -30.297 -13.773 2.227 1 92.06 433 CYS B O 1
ATOM 10235 N N . TYR B 1 434 ? -28.453 -12.797 1.574 1 88 434 TYR B N 1
ATOM 10236 C CA . TYR B 1 434 ? -28.984 -11.445 1.678 1 88 434 TYR B CA 1
ATOM 10237 C C . TYR B 1 434 ? -30.188 -11.258 0.758 1 88 434 TYR B C 1
ATOM 10239 O O . TYR B 1 434 ? -31.219 -10.742 1.176 1 88 434 TYR B O 1
ATOM 10247 N N . SER B 1 435 ? -30.094 -11.664 -0.536 1 84.12 435 SER B N 1
ATOM 10248 C CA . SER B 1 435 ? -31.125 -11.406 -1.535 1 84.12 435 SER B CA 1
ATOM 10249 C C . SER B 1 435 ? -32.438 -12.031 -1.13 1 84.12 435 SER B C 1
ATOM 10251 O O . SER B 1 435 ? -33.5 -11.383 -1.177 1 84.12 435 SER B O 1
ATOM 10253 N N . THR B 1 436 ? -32.375 -13.25 -0.651 1 88.38 436 THR B N 1
ATOM 10254 C CA . THR B 1 436 ? -33.594 -13.945 -0.256 1 88.38 436 THR B CA 1
ATOM 10255 C C . THR B 1 436 ? -34.125 -13.391 1.056 1 88.38 436 THR B C 1
ATOM 10257 O O . THR B 1 436 ? -35.344 -13.297 1.245 1 88.38 436 THR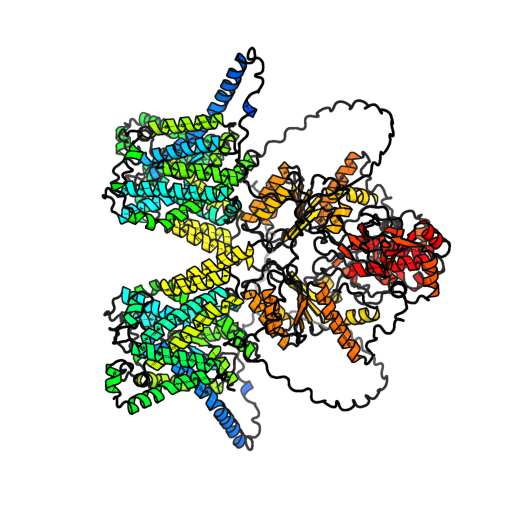 B O 1
ATOM 10260 N N . SER B 1 437 ? -33.25 -12.992 1.938 1 91 437 SER B N 1
ATOM 10261 C CA . SER B 1 437 ? -33.656 -12.375 3.193 1 91 437 SER B CA 1
ATOM 10262 C C . SER B 1 437 ? -34.312 -11.023 2.953 1 91 437 SER B C 1
ATOM 10264 O O . SER B 1 437 ? -35.344 -10.711 3.561 1 91 437 SER B O 1
ATOM 10266 N N . ALA B 1 438 ? -33.719 -10.273 2.111 1 87 438 ALA B N 1
ATOM 10267 C CA . ALA B 1 438 ? -34.281 -8.961 1.779 1 87 438 ALA B CA 1
ATOM 10268 C C . ALA B 1 438 ? -35.656 -9.094 1.148 1 87 438 ALA B C 1
ATOM 10270 O O . ALA B 1 438 ? -36.562 -8.328 1.462 1 87 438 ALA B O 1
ATOM 10271 N N . LEU B 1 439 ? -35.781 -10.055 0.299 1 84.56 439 LEU B N 1
ATOM 10272 C CA . LEU B 1 439 ? -37.062 -10.32 -0.314 1 84.56 439 LEU B CA 1
ATOM 10273 C C . LEU B 1 439 ? -38.094 -10.734 0.74 1 84.56 439 LEU B C 1
ATOM 10275 O O . LEU B 1 439 ? -39.25 -10.297 0.692 1 84.56 439 LEU B O 1
ATOM 10279 N N . TYR B 1 440 ? -37.688 -11.555 1.613 1 88.69 440 TYR B N 1
ATOM 10280 C CA . TYR B 1 440 ? -38.562 -12.023 2.689 1 88.69 440 TYR B CA 1
ATOM 10281 C C . TYR B 1 440 ? -39.094 -10.852 3.512 1 88.69 440 TYR B C 1
ATOM 10283 O O . TYR B 1 440 ? -40.312 -10.758 3.775 1 88.69 440 TYR B O 1
ATOM 10291 N N . TYR B 1 441 ? -38.219 -9.859 3.846 1 86 441 TYR B N 1
ATOM 10292 C CA . TYR B 1 441 ? -38.625 -8.703 4.648 1 86 441 TYR B CA 1
ATOM 10293 C C . TYR B 1 441 ? -39.469 -7.742 3.842 1 86 441 TYR B C 1
ATOM 10295 O O . TYR B 1 441 ? -40.438 -7.172 4.363 1 86 441 TYR B O 1
ATOM 10303 N N . LYS B 1 442 ? -39.156 -7.582 2.582 1 81.56 442 LYS B N 1
ATOM 10304 C CA . LYS B 1 442 ? -39.906 -6.672 1.723 1 81.56 442 LYS B CA 1
ATOM 10305 C C . LYS B 1 442 ? -41.312 -7.176 1.501 1 81.56 442 LYS B C 1
ATOM 10307 O O . LYS B 1 442 ? -42.25 -6.379 1.298 1 81.56 442 LYS B O 1
ATOM 10312 N N . CYS B 1 443 ? -41.469 -8.508 1.539 1 80.38 443 CYS B N 1
ATOM 10313 C CA . CYS B 1 443 ? -42.781 -9.094 1.377 1 80.38 443 CYS B CA 1
ATOM 10314 C C . CYS B 1 443 ? -43.531 -9.109 2.699 1 80.38 443 CYS B C 1
ATOM 10316 O O . CYS B 1 443 ? -44.656 -9.625 2.775 1 80.38 443 CYS B O 1
ATOM 10318 N N . GLY B 1 444 ? -42.906 -8.555 3.715 1 78 444 GLY B N 1
ATOM 10319 C CA . GLY B 1 444 ? -43.562 -8.422 4.996 1 78 444 GLY B CA 1
ATOM 10320 C C . GLY B 1 444 ? -43.25 -9.547 5.961 1 78 444 GLY B C 1
ATOM 10321 O O . GLY B 1 444 ? -43.906 -9.711 6.98 1 78 444 GLY B O 1
ATOM 10322 N N . GLY B 1 445 ? -42.344 -10.312 5.535 1 82.5 445 GLY B N 1
ATOM 10323 C CA . GLY B 1 445 ? -41.969 -11.414 6.41 1 82.5 445 GLY B CA 1
ATOM 10324 C C . GLY B 1 445 ? -41.094 -10.969 7.566 1 82.5 445 GLY B C 1
ATOM 10325 O O . GLY B 1 445 ? -40.375 -9.961 7.473 1 82.5 445 GLY B O 1
ATOM 10326 N N . SER B 1 446 ? -41.312 -11.469 8.727 1 79.88 446 SER B N 1
ATOM 10327 C CA . SER B 1 446 ? -40.469 -11.234 9.875 1 79.88 446 SER B CA 1
ATOM 10328 C C . SER B 1 446 ? -40.719 -12.242 10.992 1 79.88 446 SER B C 1
ATOM 10330 O O . SER B 1 446 ? -41.688 -13.023 10.914 1 79.88 446 SER B O 1
ATOM 10332 N N . GLY B 1 447 ? -39.75 -12.484 11.781 1 83.88 447 GLY B N 1
ATOM 10333 C CA . GLY B 1 447 ? -39.969 -13.281 12.977 1 83.88 447 GLY B CA 1
ATOM 10334 C C . GLY B 1 447 ? -39.219 -14.578 12.992 1 83.88 447 GLY B C 1
ATOM 10335 O O . GLY B 1 447 ? -38.969 -15.18 11.945 1 83.88 447 GLY B O 1
ATOM 10336 N N . ARG B 1 448 ? -38.906 -15.062 14.094 1 88.44 448 ARG B N 1
ATOM 10337 C CA . ARG B 1 448 ? -38.125 -16.281 14.305 1 88.44 448 ARG B CA 1
ATOM 10338 C C . ARG B 1 448 ? -39 -17.516 14.109 1 88.44 448 ARG B C 1
ATOM 10340 O O . ARG B 1 448 ? -38.531 -18.562 13.656 1 88.44 448 ARG B O 1
ATOM 10347 N N . ARG B 1 449 ? -40.281 -17.391 14.383 1 88.12 449 ARG B N 1
ATOM 10348 C CA . ARG B 1 449 ? -41.188 -18.516 14.227 1 88.12 449 ARG B CA 1
ATOM 10349 C C . ARG B 1 449 ? -41.375 -18.875 12.75 1 88.12 449 ARG B C 1
ATOM 10351 O O . ARG B 1 449 ? -41.406 -20.047 12.383 1 88.12 449 ARG B O 1
ATOM 10358 N N . SER B 1 450 ? -41.531 -17.828 11.992 1 89.38 450 SER B N 1
ATOM 10359 C CA . SER B 1 450 ? -41.625 -18.078 10.562 1 89.38 450 SER B CA 1
ATOM 10360 C C . SER B 1 450 ? -40.344 -18.703 10.008 1 89.38 450 SER B C 1
ATOM 10362 O O . SER B 1 450 ? -40.406 -19.547 9.117 1 89.38 450 SER B O 1
ATOM 10364 N N . GLY B 1 451 ? -39.281 -18.297 10.578 1 90.88 451 GLY B N 1
ATOM 10365 C CA . GLY B 1 451 ? -38.031 -18.922 10.172 1 90.88 451 GLY B CA 1
ATOM 10366 C C . GLY B 1 451 ? -37.938 -20.391 10.516 1 90.88 451 GLY B C 1
ATOM 10367 O O . GLY B 1 451 ? -37.438 -21.188 9.734 1 90.88 451 GLY B O 1
ATOM 10368 N N . PHE B 1 452 ? -38.5 -20.719 11.617 1 93 452 PHE B N 1
ATOM 10369 C CA . PHE B 1 452 ? -38.531 -22.109 12.047 1 93 452 PHE B CA 1
ATOM 10370 C C . PHE B 1 452 ? -39.406 -22.938 11.133 1 93 452 PHE B C 1
ATOM 10372 O O . PHE B 1 452 ? -39.062 -24.062 10.781 1 93 452 PHE B O 1
ATOM 10379 N N . VAL B 1 453 ? -40.5 -22.375 10.719 1 92.31 453 VAL B N 1
ATOM 10380 C CA . VAL B 1 453 ? -41.406 -23.062 9.812 1 92.31 453 VAL B CA 1
ATOM 10381 C C . VAL B 1 453 ? -40.75 -23.281 8.461 1 92.31 453 VAL B C 1
ATOM 10383 O O . VAL B 1 453 ? -40.906 -24.344 7.848 1 92.31 453 VAL B O 1
ATOM 10386 N N . ILE B 1 454 ? -40.031 -22.312 8.023 1 93.31 454 ILE B N 1
ATOM 10387 C CA . ILE B 1 454 ? -39.312 -22.453 6.77 1 93.31 454 ILE B CA 1
ATOM 10388 C C . ILE B 1 454 ? -38.344 -23.625 6.871 1 93.31 454 ILE B C 1
ATOM 10390 O O . ILE B 1 454 ? -38.25 -24.438 5.953 1 93.31 454 ILE B O 1
ATOM 10394 N N . GLY B 1 455 ? -37.656 -23.75 8.016 1 93.94 455 GLY B N 1
ATOM 10395 C CA . GLY B 1 455 ? -36.75 -24.859 8.234 1 93.94 455 GLY B CA 1
ATOM 10396 C C . GLY B 1 455 ? -37.438 -26.203 8.195 1 93.94 455 GLY B C 1
ATOM 10397 O O . GLY B 1 455 ? -36.906 -27.156 7.613 1 93.94 455 GLY B O 1
ATOM 10398 N N . LEU B 1 456 ? -38.625 -26.266 8.688 1 93.94 456 LEU B N 1
ATOM 10399 C CA . LEU B 1 456 ? -39.375 -27.516 8.711 1 93.94 456 LEU B CA 1
ATOM 10400 C C . LEU B 1 456 ? -39.844 -27.891 7.312 1 93.94 456 LEU B C 1
ATOM 10402 O O . LEU B 1 456 ? -39.844 -29.078 6.957 1 93.94 456 LEU B O 1
ATOM 10406 N N . ILE B 1 457 ? -40.219 -26.891 6.586 1 92.38 457 ILE B N 1
ATOM 10407 C CA . ILE B 1 457 ? -40.656 -27.156 5.223 1 92.38 457 ILE B CA 1
ATOM 10408 C C . ILE B 1 457 ? -39.469 -27.656 4.383 1 92.38 457 ILE B C 1
ATOM 10410 O O . ILE B 1 457 ? -39.625 -28.594 3.598 1 92.38 457 ILE B O 1
ATOM 10414 N N . LEU B 1 458 ? -38.344 -27.031 4.559 1 92.81 458 LEU B N 1
ATOM 10415 C CA . LEU B 1 458 ? -37.156 -27.484 3.838 1 92.81 458 LEU B CA 1
ATOM 10416 C C . LEU B 1 458 ? -36.781 -28.906 4.238 1 92.81 458 LEU B C 1
ATOM 10418 O O . LEU B 1 458 ? -36.406 -29.719 3.389 1 92.81 458 LEU B O 1
ATOM 10422 N N . LEU B 1 459 ? -36.906 -29.203 5.504 1 91.62 459 LEU B N 1
ATOM 10423 C CA . LEU B 1 459 ? -36.656 -30.547 5.988 1 91.62 459 LEU B CA 1
ATOM 10424 C C . LEU B 1 459 ? -37.656 -31.547 5.398 1 91.62 459 LEU B C 1
ATOM 10426 O O . LEU B 1 459 ? -37.281 -32.688 5.09 1 91.62 459 LEU B O 1
ATOM 10430 N N . PHE B 1 460 ? -38.844 -31.094 5.23 1 89.62 460 PHE B N 1
ATOM 10431 C CA . PHE B 1 460 ? -39.875 -31.938 4.609 1 89.62 460 PHE B CA 1
ATOM 10432 C C . PHE B 1 460 ? -39.469 -32.281 3.18 1 89.62 460 PHE B C 1
ATOM 10434 O O . PHE B 1 460 ? -39.562 -33.438 2.768 1 89.62 460 PHE B O 1
ATOM 10441 N N . PHE B 1 461 ? -39.062 -31.344 2.484 1 88.88 461 PHE B N 1
ATOM 10442 C CA . PHE B 1 461 ? -38.688 -31.578 1.095 1 88.88 461 PHE B CA 1
ATOM 10443 C C . PHE B 1 461 ? -37.406 -32.406 1.011 1 88.88 461 PHE B C 1
ATOM 10445 O O . PHE B 1 461 ? -37.125 -33.031 -0.007 1 88.88 461 PHE B O 1
ATOM 10452 N N . PHE B 1 462 ? -36.562 -32.344 2.039 1 89.31 462 PHE B N 1
ATOM 10453 C CA . PHE B 1 462 ? -35.406 -33.219 2.115 1 89.31 462 PHE B CA 1
ATOM 10454 C C . PHE B 1 462 ? -35.812 -34.688 2.074 1 89.31 462 PHE B C 1
ATOM 10456 O O . PHE B 1 462 ? -35.156 -35.5 1.434 1 89.31 462 PHE B O 1
ATOM 10463 N N . PHE B 1 463 ? -37 -35.031 2.629 1 84.56 463 PHE B N 1
ATOM 10464 C CA . PHE B 1 463 ? -37.469 -36.406 2.703 1 84.56 463 PHE B CA 1
ATOM 10465 C C . PHE B 1 463 ? -38.188 -36.812 1.418 1 84.56 463 PHE B C 1
ATOM 10467 O O . PHE B 1 463 ? -38.062 -37.938 0.961 1 84.56 463 PHE B O 1
ATOM 10474 N N . VAL B 1 464 ? -38.812 -35.781 0.739 1 77.12 464 VAL B N 1
ATOM 10475 C CA . VAL B 1 464 ? -39.625 -36.094 -0.433 1 77.12 464 VAL B CA 1
ATOM 10476 C C . VAL B 1 464 ? -38.875 -35.656 -1.7 1 77.12 464 VAL B C 1
ATOM 10478 O O . VAL B 1 464 ? -39.156 -36.156 -2.791 1 77.12 464 VAL B O 1
ATOM 10481 N N . GLY B 1 465 ? -37.969 -34.844 -1.603 1 67.69 465 GLY B N 1
ATOM 10482 C CA . GLY B 1 465 ? -37.375 -34 -2.621 1 67.69 465 GLY B CA 1
ATOM 10483 C C . GLY B 1 465 ? -36.844 -34.781 -3.809 1 67.69 465 GLY B C 1
ATOM 10484 O O . GLY B 1 465 ? -37.25 -34.531 -4.949 1 67.69 465 GLY B O 1
ATOM 10485 N N . PRO B 1 466 ? -36.062 -35.812 -3.76 1 68.88 466 PRO B N 1
ATOM 10486 C CA . PRO B 1 466 ? -35.438 -36.406 -4.93 1 68.88 466 PRO B CA 1
ATOM 10487 C C . PRO B 1 466 ? -36.438 -37 -5.922 1 68.88 466 PRO B C 1
ATOM 10489 O O . PRO B 1 466 ? -36.188 -36.969 -7.133 1 68.88 466 PRO B O 1
ATOM 10492 N N . SER B 1 467 ? -37.594 -37.312 -5.527 1 73.81 467 SER B N 1
ATOM 10493 C CA . SER B 1 467 ? -38.562 -37.875 -6.426 1 73.81 467 SER B CA 1
ATOM 10494 C C . SER B 1 467 ? -39.312 -36.781 -7.207 1 73.81 467 SER B C 1
ATOM 10496 O O . SER B 1 467 ? -39.812 -37.062 -8.305 1 73.81 467 SER B O 1
ATOM 10498 N N . ALA B 1 468 ? -39.281 -35.594 -6.719 1 74.56 468 ALA B N 1
ATOM 10499 C CA . ALA B 1 468 ? -40 -34.5 -7.348 1 74.56 468 ALA B CA 1
ATOM 10500 C C . ALA B 1 468 ? -39.219 -33.938 -8.539 1 74.56 468 ALA B C 1
ATOM 10502 O O . ALA B 1 468 ? -39.812 -33.344 -9.438 1 74.56 468 ALA B O 1
ATOM 10503 N N . VAL B 1 469 ? -38 -34.281 -8.641 1 77.62 469 VAL B N 1
ATOM 10504 C CA . VAL B 1 469 ? -37.125 -33.688 -9.648 1 77.62 469 VAL B CA 1
ATOM 10505 C C . VAL B 1 469 ? -37.438 -34.312 -11.016 1 77.62 469 VAL B C 1
ATOM 10507 O O . VAL B 1 469 ? -37.281 -33.656 -12.047 1 77.62 469 VAL B O 1
ATOM 10510 N N . SER B 1 470 ? -37.938 -35.531 -11.031 1 79.5 470 SER B N 1
ATOM 10511 C CA . SER B 1 470 ? -38.188 -36.219 -12.289 1 79.5 470 SER B CA 1
ATOM 10512 C C . SER B 1 470 ? -39.344 -35.562 -13.055 1 79.5 470 SER B C 1
ATOM 10514 O O . SER B 1 470 ? -39.469 -35.75 -14.266 1 79.5 470 SER B O 1
ATOM 10516 N N . HIS B 1 471 ? -40.062 -34.688 -12.352 1 81.56 471 HIS B N 1
ATOM 10517 C CA . HIS B 1 471 ? -41.219 -34.094 -13 1 81.56 471 HIS B CA 1
ATOM 10518 C C . HIS B 1 471 ? -40.906 -32.656 -13.453 1 81.56 471 HIS B C 1
ATOM 10520 O O . HIS B 1 471 ? -41.75 -32 -14.07 1 81.56 471 HIS B O 1
ATOM 10526 N N . LEU B 1 472 ? -39.719 -32.312 -13.281 1 86.25 472 LEU B N 1
ATOM 10527 C CA . LEU B 1 472 ? -39.375 -30.938 -13.656 1 86.25 472 LEU B CA 1
ATOM 10528 C C . LEU B 1 472 ? -38.719 -30.906 -15.031 1 86.25 472 LEU B C 1
ATOM 10530 O O . LEU B 1 472 ? -37.844 -31.719 -15.328 1 86.25 472 LEU B O 1
ATOM 10534 N N . PRO B 1 473 ? -39.188 -30.062 -15.883 1 91.38 473 PRO B N 1
ATOM 10535 C CA . PRO B 1 473 ? -38.531 -29.906 -17.188 1 91.38 473 PRO B CA 1
ATOM 10536 C C . PRO B 1 473 ? -37.125 -29.297 -17.062 1 91.38 473 PRO B C 1
ATOM 10538 O O . PRO B 1 473 ? -36.906 -28.406 -16.219 1 91.38 473 PRO B O 1
ATOM 10541 N N . ARG B 1 474 ? -36.25 -29.672 -17.859 1 92.25 474 ARG B N 1
ATOM 10542 C CA . ARG B 1 474 ? -34.875 -29.203 -17.844 1 92.25 474 ARG B CA 1
ATOM 10543 C C . ARG B 1 474 ? -34.812 -27.719 -18.203 1 92.25 474 ARG B C 1
ATOM 10545 O O . ARG B 1 474 ? -33.906 -27 -17.781 1 92.25 474 ARG B O 1
ATOM 10552 N N . CYS B 1 475 ? -35.75 -27.234 -18.969 1 93.12 475 CYS B N 1
ATOM 10553 C CA . CYS B 1 475 ? -35.719 -25.859 -19.422 1 93.12 475 CYS B CA 1
ATOM 10554 C C . CYS B 1 475 ? -35.875 -24.906 -18.234 1 93.12 475 CYS B C 1
ATOM 10556 O O . CYS B 1 475 ? -35.375 -23.781 -18.266 1 93.12 475 CYS B O 1
ATOM 10558 N N . MET B 1 476 ? -36.562 -25.359 -17.219 1 91.5 476 MET B N 1
ATOM 10559 C CA . MET B 1 476 ? -36.688 -24.531 -16.031 1 91.5 476 MET B CA 1
ATOM 10560 C C . MET B 1 476 ? -35.344 -24.375 -15.32 1 91.5 476 MET B C 1
ATOM 10562 O O . MET B 1 476 ? -34.969 -23.266 -14.961 1 91.5 476 MET B O 1
ATOM 10566 N N . ALA B 1 477 ? -34.688 -25.5 -15.141 1 90 477 ALA B N 1
ATOM 10567 C CA . ALA B 1 477 ? -33.375 -25.484 -14.492 1 90 477 ALA B CA 1
ATOM 10568 C C . ALA B 1 477 ? -32.375 -24.641 -15.289 1 90 477 ALA B C 1
ATOM 10570 O O . ALA B 1 477 ? -31.625 -23.844 -14.719 1 90 477 ALA B O 1
ATOM 10571 N N . GLY B 1 478 ? -32.375 -24.812 -16.547 1 93.56 478 GLY B N 1
ATOM 10572 C CA . GLY B 1 478 ? -31.516 -24 -17.406 1 93.56 478 GLY B CA 1
ATOM 10573 C C . GLY B 1 478 ? -31.844 -22.531 -17.359 1 93.56 478 GLY B C 1
ATOM 10574 O O . GLY B 1 478 ? -30.938 -21.688 -17.328 1 93.56 478 GLY B O 1
ATOM 10575 N N . CYS B 1 479 ? -33.062 -22.25 -17.281 1 93.88 479 CYS B N 1
ATOM 10576 C CA . CYS B 1 479 ? -33.5 -20.859 -17.25 1 93.88 479 CYS B CA 1
ATOM 10577 C C . CYS B 1 479 ? -33.062 -20.172 -15.969 1 93.88 479 CYS B C 1
ATOM 10579 O O . CYS B 1 479 ? -32.5 -19.062 -16.016 1 93.88 479 CYS B O 1
ATOM 10581 N N . VAL B 1 480 ? -33.188 -20.812 -14.891 1 91.31 480 VAL B N 1
ATOM 10582 C CA . VAL B 1 480 ? -32.812 -20.234 -13.602 1 91.31 480 VAL B CA 1
ATOM 10583 C C . VAL B 1 480 ? -31.312 -19.984 -13.578 1 91.31 480 VAL B C 1
ATOM 10585 O O . VAL B 1 480 ? -30.875 -18.891 -13.219 1 91.31 480 VAL B O 1
ATOM 10588 N N . MET B 1 481 ? -30.578 -20.875 -14.008 1 94 481 M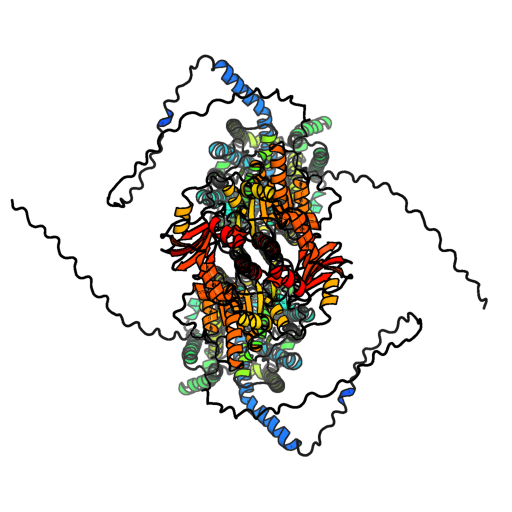ET B N 1
ATOM 10589 C CA . MET B 1 481 ? -29.125 -20.781 -13.945 1 94 481 MET B CA 1
ATOM 10590 C C . MET B 1 481 ? -28.609 -19.75 -14.945 1 94 481 MET B C 1
ATOM 10592 O O . MET B 1 481 ? -27.688 -18.984 -14.641 1 94 481 MET B O 1
ATOM 10596 N N . MET B 1 482 ? -29.219 -19.766 -16.125 1 95 482 MET B N 1
ATOM 10597 C CA . MET B 1 482 ? -28.781 -18.797 -17.141 1 95 482 MET B CA 1
ATOM 10598 C C . MET B 1 482 ? -29.125 -17.375 -16.688 1 95 482 MET B C 1
ATOM 10600 O O . MET B 1 482 ? -28.328 -16.453 -16.906 1 95 482 MET B O 1
ATOM 10604 N N . HIS B 1 483 ? -30.219 -17.266 -16.078 1 93.19 483 HIS B N 1
ATOM 10605 C CA . HIS B 1 483 ? -30.609 -15.945 -15.57 1 93.19 483 HIS B CA 1
ATOM 10606 C C . HIS B 1 483 ? -29.672 -15.5 -14.438 1 93.19 483 HIS B C 1
ATOM 10608 O O . HIS B 1 483 ? -29.188 -14.375 -14.445 1 93.19 483 HIS B O 1
ATOM 10614 N N . LEU B 1 484 ? -29.484 -16.344 -13.516 1 90.25 484 LEU B N 1
ATOM 10615 C CA . LEU B 1 484 ? -28.609 -16.031 -12.383 1 90.25 484 LEU B CA 1
ATOM 10616 C C . LEU B 1 484 ? -27.188 -15.781 -12.852 1 90.25 484 LEU B C 1
ATOM 10618 O O . LEU B 1 484 ? -26.516 -14.867 -12.359 1 90.25 484 LEU B O 1
ATOM 10622 N N . GLY B 1 485 ? -26.719 -16.625 -13.727 1 93.5 485 GLY B N 1
ATOM 10623 C CA . GLY B 1 485 ? -25.375 -16.453 -14.273 1 93.5 485 GLY B CA 1
ATOM 10624 C C . GLY B 1 485 ? -25.188 -15.125 -14.984 1 93.5 485 GLY B C 1
ATOM 10625 O O . GLY B 1 485 ? -24.172 -14.445 -14.789 1 93.5 485 GLY B O 1
ATOM 10626 N N . TRP B 1 486 ? -26.172 -14.773 -15.672 1 93 486 TRP B N 1
ATOM 10627 C CA . TRP B 1 486 ? -26.109 -13.508 -16.391 1 93 486 TRP B CA 1
ATOM 10628 C C . TRP B 1 486 ? -26.141 -12.328 -15.422 1 93 486 TRP B C 1
ATOM 10630 O O . TRP B 1 486 ? -25.438 -11.336 -15.609 1 93 486 TRP B O 1
ATOM 10640 N N . ASP B 1 487 ? -26.938 -12.438 -14.484 1 90.94 487 ASP B N 1
ATOM 10641 C CA . ASP B 1 487 ? -27.047 -11.383 -13.484 1 90.94 487 ASP B CA 1
ATOM 10642 C C . ASP B 1 487 ? -25.719 -11.18 -12.758 1 90.94 487 ASP B C 1
ATOM 10644 O O . ASP B 1 487 ? -25.297 -10.047 -12.508 1 90.94 487 ASP B O 1
ATOM 10648 N N . LEU B 1 488 ? -25.109 -12.234 -12.43 1 91.31 488 LEU B N 1
ATOM 10649 C CA . LEU B 1 488 ? -23.828 -12.164 -11.734 1 91.31 488 LEU B CA 1
ATOM 10650 C C . LEU B 1 488 ? -22.75 -11.586 -12.648 1 91.31 488 LEU B C 1
ATOM 10652 O O . LEU B 1 488 ? -21.938 -10.773 -12.211 1 91.31 488 LEU B O 1
ATOM 10656 N N . LEU B 1 489 ? -22.797 -11.977 -13.914 1 94.19 489 LEU B N 1
ATOM 10657 C CA . LEU B 1 489 ? -21.828 -11.469 -14.883 1 94.19 489 LEU B CA 1
ATOM 10658 C C . LEU B 1 489 ? -22.016 -9.977 -15.109 1 94.19 489 LEU B C 1
ATOM 10660 O O . LEU B 1 489 ? -21.031 -9.227 -15.156 1 94.19 489 LEU B O 1
ATOM 10664 N N . LYS B 1 490 ? -23.234 -9.602 -15.234 1 93.19 490 LYS B N 1
ATOM 10665 C CA . LYS B 1 490 ? -23.547 -8.188 -15.453 1 93.19 490 LYS B CA 1
ATOM 10666 C C . LYS B 1 490 ? -23.125 -7.348 -14.25 1 93.19 490 LYS B C 1
ATOM 10668 O O . LYS B 1 490 ? -22.547 -6.273 -14.406 1 93.19 490 LYS B O 1
ATOM 10673 N N . GLU B 1 491 ? -23.422 -7.828 -13.164 1 89 491 GLU B N 1
ATOM 10674 C CA . GLU B 1 491 ? -23.062 -7.129 -11.938 1 89 491 GLU B CA 1
ATOM 10675 C C . GLU B 1 491 ? -21.562 -6.965 -11.805 1 89 491 GLU B C 1
ATOM 10677 O O . GLU B 1 491 ? -21.078 -5.918 -11.367 1 89 491 GLU B O 1
ATOM 10682 N N . ALA B 1 492 ? -20.828 -7.938 -12.148 1 91.5 492 ALA B N 1
ATOM 10683 C CA . ALA B 1 492 ? -19.391 -7.941 -11.945 1 91.5 492 ALA B CA 1
ATOM 10684 C C . ALA B 1 492 ? -18.672 -7.223 -13.086 1 91.5 492 ALA B C 1
ATOM 10686 O O . ALA B 1 492 ? -17.766 -6.422 -12.844 1 91.5 492 ALA B O 1
ATOM 10687 N N . LEU B 1 493 ? -19.109 -7.43 -14.367 1 92.5 493 LEU B N 1
ATOM 10688 C CA . LEU B 1 493 ? -18.312 -6.996 -15.5 1 92.5 493 LEU B CA 1
ATOM 10689 C C . LEU B 1 493 ? -18.875 -5.715 -16.109 1 92.5 493 LEU B C 1
ATOM 10691 O O . LEU B 1 493 ? -18.125 -4.926 -16.703 1 92.5 493 LEU B O 1
ATOM 10695 N N . ILE B 1 494 ? -20.188 -5.457 -15.906 1 90.94 494 ILE B N 1
ATOM 10696 C CA . ILE B 1 494 ? -20.781 -4.328 -16.609 1 90.94 494 ILE B CA 1
ATOM 10697 C C . ILE B 1 494 ? -21.109 -3.211 -15.633 1 90.94 494 ILE B C 1
ATOM 10699 O O . ILE B 1 494 ? -20.719 -2.059 -15.836 1 90.94 494 ILE B O 1
ATOM 10703 N N . ASP B 1 495 ? -21.703 -3.531 -14.594 1 86.81 495 ASP B N 1
ATOM 10704 C CA . ASP B 1 495 ? -22.172 -2.518 -13.648 1 86.81 495 ASP B CA 1
ATOM 10705 C C . ASP B 1 495 ? -21 -1.858 -12.93 1 86.81 495 ASP B C 1
ATOM 10707 O O . ASP B 1 495 ? -21.141 -0.766 -12.375 1 86.81 495 ASP B O 1
ATOM 10711 N N . THR B 1 496 ? -19.859 -2.477 -12.938 1 84.31 496 THR B N 1
ATOM 10712 C CA . THR B 1 496 ? -18.703 -1.987 -12.18 1 84.31 496 THR B CA 1
ATOM 10713 C C . THR B 1 496 ? -17.938 -0.945 -12.984 1 84.31 496 THR B C 1
ATOM 10715 O O . THR B 1 496 ? -17.031 -0.288 -12.453 1 84.31 496 THR B O 1
ATOM 10718 N N . TYR B 1 497 ? -18.266 -0.667 -14.188 1 83.06 497 TYR B N 1
ATOM 10719 C CA . TYR B 1 497 ? -17.547 0.241 -15.062 1 83.06 497 TYR B CA 1
ATOM 10720 C C . TYR B 1 497 ? -17.578 1.666 -14.523 1 83.06 497 TYR B C 1
ATOM 10722 O O . TYR B 1 497 ? -16.625 2.426 -14.695 1 83.06 497 TYR B O 1
ATOM 10730 N N . VAL B 1 498 ? -18.641 2.051 -13.812 1 74.56 498 VAL B N 1
ATOM 10731 C CA . VAL B 1 498 ? -18.797 3.43 -13.359 1 74.56 498 VAL B CA 1
ATOM 10732 C C . VAL B 1 498 ? -18.266 3.574 -11.938 1 74.56 498 VAL B C 1
ATOM 10734 O O . VAL B 1 498 ? -17.891 4.672 -11.516 1 74.56 498 VAL B O 1
ATOM 10737 N N . GLN B 1 499 ? -18.094 2.5 -11.297 1 76.06 499 GLN B N 1
ATOM 10738 C CA . GLN B 1 499 ? -17.781 2.576 -9.875 1 76.06 499 GLN B CA 1
ATOM 10739 C C . GLN B 1 499 ? -16.297 2.355 -9.617 1 76.06 499 GLN B C 1
ATOM 10741 O O . GLN B 1 499 ? -15.766 2.803 -8.594 1 76.06 499 GLN B O 1
ATOM 10746 N N . LEU B 1 500 ? -15.633 1.616 -10.516 1 82 500 LEU B N 1
ATOM 10747 C CA . LEU B 1 500 ? -14.266 1.215 -10.211 1 82 500 LEU B CA 1
ATOM 10748 C C . LEU B 1 500 ? -13.266 1.98 -11.078 1 82 500 LEU B C 1
ATOM 10750 O O . LEU B 1 500 ? -13.617 2.459 -12.156 1 82 500 LEU B O 1
ATOM 10754 N N . ASP B 1 501 ? -12.094 2.164 -10.516 1 79.19 501 ASP B N 1
ATOM 10755 C CA . ASP B 1 501 ? -10.984 2.74 -11.266 1 79.19 501 ASP B CA 1
ATOM 10756 C C . ASP B 1 501 ? -10.516 1.791 -12.367 1 79.19 501 ASP B C 1
ATOM 10758 O O . ASP B 1 501 ? -10.859 0.608 -12.359 1 79.19 501 ASP B O 1
ATOM 10762 N N . VAL B 1 502 ? -9.805 2.229 -13.25 1 83.31 502 VAL B N 1
ATOM 10763 C CA . VAL B 1 502 ? -9.398 1.484 -14.438 1 83.31 502 VAL B CA 1
ATOM 10764 C C . VAL B 1 502 ? -8.539 0.286 -14.023 1 83.31 502 VAL B C 1
ATOM 10766 O O . VAL B 1 502 ? -8.664 -0.799 -14.594 1 83.31 502 VAL B O 1
ATOM 10769 N N . LEU B 1 503 ? -7.648 0.471 -13.062 1 84.56 503 LEU B N 1
ATOM 10770 C CA . LEU B 1 503 ? -6.809 -0.636 -12.625 1 84.56 503 LEU B CA 1
ATOM 10771 C C . LEU B 1 503 ? -7.633 -1.702 -11.922 1 84.56 503 LEU B C 1
ATOM 10773 O O . LEU B 1 503 ? -7.402 -2.898 -12.102 1 84.56 503 LEU B O 1
ATOM 10777 N N . GLU B 1 504 ? -8.562 -1.255 -11.188 1 87.56 504 GLU B N 1
ATOM 10778 C CA . GLU B 1 504 ? -9.445 -2.193 -10.5 1 87.56 504 GLU B CA 1
ATOM 10779 C C . GLU B 1 504 ? -10.328 -2.941 -11.5 1 87.56 504 GLU B C 1
ATOM 10781 O O . GLU B 1 504 ? -10.57 -4.141 -11.344 1 87.56 504 GLU B O 1
ATOM 10786 N N . LEU B 1 505 ? -10.781 -2.24 -12.555 1 89.5 505 LEU B N 1
ATOM 10787 C CA . LEU B 1 505 ? -11.594 -2.869 -13.594 1 89.5 505 LEU B CA 1
ATOM 10788 C C . LEU B 1 505 ? -10.797 -3.945 -14.32 1 89.5 505 LEU B C 1
ATOM 10790 O O . LEU B 1 505 ? -11.32 -5.02 -14.617 1 89.5 505 LEU B O 1
ATOM 10794 N N . GLY B 1 506 ? -9.57 -3.592 -14.594 1 91.19 506 GLY B N 1
ATOM 10795 C CA . GLY B 1 506 ? -8.711 -4.582 -15.219 1 91.19 506 GLY B CA 1
ATOM 10796 C C . GLY B 1 506 ? -8.523 -5.828 -14.375 1 91.19 506 GLY B C 1
ATOM 10797 O O . GLY B 1 506 ? -8.523 -6.945 -14.898 1 91.19 506 GLY B O 1
ATOM 10798 N N . THR B 1 507 ? -8.406 -5.609 -13.117 1 90.25 507 THR B N 1
ATOM 10799 C CA . THR B 1 507 ? -8.234 -6.734 -12.203 1 90.25 507 THR B CA 1
ATOM 10800 C C . THR B 1 507 ? -9.5 -7.59 -12.156 1 90.25 507 THR B C 1
ATOM 10802 O O . THR B 1 507 ? -9.414 -8.82 -12.125 1 90.25 507 THR B O 1
ATOM 10805 N N . VAL B 1 508 ? -10.672 -6.988 -12.18 1 93.56 508 VAL B N 1
ATOM 10806 C CA . VAL B 1 508 ? -11.945 -7.711 -12.164 1 93.56 508 VAL B CA 1
ATOM 10807 C C . VAL B 1 508 ? -12.047 -8.602 -13.398 1 93.56 508 VAL B C 1
ATOM 10809 O O . VAL B 1 508 ? -12.352 -9.789 -13.289 1 93.56 508 VAL B O 1
ATOM 10812 N N . TRP B 1 509 ? -11.703 -8.109 -14.516 1 94.75 509 TRP B N 1
ATOM 10813 C CA . TRP B 1 509 ? -11.781 -8.859 -15.766 1 94.75 509 TRP B CA 1
ATOM 10814 C C . TRP B 1 509 ? -10.734 -9.969 -15.805 1 94.75 509 TRP B C 1
ATOM 10816 O O . TRP B 1 509 ? -11 -11.055 -16.312 1 94.75 509 TRP B O 1
ATOM 10826 N N . ALA B 1 510 ? -9.609 -9.703 -15.266 1 93.56 510 ALA B N 1
ATOM 10827 C CA . ALA B 1 510 ? -8.547 -10.703 -15.242 1 93.56 510 ALA B CA 1
ATOM 10828 C C . ALA B 1 510 ? -8.922 -11.875 -14.344 1 93.56 510 ALA B C 1
ATOM 10830 O O . ALA B 1 510 ? -8.688 -13.039 -14.695 1 93.56 510 ALA B O 1
ATOM 10831 N N . ILE B 1 511 ? -9.484 -11.562 -13.242 1 93 511 ILE B N 1
ATOM 10832 C CA . ILE B 1 511 ? -9.883 -12.617 -12.32 1 93 511 ILE B CA 1
ATOM 10833 C C . ILE B 1 511 ? -11 -13.453 -12.945 1 93 511 ILE B C 1
ATOM 10835 O O . ILE B 1 511 ? -10.906 -14.688 -12.984 1 93 511 ILE B O 1
ATOM 10839 N N . ALA B 1 512 ? -12.031 -12.758 -13.5 1 94.81 512 ALA B N 1
ATOM 10840 C CA . ALA B 1 512 ? -13.148 -13.461 -14.133 1 94.81 512 ALA B CA 1
ATOM 10841 C C . ALA B 1 512 ? -12.664 -14.312 -15.305 1 94.81 512 ALA B C 1
ATOM 10843 O O . ALA B 1 512 ? -13.07 -15.469 -15.445 1 94.81 512 ALA B O 1
ATOM 10844 N N . GLY B 1 513 ? -11.789 -13.781 -16.062 1 94.19 513 GLY B N 1
ATOM 10845 C CA . GLY B 1 513 ? -11.25 -14.523 -17.188 1 94.19 513 GLY B CA 1
ATOM 10846 C C . GLY B 1 513 ? -10.422 -15.727 -16.781 1 94.19 513 GLY B C 1
ATOM 10847 O O . GLY B 1 513 ? -10.57 -16.812 -17.344 1 94.19 513 GLY B O 1
ATOM 10848 N N . THR B 1 514 ? -9.578 -15.57 -15.781 1 92.44 514 THR B N 1
ATOM 10849 C CA . THR B 1 514 ? -8.727 -16.672 -15.32 1 92.44 514 THR B CA 1
ATOM 10850 C C . THR B 1 514 ? -9.562 -17.781 -14.688 1 92.44 514 THR B C 1
ATOM 10852 O O . THR B 1 514 ? -9.289 -18.953 -14.891 1 92.44 514 THR B O 1
ATOM 10855 N N . MET B 1 515 ? -10.57 -17.438 -13.977 1 92.25 515 MET B N 1
ATOM 10856 C CA . MET B 1 515 ? -11.438 -18.422 -13.359 1 92.25 515 MET B CA 1
ATOM 10857 C C . MET B 1 515 ? -12.211 -19.203 -14.422 1 92.25 515 MET B C 1
ATOM 10859 O O . MET B 1 515 ? -12.469 -20.406 -14.258 1 92.25 515 MET B O 1
ATOM 10863 N N . THR B 1 516 ? -12.562 -18.578 -15.5 1 91.69 516 THR B N 1
ATOM 10864 C CA . THR B 1 516 ? -13.375 -19.188 -16.547 1 91.69 516 THR B CA 1
ATOM 10865 C C . THR B 1 516 ? -12.539 -20.125 -17.422 1 91.69 516 THR B C 1
ATOM 10867 O O . THR B 1 516 ? -12.953 -21.234 -17.719 1 91.69 516 THR B O 1
ATOM 10870 N N . PHE B 1 517 ? -11.297 -19.734 -17.625 1 90.56 517 PHE B N 1
ATOM 10871 C CA . PHE B 1 517 ? -10.547 -20.469 -18.641 1 90.56 517 PHE B CA 1
ATOM 10872 C C . PHE B 1 517 ? -9.469 -21.328 -18 1 90.56 517 PHE B C 1
ATOM 10874 O O . PHE B 1 517 ? -9.039 -22.328 -18.594 1 90.56 517 PHE B O 1
ATOM 10881 N N . TRP B 1 518 ? -9.055 -21 -16.797 1 87.62 518 TRP B N 1
ATOM 10882 C CA . TRP B 1 518 ? -7.945 -21.75 -16.234 1 87.62 518 TRP B CA 1
ATOM 10883 C C . TRP B 1 518 ? -8.367 -22.484 -14.961 1 87.62 518 TRP B C 1
ATOM 10885 O O . TRP B 1 518 ? -7.871 -23.578 -14.672 1 87.62 518 TRP B O 1
ATOM 10895 N N . GLY B 1 519 ? -9.211 -21.938 -14.203 1 87.62 519 GLY B N 1
ATOM 10896 C CA . GLY B 1 519 ? -9.672 -22.609 -13.008 1 87.62 519 GLY B CA 1
ATOM 10897 C C . GLY B 1 519 ? -9.953 -21.672 -11.859 1 87.62 519 GLY B C 1
ATOM 10898 O O . GLY B 1 519 ? -9.477 -20.531 -11.844 1 87.62 519 GLY B O 1
ATOM 10899 N N . MET B 1 520 ? -10.664 -22.172 -10.906 1 88.19 520 MET B N 1
ATOM 10900 C CA . MET B 1 520 ? -11.102 -21.359 -9.773 1 88.19 520 MET B CA 1
ATOM 10901 C C . MET B 1 520 ? -9.938 -21.016 -8.859 1 88.19 520 MET B C 1
ATOM 10903 O O . MET B 1 520 ? -9.797 -19.875 -8.414 1 88.19 520 MET B O 1
ATOM 10907 N N . ASN B 1 521 ? -9.109 -21.969 -8.57 1 84.56 521 ASN B N 1
ATOM 10908 C CA . ASN B 1 521 ? -7.961 -21.766 -7.688 1 84.56 521 ASN B CA 1
ATOM 10909 C C . ASN B 1 521 ? -6.984 -20.75 -8.281 1 84.56 521 ASN B C 1
ATOM 10911 O O . ASN B 1 521 ? -6.484 -19.875 -7.566 1 84.56 521 ASN B O 1
ATOM 10915 N N . GLN B 1 522 ? -6.773 -20.891 -9.57 1 84 522 GLN B N 1
ATOM 10916 C CA . GLN B 1 522 ? -5.859 -19.969 -10.258 1 84 522 GLN B CA 1
ATOM 10917 C C . GLN B 1 522 ? -6.418 -18.562 -10.281 1 84 522 GLN B C 1
ATOM 10919 O O . GLN B 1 522 ? -5.664 -17.594 -10.148 1 84 522 GLN B O 1
ATOM 10924 N N . GLY B 1 523 ? -7.715 -18.5 -10.445 1 87.25 523 GLY B N 1
ATOM 10925 C CA . GLY B 1 523 ? -8.336 -17.188 -10.469 1 87.25 523 GLY B CA 1
ATOM 10926 C C . GLY B 1 523 ? -8.211 -16.453 -9.148 1 87.25 523 GLY B C 1
ATOM 10927 O O . GLY B 1 523 ? -7.93 -15.25 -9.125 1 87.25 523 GLY B O 1
ATOM 10928 N N . LEU B 1 524 ? -8.32 -17.141 -8.102 1 85.5 524 LEU B N 1
ATOM 10929 C CA . LEU B 1 524 ? -8.219 -16.516 -6.785 1 85.5 524 LEU B CA 1
ATOM 10930 C C . LEU B 1 524 ? -6.777 -16.109 -6.492 1 85.5 524 LEU B C 1
ATOM 10932 O O . LEU B 1 524 ? -6.539 -15.047 -5.91 1 85.5 524 LEU B O 1
ATOM 10936 N N . ALA B 1 525 ? -5.84 -16.906 -6.875 1 81.31 525 ALA B N 1
ATOM 10937 C CA . ALA B 1 525 ? -4.426 -16.609 -6.668 1 81.31 525 ALA B CA 1
ATOM 10938 C C . ALA B 1 525 ? -4.016 -15.367 -7.469 1 81.31 525 ALA B C 1
ATOM 10940 O O . ALA B 1 525 ? -3.346 -14.477 -6.945 1 81.31 525 ALA B O 1
ATOM 10941 N N . VAL B 1 526 ? -4.434 -15.391 -8.734 1 83.62 526 VAL B N 1
ATOM 10942 C CA . VAL B 1 526 ? -4.137 -14.25 -9.594 1 83.62 526 VAL B CA 1
ATOM 10943 C C . VAL B 1 526 ? -4.824 -13 -9.047 1 83.62 526 VAL B C 1
ATOM 10945 O O . VAL B 1 526 ? -4.266 -11.906 -9.102 1 83.62 526 VAL B O 1
ATOM 10948 N N . GLY B 1 527 ? -6.031 -13.188 -8.586 1 84.19 527 GLY B N 1
ATOM 10949 C CA . GLY B 1 527 ? -6.758 -12.07 -8 1 84.19 527 GLY B CA 1
ATOM 10950 C C . GLY B 1 527 ? -6.047 -11.461 -6.805 1 84.19 527 GLY B C 1
ATOM 10951 O O . GLY B 1 527 ? -5.938 -10.242 -6.699 1 84.19 527 GLY B O 1
ATOM 10952 N N . ALA B 1 528 ? -5.531 -12.266 -5.949 1 80.31 528 ALA B N 1
ATOM 10953 C CA . ALA B 1 528 ? -4.801 -11.773 -4.781 1 80.31 528 ALA B CA 1
ATOM 10954 C C . ALA B 1 528 ? -3.543 -11.023 -5.195 1 80.31 528 ALA B C 1
ATOM 10956 O O . ALA B 1 528 ? -3.254 -9.945 -4.668 1 80.31 528 ALA B O 1
ATOM 10957 N N . LEU B 1 529 ? -2.857 -11.555 -6.164 1 80 529 LEU B N 1
ATOM 10958 C CA . LEU B 1 529 ? -1.634 -10.93 -6.66 1 80 529 LEU B CA 1
ATOM 10959 C C . LEU B 1 529 ? -1.936 -9.586 -7.316 1 80 529 LEU B C 1
ATOM 10961 O O . LEU B 1 529 ? -1.26 -8.586 -7.043 1 80 529 LEU B O 1
ATOM 10965 N N . LEU B 1 530 ? -2.936 -9.633 -8.117 1 83 530 LEU B N 1
ATOM 10966 C CA . LEU B 1 530 ? -3.262 -8.422 -8.852 1 83 530 LEU B CA 1
ATOM 10967 C C . LEU B 1 530 ? -3.818 -7.352 -7.918 1 83 530 LEU B C 1
ATOM 10969 O O . LEU B 1 530 ? -3.596 -6.156 -8.133 1 83 530 LEU B O 1
ATOM 10973 N N . ALA B 1 531 ? -4.543 -7.754 -6.953 1 82.12 531 ALA B N 1
ATOM 10974 C CA . ALA B 1 531 ? -5.07 -6.785 -5.992 1 82.12 531 ALA B CA 1
ATOM 10975 C C . ALA B 1 531 ? -3.939 -6.082 -5.25 1 82.12 531 ALA B C 1
ATOM 10977 O O . ALA B 1 531 ? -3.982 -4.867 -5.051 1 82.12 531 ALA B O 1
ATOM 10978 N N . CYS B 1 532 ? -2.953 -6.832 -4.887 1 78.69 532 CYS B N 1
ATOM 10979 C CA . CYS B 1 532 ? -1.799 -6.254 -4.207 1 78.69 532 CYS B CA 1
ATOM 10980 C C . CYS B 1 532 ? -1.026 -5.328 -5.137 1 78.69 532 CYS B C 1
ATOM 10982 O O . CYS B 1 532 ? -0.602 -4.246 -4.73 1 78.69 532 CYS B O 1
ATOM 10984 N N . LEU B 1 533 ? -0.937 -5.805 -6.371 1 78.25 533 LEU B N 1
ATOM 10985 C CA . LEU B 1 533 ? -0.23 -4.992 -7.355 1 78.25 533 LEU B CA 1
ATOM 10986 C C . LEU B 1 533 ? -0.983 -3.693 -7.629 1 78.25 533 LEU B C 1
ATOM 10988 O O . LEU B 1 533 ? -0.369 -2.635 -7.777 1 78.25 533 LEU B O 1
ATOM 10992 N N . THR B 1 534 ? -2.271 -3.809 -7.727 1 80.38 534 THR B N 1
ATOM 10993 C CA . THR B 1 534 ? -3.102 -2.631 -7.949 1 80.38 534 THR B CA 1
ATOM 10994 C C . THR B 1 534 ? -2.969 -1.647 -6.789 1 80.38 534 THR B C 1
ATOM 10996 O O . THR B 1 534 ? -2.885 -0.437 -7 1 80.38 534 THR B O 1
ATOM 10999 N N . PHE B 1 535 ? -2.936 -2.09 -5.672 1 79.38 535 PHE B N 1
ATOM 11000 C CA . PHE B 1 535 ? -2.775 -1.246 -4.492 1 79.38 535 PHE B CA 1
ATOM 11001 C C . PHE B 1 535 ? -1.431 -0.528 -4.52 1 79.38 535 PHE B C 1
ATOM 11003 O O . PHE B 1 535 ? -1.352 0.663 -4.211 1 79.38 535 PHE B O 1
ATOM 11010 N N . VAL B 1 536 ? -0.419 -1.315 -4.777 1 77.31 536 VAL B N 1
ATOM 11011 C CA . VAL B 1 536 ? 0.92 -0.738 -4.828 1 77.31 536 VAL B CA 1
ATOM 11012 C C . VAL B 1 536 ? 0.977 0.344 -5.902 1 77.31 536 VAL B C 1
ATOM 11014 O O . VAL B 1 536 ? 1.521 1.427 -5.676 1 77.31 536 VAL B O 1
ATOM 11017 N N . MET B 1 537 ? 0.411 0.048 -7.008 1 78.12 537 MET B N 1
ATOM 11018 C CA . MET B 1 537 ? 0.445 0.998 -8.117 1 78.12 537 MET B CA 1
ATOM 11019 C C . MET B 1 537 ? -0.374 2.242 -7.793 1 78.12 537 MET B C 1
ATOM 11021 O O . MET B 1 537 ? 0.02 3.357 -8.141 1 78.12 537 MET B O 1
ATOM 11025 N N . GLN B 1 538 ? -1.471 2.033 -7.133 1 76.56 538 GLN B N 1
ATOM 11026 C CA . GLN B 1 538 ? -2.312 3.16 -6.738 1 76.56 538 GLN B CA 1
ATOM 11027 C C . GLN B 1 538 ? -1.631 4.008 -5.668 1 76.56 538 GLN B C 1
ATOM 11029 O O . GLN B 1 538 ? -1.81 5.227 -5.629 1 76.56 538 GLN B O 1
ATOM 11034 N N . SER B 1 539 ? -0.935 3.359 -4.832 1 76.69 539 SER B N 1
ATOM 11035 C CA . SER B 1 539 ? -0.241 4.066 -3.758 1 76.69 539 SER B CA 1
ATOM 11036 C C . SER B 1 539 ? 0.984 4.805 -4.285 1 76.69 539 SER B C 1
ATOM 11038 O O . SER B 1 539 ? 1.496 5.715 -3.629 1 76.69 539 SER B O 1
ATOM 11040 N N . ALA B 1 540 ? 1.454 4.34 -5.434 1 72.19 540 ALA B N 1
ATOM 11041 C CA . ALA B 1 540 ? 2.652 4.949 -6.004 1 72.19 540 ALA B CA 1
ATOM 11042 C C . ALA B 1 540 ? 2.289 5.996 -7.055 1 72.19 540 ALA B C 1
ATOM 11044 O O . ALA B 1 540 ? 3.156 6.73 -7.531 1 72.19 540 ALA B O 1
ATOM 11045 N N . ARG B 1 541 ? 1.017 6.094 -7.422 1 67.12 541 ARG B N 1
ATOM 11046 C CA . ARG B 1 541 ? 0.603 6.965 -8.516 1 67.12 541 ARG B CA 1
ATOM 11047 C C . ARG B 1 541 ? 0.694 8.43 -8.117 1 67.12 541 ARG B C 1
ATOM 11049 O O . ARG B 1 541 ? 0.282 8.805 -7.016 1 67.12 541 ARG B O 1
ATOM 11056 N N . THR B 1 542 ? 1.587 9.258 -8.945 1 61.59 542 THR B N 1
ATOM 11057 C CA . THR B 1 542 ? 1.646 10.711 -8.852 1 61.59 542 THR B CA 1
ATOM 11058 C C . THR B 1 542 ? 0.529 11.352 -9.672 1 61.59 542 THR B C 1
ATOM 11060 O O . THR B 1 542 ? 0.051 10.766 -10.641 1 61.59 542 THR B O 1
ATOM 11063 N N . PRO B 1 543 ? -0.054 12.453 -9.148 1 60.84 543 PRO B N 1
ATOM 11064 C CA . PRO B 1 543 ? 0.469 13.438 -8.195 1 60.84 543 PRO B CA 1
ATOM 11065 C C . PRO B 1 543 ? -0.148 13.297 -6.805 1 60.84 543 PRO B C 1
ATOM 11067 O O . PRO B 1 543 ? 0.347 13.891 -5.844 1 60.84 543 PRO B O 1
ATOM 11070 N N . THR B 1 544 ? -1.081 12.367 -6.773 1 59.38 544 THR B N 1
ATOM 11071 C CA . THR B 1 544 ? -1.82 12.398 -5.516 1 59.38 544 THR B CA 1
ATOM 11072 C C . THR B 1 544 ? -0.984 11.805 -4.383 1 59.38 544 THR B C 1
ATOM 11074 O O . THR B 1 544 ? -1.088 12.242 -3.236 1 59.38 544 THR B O 1
ATOM 11077 N N . ASN B 1 545 ? -0.099 10.906 -4.77 1 68.44 545 ASN B N 1
ATOM 11078 C CA . ASN B 1 545 ? 0.597 10.242 -3.674 1 68.44 545 ASN B CA 1
ATOM 11079 C C . ASN B 1 545 ? 2.076 10.617 -3.637 1 68.44 545 ASN B C 1
ATOM 11081 O O . ASN B 1 545 ? 2.928 9.773 -3.34 1 68.44 545 ASN B O 1
ATOM 11085 N N . ALA B 1 546 ? 2.281 11.922 -3.912 1 76.94 546 ALA B N 1
ATOM 11086 C CA . ALA B 1 546 ? 3.65 12.422 -3.814 1 76.94 546 ALA B CA 1
ATOM 11087 C C . ALA B 1 546 ? 4.125 12.438 -2.365 1 76.94 546 ALA B C 1
ATOM 11089 O O . ALA B 1 546 ? 3.357 12.766 -1.457 1 76.94 546 ALA B O 1
ATOM 11090 N N . PRO B 1 547 ? 5.344 11.898 -2.197 1 85.31 547 PRO B N 1
ATOM 11091 C CA . PRO B 1 547 ? 5.863 11.875 -0.828 1 85.31 547 PRO B CA 1
ATOM 11092 C C . PRO B 1 547 ? 6.062 13.273 -0.249 1 85.31 547 PRO B C 1
ATOM 11094 O O . PRO B 1 547 ? 6.207 13.43 0.966 1 85.31 547 PRO B O 1
ATOM 11097 N N . ILE B 1 548 ? 6.074 14.328 -1.122 1 86.88 548 ILE B N 1
ATOM 11098 C CA . ILE B 1 548 ? 6.301 15.703 -0.69 1 86.88 548 ILE B CA 1
ATOM 11099 C C . ILE B 1 548 ? 4.98 16.469 -0.686 1 86.88 548 ILE B C 1
ATOM 11101 O O . ILE B 1 548 ? 4.316 16.578 -1.719 1 86.88 548 ILE B O 1
ATOM 11105 N N . ARG B 1 549 ? 4.539 16.797 0.484 1 79.44 549 ARG B N 1
ATOM 11106 C CA . ARG B 1 549 ? 3.332 17.609 0.573 1 79.44 549 ARG B CA 1
ATOM 11107 C C . ARG B 1 549 ? 3.598 19.031 0.084 1 79.44 549 ARG B C 1
ATOM 11109 O O . ARG B 1 549 ? 2.777 19.609 -0.629 1 79.44 549 ARG B O 1
ATOM 11116 N N . GLY B 1 550 ? 4.738 19.578 0.585 1 77.25 550 GLY B N 1
ATOM 11117 C CA . GLY B 1 550 ? 5.148 20.938 0.242 1 77.25 550 GLY B CA 1
ATOM 11118 C C . GLY B 1 550 ? 6.586 21.25 0.629 1 77.25 550 GLY B C 1
ATOM 11119 O O . GLY B 1 550 ? 7.16 20.562 1.479 1 77.25 550 GLY B O 1
ATOM 11120 N N . SER B 1 551 ? 7.207 22.094 -0.154 1 82 551 SER B N 1
ATOM 11121 C CA . SER B 1 551 ? 8.57 22.531 0.134 1 82 551 SER B CA 1
ATOM 11122 C C . SER B 1 551 ? 8.688 24.047 0.044 1 82 551 SER B C 1
ATOM 11124 O O . SER B 1 551 ? 8.055 24.688 -0.807 1 82 551 SER B O 1
ATOM 11126 N N . MET B 1 552 ? 9.328 24.609 1.057 1 76.81 552 MET B N 1
ATOM 11127 C CA . MET B 1 552 ? 9.492 26.062 1.048 1 76.81 552 MET B CA 1
ATOM 11128 C C . MET B 1 552 ? 10.773 26.469 1.773 1 76.81 552 MET B C 1
ATOM 11130 O O . MET B 1 552 ? 11.344 25.672 2.525 1 76.81 552 MET B O 1
ATOM 11134 N N . SER B 1 553 ? 11.117 27.641 1.452 1 80.06 553 SER B N 1
ATOM 11135 C CA . SER B 1 553 ? 12.195 28.266 2.23 1 80.06 553 SER B CA 1
ATOM 11136 C C . SER B 1 553 ? 11.711 28.672 3.617 1 80.06 553 SER B C 1
ATOM 11138 O O . SER B 1 553 ? 10.523 28.969 3.805 1 80.06 553 SER B O 1
ATOM 11140 N N . ALA B 1 554 ? 12.539 28.594 4.539 1 79.62 554 ALA B N 1
ATOM 11141 C CA . ALA B 1 554 ? 12.156 28.953 5.906 1 79.62 554 ALA B CA 1
ATOM 11142 C C . ALA B 1 554 ? 12.188 30.453 6.109 1 79.62 554 ALA B C 1
ATOM 11144 O O . ALA B 1 554 ? 12.414 30.938 7.223 1 79.62 554 ALA B O 1
ATOM 11145 N N . ALA B 1 555 ? 12.039 31.234 5.035 1 71.25 555 ALA B N 1
ATOM 11146 C CA . ALA B 1 555 ? 12.055 32.688 5.148 1 71.25 555 ALA B CA 1
ATOM 11147 C C . ALA B 1 555 ? 10.922 33.188 6.051 1 71.25 555 ALA B C 1
ATOM 11149 O O . ALA B 1 555 ? 11.078 34.188 6.754 1 71.25 555 ALA B O 1
ATOM 11150 N N . THR B 1 556 ? 9.852 32.375 6.047 1 67.19 556 THR B N 1
ATOM 11151 C CA . THR B 1 556 ? 8.703 32.812 6.844 1 67.19 556 THR B CA 1
ATOM 11152 C C . THR B 1 556 ? 8.414 31.797 7.957 1 67.19 556 THR B C 1
ATOM 11154 O O . THR B 1 556 ? 7.395 31.906 8.641 1 67.19 556 THR B O 1
ATOM 11157 N N . LEU B 1 557 ? 9.312 30.875 8.055 1 74.75 557 LEU B N 1
ATOM 11158 C CA . LEU B 1 557 ? 9.156 29.891 9.117 1 74.75 557 LEU B CA 1
ATOM 11159 C C . LEU B 1 557 ? 10.062 30.219 10.297 1 74.75 557 LEU B C 1
ATOM 11161 O O . LEU B 1 557 ? 11.211 30.641 10.109 1 74.75 557 LEU B O 1
ATOM 11165 N N . ARG B 1 558 ? 9.461 30.234 11.477 1 74.38 558 ARG B N 1
ATOM 11166 C CA . ARG B 1 558 ? 10.258 30.531 12.664 1 74.38 558 ARG B CA 1
ATOM 11167 C C . ARG B 1 558 ? 9.938 29.531 13.789 1 74.38 558 ARG B C 1
ATOM 11169 O O . ARG B 1 558 ? 8.836 28.984 13.852 1 74.38 558 ARG B O 1
ATOM 11176 N N . SER B 1 559 ? 10.953 29.312 14.516 1 77.69 559 SER B N 1
ATOM 11177 C CA . SER B 1 559 ? 10.734 28.484 15.703 1 77.69 559 SER B CA 1
ATOM 11178 C C . SER B 1 559 ? 10 29.266 16.781 1 77.69 559 SER B C 1
ATOM 11180 O O . SER B 1 559 ? 9.891 30.484 16.719 1 77.69 559 SER B O 1
ATOM 11182 N N . ASN B 1 560 ? 9.531 28.578 17.781 1 68.75 560 ASN B N 1
ATOM 11183 C CA . ASN B 1 560 ? 8.828 29.188 18.906 1 68.75 560 ASN B CA 1
ATOM 11184 C C . ASN B 1 560 ? 9.797 29.703 19.969 1 68.75 560 ASN B C 1
ATOM 11186 O O . ASN B 1 560 ? 9.375 30.203 21 1 68.75 560 ASN B O 1
ATOM 11190 N N . THR B 1 561 ? 11.062 29.719 19.578 1 69.31 561 THR B N 1
ATOM 11191 C CA . THR B 1 561 ? 12.047 30.203 20.531 1 69.31 561 THR B CA 1
ATOM 11192 C C . THR B 1 561 ? 12.055 31.734 20.562 1 69.31 561 THR B C 1
ATOM 11194 O O . THR B 1 561 ? 12.008 32.375 19.516 1 69.31 561 THR B O 1
ATOM 11197 N N . TRP B 1 562 ? 11.961 32.25 21.734 1 61.56 562 TRP B N 1
ATOM 11198 C CA . TRP B 1 562 ? 12.008 33.688 21.875 1 61.56 562 TRP B CA 1
ATOM 11199 C C . TRP B 1 562 ? 13.352 34.25 21.422 1 61.56 562 TRP B C 1
ATOM 11201 O O . TRP B 1 562 ? 14.406 33.719 21.766 1 61.56 562 TRP B O 1
ATOM 11211 N N . ARG B 1 563 ? 13.289 35.281 20.547 1 70.5 563 ARG B N 1
ATOM 11212 C CA . ARG B 1 563 ? 14.492 35.906 20.016 1 70.5 563 ARG B CA 1
ATOM 11213 C C . ARG B 1 563 ? 14.43 37.438 20.156 1 70.5 563 ARG B C 1
ATOM 11215 O O . ARG B 1 563 ? 13.344 38 20.219 1 70.5 563 ARG B O 1
ATOM 11222 N N . THR B 1 564 ? 15.578 38.031 20.297 1 61 564 THR B N 1
ATOM 11223 C CA . THR B 1 564 ? 15.672 39.469 20.359 1 61 564 THR B CA 1
ATOM 11224 C C . THR B 1 564 ? 15.461 40.094 18.969 1 61 564 THR B C 1
ATOM 11226 O O . THR B 1 564 ? 15.516 39.375 17.969 1 61 564 THR B O 1
ATOM 11229 N N . THR B 1 565 ? 15.117 41.344 18.938 1 58.34 565 THR B N 1
ATOM 11230 C CA . THR B 1 565 ? 14.875 42.031 17.688 1 58.34 565 THR B CA 1
ATOM 11231 C C . THR B 1 565 ? 16.094 41.938 16.766 1 58.34 565 THR B C 1
ATOM 11233 O O . THR B 1 565 ? 15.961 41.812 15.547 1 58.34 565 THR B O 1
ATOM 11236 N N . ASP B 1 566 ? 17.25 42.031 17.438 1 63.81 566 ASP B N 1
ATOM 11237 C CA . ASP B 1 566 ? 18.469 41.938 16.641 1 63.81 566 ASP B CA 1
ATOM 11238 C C . ASP B 1 566 ? 18.609 40.562 16 1 63.81 566 ASP B C 1
ATOM 11240 O O . ASP B 1 566 ? 19.031 40.438 14.852 1 63.81 566 ASP B O 1
ATOM 11244 N N . GLU B 1 567 ? 18.328 39.656 16.859 1 75.12 567 GLU B N 1
ATOM 11245 C CA . GLU B 1 567 ? 18.406 38.281 16.359 1 75.12 567 GLU B CA 1
ATOM 11246 C C . GLU B 1 567 ? 17.391 38.031 15.25 1 75.12 567 GLU B C 1
ATOM 11248 O O . GLU B 1 567 ? 17.672 37.344 14.273 1 75.12 567 GLU B O 1
ATOM 11253 N N . LEU B 1 568 ? 16.25 38.594 15.391 1 71.5 568 LEU B N 1
ATOM 11254 C CA . LEU B 1 568 ? 15.195 38.438 14.406 1 71.5 568 LEU B CA 1
ATOM 11255 C C . LEU B 1 568 ? 15.586 39.094 13.078 1 71.5 568 LEU B C 1
ATOM 11257 O O . LEU B 1 568 ? 15.219 38.594 12.008 1 71.5 568 LEU B O 1
ATOM 11261 N N . ASP B 1 569 ? 16.297 40.156 13.18 1 71 569 ASP B N 1
ATOM 11262 C CA . ASP B 1 569 ? 16.766 40.812 11.961 1 71 569 ASP B CA 1
ATOM 11263 C C . ASP B 1 569 ? 17.734 39.938 11.195 1 71 569 ASP B C 1
ATOM 11265 O O . ASP B 1 569 ? 17.719 39.875 9.969 1 71 569 ASP B O 1
ATOM 11269 N N . VAL B 1 570 ? 18.594 39.281 11.984 1 80.62 570 VAL B N 1
ATOM 11270 C CA . VAL B 1 570 ? 19.547 38.375 11.367 1 80.62 570 VAL B CA 1
ATOM 11271 C C . VAL B 1 570 ? 18.812 37.219 10.734 1 80.62 570 VAL B C 1
ATOM 11273 O O . VAL B 1 570 ? 19.125 36.812 9.617 1 80.62 570 VAL B O 1
ATOM 11276 N N . LEU B 1 571 ? 17.891 36.719 11.422 1 82.38 571 LEU B N 1
ATOM 11277 C CA . LEU B 1 571 ? 17.172 35.531 10.977 1 82.38 571 LEU B CA 1
ATOM 11278 C C . LEU B 1 571 ? 16.312 35.844 9.758 1 82.38 571 LEU B C 1
ATOM 11280 O O . LEU B 1 571 ? 16.109 35 8.891 1 82.38 571 LEU B O 1
ATOM 11284 N N . ASP B 1 572 ? 15.781 36.969 9.625 1 71.94 572 ASP B N 1
ATOM 11285 C CA . ASP B 1 572 ? 14.969 37.375 8.484 1 71.94 572 ASP B CA 1
ATOM 11286 C C . ASP B 1 572 ? 15.789 37.344 7.195 1 71.94 572 ASP B C 1
ATOM 11288 O O . ASP B 1 572 ? 15.258 37.062 6.121 1 71.94 572 ASP B O 1
ATOM 11292 N N . ARG B 1 573 ? 17.062 37.562 7.398 1 74.75 573 ARG B N 1
ATOM 11293 C CA . ARG B 1 573 ? 17.922 37.625 6.223 1 74.75 573 ARG B CA 1
ATOM 11294 C C . ARG B 1 573 ? 18.5 36.25 5.914 1 74.75 573 ARG B C 1
ATOM 11296 O O . ARG B 1 573 ? 18.578 35.844 4.75 1 74.75 573 ARG B O 1
ATOM 11303 N N . GLU B 1 574 ? 18.797 35.562 6.98 1 86.06 574 GLU B N 1
ATOM 11304 C CA . GLU B 1 574 ? 19.625 34.375 6.773 1 86.06 574 GLU B CA 1
ATOM 11305 C C . GLU B 1 574 ? 18.781 33.094 6.777 1 86.06 574 GLU B C 1
ATOM 11307 O O . GLU B 1 574 ? 19.234 32.031 6.332 1 86.06 574 GLU B O 1
ATOM 11312 N N . CYS B 1 575 ? 17.609 33.156 7.191 1 85.06 575 CYS B N 1
ATOM 11313 C CA . CYS B 1 575 ? 16.781 31.938 7.277 1 85.06 575 CYS B CA 1
ATOM 11314 C C . CYS B 1 575 ? 16.422 31.438 5.887 1 85.06 575 CYS B C 1
ATOM 11316 O O . CYS B 1 575 ? 15.984 30.297 5.734 1 85.06 575 CYS B O 1
ATOM 11318 N N . ARG B 1 576 ? 16.672 32.188 4.918 1 82.25 576 ARG B N 1
ATOM 11319 C CA . ARG B 1 576 ? 16.453 31.781 3.537 1 82.25 576 ARG B CA 1
ATOM 11320 C C . ARG B 1 576 ? 17.406 30.656 3.15 1 82.25 576 ARG B C 1
ATOM 11322 O O . ARG B 1 576 ? 17.141 29.922 2.184 1 82.25 576 ARG B O 1
ATOM 11329 N N . LYS B 1 577 ? 18.375 30.484 3.955 1 88.88 577 LYS B N 1
ATOM 11330 C CA . LYS B 1 577 ? 19.344 29.422 3.703 1 88.88 577 LYS B CA 1
ATOM 11331 C C . LYS B 1 577 ? 18.812 28.078 4.188 1 88.88 577 LYS B C 1
ATOM 11333 O O . LYS B 1 577 ? 19.422 27.031 3.902 1 88.88 577 LYS B O 1
ATOM 11338 N N . ILE B 1 578 ? 17.703 28.156 4.867 1 90.56 578 ILE B N 1
ATOM 11339 C CA . ILE B 1 578 ? 17.078 26.938 5.348 1 90.56 578 ILE B CA 1
ATOM 11340 C C . ILE B 1 578 ? 15.953 26.516 4.398 1 90.56 578 ILE B C 1
ATOM 11342 O O . ILE B 1 578 ? 15.086 27.328 4.062 1 90.56 578 ILE B O 1
ATOM 11346 N N . HIS B 1 579 ? 15.992 25.328 3.916 1 89.56 579 HIS B N 1
ATOM 11347 C CA . HIS B 1 579 ? 14.922 24.781 3.088 1 89.56 579 HIS B CA 1
ATOM 11348 C C . HIS B 1 579 ? 14.195 23.656 3.803 1 89.56 579 HIS B C 1
ATOM 11350 O O . HIS B 1 579 ? 14.828 22.719 4.293 1 89.56 579 HIS B O 1
ATOM 11356 N N . VAL B 1 580 ? 12.898 23.797 3.9 1 88.62 580 VAL B N 1
ATOM 11357 C CA . VAL B 1 580 ? 12.109 22.812 4.629 1 88.62 580 VAL B CA 1
ATOM 11358 C C . VAL B 1 580 ? 11.242 22.031 3.652 1 88.62 580 VAL B C 1
ATOM 11360 O O . VAL B 1 580 ? 10.539 22.609 2.822 1 88.62 580 VAL B O 1
ATOM 11363 N N . VAL B 1 581 ? 11.375 20.703 3.727 1 89.44 581 VAL B N 1
ATOM 11364 C CA . VAL B 1 581 ? 10.547 19.797 2.93 1 89.44 581 VAL B CA 1
ATOM 11365 C C . VAL B 1 581 ? 9.648 18.969 3.848 1 89.44 581 VAL B C 1
ATOM 11367 O O . VAL B 1 581 ? 10.141 18.234 4.715 1 89.44 581 VAL B O 1
ATOM 11370 N N . GLN B 1 582 ? 8.383 19.094 3.697 1 87.62 582 GLN B N 1
ATOM 11371 C CA . GLN B 1 582 ? 7.449 18.297 4.496 1 87.62 582 GLN B CA 1
ATOM 11372 C C . GLN B 1 582 ? 7.043 17.016 3.76 1 87.62 582 GLN B C 1
ATOM 11374 O O . GLN B 1 582 ? 6.523 17.078 2.645 1 87.62 582 GLN B O 1
ATOM 11379 N N . LEU B 1 583 ? 7.273 15.977 4.438 1 88.5 583 LEU B N 1
ATOM 11380 C CA . LEU B 1 583 ? 6.945 14.672 3.861 1 88.5 583 LEU B CA 1
ATOM 11381 C C . LEU B 1 583 ? 5.59 14.18 4.363 1 88.5 583 LEU B C 1
ATOM 11383 O O . LEU B 1 583 ? 5.113 14.625 5.41 1 88.5 583 LEU B O 1
ATOM 11387 N N . LYS B 1 584 ? 4.918 13.375 3.518 1 82.06 584 LYS B N 1
ATOM 11388 C CA . LYS B 1 584 ? 3.611 12.883 3.93 1 82.06 584 LYS B CA 1
ATOM 11389 C C . LYS B 1 584 ? 3.389 11.453 3.439 1 82.06 584 LYS B C 1
ATOM 11391 O O . LYS B 1 584 ? 3.996 11.023 2.455 1 82.06 584 LYS B O 1
ATOM 11396 N N . GLY B 1 585 ? 2.57 10.758 4.172 1 80.31 585 GLY B N 1
ATOM 11397 C CA . GLY B 1 585 ? 2.119 9.453 3.715 1 80.31 585 GLY B CA 1
ATOM 11398 C C . GLY B 1 585 ? 3.115 8.344 4 1 80.31 585 GLY B C 1
ATOM 11399 O O . GLY B 1 585 ? 3.875 8.422 4.969 1 80.31 585 GLY B O 1
ATOM 11400 N N . HIS B 1 586 ? 2.934 7.297 3.285 1 81.75 586 HIS B N 1
ATOM 11401 C CA . HIS B 1 586 ? 3.838 6.156 3.387 1 81.75 586 HIS B CA 1
ATOM 11402 C C . HIS B 1 586 ? 5.023 6.305 2.438 1 81.75 586 HIS B C 1
ATOM 11404 O O . HIS B 1 586 ? 4.84 6.402 1.222 1 81.75 586 HIS B O 1
ATOM 11410 N N . LEU B 1 587 ? 6.184 6.422 3.078 1 86.44 587 LEU B N 1
ATOM 11411 C CA . LEU B 1 587 ? 7.391 6.469 2.256 1 86.44 587 LEU B CA 1
ATOM 11412 C C . LEU B 1 587 ? 7.883 5.059 1.936 1 86.44 587 LEU B C 1
ATOM 11414 O O . LEU B 1 587 ? 8.258 4.309 2.84 1 86.44 587 LEU B O 1
ATOM 11418 N N . PHE B 1 588 ? 7.828 4.711 0.755 1 81.38 588 PHE B N 1
ATOM 11419 C CA . PHE B 1 588 ? 8.18 3.352 0.37 1 81.38 588 PHE B CA 1
ATOM 11420 C C . PHE B 1 588 ? 8.906 3.34 -0.971 1 81.38 588 PHE B C 1
ATOM 11422 O O . PHE B 1 588 ? 9.18 4.398 -1.546 1 81.38 588 PHE B O 1
ATOM 11429 N N . PHE B 1 589 ? 9.289 2.236 -1.434 1 73.88 589 PHE B N 1
ATOM 11430 C CA . PHE B 1 589 ? 10.141 2.051 -2.604 1 73.88 589 PHE B CA 1
ATOM 11431 C C . PHE B 1 589 ? 9.516 2.701 -3.834 1 73.88 589 PHE B C 1
ATOM 11433 O O . PHE B 1 589 ? 10.234 3.182 -4.715 1 73.88 589 PHE B O 1
ATOM 11440 N N . GLY B 1 590 ? 8.273 2.9 -3.846 1 74.19 590 GLY B N 1
ATOM 11441 C CA . GLY B 1 590 ? 7.602 3.371 -5.043 1 74.19 590 GLY B CA 1
ATOM 11442 C C . GLY B 1 590 ? 7.598 4.883 -5.172 1 74.19 590 GLY B C 1
ATOM 11443 O O . GLY B 1 590 ? 7.457 5.418 -6.273 1 74.19 590 GLY B O 1
ATOM 11444 N N . ASN B 1 591 ? 7.719 5.609 -4.074 1 81.44 591 ASN B N 1
ATOM 11445 C CA . ASN B 1 591 ? 7.555 7.055 -4.18 1 81.44 591 ASN B CA 1
ATOM 11446 C C . ASN B 1 591 ? 8.781 7.797 -3.654 1 81.44 591 ASN B C 1
ATOM 11448 O O . ASN B 1 591 ? 8.953 8.984 -3.928 1 81.44 591 ASN B O 1
ATOM 11452 N N . ILE B 1 592 ? 9.695 7.141 -2.947 1 84.88 592 ILE B N 1
ATOM 11453 C CA . ILE B 1 592 ? 10.797 7.816 -2.26 1 84.88 592 ILE B CA 1
ATOM 11454 C C . ILE B 1 592 ? 11.781 8.375 -3.283 1 84.88 592 ILE B C 1
ATOM 11456 O O . ILE B 1 592 ? 12.508 9.328 -3 1 84.88 592 ILE B O 1
ATOM 11460 N N . ASN B 1 593 ? 11.805 7.816 -4.453 1 80 593 ASN B N 1
ATOM 11461 C CA . ASN B 1 593 ? 12.727 8.305 -5.477 1 80 593 ASN B CA 1
ATOM 11462 C C . ASN B 1 593 ? 12.383 9.727 -5.906 1 80 593 ASN B C 1
ATOM 11464 O O . ASN B 1 593 ? 13.258 10.477 -6.34 1 80 593 ASN B O 1
ATOM 11468 N N . GLN B 1 594 ? 11.195 10.039 -5.773 1 83.44 594 GLN B N 1
ATOM 11469 C CA . GLN B 1 594 ? 10.781 11.398 -6.105 1 83.44 594 GLN B CA 1
ATOM 11470 C C . GLN B 1 594 ? 11.43 12.414 -5.168 1 83.44 594 GLN B C 1
ATOM 11472 O O . GLN B 1 594 ? 11.727 13.539 -5.57 1 83.44 594 GLN B O 1
ATOM 11477 N N . LEU B 1 595 ? 11.562 11.984 -3.955 1 88.19 595 LEU B N 1
ATOM 11478 C CA . LEU B 1 595 ? 12.234 12.852 -2.998 1 88.19 595 LEU B CA 1
ATOM 11479 C C . LEU B 1 595 ? 13.703 13.039 -3.373 1 88.19 595 LEU B C 1
ATOM 11481 O O . LEU B 1 595 ? 14.227 14.156 -3.312 1 88.19 595 LEU B O 1
ATOM 11485 N N . SER B 1 596 ? 14.32 11.938 -3.783 1 84.25 596 SER B N 1
ATOM 11486 C CA . SER B 1 596 ? 15.719 12.016 -4.184 1 84.25 596 SER B CA 1
ATOM 11487 C C . SER B 1 596 ? 15.891 12.898 -5.414 1 84.25 596 SER B C 1
ATOM 11489 O O . SER B 1 596 ? 16.859 13.656 -5.508 1 84.25 596 SER B O 1
ATOM 11491 N N . GLU B 1 597 ? 14.984 12.773 -6.277 1 81.06 597 GLU B N 1
ATOM 11492 C CA . GLU B 1 597 ? 15.031 13.602 -7.477 1 81.06 597 GLU B CA 1
ATOM 11493 C C . GLU B 1 597 ? 14.781 15.07 -7.141 1 81.06 597 GLU B C 1
ATOM 11495 O O . GLU B 1 597 ? 15.422 15.961 -7.711 1 81.06 597 GLU B O 1
ATOM 11500 N N . TYR B 1 598 ? 13.883 15.312 -6.242 1 86.31 598 TYR B N 1
ATOM 11501 C CA . TYR B 1 598 ? 13.594 16.672 -5.812 1 86.31 598 TYR B CA 1
ATOM 11502 C C . TYR B 1 598 ? 14.82 17.312 -5.168 1 86.31 598 TYR B C 1
ATOM 11504 O O . TYR B 1 598 ? 15.141 18.469 -5.449 1 86.31 598 TYR B O 1
ATOM 11512 N N . VAL B 1 599 ? 15.453 16.578 -4.344 1 86.88 599 VAL B N 1
ATOM 11513 C CA . VAL B 1 599 ? 16.625 17.094 -3.648 1 86.88 599 VAL B CA 1
ATOM 11514 C C . VAL B 1 599 ? 17.75 17.359 -4.652 1 86.88 599 VAL B C 1
ATOM 11516 O O . VAL B 1 599 ? 18.453 18.359 -4.543 1 86.88 599 VAL B O 1
ATOM 11519 N N . ARG B 1 600 ? 17.828 16.531 -5.613 1 81.38 600 ARG B N 1
ATOM 11520 C CA . ARG B 1 600 ? 18.828 16.734 -6.648 1 81.38 600 ARG B CA 1
ATOM 11521 C C . ARG B 1 600 ? 18.531 18 -7.449 1 81.38 600 ARG B C 1
ATOM 11523 O O . ARG B 1 600 ? 19.453 18.766 -7.777 1 81.38 600 ARG B O 1
ATOM 11530 N N . GLU B 1 601 ? 17.281 18.172 -7.688 1 82.31 601 GLU B N 1
ATOM 11531 C CA . GLU B 1 601 ? 16.859 19.359 -8.43 1 82.31 601 GLU B CA 1
ATOM 11532 C C . GLU B 1 601 ? 17.062 20.625 -7.598 1 82.31 601 GLU B C 1
ATOM 11534 O O . GLU B 1 601 ? 17.344 21.703 -8.141 1 82.31 601 GLU B O 1
ATOM 11539 N N . LEU B 1 602 ? 16.875 20.469 -6.316 1 83.62 602 LEU B N 1
ATOM 11540 C CA . LEU B 1 602 ? 17.062 21.594 -5.41 1 83.62 602 LEU B CA 1
ATOM 11541 C C . LEU B 1 602 ? 18.5 22.094 -5.449 1 83.62 602 LEU B C 1
ATOM 11543 O O . LEU B 1 602 ? 18.75 23.297 -5.363 1 83.62 602 LEU B O 1
ATOM 11547 N N . PHE B 1 603 ? 19.438 21.172 -5.621 1 81.25 603 PHE B N 1
ATOM 11548 C CA . PHE B 1 603 ? 20.844 21.531 -5.598 1 81.25 603 PHE B CA 1
ATOM 11549 C C . PHE B 1 603 ? 21.344 21.828 -7.008 1 81.25 603 PHE B C 1
ATOM 11551 O O . PHE B 1 603 ? 22.422 22.391 -7.18 1 81.25 603 PHE B O 1
ATOM 11558 N N . GLY B 1 604 ? 20.531 21.312 -7.957 1 71.25 604 GLY B N 1
ATOM 11559 C CA . GLY B 1 604 ? 20.969 21.562 -9.32 1 71.25 604 GLY B CA 1
ATOM 11560 C C . GLY B 1 604 ? 20.844 23.016 -9.727 1 71.25 604 GLY B C 1
ATOM 11561 O O . GLY B 1 604 ? 20.094 23.781 -9.109 1 71.25 604 GLY B O 1
ATOM 11562 N N . LYS B 1 605 ? 21.688 23.5 -10.617 1 59.84 605 LYS B N 1
ATOM 11563 C CA . LYS B 1 605 ? 21.781 24.859 -11.133 1 59.84 605 LYS B CA 1
ATOM 11564 C C . LYS B 1 605 ? 20.484 25.297 -11.789 1 59.84 605 LYS B C 1
ATOM 11566 O O . LYS B 1 605 ? 19.891 24.547 -12.57 1 59.84 605 LYS B O 1
ATOM 11571 N N . GLY B 1 606 ? 19.641 26.312 -11.258 1 54.22 606 GLY B N 1
ATOM 11572 C CA . GLY B 1 606 ? 18.562 27 -11.93 1 54.22 606 GLY B CA 1
ATOM 11573 C C . GLY B 1 606 ? 17.188 26.688 -11.336 1 54.22 606 GLY B C 1
ATOM 11574 O O . GLY B 1 606 ? 16.172 26.984 -11.953 1 54.22 606 GLY B O 1
ATOM 11575 N N . TYR B 1 607 ? 17.219 25.859 -10.367 1 51.69 607 TYR B N 1
ATOM 11576 C CA . TYR B 1 607 ? 15.883 25.562 -9.859 1 51.69 607 TYR B CA 1
ATOM 11577 C C . TYR B 1 607 ? 15.203 26.828 -9.336 1 51.69 607 TYR B C 1
ATOM 11579 O O . TYR B 1 607 ? 15.797 27.578 -8.555 1 51.69 607 TYR B O 1
ATOM 11587 N N . SER B 1 608 ? 14.438 27.406 -10.195 1 46.72 608 SER B N 1
ATOM 11588 C CA . SER B 1 608 ? 13.594 28.484 -9.688 1 46.72 608 SER B CA 1
ATOM 11589 C C . SER B 1 608 ? 12.422 27.938 -8.891 1 46.72 608 SER B C 1
ATOM 11591 O O . SER B 1 608 ? 11.672 27.094 -9.383 1 46.72 608 SER B O 1
ATOM 11593 N N . PRO B 1 609 ? 12.586 27.953 -7.672 1 45 609 PRO B N 1
ATOM 11594 C CA . PRO B 1 609 ? 11.477 27.5 -6.832 1 45 609 PRO B CA 1
ATOM 11595 C C . PRO B 1 609 ? 10.117 27.953 -7.371 1 45 609 PRO B C 1
ATOM 11597 O O . PRO B 1 609 ? 9.086 27.672 -6.746 1 45 609 PRO B O 1
ATOM 11600 N N . THR B 1 610 ? 10.102 28.875 -8.266 1 41.25 610 THR B N 1
ATOM 11601 C CA . THR B 1 610 ? 8.898 29.625 -8.641 1 41.25 610 THR B CA 1
ATOM 11602 C C . THR B 1 610 ? 7.852 28.688 -9.242 1 41.25 610 THR B C 1
ATOM 11604 O O . THR B 1 610 ? 6.844 29.141 -9.781 1 41.25 610 THR B O 1
ATOM 11607 N N . ASN B 1 611 ? 8.148 27.531 -9.469 1 40.44 611 ASN B N 1
ATOM 11608 C CA . ASN B 1 611 ? 6.996 26.922 -10.125 1 40.44 611 ASN B CA 1
ATOM 11609 C C . ASN B 1 611 ? 5.781 26.875 -9.203 1 40.44 611 ASN B C 1
ATOM 11611 O O . ASN B 1 611 ? 5.105 25.844 -9.109 1 40.44 611 ASN B O 1
ATOM 11615 N N . CYS B 1 612 ? 5.82 27.484 -8.227 1 37 612 CYS B N 1
ATOM 11616 C CA . CYS B 1 612 ? 4.586 27.578 -7.453 1 37 612 CYS B CA 1
ATOM 11617 C C . CYS B 1 612 ? 3.496 28.281 -8.25 1 37 612 CYS B C 1
ATOM 11619 O O . CYS B 1 612 ? 3.723 29.359 -8.797 1 37 612 CYS B O 1
ATOM 11621 N N . LYS B 1 613 ? 2.611 27.688 -8.609 1 38.97 613 LYS B N 1
ATOM 11622 C CA . LYS B 1 613 ? 1.414 28.141 -9.312 1 38.97 613 LYS B CA 1
ATOM 11623 C C . LYS B 1 613 ? 0.816 29.359 -8.641 1 38.97 613 LYS B C 1
ATOM 11625 O O . LYS B 1 613 ? -0.175 29.266 -7.914 1 38.97 613 LYS B O 1
ATOM 11630 N N . VAL B 1 614 ? 1.608 30.297 -8.18 1 38.66 614 VAL B N 1
ATOM 11631 C CA . VAL B 1 614 ? 0.896 31.547 -7.883 1 38.66 614 VAL B CA 1
ATOM 11632 C C . VAL B 1 614 ? 0.281 32.094 -9.164 1 38.66 614 VAL B C 1
ATOM 11634 O O . VAL B 1 614 ? 0.78 31.844 -10.258 1 38.66 614 VAL B O 1
ATOM 11637 N N . GLU B 1 615 ? -0.795 32.625 -9.047 1 46.25 615 GLU B N 1
ATOM 11638 C CA . GLU B 1 615 ? -1.414 33.25 -10.211 1 46.25 615 GLU B CA 1
ATOM 11639 C C . GLU B 1 615 ? -0.397 34.062 -11.016 1 46.25 615 GLU B C 1
ATOM 11641 O O . GLU B 1 615 ? 0.358 34.844 -10.445 1 46.25 615 GLU B O 1
ATOM 11646 N N . PRO B 1 616 ? -0.211 33.656 -12.211 1 43.31 616 PRO B N 1
ATOM 11647 C CA . PRO B 1 616 ? 0.74 34.281 -13.141 1 43.31 616 PRO B CA 1
ATOM 11648 C C . PRO B 1 616 ? 0.833 35.781 -12.969 1 43.31 616 PRO B C 1
ATOM 11650 O O . PRO B 1 616 ? 1.914 36.375 -13.109 1 43.31 616 PRO B O 1
ATOM 11653 N N . LEU B 1 617 ? -0.244 36.406 -12.75 1 44.66 617 LEU B N 1
ATOM 11654 C CA . LEU B 1 617 ? -0.245 37.844 -12.758 1 44.66 617 LEU B CA 1
ATOM 11655 C C . LEU B 1 617 ? 0.544 38.406 -11.578 1 44.66 617 LEU B C 1
ATOM 11657 O O . LEU B 1 617 ? 1.266 39.406 -11.711 1 44.66 617 LEU B O 1
ATOM 11661 N N . LEU B 1 618 ? 0.447 37.844 -10.453 1 50.56 618 LEU B N 1
ATOM 11662 C CA . LEU B 1 618 ? 1.105 38.375 -9.266 1 50.56 618 LEU B CA 1
ATOM 11663 C C . LEU B 1 618 ? 2.6 38.062 -9.297 1 50.56 618 LEU B C 1
ATOM 11665 O O . LEU B 1 618 ? 3.408 38.875 -8.828 1 50.56 618 LEU B O 1
ATOM 11669 N N . ASP B 1 619 ? 2.953 37 -9.883 1 52.38 619 ASP B N 1
ATOM 11670 C CA . ASP B 1 619 ? 4.34 36.562 -10.039 1 52.38 619 ASP B CA 1
ATOM 11671 C C . ASP B 1 619 ? 5.129 37.562 -10.883 1 52.38 619 ASP B C 1
ATOM 11673 O O . ASP B 1 619 ? 6.297 37.844 -10.602 1 52.38 619 ASP B O 1
ATOM 11677 N N . SER B 1 620 ? 4.527 38.062 -11.922 1 49.53 620 SER B N 1
ATOM 11678 C CA . SER B 1 620 ? 5.238 38.969 -12.828 1 49.53 620 SER B CA 1
ATOM 11679 C C . SER B 1 620 ? 5.598 40.281 -12.133 1 49.53 620 SER B C 1
ATOM 11681 O O . SER B 1 620 ? 6.66 40.844 -12.383 1 49.53 620 SER B O 1
ATOM 11683 N N . LYS B 1 621 ? 4.75 40.75 -11.352 1 53.06 621 LYS B N 1
ATOM 11684 C CA . LYS B 1 621 ? 5.004 42.062 -10.789 1 53.06 621 LYS B CA 1
ATOM 11685 C C . LYS B 1 621 ? 5.996 42 -9.633 1 53.06 621 LYS B C 1
ATOM 11687 O O . LYS B 1 621 ? 6.773 42.938 -9.414 1 53.06 621 LYS B O 1
ATOM 11692 N N . LEU B 1 622 ? 5.969 40.844 -9.016 1 55.09 622 LEU B N 1
ATOM 11693 C CA . LEU B 1 622 ? 6.918 40.656 -7.922 1 55.09 622 LEU B CA 1
ATOM 11694 C C . LEU B 1 622 ? 8.266 40.188 -8.453 1 55.09 622 LEU B C 1
ATOM 11696 O O . LEU B 1 622 ? 9.266 40.219 -7.73 1 55.09 622 LEU B O 1
ATOM 11700 N N . HIS B 1 623 ? 8.305 39.562 -9.609 1 53 623 HIS B N 1
ATOM 11701 C CA . HIS B 1 623 ? 9.492 38.906 -10.164 1 53 623 HIS B CA 1
ATOM 11702 C C . HIS B 1 623 ? 10.57 39.938 -10.516 1 53 623 HIS B C 1
ATOM 11704 O O . HIS B 1 623 ? 11.711 39.562 -10.797 1 53 623 HIS B O 1
ATOM 11710 N N . GLU B 1 624 ? 10.242 41.062 -10.891 1 48.06 624 GLU B N 1
ATOM 11711 C CA . GLU B 1 624 ? 11.336 41.906 -11.352 1 48.06 624 GLU B CA 1
ATOM 11712 C C . GLU B 1 624 ? 12.508 41.875 -10.375 1 48.06 624 GLU B C 1
ATOM 11714 O O . GLU B 1 624 ? 13.664 42 -10.781 1 48.06 624 GLU B O 1
ATOM 11719 N N . ASP B 1 625 ? 12.391 41.688 -9.148 1 45.47 625 ASP B N 1
ATOM 11720 C CA . ASP B 1 625 ? 13.547 41.656 -8.258 1 45.47 625 ASP B CA 1
ATOM 11721 C C . ASP B 1 625 ? 13.797 40.25 -7.723 1 45.47 625 ASP B C 1
ATOM 11723 O O . ASP B 1 625 ? 13.43 39.938 -6.59 1 45.47 625 ASP B O 1
ATOM 11727 N N . VAL B 1 626 ? 13.922 39.406 -8.656 1 48.41 626 VAL B N 1
ATOM 11728 C CA . VAL B 1 626 ? 14.18 38.031 -8.25 1 48.41 626 VAL B CA 1
ATOM 11729 C C . VAL B 1 626 ? 15.438 37.969 -7.391 1 48.41 626 VAL B C 1
ATOM 11731 O O . VAL B 1 626 ? 16.531 38.281 -7.859 1 48.41 626 VAL B O 1
ATOM 11734 N N . ARG B 1 627 ? 15.359 38.094 -6.152 1 53.34 627 ARG B N 1
ATOM 11735 C CA . ARG B 1 627 ? 16.469 37.906 -5.23 1 53.34 627 ARG B CA 1
ATOM 11736 C C . ARG B 1 627 ? 17.188 36.594 -5.496 1 53.34 627 ARG B C 1
ATOM 11738 O O . ARG B 1 627 ? 16.531 35.594 -5.758 1 53.34 627 ARG B O 1
ATOM 11745 N N . PRO B 1 628 ? 18.391 36.688 -5.879 1 54.81 628 PRO B N 1
ATOM 11746 C CA . PRO B 1 628 ? 19.141 35.438 -6.121 1 54.81 628 PRO B CA 1
ATOM 11747 C C . PRO B 1 628 ? 18.953 34.406 -5.016 1 54.81 628 PRO B C 1
ATOM 11749 O O . PRO B 1 628 ? 18.859 34.781 -3.838 1 54.81 628 PRO B O 1
ATOM 11752 N N . ARG B 1 629 ? 18.547 33.25 -5.316 1 58.62 629 ARG B N 1
ATOM 11753 C CA . ARG B 1 629 ? 18.406 32.188 -4.324 1 58.62 629 ARG B CA 1
ATOM 11754 C C . ARG B 1 629 ? 19.734 31.906 -3.625 1 58.62 629 ARG B C 1
ATOM 11756 O O . ARG B 1 629 ? 20.766 31.781 -4.277 1 58.62 629 ARG B O 1
ATOM 11763 N N . LEU B 1 630 ? 19.688 32.062 -2.352 1 66 630 LEU B N 1
ATOM 11764 C CA . LEU B 1 630 ? 20.859 31.734 -1.539 1 66 630 LEU B CA 1
ATOM 11765 C C . LEU B 1 630 ? 21.109 30.234 -1.541 1 66 630 LEU B C 1
ATOM 11767 O O . LEU B 1 630 ? 20.203 29.453 -1.821 1 66 630 LEU B O 1
ATOM 11771 N N . ASP B 1 631 ? 22.344 29.859 -1.48 1 80.12 631 ASP B N 1
ATOM 11772 C CA . ASP B 1 631 ? 22.719 28.453 -1.341 1 80.12 631 ASP B CA 1
ATOM 11773 C C . ASP B 1 631 ? 22.094 27.844 -0.094 1 80.12 631 ASP B C 1
ATOM 11775 O O . ASP B 1 631 ? 22.109 28.438 0.979 1 80.12 631 ASP B O 1
ATOM 11779 N N . ILE B 1 632 ? 21.516 26.766 -0.232 1 89.06 632 ILE B N 1
ATOM 11780 C CA . ILE B 1 632 ? 20.875 26.062 0.874 1 89.06 632 ILE B CA 1
ATOM 11781 C C . ILE B 1 632 ? 21.938 25.453 1.786 1 89.06 632 ILE B C 1
ATOM 11783 O O . ILE B 1 632 ? 22.766 24.641 1.344 1 89.06 632 ILE B O 1
ATOM 11787 N N . CYS B 1 633 ? 21.953 25.891 2.98 1 91.19 633 CYS B N 1
ATOM 11788 C CA . CYS B 1 633 ? 22.938 25.391 3.945 1 91.19 633 CYS B CA 1
ATOM 11789 C C . CYS B 1 633 ? 22.312 24.359 4.867 1 91.19 633 CYS B C 1
ATOM 11791 O O . CYS B 1 633 ? 23.016 23.531 5.453 1 91.19 633 CYS B O 1
ATOM 11793 N N . TRP B 1 634 ? 21.031 24.5 5.059 1 93.31 634 TRP B N 1
ATOM 11794 C CA . TRP B 1 634 ? 20.297 23.547 5.891 1 93.31 634 TRP B CA 1
ATOM 11795 C C . TRP B 1 634 ? 19.109 22.969 5.141 1 93.31 634 TRP B C 1
ATOM 11797 O O . TRP B 1 634 ? 18.328 23.719 4.531 1 93.31 634 TRP B O 1
ATOM 11807 N N . LEU B 1 635 ? 18.984 21.734 5.121 1 94.06 635 LEU B N 1
ATOM 11808 C CA . LEU B 1 635 ? 17.812 21.062 4.582 1 94.06 635 LEU B CA 1
ATOM 11809 C C . LEU B 1 635 ? 17.062 20.328 5.688 1 94.06 635 LEU B C 1
ATOM 11811 O O . LEU B 1 635 ? 17.609 19.438 6.34 1 94.06 635 LEU B O 1
ATOM 11815 N N . VAL B 1 636 ? 15.859 20.734 5.938 1 93.69 636 VAL B N 1
ATOM 11816 C CA . VAL B 1 636 ? 15.047 20.125 6.98 1 93.69 636 VAL B CA 1
ATOM 11817 C C . VAL B 1 636 ? 13.992 19.219 6.348 1 93.69 636 VAL B C 1
ATOM 11819 O O . VAL B 1 636 ? 13.164 19.688 5.559 1 93.69 636 VAL B O 1
ATOM 11822 N N . LEU B 1 637 ? 14.047 17.953 6.641 1 93.38 637 LEU B N 1
ATOM 11823 C CA . LEU B 1 637 ? 13.008 17.016 6.238 1 93.38 637 LEU B CA 1
ATOM 11824 C C . LEU B 1 637 ? 12.039 16.75 7.383 1 93.38 637 LEU B C 1
ATOM 11826 O O . LEU B 1 637 ? 12.422 16.203 8.422 1 93.38 637 LEU B O 1
ATOM 11830 N N . ASP B 1 638 ? 10.797 17.141 7.18 1 90.44 638 ASP B N 1
ATOM 11831 C CA . ASP B 1 638 ? 9.773 17.031 8.219 1 90.44 638 ASP B CA 1
ATOM 11832 C C . ASP B 1 638 ? 8.938 15.766 8.031 1 90.44 638 ASP B C 1
ATOM 11834 O O . ASP B 1 638 ? 8.188 15.641 7.059 1 90.44 638 ASP B O 1
ATOM 11838 N N . PHE B 1 639 ? 8.969 14.852 9.055 1 89.38 639 PHE B N 1
ATOM 11839 C CA . PHE B 1 639 ? 8.281 13.57 8.992 1 89.38 639 PHE B CA 1
ATOM 11840 C C . PHE B 1 639 ? 6.973 13.617 9.773 1 89.38 639 PHE B C 1
ATOM 11842 O O . PHE B 1 639 ? 6.402 12.578 10.102 1 89.38 639 PHE B O 1
ATOM 11849 N N . THR B 1 640 ? 6.453 14.75 10.047 1 81 640 THR B N 1
ATOM 11850 C CA . THR B 1 640 ? 5.285 14.906 10.906 1 81 640 THR B CA 1
ATOM 11851 C C . THR B 1 640 ? 4.09 14.148 10.336 1 81 640 THR B C 1
ATOM 11853 O O . THR B 1 640 ? 3.314 13.547 11.086 1 81 640 THR B O 1
ATOM 11856 N N . LEU B 1 641 ? 3.975 14.109 9.008 1 79.94 641 LEU B N 1
ATOM 11857 C CA . LEU B 1 641 ? 2.803 13.516 8.375 1 79.94 641 LEU B CA 1
ATOM 11858 C C . LEU B 1 641 ? 3.141 12.156 7.777 1 79.94 641 LEU B C 1
ATOM 11860 O O . LEU B 1 641 ? 2.352 11.594 7.008 1 79.94 641 LEU B O 1
ATOM 11864 N N . VAL B 1 642 ? 4.273 11.648 8.109 1 84.69 642 VAL B N 1
ATOM 11865 C CA . VAL B 1 642 ? 4.684 10.344 7.59 1 84.69 642 VAL B CA 1
ATOM 11866 C C . VAL B 1 642 ? 4.062 9.234 8.43 1 84.69 642 VAL B C 1
ATOM 11868 O O . VAL B 1 642 ? 4.137 9.258 9.664 1 84.69 642 VAL B O 1
ATOM 11871 N N . VAL B 1 643 ? 3.402 8.305 7.762 1 78.06 643 VAL B N 1
ATOM 11872 C CA . VAL B 1 643 ? 2.678 7.254 8.469 1 78.06 643 VAL B CA 1
ATOM 11873 C C . VAL B 1 643 ? 3.49 5.961 8.438 1 78.06 643 VAL B C 1
ATOM 11875 O O . VAL B 1 643 ? 3.305 5.086 9.289 1 78.06 643 VAL B O 1
ATOM 11878 N N . GLY B 1 644 ? 4.348 5.844 7.527 1 79.81 644 GLY B N 1
ATOM 11879 C CA . GLY B 1 644 ? 5.129 4.621 7.414 1 79.81 644 GLY B CA 1
ATOM 11880 C C . GLY B 1 644 ? 6.402 4.801 6.613 1 79.81 644 GLY B C 1
ATOM 11881 O O . GLY B 1 644 ? 6.488 5.688 5.762 1 79.81 644 GLY B O 1
ATOM 11882 N N . LEU B 1 645 ? 7.41 3.961 7.004 1 83.25 645 LEU B N 1
ATOM 11883 C CA . LEU B 1 645 ? 8.711 3.988 6.352 1 83.25 645 LEU B CA 1
ATOM 11884 C C . LEU B 1 645 ? 9.234 2.572 6.117 1 83.25 645 LEU B C 1
ATOM 11886 O O . LEU B 1 645 ? 9.383 1.797 7.062 1 83.25 645 LEU B O 1
ATOM 11890 N N . ASP B 1 646 ? 9.383 2.232 4.867 1 79.25 646 ASP B N 1
ATOM 11891 C CA . ASP B 1 646 ? 9.93 0.907 4.586 1 79.25 646 ASP B CA 1
ATOM 11892 C C . ASP B 1 646 ? 11.445 0.952 4.477 1 79.25 646 ASP B C 1
ATOM 11894 O O . ASP B 1 646 ? 12.047 2.029 4.504 1 79.25 646 ASP B O 1
ATOM 11898 N N . SER B 1 647 ? 12.094 -0.208 4.355 1 79.06 647 SER B N 1
ATOM 11899 C CA . SER B 1 647 ? 13.547 -0.306 4.352 1 79.06 647 SER B CA 1
ATOM 11900 C C . SER B 1 647 ? 14.141 0.348 3.107 1 79.06 647 SER B C 1
ATOM 11902 O O . SER B 1 647 ? 15.227 0.927 3.162 1 79.06 647 SER B O 1
ATOM 11904 N N . SER B 1 648 ? 13.492 0.283 1.979 1 80.44 648 SER B N 1
ATOM 11905 C CA . SER B 1 648 ? 13.984 0.929 0.767 1 80.44 648 SER B CA 1
ATOM 11906 C C . SER B 1 648 ? 14.016 2.445 0.921 1 80.44 648 SER B C 1
ATOM 11908 O O . SER B 1 648 ? 14.953 3.105 0.468 1 80.44 648 SER B O 1
ATOM 11910 N N . ALA B 1 649 ? 12.961 2.93 1.497 1 84.38 649 ALA B N 1
ATOM 11911 C CA . ALA B 1 649 ? 12.906 4.367 1.746 1 84.38 649 ALA B CA 1
ATOM 11912 C C . ALA B 1 649 ? 13.992 4.797 2.73 1 84.38 649 ALA B C 1
ATOM 11914 O O . ALA B 1 649 ? 14.602 5.859 2.568 1 84.38 649 ALA B O 1
ATOM 11915 N N . ALA B 1 650 ? 14.203 3.98 3.742 1 84.06 650 ALA B N 1
ATOM 11916 C CA . ALA B 1 650 ? 15.25 4.273 4.715 1 84.06 650 ALA B CA 1
ATOM 11917 C C . ALA B 1 650 ? 16.625 4.332 4.047 1 84.06 650 ALA B C 1
ATOM 11919 O O . ALA B 1 650 ? 17.422 5.215 4.348 1 84.06 650 ALA B O 1
ATOM 11920 N N . ASP B 1 651 ? 16.828 3.445 3.178 1 81.38 651 ASP B N 1
ATOM 11921 C CA . ASP B 1 651 ? 18.094 3.412 2.445 1 81.38 651 ASP B CA 1
ATOM 11922 C C . ASP B 1 651 ? 18.25 4.656 1.574 1 81.38 651 ASP B C 1
ATOM 11924 O O . ASP B 1 651 ? 19.344 5.223 1.487 1 81.38 651 ASP B O 1
ATOM 11928 N N . ARG B 1 652 ? 17.234 5.039 0.917 1 83.81 652 ARG B N 1
ATOM 11929 C CA . ARG B 1 652 ? 17.281 6.215 0.053 1 83.81 652 ARG B CA 1
ATOM 11930 C C . ARG B 1 652 ? 17.5 7.484 0.871 1 83.81 652 ARG B C 1
ATOM 11932 O O . ARG B 1 652 ? 18.172 8.406 0.426 1 83.81 652 ARG B O 1
ATOM 11939 N N . LEU B 1 653 ? 16.875 7.531 2.012 1 87.19 653 LEU B N 1
ATOM 11940 C CA . LEU B 1 653 ? 17.062 8.68 2.898 1 87.19 653 LEU B CA 1
ATOM 11941 C C . LEU B 1 653 ? 18.516 8.781 3.363 1 87.19 653 LEU B C 1
ATOM 11943 O O . LEU B 1 653 ? 19.047 9.883 3.496 1 87.19 653 LEU B O 1
ATOM 11947 N N . THR B 1 654 ? 19.109 7.625 3.57 1 82.69 654 THR B N 1
ATOM 11948 C CA . THR B 1 654 ? 20.531 7.602 3.93 1 82.69 654 THR B CA 1
ATOM 11949 C C . THR B 1 654 ? 21.375 8.141 2.787 1 82.69 654 THR B C 1
ATOM 11951 O O . THR B 1 654 ? 22.344 8.875 3.018 1 82.69 654 THR B O 1
ATOM 11954 N N . LYS B 1 655 ? 20.953 7.863 1.646 1 80.19 655 LYS B N 1
ATOM 11955 C CA . LYS B 1 655 ? 21.703 8.305 0.479 1 80.19 655 LYS B CA 1
ATOM 11956 C C . LYS B 1 655 ? 21.516 9.805 0.236 1 80.19 655 LYS B C 1
ATOM 11958 O O . LYS B 1 655 ? 22.391 10.469 -0.314 1 80.19 655 LYS B O 1
ATOM 11963 N N . ILE B 1 656 ? 20.391 10.312 0.578 1 86.44 656 ILE B N 1
ATOM 11964 C CA . ILE B 1 656 ? 20.141 11.742 0.459 1 86.44 656 ILE B CA 1
ATOM 11965 C C . ILE B 1 656 ? 21.109 12.508 1.361 1 86.44 656 ILE B C 1
ATOM 11967 O O . ILE B 1 656 ? 21.594 13.578 0.994 1 86.44 656 ILE B O 1
ATOM 11971 N N . LYS B 1 657 ? 21.359 11.938 2.477 1 84.06 657 LYS B N 1
ATOM 11972 C CA . LYS B 1 657 ? 22.328 12.555 3.365 1 84.06 657 LYS B CA 1
ATOM 11973 C C . LYS B 1 657 ? 23.703 12.625 2.703 1 84.06 657 LYS B C 1
ATOM 11975 O O . LYS B 1 657 ? 24.406 13.641 2.803 1 84.06 657 LYS B O 1
ATOM 11980 N N . CYS B 1 658 ? 23.984 11.609 1.965 1 76 658 CYS B N 1
ATOM 11981 C CA . CYS B 1 658 ? 25.266 11.586 1.271 1 76 658 CYS B CA 1
ATOM 11982 C C . CYS B 1 658 ? 25.297 12.625 0.151 1 76 658 CYS B C 1
ATOM 11984 O O . CYS B 1 658 ? 26.328 13.266 -0.078 1 76 658 CYS B O 1
ATOM 11986 N N . ALA B 1 659 ? 24.234 12.797 -0.453 1 78.88 659 ALA B N 1
ATOM 11987 C CA . ALA B 1 659 ? 24.125 13.797 -1.514 1 78.88 659 ALA B CA 1
ATOM 11988 C C . ALA B 1 659 ? 24.25 15.211 -0.951 1 78.88 659 ALA B C 1
ATOM 11990 O O . ALA B 1 659 ? 24.859 16.078 -1.58 1 78.88 659 ALA B O 1
ATOM 11991 N N . CYS B 1 660 ? 23.688 15.422 0.214 1 84.88 660 CYS B N 1
ATOM 11992 C CA . CYS B 1 660 ? 23.75 16.734 0.854 1 84.88 660 CYS B CA 1
ATOM 11993 C C . CYS B 1 660 ? 25.172 17.047 1.306 1 84.88 660 CYS B C 1
ATOM 11995 O O . CYS B 1 660 ? 25.594 18.203 1.294 1 84.88 660 CYS B O 1
ATOM 11997 N N . ASP B 1 661 ? 25.938 16.016 1.62 1 80.25 661 ASP B N 1
ATOM 11998 C CA . ASP B 1 661 ? 27.312 16.203 2.051 1 80.25 661 ASP B CA 1
ATOM 11999 C C . ASP B 1 661 ? 28.188 16.75 0.913 1 80.25 661 ASP B C 1
ATOM 12001 O O . ASP B 1 661 ? 29.094 17.547 1.142 1 80.25 661 ASP B O 1
ATOM 12005 N N . THR B 1 662 ? 27.797 16.328 -0.229 1 76.81 662 THR B N 1
ATOM 12006 C CA . THR B 1 662 ? 28.547 16.797 -1.394 1 76.81 662 THR B CA 1
ATOM 12007 C C . THR B 1 662 ? 28.344 18.297 -1.601 1 76.81 662 THR B C 1
ATOM 12009 O O . THR B 1 662 ? 29.219 18.984 -2.133 1 76.81 662 THR B O 1
ATOM 12012 N N . HIS B 1 663 ? 27.266 18.859 -1.118 1 83.31 663 HIS B N 1
ATOM 12013 C CA . HIS B 1 663 ? 26.969 20.266 -1.271 1 83.31 663 HIS B CA 1
ATOM 12014 C C . HIS B 1 663 ? 27.156 21.016 0.045 1 83.31 663 HIS B C 1
ATOM 12016 O O . HIS B 1 663 ? 26.719 22.172 0.18 1 83.31 663 HIS B O 1
ATOM 12022 N N . ASN B 1 664 ? 27.734 20.422 1.024 1 85.12 664 ASN B N 1
ATOM 12023 C CA . ASN B 1 664 ? 28 20.984 2.34 1 85.12 664 ASN B CA 1
ATOM 12024 C C . ASN B 1 664 ? 26.719 21.516 2.99 1 85.12 664 ASN B C 1
ATOM 12026 O O . ASN B 1 664 ? 26.688 22.625 3.508 1 85.12 664 ASN B O 1
ATOM 12030 N N . CYS B 1 665 ? 25.656 20.797 2.75 1 91.25 665 CYS B N 1
ATOM 12031 C CA . CYS B 1 665 ? 24.359 21.125 3.338 1 91.25 665 CYS B CA 1
ATOM 12032 C C . CYS B 1 665 ? 24.078 20.234 4.539 1 91.25 665 CYS B C 1
ATOM 12034 O O . CYS B 1 665 ? 24.266 19.016 4.477 1 91.25 665 CYS B O 1
ATOM 12036 N N . LYS B 1 666 ? 23.797 20.922 5.637 1 92.25 666 LYS B N 1
ATOM 12037 C CA . LYS B 1 666 ? 23.406 20.172 6.824 1 92.25 666 LYS B CA 1
ATOM 12038 C C . LYS B 1 666 ? 21.984 19.641 6.699 1 92.25 666 LYS B C 1
ATOM 12040 O O . LYS B 1 666 ? 21.094 20.328 6.188 1 92.25 666 LYS B O 1
ATOM 12045 N N . ILE B 1 667 ? 21.797 18.422 7.078 1 92.69 667 ILE B N 1
ATOM 12046 C CA . ILE B 1 667 ? 20.469 17.828 6.965 1 92.69 667 ILE B CA 1
ATOM 12047 C C . ILE B 1 667 ? 19.891 17.594 8.359 1 92.69 667 ILE B C 1
ATOM 12049 O O . ILE B 1 667 ? 20.609 17.203 9.281 1 92.69 667 ILE B O 1
ATOM 12053 N N . VAL B 1 668 ? 18.656 18 8.531 1 93.69 668 VAL B N 1
ATOM 12054 C CA . VAL B 1 668 ? 17.953 17.844 9.805 1 93.69 668 VAL B CA 1
ATOM 12055 C C . VAL B 1 668 ? 16.672 17.031 9.594 1 93.69 668 VAL B C 1
ATOM 12057 O O . VAL B 1 668 ? 15.852 17.375 8.734 1 93.69 668 VAL B O 1
ATOM 12060 N N . PHE B 1 669 ? 16.516 15.906 10.289 1 93 669 PHE B N 1
ATOM 12061 C CA . PHE B 1 669 ? 15.266 15.148 10.297 1 93 669 PHE B CA 1
ATOM 12062 C C . PHE B 1 669 ? 14.383 15.578 11.461 1 93 669 PHE B C 1
ATOM 12064 O O . PHE B 1 669 ? 14.805 15.539 12.617 1 93 669 PHE B O 1
ATOM 12071 N N . ALA B 1 670 ? 13.172 16 11.07 1 91.81 670 ALA B N 1
ATOM 12072 C CA . ALA B 1 670 ? 12.25 16.453 12.109 1 91.81 670 ALA B CA 1
ATOM 12073 C C . ALA B 1 670 ? 11.094 15.469 12.289 1 91.81 670 ALA B C 1
ATOM 12075 O O . ALA B 1 670 ? 10.531 14.984 11.305 1 91.81 670 ALA B O 1
ATOM 12076 N N . ALA B 1 671 ? 10.758 15.125 13.492 1 88.44 671 ALA B N 1
ATOM 12077 C CA . ALA B 1 671 ? 9.555 14.398 13.891 1 88.44 671 ALA B CA 1
ATOM 12078 C C . ALA B 1 671 ? 9.523 13 13.266 1 88.44 671 ALA B C 1
ATOM 12080 O O . ALA B 1 671 ? 8.516 12.602 12.68 1 88.44 671 ALA B O 1
ATOM 12081 N N . VAL B 1 672 ? 10.586 12.281 13.383 1 87.75 672 VAL B N 1
ATOM 12082 C CA . VAL B 1 672 ? 10.594 10.891 12.945 1 87.75 672 VAL B CA 1
ATOM 12083 C C . VAL B 1 672 ? 9.781 10.039 13.914 1 87.75 672 VAL B C 1
ATOM 12085 O O . VAL B 1 672 ? 10.008 10.086 15.125 1 87.75 672 VAL B O 1
ATOM 12088 N N . PRO B 1 673 ? 8.805 9.367 13.367 1 80.31 673 PRO B N 1
ATOM 12089 C CA . PRO B 1 673 ? 7.969 8.562 14.266 1 80.31 673 PRO B CA 1
ATOM 12090 C C . PRO B 1 673 ? 8.789 7.625 15.156 1 80.31 673 PRO B C 1
ATOM 12092 O O . PRO B 1 673 ? 9.812 7.094 14.711 1 80.31 673 PRO B O 1
ATOM 12095 N N . SER B 1 674 ? 8.32 7.387 16.328 1 79 674 SER B N 1
ATOM 12096 C CA . SER B 1 674 ? 9.039 6.605 17.344 1 79 674 SER B CA 1
ATOM 12097 C C . SER B 1 674 ? 9.156 5.145 16.922 1 79 674 SER B C 1
ATOM 12099 O O . SER B 1 674 ? 10.07 4.438 17.359 1 79 674 SER B O 1
ATOM 12101 N N . ALA B 1 675 ? 8.281 4.715 16.047 1 75.44 675 ALA B N 1
ATOM 12102 C CA . ALA B 1 675 ? 8.328 3.338 15.562 1 75.44 675 ALA B CA 1
ATOM 12103 C C . ALA B 1 675 ? 9.617 3.066 14.797 1 75.44 675 ALA B C 1
ATOM 12105 O O . ALA B 1 675 ? 10.047 1.917 14.68 1 75.44 675 ALA B O 1
ATOM 12106 N N . TYR B 1 676 ? 10.305 4.137 14.406 1 81 676 TYR B N 1
ATOM 12107 C CA . TYR B 1 676 ? 11.508 3.969 13.594 1 81 676 TYR B CA 1
ATOM 12108 C C . TYR B 1 676 ? 12.734 4.492 14.328 1 81 676 TYR B C 1
ATOM 12110 O O . TYR B 1 676 ? 13.625 5.094 13.711 1 81 676 TYR B O 1
ATOM 12118 N N . GLU B 1 677 ? 12.734 4.312 15.617 1 80.62 677 GLU B N 1
ATOM 12119 C CA . GLU B 1 677 ? 13.867 4.738 16.438 1 80.62 677 GLU B CA 1
ATOM 12120 C C . GLU B 1 677 ? 15.141 4.012 16.031 1 80.62 677 GLU B C 1
ATOM 12122 O O . GLU B 1 677 ? 16.234 4.594 16.062 1 80.62 677 GLU B O 1
ATOM 12127 N N . LYS B 1 678 ? 15 2.754 15.609 1 77.31 678 LYS B N 1
ATOM 12128 C CA . LYS B 1 678 ? 16.172 1.988 15.18 1 77.31 678 LYS B CA 1
ATOM 12129 C C . LYS B 1 678 ? 16.812 2.615 13.945 1 77.31 678 LYS B C 1
ATOM 12131 O O . LYS B 1 678 ? 18.031 2.629 13.812 1 77.31 678 LYS B O 1
ATOM 12136 N N . PHE B 1 679 ? 16 3.107 13.188 1 81.38 679 PHE B N 1
ATOM 12137 C CA . PHE B 1 679 ? 16.484 3.771 11.977 1 81.38 679 PHE B CA 1
ATOM 12138 C C . PHE B 1 679 ? 17.25 5.035 12.328 1 81.38 679 PHE B C 1
ATOM 12140 O O . PHE B 1 679 ? 18.344 5.27 11.797 1 81.38 679 PHE B O 1
ATOM 12147 N N . THR B 1 680 ? 16.703 5.82 13.227 1 82.19 680 THR B N 1
ATOM 12148 C CA . THR B 1 680 ? 17.344 7.074 13.617 1 82.19 680 THR B CA 1
ATOM 12149 C C . THR B 1 680 ? 18.656 6.809 14.336 1 82.19 680 THR B C 1
ATOM 12151 O O . THR B 1 680 ? 19.641 7.523 14.125 1 82.19 680 THR B O 1
ATOM 12154 N N . ILE B 1 681 ? 18.672 5.793 15.094 1 80.94 681 ILE B N 1
ATOM 12155 C CA . ILE B 1 681 ? 19.891 5.445 15.82 1 80.94 681 ILE B CA 1
ATOM 12156 C C . ILE B 1 681 ? 20.953 4.973 14.836 1 80.94 681 ILE B C 1
ATOM 12158 O O . ILE B 1 681 ? 22.141 5.328 14.969 1 80.94 681 ILE B O 1
ATOM 12162 N N . HIS B 1 682 ? 20.469 4.266 13.859 1 79.06 682 HIS B N 1
ATOM 12163 C CA . HIS B 1 682 ? 21.391 3.789 12.836 1 79.06 682 HIS B CA 1
ATOM 12164 C C . HIS B 1 682 ? 22.016 4.949 12.062 1 79.06 682 HIS B C 1
ATOM 12166 O O . HIS B 1 682 ? 23.203 4.938 11.773 1 79.06 682 HIS B O 1
ATOM 12172 N N . LEU B 1 683 ? 21.25 5.898 11.766 1 79.19 683 LEU B N 1
ATOM 12173 C CA . LEU B 1 683 ? 21.75 7.055 11.031 1 79.19 683 LEU B CA 1
ATOM 12174 C C . LEU B 1 683 ? 22.734 7.859 11.875 1 79.19 683 LEU B C 1
ATOM 12176 O O . LEU B 1 683 ? 23.734 8.344 11.367 1 79.19 683 LEU B O 1
ATOM 12180 N N . ILE B 1 684 ? 22.344 8.008 13.156 1 78.38 684 ILE B N 1
ATOM 12181 C CA . ILE B 1 684 ? 23.203 8.758 14.07 1 78.38 684 ILE B CA 1
ATOM 12182 C C . ILE B 1 684 ? 24.547 8.039 14.219 1 78.38 684 ILE B C 1
ATOM 12184 O O . ILE B 1 684 ? 25.594 8.68 14.273 1 78.38 684 ILE B O 1
ATOM 12188 N N . GLU B 1 685 ? 24.469 6.758 14.195 1 76.44 685 GLU B N 1
ATOM 12189 C CA . GLU B 1 685 ? 25.688 5.961 14.312 1 76.44 685 GLU B CA 1
ATOM 12190 C C . GLU B 1 685 ? 26.5 6.012 13.031 1 76.44 685 GLU B C 1
ATOM 12192 O O . GLU B 1 685 ? 27.734 6.039 13.07 1 76.44 685 GLU B O 1
ATOM 12197 N N . LEU B 1 686 ? 25.828 5.984 11.984 1 74.38 686 LEU B N 1
ATOM 12198 C CA . LEU B 1 686 ? 26.484 5.973 10.688 1 74.38 686 LEU B CA 1
ATOM 12199 C C . LEU B 1 686 ? 27.156 7.309 10.406 1 74.38 686 LEU B C 1
ATOM 12201 O O . LEU B 1 686 ? 28.281 7.348 9.891 1 74.38 686 LEU B O 1
ATOM 12205 N N . PHE B 1 687 ? 26.484 8.414 10.633 1 74.12 687 PHE B N 1
ATOM 12206 C CA . PHE B 1 687 ? 26.984 9.719 10.211 1 74.12 687 PHE B CA 1
ATOM 12207 C C . PHE B 1 687 ? 27.656 10.438 11.375 1 74.12 687 PHE B C 1
ATOM 12209 O O . PHE B 1 687 ? 28.422 11.383 11.164 1 74.12 687 PHE B O 1
ATOM 12216 N N . GLY B 1 688 ? 27.75 9.859 12.469 1 62.56 688 GLY B N 1
ATOM 12217 C CA . GLY B 1 688 ? 28.422 10.438 13.625 1 62.56 688 GLY B CA 1
ATOM 12218 C C . GLY B 1 688 ? 27.859 11.797 14.016 1 62.56 688 GLY B C 1
ATOM 12219 O O . GLY B 1 688 ? 26.938 12.297 13.391 1 62.56 688 GLY B O 1
ATOM 12220 N N . ASP B 1 689 ? 28.188 12.406 15.109 1 59.97 689 ASP B N 1
ATOM 12221 C CA . ASP B 1 689 ? 27.797 13.711 15.648 1 59.97 689 ASP B CA 1
ATOM 12222 C C . ASP B 1 689 ? 28.594 14.828 14.984 1 59.97 689 ASP B C 1
ATOM 12224 O O . ASP B 1 689 ? 29.141 15.703 15.664 1 59.97 689 ASP B O 1
ATOM 12228 N N . ASN B 1 690 ? 28.922 14.711 13.625 1 62.03 690 ASN B N 1
ATOM 12229 C CA . ASN B 1 690 ? 29.781 15.727 13.047 1 62.03 690 ASN B CA 1
ATOM 12230 C C . ASN B 1 690 ? 29.016 17 12.727 1 62.03 690 ASN B C 1
ATOM 12232 O O . ASN B 1 690 ? 29.438 17.797 11.891 1 62.03 690 ASN B O 1
ATOM 12236 N N . GLY B 1 691 ? 27.891 17.234 13.352 1 74.31 691 GLY B N 1
ATOM 12237 C CA . GLY B 1 691 ? 27.156 18.5 13.195 1 74.31 691 GLY B CA 1
ATOM 12238 C C . GLY B 1 691 ? 26.453 18.609 11.859 1 74.31 691 GLY B C 1
ATOM 12239 O O . GLY B 1 691 ? 25.719 19.562 11.625 1 74.31 691 GLY B O 1
ATOM 12240 N N . MET B 1 692 ? 26.734 17.672 10.938 1 85.5 692 MET B N 1
ATOM 12241 C CA . MET B 1 692 ? 26.125 17.781 9.609 1 85.5 692 MET B CA 1
ATOM 12242 C C . MET B 1 692 ? 24.75 17.094 9.586 1 85.5 692 MET B C 1
ATOM 12244 O O . MET B 1 692 ? 24 17.266 8.633 1 85.5 692 MET B O 1
ATOM 12248 N N . PHE B 1 693 ? 24.484 16.344 10.656 1 89.81 693 PHE B N 1
ATOM 12249 C CA . PHE B 1 693 ? 23.203 15.648 10.742 1 89.81 693 PHE B CA 1
ATOM 12250 C C . PHE B 1 693 ? 22.594 15.805 12.125 1 89.81 693 PHE B C 1
ATOM 12252 O O . PHE B 1 693 ? 23.297 15.703 13.133 1 89.81 693 PHE B O 1
ATOM 12259 N N . TYR B 1 694 ? 21.344 16.188 12.141 1 91.12 694 TYR B N 1
ATOM 12260 C CA . TYR B 1 694 ? 20.656 16.375 13.414 1 91.12 694 TYR B CA 1
ATOM 12261 C C . TYR B 1 694 ? 19.234 15.836 13.344 1 91.12 694 TYR B C 1
ATOM 12263 O O . TYR B 1 694 ? 18.547 16 12.328 1 91.12 694 TYR B O 1
ATOM 12271 N N . VAL B 1 695 ? 18.828 15.086 14.391 1 91.06 695 VAL B N 1
ATOM 12272 C CA . VAL B 1 695 ? 17.469 14.594 14.484 1 91.06 695 VAL B CA 1
ATOM 12273 C C . VAL B 1 695 ? 16.719 15.352 15.578 1 91.06 695 VAL B C 1
ATOM 12275 O O . VAL B 1 695 ? 17.094 15.312 16.75 1 91.06 695 VAL B O 1
ATOM 12278 N N . ALA B 1 696 ? 15.688 16.078 15.094 1 90.5 696 ALA B N 1
ATOM 12279 C CA . ALA B 1 696 ? 14.883 16.859 16.031 1 90.5 696 ALA B CA 1
ATOM 12280 C C . ALA B 1 696 ? 13.594 16.125 16.391 1 90.5 696 ALA B C 1
ATOM 12282 O O . ALA B 1 696 ? 13.109 15.297 15.625 1 90.5 696 ALA B O 1
ATOM 12283 N N . SER B 1 697 ? 13.039 16.406 17.469 1 86.19 697 SER B N 1
ATOM 12284 C CA . SER B 1 697 ? 11.805 15.773 17.938 1 86.19 697 SER B CA 1
ATOM 12285 C C . SER B 1 697 ? 10.602 16.297 17.156 1 86.19 697 SER B C 1
ATOM 12287 O O . SER B 1 697 ? 9.633 15.562 16.938 1 86.19 697 SER B O 1
ATOM 12289 N N . ASP B 1 698 ? 10.633 17.531 16.812 1 83.69 698 ASP B N 1
ATOM 12290 C CA . ASP B 1 698 ? 9.562 18.156 16.031 1 83.69 698 ASP B CA 1
ATOM 12291 C C . ASP B 1 698 ? 10.117 19.219 15.102 1 83.69 698 ASP B C 1
ATOM 12293 O O . ASP B 1 698 ? 11.328 19.469 15.086 1 83.69 698 ASP B O 1
ATOM 12297 N N . LEU B 1 699 ? 9.273 19.703 14.305 1 83.5 699 LEU B N 1
ATOM 12298 C CA . LEU B 1 699 ? 9.695 20.703 13.336 1 83.5 699 LEU B CA 1
ATOM 12299 C C . LEU B 1 699 ? 10.18 21.969 14.039 1 83.5 699 LEU B C 1
ATOM 12301 O O . LEU B 1 699 ? 11.125 22.609 13.578 1 83.5 699 LEU B O 1
ATOM 12305 N N . ASP B 1 700 ? 9.578 22.344 15.172 1 79.5 700 ASP B N 1
ATOM 12306 C CA . ASP B 1 700 ? 9.977 23.531 15.922 1 79.5 700 ASP B CA 1
ATOM 12307 C C . ASP B 1 700 ? 11.414 23.391 16.422 1 79.5 700 ASP B C 1
ATOM 12309 O O . ASP B 1 700 ? 12.203 24.344 16.312 1 79.5 700 ASP B O 1
ATOM 12313 N N . SER B 1 701 ? 11.672 22.328 16.969 1 85.12 701 SER B N 1
ATOM 12314 C CA . SER B 1 701 ? 13.023 22.078 17.469 1 85.12 701 SER B CA 1
ATOM 12315 C C . SER B 1 701 ? 14.031 22.047 16.328 1 85.12 701 SER B C 1
ATOM 12317 O O . SER B 1 701 ? 15.188 22.453 16.5 1 85.12 701 SER B O 1
ATOM 12319 N N . ALA B 1 702 ? 13.609 21.547 15.203 1 90.88 702 ALA B N 1
ATOM 12320 C CA . ALA B 1 702 ? 14.492 21.531 14.047 1 90.88 702 ALA B CA 1
ATOM 12321 C C . ALA B 1 702 ? 14.836 22.938 13.586 1 90.88 702 ALA B C 1
ATOM 12323 O O . ALA B 1 702 ? 16 23.25 13.32 1 90.88 702 ALA B O 1
ATOM 12324 N N . LEU B 1 703 ? 13.82 23.734 13.531 1 87.94 703 LEU B N 1
ATOM 12325 C CA . LEU B 1 703 ? 14.039 25.125 13.125 1 87.94 703 LEU B CA 1
ATOM 12326 C C . LEU B 1 703 ? 14.891 25.859 14.156 1 87.94 703 LEU B C 1
ATOM 12328 O O . LEU B 1 703 ? 15.742 26.672 13.789 1 87.94 703 LEU B O 1
ATOM 12332 N N . ALA B 1 704 ? 14.617 25.594 15.43 1 86.38 704 ALA B N 1
ATOM 12333 C CA . ALA B 1 704 ? 15.406 26.219 16.484 1 86.38 704 ALA B CA 1
ATOM 12334 C C . ALA B 1 704 ? 16.891 25.859 16.344 1 86.38 704 ALA B C 1
ATOM 12336 O O . ALA B 1 704 ? 17.75 26.719 16.547 1 86.38 704 ALA B O 1
ATOM 12337 N N . TRP B 1 705 ? 17.062 24.656 16.016 1 91.38 705 TRP B N 1
ATOM 12338 C CA . TRP B 1 705 ? 18.438 24.188 15.844 1 91.38 705 TRP B CA 1
ATOM 12339 C C . TRP B 1 705 ? 19.109 24.906 14.68 1 91.38 705 TRP B C 1
ATOM 12341 O O . TRP B 1 705 ? 20.281 25.312 14.781 1 91.38 705 TRP B O 1
ATOM 12351 N N . CYS B 1 706 ? 18.453 25 13.625 1 92.62 706 CYS B N 1
ATOM 12352 C CA . CYS B 1 706 ? 18.984 25.703 12.461 1 92.62 706 CYS B CA 1
ATOM 12353 C C . CYS B 1 706 ? 19.219 27.172 12.766 1 92.62 706 CYS B C 1
ATOM 12355 O O . CYS B 1 706 ? 20.266 27.734 12.398 1 92.62 706 CYS B O 1
ATOM 12357 N N . GLU B 1 707 ? 18.25 27.797 13.398 1 89.88 707 GLU B N 1
ATOM 12358 C CA . GLU B 1 707 ? 18.375 29.203 13.773 1 89.88 707 GLU B CA 1
ATOM 12359 C C . GLU B 1 707 ? 19.578 29.438 14.672 1 89.88 707 GLU B C 1
ATOM 12361 O O . GLU B 1 707 ? 20.312 30.406 14.492 1 89.88 707 GLU B O 1
ATOM 12366 N N . ASN B 1 708 ? 19.703 28.578 15.641 1 88.75 708 ASN B N 1
ATOM 12367 C CA . ASN B 1 708 ? 20.844 28.672 16.531 1 88.75 708 ASN B CA 1
ATOM 12368 C C . ASN B 1 708 ? 22.172 28.547 15.781 1 88.75 708 ASN B C 1
ATOM 12370 O O . ASN B 1 708 ? 23.141 29.219 16.109 1 88.75 708 ASN B O 1
ATOM 12374 N N . GLY B 1 709 ? 22.172 27.703 14.82 1 89.19 709 GLY B N 1
ATOM 12375 C CA . GLY B 1 709 ? 23.359 27.547 14 1 89.19 709 GLY B CA 1
ATOM 12376 C C . GLY B 1 709 ? 23.703 28.812 13.211 1 89.19 709 GLY B C 1
ATOM 12377 O O . GLY B 1 709 ? 24.875 29.172 13.102 1 89.19 709 GLY B O 1
ATOM 12378 N N . ILE B 1 710 ? 22.688 29.438 12.719 1 90.06 710 ILE B N 1
ATOM 12379 C CA . ILE B 1 710 ? 22.875 30.672 11.961 1 90.06 710 ILE B CA 1
ATOM 12380 C C . ILE B 1 710 ? 23.375 31.781 12.883 1 90.06 710 ILE B C 1
ATOM 12382 O O . ILE B 1 710 ? 24.297 32.5 12.531 1 90.06 710 ILE B O 1
ATOM 12386 N N . LEU B 1 711 ? 22.781 31.906 14.031 1 87.38 711 LEU B N 1
ATOM 12387 C CA . LEU B 1 711 ? 23.141 32.969 14.984 1 87.38 711 LEU B CA 1
ATOM 12388 C C . LEU B 1 711 ? 24.547 32.75 15.508 1 87.38 711 LEU B C 1
ATOM 12390 O O . LEU B 1 711 ? 25.297 33.719 15.695 1 87.38 711 LEU B O 1
ATOM 12394 N N . GLU B 1 712 ? 24.891 31.531 15.719 1 83.69 712 GLU B N 1
ATOM 12395 C CA . GLU B 1 712 ? 26.234 31.219 16.172 1 83.69 712 GLU B CA 1
ATOM 12396 C C . GLU B 1 712 ? 27.281 31.594 15.125 1 83.69 712 GLU B C 1
ATOM 12398 O O . GLU B 1 712 ? 28.344 32.125 15.445 1 83.69 712 GLU B O 1
ATOM 12403 N N . LYS B 1 713 ? 26.953 31.375 13.938 1 83.25 713 LYS B N 1
ATOM 12404 C CA . LYS B 1 713 ? 27.875 31.688 12.844 1 83.25 713 LYS B CA 1
ATOM 12405 C C . LYS B 1 713 ? 28.031 33.188 12.656 1 83.25 713 LYS B C 1
ATOM 12407 O O . LYS B 1 713 ? 29.125 33.688 12.367 1 83.25 713 LYS B O 1
ATOM 12412 N N . THR B 1 714 ? 26.953 33.938 12.734 1 77.56 714 THR B N 1
ATOM 12413 C CA . THR B 1 714 ? 26.984 35.375 12.539 1 77.56 714 THR B CA 1
ATOM 12414 C C . THR B 1 714 ? 27.688 36.094 13.703 1 77.56 714 THR B C 1
ATOM 12416 O O . THR B 1 714 ? 28.391 37.094 13.508 1 77.56 714 THR B O 1
ATOM 12419 N N . MET B 1 715 ? 27.469 35.625 14.852 1 65.31 715 MET B N 1
ATOM 12420 C CA . MET B 1 715 ? 28.141 36.188 16.016 1 65.31 715 MET B CA 1
ATOM 12421 C C . MET B 1 715 ? 29.656 36 15.938 1 65.31 715 MET B C 1
ATOM 12423 O O . MET B 1 715 ? 30.422 36.875 16.328 1 65.31 715 MET B O 1
ATOM 12427 N N . VAL B 1 716 ? 30.016 34.906 15.414 1 61.22 716 VAL B N 1
ATOM 12428 C CA . VAL B 1 716 ? 31.438 34.625 15.258 1 61.22 716 VAL B CA 1
ATOM 12429 C C . VAL B 1 716 ? 32.031 35.562 14.219 1 61.22 716 VAL B C 1
ATOM 12431 O O . VAL B 1 716 ? 33.156 36.062 14.398 1 61.22 716 VAL B O 1
ATOM 12434 N N . ASN B 1 717 ? 31.375 35.844 13.172 1 62.06 717 ASN B N 1
ATOM 12435 C CA . ASN B 1 717 ? 31.891 36.719 12.109 1 62.06 717 ASN B CA 1
ATOM 12436 C C . ASN B 1 717 ? 31.953 38.156 12.555 1 62.06 717 ASN B C 1
ATOM 12438 O O . ASN B 1 717 ? 32.812 38.906 12.102 1 62.06 717 ASN B O 1
ATOM 12442 N N . LYS B 1 718 ? 30.969 38.812 13.156 1 57.12 718 LYS B N 1
ATOM 12443 C CA . LYS B 1 718 ? 31 40.219 13.547 1 57.12 718 LYS B CA 1
ATOM 12444 C C . LYS B 1 718 ? 31.953 40.438 14.711 1 57.12 718 LYS B C 1
ATOM 12446 O O . LYS B 1 718 ? 32.188 41.594 15.117 1 57.12 718 LYS B O 1
ATOM 12451 N N . GLY B 1 719 ? 32.875 39.562 14.852 1 50.28 719 GLY B N 1
ATOM 12452 C CA . GLY B 1 719 ? 33.781 39.781 15.969 1 50.28 719 GLY B CA 1
ATOM 12453 C C . GLY B 1 719 ? 33.094 40.125 17.25 1 50.28 719 GLY B C 1
ATOM 12454 O O . GLY B 1 719 ? 33.688 40.656 18.188 1 50.28 719 GLY B O 1
ATOM 12455 N N . GLU B 1 720 ? 31.906 40.594 17.109 1 44.47 720 GLU B N 1
ATOM 12456 C CA . GLU B 1 720 ? 31.188 41.031 18.297 1 44.47 720 GLU B CA 1
ATOM 12457 C C . GLU B 1 720 ? 30.969 39.906 19.266 1 44.47 720 GLU B C 1
ATOM 12459 O O . GLU B 1 720 ? 30.672 38.75 18.859 1 44.47 720 GLU B O 1
ATOM 12464 N N . PRO B 1 721 ? 31.672 39.938 20.328 1 37.66 721 PRO B N 1
ATOM 12465 C CA . PRO B 1 721 ? 31.422 38.906 21.344 1 37.66 721 PRO B CA 1
ATOM 12466 C C . PRO B 1 721 ? 29.969 38.438 21.359 1 37.66 721 PRO B C 1
ATOM 12468 O O . PRO B 1 721 ? 29.062 39.156 20.953 1 37.66 721 PRO B O 1
ATOM 12471 N N . VAL B 1 722 ? 29.75 37.188 21.109 1 38.88 722 VAL B N 1
ATOM 12472 C CA . VAL B 1 722 ? 28.422 36.688 21.453 1 38.88 722 VAL B CA 1
ATOM 12473 C C . VAL B 1 722 ? 27.734 37.656 22.406 1 38.88 722 VAL B C 1
ATOM 12475 O O . VAL B 1 722 ? 28.234 37.938 23.516 1 38.88 722 VAL B O 1
ATOM 12478 N N . VAL B 1 723 ? 27.438 38.719 21.969 1 34.38 723 VAL B N 1
ATOM 12479 C CA . VAL B 1 723 ? 26.625 39.344 23.016 1 34.38 723 VAL B CA 1
ATOM 12480 C C . VAL B 1 723 ? 26.031 38.281 23.922 1 34.38 723 VAL B C 1
ATOM 12482 O O . VAL B 1 723 ? 25.203 37.469 23.5 1 34.38 723 VAL B O 1
ATOM 12485 N N . SER B 1 724 ? 26.859 37.5 24.547 1 31.78 724 SER B N 1
ATOM 12486 C CA . SER B 1 724 ? 26.297 36.875 25.75 1 31.78 724 SER B CA 1
ATOM 12487 C C . SER B 1 724 ? 24.969 37.531 26.141 1 31.78 724 SER B C 1
ATOM 12489 O O . SER B 1 724 ? 24.766 38.719 25.891 1 31.78 724 SER B O 1
ATOM 12491 N N . THR B 1 725 ? 23.781 36.938 25.938 1 33.94 725 THR B N 1
ATOM 12492 C CA . THR B 1 725 ? 22.891 37.406 27 1 33.94 725 THR B CA 1
ATOM 12493 C C . THR B 1 725 ? 23.656 38.188 28.047 1 33.94 725 THR B C 1
ATOM 12495 O O . THR B 1 725 ? 24.312 37.594 28.906 1 33.94 725 THR B O 1
ATOM 12498 N N . SER B 1 726 ? 24.609 38.969 27.641 1 32.38 726 SER B N 1
ATOM 12499 C CA . SER B 1 726 ? 25.297 39.844 28.578 1 32.38 726 SER B CA 1
ATOM 12500 C C . SER B 1 726 ? 24.594 39.875 29.922 1 32.38 726 SER B C 1
ATOM 12502 O O . SER B 1 726 ? 23.406 39.562 30.031 1 32.38 726 SER B O 1
ATOM 12504 N N . ALA B 1 727 ? 25.328 40.25 30.938 1 33.34 727 ALA B N 1
ATOM 12505 C CA . ALA B 1 727 ? 25.047 40.5 32.344 1 33.34 727 ALA B CA 1
ATOM 12506 C C . ALA B 1 727 ? 23.734 41.281 32.531 1 33.34 727 ALA B C 1
ATOM 12508 O O . ALA B 1 727 ? 23.734 42.5 32.594 1 33.34 727 ALA B O 1
ATOM 12509 N N . THR B 1 728 ? 22.859 41.25 31.672 1 35.62 728 THR B N 1
ATOM 12510 C CA . THR B 1 728 ? 21.703 41.562 32.5 1 35.62 728 THR B CA 1
ATOM 12511 C C . THR B 1 728 ? 21.969 41.219 33.969 1 35.62 728 THR B C 1
ATOM 12513 O O . THR B 1 728 ? 22.5 40.156 34.25 1 35.62 728 THR B O 1
ATOM 12516 N N . ASN B 1 729 ? 22.25 42.156 34.719 1 35.94 729 ASN B N 1
ATOM 12517 C CA . ASN B 1 729 ? 22.422 41.906 36.156 1 35.94 729 ASN B CA 1
ATOM 12518 C C . ASN B 1 729 ? 21.766 40.594 36.594 1 35.94 729 ASN B C 1
ATOM 12520 O O . ASN B 1 729 ? 20.547 40.438 36.469 1 35.94 729 ASN B O 1
ATOM 12524 N N . GLU B 1 730 ? 22.312 39.438 36.375 1 41.97 730 GLU B N 1
ATOM 12525 C CA . GLU B 1 730 ? 21.922 38.188 37.031 1 41.97 730 GLU B CA 1
ATOM 12526 C C . GLU B 1 730 ? 20.812 38.406 38.031 1 41.97 730 GLU B C 1
ATOM 12528 O O . GLU B 1 730 ? 20.031 37.469 38.312 1 41.97 730 GLU B O 1
ATOM 12533 N N . ASP B 1 731 ? 20.891 39.625 38.688 1 45 731 ASP B N 1
ATOM 12534 C CA . ASP B 1 731 ? 20 39.906 39.812 1 45 731 ASP B CA 1
ATOM 12535 C C . ASP B 1 731 ? 18.656 40.406 39.312 1 45 731 ASP B C 1
ATOM 12537 O O . ASP B 1 731 ? 17.781 40.75 40.125 1 45 731 ASP B O 1
ATOM 12541 N N . GLU B 1 732 ? 18.562 40.812 38.031 1 55.75 732 GLU B N 1
ATOM 12542 C CA . GLU B 1 732 ? 17.25 41.375 37.719 1 55.75 732 GLU B CA 1
ATOM 12543 C C . GLU B 1 732 ? 16.219 40.281 37.469 1 55.75 732 GLU B C 1
ATOM 12545 O O . GLU B 1 732 ? 16.531 39.281 36.812 1 55.75 732 GLU B O 1
ATOM 12550 N N . SER B 1 733 ? 15.164 40.406 38.094 1 67.12 733 SER B N 1
ATOM 12551 C CA . SER B 1 733 ? 14.055 39.469 38.062 1 67.12 733 SER B CA 1
ATOM 12552 C C . SER B 1 733 ? 13.547 39.219 36.656 1 67.12 733 SER B C 1
ATOM 12554 O O . SER B 1 733 ? 13.516 40.156 35.844 1 67.12 733 SER B O 1
ATOM 12556 N N . ALA B 1 734 ? 13.438 38.062 36 1 70.88 734 ALA B N 1
ATOM 12557 C CA . ALA B 1 734 ? 12.977 37.594 34.688 1 70.88 734 ALA B CA 1
ATOM 12558 C C . ALA B 1 734 ? 11.797 38.406 34.188 1 70.88 734 ALA B C 1
ATOM 12560 O O . ALA B 1 734 ? 11.703 38.719 33 1 70.88 734 ALA B O 1
ATOM 12561 N N . HIS B 1 735 ? 11.039 39 35.062 1 76.44 735 HIS B N 1
ATOM 12562 C CA . HIS B 1 735 ? 9.828 39.719 34.656 1 76.44 735 HIS B CA 1
ATOM 12563 C C . HIS B 1 735 ? 10.164 41.094 34.156 1 76.44 735 HIS B C 1
ATOM 12565 O O . HIS B 1 735 ? 9.539 41.594 33.219 1 76.44 735 HIS B O 1
ATOM 12571 N N . ILE B 1 736 ? 11.156 41.719 34.688 1 76.06 736 ILE B N 1
ATOM 12572 C CA . ILE B 1 736 ? 11.539 43.062 34.281 1 76.06 736 ILE B CA 1
ATOM 12573 C C . ILE B 1 736 ? 12.211 43 32.906 1 76.06 736 ILE B C 1
ATOM 12575 O O . ILE B 1 736 ? 11.977 43.875 32.062 1 76.06 736 ILE B O 1
ATOM 12579 N N . ARG B 1 737 ? 12.898 41.969 32.781 1 74.88 737 ARG B N 1
ATOM 12580 C CA . ARG B 1 737 ? 13.578 41.781 31.5 1 74.88 737 ARG B CA 1
ATOM 12581 C C . ARG B 1 737 ? 12.57 41.594 30.375 1 74.88 737 ARG B C 1
ATOM 12583 O O . ARG B 1 737 ? 12.734 42.156 29.281 1 74.88 737 ARG B O 1
ATOM 12590 N N . ASN B 1 738 ? 11.609 40.812 30.641 1 75.38 738 ASN B N 1
ATOM 12591 C CA . ASN B 1 738 ? 10.594 40.562 29.625 1 75.38 738 ASN B CA 1
ATOM 12592 C C . ASN B 1 738 ? 9.766 41.812 29.328 1 75.38 738 ASN B C 1
ATOM 12594 O O . ASN B 1 738 ? 9.398 42.062 28.188 1 75.38 738 ASN B O 1
ATOM 12598 N N . LEU B 1 739 ? 9.508 42.5 30.344 1 77.12 739 LEU B N 1
ATOM 12599 C CA . LEU B 1 739 ? 8.742 43.75 30.156 1 77.12 739 LEU B CA 1
ATOM 12600 C C . LEU B 1 739 ? 9.523 44.75 29.312 1 77.12 739 LEU B C 1
ATOM 12602 O O . LEU B 1 739 ? 8.945 45.438 28.484 1 77.12 739 LEU B O 1
ATOM 12606 N N . ARG B 1 740 ? 10.797 44.75 29.531 1 75.44 740 ARG B N 1
ATOM 12607 C CA . ARG B 1 740 ? 11.633 45.688 28.766 1 75.44 740 ARG B CA 1
ATOM 12608 C C . ARG B 1 740 ? 11.664 45.281 27.297 1 75.44 740 ARG B C 1
ATOM 12610 O O . ARG B 1 740 ? 11.695 46.125 26.406 1 75.44 740 ARG B O 1
ATOM 12617 N N . ARG B 1 741 ? 11.594 44.062 27.125 1 74 741 ARG B N 1
ATOM 12618 C CA . ARG B 1 741 ? 11.617 43.531 25.766 1 74 741 ARG B CA 1
ATOM 12619 C C . ARG B 1 741 ? 10.344 43.906 25 1 74 741 ARG B C 1
ATOM 12621 O O . ARG B 1 741 ? 10.391 44.188 23.797 1 74 741 ARG B O 1
ATOM 12628 N N . PHE B 1 742 ? 9.281 43.938 25.703 1 77.31 742 PHE B N 1
ATOM 12629 C CA . PHE B 1 742 ? 8.008 44.188 25.031 1 77.31 742 PHE B CA 1
ATOM 12630 C C . PHE B 1 742 ? 7.637 45.656 25.078 1 77.31 742 PHE B C 1
ATOM 12632 O O . PHE B 1 742 ? 6.641 46.062 24.484 1 77.31 742 PHE B O 1
ATOM 12639 N N . MET B 1 743 ? 8.391 46.406 25.75 1 78.69 743 MET B N 1
ATOM 12640 C CA . MET B 1 743 ? 8.266 47.875 25.719 1 78.69 743 MET B CA 1
ATOM 12641 C C . MET B 1 743 ? 9.586 48.531 25.297 1 78.69 743 MET B C 1
ATOM 12643 O O . MET B 1 743 ? 10.203 49.25 26.078 1 78.69 743 MET B O 1
ATOM 12647 N N . PRO B 1 744 ? 9.852 48.281 24.062 1 74.69 744 PRO B N 1
ATOM 12648 C CA . PRO B 1 744 ? 11.148 48.812 23.641 1 74.69 744 PRO B CA 1
ATOM 12649 C C . PRO B 1 744 ? 11.242 50.344 23.75 1 74.69 744 PRO B C 1
ATOM 12651 O O . PRO B 1 744 ? 10.281 51.031 23.438 1 74.69 744 PRO B O 1
ATOM 12654 N N . GLY B 1 745 ? 12.367 50.844 24.25 1 72.88 745 GLY B N 1
ATOM 12655 C CA . GLY B 1 745 ? 12.672 52.281 24.25 1 72.88 745 GLY B CA 1
ATOM 12656 C C . GLY B 1 745 ? 12.125 53 25.469 1 72.88 745 GLY B C 1
ATOM 12657 O O . GLY B 1 745 ? 12.352 54.188 25.641 1 72.88 745 GLY B O 1
ATOM 12658 N N . GLN B 1 746 ? 11.312 52.25 26.266 1 80.56 746 GLN B N 1
ATOM 12659 C CA . GLN B 1 746 ? 10.727 52.906 27.422 1 80.56 746 GLN B CA 1
ATOM 12660 C C . GLN B 1 746 ? 11.664 52.844 28.625 1 80.56 746 GLN B C 1
ATOM 12662 O O . GLN B 1 746 ? 12.328 51.812 28.844 1 80.56 746 GLN B O 1
ATOM 12667 N N . PRO B 1 747 ? 11.727 53.938 29.344 1 82.25 747 PRO B N 1
ATOM 12668 C CA . PRO B 1 747 ? 12.57 53.938 30.547 1 82.25 747 PRO B CA 1
ATOM 12669 C C . PRO B 1 747 ? 12.023 53.031 31.656 1 82.25 747 PRO B C 1
ATOM 12671 O O . PRO B 1 747 ? 10.859 52.625 31.609 1 82.25 747 PRO B O 1
ATOM 12674 N N . LEU B 1 748 ? 12.805 52.719 32.656 1 83.25 748 LEU B N 1
ATOM 12675 C CA . LEU B 1 748 ? 12.469 51.844 33.781 1 83.25 748 LEU B CA 1
ATOM 12676 C C . LEU B 1 748 ? 11.359 52.438 34.625 1 83.25 748 LEU B C 1
ATOM 12678 O O . LEU B 1 748 ? 10.562 51.688 35.219 1 83.25 748 LEU B O 1
ATOM 12682 N N . SER B 1 749 ? 11.32 53.75 34.656 1 86.06 749 SER B N 1
ATOM 12683 C CA . SER B 1 749 ? 10.297 54.406 35.469 1 86.06 749 SER B CA 1
ATOM 12684 C C . SER B 1 749 ? 8.898 54.062 34.938 1 86.06 749 SER B C 1
ATOM 12686 O O . SER B 1 749 ? 7.965 53.906 35.75 1 86.06 749 SER B O 1
ATOM 12688 N N . VAL B 1 750 ? 8.797 53.906 33.656 1 88.69 750 VAL B N 1
ATOM 12689 C CA . VAL B 1 750 ? 7.504 53.594 33.062 1 88.69 750 VAL B CA 1
ATOM 12690 C C . VAL B 1 750 ? 7.117 52.156 33.406 1 88.69 750 VAL B C 1
ATOM 12692 O O . VAL B 1 750 ? 5.949 51.844 33.688 1 88.69 750 VAL B O 1
ATOM 12695 N N . GLN B 1 751 ? 8.062 51.281 33.5 1 87.5 751 GLN B N 1
ATOM 12696 C CA . GLN B 1 751 ? 7.816 49.875 33.875 1 87.5 751 GLN B CA 1
ATOM 12697 C C . GLN B 1 751 ? 7.316 49.781 35.312 1 87.5 751 GLN B C 1
ATOM 12699 O O . GLN B 1 751 ? 6.391 49 35.594 1 87.5 751 GLN B O 1
ATOM 12704 N N . GLN B 1 752 ? 7.965 50.562 36.094 1 86.75 752 GLN B N 1
ATOM 12705 C CA . GLN B 1 752 ? 7.574 50.562 37.5 1 86.75 752 GLN B CA 1
ATOM 12706 C C . GLN B 1 752 ? 6.168 51.125 37.688 1 86.75 752 GLN B C 1
ATOM 12708 O O . GLN B 1 752 ? 5.391 50.594 38.5 1 86.75 752 GLN B O 1
ATOM 12713 N N . ARG B 1 753 ? 5.867 52.156 36.938 1 91.19 753 ARG B N 1
ATOM 12714 C CA . ARG B 1 753 ? 4.523 52.719 37.031 1 91.19 753 ARG B CA 1
ATOM 12715 C C . ARG B 1 753 ? 3.475 51.688 36.594 1 91.19 753 ARG B C 1
ATOM 12717 O O . ARG B 1 753 ? 2.383 51.656 37.188 1 91.19 753 ARG B O 1
ATOM 12724 N N . LEU B 1 754 ? 3.82 50.938 35.562 1 91.69 754 LEU B N 1
ATOM 12725 C CA . LEU B 1 754 ? 2.9 49.906 35.125 1 91.69 754 LEU B CA 1
ATOM 12726 C C . LEU B 1 754 ? 2.672 48.844 36.219 1 91.69 754 LEU B C 1
ATOM 12728 O O . LEU B 1 754 ? 1.532 48.469 36.469 1 91.69 754 LEU B O 1
ATOM 12732 N N . LEU B 1 755 ? 3.73 48.469 36.906 1 90.25 755 LEU B N 1
ATOM 12733 C CA . LEU B 1 755 ? 3.654 47.406 37.906 1 90.25 755 LEU B CA 1
ATOM 12734 C C . LEU B 1 755 ? 2.904 47.906 39.125 1 90.25 755 LEU B C 1
ATOM 12736 O O . LEU B 1 755 ? 2.35 47.094 39.906 1 90.25 755 LEU B O 1
ATOM 12740 N N . ASP B 1 756 ? 2.904 49.25 39.344 1 91.94 756 ASP B N 1
ATOM 12741 C CA . ASP B 1 756 ? 2.219 49.812 40.469 1 91.94 756 ASP B CA 1
ATOM 12742 C C . ASP B 1 756 ? 0.715 49.562 40.406 1 91.94 756 ASP B C 1
ATOM 12744 O O . ASP B 1 756 ? 0.021 49.625 41.438 1 91.94 756 ASP B O 1
ATOM 12748 N N . TYR B 1 757 ? 0.255 49.281 39.219 1 94.25 757 TYR B N 1
ATOM 12749 C CA . TYR B 1 757 ? -1.173 49.031 39.062 1 94.25 757 TYR B CA 1
ATOM 12750 C C . TYR B 1 757 ? -1.489 47.562 39.312 1 94.25 757 TYR B C 1
ATOM 12752 O O . TYR B 1 757 ? -2.658 47.156 39.375 1 94.25 757 TYR B O 1
ATOM 12760 N N . PHE B 1 758 ? -0.43 46.719 39.406 1 94 758 PHE B N 1
ATOM 12761 C CA . PHE B 1 758 ? -0.602 45.312 39.625 1 94 758 PHE B CA 1
ATOM 12762 C C . PHE B 1 758 ? -0.554 45 41.125 1 94 758 PHE B C 1
ATOM 12764 O O . PHE B 1 758 ? 0.122 45.688 41.906 1 94 758 PHE B O 1
ATOM 12771 N N . ARG B 1 759 ? -1.292 44.031 41.5 1 94.75 759 ARG B N 1
ATOM 12772 C CA . ARG B 1 759 ? -1.23 43.531 42.875 1 94.75 759 ARG B CA 1
ATOM 12773 C C . ARG B 1 759 ? -0.619 42.156 42.938 1 94.75 759 ARG B C 1
ATOM 12775 O O . ARG B 1 759 ? -0.875 41.312 42.062 1 94.75 759 ARG B O 1
ATOM 12782 N N . MET B 1 760 ? 0.146 41.844 43.906 1 93.44 760 MET B N 1
ATOM 12783 C CA . MET B 1 760 ? 0.803 40.562 44.062 1 93.44 760 MET B CA 1
ATOM 12784 C C . MET B 1 760 ? -0.135 39.531 44.688 1 93.44 760 MET B C 1
ATOM 12786 O O . MET B 1 760 ? -0.844 39.875 45.656 1 93.44 760 MET B O 1
ATOM 12790 N N . GLU B 1 761 ? -0.186 38.469 44.094 1 94.88 761 GLU B N 1
ATOM 12791 C CA . GLU B 1 761 ? -1.016 37.375 44.594 1 94.88 761 GLU B CA 1
ATOM 12792 C C . GLU B 1 761 ? -0.285 36.031 44.531 1 94.88 761 GLU B C 1
ATOM 12794 O O . GLU B 1 761 ? 0.506 35.812 43.594 1 94.88 761 GLU B O 1
ATOM 12799 N N . GLU B 1 762 ? -0.532 35.156 45.469 1 95.31 762 GLU B N 1
ATOM 12800 C CA . GLU B 1 762 ? 0.01 33.812 45.469 1 95.31 762 GLU B CA 1
ATOM 12801 C C . GLU B 1 762 ? -1.043 32.781 45.031 1 95.31 762 GLU B C 1
ATOM 12803 O O . GLU B 1 762 ? -2.205 32.875 45.406 1 95.31 762 GLU B O 1
ATOM 12808 N N . VAL B 1 763 ? -0.652 32.031 44.125 1 94 763 VAL B N 1
ATOM 12809 C CA . VAL B 1 763 ? -1.53 30.969 43.625 1 94 763 VAL B CA 1
ATOM 12810 C C . VAL B 1 763 ? -0.979 29.609 44.062 1 94 763 VAL B C 1
ATOM 12812 O O . VAL B 1 763 ? 0.162 29.266 43.75 1 94 763 VAL B O 1
ATOM 12815 N N . ASP B 1 764 ? -1.808 28.828 44.688 1 92.69 764 ASP B N 1
ATOM 12816 C CA . ASP B 1 764 ? -1.386 27.516 45.156 1 92.69 764 ASP B CA 1
ATOM 12817 C C . ASP B 1 764 ? -1.322 26.5 44 1 92.69 764 ASP B C 1
ATOM 12819 O O . ASP B 1 764 ? -1.991 26.672 43 1 92.69 764 ASP B O 1
ATOM 12823 N N . LYS B 1 765 ? -0.521 25.547 44.281 1 90.31 765 LYS B N 1
ATOM 12824 C CA . LYS B 1 765 ? -0.413 24.453 43.344 1 90.31 765 LYS B CA 1
ATOM 12825 C C . LYS B 1 765 ? -1.772 23.812 43.062 1 90.31 765 LYS B C 1
ATOM 12827 O O . LYS B 1 765 ? -2.58 23.656 44 1 90.31 765 LYS B O 1
ATOM 12832 N N . ASP B 1 766 ? -2.135 23.516 41.844 1 85.44 766 ASP B N 1
ATOM 12833 C CA . ASP B 1 766 ? -3.309 22.781 41.375 1 85.44 766 ASP B CA 1
ATOM 12834 C C . ASP B 1 766 ? -4.551 23.672 41.406 1 85.44 766 ASP B C 1
ATOM 12836 O O . ASP B 1 766 ? -5.676 23.172 41.281 1 85.44 766 ASP B O 1
ATOM 12840 N N . THR B 1 767 ? -4.316 24.953 41.562 1 89.38 767 THR B N 1
ATOM 12841 C CA . THR B 1 767 ? -5.438 25.891 41.5 1 89.38 767 THR B CA 1
ATOM 12842 C C . THR B 1 767 ? -5.77 26.219 40.031 1 89.38 767 THR B C 1
ATOM 12844 O O . THR B 1 767 ? -4.867 26.469 39.219 1 89.38 767 THR B O 1
ATOM 12847 N N . VAL B 1 768 ? -7.043 26.078 39.719 1 90.06 768 VAL B N 1
ATOM 12848 C CA . VAL B 1 768 ? -7.508 26.547 38.406 1 90.06 768 VAL B CA 1
ATOM 12849 C C . VAL B 1 768 ? -7.738 28.062 38.469 1 90.06 768 VAL B C 1
ATOM 12851 O O . VAL B 1 768 ? -8.68 28.531 39.094 1 90.06 768 VAL B O 1
ATOM 12854 N N . VAL B 1 769 ? -6.902 28.797 37.844 1 91.06 769 VAL B N 1
ATOM 12855 C CA . VAL B 1 769 ? -6.969 30.25 37.875 1 91.06 769 VAL B CA 1
ATOM 12856 C C . VAL B 1 769 ? -8.219 30.719 37.125 1 91.06 769 VAL B C 1
ATOM 12858 O O . VAL B 1 769 ? -8.93 31.609 37.594 1 91.06 769 VAL B O 1
ATOM 12861 N N . TRP B 1 770 ? -8.398 30.219 35.906 1 89.75 770 TRP B N 1
ATOM 12862 C CA . TRP B 1 770 ? -9.633 30.406 35.156 1 89.75 770 TRP B CA 1
ATOM 12863 C C . TRP B 1 770 ? -9.898 29.203 34.25 1 89.75 770 TRP B C 1
ATOM 12865 O O . TRP B 1 770 ? -9.023 28.375 34.062 1 89.75 770 TRP B O 1
ATOM 12875 N N . ARG B 1 771 ? -11.094 29.141 33.75 1 84.06 771 ARG B N 1
ATOM 12876 C CA . ARG B 1 771 ? -11.5 28.031 32.875 1 84.06 771 ARG B CA 1
ATOM 12877 C C . ARG B 1 771 ? -11.844 28.547 31.484 1 84.06 771 ARG B C 1
ATOM 12879 O O . ARG B 1 771 ? -12.273 29.688 31.328 1 84.06 771 ARG B O 1
ATOM 12886 N N . GLN B 1 772 ? -11.656 27.672 30.609 1 80.25 772 GLN B N 1
ATOM 12887 C CA . GLN B 1 772 ? -12.055 27.984 29.25 1 80.25 772 GLN B CA 1
ATOM 12888 C C . GLN B 1 772 ? -13.531 28.359 29.172 1 80.25 772 GLN B C 1
ATOM 12890 O O . GLN B 1 772 ? -14.383 27.672 29.734 1 80.25 772 GLN B O 1
ATOM 12895 N N . GLY B 1 773 ? -13.797 29.547 28.625 1 77.94 773 GLY B N 1
ATOM 12896 C CA . GLY B 1 773 ? -15.164 30.016 28.5 1 77.94 773 GLY B CA 1
ATOM 12897 C C . GLY B 1 773 ? -15.523 31.078 29.531 1 77.94 773 GLY B C 1
ATOM 12898 O O . GLY B 1 773 ? -16.547 31.75 29.406 1 77.94 773 GLY B O 1
ATOM 12899 N N . ASP B 1 774 ? -14.656 31.266 30.516 1 84.5 774 ASP B N 1
ATOM 12900 C CA . ASP B 1 774 ? -14.922 32.25 31.562 1 84.5 774 ASP B CA 1
ATOM 12901 C C . ASP B 1 774 ? -14.789 33.688 31 1 84.5 774 ASP B C 1
ATOM 12903 O O . ASP B 1 774 ? -14.125 33.906 29.984 1 84.5 774 ASP B O 1
ATOM 12907 N N . THR B 1 775 ? -15.477 34.594 31.641 1 88.12 775 THR B N 1
ATOM 12908 C CA . THR B 1 775 ? -15.305 36 31.312 1 88.12 775 THR B CA 1
ATOM 12909 C C . THR B 1 775 ? -13.977 36.531 31.844 1 88.12 775 THR B C 1
ATOM 12911 O O . THR B 1 775 ? -13.633 36.281 33 1 88.12 775 THR B O 1
ATOM 12914 N N . PRO B 1 776 ? -13.234 37.125 31.047 1 90 776 PRO B N 1
ATOM 12915 C CA . PRO B 1 776 ? -11.914 37.594 31.469 1 90 776 PRO B CA 1
ATOM 12916 C C . PRO B 1 776 ? -12 38.75 32.469 1 90 776 PRO B C 1
ATOM 12918 O O . PRO B 1 776 ? -12.555 39.812 32.156 1 90 776 PRO B O 1
ATOM 12921 N N . ASP B 1 777 ? -11.453 38.594 33.688 1 91.56 777 ASP B N 1
ATOM 12922 C CA . ASP B 1 777 ? -11.555 39.625 34.75 1 91.56 777 ASP B CA 1
ATOM 12923 C C . ASP B 1 777 ? -10.172 40.062 35.188 1 91.56 777 ASP B C 1
ATOM 12925 O O . ASP B 1 777 ? -10.055 41.062 35.938 1 91.56 777 ASP B O 1
ATOM 12929 N N . ARG B 1 778 ? -9.188 39.406 34.719 1 93.06 778 ARG B N 1
ATOM 12930 C CA . ARG B 1 778 ? -7.852 39.75 35.156 1 93.06 778 ARG B CA 1
ATOM 12931 C C . ARG B 1 778 ? -6.785 39.312 34.188 1 93.06 778 ARG B C 1
ATOM 12933 O O . ARG B 1 778 ? -7.035 38.438 33.344 1 93.06 778 ARG B O 1
ATOM 12940 N N . ALA B 1 779 ? -5.68 39.938 34.156 1 94.19 779 ALA B N 1
ATOM 12941 C CA . ALA B 1 779 ? -4.441 39.531 33.469 1 94.19 779 ALA B CA 1
ATOM 12942 C C . ALA B 1 779 ? -3.328 39.281 34.5 1 94.19 779 ALA B C 1
ATOM 12944 O O . ALA B 1 779 ? -3.268 39.938 35.531 1 94.19 779 ALA B O 1
ATOM 12945 N N . LEU B 1 780 ? -2.48 38.312 34.188 1 92.56 780 LEU B N 1
ATOM 12946 C CA . LEU B 1 780 ? -1.456 37.906 35.156 1 92.56 780 LEU B CA 1
ATOM 12947 C C . LEU B 1 780 ? -0.062 38.062 34.531 1 92.56 780 LEU B C 1
ATOM 12949 O O . LEU B 1 780 ? 0.132 37.844 33.344 1 92.56 780 LEU B O 1
ATOM 12953 N N . LEU B 1 781 ? 0.824 38.438 35.344 1 91.38 781 LEU B N 1
ATOM 12954 C CA . LEU B 1 781 ? 2.256 38.375 35.062 1 91.38 781 LEU B CA 1
ATOM 12955 C C . LEU B 1 781 ? 2.941 37.375 36 1 91.38 781 LEU B C 1
ATOM 12957 O O . LEU B 1 781 ? 2.943 37.562 37.219 1 91.38 781 LEU B O 1
ATOM 12961 N N . LEU B 1 782 ? 3.531 36.375 35.406 1 89.25 782 LEU B N 1
ATOM 12962 C CA . LEU B 1 782 ? 4.148 35.344 36.219 1 89.25 782 LEU B CA 1
ATOM 12963 C C . LEU B 1 782 ? 5.539 35.75 36.688 1 89.25 782 LEU B C 1
ATOM 12965 O O . LEU B 1 782 ? 6.418 36.031 35.875 1 89.25 782 LEU B O 1
ATOM 12969 N N . ILE B 1 783 ? 5.711 35.781 37.906 1 87.81 783 ILE B N 1
ATOM 12970 C CA . ILE B 1 783 ? 7 36.156 38.469 1 87.81 783 ILE B CA 1
ATOM 12971 C C . ILE B 1 783 ? 7.805 34.906 38.844 1 87.81 783 ILE B C 1
ATOM 12973 O O . ILE B 1 783 ? 9.008 34.844 38.562 1 87.81 783 ILE B O 1
ATOM 12977 N N . ASP B 1 784 ? 7.129 34 39.438 1 86.19 784 ASP B N 1
ATOM 12978 C CA . ASP B 1 784 ? 7.758 32.75 39.844 1 86.19 784 ASP B CA 1
ATOM 12979 C C . ASP B 1 784 ? 6.742 31.625 39.875 1 86.19 784 ASP B C 1
ATOM 12981 O O . ASP B 1 784 ? 5.551 31.859 40.094 1 86.19 784 ASP B O 1
ATOM 12985 N N . GLY B 1 785 ? 7.246 30.5 39.594 1 87.06 785 GLY B N 1
ATOM 12986 C CA . GLY B 1 785 ? 6.383 29.328 39.594 1 87.06 785 GLY B CA 1
ATOM 12987 C C . GLY B 1 785 ? 6.125 28.781 38.188 1 87.06 785 GLY B C 1
ATOM 12988 O O . GLY B 1 785 ? 6.992 28.859 37.312 1 87.06 785 GLY B O 1
ATOM 12989 N N . ALA B 1 786 ? 4.965 27.984 38.188 1 87.69 786 ALA B N 1
ATOM 12990 C CA . ALA B 1 786 ? 4.664 27.344 36.906 1 87.69 786 ALA B CA 1
ATOM 12991 C C . ALA B 1 786 ? 3.16 27.281 36.656 1 87.69 786 ALA B C 1
ATOM 12993 O O . ALA B 1 786 ? 2.412 26.75 37.5 1 87.69 786 ALA B O 1
ATOM 12994 N N . LEU B 1 787 ? 2.783 27.938 35.531 1 85.31 787 LEU B N 1
ATOM 12995 C CA . LEU B 1 787 ? 1.402 27.875 35.062 1 85.31 787 LEU B CA 1
ATOM 12996 C C . LEU B 1 787 ? 1.312 27.125 33.75 1 85.31 787 LEU B C 1
ATOM 12998 O O . LEU B 1 787 ? 2.238 27.172 32.938 1 85.31 787 LEU B O 1
ATOM 13002 N N . THR B 1 788 ? 0.261 26.375 33.594 1 81.88 788 THR B N 1
ATOM 13003 C CA . THR B 1 788 ? 0.052 25.641 32.344 1 81.88 788 THR B CA 1
ATOM 13004 C C . THR B 1 788 ? -1.326 25.938 31.766 1 81.88 788 THR B C 1
ATOM 13006 O O . THR B 1 788 ? -2.332 25.875 32.469 1 81.88 788 THR B O 1
ATOM 13009 N N . ALA B 1 789 ? -1.323 26.391 30.484 1 79.94 789 ALA B N 1
ATOM 13010 C CA . ALA B 1 789 ? -2.572 26.609 29.766 1 79.94 789 ALA B CA 1
ATOM 13011 C C . ALA B 1 789 ? -3.037 25.312 29.078 1 79.94 789 ALA B C 1
ATOM 13013 O O . ALA B 1 789 ? -2.227 24.594 28.5 1 79.94 789 ALA B O 1
ATOM 13014 N N . VAL B 1 790 ? -4.289 24.969 29.25 1 75.94 790 VAL B N 1
ATOM 13015 C CA . VAL B 1 790 ? -4.844 23.734 28.703 1 75.94 790 VAL B CA 1
ATOM 13016 C C . VAL B 1 790 ? -6.047 24.062 27.828 1 75.94 790 VAL B C 1
ATOM 13018 O O . VAL B 1 790 ? -6.898 24.875 28.203 1 75.94 790 VAL B O 1
ATOM 13021 N N . VAL B 1 791 ? -6.027 23.641 26.641 1 72.62 791 VAL B N 1
ATOM 13022 C CA . VAL B 1 791 ? -7.23 23.688 25.828 1 72.62 791 VAL B CA 1
ATOM 13023 C C . VAL B 1 791 ? -8.125 22.5 26.141 1 72.62 791 VAL B C 1
ATOM 13025 O O . VAL B 1 791 ? -7.73 21.344 25.922 1 72.62 791 VAL B O 1
ATOM 13028 N N . GLU B 1 792 ? -9.273 22.844 26.578 1 67.81 792 GLU B N 1
ATOM 13029 C CA . GLU B 1 792 ? -10.195 21.781 26.969 1 67.81 792 GLU B CA 1
ATOM 13030 C C . GLU B 1 792 ? -10.875 21.172 25.75 1 67.81 792 GLU B C 1
ATOM 13032 O O . GLU B 1 792 ? -11.07 21.859 24.734 1 67.81 792 GLU B O 1
ATOM 13037 N N . GLU B 1 793 ? -11.234 20.016 25.688 1 60.72 793 GLU B N 1
ATOM 13038 C CA . GLU B 1 793 ? -12.07 19.328 24.719 1 60.72 793 GLU B CA 1
ATOM 13039 C C . GLU B 1 793 ? -11.289 19.016 23.438 1 60.72 793 GLU B C 1
ATOM 13041 O O . GLU B 1 793 ? -11.875 18.922 22.359 1 60.72 793 GLU B O 1
ATOM 13046 N N . GLU B 1 794 ? -10.07 19.438 23.406 1 61.75 794 GLU B N 1
ATOM 13047 C CA . GLU B 1 794 ? -9.219 19 22.312 1 61.75 794 GLU B CA 1
ATOM 13048 C C . GLU B 1 794 ? -8.328 17.828 22.734 1 61.75 794 GLU B C 1
ATOM 13050 O O . GLU B 1 794 ? -8.625 17.141 23.719 1 61.75 794 GLU B O 1
ATOM 13055 N N . ALA B 1 795 ? -7.266 17.484 21.875 1 55.44 795 ALA B N 1
ATOM 13056 C CA . ALA B 1 795 ? -6.367 16.359 22.141 1 55.44 795 ALA B CA 1
ATOM 13057 C C . ALA B 1 795 ? -5.48 16.641 23.344 1 55.44 795 ALA B C 1
ATOM 13059 O O . ALA B 1 795 ? -4.453 15.984 23.547 1 55.44 795 ALA B O 1
ATOM 13060 N N . GLY B 1 796 ? -6.023 17.672 24.344 1 57.47 796 GLY B N 1
ATOM 13061 C CA . GLY B 1 796 ? -5.25 17.969 25.547 1 57.47 796 GLY B CA 1
ATOM 13062 C C . GLY B 1 796 ? -3.967 18.719 25.25 1 57.47 796 GLY B C 1
ATOM 13063 O O . GLY B 1 796 ? -2.918 18.422 25.828 1 57.47 796 GLY B O 1
ATOM 13064 N N . THR B 1 797 ? -4.059 19.656 24.406 1 61.72 797 THR B N 1
ATOM 13065 C CA . THR B 1 797 ? -2.895 20.484 24.094 1 61.72 797 THR B CA 1
ATOM 13066 C C . THR B 1 797 ? -2.572 21.406 25.266 1 61.72 797 THR B C 1
ATOM 13068 O O . THR B 1 797 ? -3.469 22.031 25.844 1 61.72 797 THR B O 1
ATOM 13071 N N . THR B 1 798 ? -1.38 21.25 25.828 1 67.44 798 THR B N 1
ATOM 13072 C CA . THR B 1 798 ? -0.949 22.094 26.953 1 67.44 798 THR B CA 1
ATOM 13073 C C . THR B 1 798 ? 0.25 22.938 26.547 1 67.44 798 THR B C 1
ATOM 13075 O O . THR B 1 798 ? 1.009 22.578 25.641 1 67.44 798 THR B O 1
ATOM 13078 N N . GLU B 1 799 ? 0.264 24.109 27.016 1 71.38 799 GLU B N 1
ATOM 13079 C CA . GLU B 1 799 ? 1.411 25 26.844 1 71.38 799 GLU B CA 1
ATOM 13080 C C . GLU B 1 799 ? 1.854 25.594 28.172 1 71.38 799 GLU B C 1
ATOM 13082 O O . GLU B 1 799 ? 1.03 26.094 28.953 1 71.38 799 GLU B O 1
ATOM 13087 N N . SER B 1 800 ? 3.102 25.453 28.516 1 75.25 800 SER B N 1
ATOM 13088 C CA . SER B 1 800 ? 3.637 26.031 29.75 1 75.25 800 SER B CA 1
ATOM 13089 C C . SER B 1 800 ? 3.896 27.516 29.594 1 75.25 800 SER B C 1
ATOM 13091 O O . SER B 1 800 ? 4.355 27.969 28.531 1 75.25 800 SER B O 1
ATOM 13093 N N . VAL B 1 801 ? 3.551 28.219 30.641 1 77.62 801 VAL B N 1
ATOM 13094 C CA . VAL B 1 801 ? 3.777 29.656 30.656 1 77.62 801 VAL B CA 1
ATOM 13095 C C . VAL B 1 801 ? 5.184 29.969 31.172 1 77.62 801 VAL B C 1
ATOM 13097 O O . VAL B 1 801 ? 5.59 29.453 32.219 1 77.62 801 VAL B O 1
ATOM 13100 N N . SER B 1 802 ? 5.93 30.734 30.422 1 72.38 802 SER B N 1
ATOM 13101 C CA . SER B 1 802 ? 7.281 31.094 30.828 1 72.38 802 SER B CA 1
ATOM 13102 C C . SER B 1 802 ? 7.254 32.156 31.938 1 72.38 802 SER B C 1
ATOM 13104 O O . SER B 1 802 ? 6.391 33.031 31.938 1 72.38 802 SER B O 1
ATOM 13106 N N . VAL B 1 803 ? 8.203 32.094 32.844 1 80 803 VAL B N 1
ATOM 13107 C CA . VAL B 1 803 ? 8.352 33.125 33.875 1 80 803 VAL B CA 1
ATOM 13108 C C . VAL B 1 803 ? 8.625 34.469 33.219 1 80 803 VAL B C 1
ATOM 13110 O O . VAL B 1 803 ? 9.438 34.594 32.312 1 80 803 VAL B O 1
ATOM 13113 N N . GLY B 1 804 ? 7.863 35.469 33.594 1 78.44 804 GLY B N 1
ATOM 13114 C CA . GLY B 1 804 ? 8.023 36.781 33.031 1 78.44 804 GLY B CA 1
ATOM 13115 C C . GLY B 1 804 ? 7.02 37.125 31.953 1 78.44 804 GLY B C 1
ATOM 13116 O O . GLY B 1 804 ? 6.98 38.25 31.438 1 78.44 804 GLY B O 1
ATOM 13117 N N . SER B 1 805 ? 6.18 36.219 31.672 1 82.06 805 SER B N 1
ATOM 13118 C CA . SER B 1 805 ? 5.207 36.438 30.609 1 82.06 805 SER B CA 1
ATOM 13119 C C . SER B 1 805 ? 3.869 36.906 31.172 1 82.06 805 SER B C 1
ATOM 13121 O O . SER B 1 805 ? 3.508 36.562 32.281 1 82.06 805 SER B O 1
ATOM 13123 N N . ILE B 1 806 ? 3.217 37.75 30.422 1 87.44 806 ILE B N 1
ATOM 13124 C CA . ILE B 1 806 ? 1.863 38.156 30.766 1 87.44 806 ILE B CA 1
ATOM 13125 C C . ILE B 1 806 ? 0.852 37.219 30.156 1 87.44 806 ILE B C 1
ATOM 13127 O O . ILE B 1 806 ? 0.941 36.875 28.953 1 87.44 806 ILE B O 1
ATOM 13131 N N . VAL B 1 807 ? -0.037 36.75 30.984 1 88.75 807 VAL B N 1
ATOM 13132 C CA . VAL B 1 807 ? -1.013 35.781 30.5 1 88.75 807 VAL B CA 1
ATOM 13133 C C . VAL B 1 807 ? -2.426 36.312 30.688 1 88.75 807 VAL B C 1
ATOM 13135 O O . VAL B 1 807 ? -2.678 37.094 31.625 1 88.75 807 VAL B O 1
ATOM 13138 N N . GLY B 1 808 ? -3.281 35.969 29.734 1 89.38 808 GLY B N 1
ATOM 13139 C CA . GLY B 1 808 ? -4.684 36.344 29.812 1 89.38 808 GLY B CA 1
ATOM 13140 C C . GLY B 1 808 ? -4.945 37.781 29.359 1 89.38 808 GLY B C 1
ATOM 13141 O O . GLY B 1 808 ? -6.074 38.281 29.453 1 89.38 808 GLY B O 1
ATOM 13142 N N . GLU B 1 809 ? -3.945 38.438 28.938 1 89 809 GLU B N 1
ATOM 13143 C CA . GLU B 1 809 ? -4.031 39.844 28.578 1 89 809 GLU B CA 1
ATOM 13144 C C . GLU B 1 809 ? -4.875 40.062 27.328 1 89 809 GLU B C 1
ATOM 13146 O O . GLU B 1 809 ? -5.59 41.062 27.203 1 89 809 GLU B O 1
ATOM 13151 N N . MET B 1 810 ? -4.805 39.156 26.406 1 87.5 810 MET B N 1
ATOM 13152 C CA . MET B 1 810 ? -5.504 39.312 25.125 1 87.5 810 MET B CA 1
ATOM 13153 C C . MET B 1 810 ? -7.012 39.375 25.344 1 87.5 810 MET B C 1
ATOM 13155 O O . MET B 1 810 ? -7.672 40.344 24.938 1 87.5 810 MET B O 1
ATOM 13159 N N . CYS B 1 811 ? -7.531 38.344 26.047 1 86.31 811 CYS B N 1
ATOM 13160 C CA . CYS B 1 811 ? -8.969 38.281 26.281 1 86.31 811 CYS B CA 1
ATOM 13161 C C . CYS B 1 811 ? -9.398 39.406 27.234 1 86.31 811 CYS B C 1
ATOM 13163 O O . CYS B 1 811 ? -10.508 39.938 27.125 1 86.31 811 CYS B O 1
ATOM 13165 N N . PHE B 1 812 ? -8.523 39.75 28.156 1 91.06 812 PHE B N 1
ATOM 13166 C CA . PHE B 1 812 ? -8.773 40.812 29.109 1 91.06 812 PHE B CA 1
ATOM 13167 C C . PHE B 1 812 ? -9 42.156 28.375 1 91.06 812 PHE B C 1
ATOM 13169 O O . PHE B 1 812 ? -9.891 42.906 28.75 1 91.06 812 PHE B O 1
ATOM 13176 N N . LEU B 1 813 ? -8.258 42.375 27.344 1 90.06 813 LEU B N 1
ATOM 13177 C CA . LEU B 1 813 ? -8.305 43.656 26.625 1 90.06 813 LEU B CA 1
ATOM 13178 C C . LEU B 1 813 ? -9.375 43.625 25.547 1 90.06 813 LEU B C 1
ATOM 13180 O O . LEU B 1 813 ? -10.016 44.656 25.281 1 90.06 813 LEU B O 1
ATOM 13184 N N . THR B 1 814 ? -9.57 42.531 24.859 1 85 814 THR B N 1
ATOM 13185 C CA . THR B 1 814 ? -10.523 42.438 23.766 1 85 814 THR B CA 1
ATOM 13186 C C . THR B 1 814 ? -11.938 42.188 24.297 1 85 814 THR B C 1
ATOM 13188 O O . THR B 1 814 ? -12.922 42.469 23.609 1 85 814 THR B O 1
ATOM 13191 N N . GLY B 1 815 ? -12.031 41.594 25.406 1 80.81 815 GLY B N 1
ATOM 13192 C CA . GLY B 1 815 ? -13.336 41.281 25.984 1 80.81 815 GLY B CA 1
ATOM 13193 C C . GLY B 1 815 ? -13.875 39.938 25.594 1 80.81 815 GLY B C 1
ATOM 13194 O O . GLY B 1 815 ? -14.969 39.531 26 1 80.81 815 GLY B O 1
ATOM 13195 N N . GLU B 1 816 ? -13.148 39.156 24.875 1 78.94 816 GLU B N 1
ATOM 13196 C CA . GLU B 1 816 ? -13.547 37.812 24.484 1 78.94 816 GLU B CA 1
ATOM 13197 C C . GLU B 1 816 ? -13.438 36.844 25.656 1 78.94 816 GLU B C 1
ATOM 13199 O O . GLU B 1 816 ? -12.703 37.094 26.625 1 78.94 816 GLU B O 1
ATOM 13204 N N . LYS B 1 817 ? -14.148 35.75 25.547 1 81.12 817 LYS B N 1
ATOM 13205 C CA . LYS B 1 817 ? -14.078 34.75 26.594 1 81.12 817 LYS B CA 1
ATOM 13206 C C . LYS B 1 817 ? -12.734 34.031 26.562 1 81.12 817 LYS B C 1
ATOM 13208 O O . LYS B 1 817 ? -12.07 33.969 25.531 1 81.12 817 LYS B O 1
ATOM 13213 N N . ARG B 1 818 ? -12.422 33.531 27.75 1 82.62 818 ARG B N 1
ATOM 13214 C CA . ARG B 1 818 ? -11.156 32.812 27.859 1 82.62 818 ARG B CA 1
ATOM 13215 C C . ARG B 1 818 ? -11.125 31.609 26.891 1 82.62 818 ARG B C 1
ATOM 13217 O O . ARG B 1 818 ? -12.109 30.875 26.781 1 82.62 818 ARG B O 1
ATOM 13224 N N . LYS B 1 819 ? -10.086 31.422 26.219 1 77.19 819 LYS B N 1
ATOM 13225 C CA . LYS B 1 819 ? -9.969 30.359 25.219 1 77.19 819 LYS B CA 1
ATOM 13226 C C . LYS B 1 819 ? -9.258 29.141 25.781 1 77.19 819 LYS B C 1
ATOM 13228 O O . LYS B 1 819 ? -9.328 28.062 25.203 1 77.19 819 LYS B O 1
ATOM 13233 N N . THR B 1 820 ? -8.555 29.266 26.844 1 79.88 820 THR B N 1
ATOM 13234 C CA . THR B 1 820 ? -7.844 28.172 27.5 1 79.88 820 THR B CA 1
ATOM 13235 C C . THR B 1 820 ? -8.094 28.203 29.016 1 79.88 820 THR B C 1
ATOM 13237 O O . THR B 1 820 ? -8.477 29.234 29.562 1 79.88 820 THR B O 1
ATOM 13240 N N . SER B 1 821 ? -7.895 27.031 29.578 1 82.12 821 SER B N 1
ATOM 13241 C CA . SER B 1 821 ? -7.863 26.969 31.047 1 82.12 821 SER B CA 1
ATOM 13242 C C . SER B 1 821 ? -6.441 27.109 31.562 1 82.12 821 SER B C 1
ATOM 13244 O O . SER B 1 821 ? -5.496 26.609 30.969 1 82.12 821 SER B O 1
ATOM 13246 N N . LEU B 1 822 ? -6.324 27.828 32.625 1 87.75 822 LEU B N 1
ATOM 13247 C CA . LEU B 1 822 ? -5.012 28.047 33.219 1 87.75 822 LEU B CA 1
ATOM 13248 C C . LEU B 1 822 ? -4.93 27.406 34.594 1 87.75 822 LEU B C 1
ATOM 13250 O O . LEU B 1 822 ? -5.754 27.688 35.469 1 87.75 822 LEU B O 1
ATOM 13254 N N . ILE B 1 823 ? -3.916 26.531 34.719 1 87.56 823 ILE B N 1
ATOM 13255 C CA . ILE B 1 823 ? -3.746 25.781 35.969 1 87.56 823 ILE B CA 1
ATOM 13256 C C . ILE B 1 823 ? -2.338 26.016 36.5 1 87.56 823 ILE B C 1
ATOM 13258 O O . ILE B 1 823 ? -1.369 26.047 35.75 1 87.56 823 ILE B O 1
ATOM 13262 N N . ALA B 1 824 ? -2.264 26.203 37.875 1 89.88 824 ALA B N 1
ATOM 13263 C CA . ALA B 1 824 ? -0.961 26.312 38.5 1 89.88 824 ALA B CA 1
ATOM 13264 C C . ALA B 1 824 ? -0.401 24.922 38.844 1 89.88 824 ALA B C 1
ATOM 13266 O O . ALA B 1 824 ? -0.964 24.188 39.656 1 89.88 824 ALA B O 1
ATOM 13267 N N . THR B 1 825 ? 0.609 24.609 38.219 1 86.56 825 THR B N 1
ATOM 13268 C CA . THR B 1 825 ? 1.218 23.297 38.438 1 86.56 825 THR B CA 1
ATOM 13269 C C . THR B 1 825 ? 2.166 23.312 39.625 1 86.56 825 THR B C 1
ATOM 13271 O O . THR B 1 825 ? 2.521 22.266 40.156 1 86.56 825 THR B O 1
ATOM 13274 N N . LYS B 1 826 ? 2.693 24.484 39.969 1 88.12 826 LYS B N 1
ATOM 13275 C CA . LYS B 1 826 ? 3.48 24.75 41.156 1 88.12 826 LYS B CA 1
ATOM 13276 C C . LYS B 1 826 ? 2.955 25.984 41.906 1 88.12 826 LYS B C 1
ATOM 13278 O O . LYS B 1 826 ? 2.166 26.75 41.344 1 88.12 826 LYS B O 1
ATOM 13283 N N . HIS B 1 827 ? 3.422 26.031 43.156 1 91.94 827 HIS B N 1
ATOM 13284 C CA . HIS B 1 827 ? 3.164 27.281 43.844 1 91.94 827 HIS B CA 1
ATOM 13285 C C . HIS B 1 827 ? 3.754 28.469 43.062 1 91.94 827 HIS B C 1
ATOM 13287 O O . HIS B 1 827 ? 4.945 28.469 42.75 1 91.94 827 HIS B O 1
ATOM 13293 N N . SER B 1 828 ? 2.818 29.406 42.719 1 92.06 828 SER B N 1
ATOM 13294 C CA . SER B 1 828 ? 3.252 30.469 41.812 1 92.06 828 SER B CA 1
ATOM 13295 C C . SER B 1 828 ? 2.969 31.844 42.438 1 92.06 828 SER B C 1
ATOM 13297 O O . SER B 1 828 ? 2.023 32 43.188 1 92.06 828 SER B O 1
ATOM 13299 N N . LEU B 1 829 ? 3.875 32.688 42.25 1 93 829 LEU B N 1
ATOM 13300 C CA . LEU B 1 829 ? 3.719 34.125 42.531 1 93 829 LEU B CA 1
ATOM 13301 C C . LEU B 1 829 ? 3.412 34.906 41.281 1 93 829 LEU B C 1
ATOM 13303 O O . LEU B 1 829 ? 4.168 34.875 40.312 1 93 829 LEU B O 1
ATOM 13307 N N . VAL B 1 830 ? 2.223 35.656 41.312 1 93.5 830 VAL B N 1
ATOM 13308 C CA . VAL B 1 830 ? 1.814 36.375 40.094 1 93.5 830 VAL B CA 1
ATOM 13309 C C . VAL B 1 830 ? 1.438 37.812 40.438 1 93.5 830 VAL B C 1
ATOM 13311 O O . VAL B 1 830 ? 1.035 38.094 41.562 1 93.5 830 VAL B O 1
ATOM 13314 N N . TYR B 1 831 ? 1.698 38.75 39.5 1 93.06 831 TYR B N 1
ATOM 13315 C CA . TYR B 1 831 ? 1.1 40.094 39.5 1 93.06 831 TYR B CA 1
ATOM 13316 C C . TYR B 1 831 ? -0.252 40.094 38.781 1 93.06 831 TYR B C 1
ATOM 13318 O O . TYR B 1 831 ? -0.384 39.531 37.688 1 93.06 831 TYR B O 1
ATOM 13326 N N . VAL B 1 832 ? -1.27 40.594 39.438 1 95.38 832 VAL B N 1
ATOM 13327 C CA . VAL B 1 832 ? -2.619 40.562 38.875 1 95.38 832 VAL B CA 1
ATOM 13328 C C . VAL B 1 832 ? -3.09 41.969 38.531 1 95.38 832 VAL B C 1
ATOM 13330 O O . VAL B 1 832 ? -2.969 42.875 39.344 1 95.38 832 VAL B O 1
ATOM 13333 N N . LEU B 1 833 ? -3.49 42.188 37.312 1 95.62 833 LEU B N 1
ATOM 13334 C CA . LEU B 1 833 ? -4.18 43.406 36.875 1 95.62 833 LEU B CA 1
ATOM 13335 C C . LEU B 1 833 ? -5.672 43.156 36.719 1 95.62 833 LEU B C 1
ATOM 13337 O O . LEU B 1 833 ? -6.078 42.375 35.844 1 95.62 833 LEU B O 1
ATOM 13341 N N . ASP B 1 834 ? -6.508 43.75 37.531 1 94.62 834 ASP B N 1
ATOM 13342 C CA . ASP B 1 834 ? -7.949 43.531 37.438 1 94.62 834 ASP B CA 1
ATOM 13343 C C . ASP B 1 834 ? -8.617 44.656 36.625 1 94.62 834 ASP B C 1
ATOM 13345 O O . ASP B 1 834 ? -7.957 45.625 36.219 1 94.62 834 ASP B O 1
ATOM 13349 N N . ARG B 1 835 ? -9.812 44.562 36.406 1 94.38 835 ARG B N 1
ATOM 13350 C CA . ARG B 1 835 ? -10.57 45.5 35.562 1 94.38 835 ARG B CA 1
ATOM 13351 C C . ARG B 1 835 ? -10.625 46.875 36.188 1 94.38 835 ARG B C 1
ATOM 13353 O O . ARG B 1 835 ? -10.578 47.875 35.469 1 94.38 835 ARG B O 1
ATOM 13360 N N . LYS B 1 836 ? -10.766 46.938 37.469 1 94.31 836 LYS B N 1
ATOM 13361 C CA . LYS B 1 836 ? -10.852 48.219 38.156 1 94.31 836 LYS B CA 1
ATOM 13362 C C . LYS B 1 836 ? -9.539 48.969 38.062 1 94.31 836 LYS B C 1
ATOM 13364 O O . LYS B 1 836 ? -9.539 50.188 37.75 1 94.31 836 LYS B O 1
ATOM 13369 N N . SER B 1 837 ? -8.5 48.25 38.344 1 95.19 837 SER B N 1
ATOM 13370 C CA . SER B 1 837 ? -7.188 48.906 38.25 1 95.19 837 SER B CA 1
ATOM 13371 C C . SER B 1 837 ? -6.883 49.344 36.812 1 95.19 837 SER B C 1
ATOM 13373 O O . SER B 1 837 ? -6.25 50.406 36.625 1 95.19 837 SER B O 1
ATOM 13375 N N . PHE B 1 838 ? -7.297 48.625 35.906 1 95.5 838 PHE B N 1
ATOM 13376 C CA . PHE B 1 838 ? -7.059 49 34.531 1 95.5 838 PHE B CA 1
ATOM 13377 C C . PHE B 1 838 ? -7.867 50.219 34.125 1 95.5 838 PHE B C 1
ATOM 13379 O O . PHE B 1 838 ? -7.395 51.062 33.375 1 95.5 838 PHE B O 1
ATOM 13386 N N . ALA B 1 839 ? -9.07 50.312 34.625 1 94.19 839 ALA B N 1
ATOM 13387 C CA . ALA B 1 839 ? -9.891 51.469 34.375 1 94.19 839 ALA B CA 1
ATOM 13388 C C . ALA B 1 839 ? -9.242 52.75 34.938 1 94.19 839 ALA B C 1
ATOM 13390 O O . ALA B 1 839 ? -9.289 53.812 34.312 1 94.19 839 ALA B O 1
ATOM 13391 N N . ILE B 1 840 ? -8.641 52.594 36.094 1 95.38 840 ILE B N 1
ATOM 13392 C CA . ILE B 1 840 ? -7.945 53.719 36.719 1 95.38 840 ILE B CA 1
ATOM 13393 C C . ILE B 1 840 ? -6.727 54.094 35.875 1 95.38 840 ILE B C 1
ATOM 13395 O O . ILE B 1 840 ? -6.445 55.281 35.656 1 95.38 840 ILE B O 1
ATOM 13399 N N . MET B 1 841 ? -6.066 53.062 35.406 1 94.75 841 MET B N 1
ATOM 13400 C CA . MET B 1 841 ? -4.91 53.312 34.531 1 94.75 841 MET B CA 1
ATOM 13401 C C . MET B 1 841 ? -5.312 54.062 33.281 1 94.75 841 MET B C 1
ATOM 13403 O O . MET B 1 841 ? -4.637 55 32.875 1 94.75 841 MET B O 1
ATOM 13407 N N . LEU B 1 842 ? -6.387 53.688 32.656 1 93.75 842 LEU B N 1
ATOM 13408 C CA . LEU B 1 842 ? -6.867 54.281 31.422 1 93.75 842 LEU B CA 1
ATOM 13409 C C . LEU B 1 842 ? -7.27 55.75 31.656 1 93.75 842 LEU B C 1
ATOM 13411 O O . LEU B 1 842 ? -7.059 56.594 30.781 1 93.75 842 LEU B O 1
ATOM 13415 N N . GLU B 1 843 ? -7.723 56.062 32.844 1 93.06 843 GLU B N 1
ATOM 13416 C CA . GLU B 1 843 ? -8.18 57.406 33.156 1 93.06 843 GLU B CA 1
ATOM 13417 C C . GLU B 1 843 ? -7.016 58.312 33.594 1 93.06 843 GLU B C 1
ATOM 13419 O O . GLU B 1 843 ? -6.902 59.438 33.125 1 93.06 843 GLU B O 1
ATOM 13424 N N . LYS B 1 844 ? -6.125 57.75 34.438 1 93.5 844 LYS B N 1
ATOM 13425 C CA . LYS B 1 844 ? -5.062 58.562 35 1 93.5 844 LYS B CA 1
ATOM 13426 C C . LYS B 1 844 ? -3.846 58.625 34.094 1 93.5 844 LYS B C 1
ATOM 13428 O O . LYS B 1 844 ? -3.137 59.625 34.062 1 93.5 844 LYS B O 1
ATOM 13433 N N . ASP B 1 845 ? -3.607 57.562 33.469 1 93.06 845 ASP B N 1
ATOM 13434 C CA . ASP B 1 845 ? -2.424 57.469 32.625 1 93.06 845 ASP B CA 1
ATOM 13435 C C . ASP B 1 845 ? -2.727 56.656 31.344 1 93.06 845 ASP B C 1
ATOM 13437 O O . ASP B 1 845 ? -2.303 55.531 31.219 1 93.06 845 ASP B O 1
ATOM 13441 N N . CYS B 1 846 ? -3.32 57.312 30.438 1 93.19 846 CYS B N 1
ATOM 13442 C CA . CYS B 1 846 ? -3.762 56.656 29.203 1 93.19 846 CYS B CA 1
ATOM 13443 C C . CYS B 1 846 ? -2.572 56.125 28.391 1 93.19 846 CYS B C 1
ATOM 13445 O O . CYS B 1 846 ? -2.686 55.125 27.688 1 93.19 846 CYS B O 1
ATOM 13447 N N . TYR B 1 847 ? -1.455 56.781 28.484 1 92.88 847 TYR B N 1
ATOM 13448 C CA . TYR B 1 847 ? -0.26 56.344 27.766 1 92.88 847 TYR B CA 1
ATOM 13449 C C . TYR B 1 847 ? 0.232 55 28.281 1 92.88 847 TYR B C 1
ATOM 13451 O O . TYR B 1 847 ? 0.672 54.156 27.5 1 92.88 847 TYR B O 1
ATOM 13459 N N . LEU B 1 848 ? 0.135 54.844 29.578 1 92.81 848 LEU B N 1
ATOM 13460 C CA . LEU B 1 848 ? 0.522 53.562 30.172 1 92.81 848 LEU B CA 1
ATOM 13461 C C . LEU B 1 848 ? -0.396 52.469 29.688 1 92.81 848 LEU B C 1
ATOM 13463 O O . LEU B 1 848 ? 0.056 51.344 29.453 1 92.81 848 LEU B O 1
ATOM 13467 N N . ALA B 1 849 ? -1.648 52.75 29.594 1 94.38 849 ALA B N 1
ATOM 13468 C CA . ALA B 1 849 ? -2.605 51.781 29.062 1 94.38 849 ALA B CA 1
ATOM 13469 C C . ALA B 1 849 ? -2.295 51.438 27.609 1 94.38 849 ALA B C 1
ATOM 13471 O O . ALA B 1 849 ? -2.441 50.281 27.188 1 94.38 849 ALA B O 1
ATOM 13472 N N . PHE B 1 850 ? -1.896 52.406 26.875 1 93.88 850 PHE B N 1
ATOM 13473 C CA . PHE B 1 850 ? -1.479 52.219 25.5 1 93.88 850 PHE B CA 1
ATOM 13474 C C . PHE B 1 850 ? -0.267 51.312 25.406 1 93.88 850 PHE B C 1
ATOM 13476 O O . PHE B 1 850 ? -0.214 50.406 24.562 1 93.88 850 PHE B O 1
ATOM 13483 N N . LEU B 1 851 ? 0.654 51.5 26.281 1 91.75 851 LEU B N 1
ATOM 13484 C CA . LEU B 1 851 ? 1.854 50.656 26.297 1 91.75 851 LEU B CA 1
ATOM 13485 C C . LEU B 1 851 ? 1.518 49.219 26.688 1 91.75 851 LEU B C 1
ATOM 13487 O O . LEU B 1 851 ? 2.076 48.281 26.125 1 91.75 851 LEU B O 1
ATOM 13491 N N . PHE B 1 852 ? 0.63 49.062 27.625 1 92.75 852 PHE B N 1
ATOM 13492 C CA . PHE B 1 852 ? 0.214 47.719 28.062 1 92.75 852 PHE B CA 1
ATOM 13493 C C . PHE B 1 852 ? -0.458 46.969 26.906 1 92.75 852 PHE B C 1
ATOM 13495 O O . PHE B 1 852 ? -0.178 45.781 26.688 1 92.75 852 PHE B O 1
ATOM 13502 N N . GLN B 1 853 ? -1.316 47.594 26.25 1 93.25 853 GLN B N 1
ATOM 13503 C CA . GLN B 1 853 ? -1.97 47 25.094 1 93.25 853 GLN B CA 1
ATOM 13504 C C . GLN B 1 853 ? -0.96 46.719 23.984 1 93.25 853 GLN B C 1
ATOM 13506 O O . GLN B 1 853 ? -1.116 45.75 23.25 1 93.25 853 GLN B O 1
ATOM 13511 N N . GLY B 1 854 ? 0.038 47.562 23.875 1 90.75 854 GLY B N 1
ATOM 13512 C CA . GLY B 1 854 ? 1.116 47.312 22.938 1 90.75 854 GLY B CA 1
ATOM 13513 C C . GLY B 1 854 ? 1.88 46.031 23.234 1 90.75 854 GLY B C 1
ATOM 13514 O O . GLY B 1 854 ? 2.301 45.344 22.312 1 90.75 854 GLY B O 1
ATOM 13515 N N . ILE B 1 855 ? 2.041 45.75 24.484 1 88.31 855 ILE B N 1
ATOM 13516 C CA . ILE B 1 855 ? 2.676 44.5 24.891 1 88.31 855 ILE B CA 1
ATOM 13517 C C . ILE B 1 855 ? 1.836 43.312 24.406 1 88.31 855 ILE B C 1
ATOM 13519 O O . ILE B 1 855 ? 2.369 42.344 23.859 1 88.31 855 ILE B O 1
ATOM 13523 N N . SER B 1 856 ? 0.552 43.406 24.625 1 88.62 856 SER B N 1
ATOM 13524 C CA . SER B 1 856 ? -0.355 42.344 24.203 1 88.62 856 SER B CA 1
ATOM 13525 C C . SER B 1 856 ? -0.316 42.156 22.688 1 88.62 856 SER B C 1
ATOM 13527 O O . SER B 1 856 ? -0.393 41.031 22.188 1 88.62 856 SER B O 1
ATOM 13529 N N . LEU B 1 857 ? -0.295 43.188 22 1 88.25 857 LEU B N 1
ATOM 13530 C CA . LEU B 1 857 ? -0.246 43.125 20.547 1 88.25 857 LEU B CA 1
ATOM 13531 C C . LEU B 1 857 ? 1.037 42.438 20.062 1 88.25 857 LEU B C 1
ATOM 13533 O O . LEU B 1 857 ? 1.017 41.656 19.125 1 88.25 857 LEU B O 1
ATOM 13537 N N . ARG B 1 858 ? 2.123 42.781 20.641 1 82.69 858 ARG B N 1
ATOM 13538 C CA . ARG B 1 858 ? 3.396 42.156 20.281 1 82.69 858 ARG B CA 1
ATOM 13539 C C . ARG B 1 858 ? 3.4 40.688 20.609 1 82.69 858 ARG B C 1
ATOM 13541 O O . ARG B 1 858 ? 3.941 39.875 19.844 1 82.69 858 ARG B O 1
ATOM 13548 N N . TYR B 1 859 ? 2.838 40.312 21.688 1 79.5 859 TYR B N 1
ATOM 13549 C CA . TYR B 1 859 ? 2.705 38.906 22.047 1 79.5 859 TYR B CA 1
ATOM 13550 C C . TYR B 1 859 ? 1.861 38.156 21.016 1 79.5 859 TYR B C 1
ATOM 13552 O O . TYR B 1 859 ? 2.225 37.062 20.578 1 79.5 859 TYR B O 1
ATOM 13560 N N . THR B 1 860 ? 0.763 38.719 20.75 1 79.44 860 THR B N 1
ATOM 13561 C CA . THR B 1 860 ? -0.158 38.094 19.797 1 79.44 860 THR B CA 1
ATOM 13562 C C . THR B 1 860 ? 0.464 38.031 18.406 1 79.44 860 THR B C 1
ATOM 13564 O O . THR B 1 860 ? 0.254 37.062 17.688 1 79.44 860 THR B O 1
ATOM 13567 N N . SER B 1 861 ? 1.133 39.094 18.047 1 78 861 SER B N 1
ATOM 13568 C CA . SER B 1 861 ? 1.827 39.094 16.766 1 78 861 SER B CA 1
ATOM 13569 C C . SER B 1 861 ? 2.869 37.969 16.703 1 78 861 SER B C 1
ATOM 13571 O O . SER B 1 861 ? 3.006 37.312 15.68 1 78 861 SER B O 1
ATOM 13573 N N . TYR B 1 862 ? 3.559 37.844 17.734 1 74.06 862 TYR B N 1
ATOM 13574 C CA . TYR B 1 862 ? 4.562 36.781 17.797 1 74.06 862 TYR B CA 1
ATOM 13575 C C . TYR B 1 862 ? 3.926 35.406 17.641 1 74.06 862 TYR B C 1
ATOM 13577 O O . TYR B 1 862 ? 4.449 34.562 16.922 1 74.06 862 TYR B O 1
ATOM 13585 N N . ARG B 1 863 ? 2.859 35.156 18.203 1 73.69 863 ARG B N 1
ATOM 13586 C CA . ARG B 1 863 ? 2.188 33.875 18.156 1 73.69 863 ARG B CA 1
ATOM 13587 C C . ARG B 1 863 ? 1.576 33.625 16.781 1 73.69 863 ARG B C 1
ATOM 13589 O O . ARG B 1 863 ? 1.484 32.469 16.344 1 73.69 863 ARG B O 1
ATOM 13596 N N . LEU B 1 864 ? 1.141 34.625 16.219 1 72.69 864 LEU B N 1
ATOM 13597 C CA . LEU B 1 864 ? 0.542 34.5 14.891 1 72.69 864 LEU B CA 1
ATOM 13598 C C . LEU B 1 864 ? 1.592 34.125 13.852 1 72.69 864 LEU B C 1
ATOM 13600 O O . LEU B 1 864 ? 1.311 33.375 12.93 1 72.69 864 LEU B O 1
ATOM 13604 N N . GLN B 1 865 ? 2.654 34.781 13.93 1 63.66 865 GLN B N 1
ATOM 13605 C CA . GLN B 1 865 ? 3.695 34.625 12.914 1 63.66 865 GLN B CA 1
ATOM 13606 C C . GLN B 1 865 ? 4.387 33.25 13.047 1 63.66 865 GLN B C 1
ATOM 13608 O O . GLN B 1 865 ? 4.898 32.719 12.062 1 63.66 865 GLN B O 1
ATOM 13613 N N . TYR B 1 866 ? 4.484 32.875 14.094 1 59.41 866 TYR B N 1
ATOM 13614 C CA . TYR B 1 866 ? 5.371 31.734 14.281 1 59.41 866 TYR B CA 1
ATOM 13615 C C . TYR B 1 866 ? 4.574 30.453 14.484 1 59.41 866 TYR B C 1
ATOM 13617 O O . TYR B 1 866 ? 4.715 29.781 15.508 1 59.41 866 TYR B O 1
ATOM 13625 N N . VAL B 1 867 ? 3.564 30.422 13.656 1 54.41 867 VAL B N 1
ATOM 13626 C CA . VAL B 1 867 ? 2.842 29.156 13.586 1 54.41 867 VAL B CA 1
ATOM 13627 C C . VAL B 1 867 ? 3.635 28.156 12.758 1 54.41 867 VAL B C 1
ATOM 13629 O O . VAL B 1 867 ? 4.008 28.438 11.617 1 54.41 867 VAL B O 1
ATOM 13632 N N . GLY B 1 868 ? 4.652 27.422 13.383 1 45.53 868 GLY B N 1
ATOM 13633 C CA . GLY B 1 868 ? 5.52 26.438 12.773 1 45.53 868 GLY B CA 1
ATOM 13634 C C . GLY B 1 868 ? 4.887 25.734 11.578 1 45.53 868 GLY B C 1
ATOM 13635 O O . GLY B 1 868 ? 5.594 25.219 10.711 1 45.53 868 GLY B O 1
ATOM 13636 N N . ASN B 1 869 ? 3.682 25.25 11.633 1 50.03 869 ASN B N 1
ATOM 13637 C CA . ASN B 1 869 ? 3.254 24.297 10.617 1 50.03 869 ASN B CA 1
ATOM 13638 C C . ASN B 1 869 ? 2.564 24.984 9.445 1 50.03 869 ASN B C 1
ATOM 13640 O O . ASN B 1 869 ? 1.525 24.531 8.969 1 50.03 869 ASN B O 1
ATOM 13644 N N . ARG B 1 870 ? 3.25 26.219 9.07 1 51.12 870 ARG B N 1
ATOM 13645 C CA . ARG B 1 870 ? 2.652 27.062 8.031 1 51.12 870 ARG B CA 1
ATOM 13646 C C . ARG B 1 870 ? 2.598 26.312 6.699 1 51.12 870 ARG B C 1
ATOM 13648 O O . ARG B 1 870 ? 2.008 26.812 5.734 1 51.12 870 ARG B O 1
ATOM 13655 N N . ILE B 1 871 ? 3.318 25.297 6.648 1 47.19 871 ILE B N 1
ATOM 13656 C CA . ILE B 1 871 ? 3.295 24.75 5.297 1 47.19 871 ILE B CA 1
ATOM 13657 C C . ILE B 1 871 ? 1.849 24.578 4.84 1 47.19 871 ILE B C 1
ATOM 13659 O O . ILE B 1 871 ? 1.548 24.703 3.65 1 47.19 871 ILE B O 1
ATOM 13663 N N . TRP B 1 872 ? 0.833 24.516 5.758 1 49.53 872 TRP B N 1
ATOM 13664 C CA . TRP B 1 872 ? -0.482 24.156 5.238 1 49.53 872 TRP B CA 1
ATOM 13665 C C . TRP B 1 872 ? -1.512 25.234 5.566 1 49.53 872 TRP B C 1
ATOM 13667 O O . TRP B 1 872 ? -2.633 25.203 5.051 1 49.53 872 TRP B O 1
ATOM 13677 N N . GLU B 1 873 ? -1.256 25.984 6.656 1 49.25 873 GLU B N 1
ATOM 13678 C CA . GLU B 1 873 ? -2.324 26.922 7.016 1 49.25 873 GLU B CA 1
ATOM 13679 C C . GLU B 1 873 ? -1.952 28.359 6.656 1 49.25 873 GLU B C 1
ATOM 13681 O O . GLU B 1 873 ? -1.014 28.922 7.219 1 49.25 873 GLU B O 1
ATOM 13686 N N . THR B 1 874 ? -2.318 28.75 5.469 1 44.88 874 THR B N 1
ATOM 13687 C CA . THR B 1 874 ? -2.023 30.078 4.941 1 44.88 874 THR B CA 1
ATOM 13688 C C . THR B 1 874 ? -2.695 31.156 5.781 1 44.88 874 THR B C 1
ATOM 13690 O O . THR B 1 874 ? -2.301 32.312 5.734 1 44.88 874 THR B O 1
ATOM 13693 N N . LYS B 1 875 ? -3.711 30.844 6.453 1 46.38 875 LYS B N 1
ATOM 13694 C CA . LYS B 1 875 ? -4.516 31.984 6.891 1 46.38 875 LYS B CA 1
ATOM 13695 C C . LYS B 1 875 ? -3.975 32.562 8.195 1 46.38 875 LYS B C 1
ATOM 13697 O O . LYS B 1 875 ? -4.527 33.531 8.719 1 46.38 875 LYS B O 1
ATOM 13702 N N . CYS B 1 876 ? -2.844 31.906 8.734 1 50.03 876 CYS B N 1
ATOM 13703 C CA . CYS B 1 876 ? -2.359 32.469 9.984 1 50.03 876 CYS B CA 1
ATOM 13704 C C . CYS B 1 876 ? -1.345 33.594 9.719 1 50.03 876 CYS B C 1
ATOM 13706 O O . CYS B 1 876 ? -0.43 33.812 10.516 1 50.03 876 CYS B O 1
ATOM 13708 N N . LEU B 1 877 ? -1.401 34.25 8.5 1 48.97 877 LEU B N 1
ATOM 13709 C CA . LEU B 1 877 ? -0.392 35.281 8.344 1 48.97 877 LEU B CA 1
ATOM 13710 C C . LEU B 1 877 ? -1.015 36.688 8.484 1 48.97 877 LEU B C 1
ATOM 13712 O O . LEU B 1 877 ? -2.158 36.906 8.078 1 48.97 877 LEU B O 1
ATOM 13716 N N . PRO B 1 878 ? -0.353 37.469 9.336 1 46.84 878 PRO B N 1
ATOM 13717 C CA . PRO B 1 878 ? -0.81 38.875 9.43 1 46.84 878 PRO B CA 1
ATOM 13718 C C . PRO B 1 878 ? -0.867 39.562 8.07 1 46.84 878 PRO B C 1
ATOM 13720 O O . PRO B 1 878 ? -0.042 39.281 7.199 1 46.84 878 PRO B O 1
ATOM 13723 N N . ILE B 1 879 ? -2.111 40.031 7.637 1 43.31 879 ILE B N 1
ATOM 13724 C CA . ILE B 1 879 ? -2.195 40.875 6.453 1 43.31 879 ILE B CA 1
ATOM 13725 C C . ILE B 1 879 ? -1.861 42.312 6.824 1 43.31 879 ILE B C 1
ATOM 13727 O O . ILE B 1 879 ? -2.326 42.812 7.852 1 43.31 879 ILE B O 1
#

Organism: Hyaloperonospora arabidopsidis (strain Emoy2) (NCBI:txid559515)

Radius of gyration: 43.13 Å; Cα contacts (8 Å, |Δi|>4): 2662; chains: 2; bounding box: 120×113×142 Å

pLDDT: mean 75.54, std 23.89, range [15.22, 98.06]